Protein 1V9J (pdb70)

Organism: Mus musculus (NCBI:txid10090)

Foldseek 3Di:
DPPDPDDDDDPPDDDDDDDDDDPDDCPPPDDFVVLFVQVCVVLVFDDKDKDWPDDDADATAIEMEGEECSCVVDDVVVSVVVSCVSCVVVVVRHNYYYYDYDYPVVVVVVVDD

Nearest PDB structures (foldseek):
  1v9j-assembly1_A  TM=7.545E-01  e=6.205E-20  Mus musculus
  3o2e-assembly1_A  TM=8.228E-01  e=2.296E-08  Babesia bovis T2Bo
  2kdn-assembly1_A  TM=6.324E-01  e=4.266E-07  Plasmodium falciparum 3D7
  5y4b-assembly1_A  TM=7.169E-01  e=1.791E-05  Saccharomyces cerevisiae S288C
  8pyy-assembly1_A  TM=5.318E-01  e=6.278E-01  Streptoalloteichus hindustanus

Structure (mmCIF, N/CA/C/O backbone):
data_1V9J
#
_entry.id   1V9J
#
loop_
_atom_site.group_PDB
_atom_site.id
_atom_site.type_symbol
_atom_site.label_atom_id
_atom_site.label_alt_id
_atom_site.label_comp_id
_atom_site.label_asym_id
_atom_site.label_entity_id
_atom_site.label_seq_id
_atom_site.pdbx_PDB_ins_code
_atom_site.Cartn_x
_atom_site.Cartn_y
_atom_site.Cartn_z
_atom_site.occupancy
_atom_site.B_iso_or_equiv
_atom_site.auth_seq_id
_atom_site.auth_comp_id
_atom_site.auth_asym_id
_atom_site.auth_atom_id
_atom_site.pdbx_PDB_model_num
ATOM 1 N N . MET A 1 1 ? 17.872 35.112 -10.764 1.00 0.00 1 MET A N 1
ATOM 2 C CA . MET A 1 1 ? 19.216 34.814 -11.323 1.00 0.00 1 MET A CA 1
ATOM 3 C C . MET A 1 1 ? 19.131 33.786 -12.445 1.00 0.00 1 MET A C 1
ATOM 4 O O . MET A 1 1 ? 18.118 33.103 -12.600 1.00 0.00 1 MET A O 1
ATOM 20 N N . LYS A 1 2 ? 20.202 33.678 -13.226 1.00 0.00 2 LYS A N 1
ATOM 21 C CA . LYS A 1 2 ? 20.247 32.733 -14.335 1.00 0.00 2 LYS A CA 1
ATOM 22 C C . LYS A 1 2 ? 21.646 32.142 -14.488 1.00 0.00 2 LYS A C 1
ATOM 23 O O . LYS A 1 2 ? 22.102 31.881 -15.601 1.00 0.00 2 LYS A O 1
ATOM 42 N N . GLY A 1 3 ? 22.320 31.933 -13.362 1.00 0.00 3 GLY A N 1
ATOM 43 C CA . GLY A 1 3 ? 23.659 31.374 -13.394 1.00 0.00 3 GLY A CA 1
ATOM 44 C C . GLY A 1 3 ? 23.668 29.911 -13.790 1.00 0.00 3 GLY A C 1
ATOM 45 O O . GLY A 1 3 ? 24.250 29.540 -14.810 1.00 0.00 3 GLY A O 1
ATOM 49 N N . SER A 1 4 ? 23.021 29.078 -12.982 1.00 0.00 4 SER A N 1
ATOM 50 C CA . SER A 1 4 ? 22.956 27.646 -13.254 1.00 0.00 4 SER A CA 1
ATOM 51 C C . SER A 1 4 ? 21.893 27.338 -14.302 1.00 0.00 4 SER A C 1
ATOM 52 O O . SER A 1 4 ? 20.721 27.673 -14.130 1.00 0.00 4 SER A O 1
ATOM 60 N N . SER A 1 5 ? 22.308 26.699 -15.390 1.00 0.00 5 SER A N 1
ATOM 61 C CA . SER A 1 5 ? 21.391 26.346 -16.467 1.00 0.00 5 SER A CA 1
ATOM 62 C C . SER A 1 5 ? 20.991 24.876 -16.381 1.00 0.00 5 SER A C 1
ATOM 63 O O . SER A 1 5 ? 21.593 24.102 -15.637 1.00 0.00 5 SER A O 1
ATOM 71 N N . HIS A 1 6 ? 19.971 24.501 -17.146 1.00 0.00 6 HIS A N 1
ATOM 72 C CA . HIS A 1 6 ? 19.490 23.123 -17.155 1.00 0.00 6 HIS A CA 1
ATOM 73 C C . HIS A 1 6 ? 18.587 22.871 -18.357 1.00 0.00 6 HIS A C 1
ATOM 74 O O . HIS A 1 6 ? 18.704 21.848 -19.031 1.00 0.00 6 HIS A O 1
ATOM 89 N N . HIS A 1 7 ? 17.684 23.810 -18.621 1.00 0.00 7 HIS A N 1
ATOM 90 C CA . HIS A 1 7 ? 16.760 23.690 -19.741 1.00 0.00 7 HIS A CA 1
ATOM 91 C C . HIS A 1 7 ? 16.763 24.957 -20.589 1.00 0.00 7 HIS A C 1
ATOM 92 O O . HIS A 1 7 ? 16.310 26.013 -20.148 1.00 0.00 7 HIS A O 1
ATOM 107 N N . HIS A 1 8 ? 17.280 24.845 -21.810 1.00 0.00 8 HIS A N 1
ATOM 108 C CA . HIS A 1 8 ? 17.343 25.982 -22.720 1.00 0.00 8 HIS A CA 1
ATOM 109 C C . HIS A 1 8 ? 15.970 26.279 -23.316 1.00 0.00 8 HIS A C 1
ATOM 110 O O . HIS A 1 8 ? 15.539 27.430 -23.364 1.00 0.00 8 HIS A O 1
ATOM 125 N N . HIS A 1 9 ? 15.289 25.232 -23.768 1.00 0.00 9 HIS A N 1
ATOM 126 C CA . HIS A 1 9 ? 13.965 25.380 -24.361 1.00 0.00 9 HIS A CA 1
ATOM 127 C C . HIS A 1 9 ? 12.876 25.238 -23.303 1.00 0.00 9 HIS A C 1
ATOM 128 O O . HIS A 1 9 ? 13.165 25.035 -22.123 1.00 0.00 9 HIS A O 1
ATOM 143 N N . HIS A 1 10 ? 11.623 25.348 -23.732 1.00 0.00 10 HIS A N 1
ATOM 144 C CA . HIS A 1 10 ? 10.490 25.233 -22.821 1.00 0.00 10 HIS A CA 1
ATOM 145 C C . HIS A 1 10 ? 9.962 23.803 -22.789 1.00 0.00 10 HIS A C 1
ATOM 146 O O . HIS A 1 10 ? 10.085 23.062 -23.764 1.00 0.00 10 HIS A O 1
ATOM 161 N N . HIS A 1 11 ? 9.372 23.421 -21.661 1.00 0.00 11 HIS A N 1
ATOM 162 C CA . HIS A 1 11 ? 8.824 22.079 -21.501 1.00 0.00 11 HIS A CA 1
ATOM 163 C C . HIS A 1 11 ? 7.682 21.838 -22.484 1.00 0.00 11 HIS A C 1
ATOM 164 O O . HIS A 1 11 ? 7.064 22.783 -22.977 1.00 0.00 11 HIS A O 1
ATOM 179 N N . SER A 1 12 ? 7.406 20.569 -22.765 1.00 0.00 12 SER A N 1
ATOM 180 C CA . SER A 1 12 ? 6.338 20.206 -23.688 1.00 0.00 12 SER A CA 1
ATOM 181 C C . SER A 1 12 ? 5.561 18.997 -23.175 1.00 0.00 12 SER A C 1
ATOM 182 O O . SER A 1 12 ? 6.021 18.283 -22.285 1.00 0.00 12 SER A O 1
ATOM 190 N N . SER A 1 13 ? 4.380 18.774 -23.743 1.00 0.00 13 SER A N 1
ATOM 191 C CA . SER A 1 13 ? 3.539 17.653 -23.345 1.00 0.00 13 SER A CA 1
ATOM 192 C C . SER A 1 13 ? 2.577 17.268 -24.464 1.00 0.00 13 SER A C 1
ATOM 193 O O . SER A 1 13 ? 2.522 17.929 -25.501 1.00 0.00 13 SER A O 1
ATOM 201 N N . GLY A 1 14 ? 1.821 16.197 -24.247 1.00 0.00 14 GLY A N 1
ATOM 202 C CA . GLY A 1 14 ? 0.873 15.744 -25.247 1.00 0.00 14 GLY A CA 1
ATOM 203 C C . GLY A 1 14 ? -0.427 15.260 -24.635 1.00 0.00 14 GLY A C 1
ATOM 204 O O . GLY A 1 14 ? -0.432 14.339 -23.818 1.00 0.00 14 GLY A O 1
ATOM 208 N N . ALA A 1 15 ? -1.534 15.880 -25.033 1.00 0.00 15 ALA A N 1
ATOM 209 C CA . ALA A 1 15 ? -2.845 15.507 -24.520 1.00 0.00 15 ALA A CA 1
ATOM 210 C C . ALA A 1 15 ? -3.937 15.793 -25.546 1.00 0.00 15 ALA A C 1
ATOM 211 O O . ALA A 1 15 ? -4.277 16.948 -25.800 1.00 0.00 15 ALA A O 1
ATOM 218 N N . SER A 1 16 ? -4.483 14.733 -26.132 1.00 0.00 16 SER A N 1
ATOM 219 C CA . SER A 1 16 ? -5.538 14.870 -27.130 1.00 0.00 16 SER A CA 1
ATOM 220 C C . SER A 1 16 ? -6.829 15.372 -26.493 1.00 0.00 16 SER A C 1
ATOM 221 O O . SER A 1 16 ? -7.132 15.052 -25.344 1.00 0.00 16 SER A O 1
ATOM 229 N N . LEU A 1 17 ? -7.587 16.162 -27.248 1.00 0.00 17 LEU A N 1
ATOM 230 C CA . LEU A 1 17 ? -8.846 16.709 -26.757 1.00 0.00 17 LEU A CA 1
ATOM 231 C C . LEU A 1 17 ? -10.032 15.932 -27.318 1.00 0.00 17 LEU A C 1
ATOM 232 O O . LEU A 1 17 ? -10.255 15.908 -28.529 1.00 0.00 17 LEU A O 1
ATOM 248 N N . VAL A 1 18 ? -10.791 15.297 -26.431 1.00 0.00 18 VAL A N 1
ATOM 249 C CA . VAL A 1 18 ? -11.955 14.519 -26.837 1.00 0.00 18 VAL A CA 1
ATOM 250 C C . VAL A 1 18 ? -13.097 14.672 -25.835 1.00 0.00 18 VAL A C 1
ATOM 251 O O . VAL A 1 18 ? -12.864 14.858 -24.641 1.00 0.00 18 VAL A O 1
ATOM 264 N N . PRO A 1 19 ? -14.351 14.593 -26.310 1.00 0.00 19 PRO A N 1
ATOM 265 C CA . PRO A 1 19 ? -15.531 14.723 -25.450 1.00 0.00 19 PRO A CA 1
ATOM 266 C C . PRO A 1 19 ? -15.717 13.515 -24.537 1.00 0.00 19 PRO A C 1
ATOM 267 O O . PRO A 1 19 ? -15.614 12.370 -24.978 1.00 0.00 19 PRO A O 1
ATOM 278 N N . ARG A 1 20 ? -15.994 13.778 -23.265 1.00 0.00 20 ARG A N 1
ATOM 279 C CA . ARG A 1 20 ? -16.195 12.711 -22.290 1.00 0.00 20 ARG A CA 1
ATOM 280 C C . ARG A 1 20 ? -16.590 13.283 -20.932 1.00 0.00 20 ARG A C 1
ATOM 281 O O . ARG A 1 20 ? -17.717 13.100 -20.475 1.00 0.00 20 ARG A O 1
ATOM 302 N N . GLY A 1 21 ? -15.653 13.976 -20.292 1.00 0.00 21 GLY A N 1
ATOM 303 C CA . GLY A 1 21 ? -15.923 14.563 -18.993 1.00 0.00 21 GLY A CA 1
ATOM 304 C C . GLY A 1 21 ? -14.838 15.528 -18.556 1.00 0.00 21 GLY A C 1
ATOM 305 O O . GLY A 1 21 ? -13.687 15.410 -18.976 1.00 0.00 21 GLY A O 1
ATOM 309 N N . SER A 1 22 ? -15.206 16.486 -17.711 1.00 0.00 22 SER A N 1
ATOM 310 C CA . SER A 1 22 ? -14.256 17.474 -17.216 1.00 0.00 22 SER A CA 1
ATOM 311 C C . SER A 1 22 ? -13.610 17.007 -15.917 1.00 0.00 22 SER A C 1
ATOM 312 O O . SER A 1 22 ? -13.765 15.853 -15.515 1.00 0.00 22 SER A O 1
ATOM 320 N N . GLU A 1 23 ? -12.884 17.908 -15.265 1.00 0.00 23 GLU A N 1
ATOM 321 C CA . GLU A 1 23 ? -12.214 17.588 -14.009 1.00 0.00 23 GLU A CA 1
ATOM 322 C C . GLU A 1 23 ? -13.114 17.897 -12.817 1.00 0.00 23 GLU A C 1
ATOM 323 O O . GLU A 1 23 ? -14.168 18.516 -12.965 1.00 0.00 23 GLU A O 1
ATOM 335 N N . GLY A 1 24 ? -12.690 17.463 -11.635 1.00 0.00 24 GLY A N 1
ATOM 336 C CA . GLY A 1 24 ? -13.469 17.702 -10.434 1.00 0.00 24 GLY A CA 1
ATOM 337 C C . GLY A 1 24 ? -12.617 17.705 -9.181 1.00 0.00 24 GLY A C 1
ATOM 338 O O . GLY A 1 24 ? -11.413 17.957 -9.241 1.00 0.00 24 GLY A O 1
ATOM 342 N N . ALA A 1 25 ? -13.240 17.422 -8.042 1.00 0.00 25 ALA A N 1
ATOM 343 C CA . ALA A 1 25 ? -12.531 17.392 -6.769 1.00 0.00 25 ALA A CA 1
ATOM 344 C C . ALA A 1 25 ? -11.650 16.152 -6.661 1.00 0.00 25 ALA A C 1
ATOM 345 O O . ALA A 1 25 ? -10.432 16.228 -6.824 1.00 0.00 25 ALA A O 1
ATOM 352 N N . ALA A 1 26 ? -12.273 15.011 -6.385 1.00 0.00 26 ALA A N 1
ATOM 353 C CA . ALA A 1 26 ? -11.545 13.755 -6.255 1.00 0.00 26 ALA A CA 1
ATOM 354 C C . ALA A 1 26 ? -12.482 12.559 -6.385 1.00 0.00 26 ALA A C 1
ATOM 355 O O . ALA A 1 26 ? -12.234 11.499 -5.809 1.00 0.00 26 ALA A O 1
ATOM 362 N N . THR A 1 27 ? -13.558 12.733 -7.147 1.00 0.00 27 THR A N 1
ATOM 363 C CA . THR A 1 27 ? -14.526 11.664 -7.354 1.00 0.00 27 THR A CA 1
ATOM 364 C C . THR A 1 27 ? -13.858 10.448 -7.987 1.00 0.00 27 THR A C 1
ATOM 365 O O . THR A 1 27 ? -14.266 9.310 -7.757 1.00 0.00 27 THR A O 1
ATOM 376 N N . MET A 1 28 ? -12.823 10.700 -8.783 1.00 0.00 28 MET A N 1
ATOM 377 C CA . MET A 1 28 ? -12.090 9.630 -9.449 1.00 0.00 28 MET A CA 1
ATOM 378 C C . MET A 1 28 ? -10.690 9.479 -8.860 1.00 0.00 28 MET A C 1
ATOM 379 O O . MET A 1 28 ? -10.099 8.401 -8.910 1.00 0.00 28 MET A O 1
ATOM 393 N N . GLU A 1 29 ? -10.163 10.567 -8.302 1.00 0.00 29 GLU A N 1
ATOM 394 C CA . GLU A 1 29 ? -8.832 10.549 -7.705 1.00 0.00 29 GLU A CA 1
ATOM 395 C C . GLU A 1 29 ? -8.919 10.425 -6.187 1.00 0.00 29 GLU A C 1
ATOM 396 O O . GLU A 1 29 ? -9.664 11.157 -5.536 1.00 0.00 29 GLU A O 1
ATOM 408 N N . LEU A 1 30 ? -8.150 9.494 -5.631 1.00 0.00 30 LEU A N 1
ATOM 409 C CA . LEU A 1 30 ? -8.140 9.274 -4.189 1.00 0.00 30 LEU A CA 1
ATOM 410 C C . LEU A 1 30 ? -9.531 8.904 -3.684 1.00 0.00 30 LEU A C 1
ATOM 411 O O . LEU A 1 30 ? -10.354 9.776 -3.407 1.00 0.00 30 LEU A O 1
ATOM 427 N N . SER A 1 31 ? -9.787 7.605 -3.568 1.00 0.00 31 SER A N 1
ATOM 428 C CA . SER A 1 31 ? -11.079 7.120 -3.098 1.00 0.00 31 SER A CA 1
ATOM 429 C C . SER A 1 31 ? -10.931 5.779 -2.387 1.00 0.00 31 SER A C 1
ATOM 430 O O . SER A 1 31 ? -9.969 5.046 -2.617 1.00 0.00 31 SER A O 1
ATOM 438 N N . ALA A 1 32 ? -11.891 5.463 -1.523 1.00 0.00 32 ALA A N 1
ATOM 439 C CA . ALA A 1 32 ? -11.867 4.210 -0.780 1.00 0.00 32 ALA A CA 1
ATOM 440 C C . ALA A 1 32 ? -11.880 3.011 -1.723 1.00 0.00 32 ALA A C 1
ATOM 441 O O . ALA A 1 32 ? -11.096 2.075 -1.563 1.00 0.00 32 ALA A O 1
ATOM 448 N N . ASP A 1 33 ? -12.774 3.047 -2.705 1.00 0.00 33 ASP A N 1
ATOM 449 C CA . ASP A 1 33 ? -12.888 1.963 -3.674 1.00 0.00 33 ASP A CA 1
ATOM 450 C C . ASP A 1 33 ? -11.626 1.858 -4.524 1.00 0.00 33 ASP A C 1
ATOM 451 O O . ASP A 1 33 ? -11.246 0.770 -4.958 1.00 0.00 33 ASP A O 1
ATOM 460 N N . TYR A 1 34 ? -10.978 2.995 -4.757 1.00 0.00 34 TYR A N 1
ATOM 461 C CA . TYR A 1 34 ? -9.758 3.031 -5.553 1.00 0.00 34 TYR A CA 1
ATOM 462 C C . TYR A 1 34 ? -8.647 2.228 -4.885 1.00 0.00 34 TYR A C 1
ATOM 463 O O . TYR A 1 34 ? -8.038 1.357 -5.505 1.00 0.00 34 TYR A O 1
ATOM 481 N N . LEU A 1 35 ? -8.391 2.526 -3.614 1.00 0.00 35 LEU A N 1
ATOM 482 C CA . LEU A 1 35 ? -7.354 1.830 -2.862 1.00 0.00 35 LEU A CA 1
ATOM 483 C C . LEU A 1 35 ? -7.779 0.402 -2.540 1.00 0.00 35 LEU A C 1
ATOM 484 O O . LEU A 1 35 ? -6.945 -0.500 -2.453 1.00 0.00 35 LEU A O 1
ATOM 500 N N . ARG A 1 36 ? -9.081 0.202 -2.365 1.00 0.00 36 ARG A N 1
ATOM 501 C CA . ARG A 1 36 ? -9.618 -1.119 -2.053 1.00 0.00 36 ARG A CA 1
ATOM 502 C C . ARG A 1 36 ? -9.458 -2.064 -3.239 1.00 0.00 36 ARG A C 1
ATOM 503 O O . ARG A 1 36 ? -8.838 -3.121 -3.123 1.00 0.00 36 ARG A O 1
ATOM 524 N N . GLU A 1 37 ? -10.022 -1.678 -4.378 1.00 0.00 37 GLU A N 1
ATOM 525 C CA . GLU A 1 37 ? -9.943 -2.492 -5.586 1.00 0.00 37 GLU A CA 1
ATOM 526 C C . GLU A 1 37 ? -8.492 -2.706 -6.005 1.00 0.00 37 GLU A C 1
ATOM 527 O O . GLU A 1 37 ? -8.114 -3.796 -6.432 1.00 0.00 37 GLU A O 1
ATOM 539 N N . LYS A 1 38 ? -7.685 -1.657 -5.880 1.00 0.00 38 LYS A N 1
ATOM 540 C CA . LYS A 1 38 ? -6.276 -1.730 -6.246 1.00 0.00 38 LYS A CA 1
ATOM 541 C C . LYS A 1 38 ? -5.551 -2.785 -5.415 1.00 0.00 38 LYS A C 1
ATOM 542 O O . LYS A 1 38 ? -4.849 -3.640 -5.955 1.00 0.00 38 LYS A O 1
ATOM 561 N N . LEU A 1 39 ? -5.725 -2.717 -4.100 1.00 0.00 39 LEU A N 1
ATOM 562 C CA . LEU A 1 39 ? -5.088 -3.665 -3.194 1.00 0.00 39 LEU A CA 1
ATOM 563 C C . LEU A 1 39 ? -5.650 -5.069 -3.390 1.00 0.00 39 LEU A C 1
ATOM 564 O O . LEU A 1 39 ? -4.914 -6.055 -3.351 1.00 0.00 39 LEU A O 1
ATOM 580 N N . ARG A 1 40 ? -6.960 -5.151 -3.600 1.00 0.00 40 ARG A N 1
ATOM 581 C CA . ARG A 1 40 ? -7.623 -6.434 -3.801 1.00 0.00 40 ARG A CA 1
ATOM 582 C C . ARG A 1 40 ? -7.060 -7.157 -5.011 1.00 0.00 40 ARG A C 1
ATOM 583 O O . ARG A 1 40 ? -6.695 -8.331 -4.932 1.00 0.00 40 ARG A O 1
ATOM 604 N N . GLN A 1 41 ? -6.995 -6.457 -6.129 1.00 0.00 41 GLN A N 1
ATOM 605 C CA . GLN A 1 41 ? -6.477 -7.045 -7.351 1.00 0.00 41 GLN A CA 1
ATOM 606 C C . GLN A 1 41 ? -4.956 -7.162 -7.303 1.00 0.00 41 GLN A C 1
ATOM 607 O O . GLN A 1 41 ? -4.385 -8.149 -7.767 1.00 0.00 41 GLN A O 1
ATOM 621 N N . ASP A 1 42 ? -4.306 -6.149 -6.739 1.00 0.00 42 ASP A N 1
ATOM 622 C CA . ASP A 1 42 ? -2.852 -6.140 -6.631 1.00 0.00 42 ASP A CA 1
ATOM 623 C C . ASP A 1 42 ? -2.368 -7.265 -5.721 1.00 0.00 42 ASP A C 1
ATOM 624 O O . ASP A 1 42 ? -1.487 -8.041 -6.089 1.00 0.00 42 ASP A O 1
ATOM 633 N N . LEU A 1 43 ? -2.951 -7.345 -4.530 1.00 0.00 43 LEU A N 1
ATOM 634 C CA . LEU A 1 43 ? -2.581 -8.373 -3.564 1.00 0.00 43 LEU A CA 1
ATOM 635 C C . LEU A 1 43 ? -3.331 -9.676 -3.834 1.00 0.00 43 LEU A C 1
ATOM 636 O O . LEU A 1 43 ? -2.902 -10.748 -3.406 1.00 0.00 43 LEU A O 1
ATOM 652 N N . GLU A 1 44 ? -4.454 -9.578 -4.541 1.00 0.00 44 GLU A N 1
ATOM 653 C CA . GLU A 1 44 ? -5.259 -10.751 -4.863 1.00 0.00 44 GLU A CA 1
ATOM 654 C C . GLU A 1 44 ? -5.804 -11.399 -3.594 1.00 0.00 44 GLU A C 1
ATOM 655 O O . GLU A 1 44 ? -5.284 -12.416 -3.132 1.00 0.00 44 GLU A O 1
ATOM 667 N N . ALA A 1 45 ? -6.851 -10.802 -3.034 1.00 0.00 45 ALA A N 1
ATOM 668 C CA . ALA A 1 45 ? -7.465 -11.320 -1.818 1.00 0.00 45 ALA A CA 1
ATOM 669 C C . ALA A 1 45 ? -8.839 -11.918 -2.107 1.00 0.00 45 ALA A C 1
ATOM 670 O O . ALA A 1 45 ? -9.271 -11.977 -3.257 1.00 0.00 45 ALA A O 1
ATOM 677 N N . GLU A 1 46 ? -9.519 -12.359 -1.053 1.00 0.00 46 GLU A N 1
ATOM 678 C CA . GLU A 1 46 ? -10.844 -12.952 -1.193 1.00 0.00 46 GLU A CA 1
ATOM 679 C C . GLU A 1 46 ? -11.931 -11.946 -0.826 1.00 0.00 46 GLU A C 1
ATOM 680 O O . GLU A 1 46 ? -12.840 -11.685 -1.614 1.00 0.00 46 GLU A O 1
ATOM 692 N N . HIS A 1 47 ? -11.830 -11.386 0.375 1.00 0.00 47 HIS A N 1
ATOM 693 C CA . HIS A 1 47 ? -12.803 -10.408 0.847 1.00 0.00 47 HIS A CA 1
ATOM 694 C C . HIS A 1 47 ? -12.107 -9.160 1.378 1.00 0.00 47 HIS A C 1
ATOM 695 O O . HIS A 1 47 ? -11.173 -9.251 2.176 1.00 0.00 47 HIS A O 1
ATOM 710 N N . VAL A 1 48 ? -12.566 -7.996 0.932 1.00 0.00 48 VAL A N 1
ATOM 711 C CA . VAL A 1 48 ? -11.987 -6.730 1.363 1.00 0.00 48 VAL A CA 1
ATOM 712 C C . VAL A 1 48 ? -13.074 -5.712 1.692 1.00 0.00 48 VAL A C 1
ATOM 713 O O . VAL A 1 48 ? -14.145 -5.714 1.085 1.00 0.00 48 VAL A O 1
ATOM 726 N N . GLU A 1 49 ? -12.790 -4.841 2.655 1.00 0.00 49 GLU A N 1
ATOM 727 C CA . GLU A 1 49 ? -13.743 -3.816 3.064 1.00 0.00 49 GLU A CA 1
ATOM 728 C C . GLU A 1 49 ? -13.034 -2.495 3.342 1.00 0.00 49 GLU A C 1
ATOM 729 O O . GLU A 1 49 ? -12.163 -2.417 4.209 1.00 0.00 49 GLU A O 1
ATOM 741 N N . VAL A 1 50 ? -13.412 -1.458 2.602 1.00 0.00 50 VAL A N 1
ATOM 742 C CA . VAL A 1 50 ? -12.812 -0.140 2.769 1.00 0.00 50 VAL A CA 1
ATOM 743 C C . VAL A 1 50 ? -13.784 0.824 3.444 1.00 0.00 50 VAL A C 1
ATOM 744 O O . VAL A 1 50 ? -15.000 0.705 3.290 1.00 0.00 50 VAL A O 1
ATOM 757 N N . GLU A 1 51 ? -13.239 1.778 4.191 1.00 0.00 51 GLU A N 1
ATOM 758 C CA . GLU A 1 51 ? -14.057 2.763 4.889 1.00 0.00 51 GLU A CA 1
ATOM 759 C C . GLU A 1 51 ? -13.390 4.134 4.874 1.00 0.00 51 GLU A C 1
ATOM 760 O O . GLU A 1 51 ? -12.193 4.250 4.611 1.00 0.00 51 GLU A O 1
ATOM 772 N N . ASP A 1 52 ? -14.174 5.167 5.157 1.00 0.00 52 ASP A N 1
ATOM 773 C CA . ASP A 1 52 ? -13.663 6.531 5.175 1.00 0.00 52 ASP A CA 1
ATOM 774 C C . ASP A 1 52 ? -14.439 7.388 6.172 1.00 0.00 52 ASP A C 1
ATOM 775 O O . ASP A 1 52 ? -15.630 7.173 6.395 1.00 0.00 52 ASP A O 1
ATOM 784 N N . THR A 1 53 ? -13.755 8.359 6.768 1.00 0.00 53 THR A N 1
ATOM 785 C CA . THR A 1 53 ? -14.379 9.247 7.742 1.00 0.00 53 THR A CA 1
ATOM 786 C C . THR A 1 53 ? -14.797 10.560 7.088 1.00 0.00 53 THR A C 1
ATOM 787 O O . THR A 1 53 ? -14.671 11.631 7.684 1.00 0.00 53 THR A O 1
ATOM 798 N N . THR A 1 54 ? -15.294 10.472 5.859 1.00 0.00 54 THR A N 1
ATOM 799 C CA . THR A 1 54 ? -15.731 11.654 5.124 1.00 0.00 54 THR A CA 1
ATOM 800 C C . THR A 1 54 ? -14.571 12.620 4.908 1.00 0.00 54 THR A C 1
ATOM 801 O O . THR A 1 54 ? -14.058 13.211 5.857 1.00 0.00 54 THR A O 1
ATOM 812 N N . LEU A 1 55 ? -14.163 12.775 3.653 1.00 0.00 55 LEU A N 1
ATOM 813 C CA . LEU A 1 55 ? -13.063 13.670 3.312 1.00 0.00 55 LEU A CA 1
ATOM 814 C C . LEU A 1 55 ? -13.384 15.104 3.718 1.00 0.00 55 LEU A C 1
ATOM 815 O O . LEU A 1 55 ? -12.498 15.861 4.115 1.00 0.00 55 LEU A O 1
ATOM 831 N N . ASN A 1 56 ? -14.657 15.472 3.619 1.00 0.00 56 ASN A N 1
ATOM 832 C CA . ASN A 1 56 ? -15.095 16.815 3.977 1.00 0.00 56 ASN A CA 1
ATOM 833 C C . ASN A 1 56 ? -15.017 17.029 5.485 1.00 0.00 56 ASN A C 1
ATOM 834 O O . ASN A 1 56 ? -16.028 16.967 6.185 1.00 0.00 56 ASN A O 1
ATOM 845 N N . ARG A 1 57 ? -13.809 17.279 5.979 1.00 0.00 57 ARG A N 1
ATOM 846 C CA . ARG A 1 57 ? -13.597 17.500 7.405 1.00 0.00 57 ARG A CA 1
ATOM 847 C C . ARG A 1 57 ? -12.138 17.842 7.691 1.00 0.00 57 ARG A C 1
ATOM 848 O O . ARG A 1 57 ? -11.266 17.635 6.847 1.00 0.00 57 ARG A O 1
ATOM 869 N N . CYS A 1 58 ? -11.880 18.366 8.885 1.00 0.00 58 CYS A N 1
ATOM 870 C CA . CYS A 1 58 ? -10.526 18.735 9.280 1.00 0.00 58 CYS A CA 1
ATOM 871 C C . CYS A 1 58 ? -9.605 17.518 9.270 1.00 0.00 58 CYS A C 1
ATOM 872 O O . CYS A 1 58 ? -8.464 17.595 8.815 1.00 0.00 58 CYS A O 1
ATOM 880 N N . ALA A 1 59 ? -10.110 16.397 9.774 1.00 0.00 59 ALA A N 1
ATOM 881 C CA . ALA A 1 59 ? -9.333 15.164 9.823 1.00 0.00 59 ALA A CA 1
ATOM 882 C C . ALA A 1 59 ? -9.795 14.183 8.750 1.00 0.00 59 ALA A C 1
ATOM 883 O O . ALA A 1 59 ? -10.988 14.076 8.465 1.00 0.00 59 ALA A O 1
ATOM 890 N N . THR A 1 60 ? -8.842 13.469 8.160 1.00 0.00 60 THR A N 1
ATOM 891 C CA . THR A 1 60 ? -9.151 12.496 7.118 1.00 0.00 60 THR A CA 1
ATOM 892 C C . THR A 1 60 ? -8.417 11.182 7.364 1.00 0.00 60 THR A C 1
ATOM 893 O O . THR A 1 60 ? -7.199 11.164 7.539 1.00 0.00 60 THR A O 1
ATOM 904 N N . SER A 1 61 ? -9.166 10.084 7.376 1.00 0.00 61 SER A N 1
ATOM 905 C CA . SER A 1 61 ? -8.587 8.766 7.599 1.00 0.00 61 SER A CA 1
ATOM 906 C C . SER A 1 61 ? -9.239 7.725 6.695 1.00 0.00 61 SER A C 1
ATOM 907 O O . SER A 1 61 ? -10.397 7.869 6.301 1.00 0.00 61 SER A O 1
ATOM 915 N N . PHE A 1 62 ? -8.489 6.679 6.367 1.00 0.00 62 PHE A N 1
ATOM 916 C CA . PHE A 1 62 ? -8.995 5.614 5.509 1.00 0.00 62 PHE A CA 1
ATOM 917 C C . PHE A 1 62 ? -8.711 4.244 6.113 1.00 0.00 62 PHE A C 1
ATOM 918 O O . PHE A 1 62 ? -7.581 3.950 6.506 1.00 0.00 62 PHE A O 1
ATOM 935 N N . ARG A 1 63 ? -9.741 3.408 6.183 1.00 0.00 63 ARG A N 1
ATOM 936 C CA . ARG A 1 63 ? -9.603 2.067 6.740 1.00 0.00 63 ARG A CA 1
ATOM 937 C C . ARG A 1 63 ? -9.765 1.009 5.653 1.00 0.00 63 ARG A C 1
ATOM 938 O O . ARG A 1 63 ? -10.721 1.040 4.880 1.00 0.00 63 ARG A O 1
ATOM 959 N N . VAL A 1 64 ? -8.823 0.073 5.600 1.00 0.00 64 VAL A N 1
ATOM 960 C CA . VAL A 1 64 ? -8.861 -0.994 4.608 1.00 0.00 64 VAL A CA 1
ATOM 961 C C . VAL A 1 64 ? -8.728 -2.363 5.267 1.00 0.00 64 VAL A C 1
ATOM 962 O O . VAL A 1 64 ? -7.898 -2.559 6.155 1.00 0.00 64 VAL A O 1
ATOM 975 N N . LEU A 1 65 ? -9.554 -3.309 4.827 1.00 0.00 65 LEU A N 1
ATOM 976 C CA . LEU A 1 65 ? -9.529 -4.660 5.373 1.00 0.00 65 LEU A CA 1
ATOM 977 C C . LEU A 1 65 ? -9.339 -5.690 4.264 1.00 0.00 65 LEU A C 1
ATOM 978 O O . LEU A 1 65 ? -9.880 -5.544 3.168 1.00 0.00 65 LEU A O 1
ATOM 994 N N . VAL A 1 66 ? -8.566 -6.732 4.556 1.00 0.00 66 VAL A N 1
ATOM 995 C CA . VAL A 1 66 ? -8.306 -7.785 3.582 1.00 0.00 66 VAL A CA 1
ATOM 996 C C . VAL A 1 66 ? -8.218 -9.151 4.255 1.00 0.00 66 VAL A C 1
ATOM 997 O O . VAL A 1 66 ? -7.508 -9.322 5.246 1.00 0.00 66 VAL A O 1
ATOM 1010 N N . VAL A 1 67 ? -8.941 -10.121 3.707 1.00 0.00 67 VAL A N 1
ATOM 1011 C CA . VAL A 1 67 ? -8.945 -11.474 4.249 1.00 0.00 67 VAL A CA 1
ATOM 1012 C C . VAL A 1 67 ? -8.604 -12.494 3.168 1.00 0.00 67 VAL A C 1
ATOM 1013 O O . VAL A 1 67 ? -9.305 -12.604 2.163 1.00 0.00 67 VAL A O 1
ATOM 1026 N N . SER A 1 68 ? -7.522 -13.236 3.380 1.00 0.00 68 SER A N 1
ATOM 1027 C CA . SER A 1 68 ? -7.090 -14.244 2.419 1.00 0.00 68 SER A CA 1
ATOM 1028 C C . SER A 1 68 ? -5.898 -15.032 2.953 1.00 0.00 68 SER A C 1
ATOM 1029 O O . SER A 1 68 ? -5.458 -14.823 4.084 1.00 0.00 68 SER A O 1
ATOM 1037 N N . ALA A 1 69 ? -5.379 -15.938 2.130 1.00 0.00 69 ALA A N 1
ATOM 1038 C CA . ALA A 1 69 ? -4.238 -16.759 2.517 1.00 0.00 69 ALA A CA 1
ATOM 1039 C C . ALA A 1 69 ? -2.948 -16.260 1.869 1.00 0.00 69 ALA A C 1
ATOM 1040 O O . ALA A 1 69 ? -1.850 -16.609 2.304 1.00 0.00 69 ALA A O 1
ATOM 1047 N N . LYS A 1 70 ? -3.083 -15.443 0.827 1.00 0.00 70 LYS A N 1
ATOM 1048 C CA . LYS A 1 70 ? -1.924 -14.900 0.126 1.00 0.00 70 LYS A CA 1
ATOM 1049 C C . LYS A 1 70 ? -0.975 -14.200 1.094 1.00 0.00 70 LYS A C 1
ATOM 1050 O O . LYS A 1 70 ? 0.236 -14.167 0.879 1.00 0.00 70 LYS A O 1
ATOM 1069 N N . PHE A 1 71 ? -1.536 -13.642 2.163 1.00 0.00 71 PHE A N 1
ATOM 1070 C CA . PHE A 1 71 ? -0.741 -12.943 3.166 1.00 0.00 71 PHE A CA 1
ATOM 1071 C C . PHE A 1 71 ? 0.018 -13.931 4.046 1.00 0.00 71 PHE A C 1
ATOM 1072 O O . PHE A 1 71 ? 1.113 -13.638 4.524 1.00 0.00 71 PHE A O 1
ATOM 1089 N N . GLU A 1 72 ? -0.573 -15.103 4.256 1.00 0.00 72 GLU A N 1
ATOM 1090 C CA . GLU A 1 72 ? 0.046 -16.135 5.079 1.00 0.00 72 GLU A CA 1
ATOM 1091 C C . GLU A 1 72 ? 1.393 -16.559 4.499 1.00 0.00 72 GLU A C 1
ATOM 1092 O O . GLU A 1 72 ? 2.361 -16.755 5.233 1.00 0.00 72 GLU A O 1
ATOM 1104 N N . GLY A 1 73 ? 1.445 -16.698 3.179 1.00 0.00 73 GLY A N 1
ATOM 1105 C CA . GLY A 1 73 ? 2.677 -17.098 2.524 1.00 0.00 73 GLY A CA 1
ATOM 1106 C C . GLY A 1 73 ? 3.818 -16.138 2.796 1.00 0.00 73 GLY A C 1
ATOM 1107 O O . GLY A 1 73 ? 4.979 -16.543 2.855 1.00 0.00 73 GLY A O 1
ATOM 1111 N N . LYS A 1 74 ? 3.487 -14.860 2.961 1.00 0.00 74 LYS A N 1
ATOM 1112 C CA . LYS A 1 74 ? 4.493 -13.840 3.228 1.00 0.00 74 LYS A CA 1
ATOM 1113 C C . LYS A 1 74 ? 4.533 -13.490 4.713 1.00 0.00 74 LYS A C 1
ATOM 1114 O O . LYS A 1 74 ? 3.526 -13.597 5.413 1.00 0.00 74 LYS A O 1
ATOM 1133 N N . PRO A 1 75 ? 5.705 -13.064 5.217 1.00 0.00 75 PRO A N 1
ATOM 1134 C CA . PRO A 1 75 ? 5.872 -12.698 6.627 1.00 0.00 75 PRO A CA 1
ATOM 1135 C C . PRO A 1 75 ? 4.829 -11.688 7.090 1.00 0.00 75 PRO A C 1
ATOM 1136 O O . PRO A 1 75 ? 4.197 -11.015 6.276 1.00 0.00 75 PRO A O 1
ATOM 1147 N N . LEU A 1 76 ? 4.653 -11.587 8.404 1.00 0.00 76 LEU A N 1
ATOM 1148 C CA . LEU A 1 76 ? 3.685 -10.658 8.977 1.00 0.00 76 LEU A CA 1
ATOM 1149 C C . LEU A 1 76 ? 4.018 -9.220 8.590 1.00 0.00 76 LEU A C 1
ATOM 1150 O O . LEU A 1 76 ? 3.148 -8.468 8.151 1.00 0.00 76 LEU A O 1
ATOM 1166 N N . LEU A 1 77 ? 5.282 -8.845 8.760 1.00 0.00 77 LEU A N 1
ATOM 1167 C CA . LEU A 1 77 ? 5.729 -7.497 8.429 1.00 0.00 77 LEU A CA 1
ATOM 1168 C C . LEU A 1 77 ? 5.655 -7.251 6.925 1.00 0.00 77 LEU A C 1
ATOM 1169 O O . LEU A 1 77 ? 5.431 -6.126 6.481 1.00 0.00 77 LEU A O 1
ATOM 1185 N N . GLN A 1 78 ? 5.843 -8.312 6.146 1.00 0.00 78 GLN A N 1
ATOM 1186 C CA . GLN A 1 78 ? 5.797 -8.211 4.693 1.00 0.00 78 GLN A CA 1
ATOM 1187 C C . GLN A 1 78 ? 4.391 -7.862 4.215 1.00 0.00 78 GLN A C 1
ATOM 1188 O O . GLN A 1 78 ? 4.219 -7.191 3.197 1.00 0.00 78 GLN A O 1
ATOM 1202 N N . ARG A 1 79 ? 3.389 -8.319 4.958 1.00 0.00 79 ARG A N 1
ATOM 1203 C CA . ARG A 1 79 ? 1.998 -8.054 4.611 1.00 0.00 79 ARG A CA 1
ATOM 1204 C C . ARG A 1 79 ? 1.704 -6.558 4.643 1.00 0.00 79 ARG A C 1
ATOM 1205 O O . ARG A 1 79 ? 1.257 -5.981 3.652 1.00 0.00 79 ARG A O 1
ATOM 1226 N N . HIS A 1 80 ? 1.959 -5.934 5.789 1.00 0.00 80 HIS A N 1
ATOM 1227 C CA . HIS A 1 80 ? 1.722 -4.505 5.950 1.00 0.00 80 HIS A CA 1
ATOM 1228 C C . HIS A 1 80 ? 2.580 -3.698 4.981 1.00 0.00 80 HIS A C 1
ATOM 1229 O O . HIS A 1 80 ? 2.106 -2.748 4.360 1.00 0.00 80 HIS A O 1
ATOM 1244 N N . ARG A 1 81 ? 3.846 -4.085 4.857 1.00 0.00 81 ARG A N 1
ATOM 1245 C CA . ARG A 1 81 ? 4.770 -3.399 3.963 1.00 0.00 81 ARG A CA 1
ATOM 1246 C C . ARG A 1 81 ? 4.306 -3.501 2.513 1.00 0.00 81 ARG A C 1
ATOM 1247 O O . ARG A 1 81 ? 4.540 -2.600 1.710 1.00 0.00 81 ARG A O 1
ATOM 1268 N N . LEU A 1 82 ? 3.643 -4.607 2.187 1.00 0.00 82 LEU A N 1
ATOM 1269 C CA . LEU A 1 82 ? 3.145 -4.829 0.835 1.00 0.00 82 LEU A CA 1
ATOM 1270 C C . LEU A 1 82 ? 2.086 -3.794 0.469 1.00 0.00 82 LEU A C 1
ATOM 1271 O O . LEU A 1 82 ? 2.136 -3.193 -0.605 1.00 0.00 82 LEU A O 1
ATOM 1287 N N . VAL A 1 83 ? 1.129 -3.590 1.368 1.00 0.00 83 VAL A N 1
ATOM 1288 C CA . VAL A 1 83 ? 0.058 -2.628 1.140 1.00 0.00 83 VAL A CA 1
ATOM 1289 C C . VAL A 1 83 ? 0.611 -1.210 1.024 1.00 0.00 83 VAL A C 1
ATOM 1290 O O . VAL A 1 83 ? 0.077 -0.384 0.284 1.00 0.00 83 VAL A O 1
ATOM 1303 N N . ASN A 1 84 ? 1.682 -0.937 1.761 1.00 0.00 84 ASN A N 1
ATOM 1304 C CA . ASN A 1 84 ? 2.307 0.381 1.741 1.00 0.00 84 ASN A CA 1
ATOM 1305 C C . ASN A 1 84 ? 3.050 0.611 0.430 1.00 0.00 84 ASN A C 1
ATOM 1306 O O . ASN A 1 84 ? 3.078 1.727 -0.092 1.00 0.00 84 ASN A O 1
ATOM 1317 N N . GLU A 1 85 ? 3.650 -0.451 -0.100 1.00 0.00 85 GLU A N 1
ATOM 1318 C CA . GLU A 1 85 ? 4.392 -0.362 -1.352 1.00 0.00 85 GLU A CA 1
ATOM 1319 C C . GLU A 1 85 ? 3.469 0.005 -2.508 1.00 0.00 85 GLU A C 1
ATOM 1320 O O . GLU A 1 85 ? 3.835 0.793 -3.382 1.00 0.00 85 GLU A O 1
ATOM 1332 N N . CYS A 1 86 ? 2.271 -0.568 -2.508 1.00 0.00 86 CYS A N 1
ATOM 1333 C CA . CYS A 1 86 ? 1.294 -0.300 -3.558 1.00 0.00 86 CYS A CA 1
ATOM 1334 C C . CYS A 1 86 ? 0.935 1.182 -3.600 1.00 0.00 86 CYS A C 1
ATOM 1335 O O . CYS A 1 86 ? 1.128 1.849 -4.617 1.00 0.00 86 CYS A O 1
ATOM 1343 N N . LEU A 1 87 ? 0.414 1.691 -2.489 1.00 0.00 87 LEU A N 1
ATOM 1344 C CA . LEU A 1 87 ? 0.028 3.095 -2.399 1.00 0.00 87 LEU A CA 1
ATOM 1345 C C . LEU A 1 87 ? 1.149 3.927 -1.784 1.00 0.00 87 LEU A C 1
ATOM 1346 O O . LEU A 1 87 ? 0.910 4.764 -0.912 1.00 0.00 87 LEU A O 1
ATOM 1362 N N . ALA A 1 88 ? 2.374 3.691 -2.243 1.00 0.00 88 ALA A N 1
ATOM 1363 C CA . ALA A 1 88 ? 3.533 4.417 -1.738 1.00 0.00 88 ALA A CA 1
ATOM 1364 C C . ALA A 1 88 ? 3.423 5.907 -2.040 1.00 0.00 88 ALA A C 1
ATOM 1365 O O . ALA A 1 88 ? 3.668 6.745 -1.172 1.00 0.00 88 ALA A O 1
ATOM 1372 N N . GLU A 1 89 ? 3.054 6.232 -3.274 1.00 0.00 89 GLU A N 1
ATOM 1373 C CA . GLU A 1 89 ? 2.913 7.622 -3.691 1.00 0.00 89 GLU A CA 1
ATOM 1374 C C . GLU A 1 89 ? 1.638 8.237 -3.122 1.00 0.00 89 GLU A C 1
ATOM 1375 O O . GLU A 1 89 ? 1.605 9.419 -2.779 1.00 0.00 89 GLU A O 1
ATOM 1387 N N . GLU A 1 90 ? 0.587 7.428 -3.030 1.00 0.00 90 GLU A N 1
ATOM 1388 C CA . GLU A 1 90 ? -0.694 7.892 -2.509 1.00 0.00 90 GLU A CA 1
ATOM 1389 C C . GLU A 1 90 ? -0.654 8.040 -0.989 1.00 0.00 90 GLU A C 1
ATOM 1390 O O . GLU A 1 90 ? -1.359 8.874 -0.420 1.00 0.00 90 GLU A O 1
ATOM 1402 N N . LEU A 1 91 ? 0.167 7.222 -0.335 1.00 0.00 91 LEU A N 1
ATOM 1403 C CA . LEU A 1 91 ? 0.289 7.256 1.120 1.00 0.00 91 LEU A CA 1
ATOM 1404 C C . LEU A 1 91 ? 0.507 8.682 1.631 1.00 0.00 91 LEU A C 1
ATOM 1405 O O . LEU A 1 91 ? -0.278 9.185 2.435 1.00 0.00 91 LEU A O 1
ATOM 1421 N N . PRO A 1 92 ? 1.579 9.355 1.174 1.00 0.00 92 PRO A N 1
ATOM 1422 C CA . PRO A 1 92 ? 1.888 10.725 1.593 1.00 0.00 92 PRO A CA 1
ATOM 1423 C C . PRO A 1 92 ? 0.659 11.631 1.591 1.00 0.00 92 PRO A C 1
ATOM 1424 O O . PRO A 1 92 ? 0.549 12.545 2.407 1.00 0.00 92 PRO A O 1
ATOM 1435 N N . HIS A 1 93 ? -0.261 11.369 0.668 1.00 0.00 93 HIS A N 1
ATOM 1436 C CA . HIS A 1 93 ? -1.482 12.159 0.561 1.00 0.00 93 HIS A CA 1
ATOM 1437 C C . HIS A 1 93 ? -2.460 11.808 1.677 1.00 0.00 93 HIS A C 1
ATOM 1438 O O . HIS A 1 93 ? -3.226 12.656 2.135 1.00 0.00 93 HIS A O 1
ATOM 1453 N N . ILE A 1 94 ? -2.428 10.552 2.110 1.00 0.00 94 ILE A N 1
ATOM 1454 C CA . ILE A 1 94 ? -3.311 10.087 3.173 1.00 0.00 94 ILE A CA 1
ATOM 1455 C C . ILE A 1 94 ? -2.862 10.613 4.531 1.00 0.00 94 ILE A C 1
ATOM 1456 O O . ILE A 1 94 ? -1.791 10.257 5.022 1.00 0.00 94 ILE A O 1
ATOM 1472 N N . HIS A 1 95 ? -3.688 11.459 5.137 1.00 0.00 95 HIS A N 1
ATOM 1473 C CA . HIS A 1 95 ? -3.375 12.030 6.442 1.00 0.00 95 HIS A CA 1
ATOM 1474 C C . HIS A 1 95 ? -3.339 10.943 7.512 1.00 0.00 95 HIS A C 1
ATOM 1475 O O . HIS A 1 95 ? -2.579 11.032 8.476 1.00 0.00 95 HIS A O 1
ATOM 1490 N N . ALA A 1 96 ? -4.167 9.919 7.333 1.00 0.00 96 ALA A N 1
ATOM 1491 C CA . ALA A 1 96 ? -4.232 8.812 8.278 1.00 0.00 96 ALA A CA 1
ATOM 1492 C C . ALA A 1 96 ? -4.676 7.529 7.585 1.00 0.00 96 ALA A C 1
ATOM 1493 O O . ALA A 1 96 ? -5.788 7.446 7.064 1.00 0.00 96 ALA A O 1
ATOM 1500 N N . PHE A 1 97 ? -3.799 6.531 7.579 1.00 0.00 97 PHE A N 1
ATOM 1501 C CA . PHE A 1 97 ? -4.100 5.252 6.945 1.00 0.00 97 PHE A CA 1
ATOM 1502 C C . PHE A 1 97 ? -3.960 4.103 7.938 1.00 0.00 97 PHE A C 1
ATOM 1503 O O . PHE A 1 97 ? -3.019 4.063 8.730 1.00 0.00 97 PHE A O 1
ATOM 1520 N N . GLU A 1 98 ? -4.904 3.168 7.888 1.00 0.00 98 GLU A N 1
ATOM 1521 C CA . GLU A 1 98 ? -4.889 2.015 8.779 1.00 0.00 98 GLU A CA 1
ATOM 1522 C C . GLU A 1 98 ? -5.322 0.754 8.039 1.00 0.00 98 GLU A C 1
ATOM 1523 O O . GLU A 1 98 ? -6.436 0.680 7.517 1.00 0.00 98 GLU A O 1
ATOM 1535 N N . GLN A 1 99 ? -4.437 -0.236 7.995 1.00 0.00 99 GLN A N 1
ATOM 1536 C CA . GLN A 1 99 ? -4.728 -1.493 7.314 1.00 0.00 99 GLN A CA 1
ATOM 1537 C C . GLN A 1 99 ? -4.618 -2.673 8.274 1.00 0.00 99 GLN A C 1
ATOM 1538 O O . GLN A 1 99 ? -3.871 -2.624 9.251 1.00 0.00 99 GLN A O 1
ATOM 1552 N N . LYS A 1 100 ? -5.365 -3.733 7.986 1.00 0.00 100 LYS A N 1
ATOM 1553 C CA . LYS A 1 100 ? -5.351 -4.930 8.819 1.00 0.00 100 LYS A CA 1
ATOM 1554 C C . LYS A 1 100 ? -5.503 -6.185 7.966 1.00 0.00 100 LYS A C 1
ATOM 1555 O O . LYS A 1 100 ? -6.501 -6.354 7.264 1.00 0.00 100 LYS A O 1
ATOM 1574 N N . THR A 1 101 ? -4.508 -7.063 8.030 1.00 0.00 101 THR A N 1
ATOM 1575 C CA . THR A 1 101 ? -4.531 -8.302 7.260 1.00 0.00 101 THR A CA 1
ATOM 1576 C C . THR A 1 101 ? -4.690 -9.511 8.176 1.00 0.00 101 THR A C 1
ATOM 1577 O O . THR A 1 101 ? -4.108 -9.563 9.260 1.00 0.00 101 THR A O 1
ATOM 1588 N N . LEU A 1 102 ? -5.482 -10.481 7.732 1.00 0.00 102 LEU A N 1
ATOM 1589 C CA . LEU A 1 102 ? -5.718 -11.693 8.507 1.00 0.00 102 LEU A CA 1
ATOM 1590 C C . LEU A 1 102 ? -5.989 -12.880 7.588 1.00 0.00 102 LEU A C 1
ATOM 1591 O O . LEU A 1 102 ? -5.987 -12.743 6.364 1.00 0.00 102 LEU A O 1
ATOM 1607 N N . THR A 1 103 ? -6.219 -14.044 8.183 1.00 0.00 103 THR A N 1
ATOM 1608 C CA . THR A 1 103 ? -6.490 -15.254 7.416 1.00 0.00 103 THR A CA 1
ATOM 1609 C C . THR A 1 103 ? -7.986 -15.563 7.396 1.00 0.00 103 THR A C 1
ATOM 1610 O O . THR A 1 103 ? -8.736 -15.097 8.254 1.00 0.00 103 THR A O 1
ATOM 1621 N N . PRO A 1 104 ? -8.439 -16.358 6.411 1.00 0.00 104 PRO A N 1
ATOM 1622 C CA . PRO A 1 104 ? -9.853 -16.728 6.285 1.00 0.00 104 PRO A CA 1
ATOM 1623 C C . PRO A 1 104 ? -10.322 -17.615 7.433 1.00 0.00 104 PRO A C 1
ATOM 1624 O O . PRO A 1 104 ? -11.491 -17.584 7.817 1.00 0.00 104 PRO A O 1
ATOM 1635 N N . GLU A 1 105 ? -9.401 -18.404 7.976 1.00 0.00 105 GLU A N 1
ATOM 1636 C CA . GLU A 1 105 ? -9.720 -19.300 9.082 1.00 0.00 105 GLU A CA 1
ATOM 1637 C C . GLU A 1 105 ? -9.941 -18.513 10.370 1.00 0.00 105 GLU A C 1
ATOM 1638 O O . GLU A 1 105 ? -10.875 -18.789 11.124 1.00 0.00 105 GLU A O 1
ATOM 1650 N N . GLN A 1 106 ? -9.079 -17.533 10.614 1.00 0.00 106 GLN A N 1
ATOM 1651 C CA . GLN A 1 106 ? -9.180 -16.704 11.809 1.00 0.00 106 GLN A CA 1
ATOM 1652 C C . GLN A 1 106 ? -10.448 -15.858 11.777 1.00 0.00 106 GLN A C 1
ATOM 1653 O O . GLN A 1 106 ? -11.187 -15.791 12.759 1.00 0.00 106 GLN A O 1
ATOM 1667 N N . TRP A 1 107 ? -10.695 -15.214 10.641 1.00 0.00 107 TRP A N 1
ATOM 1668 C CA . TRP A 1 107 ? -11.874 -14.372 10.481 1.00 0.00 107 TRP A CA 1
ATOM 1669 C C . TRP A 1 107 ? -13.153 -15.181 10.672 1.00 0.00 107 TRP A C 1
ATOM 1670 O O . TRP A 1 107 ? -13.978 -14.864 11.528 1.00 0.00 107 TRP A O 1
ATOM 1691 N N . THR A 1 108 ? -13.309 -16.230 9.871 1.00 0.00 108 THR A N 1
ATOM 1692 C CA . THR A 1 108 ? -14.487 -17.086 9.953 1.00 0.00 108 THR A CA 1
ATOM 1693 C C . THR A 1 108 ? -14.604 -17.721 11.335 1.00 0.00 108 THR A C 1
ATOM 1694 O O . THR A 1 108 ? -15.706 -17.982 11.816 1.00 0.00 108 THR A O 1
ATOM 1705 N N . ARG A 1 109 ? -13.461 -17.965 11.967 1.00 0.00 109 ARG A N 1
ATOM 1706 C CA . ARG A 1 109 ? -13.437 -18.570 13.294 1.00 0.00 109 ARG A CA 1
ATOM 1707 C C . ARG A 1 109 ? -14.182 -17.701 14.302 1.00 0.00 109 ARG A C 1
ATOM 1708 O O . ARG A 1 109 ? -15.051 -18.183 15.028 1.00 0.00 109 ARG A O 1
ATOM 1729 N N . GLN A 1 110 ? -13.837 -16.418 14.340 1.00 0.00 110 GLN A N 1
ATOM 1730 C CA . GLN A 1 110 ? -14.474 -15.482 15.258 1.00 0.00 110 GLN A CA 1
ATOM 1731 C C . GLN A 1 110 ? -14.781 -14.160 14.563 1.00 0.00 110 GLN A C 1
ATOM 1732 O O . GLN A 1 110 ? -13.976 -13.227 14.597 1.00 0.00 110 GLN A O 1
ATOM 1746 N N . ARG A 1 111 ? -15.948 -14.085 13.933 1.00 0.00 111 ARG A N 1
ATOM 1747 C CA . ARG A 1 111 ? -16.362 -12.876 13.230 1.00 0.00 111 ARG A CA 1
ATOM 1748 C C . ARG A 1 111 ? -17.630 -12.295 13.847 1.00 0.00 111 ARG A C 1
ATOM 1749 O O . ARG A 1 111 ? -18.723 -12.437 13.298 1.00 0.00 111 ARG A O 1
ATOM 1770 N N . ARG A 1 112 ? -17.476 -11.639 14.993 1.00 0.00 112 ARG A N 1
ATOM 1771 C CA . ARG A 1 112 ? -18.609 -11.036 15.686 1.00 0.00 112 ARG A CA 1
ATOM 1772 C C . ARG A 1 112 ? -18.809 -9.590 15.244 1.00 0.00 112 ARG A C 1
ATOM 1773 O O . ARG A 1 112 ? -19.937 -9.150 15.018 1.00 0.00 112 ARG A O 1
ATOM 1794 N N . GLU A 1 113 ? -17.708 -8.856 15.122 1.00 0.00 113 GLU A N 1
ATOM 1795 C CA . GLU A 1 113 ? -17.763 -7.459 14.708 1.00 0.00 113 GLU A CA 1
ATOM 1796 C C . GLU A 1 113 ? -17.750 -7.342 13.187 1.00 0.00 113 GLU A C 1
ATOM 1797 O O . GLU A 1 113 ? -18.778 -6.919 12.618 1.00 0.00 113 GLU A O 1
ATOM 1810 N N . MET A 1 1 ? 10.716 -13.804 -16.587 1.00 0.00 1 MET A N 2
ATOM 1811 C CA . MET A 1 1 ? 11.858 -12.898 -16.876 1.00 0.00 1 MET A CA 2
ATOM 1812 C C . MET A 1 1 ? 12.690 -13.417 -18.044 1.00 0.00 1 MET A C 2
ATOM 1813 O O . MET A 1 1 ? 13.475 -14.353 -17.893 1.00 0.00 1 MET A O 2
ATOM 1829 N N . LYS A 1 2 ? 12.512 -12.804 -19.210 1.00 0.00 2 LYS A N 2
ATOM 1830 C CA . LYS A 1 2 ? 13.246 -13.203 -20.405 1.00 0.00 2 LYS A CA 2
ATOM 1831 C C . LYS A 1 2 ? 12.920 -12.285 -21.577 1.00 0.00 2 LYS A C 2
ATOM 1832 O O . LYS A 1 2 ? 11.955 -11.522 -21.531 1.00 0.00 2 LYS A O 2
ATOM 1851 N N . GLY A 1 3 ? 13.731 -12.363 -22.627 1.00 0.00 3 GLY A N 2
ATOM 1852 C CA . GLY A 1 3 ? 13.511 -11.532 -23.797 1.00 0.00 3 GLY A CA 2
ATOM 1853 C C . GLY A 1 3 ? 12.669 -12.226 -24.850 1.00 0.00 3 GLY A C 2
ATOM 1854 O O . GLY A 1 3 ? 13.029 -12.246 -26.027 1.00 0.00 3 GLY A O 2
ATOM 1858 N N . SER A 1 4 ? 11.546 -12.796 -24.426 1.00 0.00 4 SER A N 2
ATOM 1859 C CA . SER A 1 4 ? 10.651 -13.493 -25.342 1.00 0.00 4 SER A CA 2
ATOM 1860 C C . SER A 1 4 ? 9.192 -13.208 -24.999 1.00 0.00 4 SER A C 2
ATOM 1861 O O . SER A 1 4 ? 8.838 -13.048 -23.831 1.00 0.00 4 SER A O 2
ATOM 1869 N N . SER A 1 5 ? 8.350 -13.146 -26.025 1.00 0.00 5 SER A N 2
ATOM 1870 C CA . SER A 1 5 ? 6.929 -12.880 -25.832 1.00 0.00 5 SER A CA 2
ATOM 1871 C C . SER A 1 5 ? 6.119 -13.343 -27.040 1.00 0.00 5 SER A C 2
ATOM 1872 O O . SER A 1 5 ? 6.042 -12.647 -28.052 1.00 0.00 5 SER A O 2
ATOM 1880 N N . HIS A 1 6 ? 5.518 -14.523 -26.924 1.00 0.00 6 HIS A N 2
ATOM 1881 C CA . HIS A 1 6 ? 4.714 -15.079 -28.006 1.00 0.00 6 HIS A CA 2
ATOM 1882 C C . HIS A 1 6 ? 5.556 -15.279 -29.262 1.00 0.00 6 HIS A C 2
ATOM 1883 O O . HIS A 1 6 ? 6.713 -14.864 -29.318 1.00 0.00 6 HIS A O 2
ATOM 1898 N N . HIS A 1 7 ? 4.966 -15.917 -30.268 1.00 0.00 7 HIS A N 2
ATOM 1899 C CA . HIS A 1 7 ? 5.663 -16.172 -31.524 1.00 0.00 7 HIS A CA 2
ATOM 1900 C C . HIS A 1 7 ? 4.821 -15.722 -32.713 1.00 0.00 7 HIS A C 2
ATOM 1901 O O . HIS A 1 7 ? 4.059 -16.505 -33.280 1.00 0.00 7 HIS A O 2
ATOM 1916 N N . HIS A 1 8 ? 4.963 -14.455 -33.087 1.00 0.00 8 HIS A N 2
ATOM 1917 C CA . HIS A 1 8 ? 4.216 -13.899 -34.209 1.00 0.00 8 HIS A CA 2
ATOM 1918 C C . HIS A 1 8 ? 4.916 -12.668 -34.774 1.00 0.00 8 HIS A C 2
ATOM 1919 O O . HIS A 1 8 ? 5.928 -12.216 -34.236 1.00 0.00 8 HIS A O 2
ATOM 1934 N N . HIS A 1 9 ? 4.372 -12.129 -35.860 1.00 0.00 9 HIS A N 2
ATOM 1935 C CA . HIS A 1 9 ? 4.945 -10.948 -36.497 1.00 0.00 9 HIS A CA 2
ATOM 1936 C C . HIS A 1 9 ? 3.886 -9.866 -36.690 1.00 0.00 9 HIS A C 2
ATOM 1937 O O . HIS A 1 9 ? 2.713 -10.071 -36.379 1.00 0.00 9 HIS A O 2
ATOM 1952 N N . HIS A 1 10 ? 4.311 -8.716 -37.204 1.00 0.00 10 HIS A N 2
ATOM 1953 C CA . HIS A 1 10 ? 3.400 -7.600 -37.439 1.00 0.00 10 HIS A CA 2
ATOM 1954 C C . HIS A 1 10 ? 2.812 -7.091 -36.126 1.00 0.00 10 HIS A C 2
ATOM 1955 O O . HIS A 1 10 ? 2.465 -7.876 -35.244 1.00 0.00 10 HIS A O 2
ATOM 1970 N N . HIS A 1 11 ? 2.704 -5.772 -36.005 1.00 0.00 11 HIS A N 2
ATOM 1971 C CA . HIS A 1 11 ? 2.159 -5.157 -34.800 1.00 0.00 11 HIS A CA 2
ATOM 1972 C C . HIS A 1 11 ? 2.992 -5.525 -33.577 1.00 0.00 11 HIS A C 2
ATOM 1973 O O . HIS A 1 11 ? 2.883 -6.633 -33.048 1.00 0.00 11 HIS A O 2
ATOM 1988 N N . SER A 1 12 ? 3.824 -4.591 -33.131 1.00 0.00 12 SER A N 2
ATOM 1989 C CA . SER A 1 12 ? 4.677 -4.817 -31.970 1.00 0.00 12 SER A CA 2
ATOM 1990 C C . SER A 1 12 ? 3.970 -4.395 -30.685 1.00 0.00 12 SER A C 2
ATOM 1991 O O . SER A 1 12 ? 3.850 -3.205 -30.392 1.00 0.00 12 SER A O 2
ATOM 1999 N N . SER A 1 13 ? 3.504 -5.378 -29.922 1.00 0.00 13 SER A N 2
ATOM 2000 C CA . SER A 1 13 ? 2.810 -5.110 -28.668 1.00 0.00 13 SER A CA 2
ATOM 2001 C C . SER A 1 13 ? 3.804 -4.913 -27.528 1.00 0.00 13 SER A C 2
ATOM 2002 O O . SER A 1 13 ? 3.667 -3.990 -26.724 1.00 0.00 13 SER A O 2
ATOM 2010 N N . GLY A 1 14 ? 4.804 -5.786 -27.464 1.00 0.00 14 GLY A N 2
ATOM 2011 C CA . GLY A 1 14 ? 5.806 -5.692 -26.419 1.00 0.00 14 GLY A CA 2
ATOM 2012 C C . GLY A 1 14 ? 7.128 -5.155 -26.931 1.00 0.00 14 GLY A C 2
ATOM 2013 O O . GLY A 1 14 ? 7.702 -5.698 -27.877 1.00 0.00 14 GLY A O 2
ATOM 2017 N N . ALA A 1 15 ? 7.613 -4.087 -26.308 1.00 0.00 15 ALA A N 2
ATOM 2018 C CA . ALA A 1 15 ? 8.876 -3.477 -26.705 1.00 0.00 15 ALA A CA 2
ATOM 2019 C C . ALA A 1 15 ? 9.275 -2.363 -25.742 1.00 0.00 15 ALA A C 2
ATOM 2020 O O . ALA A 1 15 ? 10.427 -2.280 -25.319 1.00 0.00 15 ALA A O 2
ATOM 2027 N N . SER A 1 16 ? 8.315 -1.511 -25.401 1.00 0.00 16 SER A N 2
ATOM 2028 C CA . SER A 1 16 ? 8.565 -0.403 -24.487 1.00 0.00 16 SER A CA 2
ATOM 2029 C C . SER A 1 16 ? 7.297 -0.027 -23.728 1.00 0.00 16 SER A C 2
ATOM 2030 O O . SER A 1 16 ? 6.186 -0.270 -24.197 1.00 0.00 16 SER A O 2
ATOM 2038 N N . LEU A 1 17 ? 7.471 0.566 -22.550 1.00 0.00 17 LEU A N 2
ATOM 2039 C CA . LEU A 1 17 ? 6.340 0.974 -21.726 1.00 0.00 17 LEU A CA 2
ATOM 2040 C C . LEU A 1 17 ? 6.511 2.410 -21.240 1.00 0.00 17 LEU A C 2
ATOM 2041 O O . LEU A 1 17 ? 7.620 2.944 -21.228 1.00 0.00 17 LEU A O 2
ATOM 2057 N N . VAL A 1 18 ? 5.406 3.029 -20.838 1.00 0.00 18 VAL A N 2
ATOM 2058 C CA . VAL A 1 18 ? 5.433 4.402 -20.349 1.00 0.00 18 VAL A CA 2
ATOM 2059 C C . VAL A 1 18 ? 4.348 4.632 -19.300 1.00 0.00 18 VAL A C 2
ATOM 2060 O O . VAL A 1 18 ? 3.378 3.880 -19.222 1.00 0.00 18 VAL A O 2
ATOM 2073 N N . PRO A 1 19 ? 4.500 5.683 -18.474 1.00 0.00 19 PRO A N 2
ATOM 2074 C CA . PRO A 1 19 ? 3.528 6.011 -17.427 1.00 0.00 19 PRO A CA 2
ATOM 2075 C C . PRO A 1 19 ? 2.104 6.105 -17.966 1.00 0.00 19 PRO A C 2
ATOM 2076 O O . PRO A 1 19 ? 1.890 6.485 -19.117 1.00 0.00 19 PRO A O 2
ATOM 2087 N N . ARG A 1 20 ? 1.135 5.756 -17.126 1.00 0.00 20 ARG A N 2
ATOM 2088 C CA . ARG A 1 20 ? -0.269 5.801 -17.519 1.00 0.00 20 ARG A CA 2
ATOM 2089 C C . ARG A 1 20 ? -0.960 7.024 -16.927 1.00 0.00 20 ARG A C 2
ATOM 2090 O O . ARG A 1 20 ? -1.497 7.860 -17.655 1.00 0.00 20 ARG A O 2
ATOM 2111 N N . GLY A 1 21 ? -0.945 7.124 -15.601 1.00 0.00 21 GLY A N 2
ATOM 2112 C CA . GLY A 1 21 ? -1.574 8.248 -14.934 1.00 0.00 21 GLY A CA 2
ATOM 2113 C C . GLY A 1 21 ? -3.083 8.117 -14.875 1.00 0.00 21 GLY A C 2
ATOM 2114 O O . GLY A 1 21 ? -3.772 8.335 -15.871 1.00 0.00 21 GLY A O 2
ATOM 2118 N N . SER A 1 22 ? -3.598 7.759 -13.702 1.00 0.00 22 SER A N 2
ATOM 2119 C CA . SER A 1 22 ? -5.035 7.598 -13.516 1.00 0.00 22 SER A CA 2
ATOM 2120 C C . SER A 1 22 ? -5.643 8.843 -12.877 1.00 0.00 22 SER A C 2
ATOM 2121 O O . SER A 1 22 ? -4.927 9.708 -12.375 1.00 0.00 22 SER A O 2
ATOM 2129 N N . GLU A 1 23 ? -6.969 8.926 -12.902 1.00 0.00 23 GLU A N 2
ATOM 2130 C CA . GLU A 1 23 ? -7.675 10.063 -12.326 1.00 0.00 23 GLU A CA 2
ATOM 2131 C C . GLU A 1 23 ? -7.270 11.361 -13.017 1.00 0.00 23 GLU A C 2
ATOM 2132 O O . GLU A 1 23 ? -6.307 12.016 -12.618 1.00 0.00 23 GLU A O 2
ATOM 2144 N N . GLY A 1 24 ? -8.014 11.728 -14.056 1.00 0.00 24 GLY A N 2
ATOM 2145 C CA . GLY A 1 24 ? -7.717 12.946 -14.787 1.00 0.00 24 GLY A CA 2
ATOM 2146 C C . GLY A 1 24 ? -8.562 14.118 -14.328 1.00 0.00 24 GLY A C 2
ATOM 2147 O O . GLY A 1 24 ? -8.843 15.031 -15.106 1.00 0.00 24 GLY A O 2
ATOM 2151 N N . ALA A 1 25 ? -8.969 14.092 -13.064 1.00 0.00 25 ALA A N 2
ATOM 2152 C CA . ALA A 1 25 ? -9.789 15.159 -12.502 1.00 0.00 25 ALA A CA 2
ATOM 2153 C C . ALA A 1 25 ? -9.435 15.412 -11.042 1.00 0.00 25 ALA A C 2
ATOM 2154 O O . ALA A 1 25 ? -9.261 16.557 -10.624 1.00 0.00 25 ALA A O 2
ATOM 2161 N N . ALA A 1 26 ? -9.329 14.336 -10.268 1.00 0.00 26 ALA A N 2
ATOM 2162 C CA . ALA A 1 26 ? -8.995 14.441 -8.853 1.00 0.00 26 ALA A CA 2
ATOM 2163 C C . ALA A 1 26 ? -10.057 15.230 -8.094 1.00 0.00 26 ALA A C 2
ATOM 2164 O O . ALA A 1 26 ? -9.764 15.868 -7.083 1.00 0.00 26 ALA A O 2
ATOM 2171 N N . THR A 1 27 ? -11.292 15.177 -8.584 1.00 0.00 27 THR A N 2
ATOM 2172 C CA . THR A 1 27 ? -12.396 15.884 -7.945 1.00 0.00 27 THR A CA 2
ATOM 2173 C C . THR A 1 27 ? -12.566 15.424 -6.501 1.00 0.00 27 THR A C 2
ATOM 2174 O O . THR A 1 27 ? -12.999 16.190 -5.640 1.00 0.00 27 THR A O 2
ATOM 2185 N N . MET A 1 28 ? -12.217 14.167 -6.244 1.00 0.00 28 MET A N 2
ATOM 2186 C CA . MET A 1 28 ? -12.325 13.600 -4.905 1.00 0.00 28 MET A CA 2
ATOM 2187 C C . MET A 1 28 ? -10.943 13.365 -4.301 1.00 0.00 28 MET A C 2
ATOM 2188 O O . MET A 1 28 ? -10.780 13.374 -3.081 1.00 0.00 28 MET A O 2
ATOM 2202 N N . GLU A 1 29 ? -9.950 13.156 -5.162 1.00 0.00 29 GLU A N 2
ATOM 2203 C CA . GLU A 1 29 ? -8.584 12.919 -4.709 1.00 0.00 29 GLU A CA 2
ATOM 2204 C C . GLU A 1 29 ? -8.507 11.667 -3.841 1.00 0.00 29 GLU A C 2
ATOM 2205 O O . GLU A 1 29 ? -8.709 11.727 -2.628 1.00 0.00 29 GLU A O 2
ATOM 2217 N N . LEU A 1 30 ? -8.212 10.534 -4.470 1.00 0.00 30 LEU A N 2
ATOM 2218 C CA . LEU A 1 30 ? -8.107 9.267 -3.756 1.00 0.00 30 LEU A CA 2
ATOM 2219 C C . LEU A 1 30 ? -9.425 8.911 -3.076 1.00 0.00 30 LEU A C 2
ATOM 2220 O O . LEU A 1 30 ? -9.844 9.575 -2.127 1.00 0.00 30 LEU A O 2
ATOM 2236 N N . SER A 1 31 ? -10.074 7.862 -3.568 1.00 0.00 31 SER A N 2
ATOM 2237 C CA . SER A 1 31 ? -11.345 7.417 -3.007 1.00 0.00 31 SER A CA 2
ATOM 2238 C C . SER A 1 31 ? -11.168 6.127 -2.215 1.00 0.00 31 SER A C 2
ATOM 2239 O O . SER A 1 31 ? -10.098 5.517 -2.234 1.00 0.00 31 SER A O 2
ATOM 2247 N N . ALA A 1 32 ? -12.223 5.716 -1.518 1.00 0.00 32 ALA A N 2
ATOM 2248 C CA . ALA A 1 32 ? -12.183 4.498 -0.718 1.00 0.00 32 ALA A CA 2
ATOM 2249 C C . ALA A 1 32 ? -12.108 3.260 -1.606 1.00 0.00 32 ALA A C 2
ATOM 2250 O O . ALA A 1 32 ? -11.217 2.425 -1.450 1.00 0.00 32 ALA A O 2
ATOM 2257 N N . ASP A 1 33 ? -13.049 3.149 -2.538 1.00 0.00 33 ASP A N 2
ATOM 2258 C CA . ASP A 1 33 ? -13.091 2.013 -3.452 1.00 0.00 33 ASP A CA 2
ATOM 2259 C C . ASP A 1 33 ? -11.809 1.928 -4.276 1.00 0.00 33 ASP A C 2
ATOM 2260 O O . ASP A 1 33 ? -11.384 0.843 -4.671 1.00 0.00 33 ASP A O 2
ATOM 2269 N N . TYR A 1 34 ? -11.200 3.081 -4.533 1.00 0.00 34 TYR A N 2
ATOM 2270 C CA . TYR A 1 34 ? -9.967 3.137 -5.311 1.00 0.00 34 TYR A CA 2
ATOM 2271 C C . TYR A 1 34 ? -8.866 2.311 -4.652 1.00 0.00 34 TYR A C 2
ATOM 2272 O O . TYR A 1 34 ? -8.313 1.397 -5.261 1.00 0.00 34 TYR A O 2
ATOM 2290 N N . LEU A 1 35 ? -8.554 2.640 -3.403 1.00 0.00 35 LEU A N 2
ATOM 2291 C CA . LEU A 1 35 ? -7.519 1.930 -2.660 1.00 0.00 35 LEU A CA 2
ATOM 2292 C C . LEU A 1 35 ? -7.930 0.484 -2.400 1.00 0.00 35 LEU A C 2
ATOM 2293 O O . LEU A 1 35 ? -7.085 -0.408 -2.327 1.00 0.00 35 LEU A O 2
ATOM 2309 N N . ARG A 1 36 ? -9.232 0.261 -2.260 1.00 0.00 36 ARG A N 2
ATOM 2310 C CA . ARG A 1 36 ? -9.756 -1.077 -2.006 1.00 0.00 36 ARG A CA 2
ATOM 2311 C C . ARG A 1 36 ? -9.561 -1.978 -3.221 1.00 0.00 36 ARG A C 2
ATOM 2312 O O . ARG A 1 36 ? -8.978 -3.058 -3.119 1.00 0.00 36 ARG A O 2
ATOM 2333 N N . GLU A 1 37 ? -10.054 -1.528 -4.371 1.00 0.00 37 GLU A N 2
ATOM 2334 C CA . GLU A 1 37 ? -9.935 -2.294 -5.605 1.00 0.00 37 GLU A CA 2
ATOM 2335 C C . GLU A 1 37 ? -8.472 -2.548 -5.954 1.00 0.00 37 GLU A C 2
ATOM 2336 O O . GLU A 1 37 ? -8.136 -3.565 -6.561 1.00 0.00 37 GLU A O 2
ATOM 2348 N N . LYS A 1 38 ? -7.606 -1.618 -5.567 1.00 0.00 38 LYS A N 2
ATOM 2349 C CA . LYS A 1 38 ? -6.178 -1.742 -5.839 1.00 0.00 38 LYS A CA 2
ATOM 2350 C C . LYS A 1 38 ? -5.560 -2.866 -5.014 1.00 0.00 38 LYS A C 2
ATOM 2351 O O . LYS A 1 38 ? -4.994 -3.812 -5.561 1.00 0.00 38 LYS A O 2
ATOM 2370 N N . LEU A 1 39 ? -5.673 -2.756 -3.693 1.00 0.00 39 LEU A N 2
ATOM 2371 C CA . LEU A 1 39 ? -5.124 -3.763 -2.793 1.00 0.00 39 LEU A CA 2
ATOM 2372 C C . LEU A 1 39 ? -5.724 -5.136 -3.077 1.00 0.00 39 LEU A C 2
ATOM 2373 O O . LEU A 1 39 ? -5.062 -6.161 -2.913 1.00 0.00 39 LEU A O 2
ATOM 2389 N N . ARG A 1 40 ? -6.982 -5.149 -3.504 1.00 0.00 40 ARG A N 2
ATOM 2390 C CA . ARG A 1 40 ? -7.673 -6.395 -3.813 1.00 0.00 40 ARG A CA 2
ATOM 2391 C C . ARG A 1 40 ? -6.955 -7.159 -4.911 1.00 0.00 40 ARG A C 2
ATOM 2392 O O . ARG A 1 40 ? -6.632 -8.337 -4.753 1.00 0.00 40 ARG A O 2
ATOM 2413 N N . GLN A 1 41 ? -6.712 -6.488 -6.022 1.00 0.00 41 GLN A N 2
ATOM 2414 C CA . GLN A 1 41 ? -6.036 -7.113 -7.144 1.00 0.00 41 GLN A CA 2
ATOM 2415 C C . GLN A 1 41 ? -4.541 -7.257 -6.872 1.00 0.00 41 GLN A C 2
ATOM 2416 O O . GLN A 1 41 ? -3.905 -8.205 -7.334 1.00 0.00 41 GLN A O 2
ATOM 2430 N N . ASP A 1 42 ? -3.988 -6.312 -6.120 1.00 0.00 42 ASP A N 2
ATOM 2431 C CA . ASP A 1 42 ? -2.567 -6.334 -5.789 1.00 0.00 42 ASP A CA 2
ATOM 2432 C C . ASP A 1 42 ? -2.199 -7.617 -5.050 1.00 0.00 42 ASP A C 2
ATOM 2433 O O . ASP A 1 42 ? -1.273 -8.326 -5.441 1.00 0.00 42 ASP A O 2
ATOM 2442 N N . LEU A 1 43 ? -2.932 -7.908 -3.980 1.00 0.00 43 LEU A N 2
ATOM 2443 C CA . LEU A 1 43 ? -2.683 -9.105 -3.186 1.00 0.00 43 LEU A CA 2
ATOM 2444 C C . LEU A 1 43 ? -3.637 -10.237 -3.570 1.00 0.00 43 LEU A C 2
ATOM 2445 O O . LEU A 1 43 ? -3.493 -11.364 -3.098 1.00 0.00 43 LEU A O 2
ATOM 2461 N N . GLU A 1 44 ? -4.611 -9.934 -4.426 1.00 0.00 44 GLU A N 2
ATOM 2462 C CA . GLU A 1 44 ? -5.579 -10.933 -4.863 1.00 0.00 44 GLU A CA 2
ATOM 2463 C C . GLU A 1 44 ? -6.334 -11.515 -3.670 1.00 0.00 44 GLU A C 2
ATOM 2464 O O . GLU A 1 44 ? -6.673 -12.698 -3.653 1.00 0.00 44 GLU A O 2
ATOM 2476 N N . ALA A 1 45 ? -6.588 -10.673 -2.674 1.00 0.00 45 ALA A N 2
ATOM 2477 C CA . ALA A 1 45 ? -7.299 -11.101 -1.475 1.00 0.00 45 ALA A CA 2
ATOM 2478 C C . ALA A 1 45 ? -8.682 -11.645 -1.818 1.00 0.00 45 ALA A C 2
ATOM 2479 O O . ALA A 1 45 ? -9.181 -11.450 -2.926 1.00 0.00 45 ALA A O 2
ATOM 2486 N N . GLU A 1 46 ? -9.297 -12.328 -0.857 1.00 0.00 46 GLU A N 2
ATOM 2487 C CA . GLU A 1 46 ? -10.623 -12.902 -1.055 1.00 0.00 46 GLU A CA 2
ATOM 2488 C C . GLU A 1 46 ? -11.708 -11.859 -0.803 1.00 0.00 46 GLU A C 2
ATOM 2489 O O . GLU A 1 46 ? -12.469 -11.511 -1.706 1.00 0.00 46 GLU A O 2
ATOM 2501 N N . HIS A 1 47 ? -11.772 -11.365 0.429 1.00 0.00 47 HIS A N 2
ATOM 2502 C CA . HIS A 1 47 ? -12.763 -10.363 0.800 1.00 0.00 47 HIS A CA 2
ATOM 2503 C C . HIS A 1 47 ? -12.088 -9.116 1.366 1.00 0.00 47 HIS A C 2
ATOM 2504 O O . HIS A 1 47 ? -11.078 -9.207 2.062 1.00 0.00 47 HIS A O 2
ATOM 2519 N N . VAL A 1 48 ? -12.654 -7.952 1.060 1.00 0.00 48 VAL A N 2
ATOM 2520 C CA . VAL A 1 48 ? -12.105 -6.689 1.537 1.00 0.00 48 VAL A CA 2
ATOM 2521 C C . VAL A 1 48 ? -13.212 -5.677 1.813 1.00 0.00 48 VAL A C 2
ATOM 2522 O O . VAL A 1 48 ? -14.317 -5.790 1.279 1.00 0.00 48 VAL A O 2
ATOM 2535 N N . GLU A 1 49 ? -12.909 -4.689 2.648 1.00 0.00 49 GLU A N 2
ATOM 2536 C CA . GLU A 1 49 ? -13.879 -3.657 2.995 1.00 0.00 49 GLU A CA 2
ATOM 2537 C C . GLU A 1 49 ? -13.181 -2.338 3.306 1.00 0.00 49 GLU A C 2
ATOM 2538 O O . GLU A 1 49 ? -12.348 -2.263 4.210 1.00 0.00 49 GLU A O 2
ATOM 2550 N N . VAL A 1 50 ? -13.524 -1.299 2.552 1.00 0.00 50 VAL A N 2
ATOM 2551 C CA . VAL A 1 50 ? -12.929 0.017 2.747 1.00 0.00 50 VAL A CA 2
ATOM 2552 C C . VAL A 1 50 ? -13.909 0.966 3.433 1.00 0.00 50 VAL A C 2
ATOM 2553 O O . VAL A 1 50 ? -15.120 0.756 3.396 1.00 0.00 50 VAL A O 2
ATOM 2566 N N . GLU A 1 51 ? -13.373 2.011 4.057 1.00 0.00 51 GLU A N 2
ATOM 2567 C CA . GLU A 1 51 ? -14.199 2.992 4.750 1.00 0.00 51 GLU A CA 2
ATOM 2568 C C . GLU A 1 51 ? -13.648 4.400 4.558 1.00 0.00 51 GLU A C 2
ATOM 2569 O O . GLU A 1 51 ? -12.528 4.581 4.081 1.00 0.00 51 GLU A O 2
ATOM 2581 N N . ASP A 1 52 ? -14.446 5.394 4.931 1.00 0.00 52 ASP A N 2
ATOM 2582 C CA . ASP A 1 52 ? -14.043 6.788 4.799 1.00 0.00 52 ASP A CA 2
ATOM 2583 C C . ASP A 1 52 ? -14.694 7.645 5.881 1.00 0.00 52 ASP A C 2
ATOM 2584 O O . ASP A 1 52 ? -15.904 7.578 6.096 1.00 0.00 52 ASP A O 2
ATOM 2593 N N . THR A 1 53 ? -13.883 8.451 6.559 1.00 0.00 53 THR A N 2
ATOM 2594 C CA . THR A 1 53 ? -14.380 9.321 7.619 1.00 0.00 53 THR A CA 2
ATOM 2595 C C . THR A 1 53 ? -14.050 10.781 7.323 1.00 0.00 53 THR A C 2
ATOM 2596 O O . THR A 1 53 ? -13.732 11.552 8.229 1.00 0.00 53 THR A O 2
ATOM 2607 N N . THR A 1 54 ? -14.129 11.154 6.050 1.00 0.00 54 THR A N 2
ATOM 2608 C CA . THR A 1 54 ? -13.839 12.521 5.636 1.00 0.00 54 THR A CA 2
ATOM 2609 C C . THR A 1 54 ? -14.860 13.007 4.612 1.00 0.00 54 THR A C 2
ATOM 2610 O O . THR A 1 54 ? -15.001 12.425 3.537 1.00 0.00 54 THR A O 2
ATOM 2621 N N . LEU A 1 55 ? -15.570 14.077 4.954 1.00 0.00 55 LEU A N 2
ATOM 2622 C CA . LEU A 1 55 ? -16.579 14.642 4.063 1.00 0.00 55 LEU A CA 2
ATOM 2623 C C . LEU A 1 55 ? -15.999 15.786 3.240 1.00 0.00 55 LEU A C 2
ATOM 2624 O O . LEU A 1 55 ? -16.289 15.919 2.051 1.00 0.00 55 LEU A O 2
ATOM 2640 N N . ASN A 1 56 ? -15.178 16.613 3.880 1.00 0.00 56 ASN A N 2
ATOM 2641 C CA . ASN A 1 56 ? -14.556 17.747 3.206 1.00 0.00 56 ASN A CA 2
ATOM 2642 C C . ASN A 1 56 ? -13.106 17.439 2.846 1.00 0.00 56 ASN A C 2
ATOM 2643 O O . ASN A 1 56 ? -12.615 16.338 3.096 1.00 0.00 56 ASN A O 2
ATOM 2654 N N . ARG A 1 57 ? -12.427 18.417 2.259 1.00 0.00 57 ARG A N 2
ATOM 2655 C CA . ARG A 1 57 ? -11.032 18.251 1.865 1.00 0.00 57 ARG A CA 2
ATOM 2656 C C . ARG A 1 57 ? -10.098 18.563 3.029 1.00 0.00 57 ARG A C 2
ATOM 2657 O O . ARG A 1 57 ? -9.613 19.687 3.165 1.00 0.00 57 ARG A O 2
ATOM 2678 N N . CYS A 1 58 ? -9.847 17.562 3.865 1.00 0.00 58 CYS A N 2
ATOM 2679 C CA . CYS A 1 58 ? -8.969 17.729 5.018 1.00 0.00 58 CYS A CA 2
ATOM 2680 C C . CYS A 1 58 ? -8.640 16.381 5.649 1.00 0.00 58 CYS A C 2
ATOM 2681 O O . CYS A 1 58 ? -9.535 15.599 5.970 1.00 0.00 58 CYS A O 2
ATOM 2689 N N . ALA A 1 59 ? -7.348 16.114 5.825 1.00 0.00 59 ALA A N 2
ATOM 2690 C CA . ALA A 1 59 ? -6.894 14.859 6.417 1.00 0.00 59 ALA A CA 2
ATOM 2691 C C . ALA A 1 59 ? -7.156 13.684 5.482 1.00 0.00 59 ALA A C 2
ATOM 2692 O O . ALA A 1 59 ? -6.223 13.058 4.979 1.00 0.00 59 ALA A O 2
ATOM 2699 N N . THR A 1 60 ? -8.432 13.389 5.251 1.00 0.00 60 THR A N 2
ATOM 2700 C CA . THR A 1 60 ? -8.818 12.289 4.375 1.00 0.00 60 THR A CA 2
ATOM 2701 C C . THR A 1 60 ? -8.340 10.952 4.933 1.00 0.00 60 THR A C 2
ATOM 2702 O O . THR A 1 60 ? -7.344 10.395 4.470 1.00 0.00 60 THR A O 2
ATOM 2713 N N . SER A 1 61 ? -9.058 10.442 5.929 1.00 0.00 61 SER A N 2
ATOM 2714 C CA . SER A 1 61 ? -8.708 9.169 6.548 1.00 0.00 61 SER A CA 2
ATOM 2715 C C . SER A 1 61 ? -9.448 8.018 5.874 1.00 0.00 61 SER A C 2
ATOM 2716 O O . SER A 1 61 ? -10.602 8.161 5.472 1.00 0.00 61 SER A O 2
ATOM 2724 N N . PHE A 1 62 ? -8.774 6.879 5.751 1.00 0.00 62 PHE A N 2
ATOM 2725 C CA . PHE A 1 62 ? -9.371 5.706 5.122 1.00 0.00 62 PHE A CA 2
ATOM 2726 C C . PHE A 1 62 ? -8.981 4.429 5.861 1.00 0.00 62 PHE A C 2
ATOM 2727 O O . PHE A 1 62 ? -7.909 4.350 6.461 1.00 0.00 62 PHE A O 2
ATOM 2744 N N . ARG A 1 63 ? -9.859 3.433 5.807 1.00 0.00 63 ARG A N 2
ATOM 2745 C CA . ARG A 1 63 ? -9.609 2.156 6.466 1.00 0.00 63 ARG A CA 2
ATOM 2746 C C . ARG A 1 63 ? -10.041 0.997 5.574 1.00 0.00 63 ARG A C 2
ATOM 2747 O O . ARG A 1 63 ? -11.209 0.890 5.201 1.00 0.00 63 ARG A O 2
ATOM 2768 N N . VAL A 1 64 ? -9.092 0.132 5.233 1.00 0.00 64 VAL A N 2
ATOM 2769 C CA . VAL A 1 64 ? -9.378 -1.016 4.380 1.00 0.00 64 VAL A CA 2
ATOM 2770 C C . VAL A 1 64 ? -9.096 -2.329 5.104 1.00 0.00 64 VAL A C 2
ATOM 2771 O O . VAL A 1 64 ? -8.278 -2.382 6.022 1.00 0.00 64 VAL A O 2
ATOM 2784 N N . LEU A 1 65 ? -9.781 -3.386 4.680 1.00 0.00 65 LEU A N 2
ATOM 2785 C CA . LEU A 1 65 ? -9.607 -4.703 5.281 1.00 0.00 65 LEU A CA 2
ATOM 2786 C C . LEU A 1 65 ? -9.215 -5.731 4.225 1.00 0.00 65 LEU A C 2
ATOM 2787 O O . LEU A 1 65 ? -9.761 -5.739 3.121 1.00 0.00 65 LEU A O 2
ATOM 2803 N N . VAL A 1 66 ? -8.265 -6.594 4.568 1.00 0.00 66 VAL A N 2
ATOM 2804 C CA . VAL A 1 66 ? -7.801 -7.623 3.645 1.00 0.00 66 VAL A CA 2
ATOM 2805 C C . VAL A 1 66 ? -7.774 -8.993 4.314 1.00 0.00 66 VAL A C 2
ATOM 2806 O O . VAL A 1 66 ? -7.246 -9.148 5.415 1.00 0.00 66 VAL A O 2
ATOM 2819 N N . VAL A 1 67 ? -8.347 -9.984 3.638 1.00 0.00 67 VAL A N 2
ATOM 2820 C CA . VAL A 1 67 ? -8.390 -11.344 4.162 1.00 0.00 67 VAL A CA 2
ATOM 2821 C C . VAL A 1 67 ? -8.150 -12.364 3.054 1.00 0.00 67 VAL A C 2
ATOM 2822 O O . VAL A 1 67 ? -8.904 -12.427 2.082 1.00 0.00 67 VAL A O 2
ATOM 2835 N N . SER A 1 68 ? -7.097 -13.161 3.204 1.00 0.00 68 SER A N 2
ATOM 2836 C CA . SER A 1 68 ? -6.761 -14.176 2.213 1.00 0.00 68 SER A CA 2
ATOM 2837 C C . SER A 1 68 ? -5.532 -14.973 2.639 1.00 0.00 68 SER A C 2
ATOM 2838 O O . SER A 1 68 ? -4.937 -14.705 3.683 1.00 0.00 68 SER A O 2
ATOM 2846 N N . ALA A 1 69 ? -5.156 -15.951 1.821 1.00 0.00 69 ALA A N 2
ATOM 2847 C CA . ALA A 1 69 ? -3.997 -16.788 2.110 1.00 0.00 69 ALA A CA 2
ATOM 2848 C C . ALA A 1 69 ? -2.695 -16.079 1.747 1.00 0.00 69 ALA A C 2
ATOM 2849 O O . ALA A 1 69 ? -1.622 -16.458 2.217 1.00 0.00 69 ALA A O 2
ATOM 2856 N N . LYS A 1 70 ? -2.793 -15.048 0.910 1.00 0.00 70 LYS A N 2
ATOM 2857 C CA . LYS A 1 70 ? -1.619 -14.289 0.487 1.00 0.00 70 LYS A CA 2
ATOM 2858 C C . LYS A 1 70 ? -0.784 -13.855 1.689 1.00 0.00 70 LYS A C 2
ATOM 2859 O O . LYS A 1 70 ? 0.443 -13.803 1.619 1.00 0.00 70 LYS A O 2
ATOM 2878 N N . PHE A 1 71 ? -1.460 -13.545 2.791 1.00 0.00 71 PHE A N 2
ATOM 2879 C CA . PHE A 1 71 ? -0.781 -13.118 4.009 1.00 0.00 71 PHE A CA 2
ATOM 2880 C C . PHE A 1 71 ? -0.125 -14.303 4.712 1.00 0.00 71 PHE A C 2
ATOM 2881 O O . PHE A 1 71 ? 0.904 -14.154 5.370 1.00 0.00 71 PHE A O 2
ATOM 2898 N N . GLU A 1 72 ? -0.729 -15.478 4.567 1.00 0.00 72 GLU A N 2
ATOM 2899 C CA . GLU A 1 72 ? -0.206 -16.689 5.188 1.00 0.00 72 GLU A CA 2
ATOM 2900 C C . GLU A 1 72 ? 1.188 -17.014 4.659 1.00 0.00 72 GLU A C 2
ATOM 2901 O O . GLU A 1 72 ? 2.104 -17.303 5.429 1.00 0.00 72 GLU A O 2
ATOM 2913 N N . GLY A 1 73 ? 1.340 -16.967 3.339 1.00 0.00 73 GLY A N 2
ATOM 2914 C CA . GLY A 1 73 ? 2.624 -17.261 2.729 1.00 0.00 73 GLY A CA 2
ATOM 2915 C C . GLY A 1 73 ? 3.724 -16.337 3.216 1.00 0.00 73 GLY A C 2
ATOM 2916 O O . GLY A 1 73 ? 4.716 -16.789 3.787 1.00 0.00 73 GLY A O 2
ATOM 2920 N N . LYS A 1 74 ? 3.547 -15.039 2.990 1.00 0.00 74 LYS A N 2
ATOM 2921 C CA . LYS A 1 74 ? 4.531 -14.049 3.407 1.00 0.00 74 LYS A CA 2
ATOM 2922 C C . LYS A 1 74 ? 4.424 -13.772 4.905 1.00 0.00 74 LYS A C 2
ATOM 2923 O O . LYS A 1 74 ? 3.380 -14.005 5.514 1.00 0.00 74 LYS A O 2
ATOM 2942 N N . PRO A 1 75 ? 5.508 -13.268 5.521 1.00 0.00 75 PRO A N 2
ATOM 2943 C CA . PRO A 1 75 ? 5.528 -12.959 6.955 1.00 0.00 75 PRO A CA 2
ATOM 2944 C C . PRO A 1 75 ? 4.624 -11.782 7.306 1.00 0.00 75 PRO A C 2
ATOM 2945 O O . PRO A 1 75 ? 3.813 -11.344 6.490 1.00 0.00 75 PRO A O 2
ATOM 2956 N N . LEU A 1 76 ? 4.770 -11.275 8.525 1.00 0.00 76 LEU A N 2
ATOM 2957 C CA . LEU A 1 76 ? 3.965 -10.148 8.985 1.00 0.00 76 LEU A CA 2
ATOM 2958 C C . LEU A 1 76 ? 4.571 -8.825 8.529 1.00 0.00 76 LEU A C 2
ATOM 2959 O O . LEU A 1 76 ? 3.853 -7.865 8.249 1.00 0.00 76 LEU A O 2
ATOM 2975 N N . LEU A 1 77 ? 5.897 -8.781 8.456 1.00 0.00 77 LEU A N 2
ATOM 2976 C CA . LEU A 1 77 ? 6.600 -7.575 8.034 1.00 0.00 77 LEU A CA 2
ATOM 2977 C C . LEU A 1 77 ? 6.483 -7.373 6.526 1.00 0.00 77 LEU A C 2
ATOM 2978 O O . LEU A 1 77 ? 6.443 -6.243 6.042 1.00 0.00 77 LEU A O 2
ATOM 2994 N N . GLN A 1 78 ? 6.429 -8.478 5.789 1.00 0.00 78 GLN A N 2
ATOM 2995 C CA . GLN A 1 78 ? 6.318 -8.423 4.336 1.00 0.00 78 GLN A CA 2
ATOM 2996 C C . GLN A 1 78 ? 4.917 -7.990 3.913 1.00 0.00 78 GLN A C 2
ATOM 2997 O O . GLN A 1 78 ? 4.757 -7.137 3.040 1.00 0.00 78 GLN A O 2
ATOM 3011 N N . ARG A 1 79 ? 3.905 -8.583 4.539 1.00 0.00 79 ARG A N 2
ATOM 3012 C CA . ARG A 1 79 ? 2.518 -8.259 4.228 1.00 0.00 79 ARG A CA 2
ATOM 3013 C C . ARG A 1 79 ? 2.234 -6.781 4.478 1.00 0.00 79 ARG A C 2
ATOM 3014 O O . ARG A 1 79 ? 1.592 -6.116 3.666 1.00 0.00 79 ARG A O 2
ATOM 3035 N N . HIS A 1 80 ? 2.718 -6.274 5.608 1.00 0.00 80 HIS A N 2
ATOM 3036 C CA . HIS A 1 80 ? 2.516 -4.875 5.965 1.00 0.00 80 HIS A CA 2
ATOM 3037 C C . HIS A 1 80 ? 3.188 -3.953 4.953 1.00 0.00 80 HIS A C 2
ATOM 3038 O O . HIS A 1 80 ? 2.671 -2.881 4.637 1.00 0.00 80 HIS A O 2
ATOM 3053 N N . ARG A 1 81 ? 4.342 -4.376 4.448 1.00 0.00 81 ARG A N 2
ATOM 3054 C CA . ARG A 1 81 ? 5.083 -3.589 3.471 1.00 0.00 81 ARG A CA 2
ATOM 3055 C C . ARG A 1 81 ? 4.414 -3.650 2.102 1.00 0.00 81 ARG A C 2
ATOM 3056 O O . ARG A 1 81 ? 4.462 -2.690 1.333 1.00 0.00 81 ARG A O 2
ATOM 3077 N N . LEU A 1 82 ? 3.788 -4.784 1.805 1.00 0.00 82 LEU A N 2
ATOM 3078 C CA . LEU A 1 82 ? 3.107 -4.972 0.529 1.00 0.00 82 LEU A CA 2
ATOM 3079 C C . LEU A 1 82 ? 2.019 -3.920 0.334 1.00 0.00 82 LEU A C 2
ATOM 3080 O O . LEU A 1 82 ? 1.951 -3.268 -0.708 1.00 0.00 82 LEU A O 2
ATOM 3096 N N . VAL A 1 83 ? 1.170 -3.760 1.344 1.00 0.00 83 VAL A N 2
ATOM 3097 C CA . VAL A 1 83 ? 0.086 -2.787 1.285 1.00 0.00 83 VAL A CA 2
ATOM 3098 C C . VAL A 1 83 ? 0.629 -1.370 1.133 1.00 0.00 83 VAL A C 2
ATOM 3099 O O . VAL A 1 83 ? 0.118 -0.578 0.342 1.00 0.00 83 VAL A O 2
ATOM 3112 N N . ASN A 1 84 ? 1.671 -1.057 1.898 1.00 0.00 84 ASN A N 2
ATOM 3113 C CA . ASN A 1 84 ? 2.286 0.263 1.850 1.00 0.00 84 ASN A CA 2
ATOM 3114 C C . ASN A 1 84 ? 2.981 0.491 0.511 1.00 0.00 84 ASN A C 2
ATOM 3115 O O . ASN A 1 84 ? 2.908 1.579 -0.060 1.00 0.00 84 ASN A O 2
ATOM 3126 N N . GLU A 1 85 ? 3.652 -0.544 0.015 1.00 0.00 85 GLU A N 2
ATOM 3127 C CA . GLU A 1 85 ? 4.360 -0.457 -1.256 1.00 0.00 85 GLU A CA 2
ATOM 3128 C C . GLU A 1 85 ? 3.402 -0.107 -2.390 1.00 0.00 85 GLU A C 2
ATOM 3129 O O . GLU A 1 85 ? 3.751 0.645 -3.301 1.00 0.00 85 GLU A O 2
ATOM 3141 N N . CYS A 1 86 ? 2.193 -0.655 -2.328 1.00 0.00 86 CYS A N 2
ATOM 3142 C CA . CYS A 1 86 ? 1.184 -0.399 -3.350 1.00 0.00 86 CYS A CA 2
ATOM 3143 C C . CYS A 1 86 ? 0.856 1.088 -3.428 1.00 0.00 86 CYS A C 2
ATOM 3144 O O . CYS A 1 86 ? 0.991 1.710 -4.481 1.00 0.00 86 CYS A O 2
ATOM 3152 N N . LEU A 1 87 ? 0.426 1.654 -2.304 1.00 0.00 87 LEU A N 2
ATOM 3153 C CA . LEU A 1 87 ? 0.080 3.069 -2.244 1.00 0.00 87 LEU A CA 2
ATOM 3154 C C . LEU A 1 87 ? 1.242 3.889 -1.692 1.00 0.00 87 LEU A C 2
ATOM 3155 O O . LEU A 1 87 ? 1.060 4.736 -0.817 1.00 0.00 87 LEU A O 2
ATOM 3171 N N . ALA A 1 88 ? 2.439 3.629 -2.209 1.00 0.00 88 ALA A N 2
ATOM 3172 C CA . ALA A 1 88 ? 3.633 4.339 -1.768 1.00 0.00 88 ALA A CA 2
ATOM 3173 C C . ALA A 1 88 ? 3.521 5.833 -2.050 1.00 0.00 88 ALA A C 2
ATOM 3174 O O . ALA A 1 88 ? 3.755 6.660 -1.169 1.00 0.00 88 ALA A O 2
ATOM 3181 N N . GLU A 1 89 ? 3.165 6.174 -3.285 1.00 0.00 89 GLU A N 2
ATOM 3182 C CA . GLU A 1 89 ? 3.025 7.570 -3.683 1.00 0.00 89 GLU A CA 2
ATOM 3183 C C . GLU A 1 89 ? 1.742 8.175 -3.120 1.00 0.00 89 GLU A C 2
ATOM 3184 O O . GLU A 1 89 ? 1.700 9.358 -2.779 1.00 0.00 89 GLU A O 2
ATOM 3196 N N . GLU A 1 90 ? 0.697 7.359 -3.032 1.00 0.00 90 GLU A N 2
ATOM 3197 C CA . GLU A 1 90 ? -0.589 7.814 -2.516 1.00 0.00 90 GLU A CA 2
ATOM 3198 C C . GLU A 1 90 ? -0.557 7.966 -0.996 1.00 0.00 90 GLU A C 2
ATOM 3199 O O . GLU A 1 90 ? -1.272 8.796 -0.433 1.00 0.00 90 GLU A O 2
ATOM 3211 N N . LEU A 1 91 ? 0.266 7.155 -0.337 1.00 0.00 91 LEU A N 2
ATOM 3212 C CA . LEU A 1 91 ? 0.379 7.193 1.120 1.00 0.00 91 LEU A CA 2
ATOM 3213 C C . LEU A 1 91 ? 0.602 8.620 1.627 1.00 0.00 91 LEU A C 2
ATOM 3214 O O . LEU A 1 91 ? -0.181 9.128 2.429 1.00 0.00 91 LEU A O 2
ATOM 3230 N N . PRO A 1 92 ? 1.678 9.286 1.171 1.00 0.00 92 PRO A N 2
ATOM 3231 C CA . PRO A 1 92 ? 1.995 10.655 1.586 1.00 0.00 92 PRO A CA 2
ATOM 3232 C C . PRO A 1 92 ? 0.770 11.566 1.581 1.00 0.00 92 PRO A C 2
ATOM 3233 O O . PRO A 1 92 ? 0.665 12.487 2.391 1.00 0.00 92 PRO A O 2
ATOM 3244 N N . HIS A 1 93 ? -0.153 11.304 0.660 1.00 0.00 93 HIS A N 2
ATOM 3245 C CA . HIS A 1 93 ? -1.370 12.100 0.550 1.00 0.00 93 HIS A CA 2
ATOM 3246 C C . HIS A 1 93 ? -2.348 11.758 1.669 1.00 0.00 93 HIS A C 2
ATOM 3247 O O . HIS A 1 93 ? -3.110 12.612 2.124 1.00 0.00 93 HIS A O 2
ATOM 3262 N N . ILE A 1 94 ? -2.320 10.504 2.109 1.00 0.00 94 ILE A N 2
ATOM 3263 C CA . ILE A 1 94 ? -3.201 10.048 3.177 1.00 0.00 94 ILE A CA 2
ATOM 3264 C C . ILE A 1 94 ? -2.733 10.558 4.534 1.00 0.00 94 ILE A C 2
ATOM 3265 O O . ILE A 1 94 ? -1.661 10.186 5.012 1.00 0.00 94 ILE A O 2
ATOM 3281 N N . HIS A 1 95 ? -3.543 11.410 5.154 1.00 0.00 95 HIS A N 2
ATOM 3282 C CA . HIS A 1 95 ? -3.209 11.968 6.459 1.00 0.00 95 HIS A CA 2
ATOM 3283 C C . HIS A 1 95 ? -3.192 10.876 7.525 1.00 0.00 95 HIS A C 2
ATOM 3284 O O . HIS A 1 95 ? -2.432 10.948 8.490 1.00 0.00 95 HIS A O 2
ATOM 3299 N N . ALA A 1 96 ? -4.036 9.866 7.340 1.00 0.00 96 ALA A N 2
ATOM 3300 C CA . ALA A 1 96 ? -4.120 8.757 8.282 1.00 0.00 96 ALA A CA 2
ATOM 3301 C C . ALA A 1 96 ? -4.630 7.495 7.595 1.00 0.00 96 ALA A C 2
ATOM 3302 O O . ALA A 1 96 ? -5.759 7.455 7.106 1.00 0.00 96 ALA A O 2
ATOM 3309 N N . PHE A 1 97 ? -3.789 6.466 7.560 1.00 0.00 97 PHE A N 2
ATOM 3310 C CA . PHE A 1 97 ? -4.154 5.203 6.931 1.00 0.00 97 PHE A CA 2
ATOM 3311 C C . PHE A 1 97 ? -4.096 4.056 7.935 1.00 0.00 97 PHE A C 2
ATOM 3312 O O . PHE A 1 97 ? -3.183 3.986 8.759 1.00 0.00 97 PHE A O 2
ATOM 3329 N N . GLU A 1 98 ? -5.074 3.160 7.860 1.00 0.00 98 GLU A N 2
ATOM 3330 C CA . GLU A 1 98 ? -5.134 2.016 8.763 1.00 0.00 98 GLU A CA 2
ATOM 3331 C C . GLU A 1 98 ? -5.763 0.811 8.073 1.00 0.00 98 GLU A C 2
ATOM 3332 O O . GLU A 1 98 ? -6.910 0.864 7.631 1.00 0.00 98 GLU A O 2
ATOM 3344 N N . GLN A 1 99 ? -5.003 -0.276 7.984 1.00 0.00 99 GLN A N 2
ATOM 3345 C CA . GLN A 1 99 ? -5.486 -1.496 7.348 1.00 0.00 99 GLN A CA 2
ATOM 3346 C C . GLN A 1 99 ? -5.124 -2.722 8.178 1.00 0.00 99 GLN A C 2
ATOM 3347 O O . GLN A 1 99 ? -4.092 -2.748 8.847 1.00 0.00 99 GLN A O 2
ATOM 3361 N N . LYS A 1 100 ? -5.982 -3.737 8.133 1.00 0.00 100 LYS A N 2
ATOM 3362 C CA . LYS A 1 100 ? -5.752 -4.966 8.883 1.00 0.00 100 LYS A CA 2
ATOM 3363 C C . LYS A 1 100 ? -5.514 -6.142 7.941 1.00 0.00 100 LYS A C 2
ATOM 3364 O O . LYS A 1 100 ? -5.778 -6.053 6.741 1.00 0.00 100 LYS A O 2
ATOM 3383 N N . THR A 1 101 ? -5.015 -7.243 8.491 1.00 0.00 101 THR A N 2
ATOM 3384 C CA . THR A 1 101 ? -4.741 -8.437 7.700 1.00 0.00 101 THR A CA 2
ATOM 3385 C C . THR A 1 101 ? -4.939 -9.700 8.532 1.00 0.00 101 THR A C 2
ATOM 3386 O O . THR A 1 101 ? -4.440 -9.801 9.654 1.00 0.00 101 THR A O 2
ATOM 3397 N N . LEU A 1 102 ? -5.669 -10.661 7.976 1.00 0.00 102 LEU A N 2
ATOM 3398 C CA . LEU A 1 102 ? -5.933 -11.919 8.667 1.00 0.00 102 LEU A CA 2
ATOM 3399 C C . LEU A 1 102 ? -6.086 -13.064 7.671 1.00 0.00 102 LEU A C 2
ATOM 3400 O O . LEU A 1 102 ? -6.320 -12.840 6.483 1.00 0.00 102 LEU A O 2
ATOM 3416 N N . THR A 1 103 ? -5.950 -14.291 8.163 1.00 0.00 103 THR A N 2
ATOM 3417 C CA . THR A 1 103 ? -6.074 -15.472 7.316 1.00 0.00 103 THR A CA 2
ATOM 3418 C C . THR A 1 103 ? -7.537 -15.880 7.161 1.00 0.00 103 THR A C 2
ATOM 3419 O O . THR A 1 103 ? -8.370 -15.571 8.014 1.00 0.00 103 THR A O 2
ATOM 3430 N N . PRO A 1 104 ? -7.870 -16.581 6.064 1.00 0.00 104 PRO A N 2
ATOM 3431 C CA . PRO A 1 104 ? -9.242 -17.031 5.800 1.00 0.00 104 PRO A CA 2
ATOM 3432 C C . PRO A 1 104 ? -9.816 -17.841 6.956 1.00 0.00 104 PRO A C 2
ATOM 3433 O O . PRO A 1 104 ? -10.935 -17.592 7.406 1.00 0.00 104 PRO A O 2
ATOM 3444 N N . GLU A 1 105 ? -9.044 -18.811 7.435 1.00 0.00 105 GLU A N 2
ATOM 3445 C CA . GLU A 1 105 ? -9.475 -19.659 8.541 1.00 0.00 105 GLU A CA 2
ATOM 3446 C C . GLU A 1 105 ? -9.782 -18.822 9.780 1.00 0.00 105 GLU A C 2
ATOM 3447 O O . GLU A 1 105 ? -10.643 -19.179 10.584 1.00 0.00 105 GLU A O 2
ATOM 3459 N N . GLN A 1 106 ? -9.072 -17.708 9.927 1.00 0.00 106 GLN A N 2
ATOM 3460 C CA . GLN A 1 106 ? -9.269 -16.822 11.068 1.00 0.00 106 GLN A CA 2
ATOM 3461 C C . GLN A 1 106 ? -10.573 -16.043 10.933 1.00 0.00 106 GLN A C 2
ATOM 3462 O O . GLN A 1 106 ? -11.413 -16.058 11.832 1.00 0.00 106 GLN A O 2
ATOM 3476 N N . TRP A 1 107 ? -10.734 -15.361 9.803 1.00 0.00 107 TRP A N 2
ATOM 3477 C CA . TRP A 1 107 ? -11.937 -14.576 9.550 1.00 0.00 107 TRP A CA 2
ATOM 3478 C C . TRP A 1 107 ? -13.168 -15.471 9.469 1.00 0.00 107 TRP A C 2
ATOM 3479 O O . TRP A 1 107 ? -14.195 -15.189 10.086 1.00 0.00 107 TRP A O 2
ATOM 3500 N N . THR A 1 108 ? -13.060 -16.551 8.702 1.00 0.00 108 THR A N 2
ATOM 3501 C CA . THR A 1 108 ? -14.165 -17.488 8.537 1.00 0.00 108 THR A CA 2
ATOM 3502 C C . THR A 1 108 ? -14.612 -18.049 9.884 1.00 0.00 108 THR A C 2
ATOM 3503 O O . THR A 1 108 ? -15.784 -18.371 10.076 1.00 0.00 108 THR A O 2
ATOM 3514 N N . ARG A 1 109 ? -13.668 -18.163 10.815 1.00 0.00 109 ARG A N 2
ATOM 3515 C CA . ARG A 1 109 ? -13.967 -18.685 12.143 1.00 0.00 109 ARG A CA 2
ATOM 3516 C C . ARG A 1 109 ? -14.481 -17.580 13.060 1.00 0.00 109 ARG A C 2
ATOM 3517 O O . ARG A 1 109 ? -15.407 -17.790 13.844 1.00 0.00 109 ARG A O 2
ATOM 3538 N N . GLN A 1 110 ? -13.874 -16.402 12.957 1.00 0.00 110 GLN A N 2
ATOM 3539 C CA . GLN A 1 110 ? -14.270 -15.264 13.778 1.00 0.00 110 GLN A CA 2
ATOM 3540 C C . GLN A 1 110 ? -15.100 -14.272 12.968 1.00 0.00 110 GLN A C 2
ATOM 3541 O O . GLN A 1 110 ? -14.814 -13.074 12.951 1.00 0.00 110 GLN A O 2
ATOM 3555 N N . ARG A 1 111 ? -16.132 -14.777 12.299 1.00 0.00 111 ARG A N 2
ATOM 3556 C CA . ARG A 1 111 ? -17.004 -13.935 11.489 1.00 0.00 111 ARG A CA 2
ATOM 3557 C C . ARG A 1 111 ? -18.154 -13.381 12.325 1.00 0.00 111 ARG A C 2
ATOM 3558 O O . ARG A 1 111 ? -19.324 -13.529 11.969 1.00 0.00 111 ARG A O 2
ATOM 3579 N N . ARG A 1 112 ? -17.814 -12.742 13.439 1.00 0.00 112 ARG A N 2
ATOM 3580 C CA . ARG A 1 112 ? -18.817 -12.165 14.327 1.00 0.00 112 ARG A CA 2
ATOM 3581 C C . ARG A 1 112 ? -18.920 -10.657 14.123 1.00 0.00 112 ARG A C 2
ATOM 3582 O O . ARG A 1 112 ? -18.380 -9.876 14.908 1.00 0.00 112 ARG A O 2
ATOM 3603 N N . GLU A 1 113 ? -19.615 -10.253 13.065 1.00 0.00 113 GLU A N 2
ATOM 3604 C CA . GLU A 1 113 ? -19.789 -8.838 12.758 1.00 0.00 113 GLU A CA 2
ATOM 3605 C C . GLU A 1 113 ? -20.880 -8.223 13.629 1.00 0.00 113 GLU A C 2
ATOM 3606 O O . GLU A 1 113 ? -20.548 -7.715 14.720 1.00 0.00 113 GLU A O 2
ATOM 3619 N N . MET A 1 1 ? -29.090 13.088 14.080 1.00 0.00 1 MET A N 3
ATOM 3620 C CA . MET A 1 1 ? -29.041 13.945 15.294 1.00 0.00 1 MET A CA 3
ATOM 3621 C C . MET A 1 1 ? -29.004 15.424 14.923 1.00 0.00 1 MET A C 3
ATOM 3622 O O . MET A 1 1 ? -29.817 16.214 15.401 1.00 0.00 1 MET A O 3
ATOM 3638 N N . LYS A 1 2 ? -28.056 15.791 14.067 1.00 0.00 2 LYS A N 3
ATOM 3639 C CA . LYS A 1 2 ? -27.913 17.175 13.632 1.00 0.00 2 LYS A CA 3
ATOM 3640 C C . LYS A 1 2 ? -28.388 17.344 12.192 1.00 0.00 2 LYS A C 3
ATOM 3641 O O . LYS A 1 2 ? -27.607 17.213 11.250 1.00 0.00 2 LYS A O 3
ATOM 3660 N N . GLY A 1 3 ? -29.675 17.636 12.031 1.00 0.00 3 GLY A N 3
ATOM 3661 C CA . GLY A 1 3 ? -30.232 17.818 10.703 1.00 0.00 3 GLY A CA 3
ATOM 3662 C C . GLY A 1 3 ? -30.287 19.276 10.291 1.00 0.00 3 GLY A C 3
ATOM 3663 O O . GLY A 1 3 ? -30.093 20.168 11.117 1.00 0.00 3 GLY A O 3
ATOM 3667 N N . SER A 1 4 ? -30.551 19.517 9.011 1.00 0.00 4 SER A N 3
ATOM 3668 C CA . SER A 1 4 ? -30.630 20.878 8.491 1.00 0.00 4 SER A CA 3
ATOM 3669 C C . SER A 1 4 ? -31.124 20.880 7.048 1.00 0.00 4 SER A C 3
ATOM 3670 O O . SER A 1 4 ? -31.977 21.685 6.674 1.00 0.00 4 SER A O 3
ATOM 3678 N N . SER A 1 5 ? -30.583 19.971 6.242 1.00 0.00 5 SER A N 3
ATOM 3679 C CA . SER A 1 5 ? -30.970 19.868 4.839 1.00 0.00 5 SER A CA 3
ATOM 3680 C C . SER A 1 5 ? -31.862 18.653 4.608 1.00 0.00 5 SER A C 3
ATOM 3681 O O . SER A 1 5 ? -31.378 17.524 4.513 1.00 0.00 5 SER A O 3
ATOM 3689 N N . HIS A 1 6 ? -33.166 18.891 4.517 1.00 0.00 6 HIS A N 3
ATOM 3690 C CA . HIS A 1 6 ? -34.125 17.815 4.296 1.00 0.00 6 HIS A CA 3
ATOM 3691 C C . HIS A 1 6 ? -34.274 17.516 2.808 1.00 0.00 6 HIS A C 3
ATOM 3692 O O . HIS A 1 6 ? -34.270 16.357 2.393 1.00 0.00 6 HIS A O 3
ATOM 3707 N N . HIS A 1 7 ? -34.403 18.570 2.008 1.00 0.00 7 HIS A N 3
ATOM 3708 C CA . HIS A 1 7 ? -34.553 18.421 0.565 1.00 0.00 7 HIS A CA 3
ATOM 3709 C C . HIS A 1 7 ? -33.343 17.712 -0.036 1.00 0.00 7 HIS A C 3
ATOM 3710 O O . HIS A 1 7 ? -32.292 18.319 -0.238 1.00 0.00 7 HIS A O 3
ATOM 3725 N N . HIS A 1 8 ? -33.500 16.423 -0.320 1.00 0.00 8 HIS A N 3
ATOM 3726 C CA . HIS A 1 8 ? -32.421 15.630 -0.899 1.00 0.00 8 HIS A CA 3
ATOM 3727 C C . HIS A 1 8 ? -32.837 15.045 -2.244 1.00 0.00 8 HIS A C 3
ATOM 3728 O O . HIS A 1 8 ? -33.926 15.325 -2.744 1.00 0.00 8 HIS A O 3
ATOM 3743 N N . HIS A 1 9 ? -31.962 14.231 -2.825 1.00 0.00 9 HIS A N 3
ATOM 3744 C CA . HIS A 1 9 ? -32.238 13.605 -4.113 1.00 0.00 9 HIS A CA 3
ATOM 3745 C C . HIS A 1 9 ? -31.453 12.307 -4.269 1.00 0.00 9 HIS A C 3
ATOM 3746 O O . HIS A 1 9 ? -31.997 11.288 -4.692 1.00 0.00 9 HIS A O 3
ATOM 3761 N N . HIS A 1 10 ? -30.169 12.351 -3.923 1.00 0.00 10 HIS A N 3
ATOM 3762 C CA . HIS A 1 10 ? -29.307 11.179 -4.023 1.00 0.00 10 HIS A CA 3
ATOM 3763 C C . HIS A 1 10 ? -29.172 10.727 -5.474 1.00 0.00 10 HIS A C 3
ATOM 3764 O O . HIS A 1 10 ? -29.737 11.338 -6.381 1.00 0.00 10 HIS A O 3
ATOM 3779 N N . HIS A 1 11 ? -28.418 9.654 -5.685 1.00 0.00 11 HIS A N 3
ATOM 3780 C CA . HIS A 1 11 ? -28.206 9.120 -7.026 1.00 0.00 11 HIS A CA 3
ATOM 3781 C C . HIS A 1 11 ? -27.523 10.150 -7.920 1.00 0.00 11 HIS A C 3
ATOM 3782 O O . HIS A 1 11 ? -28.127 10.674 -8.856 1.00 0.00 11 HIS A O 3
ATOM 3797 N N . SER A 1 12 ? -26.260 10.438 -7.624 1.00 0.00 12 SER A N 3
ATOM 3798 C CA . SER A 1 12 ? -25.493 11.405 -8.401 1.00 0.00 12 SER A CA 3
ATOM 3799 C C . SER A 1 12 ? -24.809 10.733 -9.586 1.00 0.00 12 SER A C 3
ATOM 3800 O O . SER A 1 12 ? -25.091 11.052 -10.741 1.00 0.00 12 SER A O 3
ATOM 3808 N N . SER A 1 13 ? -23.908 9.800 -9.292 1.00 0.00 13 SER A N 3
ATOM 3809 C CA . SER A 1 13 ? -23.183 9.082 -10.333 1.00 0.00 13 SER A CA 3
ATOM 3810 C C . SER A 1 13 ? -23.391 7.576 -10.201 1.00 0.00 13 SER A C 3
ATOM 3811 O O . SER A 1 13 ? -23.606 7.063 -9.103 1.00 0.00 13 SER A O 3
ATOM 3819 N N . GLY A 1 14 ? -23.325 6.875 -11.328 1.00 0.00 14 GLY A N 3
ATOM 3820 C CA . GLY A 1 14 ? -23.508 5.436 -11.316 1.00 0.00 14 GLY A CA 3
ATOM 3821 C C . GLY A 1 14 ? -23.954 4.896 -12.661 1.00 0.00 14 GLY A C 3
ATOM 3822 O O . GLY A 1 14 ? -24.851 4.057 -12.735 1.00 0.00 14 GLY A O 3
ATOM 3826 N N . ALA A 1 15 ? -23.326 5.380 -13.728 1.00 0.00 15 ALA A N 3
ATOM 3827 C CA . ALA A 1 15 ? -23.662 4.943 -15.077 1.00 0.00 15 ALA A CA 3
ATOM 3828 C C . ALA A 1 15 ? -22.529 4.126 -15.688 1.00 0.00 15 ALA A C 3
ATOM 3829 O O . ALA A 1 15 ? -21.610 4.678 -16.295 1.00 0.00 15 ALA A O 3
ATOM 3836 N N . SER A 1 16 ? -22.599 2.809 -15.524 1.00 0.00 16 SER A N 3
ATOM 3837 C CA . SER A 1 16 ? -21.578 1.916 -16.059 1.00 0.00 16 SER A CA 3
ATOM 3838 C C . SER A 1 16 ? -21.755 1.728 -17.563 1.00 0.00 16 SER A C 3
ATOM 3839 O O . SER A 1 16 ? -22.553 0.902 -18.005 1.00 0.00 16 SER A O 3
ATOM 3847 N N . LEU A 1 17 ? -21.004 2.498 -18.343 1.00 0.00 17 LEU A N 3
ATOM 3848 C CA . LEU A 1 17 ? -21.078 2.417 -19.797 1.00 0.00 17 LEU A CA 3
ATOM 3849 C C . LEU A 1 17 ? -19.707 2.116 -20.395 1.00 0.00 17 LEU A C 3
ATOM 3850 O O . LEU A 1 17 ? -18.820 2.971 -20.400 1.00 0.00 17 LEU A O 3
ATOM 3866 N N . VAL A 1 18 ? -19.542 0.899 -20.900 1.00 0.00 18 VAL A N 3
ATOM 3867 C CA . VAL A 1 18 ? -18.279 0.487 -21.502 1.00 0.00 18 VAL A CA 3
ATOM 3868 C C . VAL A 1 18 ? -17.154 0.483 -20.468 1.00 0.00 18 VAL A C 3
ATOM 3869 O O . VAL A 1 18 ? -16.459 1.483 -20.294 1.00 0.00 18 VAL A O 3
ATOM 3882 N N . PRO A 1 19 ? -16.961 -0.649 -19.769 1.00 0.00 19 PRO A N 3
ATOM 3883 C CA . PRO A 1 19 ? -15.914 -0.777 -18.749 1.00 0.00 19 PRO A CA 3
ATOM 3884 C C . PRO A 1 19 ? -14.514 -0.775 -19.355 1.00 0.00 19 PRO A C 3
ATOM 3885 O O . PRO A 1 19 ? -13.550 -0.364 -18.711 1.00 0.00 19 PRO A O 3
ATOM 3896 N N . ARG A 1 20 ? -14.412 -1.236 -20.597 1.00 0.00 20 ARG A N 3
ATOM 3897 C CA . ARG A 1 20 ? -13.131 -1.287 -21.291 1.00 0.00 20 ARG A CA 3
ATOM 3898 C C . ARG A 1 20 ? -12.820 0.049 -21.958 1.00 0.00 20 ARG A C 3
ATOM 3899 O O . ARG A 1 20 ? -13.716 0.725 -22.462 1.00 0.00 20 ARG A O 3
ATOM 3920 N N . GLY A 1 21 ? -11.544 0.422 -21.957 1.00 0.00 21 GLY A N 3
ATOM 3921 C CA . GLY A 1 21 ? -11.139 1.675 -22.566 1.00 0.00 21 GLY A CA 3
ATOM 3922 C C . GLY A 1 21 ? -11.799 2.875 -21.916 1.00 0.00 21 GLY A C 3
ATOM 3923 O O . GLY A 1 21 ? -12.008 3.902 -22.562 1.00 0.00 21 GLY A O 3
ATOM 3927 N N . SER A 1 22 ? -12.129 2.745 -20.636 1.00 0.00 22 SER A N 3
ATOM 3928 C CA . SER A 1 22 ? -12.771 3.827 -19.898 1.00 0.00 22 SER A CA 3
ATOM 3929 C C . SER A 1 22 ? -12.912 3.470 -18.421 1.00 0.00 22 SER A C 3
ATOM 3930 O O . SER A 1 22 ? -13.905 3.815 -17.781 1.00 0.00 22 SER A O 3
ATOM 3938 N N . GLU A 1 23 ? -11.912 2.776 -17.887 1.00 0.00 23 GLU A N 3
ATOM 3939 C CA . GLU A 1 23 ? -11.924 2.372 -16.486 1.00 0.00 23 GLU A CA 3
ATOM 3940 C C . GLU A 1 23 ? -10.992 3.250 -15.658 1.00 0.00 23 GLU A C 3
ATOM 3941 O O . GLU A 1 23 ? -10.352 2.779 -14.718 1.00 0.00 23 GLU A O 3
ATOM 3953 N N . GLY A 1 24 ? -10.919 4.529 -16.014 1.00 0.00 24 GLY A N 3
ATOM 3954 C CA . GLY A 1 24 ? -10.063 5.451 -15.294 1.00 0.00 24 GLY A CA 3
ATOM 3955 C C . GLY A 1 24 ? -10.596 6.871 -15.308 1.00 0.00 24 GLY A C 3
ATOM 3956 O O . GLY A 1 24 ? -10.067 7.731 -16.011 1.00 0.00 24 GLY A O 3
ATOM 3960 N N . ALA A 1 25 ? -11.646 7.114 -14.532 1.00 0.00 25 ALA A N 3
ATOM 3961 C CA . ALA A 1 25 ? -12.251 8.439 -14.459 1.00 0.00 25 ALA A CA 3
ATOM 3962 C C . ALA A 1 25 ? -11.404 9.383 -13.615 1.00 0.00 25 ALA A C 3
ATOM 3963 O O . ALA A 1 25 ? -10.879 10.378 -14.116 1.00 0.00 25 ALA A O 3
ATOM 3970 N N . ALA A 1 26 ? -11.273 9.066 -12.331 1.00 0.00 26 ALA A N 3
ATOM 3971 C CA . ALA A 1 26 ? -10.489 9.887 -11.417 1.00 0.00 26 ALA A CA 3
ATOM 3972 C C . ALA A 1 26 ? -11.037 11.307 -11.342 1.00 0.00 26 ALA A C 3
ATOM 3973 O O . ALA A 1 26 ? -10.297 12.255 -11.078 1.00 0.00 26 ALA A O 3
ATOM 3980 N N . THR A 1 27 ? -12.339 11.450 -11.574 1.00 0.00 27 THR A N 3
ATOM 3981 C CA . THR A 1 27 ? -12.983 12.757 -11.528 1.00 0.00 27 THR A CA 3
ATOM 3982 C C . THR A 1 27 ? -12.795 13.402 -10.158 1.00 0.00 27 THR A C 3
ATOM 3983 O O . THR A 1 27 ? -12.741 14.625 -10.037 1.00 0.00 27 THR A O 3
ATOM 3994 N N . MET A 1 28 ? -12.694 12.566 -9.130 1.00 0.00 28 MET A N 3
ATOM 3995 C CA . MET A 1 28 ? -12.509 13.048 -7.766 1.00 0.00 28 MET A CA 3
ATOM 3996 C C . MET A 1 28 ? -11.105 12.725 -7.260 1.00 0.00 28 MET A C 3
ATOM 3997 O O . MET A 1 28 ? -10.574 13.419 -6.393 1.00 0.00 28 MET A O 3
ATOM 4011 N N . GLU A 1 29 ? -10.509 11.667 -7.806 1.00 0.00 29 GLU A N 3
ATOM 4012 C CA . GLU A 1 29 ? -9.168 11.254 -7.407 1.00 0.00 29 GLU A CA 3
ATOM 4013 C C . GLU A 1 29 ? -9.142 10.832 -5.942 1.00 0.00 29 GLU A C 3
ATOM 4014 O O . GLU A 1 29 ? -9.773 11.459 -5.092 1.00 0.00 29 GLU A O 3
ATOM 4026 N N . LEU A 1 30 ? -8.406 9.763 -5.654 1.00 0.00 30 LEU A N 3
ATOM 4027 C CA . LEU A 1 30 ? -8.296 9.255 -4.291 1.00 0.00 30 LEU A CA 3
ATOM 4028 C C . LEU A 1 30 ? -9.668 8.887 -3.734 1.00 0.00 30 LEU A C 3
ATOM 4029 O O . LEU A 1 30 ? -10.434 9.757 -3.320 1.00 0.00 30 LEU A O 3
ATOM 4045 N N . SER A 1 31 ? -9.971 7.594 -3.726 1.00 0.00 31 SER A N 3
ATOM 4046 C CA . SER A 1 31 ? -11.250 7.112 -3.219 1.00 0.00 31 SER A CA 3
ATOM 4047 C C . SER A 1 31 ? -11.074 5.804 -2.454 1.00 0.00 31 SER A C 3
ATOM 4048 O O . SER A 1 31 ? -10.067 5.112 -2.611 1.00 0.00 31 SER A O 3
ATOM 4056 N N . ALA A 1 32 ? -12.059 5.470 -1.628 1.00 0.00 32 ALA A N 3
ATOM 4057 C CA . ALA A 1 32 ? -12.014 4.246 -0.839 1.00 0.00 32 ALA A CA 3
ATOM 4058 C C . ALA A 1 32 ? -11.913 3.017 -1.736 1.00 0.00 32 ALA A C 3
ATOM 4059 O O . ALA A 1 32 ? -11.067 2.149 -1.525 1.00 0.00 32 ALA A O 3
ATOM 4066 N N . ASP A 1 33 ? -12.781 2.952 -2.740 1.00 0.00 33 ASP A N 3
ATOM 4067 C CA . ASP A 1 33 ? -12.790 1.829 -3.671 1.00 0.00 33 ASP A CA 3
ATOM 4068 C C . ASP A 1 33 ? -11.457 1.721 -4.405 1.00 0.00 33 ASP A C 3
ATOM 4069 O O . ASP A 1 33 ? -11.020 0.627 -4.762 1.00 0.00 33 ASP A O 3
ATOM 4078 N N . TYR A 1 34 ? -10.816 2.863 -4.629 1.00 0.00 34 TYR A N 3
ATOM 4079 C CA . TYR A 1 34 ? -9.534 2.897 -5.321 1.00 0.00 34 TYR A CA 3
ATOM 4080 C C . TYR A 1 34 ? -8.484 2.091 -4.562 1.00 0.00 34 TYR A C 3
ATOM 4081 O O . TYR A 1 34 ? -7.831 1.215 -5.129 1.00 0.00 34 TYR A O 3
ATOM 4099 N N . LEU A 1 35 ? -8.328 2.394 -3.279 1.00 0.00 35 LEU A N 3
ATOM 4100 C CA . LEU A 1 35 ? -7.357 1.698 -2.442 1.00 0.00 35 LEU A CA 3
ATOM 4101 C C . LEU A 1 35 ? -7.786 0.254 -2.196 1.00 0.00 35 LEU A C 3
ATOM 4102 O O . LEU A 1 35 ? -6.949 -0.633 -2.035 1.00 0.00 35 LEU A O 3
ATOM 4118 N N . ARG A 1 36 ? -9.095 0.028 -2.168 1.00 0.00 36 ARG A N 3
ATOM 4119 C CA . ARG A 1 36 ? -9.635 -1.308 -1.941 1.00 0.00 36 ARG A CA 3
ATOM 4120 C C . ARG A 1 36 ? -9.363 -2.216 -3.136 1.00 0.00 36 ARG A C 3
ATOM 4121 O O . ARG A 1 36 ? -8.735 -3.265 -3.000 1.00 0.00 36 ARG A O 3
ATOM 4142 N N . GLU A 1 37 ? -9.842 -1.805 -4.306 1.00 0.00 37 GLU A N 3
ATOM 4143 C CA . GLU A 1 37 ? -9.652 -2.583 -5.525 1.00 0.00 37 GLU A CA 3
ATOM 4144 C C . GLU A 1 37 ? -8.168 -2.775 -5.824 1.00 0.00 37 GLU A C 3
ATOM 4145 O O . GLU A 1 37 ? -7.754 -3.830 -6.305 1.00 0.00 37 GLU A O 3
ATOM 4157 N N . LYS A 1 38 ? -7.374 -1.750 -5.537 1.00 0.00 38 LYS A N 3
ATOM 4158 C CA . LYS A 1 38 ? -5.936 -1.807 -5.776 1.00 0.00 38 LYS A CA 3
ATOM 4159 C C . LYS A 1 38 ? -5.295 -2.938 -4.978 1.00 0.00 38 LYS A C 3
ATOM 4160 O O . LYS A 1 38 ? -4.696 -3.851 -5.547 1.00 0.00 38 LYS A O 3
ATOM 4179 N N . LEU A 1 39 ? -5.425 -2.871 -3.657 1.00 0.00 39 LEU A N 3
ATOM 4180 C CA . LEU A 1 39 ? -4.857 -3.890 -2.780 1.00 0.00 39 LEU A CA 3
ATOM 4181 C C . LEU A 1 39 ? -5.557 -5.231 -2.981 1.00 0.00 39 LEU A C 3
ATOM 4182 O O . LEU A 1 39 ? -4.945 -6.289 -2.834 1.00 0.00 39 LEU A O 3
ATOM 4198 N N . ARG A 1 40 ? -6.841 -5.177 -3.318 1.00 0.00 40 ARG A N 3
ATOM 4199 C CA . ARG A 1 40 ? -7.625 -6.388 -3.539 1.00 0.00 40 ARG A CA 3
ATOM 4200 C C . ARG A 1 40 ? -7.189 -7.096 -4.808 1.00 0.00 40 ARG A C 3
ATOM 4201 O O . ARG A 1 40 ? -7.038 -8.317 -4.828 1.00 0.00 40 ARG A O 3
ATOM 4222 N N . GLN A 1 41 ? -6.990 -6.329 -5.866 1.00 0.00 41 GLN A N 3
ATOM 4223 C CA . GLN A 1 41 ? -6.576 -6.899 -7.134 1.00 0.00 41 GLN A CA 3
ATOM 4224 C C . GLN A 1 41 ? -5.100 -7.285 -7.104 1.00 0.00 41 GLN A C 3
ATOM 4225 O O . GLN A 1 41 ? -4.715 -8.343 -7.604 1.00 0.00 41 GLN A O 3
ATOM 4239 N N . ASP A 1 42 ? -4.279 -6.424 -6.514 1.00 0.00 42 ASP A N 3
ATOM 4240 C CA . ASP A 1 42 ? -2.846 -6.676 -6.420 1.00 0.00 42 ASP A CA 3
ATOM 4241 C C . ASP A 1 42 ? -2.570 -7.968 -5.657 1.00 0.00 42 ASP A C 3
ATOM 4242 O O . ASP A 1 42 ? -1.840 -8.838 -6.132 1.00 0.00 42 ASP A O 3
ATOM 4251 N N . LEU A 1 43 ? -3.160 -8.087 -4.472 1.00 0.00 43 LEU A N 3
ATOM 4252 C CA . LEU A 1 43 ? -2.980 -9.272 -3.642 1.00 0.00 43 LEU A CA 3
ATOM 4253 C C . LEU A 1 43 ? -3.970 -10.369 -4.027 1.00 0.00 43 LEU A C 3
ATOM 4254 O O . LEU A 1 43 ? -3.757 -11.543 -3.723 1.00 0.00 43 LEU A O 3
ATOM 4270 N N . GLU A 1 44 ? -5.053 -9.982 -4.697 1.00 0.00 44 GLU A N 3
ATOM 4271 C CA . GLU A 1 44 ? -6.072 -10.936 -5.120 1.00 0.00 44 GLU A CA 3
ATOM 4272 C C . GLU A 1 44 ? -6.713 -11.615 -3.913 1.00 0.00 44 GLU A C 3
ATOM 4273 O O . GLU A 1 44 ? -6.952 -12.823 -3.920 1.00 0.00 44 GLU A O 3
ATOM 4285 N N . ALA A 1 45 ? -6.989 -10.829 -2.878 1.00 0.00 45 ALA A N 3
ATOM 4286 C CA . ALA A 1 45 ? -7.603 -11.351 -1.663 1.00 0.00 45 ALA A CA 3
ATOM 4287 C C . ALA A 1 45 ? -8.979 -11.942 -1.954 1.00 0.00 45 ALA A C 3
ATOM 4288 O O . ALA A 1 45 ? -9.423 -11.973 -3.101 1.00 0.00 45 ALA A O 3
ATOM 4295 N N . GLU A 1 46 ? -9.650 -12.408 -0.905 1.00 0.00 46 GLU A N 3
ATOM 4296 C CA . GLU A 1 46 ? -10.975 -12.998 -1.046 1.00 0.00 46 GLU A CA 3
ATOM 4297 C C . GLU A 1 46 ? -12.062 -11.968 -0.752 1.00 0.00 46 GLU A C 3
ATOM 4298 O O . GLU A 1 46 ? -12.953 -11.740 -1.571 1.00 0.00 46 GLU A O 3
ATOM 4310 N N . HIS A 1 47 ? -11.983 -11.349 0.420 1.00 0.00 47 HIS A N 3
ATOM 4311 C CA . HIS A 1 47 ? -12.959 -10.344 0.822 1.00 0.00 47 HIS A CA 3
ATOM 4312 C C . HIS A 1 47 ? -12.268 -9.126 1.430 1.00 0.00 47 HIS A C 3
ATOM 4313 O O . HIS A 1 47 ? -11.432 -9.257 2.324 1.00 0.00 47 HIS A O 3
ATOM 4328 N N . VAL A 1 48 ? -12.623 -7.944 0.938 1.00 0.00 48 VAL A N 3
ATOM 4329 C CA . VAL A 1 48 ? -12.037 -6.704 1.432 1.00 0.00 48 VAL A CA 3
ATOM 4330 C C . VAL A 1 48 ? -13.118 -5.702 1.822 1.00 0.00 48 VAL A C 3
ATOM 4331 O O . VAL A 1 48 ? -14.264 -5.809 1.386 1.00 0.00 48 VAL A O 3
ATOM 4344 N N . GLU A 1 49 ? -12.744 -4.728 2.645 1.00 0.00 49 GLU A N 3
ATOM 4345 C CA . GLU A 1 49 ? -13.682 -3.705 3.094 1.00 0.00 49 GLU A CA 3
ATOM 4346 C C . GLU A 1 49 ? -12.969 -2.374 3.314 1.00 0.00 49 GLU A C 3
ATOM 4347 O O . GLU A 1 49 ? -11.969 -2.304 4.028 1.00 0.00 49 GLU A O 3
ATOM 4359 N N . VAL A 1 50 ? -13.492 -1.320 2.696 1.00 0.00 50 VAL A N 3
ATOM 4360 C CA . VAL A 1 50 ? -12.905 0.009 2.825 1.00 0.00 50 VAL A CA 3
ATOM 4361 C C . VAL A 1 50 ? -13.922 1.010 3.364 1.00 0.00 50 VAL A C 3
ATOM 4362 O O . VAL A 1 50 ? -15.108 0.940 3.041 1.00 0.00 50 VAL A O 3
ATOM 4375 N N . GLU A 1 51 ? -13.451 1.939 4.188 1.00 0.00 51 GLU A N 3
ATOM 4376 C CA . GLU A 1 51 ? -14.318 2.955 4.773 1.00 0.00 51 GLU A CA 3
ATOM 4377 C C . GLU A 1 51 ? -13.632 4.315 4.785 1.00 0.00 51 GLU A C 3
ATOM 4378 O O . GLU A 1 51 ? -12.457 4.434 4.436 1.00 0.00 51 GLU A O 3
ATOM 4390 N N . ASP A 1 52 ? -14.375 5.341 5.184 1.00 0.00 52 ASP A N 3
ATOM 4391 C CA . ASP A 1 52 ? -13.843 6.695 5.237 1.00 0.00 52 ASP A CA 3
ATOM 4392 C C . ASP A 1 52 ? -14.525 7.503 6.337 1.00 0.00 52 ASP A C 3
ATOM 4393 O O . ASP A 1 52 ? -15.714 7.326 6.606 1.00 0.00 52 ASP A O 3
ATOM 4402 N N . THR A 1 53 ? -13.765 8.391 6.971 1.00 0.00 53 THR A N 3
ATOM 4403 C CA . THR A 1 53 ? -14.296 9.227 8.041 1.00 0.00 53 THR A CA 3
ATOM 4404 C C . THR A 1 53 ? -14.484 10.664 7.568 1.00 0.00 53 THR A C 3
ATOM 4405 O O . THR A 1 53 ? -14.283 11.610 8.330 1.00 0.00 53 THR A O 3
ATOM 4416 N N . THR A 1 54 ? -14.871 10.820 6.307 1.00 0.00 54 THR A N 3
ATOM 4417 C CA . THR A 1 54 ? -15.086 12.142 5.732 1.00 0.00 54 THR A CA 3
ATOM 4418 C C . THR A 1 54 ? -16.418 12.205 4.991 1.00 0.00 54 THR A C 3
ATOM 4419 O O . THR A 1 54 ? -16.815 11.247 4.327 1.00 0.00 54 THR A O 3
ATOM 4430 N N . LEU A 1 55 ? -17.104 13.337 5.110 1.00 0.00 55 LEU A N 3
ATOM 4431 C CA . LEU A 1 55 ? -18.392 13.524 4.452 1.00 0.00 55 LEU A CA 3
ATOM 4432 C C . LEU A 1 55 ? -18.283 14.539 3.319 1.00 0.00 55 LEU A C 3
ATOM 4433 O O . LEU A 1 55 ? -18.715 14.281 2.197 1.00 0.00 55 LEU A O 3
ATOM 4449 N N . ASN A 1 56 ? -17.699 15.694 3.622 1.00 0.00 56 ASN A N 3
ATOM 4450 C CA . ASN A 1 56 ? -17.533 16.750 2.630 1.00 0.00 56 ASN A CA 3
ATOM 4451 C C . ASN A 1 56 ? -16.547 16.326 1.546 1.00 0.00 56 ASN A C 3
ATOM 4452 O O . ASN A 1 56 ? -15.918 15.273 1.643 1.00 0.00 56 ASN A O 3
ATOM 4463 N N . ARG A 1 57 ? -16.417 17.154 0.514 1.00 0.00 57 ARG A N 3
ATOM 4464 C CA . ARG A 1 57 ? -15.507 16.865 -0.588 1.00 0.00 57 ARG A CA 3
ATOM 4465 C C . ARG A 1 57 ? -14.054 17.010 -0.146 1.00 0.00 57 ARG A C 3
ATOM 4466 O O . ARG A 1 57 ? -13.421 18.038 -0.385 1.00 0.00 57 ARG A O 3
ATOM 4487 N N . CYS A 1 58 ? -13.532 15.972 0.500 1.00 0.00 58 CYS A N 3
ATOM 4488 C CA . CYS A 1 58 ? -12.154 15.984 0.976 1.00 0.00 58 CYS A CA 3
ATOM 4489 C C . CYS A 1 58 ? -11.722 14.592 1.430 1.00 0.00 58 CYS A C 3
ATOM 4490 O O . CYS A 1 58 ? -12.539 13.677 1.518 1.00 0.00 58 CYS A O 3
ATOM 4498 N N . ALA A 1 59 ? -10.433 14.443 1.717 1.00 0.00 59 ALA A N 3
ATOM 4499 C CA . ALA A 1 59 ? -9.893 13.164 2.161 1.00 0.00 59 ALA A CA 3
ATOM 4500 C C . ALA A 1 59 ? -8.985 13.343 3.372 1.00 0.00 59 ALA A C 3
ATOM 4501 O O . ALA A 1 59 ? -7.946 13.997 3.291 1.00 0.00 59 ALA A O 3
ATOM 4508 N N . THR A 1 60 ? -9.384 12.758 4.497 1.00 0.00 60 THR A N 3
ATOM 4509 C CA . THR A 1 60 ? -8.607 12.853 5.727 1.00 0.00 60 THR A CA 3
ATOM 4510 C C . THR A 1 60 ? -8.007 11.501 6.098 1.00 0.00 60 THR A C 3
ATOM 4511 O O . THR A 1 60 ? -6.795 11.304 6.012 1.00 0.00 60 THR A O 3
ATOM 4522 N N . SER A 1 61 ? -8.863 10.572 6.510 1.00 0.00 61 SER A N 3
ATOM 4523 C CA . SER A 1 61 ? -8.417 9.238 6.894 1.00 0.00 61 SER A CA 3
ATOM 4524 C C . SER A 1 61 ? -9.095 8.170 6.041 1.00 0.00 61 SER A C 3
ATOM 4525 O O . SER A 1 61 ? -10.147 8.411 5.448 1.00 0.00 61 SER A O 3
ATOM 4533 N N . PHE A 1 62 ? -8.487 6.990 5.984 1.00 0.00 62 PHE A N 3
ATOM 4534 C CA . PHE A 1 62 ? -9.032 5.885 5.204 1.00 0.00 62 PHE A CA 3
ATOM 4535 C C . PHE A 1 62 ? -8.659 4.543 5.825 1.00 0.00 62 PHE A C 3
ATOM 4536 O O . PHE A 1 62 ? -7.607 4.408 6.450 1.00 0.00 62 PHE A O 3
ATOM 4553 N N . ARG A 1 63 ? -9.527 3.553 5.647 1.00 0.00 63 ARG A N 3
ATOM 4554 C CA . ARG A 1 63 ? -9.289 2.221 6.189 1.00 0.00 63 ARG A CA 3
ATOM 4555 C C . ARG A 1 63 ? -9.503 1.154 5.119 1.00 0.00 63 ARG A C 3
ATOM 4556 O O . ARG A 1 63 ? -10.436 1.241 4.321 1.00 0.00 63 ARG A O 3
ATOM 4577 N N . VAL A 1 64 ? -8.632 0.150 5.108 1.00 0.00 64 VAL A N 3
ATOM 4578 C CA . VAL A 1 64 ? -8.727 -0.930 4.135 1.00 0.00 64 VAL A CA 3
ATOM 4579 C C . VAL A 1 64 ? -8.650 -2.293 4.815 1.00 0.00 64 VAL A C 3
ATOM 4580 O O . VAL A 1 64 ? -7.780 -2.532 5.653 1.00 0.00 64 VAL A O 3
ATOM 4593 N N . LEU A 1 65 ? -9.564 -3.185 4.447 1.00 0.00 65 LEU A N 3
ATOM 4594 C CA . LEU A 1 65 ? -9.600 -4.526 5.019 1.00 0.00 65 LEU A CA 3
ATOM 4595 C C . LEU A 1 65 ? -9.307 -5.578 3.954 1.00 0.00 65 LEU A C 3
ATOM 4596 O O . LEU A 1 65 ? -9.806 -5.494 2.832 1.00 0.00 65 LEU A O 3
ATOM 4612 N N . VAL A 1 66 ? -8.494 -6.566 4.313 1.00 0.00 66 VAL A N 3
ATOM 4613 C CA . VAL A 1 66 ? -8.136 -7.633 3.386 1.00 0.00 66 VAL A CA 3
ATOM 4614 C C . VAL A 1 66 ? -8.034 -8.975 4.104 1.00 0.00 66 VAL A C 3
ATOM 4615 O O . VAL A 1 66 ? -7.465 -9.068 5.192 1.00 0.00 66 VAL A O 3
ATOM 4628 N N . VAL A 1 67 ? -8.588 -10.013 3.486 1.00 0.00 67 VAL A N 3
ATOM 4629 C CA . VAL A 1 67 ? -8.561 -11.352 4.063 1.00 0.00 67 VAL A CA 3
ATOM 4630 C C . VAL A 1 67 ? -8.375 -12.411 2.981 1.00 0.00 67 VAL A C 3
ATOM 4631 O O . VAL A 1 67 ? -9.195 -12.531 2.070 1.00 0.00 67 VAL A O 3
ATOM 4644 N N . SER A 1 68 ? -7.294 -13.178 3.089 1.00 0.00 68 SER A N 3
ATOM 4645 C CA . SER A 1 68 ? -7.004 -14.228 2.118 1.00 0.00 68 SER A CA 3
ATOM 4646 C C . SER A 1 68 ? -5.738 -14.988 2.501 1.00 0.00 68 SER A C 3
ATOM 4647 O O . SER A 1 68 ? -5.122 -14.713 3.531 1.00 0.00 68 SER A O 3
ATOM 4655 N N . ALA A 1 69 ? -5.356 -15.946 1.663 1.00 0.00 69 ALA A N 3
ATOM 4656 C CA . ALA A 1 69 ? -4.163 -16.748 1.910 1.00 0.00 69 ALA A CA 3
ATOM 4657 C C . ALA A 1 69 ? -2.924 -16.113 1.281 1.00 0.00 69 ALA A C 3
ATOM 4658 O O . ALA A 1 69 ? -1.796 -16.477 1.612 1.00 0.00 69 ALA A O 3
ATOM 4665 N N . LYS A 1 70 ? -3.138 -15.165 0.372 1.00 0.00 70 LYS A N 3
ATOM 4666 C CA . LYS A 1 70 ? -2.035 -14.484 -0.301 1.00 0.00 70 LYS A CA 3
ATOM 4667 C C . LYS A 1 70 ? -1.040 -13.920 0.710 1.00 0.00 70 LYS A C 3
ATOM 4668 O O . LYS A 1 70 ? 0.168 -13.915 0.470 1.00 0.00 70 LYS A O 3
ATOM 4687 N N . PHE A 1 71 ? -1.555 -13.448 1.841 1.00 0.00 71 PHE A N 3
ATOM 4688 C CA . PHE A 1 71 ? -0.711 -12.884 2.887 1.00 0.00 71 PHE A CA 3
ATOM 4689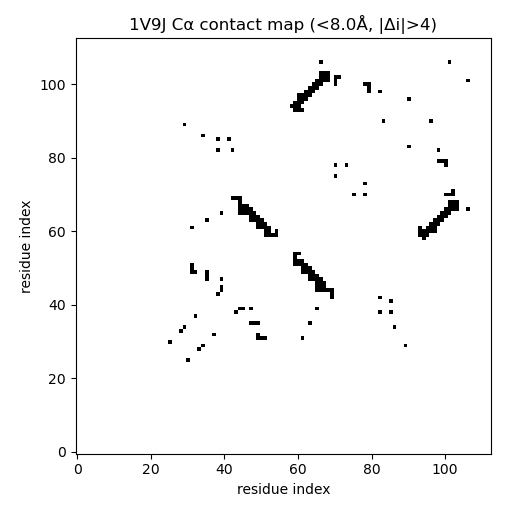 C C . PHE A 1 71 ? 0.022 -13.983 3.650 1.00 0.00 71 PHE A C 3
ATOM 4690 O O . PHE A 1 71 ? 1.129 -13.775 4.147 1.00 0.00 71 PHE A O 3
ATOM 4707 N N . GLU A 1 72 ? -0.602 -15.153 3.740 1.00 0.00 72 GLU A N 3
ATOM 4708 C CA . GLU A 1 72 ? -0.007 -16.284 4.443 1.00 0.00 72 GLU A CA 3
ATOM 4709 C C . GLU A 1 72 ? 1.325 -16.678 3.813 1.00 0.00 72 GLU A C 3
ATOM 4710 O O . GLU A 1 72 ? 2.230 -17.156 4.498 1.00 0.00 72 GLU A O 3
ATOM 4722 N N . GLY A 1 73 ? 1.439 -16.477 2.504 1.00 0.00 73 GLY A N 3
ATOM 4723 C CA . GLY A 1 73 ? 2.664 -16.817 1.806 1.00 0.00 73 GLY A CA 3
ATOM 4724 C C . GLY A 1 73 ? 3.839 -15.966 2.244 1.00 0.00 73 GLY A C 3
ATOM 4725 O O . GLY A 1 73 ? 4.985 -16.413 2.212 1.00 0.00 73 GLY A O 3
ATOM 4729 N N . LYS A 1 74 ? 3.554 -14.734 2.652 1.00 0.00 74 LYS A N 3
ATOM 4730 C CA . LYS A 1 74 ? 4.597 -13.816 3.098 1.00 0.00 74 LYS A CA 3
ATOM 4731 C C . LYS A 1 74 ? 4.474 -13.539 4.595 1.00 0.00 74 LYS A C 3
ATOM 4732 O O . LYS A 1 74 ? 3.392 -13.653 5.169 1.00 0.00 74 LYS A O 3
ATOM 4751 N N . PRO A 1 75 ? 5.589 -13.171 5.251 1.00 0.00 75 PRO A N 3
ATOM 4752 C CA . PRO A 1 75 ? 5.599 -12.878 6.688 1.00 0.00 75 PRO A CA 3
ATOM 4753 C C . PRO A 1 75 ? 4.790 -11.632 7.030 1.00 0.00 75 PRO A C 3
ATOM 4754 O O . PRO A 1 75 ? 4.323 -10.919 6.140 1.00 0.00 75 PRO A O 3
ATOM 4765 N N . LEU A 1 76 ? 4.626 -11.375 8.323 1.00 0.00 76 LEU A N 3
ATOM 4766 C CA . LEU A 1 76 ? 3.872 -10.215 8.784 1.00 0.00 76 LEU A CA 3
ATOM 4767 C C . LEU A 1 76 ? 4.476 -8.921 8.247 1.00 0.00 76 LEU A C 3
ATOM 4768 O O . LEU A 1 76 ? 3.756 -8.026 7.805 1.00 0.00 76 LEU A O 3
ATOM 4784 N N . LEU A 1 77 ? 5.801 -8.830 8.290 1.00 0.00 77 LEU A N 3
ATOM 4785 C CA . LEU A 1 77 ? 6.502 -7.644 7.808 1.00 0.00 77 LEU A CA 3
ATOM 4786 C C . LEU A 1 77 ? 6.199 -7.394 6.334 1.00 0.00 77 LEU A C 3
ATOM 4787 O O . LEU A 1 77 ? 6.149 -6.249 5.887 1.00 0.00 77 LEU A O 3
ATOM 4803 N N . GLN A 1 78 ? 5.998 -8.473 5.585 1.00 0.00 78 GLN A N 3
ATOM 4804 C CA . GLN A 1 78 ? 5.700 -8.371 4.161 1.00 0.00 78 GLN A CA 3
ATOM 4805 C C . GLN A 1 78 ? 4.263 -7.912 3.936 1.00 0.00 78 GLN A C 3
ATOM 4806 O O . GLN A 1 78 ? 3.980 -7.152 3.011 1.00 0.00 78 GLN A O 3
ATOM 4820 N N . ARG A 1 79 ? 3.356 -8.381 4.788 1.00 0.00 79 ARG A N 3
ATOM 4821 C CA . ARG A 1 79 ? 1.948 -8.021 4.683 1.00 0.00 79 ARG A CA 3
ATOM 4822 C C . ARG A 1 79 ? 1.760 -6.511 4.802 1.00 0.00 79 ARG A C 3
ATOM 4823 O O . ARG A 1 79 ? 0.995 -5.910 4.049 1.00 0.00 79 ARG A O 3
ATOM 4844 N N . HIS A 1 80 ? 2.463 -5.906 5.753 1.00 0.00 80 HIS A N 3
ATOM 4845 C CA . HIS A 1 80 ? 2.374 -4.466 5.971 1.00 0.00 80 HIS A CA 3
ATOM 4846 C C . HIS A 1 80 ? 3.126 -3.703 4.886 1.00 0.00 80 HIS A C 3
ATOM 4847 O O . HIS A 1 80 ? 2.596 -2.763 4.292 1.00 0.00 80 HIS A O 3
ATOM 4862 N N . ARG A 1 81 ? 4.365 -4.112 4.632 1.00 0.00 81 ARG A N 3
ATOM 4863 C CA . ARG A 1 81 ? 5.191 -3.465 3.618 1.00 0.00 81 ARG A CA 3
ATOM 4864 C C . ARG A 1 81 ? 4.540 -3.562 2.242 1.00 0.00 81 ARG A C 3
ATOM 4865 O O . ARG A 1 81 ? 4.663 -2.652 1.422 1.00 0.00 81 ARG A O 3
ATOM 4886 N N . LEU A 1 82 ? 3.849 -4.669 1.997 1.00 0.00 82 LEU A N 3
ATOM 4887 C CA . LEU A 1 82 ? 3.179 -4.885 0.719 1.00 0.00 82 LEU A CA 3
ATOM 4888 C C . LEU A 1 82 ? 2.116 -3.819 0.475 1.00 0.00 82 LEU A C 3
ATOM 4889 O O . LEU A 1 82 ? 2.134 -3.133 -0.547 1.00 0.00 82 LEU A O 3
ATOM 4905 N N . VAL A 1 83 ? 1.189 -3.688 1.418 1.00 0.00 83 VAL A N 3
ATOM 4906 C CA . VAL A 1 83 ? 0.117 -2.706 1.305 1.00 0.00 83 VAL A CA 3
ATOM 4907 C C . VAL A 1 83 ? 0.677 -1.290 1.221 1.00 0.00 83 VAL A C 3
ATOM 4908 O O . VAL A 1 83 ? 0.103 -0.422 0.564 1.00 0.00 83 VAL A O 3
ATOM 4921 N N . ASN A 1 84 ? 1.802 -1.063 1.891 1.00 0.00 84 ASN A N 3
ATOM 4922 C CA . ASN A 1 84 ? 2.440 0.249 1.892 1.00 0.00 84 ASN A CA 3
ATOM 4923 C C . ASN A 1 84 ? 3.044 0.561 0.527 1.00 0.00 84 ASN A C 3
ATOM 4924 O O . ASN A 1 84 ? 2.938 1.684 0.033 1.00 0.00 84 ASN A O 3
ATOM 4935 N N . GLU A 1 85 ? 3.677 -0.440 -0.077 1.00 0.00 85 GLU A N 3
ATOM 4936 C CA . GLU A 1 85 ? 4.298 -0.270 -1.386 1.00 0.00 85 GLU A CA 3
ATOM 4937 C C . GLU A 1 85 ? 3.247 0.010 -2.455 1.00 0.00 85 GLU A C 3
ATOM 4938 O O . GLU A 1 85 ? 3.491 0.764 -3.396 1.00 0.00 85 GLU A O 3
ATOM 4950 N N . CYS A 1 86 ? 2.078 -0.603 -2.303 1.00 0.00 86 CYS A N 3
ATOM 4951 C CA . CYS A 1 86 ? 0.989 -0.420 -3.257 1.00 0.00 86 CYS A CA 3
ATOM 4952 C C . CYS A 1 86 ? 0.574 1.046 -3.332 1.00 0.00 86 CYS A C 3
ATOM 4953 O O . CYS A 1 86 ? 0.645 1.668 -4.392 1.00 0.00 86 CYS A O 3
ATOM 4961 N N . LEU A 1 87 ? 0.141 1.591 -2.201 1.00 0.00 87 LEU A N 3
ATOM 4962 C CA . LEU A 1 87 ? -0.286 2.984 -2.137 1.00 0.00 87 LEU A CA 3
ATOM 4963 C C . LEU A 1 87 ? 0.817 3.864 -1.557 1.00 0.00 87 LEU A C 3
ATOM 4964 O O . LEU A 1 87 ? 0.548 4.796 -0.798 1.00 0.00 87 LEU A O 3
ATOM 4980 N N . ALA A 1 88 ? 2.059 3.560 -1.918 1.00 0.00 88 ALA A N 3
ATOM 4981 C CA . ALA A 1 88 ? 3.205 4.321 -1.433 1.00 0.00 88 ALA A CA 3
ATOM 4982 C C . ALA A 1 88 ? 3.147 5.768 -1.913 1.00 0.00 88 ALA A C 3
ATOM 4983 O O . ALA A 1 88 ? 3.495 6.690 -1.177 1.00 0.00 88 ALA A O 3
ATOM 4990 N N . GLU A 1 89 ? 2.709 5.959 -3.152 1.00 0.00 89 GLU A N 3
ATOM 4991 C CA . GLU A 1 89 ? 2.607 7.295 -3.731 1.00 0.00 89 GLU A CA 3
ATOM 4992 C C . GLU A 1 89 ? 1.405 8.048 -3.166 1.00 0.00 89 GLU A C 3
ATOM 4993 O O . GLU A 1 89 ? 1.492 9.237 -2.863 1.00 0.00 89 GLU A O 3
ATOM 5005 N N . GLU A 1 90 ? 0.283 7.347 -3.036 1.00 0.00 90 GLU A N 3
ATOM 5006 C CA . GLU A 1 90 ? -0.941 7.946 -2.516 1.00 0.00 90 GLU A CA 3
ATOM 5007 C C . GLU A 1 90 ? -0.870 8.137 -1.003 1.00 0.00 90 GLU A C 3
ATOM 5008 O O . GLU A 1 90 ? -1.487 9.050 -0.455 1.00 0.00 90 GLU A O 3
ATOM 5020 N N . LEU A 1 91 ? -0.124 7.263 -0.329 1.00 0.00 91 LEU A N 3
ATOM 5021 C CA . LEU A 1 91 ? 0.016 7.330 1.124 1.00 0.00 91 LEU A CA 3
ATOM 5022 C C . LEU A 1 91 ? 0.303 8.757 1.599 1.00 0.00 91 LEU A C 3
ATOM 5023 O O . LEU A 1 91 ? -0.449 9.313 2.397 1.00 0.00 91 LEU A O 3
ATOM 5039 N N . PRO A 1 92 ? 1.399 9.369 1.116 1.00 0.00 92 PRO A N 3
ATOM 5040 C CA . PRO A 1 92 ? 1.776 10.733 1.498 1.00 0.00 92 PRO A CA 3
ATOM 5041 C C . PRO A 1 92 ? 0.589 11.693 1.485 1.00 0.00 92 PRO A C 3
ATOM 5042 O O . PRO A 1 92 ? 0.521 12.621 2.292 1.00 0.00 92 PRO A O 3
ATOM 5053 N N . HIS A 1 93 ? -0.342 11.464 0.565 1.00 0.00 93 HIS A N 3
ATOM 5054 C CA . HIS A 1 93 ? -1.526 12.309 0.449 1.00 0.00 93 HIS A CA 3
ATOM 5055 C C . HIS A 1 93 ? -2.519 12.014 1.569 1.00 0.00 93 HIS A C 3
ATOM 5056 O O . HIS A 1 93 ? -3.260 12.897 2.003 1.00 0.00 93 HIS A O 3
ATOM 5071 N N . ILE A 1 94 ? -2.530 10.768 2.031 1.00 0.00 94 ILE A N 3
ATOM 5072 C CA . ILE A 1 94 ? -3.431 10.356 3.100 1.00 0.00 94 ILE A CA 3
ATOM 5073 C C . ILE A 1 94 ? -2.952 10.870 4.453 1.00 0.00 94 ILE A C 3
ATOM 5074 O O . ILE A 1 94 ? -1.799 10.666 4.833 1.00 0.00 94 ILE A O 3
ATOM 5090 N N . HIS A 1 95 ? -3.844 11.535 5.179 1.00 0.00 95 HIS A N 3
ATOM 5091 C CA . HIS A 1 95 ? -3.511 12.075 6.492 1.00 0.00 95 HIS A CA 3
ATOM 5092 C C . HIS A 1 95 ? -3.444 10.961 7.532 1.00 0.00 95 HIS A C 3
ATOM 5093 O O . HIS A 1 95 ? -2.638 11.012 8.460 1.00 0.00 95 HIS A O 3
ATOM 5108 N N . ALA A 1 96 ? -4.294 9.954 7.365 1.00 0.00 96 ALA A N 3
ATOM 5109 C CA . ALA A 1 96 ? -4.333 8.823 8.283 1.00 0.00 96 ALA A CA 3
ATOM 5110 C C . ALA A 1 96 ? -4.799 7.559 7.571 1.00 0.00 96 ALA A C 3
ATOM 5111 O O . ALA A 1 96 ? -5.927 7.489 7.083 1.00 0.00 96 ALA A O 3
ATOM 5118 N N . PHE A 1 97 ? -3.922 6.561 7.512 1.00 0.00 97 PHE A N 3
ATOM 5119 C CA . PHE A 1 97 ? -4.244 5.299 6.856 1.00 0.00 97 PHE A CA 3
ATOM 5120 C C . PHE A 1 97 ? -4.134 4.132 7.831 1.00 0.00 97 PHE A C 3
ATOM 5121 O O . PHE A 1 97 ? -3.184 4.048 8.610 1.00 0.00 97 PHE A O 3
ATOM 5138 N N . GLU A 1 98 ? -5.112 3.234 7.782 1.00 0.00 98 GLU A N 3
ATOM 5139 C CA . GLU A 1 98 ? -5.126 2.069 8.660 1.00 0.00 98 GLU A CA 3
ATOM 5140 C C . GLU A 1 98 ? -5.568 0.823 7.899 1.00 0.00 98 GLU A C 3
ATOM 5141 O O . GLU A 1 98 ? -6.610 0.821 7.244 1.00 0.00 98 GLU A O 3
ATOM 5153 N N . GLN A 1 99 ? -4.769 -0.234 7.989 1.00 0.00 99 GLN A N 3
ATOM 5154 C CA . GLN A 1 99 ? -5.077 -1.486 7.307 1.00 0.00 99 GLN A CA 3
ATOM 5155 C C . GLN A 1 99 ? -4.960 -2.671 8.260 1.00 0.00 99 GLN A C 3
ATOM 5156 O O . GLN A 1 99 ? -4.283 -2.592 9.285 1.00 0.00 99 GLN A O 3
ATOM 5170 N N . LYS A 1 100 ? -5.625 -3.769 7.914 1.00 0.00 100 LYS A N 3
ATOM 5171 C CA . LYS A 1 100 ? -5.594 -4.973 8.736 1.00 0.00 100 LYS A CA 3
ATOM 5172 C C . LYS A 1 100 ? -5.622 -6.225 7.866 1.00 0.00 100 LYS A C 3
ATOM 5173 O O . LYS A 1 100 ? -6.563 -6.442 7.103 1.00 0.00 100 LYS A O 3
ATOM 5192 N N . THR A 1 101 ? -4.584 -7.046 7.987 1.00 0.00 101 THR A N 3
ATOM 5193 C CA . THR A 1 101 ? -4.489 -8.276 7.209 1.00 0.00 101 THR A CA 3
ATOM 5194 C C . THR A 1 101 ? -4.693 -9.499 8.097 1.00 0.00 101 THR A C 3
ATOM 5195 O O . THR A 1 101 ? -4.114 -9.597 9.179 1.00 0.00 101 THR A O 3
ATOM 5206 N N . LEU A 1 102 ? -5.519 -10.430 7.631 1.00 0.00 102 LEU A N 3
ATOM 5207 C CA . LEU A 1 102 ? -5.800 -11.648 8.383 1.00 0.00 102 LEU A CA 3
ATOM 5208 C C . LEU A 1 102 ? -6.046 -12.823 7.441 1.00 0.00 102 LEU A C 3
ATOM 5209 O O . LEU A 1 102 ? -6.274 -12.636 6.245 1.00 0.00 102 LEU A O 3
ATOM 5225 N N . THR A 1 103 ? -5.996 -14.033 7.988 1.00 0.00 103 THR A N 3
ATOM 5226 C CA . THR A 1 103 ? -6.213 -15.239 7.196 1.00 0.00 103 THR A CA 3
ATOM 5227 C C . THR A 1 103 ? -7.695 -15.604 7.156 1.00 0.00 103 THR A C 3
ATOM 5228 O O . THR A 1 103 ? -8.455 -15.252 8.058 1.00 0.00 103 THR A O 3
ATOM 5239 N N . PRO A 1 104 ? -8.126 -16.321 6.104 1.00 0.00 104 PRO A N 3
ATOM 5240 C CA . PRO A 1 104 ? -9.525 -16.734 5.950 1.00 0.00 104 PRO A CA 3
ATOM 5241 C C . PRO A 1 104 ? -10.048 -17.475 7.177 1.00 0.00 104 PRO A C 3
ATOM 5242 O O . PRO A 1 104 ? -11.122 -17.162 7.692 1.00 0.00 104 PRO A O 3
ATOM 5253 N N . GLU A 1 105 ? -9.283 -18.458 7.639 1.00 0.00 105 GLU A N 3
ATOM 5254 C CA . GLU A 1 105 ? -9.669 -19.243 8.805 1.00 0.00 105 GLU A CA 3
ATOM 5255 C C . GLU A 1 105 ? -9.835 -18.352 10.033 1.00 0.00 105 GLU A C 3
ATOM 5256 O O . GLU A 1 105 ? -10.686 -18.605 10.885 1.00 0.00 105 GLU A O 3
ATOM 5268 N N . GLN A 1 106 ? -9.017 -17.308 10.114 1.00 0.00 106 GLN A N 3
ATOM 5269 C CA . GLN A 1 106 ? -9.073 -16.379 11.237 1.00 0.00 106 GLN A CA 3
ATOM 5270 C C . GLN A 1 106 ? -10.342 -15.534 11.182 1.00 0.00 106 GLN A C 3
ATOM 5271 O O . GLN A 1 106 ? -10.998 -15.313 12.199 1.00 0.00 106 GLN A O 3
ATOM 5285 N N . TRP A 1 107 ? -10.681 -15.064 9.986 1.00 0.00 107 TRP A N 3
ATOM 5286 C CA . TRP A 1 107 ? -11.872 -14.243 9.797 1.00 0.00 107 TRP A CA 3
ATOM 5287 C C . TRP A 1 107 ? -13.138 -15.089 9.887 1.00 0.00 107 TRP A C 3
ATOM 5288 O O . TRP A 1 107 ? -14.101 -14.713 10.557 1.00 0.00 107 TRP A O 3
ATOM 5309 N N . THR A 1 108 ? -13.131 -16.232 9.209 1.00 0.00 108 THR A N 3
ATOM 5310 C CA . THR A 1 108 ? -14.280 -17.131 9.212 1.00 0.00 108 THR A CA 3
ATOM 5311 C C . THR A 1 108 ? -14.623 -17.571 10.632 1.00 0.00 108 THR A C 3
ATOM 5312 O O . THR A 1 108 ? -15.785 -17.823 10.950 1.00 0.00 108 THR A O 3
ATOM 5323 N N . ARG A 1 109 ? -13.605 -17.663 11.481 1.00 0.00 109 ARG A N 3
ATOM 5324 C CA . ARG A 1 109 ? -13.800 -18.074 12.866 1.00 0.00 109 ARG A CA 3
ATOM 5325 C C . ARG A 1 109 ? -14.572 -17.013 13.647 1.00 0.00 109 ARG A C 3
ATOM 5326 O O . ARG A 1 109 ? -15.260 -17.325 14.620 1.00 0.00 109 ARG A O 3
ATOM 5347 N N . GLN A 1 110 ? -14.453 -15.761 13.216 1.00 0.00 110 GLN A N 3
ATOM 5348 C CA . GLN A 1 110 ? -15.141 -14.658 13.878 1.00 0.00 110 GLN A CA 3
ATOM 5349 C C . GLN A 1 110 ? -16.471 -14.355 13.194 1.00 0.00 110 GLN A C 3
ATOM 5350 O O . GLN A 1 110 ? -16.817 -13.193 12.975 1.00 0.00 110 GLN A O 3
ATOM 5364 N N . ARG A 1 111 ? -17.213 -15.405 12.861 1.00 0.00 111 ARG A N 3
ATOM 5365 C CA . ARG A 1 111 ? -18.506 -15.250 12.203 1.00 0.00 111 ARG A CA 3
ATOM 5366 C C . ARG A 1 111 ? -19.510 -16.269 12.731 1.00 0.00 111 ARG A C 3
ATOM 5367 O O . ARG A 1 111 ? -20.336 -16.789 11.980 1.00 0.00 111 ARG A O 3
ATOM 5388 N N . ARG A 1 112 ? -19.433 -16.550 14.028 1.00 0.00 112 ARG A N 3
ATOM 5389 C CA . ARG A 1 112 ? -20.337 -17.506 14.657 1.00 0.00 112 ARG A CA 3
ATOM 5390 C C . ARG A 1 112 ? -21.779 -17.017 14.594 1.00 0.00 112 ARG A C 3
ATOM 5391 O O . ARG A 1 112 ? -22.058 -15.842 14.839 1.00 0.00 112 ARG A O 3
ATOM 5412 N N . GLU A 1 113 ? -22.693 -17.923 14.265 1.00 0.00 113 GLU A N 3
ATOM 5413 C CA . GLU A 1 113 ? -24.108 -17.584 14.169 1.00 0.00 113 GLU A CA 3
ATOM 5414 C C . GLU A 1 113 ? -24.776 -17.650 15.539 1.00 0.00 113 GLU A C 3
ATOM 5415 O O . GLU A 1 113 ? -25.133 -16.580 16.075 1.00 0.00 113 GLU A O 3
ATOM 5428 N N . MET A 1 1 ? -27.920 1.194 22.213 1.00 0.00 1 MET A N 4
ATOM 5429 C CA . MET A 1 1 ? -27.024 0.654 23.270 1.00 0.00 1 MET A CA 4
ATOM 5430 C C . MET A 1 1 ? -26.329 -0.621 22.804 1.00 0.00 1 MET A C 4
ATOM 5431 O O . MET A 1 1 ? -25.101 -0.679 22.734 1.00 0.00 1 MET A O 4
ATOM 5447 N N . LYS A 1 2 ? -27.121 -1.639 22.487 1.00 0.00 2 LYS A N 4
ATOM 5448 C CA . LYS A 1 2 ? -26.581 -2.914 22.028 1.00 0.00 2 LYS A CA 4
ATOM 5449 C C . LYS A 1 2 ? -27.311 -3.396 20.778 1.00 0.00 2 LYS A C 4
ATOM 5450 O O . LYS A 1 2 ? -26.684 -3.791 19.796 1.00 0.00 2 LYS A O 4
ATOM 5469 N N . GLY A 1 3 ? -28.638 -3.360 20.824 1.00 0.00 3 GLY A N 4
ATOM 5470 C CA . GLY A 1 3 ? -29.431 -3.795 19.689 1.00 0.00 3 GLY A CA 4
ATOM 5471 C C . GLY A 1 3 ? -30.002 -2.634 18.899 1.00 0.00 3 GLY A C 4
ATOM 5472 O O . GLY A 1 3 ? -30.057 -1.507 19.392 1.00 0.00 3 GLY A O 4
ATOM 5476 N N . SER A 1 4 ? -30.427 -2.908 17.670 1.00 0.00 4 SER A N 4
ATOM 5477 C CA . SER A 1 4 ? -30.997 -1.878 16.810 1.00 0.00 4 SER A CA 4
ATOM 5478 C C . SER A 1 4 ? -32.512 -2.028 16.711 1.00 0.00 4 SER A C 4
ATOM 5479 O O . SER A 1 4 ? -33.087 -2.975 17.246 1.00 0.00 4 SER A O 4
ATOM 5487 N N . SER A 1 5 ? -33.151 -1.086 16.025 1.00 0.00 5 SER A N 4
ATOM 5488 C CA . SER A 1 5 ? -34.599 -1.114 15.856 1.00 0.00 5 SER A CA 4
ATOM 5489 C C . SER A 1 5 ? -35.000 -0.529 14.506 1.00 0.00 5 SER A C 4
ATOM 5490 O O . SER A 1 5 ? -35.487 0.599 14.426 1.00 0.00 5 SER A O 4
ATOM 5498 N N . HIS A 1 6 ? -34.793 -1.304 13.446 1.00 0.00 6 HIS A N 4
ATOM 5499 C CA . HIS A 1 6 ? -35.134 -0.864 12.098 1.00 0.00 6 HIS A CA 4
ATOM 5500 C C . HIS A 1 6 ? -34.366 0.402 11.729 1.00 0.00 6 HIS A C 4
ATOM 5501 O O . HIS A 1 6 ? -34.669 1.489 12.220 1.00 0.00 6 HIS A O 4
ATOM 5516 N N . HIS A 1 7 ? -33.372 0.252 10.860 1.00 0.00 7 HIS A N 4
ATOM 5517 C CA . HIS A 1 7 ? -32.561 1.382 10.424 1.00 0.00 7 HIS A CA 4
ATOM 5518 C C . HIS A 1 7 ? -32.143 1.224 8.966 1.00 0.00 7 HIS A C 4
ATOM 5519 O O . HIS A 1 7 ? -31.041 1.611 8.580 1.00 0.00 7 HIS A O 4
ATOM 5534 N N . HIS A 1 8 ? -33.032 0.651 8.161 1.00 0.00 8 HIS A N 4
ATOM 5535 C CA . HIS A 1 8 ? -32.757 0.441 6.744 1.00 0.00 8 HIS A CA 4
ATOM 5536 C C . HIS A 1 8 ? -32.727 1.769 5.993 1.00 0.00 8 HIS A C 4
ATOM 5537 O O . HIS A 1 8 ? -33.759 2.415 5.813 1.00 0.00 8 HIS A O 4
ATOM 5552 N N . HIS A 1 9 ? -31.537 2.170 5.556 1.00 0.00 9 HIS A N 4
ATOM 5553 C CA . HIS A 1 9 ? -31.374 3.420 4.823 1.00 0.00 9 HIS A CA 4
ATOM 5554 C C . HIS A 1 9 ? -31.811 4.609 5.673 1.00 0.00 9 HIS A C 4
ATOM 5555 O O . HIS A 1 9 ? -32.998 4.783 5.951 1.00 0.00 9 HIS A O 4
ATOM 5570 N N . HIS A 1 10 ? -30.845 5.425 6.082 1.00 0.00 10 HIS A N 4
ATOM 5571 C CA . HIS A 1 10 ? -31.131 6.597 6.900 1.00 0.00 10 HIS A CA 4
ATOM 5572 C C . HIS A 1 10 ? -30.106 7.698 6.650 1.00 0.00 10 HIS A C 4
ATOM 5573 O O . HIS A 1 10 ? -29.740 8.438 7.564 1.00 0.00 10 HIS A O 4
ATOM 5588 N N . HIS A 1 11 ? -29.646 7.800 5.408 1.00 0.00 11 HIS A N 4
ATOM 5589 C CA . HIS A 1 11 ? -28.662 8.811 5.038 1.00 0.00 11 HIS A CA 4
ATOM 5590 C C . HIS A 1 11 ? -28.626 9.008 3.525 1.00 0.00 11 HIS A C 4
ATOM 5591 O O . HIS A 1 11 ? -28.719 8.047 2.762 1.00 0.00 11 HIS A O 4
ATOM 5606 N N . SER A 1 12 ? -28.492 10.259 3.100 1.00 0.00 12 SER A N 4
ATOM 5607 C CA . SER A 1 12 ? -28.443 10.582 1.678 1.00 0.00 12 SER A CA 4
ATOM 5608 C C . SER A 1 12 ? -27.109 10.164 1.070 1.00 0.00 12 SER A C 4
ATOM 5609 O O . SER A 1 12 ? -26.072 10.208 1.733 1.00 0.00 12 SER A O 4
ATOM 5617 N N . SER A 1 13 ? -27.142 9.759 -0.196 1.00 0.00 13 SER A N 4
ATOM 5618 C CA . SER A 1 13 ? -25.934 9.334 -0.894 1.00 0.00 13 SER A CA 4
ATOM 5619 C C . SER A 1 13 ? -25.510 10.371 -1.928 1.00 0.00 13 SER A C 4
ATOM 5620 O O . SER A 1 13 ? -26.329 10.851 -2.712 1.00 0.00 13 SER A O 4
ATOM 5628 N N . GLY A 1 14 ? -24.226 10.714 -1.924 1.00 0.00 14 GLY A N 4
ATOM 5629 C CA . GLY A 1 14 ? -23.716 11.693 -2.865 1.00 0.00 14 GLY A CA 4
ATOM 5630 C C . GLY A 1 14 ? -22.644 12.577 -2.260 1.00 0.00 14 GLY A C 4
ATOM 5631 O O . GLY A 1 14 ? -21.822 12.114 -1.470 1.00 0.00 14 GLY A O 4
ATOM 5635 N N . ALA A 1 15 ? -22.654 13.853 -2.631 1.00 0.00 15 ALA A N 4
ATOM 5636 C CA . ALA A 1 15 ? -21.674 14.804 -2.120 1.00 0.00 15 ALA A CA 4
ATOM 5637 C C . ALA A 1 15 ? -22.220 16.228 -2.159 1.00 0.00 15 ALA A C 4
ATOM 5638 O O . ALA A 1 15 ? -22.438 16.849 -1.118 1.00 0.00 15 ALA A O 4
ATOM 5645 N N . SER A 1 16 ? -22.439 16.739 -3.365 1.00 0.00 16 SER A N 4
ATOM 5646 C CA . SER A 1 16 ? -22.960 18.091 -3.539 1.00 0.00 16 SER A CA 4
ATOM 5647 C C . SER A 1 16 ? -23.562 18.267 -4.929 1.00 0.00 16 SER A C 4
ATOM 5648 O O . SER A 1 16 ? -24.782 18.300 -5.088 1.00 0.00 16 SER A O 4
ATOM 5656 N N . LEU A 1 17 ? -22.698 18.379 -5.933 1.00 0.00 17 LEU A N 4
ATOM 5657 C CA . LEU A 1 17 ? -23.146 18.552 -7.310 1.00 0.00 17 LEU A CA 4
ATOM 5658 C C . LEU A 1 17 ? -22.072 18.096 -8.293 1.00 0.00 17 LEU A C 4
ATOM 5659 O O . LEU A 1 17 ? -20.925 18.537 -8.221 1.00 0.00 17 LEU A O 4
ATOM 5675 N N . VAL A 1 18 ? -22.451 17.214 -9.211 1.00 0.00 18 VAL A N 4
ATOM 5676 C CA . VAL A 1 18 ? -21.520 16.699 -10.207 1.00 0.00 18 VAL A CA 4
ATOM 5677 C C . VAL A 1 18 ? -22.152 16.693 -11.598 1.00 0.00 18 VAL A C 4
ATOM 5678 O O . VAL A 1 18 ? -22.487 15.635 -12.133 1.00 0.00 18 VAL A O 4
ATOM 5691 N N . PRO A 1 19 ? -22.324 17.881 -12.204 1.00 0.00 19 PRO A N 4
ATOM 5692 C CA . PRO A 1 19 ? -22.920 18.007 -13.538 1.00 0.00 19 PRO A CA 4
ATOM 5693 C C . PRO A 1 19 ? -22.009 17.459 -14.632 1.00 0.00 19 PRO A C 4
ATOM 5694 O O . PRO A 1 19 ? -22.446 16.700 -15.496 1.00 0.00 19 PRO A O 4
ATOM 5705 N N . ARG A 1 20 ? -20.738 17.850 -14.589 1.00 0.00 20 ARG A N 4
ATOM 5706 C CA . ARG A 1 20 ? -19.765 17.399 -15.576 1.00 0.00 20 ARG A CA 4
ATOM 5707 C C . ARG A 1 20 ? -18.382 17.969 -15.277 1.00 0.00 20 ARG A C 4
ATOM 5708 O O . ARG A 1 20 ? -17.463 17.234 -14.915 1.00 0.00 20 ARG A O 4
ATOM 5729 N N . GLY A 1 21 ? -18.242 19.281 -15.431 1.00 0.00 21 GLY A N 4
ATOM 5730 C CA . GLY A 1 21 ? -16.969 19.926 -15.173 1.00 0.00 21 GLY A CA 4
ATOM 5731 C C . GLY A 1 21 ? -16.627 19.966 -13.696 1.00 0.00 21 GLY A C 4
ATOM 5732 O O . GLY A 1 21 ? -17.517 20.025 -12.848 1.00 0.00 21 GLY A O 4
ATOM 5736 N N . SER A 1 22 ? -15.334 19.935 -13.389 1.00 0.00 22 SER A N 4
ATOM 5737 C CA . SER A 1 22 ? -14.877 19.967 -12.004 1.00 0.00 22 SER A CA 4
ATOM 5738 C C . SER A 1 22 ? -13.393 20.309 -11.929 1.00 0.00 22 SER A C 4
ATOM 5739 O O . SER A 1 22 ? -12.733 20.481 -12.954 1.00 0.00 22 SER A O 4
ATOM 5747 N N . GLU A 1 23 ? -12.875 20.407 -10.710 1.00 0.00 23 GLU A N 4
ATOM 5748 C CA . GLU A 1 23 ? -11.467 20.728 -10.500 1.00 0.00 23 GLU A CA 4
ATOM 5749 C C . GLU A 1 23 ? -10.642 19.460 -10.307 1.00 0.00 23 GLU A C 4
ATOM 5750 O O . GLU A 1 23 ? -11.186 18.388 -10.040 1.00 0.00 23 GLU A O 4
ATOM 5762 N N . GLY A 1 24 ? -9.327 19.590 -10.444 1.00 0.00 24 GLY A N 4
ATOM 5763 C CA . GLY A 1 24 ? -8.448 18.446 -10.280 1.00 0.00 24 GLY A CA 4
ATOM 5764 C C . GLY A 1 24 ? -7.979 18.274 -8.849 1.00 0.00 24 GLY A C 4
ATOM 5765 O O . GLY A 1 24 ? -8.603 18.787 -7.920 1.00 0.00 24 GLY A O 4
ATOM 5769 N N . ALA A 1 25 ? -6.877 17.551 -8.672 1.00 0.00 25 ALA A N 4
ATOM 5770 C CA . ALA A 1 25 ? -6.320 17.310 -7.345 1.00 0.00 25 ALA A CA 4
ATOM 5771 C C . ALA A 1 25 ? -7.233 16.410 -6.520 1.00 0.00 25 ALA A C 4
ATOM 5772 O O . ALA A 1 25 ? -6.894 15.262 -6.230 1.00 0.00 25 ALA A O 4
ATOM 5779 N N . ALA A 1 26 ? -8.393 16.937 -6.143 1.00 0.00 26 ALA A N 4
ATOM 5780 C CA . ALA A 1 26 ? -9.356 16.180 -5.351 1.00 0.00 26 ALA A CA 4
ATOM 5781 C C . ALA A 1 26 ? -10.756 16.280 -5.948 1.00 0.00 26 ALA A C 4
ATOM 5782 O O . ALA A 1 26 ? -10.914 16.627 -7.119 1.00 0.00 26 ALA A O 4
ATOM 5789 N N . THR A 1 27 ? -11.769 15.963 -5.146 1.00 0.00 27 THR A N 4
ATOM 5790 C CA . THR A 1 27 ? -13.150 16.009 -5.612 1.00 0.00 27 THR A CA 4
ATOM 5791 C C . THR A 1 27 ? -13.357 15.032 -6.766 1.00 0.00 27 THR A C 4
ATOM 5792 O O . THR A 1 27 ? -14.309 15.156 -7.537 1.00 0.00 27 THR A O 4
ATOM 5803 N N . MET A 1 28 ? -12.454 14.062 -6.877 1.00 0.00 28 MET A N 4
ATOM 5804 C CA . MET A 1 28 ? -12.523 13.061 -7.934 1.00 0.00 28 MET A CA 4
ATOM 5805 C C . MET A 1 28 ? -11.351 12.087 -7.832 1.00 0.00 28 MET A C 4
ATOM 5806 O O . MET A 1 28 ? -11.487 10.904 -8.148 1.00 0.00 28 MET A O 4
ATOM 5820 N N . GLU A 1 29 ? -10.200 12.590 -7.388 1.00 0.00 29 GLU A N 4
ATOM 5821 C CA . GLU A 1 29 ? -9.010 11.758 -7.247 1.00 0.00 29 GLU A CA 4
ATOM 5822 C C . GLU A 1 29 ? -8.908 11.188 -5.836 1.00 0.00 29 GLU A C 4
ATOM 5823 O O . GLU A 1 29 ? -9.414 11.777 -4.880 1.00 0.00 29 GLU A O 4
ATOM 5835 N N . LEU A 1 30 ? -8.250 10.040 -5.712 1.00 0.00 30 LEU A N 4
ATOM 5836 C CA . LEU A 1 30 ? -8.082 9.390 -4.418 1.00 0.00 30 LEU A CA 4
ATOM 5837 C C . LEU A 1 30 ? -9.434 9.052 -3.798 1.00 0.00 30 LEU A C 4
ATOM 5838 O O . LEU A 1 30 ? -10.090 9.910 -3.208 1.00 0.00 30 LEU A O 4
ATOM 5854 N N . SER A 1 31 ? -9.845 7.796 -3.938 1.00 0.00 31 SER A N 4
ATOM 5855 C CA . SER A 1 31 ? -11.120 7.344 -3.392 1.00 0.00 31 SER A CA 4
ATOM 5856 C C . SER A 1 31 ? -10.942 6.060 -2.586 1.00 0.00 31 SER A C 4
ATOM 5857 O O . SER A 1 31 ? -9.921 5.381 -2.700 1.00 0.00 31 SER A O 4
ATOM 5865 N N . ALA A 1 32 ? -11.941 5.735 -1.774 1.00 0.00 32 ALA A N 4
ATOM 5866 C CA . ALA A 1 32 ? -11.896 4.534 -0.950 1.00 0.00 32 ALA A CA 4
ATOM 5867 C C . ALA A 1 32 ? -11.833 3.278 -1.812 1.00 0.00 32 ALA A C 4
ATOM 5868 O O . ALA A 1 32 ? -10.983 2.412 -1.605 1.00 0.00 32 ALA A O 4
ATOM 5875 N N . ASP A 1 33 ? -12.738 3.186 -2.782 1.00 0.00 33 ASP A N 4
ATOM 5876 C CA . ASP A 1 33 ? -12.785 2.035 -3.676 1.00 0.00 33 ASP A CA 4
ATOM 5877 C C . ASP A 1 33 ? -11.475 1.886 -4.443 1.00 0.00 33 ASP A C 4
ATOM 5878 O O . ASP A 1 33 ? -11.065 0.777 -4.783 1.00 0.00 33 ASP A O 4
ATOM 5887 N N . TYR A 1 34 ? -10.821 3.013 -4.710 1.00 0.00 34 TYR A N 4
ATOM 5888 C CA . TYR A 1 34 ? -9.558 3.007 -5.437 1.00 0.00 34 TYR A CA 4
ATOM 5889 C C . TYR A 1 34 ? -8.503 2.197 -4.690 1.00 0.00 34 TYR A C 4
ATOM 5890 O O . TYR A 1 34 ? -7.803 1.375 -5.281 1.00 0.00 34 TYR A O 4
ATOM 5908 N N . LEU A 1 35 ? -8.395 2.435 -3.387 1.00 0.00 35 LEU A N 4
ATOM 5909 C CA . LEU A 1 35 ? -7.426 1.727 -2.558 1.00 0.00 35 LEU A CA 4
ATOM 5910 C C . LEU A 1 35 ? -7.882 0.297 -2.288 1.00 0.00 35 LEU A C 4
ATOM 5911 O O . LEU A 1 35 ? -7.061 -0.609 -2.139 1.00 0.00 35 LEU A O 4
ATOM 5927 N N . ARG A 1 36 ? -9.195 0.102 -2.224 1.00 0.00 36 ARG A N 4
ATOM 5928 C CA . ARG A 1 36 ? -9.760 -1.219 -1.972 1.00 0.00 36 ARG A CA 4
ATOM 5929 C C . ARG A 1 36 ? -9.498 -2.158 -3.144 1.00 0.00 36 ARG A C 4
ATOM 5930 O O . ARG A 1 36 ? -8.896 -3.219 -2.980 1.00 0.00 36 ARG A O 4
ATOM 5951 N N . GLU A 1 37 ? -9.953 -1.761 -4.328 1.00 0.00 37 GLU A N 4
ATOM 5952 C CA . GLU A 1 37 ? -9.768 -2.568 -5.529 1.00 0.00 37 GLU A CA 4
ATOM 5953 C C . GLU A 1 37 ? -8.286 -2.794 -5.810 1.00 0.00 37 GLU A C 4
ATOM 5954 O O . GLU A 1 37 ? -7.884 -3.876 -6.238 1.00 0.00 37 GLU A O 4
ATOM 5966 N N . LYS A 1 38 ? -7.479 -1.768 -5.566 1.00 0.00 38 LYS A N 4
ATOM 5967 C CA . LYS A 1 38 ? -6.041 -1.855 -5.793 1.00 0.00 38 LYS A CA 4
ATOM 5968 C C . LYS A 1 38 ? -5.421 -2.955 -4.936 1.00 0.00 38 LYS A C 4
ATOM 5969 O O . LYS A 1 38 ? -4.789 -3.876 -5.454 1.00 0.00 38 LYS A O 4
ATOM 5988 N N . LEU A 1 39 ? -5.605 -2.850 -3.624 1.00 0.00 39 LEU A N 4
ATOM 5989 C CA . LEU A 1 39 ? -5.062 -3.836 -2.696 1.00 0.00 39 LEU A CA 4
ATOM 5990 C C . LEU A 1 39 ? -5.712 -5.200 -2.909 1.00 0.00 39 LEU A C 4
ATOM 5991 O O . LEU A 1 39 ? -5.028 -6.221 -2.976 1.00 0.00 39 LEU A O 4
ATOM 6007 N N . ARG A 1 40 ? -7.037 -5.208 -3.016 1.00 0.00 40 ARG A N 4
ATOM 6008 C CA . ARG A 1 40 ? -7.781 -6.446 -3.221 1.00 0.00 40 ARG A CA 4
ATOM 6009 C C . ARG A 1 40 ? -7.343 -7.141 -4.496 1.00 0.00 40 ARG A C 4
ATOM 6010 O O . ARG A 1 40 ? -7.126 -8.353 -4.512 1.00 0.00 40 ARG A O 4
ATOM 6031 N N . GLN A 1 41 ? -7.215 -6.374 -5.564 1.00 0.00 41 GLN A N 4
ATOM 6032 C CA . GLN A 1 41 ? -6.803 -6.932 -6.840 1.00 0.00 41 GLN A CA 4
ATOM 6033 C C . GLN A 1 41 ? -5.309 -7.239 -6.847 1.00 0.00 41 GLN A C 4
ATOM 6034 O O . GLN A 1 41 ? -4.891 -8.325 -7.245 1.00 0.00 41 GLN A O 4
ATOM 6048 N N . ASP A 1 42 ? -4.510 -6.274 -6.404 1.00 0.00 42 ASP A N 4
ATOM 6049 C CA . ASP A 1 42 ? -3.061 -6.442 -6.360 1.00 0.00 42 ASP A CA 4
ATOM 6050 C C . ASP A 1 42 ? -2.676 -7.623 -5.475 1.00 0.00 42 ASP A C 4
ATOM 6051 O O . ASP A 1 42 ? -2.051 -8.578 -5.934 1.00 0.00 42 ASP A O 4
ATOM 6060 N N . LEU A 1 43 ? -3.057 -7.551 -4.204 1.00 0.00 43 LEU A N 4
ATOM 6061 C CA . LEU A 1 43 ? -2.752 -8.614 -3.254 1.00 0.00 43 LEU A CA 4
ATOM 6062 C C . LEU A 1 43 ? -3.579 -9.864 -3.545 1.00 0.00 43 LEU A C 4
ATOM 6063 O O . LEU A 1 43 ? -3.193 -10.974 -3.177 1.00 0.00 43 LEU A O 4
ATOM 6079 N N . GLU A 1 44 ? -4.717 -9.678 -4.209 1.00 0.00 44 GLU A N 4
ATOM 6080 C CA . GLU A 1 44 ? -5.596 -10.792 -4.547 1.00 0.00 44 GLU A CA 4
ATOM 6081 C C . GLU A 1 44 ? -6.127 -11.467 -3.288 1.00 0.00 44 GLU A C 4
ATOM 6082 O O . GLU A 1 44 ? -5.596 -12.486 -2.846 1.00 0.00 44 GLU A O 4
ATOM 6094 N N . ALA A 1 45 ? -7.178 -10.892 -2.713 1.00 0.00 45 ALA A N 4
ATOM 6095 C CA . ALA A 1 45 ? -7.783 -11.437 -1.504 1.00 0.00 45 ALA A CA 4
ATOM 6096 C C . ALA A 1 45 ? -9.192 -11.951 -1.779 1.00 0.00 45 ALA A C 4
ATOM 6097 O O . ALA A 1 45 ? -9.707 -11.817 -2.889 1.00 0.00 45 ALA A O 4
ATOM 6104 N N . GLU A 1 46 ? -9.812 -12.539 -0.760 1.00 0.00 46 GLU A N 4
ATOM 6105 C CA . GLU A 1 46 ? -11.162 -13.073 -0.892 1.00 0.00 46 GLU A CA 4
ATOM 6106 C C . GLU A 1 46 ? -12.203 -12.002 -0.578 1.00 0.00 46 GLU A C 4
ATOM 6107 O O . GLU A 1 46 ? -13.064 -11.700 -1.404 1.00 0.00 46 GLU A O 4
ATOM 6119 N N . HIS A 1 47 ? -12.116 -11.433 0.619 1.00 0.00 47 HIS A N 4
ATOM 6120 C CA . HIS A 1 47 ? -13.049 -10.396 1.042 1.00 0.00 47 HIS A CA 4
ATOM 6121 C C . HIS A 1 47 ? -12.302 -9.170 1.559 1.00 0.00 47 HIS A C 4
ATOM 6122 O O . HIS A 1 47 ? -11.304 -9.292 2.268 1.00 0.00 47 HIS A O 4
ATOM 6137 N N . VAL A 1 48 ? -12.792 -7.989 1.197 1.00 0.00 48 VAL A N 4
ATOM 6138 C CA . VAL A 1 48 ? -12.171 -6.742 1.623 1.00 0.00 48 VAL A CA 4
ATOM 6139 C C . VAL A 1 48 ? -13.222 -5.697 1.981 1.00 0.00 48 VAL A C 4
ATOM 6140 O O . VAL A 1 48 ? -14.333 -5.712 1.448 1.00 0.00 48 VAL A O 4
ATOM 6153 N N . GLU A 1 49 ? -12.866 -4.791 2.884 1.00 0.00 49 GLU A N 4
ATOM 6154 C CA . GLU A 1 49 ? -13.779 -3.738 3.314 1.00 0.00 49 GLU A CA 4
ATOM 6155 C C . GLU A 1 49 ? -13.042 -2.412 3.472 1.00 0.00 49 GLU A C 4
ATOM 6156 O O . GLU A 1 49 ? -12.077 -2.312 4.230 1.00 0.00 49 GLU A O 4
ATOM 6168 N N . VAL A 1 50 ? -13.503 -1.394 2.752 1.00 0.00 50 VAL A N 4
ATOM 6169 C CA . VAL A 1 50 ? -12.889 -0.074 2.812 1.00 0.00 50 VAL A CA 4
ATOM 6170 C C . VAL A 1 50 ? -13.854 0.957 3.387 1.00 0.00 50 VAL A C 4
ATOM 6171 O O . VAL A 1 50 ? -15.072 0.774 3.345 1.00 0.00 50 VAL A O 4
ATOM 6184 N N . GLU A 1 51 ? -13.305 2.041 3.924 1.00 0.00 51 GLU A N 4
ATOM 6185 C CA . GLU A 1 51 ? -14.117 3.103 4.507 1.00 0.00 51 GLU A CA 4
ATOM 6186 C C . GLU A 1 51 ? -13.422 4.453 4.374 1.00 0.00 51 GLU A C 4
ATOM 6187 O O . GLU A 1 51 ? -12.204 4.525 4.213 1.00 0.00 51 GLU A O 4
ATOM 6199 N N . ASP A 1 52 ? -14.207 5.522 4.440 1.00 0.00 52 ASP A N 4
ATOM 6200 C CA . ASP A 1 52 ? -13.672 6.872 4.324 1.00 0.00 52 ASP A CA 4
ATOM 6201 C C . ASP A 1 52 ? -14.519 7.862 5.118 1.00 0.00 52 ASP A C 4
ATOM 6202 O O . ASP A 1 52 ? -15.749 7.792 5.106 1.00 0.00 52 ASP A O 4
ATOM 6211 N N . THR A 1 53 ? -13.853 8.781 5.809 1.00 0.00 53 THR A N 4
ATOM 6212 C CA . THR A 1 53 ? -14.545 9.786 6.609 1.00 0.00 53 THR A CA 4
ATOM 6213 C C . THR A 1 53 ? -14.684 11.095 5.839 1.00 0.00 53 THR A C 4
ATOM 6214 O O . THR A 1 53 ? -14.535 12.179 6.403 1.00 0.00 53 THR A O 4
ATOM 6225 N N . THR A 1 54 ? -14.973 10.986 4.546 1.00 0.00 54 THR A N 4
ATOM 6226 C CA . THR A 1 54 ? -15.132 12.162 3.697 1.00 0.00 54 THR A CA 4
ATOM 6227 C C . THR A 1 54 ? -16.347 12.980 4.124 1.00 0.00 54 THR A C 4
ATOM 6228 O O . THR A 1 54 ? -17.482 12.516 4.035 1.00 0.00 54 THR A O 4
ATOM 6239 N N . LEU A 1 55 ? -16.098 14.201 4.588 1.00 0.00 55 LEU A N 4
ATOM 6240 C CA . LEU A 1 55 ? -17.171 15.084 5.029 1.00 0.00 55 LEU A CA 4
ATOM 6241 C C . LEU A 1 55 ? -17.968 14.450 6.166 1.00 0.00 55 LEU A C 4
ATOM 6242 O O . LEU A 1 55 ? -19.159 14.719 6.327 1.00 0.00 55 LEU A O 4
ATOM 6258 N N . ASN A 1 56 ? -17.304 13.608 6.951 1.00 0.00 56 ASN A N 4
ATOM 6259 C CA . ASN A 1 56 ? -17.952 12.937 8.072 1.00 0.00 56 ASN A CA 4
ATOM 6260 C C . ASN A 1 56 ? -17.576 13.599 9.394 1.00 0.00 56 ASN A C 4
ATOM 6261 O O . ASN A 1 56 ? -18.401 14.255 10.028 1.00 0.00 56 ASN A O 4
ATOM 6272 N N . ARG A 1 57 ? -16.323 13.422 9.803 1.00 0.00 57 ARG A N 4
ATOM 6273 C CA . ARG A 1 57 ? -15.837 14.002 11.049 1.00 0.00 57 ARG A CA 4
ATOM 6274 C C . ARG A 1 57 ? -14.350 13.718 11.237 1.00 0.00 57 ARG A C 4
ATOM 6275 O O . ARG A 1 57 ? -13.815 12.763 10.676 1.00 0.00 57 ARG A O 4
ATOM 6296 N N . CYS A 1 58 ? -13.689 14.554 12.032 1.00 0.00 58 CYS A N 4
ATOM 6297 C CA . CYS A 1 58 ? -12.264 14.392 12.295 1.00 0.00 58 CYS A CA 4
ATOM 6298 C C . CYS A 1 58 ? -11.459 14.490 11.003 1.00 0.00 58 CYS A C 4
ATOM 6299 O O . CYS A 1 58 ? -11.988 14.863 9.956 1.00 0.00 58 CYS A O 4
ATOM 6307 N N . ALA A 1 59 ? -10.176 14.154 11.085 1.00 0.00 59 ALA A N 4
ATOM 6308 C CA . ALA A 1 59 ? -9.297 14.204 9.924 1.00 0.00 59 ALA A CA 4
ATOM 6309 C C . ALA A 1 59 ? -9.605 13.069 8.953 1.00 0.00 59 ALA A C 4
ATOM 6310 O O . ALA A 1 59 ? -10.114 12.020 9.350 1.00 0.00 59 ALA A O 4
ATOM 6317 N N . THR A 1 60 ? -9.294 13.286 7.679 1.00 0.00 60 THR A N 4
ATOM 6318 C CA . THR A 1 60 ? -9.536 12.280 6.650 1.00 0.00 60 THR A CA 4
ATOM 6319 C C . THR A 1 60 ? -8.769 10.998 6.952 1.00 0.00 60 THR A C 4
ATOM 6320 O O . THR A 1 60 ? -7.561 10.919 6.732 1.00 0.00 60 THR A O 4
ATOM 6331 N N . SER A 1 61 ? -9.479 9.994 7.455 1.00 0.00 61 SER A N 4
ATOM 6332 C CA . SER A 1 61 ? -8.865 8.713 7.788 1.00 0.00 61 SER A CA 4
ATOM 6333 C C . SER A 1 61 ? -9.500 7.582 6.986 1.00 0.00 61 SER A C 4
ATOM 6334 O O . SER A 1 61 ? -10.723 7.437 6.957 1.00 0.00 61 SER A O 4
ATOM 6342 N N . PHE A 1 62 ? -8.662 6.781 6.336 1.00 0.00 62 PHE A N 4
ATOM 6343 C CA . PHE A 1 62 ? -9.142 5.662 5.533 1.00 0.00 62 PHE A CA 4
ATOM 6344 C C . PHE A 1 62 ? -8.850 4.332 6.222 1.00 0.00 62 PHE A C 4
ATOM 6345 O O . PHE A 1 62 ? -7.788 4.152 6.818 1.00 0.00 62 PHE A O 4
ATOM 6362 N N . ARG A 1 63 ? -9.798 3.405 6.135 1.00 0.00 63 ARG A N 4
ATOM 6363 C CA . ARG A 1 63 ? -9.642 2.091 6.749 1.00 0.00 63 ARG A CA 4
ATOM 6364 C C . ARG A 1 63 ? -9.878 0.983 5.729 1.00 0.00 63 ARG A C 4
ATOM 6365 O O . ARG A 1 63 ? -10.958 0.881 5.147 1.00 0.00 63 ARG A O 4
ATOM 6386 N N . VAL A 1 64 ? -8.862 0.153 5.516 1.00 0.00 64 VAL A N 4
ATOM 6387 C CA . VAL A 1 64 ? -8.959 -0.948 4.564 1.00 0.00 64 VAL A CA 4
ATOM 6388 C C . VAL A 1 64 ? -8.770 -2.292 5.258 1.00 0.00 64 VAL A C 4
ATOM 6389 O O . VAL A 1 64 ? -7.945 -2.426 6.162 1.00 0.00 64 VAL A O 4
ATOM 6402 N N . LEU A 1 65 ? -9.538 -3.287 4.827 1.00 0.00 65 LEU A N 4
ATOM 6403 C CA . LEU A 1 65 ? -9.456 -4.624 5.405 1.00 0.00 65 LEU A CA 4
ATOM 6404 C C . LEU A 1 65 ? -9.281 -5.677 4.316 1.00 0.00 65 LEU A C 4
ATOM 6405 O O . LEU A 1 65 ? -9.886 -5.584 3.247 1.00 0.00 65 LEU A O 4
ATOM 6421 N N . VAL A 1 66 ? -8.450 -6.676 4.592 1.00 0.00 66 VAL A N 4
ATOM 6422 C CA . VAL A 1 66 ? -8.196 -7.745 3.635 1.00 0.00 66 VAL A CA 4
ATOM 6423 C C . VAL A 1 66 ? -8.135 -9.102 4.327 1.00 0.00 66 VAL A C 4
ATOM 6424 O O . VAL A 1 66 ? -7.632 -9.219 5.446 1.00 0.00 66 VAL A O 4
ATOM 6437 N N . VAL A 1 67 ? -8.649 -10.128 3.655 1.00 0.00 67 VAL A N 4
ATOM 6438 C CA . VAL A 1 67 ? -8.652 -11.478 4.204 1.00 0.00 67 VAL A CA 4
ATOM 6439 C C . VAL A 1 67 ? -8.458 -12.517 3.104 1.00 0.00 67 VAL A C 4
ATOM 6440 O O . VAL A 1 67 ? -9.230 -12.574 2.147 1.00 0.00 67 VAL A O 4
ATOM 6453 N N . SER A 1 68 ? -7.421 -13.336 3.247 1.00 0.00 68 SER A N 4
ATOM 6454 C CA . SER A 1 68 ? -7.127 -14.372 2.263 1.00 0.00 68 SER A CA 4
ATOM 6455 C C . SER A 1 68 ? -5.940 -15.223 2.705 1.00 0.00 68 SER A C 4
ATOM 6456 O O . SER A 1 68 ? -5.279 -14.917 3.698 1.00 0.00 68 SER A O 4
ATOM 6464 N N . ALA A 1 69 ? -5.679 -16.293 1.962 1.00 0.00 69 ALA A N 4
ATOM 6465 C CA . ALA A 1 69 ? -4.573 -17.190 2.274 1.00 0.00 69 ALA A CA 4
ATOM 6466 C C . ALA A 1 69 ? -3.268 -16.703 1.647 1.00 0.00 69 ALA A C 4
ATOM 6467 O O . ALA A 1 69 ? -2.182 -17.076 2.088 1.00 0.00 69 ALA A O 4
ATOM 6474 N N . LYS A 1 70 ? -3.382 -15.870 0.616 1.00 0.00 70 LYS A N 4
ATOM 6475 C CA . LYS A 1 70 ? -2.209 -15.336 -0.068 1.00 0.00 70 LYS A CA 4
ATOM 6476 C C . LYS A 1 70 ? -1.269 -14.644 0.916 1.00 0.00 70 LYS A C 4
ATOM 6477 O O . LYS A 1 70 ? -0.054 -14.627 0.722 1.00 0.00 70 LYS A O 4
ATOM 6496 N N . PHE A 1 71 ? -1.841 -14.077 1.973 1.00 0.00 71 PHE A N 4
ATOM 6497 C CA . PHE A 1 71 ? -1.055 -13.385 2.989 1.00 0.00 71 PHE A CA 4
ATOM 6498 C C . PHE A 1 71 ? -0.323 -14.381 3.883 1.00 0.00 71 PHE A C 4
ATOM 6499 O O . PHE A 1 71 ? 0.764 -14.097 4.385 1.00 0.00 71 PHE A O 4
ATOM 6516 N N . GLU A 1 72 ? -0.927 -15.548 4.079 1.00 0.00 72 GLU A N 4
ATOM 6517 C CA . GLU A 1 72 ? -0.334 -16.585 4.913 1.00 0.00 72 GLU A CA 4
ATOM 6518 C C . GLU A 1 72 ? 1.020 -17.020 4.361 1.00 0.00 72 GLU A C 4
ATOM 6519 O O . GLU A 1 72 ? 1.914 -17.404 5.115 1.00 0.00 72 GLU A O 4
ATOM 6531 N N . GLY A 1 73 ? 1.164 -16.955 3.042 1.00 0.00 73 GLY A N 4
ATOM 6532 C CA . GLY A 1 73 ? 2.412 -17.343 2.412 1.00 0.00 73 GLY A CA 4
ATOM 6533 C C . GLY A 1 73 ? 3.562 -16.428 2.790 1.00 0.00 73 GLY A C 4
ATOM 6534 O O . GLY A 1 73 ? 4.710 -16.865 2.872 1.00 0.00 73 GLY A O 4
ATOM 6538 N N . LYS A 1 74 ? 3.252 -15.156 3.018 1.00 0.00 74 LYS A N 4
ATOM 6539 C CA . LYS A 1 74 ? 4.267 -14.177 3.388 1.00 0.00 74 LYS A CA 4
ATOM 6540 C C . LYS A 1 74 ? 4.152 -13.803 4.864 1.00 0.00 74 LYS A C 4
ATOM 6541 O O . LYS A 1 74 ? 3.092 -13.960 5.471 1.00 0.00 74 LYS A O 4
ATOM 6560 N N . PRO A 1 75 ? 5.245 -13.302 5.463 1.00 0.00 75 PRO A N 4
ATOM 6561 C CA . PRO A 1 75 ? 5.262 -12.906 6.875 1.00 0.00 75 PRO A CA 4
ATOM 6562 C C . PRO A 1 75 ? 4.417 -11.663 7.136 1.00 0.00 75 PRO A C 4
ATOM 6563 O O . PRO A 1 75 ? 3.655 -11.225 6.275 1.00 0.00 75 PRO A O 4
ATOM 6574 N N . LEU A 1 76 ? 4.558 -11.100 8.332 1.00 0.00 76 LEU A N 4
ATOM 6575 C CA . LEU A 1 76 ? 3.807 -9.907 8.708 1.00 0.00 76 LEU A CA 4
ATOM 6576 C C . LEU A 1 76 ? 4.516 -8.644 8.227 1.00 0.00 76 LEU A C 4
ATOM 6577 O O . LEU A 1 76 ? 3.873 -7.642 7.912 1.00 0.00 76 LEU A O 4
ATOM 6593 N N . LEU A 1 77 ? 5.842 -8.701 8.173 1.00 0.00 77 LEU A N 4
ATOM 6594 C CA . LEU A 1 77 ? 6.638 -7.560 7.730 1.00 0.00 77 LEU A CA 4
ATOM 6595 C C . LEU A 1 77 ? 6.555 -7.394 6.217 1.00 0.00 77 LEU A C 4
ATOM 6596 O O . LEU A 1 77 ? 6.588 -6.276 5.702 1.00 0.00 77 LEU A O 4
ATOM 6612 N N . GLN A 1 78 ? 6.447 -8.513 5.507 1.00 0.00 78 GLN A N 4
ATOM 6613 C CA . GLN A 1 78 ? 6.360 -8.490 4.052 1.00 0.00 78 GLN A CA 4
ATOM 6614 C C . GLN A 1 78 ? 4.977 -8.035 3.597 1.00 0.00 78 GLN A C 4
ATOM 6615 O O . GLN A 1 78 ? 4.852 -7.134 2.767 1.00 0.00 78 GLN A O 4
ATOM 6629 N N . ARG A 1 79 ? 3.943 -8.663 4.145 1.00 0.00 79 ARG A N 4
ATOM 6630 C CA . ARG A 1 79 ? 2.569 -8.322 3.795 1.00 0.00 79 ARG A CA 4
ATOM 6631 C C . ARG A 1 79 ? 2.268 -6.864 4.128 1.00 0.00 79 ARG A C 4
ATOM 6632 O O . ARG A 1 79 ? 1.653 -6.150 3.336 1.00 0.00 79 ARG A O 4
ATOM 6653 N N . HIS A 1 80 ? 2.704 -6.429 5.306 1.00 0.00 80 HIS A N 4
ATOM 6654 C CA . HIS A 1 80 ? 2.481 -5.056 5.743 1.00 0.00 80 HIS A CA 4
ATOM 6655 C C . HIS A 1 80 ? 3.150 -4.067 4.794 1.00 0.00 80 HIS A C 4
ATOM 6656 O O . HIS A 1 80 ? 2.609 -2.997 4.514 1.00 0.00 80 HIS A O 4
ATOM 6671 N N . ARG A 1 81 ? 4.330 -4.430 4.304 1.00 0.00 81 ARG A N 4
ATOM 6672 C CA . ARG A 1 81 ? 5.074 -3.574 3.387 1.00 0.00 81 ARG A CA 4
ATOM 6673 C C . ARG A 1 81 ? 4.417 -3.553 2.010 1.00 0.00 81 ARG A C 4
ATOM 6674 O O . ARG A 1 81 ? 4.472 -2.549 1.301 1.00 0.00 81 ARG A O 4
ATOM 6695 N N . LEU A 1 82 ? 3.795 -4.667 1.639 1.00 0.00 82 LEU A N 4
ATOM 6696 C CA . LEU A 1 82 ? 3.127 -4.777 0.348 1.00 0.00 82 LEU A CA 4
ATOM 6697 C C . LEU A 1 82 ? 2.019 -3.737 0.219 1.00 0.00 82 LEU A C 4
ATOM 6698 O O . LEU A 1 82 ? 1.818 -3.158 -0.849 1.00 0.00 82 LEU A O 4
ATOM 6714 N N . VAL A 1 83 ? 1.301 -3.505 1.314 1.00 0.00 83 VAL A N 4
ATOM 6715 C CA . VAL A 1 83 ? 0.213 -2.536 1.322 1.00 0.00 83 VAL A CA 4
ATOM 6716 C C . VAL A 1 83 ? 0.745 -1.109 1.228 1.00 0.00 83 VAL A C 4
ATOM 6717 O O . VAL A 1 83 ? 0.201 -0.281 0.500 1.00 0.00 83 VAL A O 4
ATOM 6730 N N . ASN A 1 84 ? 1.812 -0.832 1.972 1.00 0.00 84 ASN A N 4
ATOM 6731 C CA . ASN A 1 84 ? 2.417 0.495 1.971 1.00 0.00 84 ASN A CA 4
ATOM 6732 C C . ASN A 1 84 ? 3.090 0.786 0.634 1.00 0.00 84 ASN A C 4
ATOM 6733 O O . ASN A 1 84 ? 2.998 1.897 0.111 1.00 0.00 84 ASN A O 4
ATOM 6744 N N . GLU A 1 85 ? 3.765 -0.218 0.086 1.00 0.00 85 GLU A N 4
ATOM 6745 C CA . GLU A 1 85 ? 4.453 -0.069 -1.191 1.00 0.00 85 GLU A CA 4
ATOM 6746 C C . GLU A 1 85 ? 3.461 0.216 -2.314 1.00 0.00 85 GLU A C 4
ATOM 6747 O O . GLU A 1 85 ? 3.766 0.948 -3.255 1.00 0.00 85 GLU A O 4
ATOM 6759 N N . CYS A 1 86 ? 2.271 -0.367 -2.208 1.00 0.00 86 CYS A N 4
ATOM 6760 C CA . CYS A 1 86 ? 1.233 -0.175 -3.214 1.00 0.00 86 CYS A CA 4
ATOM 6761 C C . CYS A 1 86 ? 0.851 1.297 -3.328 1.00 0.00 86 CYS A C 4
ATOM 6762 O O . CYS A 1 86 ? 0.985 1.903 -4.392 1.00 0.00 86 CYS A O 4
ATOM 6770 N N . LEU A 1 87 ? 0.376 1.867 -2.225 1.00 0.00 87 LEU A N 4
ATOM 6771 C CA . LEU A 1 87 ? -0.025 3.269 -2.201 1.00 0.00 87 LEU A CA 4
ATOM 6772 C C . LEU A 1 87 ? 1.020 4.119 -1.486 1.00 0.00 87 LEU A C 4
ATOM 6773 O O . LEU A 1 87 ? 0.700 4.873 -0.565 1.00 0.00 87 LEU A O 4
ATOM 6789 N N . ALA A 1 88 ? 2.271 3.993 -1.914 1.00 0.00 88 ALA A N 4
ATOM 6790 C CA . ALA A 1 88 ? 3.365 4.747 -1.315 1.00 0.00 88 ALA A CA 4
ATOM 6791 C C . ALA A 1 88 ? 3.226 6.239 -1.599 1.00 0.00 88 ALA A C 4
ATOM 6792 O O . ALA A 1 88 ? 3.418 7.070 -0.713 1.00 0.00 88 ALA A O 4
ATOM 6799 N N . GLU A 1 89 ? 2.892 6.572 -2.841 1.00 0.00 89 GLU A N 4
ATOM 6800 C CA . GLU A 1 89 ? 2.729 7.965 -3.243 1.00 0.00 89 GLU A CA 4
ATOM 6801 C C . GLU A 1 89 ? 1.418 8.538 -2.711 1.00 0.00 89 GLU A C 4
ATOM 6802 O O . GLU A 1 89 ? 1.345 9.712 -2.348 1.00 0.00 89 GLU A O 4
ATOM 6814 N N . GLU A 1 90 ? 0.386 7.704 -2.673 1.00 0.00 90 GLU A N 4
ATOM 6815 C CA . GLU A 1 90 ? -0.925 8.126 -2.190 1.00 0.00 90 GLU A CA 4
ATOM 6816 C C . GLU A 1 90 ? -0.945 8.245 -0.668 1.00 0.00 90 GLU A C 4
ATOM 6817 O O . GLU A 1 90 ? -1.689 9.051 -0.110 1.00 0.00 90 GLU A O 4
ATOM 6829 N N . LEU A 1 91 ? -0.129 7.433 -0.001 1.00 0.00 91 LEU A N 4
ATOM 6830 C CA . LEU A 1 91 ? -0.060 7.442 1.460 1.00 0.00 91 LEU A CA 4
ATOM 6831 C C . LEU A 1 91 ? 0.097 8.862 2.006 1.00 0.00 91 LEU A C 4
ATOM 6832 O O . LEU A 1 91 ? -0.730 9.327 2.789 1.00 0.00 91 LEU A O 4
ATOM 6848 N N . PRO A 1 92 ? 1.167 9.573 1.602 1.00 0.00 92 PRO A N 4
ATOM 6849 C CA . PRO A 1 92 ? 1.421 10.943 2.059 1.00 0.00 92 PRO A CA 4
ATOM 6850 C C . PRO A 1 92 ? 0.168 11.814 2.027 1.00 0.00 92 PRO A C 4
ATOM 6851 O O . PRO A 1 92 ? 0.001 12.707 2.857 1.00 0.00 92 PRO A O 4
ATOM 6862 N N . HIS A 1 93 ? -0.708 11.548 1.064 1.00 0.00 93 HIS A N 4
ATOM 6863 C CA . HIS A 1 93 ? -1.945 12.307 0.926 1.00 0.00 93 HIS A CA 4
ATOM 6864 C C . HIS A 1 93 ? -2.954 11.903 1.995 1.00 0.00 93 HIS A C 4
ATOM 6865 O O . HIS A 1 93 ? -3.760 12.719 2.444 1.00 0.00 93 HIS A O 4
ATOM 6880 N N . ILE A 1 94 ? -2.905 10.639 2.401 1.00 0.00 94 ILE A N 4
ATOM 6881 C CA . ILE A 1 94 ? -3.813 10.124 3.418 1.00 0.00 94 ILE A CA 4
ATOM 6882 C C . ILE A 1 94 ? -3.434 10.637 4.804 1.00 0.00 94 ILE A C 4
ATOM 6883 O O . ILE A 1 94 ? -2.348 10.348 5.307 1.00 0.00 94 ILE A O 4
ATOM 6899 N N . HIS A 1 95 ? -4.335 11.397 5.417 1.00 0.00 95 HIS A N 4
ATOM 6900 C CA . HIS A 1 95 ? -4.094 11.945 6.746 1.00 0.00 95 HIS A CA 4
ATOM 6901 C C . HIS A 1 95 ? -3.974 10.829 7.778 1.00 0.00 95 HIS A C 4
ATOM 6902 O O . HIS A 1 95 ? -3.246 10.954 8.763 1.00 0.00 95 HIS A O 4
ATOM 6917 N N . ALA A 1 96 ? -4.694 9.736 7.543 1.00 0.00 96 ALA A N 4
ATOM 6918 C CA . ALA A 1 96 ? -4.670 8.594 8.448 1.00 0.00 96 ALA A CA 4
ATOM 6919 C C . ALA A 1 96 ? -5.057 7.313 7.720 1.00 0.00 96 ALA A C 4
ATOM 6920 O O . ALA A 1 96 ? -6.177 7.183 7.225 1.00 0.00 96 ALA A O 4
ATOM 6927 N N . PHE A 1 97 ? -4.124 6.369 7.656 1.00 0.00 97 PHE A N 4
ATOM 6928 C CA . PHE A 1 97 ? -4.368 5.097 6.985 1.00 0.00 97 PHE A CA 4
ATOM 6929 C C . PHE A 1 97 ? -4.131 3.926 7.932 1.00 0.00 97 PHE A C 4
ATOM 6930 O O . PHE A 1 97 ? -3.184 3.932 8.719 1.00 0.00 97 PHE A O 4
ATOM 6947 N N . GLU A 1 98 ? -4.996 2.920 7.849 1.00 0.00 98 GLU A N 4
ATOM 6948 C CA . GLU A 1 98 ? -4.881 1.740 8.696 1.00 0.00 98 GLU A CA 4
ATOM 6949 C C . GLU A 1 98 ? -5.279 0.482 7.930 1.00 0.00 98 GLU A C 4
ATOM 6950 O O . GLU A 1 98 ? -6.408 0.365 7.453 1.00 0.00 98 GLU A O 4
ATOM 6962 N N . GLN A 1 99 ? -4.344 -0.456 7.815 1.00 0.00 99 GLN A N 4
ATOM 6963 C CA . GLN A 1 99 ? -4.598 -1.704 7.106 1.00 0.00 99 GLN A CA 4
ATOM 6964 C C . GLN A 1 99 ? -4.550 -2.894 8.058 1.00 0.00 99 GLN A C 4
ATOM 6965 O O . GLN A 1 99 ? -3.736 -2.932 8.980 1.00 0.00 99 GLN A O 4
ATOM 6979 N N . LYS A 1 100 ? -5.427 -3.865 7.826 1.00 0.00 100 LYS A N 4
ATOM 6980 C CA . LYS A 1 100 ? -5.485 -5.060 8.661 1.00 0.00 100 LYS A CA 4
ATOM 6981 C C . LYS A 1 100 ? -5.600 -6.316 7.804 1.00 0.00 100 LYS A C 4
ATOM 6982 O O . LYS A 1 100 ? -6.483 -6.420 6.953 1.00 0.00 100 LYS A O 4
ATOM 7001 N N . THR A 1 101 ? -4.701 -7.268 8.034 1.00 0.00 101 THR A N 4
ATOM 7002 C CA . THR A 1 101 ? -4.700 -8.517 7.281 1.00 0.00 101 THR A CA 4
ATOM 7003 C C . THR A 1 101 ? -4.887 -9.712 8.210 1.00 0.00 101 THR A C 4
ATOM 7004 O O . THR A 1 101 ? -4.314 -9.760 9.299 1.00 0.00 101 THR A O 4
ATOM 7015 N N . LEU A 1 102 ? -5.690 -10.676 7.771 1.00 0.00 102 LEU A N 4
ATOM 7016 C CA . LEU A 1 102 ? -5.952 -11.872 8.562 1.00 0.00 102 LEU A CA 4
ATOM 7017 C C . LEU A 1 102 ? -6.199 -13.077 7.658 1.00 0.00 102 LEU A C 4
ATOM 7018 O O . LEU A 1 102 ? -6.585 -12.928 6.499 1.00 0.00 102 LEU A O 4
ATOM 7034 N N . THR A 1 103 ? -5.972 -14.271 8.197 1.00 0.00 103 THR A N 4
ATOM 7035 C CA . THR A 1 103 ? -6.170 -15.501 7.441 1.00 0.00 103 THR A CA 4
ATOM 7036 C C . THR A 1 103 ? -7.649 -15.875 7.386 1.00 0.00 103 THR A C 4
ATOM 7037 O O . THR A 1 103 ? -8.427 -15.493 8.261 1.00 0.00 103 THR A O 4
ATOM 7048 N N . PRO A 1 104 ? -8.059 -16.631 6.354 1.00 0.00 104 PRO A N 4
ATOM 7049 C CA . PRO A 1 104 ? -9.453 -17.056 6.191 1.00 0.00 104 PRO A CA 4
ATOM 7050 C C . PRO A 1 104 ? -10.001 -17.734 7.442 1.00 0.00 104 PRO A C 4
ATOM 7051 O O . PRO A 1 104 ? -11.087 -17.401 7.915 1.00 0.00 104 PRO A O 4
ATOM 7062 N N . GLU A 1 105 ? -9.244 -18.689 7.971 1.00 0.00 105 GLU A N 4
ATOM 7063 C CA . GLU A 1 105 ? -9.654 -19.416 9.168 1.00 0.00 105 GLU A CA 4
ATOM 7064 C C . GLU A 1 105 ? -9.863 -18.462 10.340 1.00 0.00 105 GLU A C 4
ATOM 7065 O O . GLU A 1 105 ? -10.766 -18.652 11.153 1.00 0.00 105 GLU A O 4
ATOM 7077 N N . GLN A 1 106 ? -9.021 -17.437 10.420 1.00 0.00 106 GLN A N 4
ATOM 7078 C CA . GLN A 1 106 ? -9.114 -16.454 11.492 1.00 0.00 106 GLN A CA 4
ATOM 7079 C C . GLN A 1 106 ? -10.424 -15.679 11.409 1.00 0.00 106 GLN A C 4
ATOM 7080 O O . GLN A 1 106 ? -11.133 -15.528 12.405 1.00 0.00 106 GLN A O 4
ATOM 7094 N N . TRP A 1 107 ? -10.742 -15.190 10.215 1.00 0.00 107 TRP A N 4
ATOM 7095 C CA . TRP A 1 107 ? -11.968 -14.430 10.002 1.00 0.00 107 TRP A CA 4
ATOM 7096 C C . TRP A 1 107 ? -13.192 -15.338 10.065 1.00 0.00 107 TRP A C 4
ATOM 7097 O O . TRP A 1 107 ? -14.249 -14.939 10.553 1.00 0.00 107 TRP A O 4
ATOM 7118 N N . THR A 1 108 ? -13.041 -16.562 9.569 1.00 0.00 108 THR A N 4
ATOM 7119 C CA . THR A 1 108 ? -14.133 -17.527 9.568 1.00 0.00 108 THR A CA 4
ATOM 7120 C C . THR A 1 108 ? -14.602 -17.818 10.991 1.00 0.00 108 THR A C 4
ATOM 7121 O O . THR A 1 108 ? -15.778 -18.100 11.221 1.00 0.00 108 THR A O 4
ATOM 7132 N N . ARG A 1 109 ? -13.676 -17.747 11.940 1.00 0.00 109 ARG A N 4
ATOM 7133 C CA . ARG A 1 109 ? -13.995 -18.003 13.340 1.00 0.00 109 ARG A CA 4
ATOM 7134 C C . ARG A 1 109 ? -14.805 -16.854 13.933 1.00 0.00 109 ARG A C 4
ATOM 7135 O O . ARG A 1 109 ? -15.630 -17.059 14.823 1.00 0.00 109 ARG A O 4
ATOM 7156 N N . GLN A 1 110 ? -14.563 -15.647 13.434 1.00 0.00 110 GLN A N 4
ATOM 7157 C CA . GLN A 1 110 ? -15.270 -14.466 13.914 1.00 0.00 110 GLN A CA 4
ATOM 7158 C C . GLN A 1 110 ? -16.430 -14.111 12.988 1.00 0.00 110 GLN A C 4
ATOM 7159 O O . GLN A 1 110 ? -16.730 -12.937 12.775 1.00 0.00 110 GLN A O 4
ATOM 7173 N N . ARG A 1 111 ? -17.077 -15.134 12.441 1.00 0.00 111 ARG A N 4
ATOM 7174 C CA . ARG A 1 111 ? -18.203 -14.931 11.536 1.00 0.00 111 ARG A CA 4
ATOM 7175 C C . ARG A 1 111 ? -19.469 -15.579 12.090 1.00 0.00 111 ARG A C 4
ATOM 7176 O O . ARG A 1 111 ? -19.847 -16.676 11.678 1.00 0.00 111 ARG A O 4
ATOM 7197 N N . ARG A 1 112 ? -20.119 -14.892 13.024 1.00 0.00 112 ARG A N 4
ATOM 7198 C CA . ARG A 1 112 ? -21.342 -15.401 13.634 1.00 0.00 112 ARG A CA 4
ATOM 7199 C C . ARG A 1 112 ? -22.562 -14.646 13.117 1.00 0.00 112 ARG A C 4
ATOM 7200 O O . ARG A 1 112 ? -23.475 -14.323 13.878 1.00 0.00 112 ARG A O 4
ATOM 7221 N N . GLU A 1 113 ? -22.573 -14.367 11.817 1.00 0.00 113 GLU A N 4
ATOM 7222 C CA . GLU A 1 113 ? -23.681 -13.650 11.198 1.00 0.00 113 GLU A CA 4
ATOM 7223 C C . GLU A 1 113 ? -23.869 -14.088 9.749 1.00 0.00 113 GLU A C 4
ATOM 7224 O O . GLU A 1 113 ? -23.429 -15.206 9.408 1.00 0.00 113 GLU A O 4
ATOM 7237 N N . MET A 1 1 ? -32.441 21.224 -11.549 1.00 0.00 1 MET A N 5
ATOM 7238 C CA . MET A 1 1 ? -32.188 21.661 -10.151 1.00 0.00 1 MET A CA 5
ATOM 7239 C C . MET A 1 1 ? -31.624 20.520 -9.310 1.00 0.00 1 MET A C 5
ATOM 7240 O O . MET A 1 1 ? -31.908 20.415 -8.117 1.00 0.00 1 MET A O 5
ATOM 7256 N N . LYS A 1 2 ? -30.822 19.668 -9.940 1.00 0.00 2 LYS A N 5
ATOM 7257 C CA . LYS A 1 2 ? -30.217 18.535 -9.250 1.00 0.00 2 LYS A CA 5
ATOM 7258 C C . LYS A 1 2 ? -28.774 18.841 -8.864 1.00 0.00 2 LYS A C 5
ATOM 7259 O O . LYS A 1 2 ? -28.309 18.439 -7.797 1.00 0.00 2 LYS A O 5
ATOM 7278 N N . GLY A 1 3 ? -28.071 19.553 -9.738 1.00 0.00 3 GLY A N 5
ATOM 7279 C CA . GLY A 1 3 ? -26.688 19.901 -9.469 1.00 0.00 3 GLY A CA 5
ATOM 7280 C C . GLY A 1 3 ? -26.503 21.382 -9.204 1.00 0.00 3 GLY A C 5
ATOM 7281 O O . GLY A 1 3 ? -27.391 22.186 -9.487 1.00 0.00 3 GLY A O 5
ATOM 7285 N N . SER A 1 4 ? -25.346 21.743 -8.659 1.00 0.00 4 SER A N 5
ATOM 7286 C CA . SER A 1 4 ? -25.046 23.138 -8.354 1.00 0.00 4 SER A CA 5
ATOM 7287 C C . SER A 1 4 ? -23.540 23.365 -8.278 1.00 0.00 4 SER A C 5
ATOM 7288 O O . SER A 1 4 ? -22.985 24.171 -9.024 1.00 0.00 4 SER A O 5
ATOM 7296 N N . SER A 1 5 ? -22.885 22.649 -7.370 1.00 0.00 5 SER A N 5
ATOM 7297 C CA . SER A 1 5 ? -21.442 22.772 -7.196 1.00 0.00 5 SER A CA 5
ATOM 7298 C C . SER A 1 5 ? -21.060 24.194 -6.797 1.00 0.00 5 SER A C 5
ATOM 7299 O O . SER A 1 5 ? -21.918 25.070 -6.687 1.00 0.00 5 SER A O 5
ATOM 7307 N N . HIS A 1 6 ? -19.768 24.415 -6.581 1.00 0.00 6 HIS A N 5
ATOM 7308 C CA . HIS A 1 6 ? -19.271 25.730 -6.194 1.00 0.00 6 HIS A CA 5
ATOM 7309 C C . HIS A 1 6 ? -17.866 25.964 -6.741 1.00 0.00 6 HIS A C 5
ATOM 7310 O O . HIS A 1 6 ? -17.574 27.021 -7.301 1.00 0.00 6 HIS A O 5
ATOM 7325 N N . HIS A 1 7 ? -16.999 24.970 -6.576 1.00 0.00 7 HIS A N 5
ATOM 7326 C CA . HIS A 1 7 ? -15.624 25.066 -7.052 1.00 0.00 7 HIS A CA 5
ATOM 7327 C C . HIS A 1 7 ? -14.877 26.188 -6.337 1.00 0.00 7 HIS A C 5
ATOM 7328 O O . HIS A 1 7 ? -15.044 27.364 -6.661 1.00 0.00 7 HIS A O 5
ATOM 7343 N N . HIS A 1 8 ? -14.054 25.815 -5.363 1.00 0.00 8 HIS A N 5
ATOM 7344 C CA . HIS A 1 8 ? -13.280 26.789 -4.601 1.00 0.00 8 HIS A CA 5
ATOM 7345 C C . HIS A 1 8 ? -11.916 27.029 -5.243 1.00 0.00 8 HIS A C 5
ATOM 7346 O O . HIS A 1 8 ? -11.309 28.083 -5.055 1.00 0.00 8 HIS A O 5
ATOM 7361 N N . HIS A 1 9 ? -11.439 26.045 -6.001 1.00 0.00 9 HIS A N 5
ATOM 7362 C CA . HIS A 1 9 ? -10.147 26.149 -6.669 1.00 0.00 9 HIS A CA 5
ATOM 7363 C C . HIS A 1 9 ? -9.011 26.197 -5.652 1.00 0.00 9 HIS A C 5
ATOM 7364 O O . HIS A 1 9 ? -9.028 27.005 -4.723 1.00 0.00 9 HIS A O 5
ATOM 7379 N N . HIS A 1 10 ? -8.024 25.325 -5.835 1.00 0.00 10 HIS A N 5
ATOM 7380 C CA . HIS A 1 10 ? -6.879 25.266 -4.934 1.00 0.00 10 HIS A CA 5
ATOM 7381 C C . HIS A 1 10 ? -6.136 26.597 -4.908 1.00 0.00 10 HIS A C 5
ATOM 7382 O O . HIS A 1 10 ? -6.183 27.365 -5.870 1.00 0.00 10 HIS A O 5
ATOM 7397 N N . HIS A 1 11 ? -5.449 26.865 -3.802 1.00 0.00 11 HIS A N 5
ATOM 7398 C CA . HIS A 1 11 ? -4.695 28.104 -3.651 1.00 0.00 11 HIS A CA 5
ATOM 7399 C C . HIS A 1 11 ? -3.195 27.841 -3.733 1.00 0.00 11 HIS A C 5
ATOM 7400 O O . HIS A 1 11 ? -2.750 26.696 -3.655 1.00 0.00 11 HIS A O 5
ATOM 7415 N N . SER A 1 12 ? -2.420 28.910 -3.887 1.00 0.00 12 SER A N 5
ATOM 7416 C CA . SER A 1 12 ? -0.969 28.794 -3.978 1.00 0.00 12 SER A CA 5
ATOM 7417 C C . SER A 1 12 ? -0.302 29.300 -2.704 1.00 0.00 12 SER A C 5
ATOM 7418 O O . SER A 1 12 ? 0.703 28.747 -2.255 1.00 0.00 12 SER A O 5
ATOM 7426 N N . SER A 1 13 ? -0.867 30.355 -2.125 1.00 0.00 13 SER A N 5
ATOM 7427 C CA . SER A 1 13 ? -0.327 30.936 -0.901 1.00 0.00 13 SER A CA 5
ATOM 7428 C C . SER A 1 13 ? 1.101 31.425 -1.116 1.00 0.00 13 SER A C 5
ATOM 7429 O O . SER A 1 13 ? 1.787 30.982 -2.036 1.00 0.00 13 SER A O 5
ATOM 7437 N N . GLY A 1 14 ? 1.543 32.340 -0.259 1.00 0.00 14 GLY A N 5
ATOM 7438 C CA . GLY A 1 14 ? 2.887 32.875 -0.373 1.00 0.00 14 GLY A CA 5
ATOM 7439 C C . GLY A 1 14 ? 2.976 34.013 -1.370 1.00 0.00 14 GLY A C 5
ATOM 7440 O O . GLY A 1 14 ? 3.217 35.160 -0.993 1.00 0.00 14 GLY A O 5
ATOM 7444 N N . ALA A 1 15 ? 2.783 33.696 -2.646 1.00 0.00 15 ALA A N 5
ATOM 7445 C CA . ALA A 1 15 ? 2.843 34.700 -3.700 1.00 0.00 15 ALA A CA 5
ATOM 7446 C C . ALA A 1 15 ? 1.843 34.393 -4.810 1.00 0.00 15 ALA A C 5
ATOM 7447 O O . ALA A 1 15 ? 2.044 33.475 -5.604 1.00 0.00 15 ALA A O 5
ATOM 7454 N N . SER A 1 16 ? 0.763 35.168 -4.857 1.00 0.00 16 SER A N 5
ATOM 7455 C CA . SER A 1 16 ? -0.268 34.979 -5.869 1.00 0.00 16 SER A CA 5
ATOM 7456 C C . SER A 1 16 ? -0.628 36.303 -6.536 1.00 0.00 16 SER A C 5
ATOM 7457 O O . SER A 1 16 ? -1.354 37.118 -5.967 1.00 0.00 16 SER A O 5
ATOM 7465 N N . LEU A 1 17 ? -0.113 36.511 -7.743 1.00 0.00 17 LEU A N 5
ATOM 7466 C CA . LEU A 1 17 ? -0.379 37.737 -8.487 1.00 0.00 17 LEU A CA 5
ATOM 7467 C C . LEU A 1 17 ? -1.638 37.595 -9.337 1.00 0.00 17 LEU A C 5
ATOM 7468 O O . LEU A 1 17 ? -2.638 38.272 -9.100 1.00 0.00 17 LEU A O 5
ATOM 7484 N N . VAL A 1 18 ? -1.580 36.711 -10.327 1.00 0.00 18 VAL A N 5
ATOM 7485 C CA . VAL A 1 18 ? -2.715 36.481 -11.213 1.00 0.00 18 VAL A CA 5
ATOM 7486 C C . VAL A 1 18 ? -2.514 35.214 -12.045 1.00 0.00 18 VAL A C 5
ATOM 7487 O O . VAL A 1 18 ? -2.448 35.269 -13.274 1.00 0.00 18 VAL A O 5
ATOM 7500 N N . PRO A 1 19 ? -2.412 34.049 -11.382 1.00 0.00 19 PRO A N 5
ATOM 7501 C CA . PRO A 1 19 ? -2.219 32.766 -12.065 1.00 0.00 19 PRO A CA 5
ATOM 7502 C C . PRO A 1 19 ? -3.456 32.332 -12.842 1.00 0.00 19 PRO A C 5
ATOM 7503 O O . PRO A 1 19 ? -4.512 32.958 -12.749 1.00 0.00 19 PRO A O 5
ATOM 7514 N N . ARG A 1 20 ? -3.319 31.255 -13.609 1.00 0.00 20 ARG A N 5
ATOM 7515 C CA . ARG A 1 20 ? -4.426 30.736 -14.404 1.00 0.00 20 ARG A CA 5
ATOM 7516 C C . ARG A 1 20 ? -4.166 29.293 -14.823 1.00 0.00 20 ARG A C 5
ATOM 7517 O O . ARG A 1 20 ? -3.737 29.030 -15.947 1.00 0.00 20 ARG A O 5
ATOM 7538 N N . GLY A 1 21 ? -4.429 28.361 -13.912 1.00 0.00 21 GLY A N 5
ATOM 7539 C CA . GLY A 1 21 ? -4.217 26.956 -14.206 1.00 0.00 21 GLY A CA 5
ATOM 7540 C C . GLY A 1 21 ? -4.339 26.080 -12.975 1.00 0.00 21 GLY A C 5
ATOM 7541 O O . GLY A 1 21 ? -5.104 26.387 -12.060 1.00 0.00 21 GLY A O 5
ATOM 7545 N N . SER A 1 22 ? -3.584 24.987 -12.952 1.00 0.00 22 SER A N 5
ATOM 7546 C CA . SER A 1 22 ? -3.612 24.063 -11.824 1.00 0.00 22 SER A CA 5
ATOM 7547 C C . SER A 1 22 ? -5.009 23.485 -11.628 1.00 0.00 22 SER A C 5
ATOM 7548 O O . SER A 1 22 ? -5.903 24.155 -11.112 1.00 0.00 22 SER A O 5
ATOM 7556 N N . GLU A 1 23 ? -5.190 22.235 -12.044 1.00 0.00 23 GLU A N 5
ATOM 7557 C CA . GLU A 1 23 ? -6.479 21.565 -11.914 1.00 0.00 23 GLU A CA 5
ATOM 7558 C C . GLU A 1 23 ? -6.900 21.476 -10.451 1.00 0.00 23 GLU A C 5
ATOM 7559 O O . GLU A 1 23 ? -7.859 22.123 -10.030 1.00 0.00 23 GLU A O 5
ATOM 7571 N N . GLY A 1 24 ? -6.178 20.669 -9.680 1.00 0.00 24 GLY A N 5
ATOM 7572 C CA . GLY A 1 24 ? -6.492 20.511 -8.273 1.00 0.00 24 GLY A CA 5
ATOM 7573 C C . GLY A 1 24 ? -7.854 19.880 -8.050 1.00 0.00 24 GLY A C 5
ATOM 7574 O O . GLY A 1 24 ? -8.854 20.582 -7.909 1.00 0.00 24 GLY A O 5
ATOM 7578 N N . ALA A 1 25 ? -7.890 18.552 -8.019 1.00 0.00 25 ALA A N 5
ATOM 7579 C CA . ALA A 1 25 ? -9.137 17.827 -7.812 1.00 0.00 25 ALA A CA 5
ATOM 7580 C C . ALA A 1 25 ? -8.872 16.373 -7.440 1.00 0.00 25 ALA A C 5
ATOM 7581 O O . ALA A 1 25 ? -7.831 15.813 -7.784 1.00 0.00 25 ALA A O 5
ATOM 7588 N N . ALA A 1 26 ? -9.822 15.765 -6.735 1.00 0.00 26 ALA A N 5
ATOM 7589 C CA . ALA A 1 26 ? -9.690 14.375 -6.315 1.00 0.00 26 ALA A CA 5
ATOM 7590 C C . ALA A 1 26 ? -11.054 13.705 -6.194 1.00 0.00 26 ALA A C 5
ATOM 7591 O O . ALA A 1 26 ? -11.230 12.775 -5.406 1.00 0.00 26 ALA A O 5
ATOM 7598 N N . THR A 1 27 ? -12.016 14.178 -6.980 1.00 0.00 27 THR A N 5
ATOM 7599 C CA . THR A 1 27 ? -13.361 13.619 -6.961 1.00 0.00 27 THR A CA 5
ATOM 7600 C C . THR A 1 27 ? -13.330 12.129 -7.291 1.00 0.00 27 THR A C 5
ATOM 7601 O O . THR A 1 27 ? -14.167 11.360 -6.820 1.00 0.00 27 THR A O 5
ATOM 7612 N N . MET A 1 28 ? -12.354 11.732 -8.101 1.00 0.00 28 MET A N 5
ATOM 7613 C CA . MET A 1 28 ? -12.206 10.337 -8.495 1.00 0.00 28 MET A CA 5
ATOM 7614 C C . MET A 1 28 ? -10.963 9.720 -7.857 1.00 0.00 28 MET A C 5
ATOM 7615 O O . MET A 1 28 ? -10.903 8.511 -7.637 1.00 0.00 28 MET A O 5
ATOM 7629 N N . GLU A 1 29 ? -9.973 10.559 -7.561 1.00 0.00 29 GLU A N 5
ATOM 7630 C CA . GLU A 1 29 ? -8.735 10.092 -6.949 1.00 0.00 29 GLU A CA 5
ATOM 7631 C C . GLU A 1 29 ? -8.839 10.110 -5.428 1.00 0.00 29 GLU A C 5
ATOM 7632 O O . GLU A 1 29 ? -9.692 10.795 -4.862 1.00 0.00 29 GLU A O 5
ATOM 7644 N N . LEU A 1 30 ? -7.966 9.354 -4.770 1.00 0.00 30 LEU A N 5
ATOM 7645 C CA . LEU A 1 30 ? -7.961 9.283 -3.314 1.00 0.00 30 LEU A CA 5
ATOM 7646 C C . LEU A 1 30 ? -9.294 8.763 -2.788 1.00 0.00 30 LEU A C 5
ATOM 7647 O O . LEU A 1 30 ? -9.746 9.156 -1.713 1.00 0.00 30 LEU A O 5
ATOM 7663 N N . SER A 1 31 ? -9.921 7.875 -3.554 1.00 0.00 31 SER A N 5
ATOM 7664 C CA . SER A 1 31 ? -11.203 7.300 -3.165 1.00 0.00 31 SER A CA 5
ATOM 7665 C C . SER A 1 31 ? -11.006 5.980 -2.426 1.00 0.00 31 SER A C 5
ATOM 7666 O O . SER A 1 31 ? -9.962 5.340 -2.546 1.00 0.00 31 SER A O 5
ATOM 7674 N N . ALA A 1 32 ? -12.016 5.581 -1.661 1.00 0.00 32 ALA A N 5
ATOM 7675 C CA . ALA A 1 32 ? -11.955 4.337 -0.902 1.00 0.00 32 ALA A CA 5
ATOM 7676 C C . ALA A 1 32 ? -11.813 3.136 -1.829 1.00 0.00 32 ALA A C 5
ATOM 7677 O O . ALA A 1 32 ? -10.940 2.289 -1.635 1.00 0.00 32 ALA A O 5
ATOM 7684 N N . ASP A 1 33 ? -12.677 3.067 -2.837 1.00 0.00 33 ASP A N 5
ATOM 7685 C CA . ASP A 1 33 ? -12.649 1.968 -3.794 1.00 0.00 33 ASP A CA 5
ATOM 7686 C C . ASP A 1 33 ? -11.310 1.917 -4.526 1.00 0.00 33 ASP A C 5
ATOM 7687 O O . ASP A 1 33 ? -10.854 0.848 -4.931 1.00 0.00 33 ASP A O 5
ATOM 7696 N N . TYR A 1 34 ? -10.688 3.080 -4.693 1.00 0.00 34 TYR A N 5
ATOM 7697 C CA . TYR A 1 34 ? -9.403 3.168 -5.377 1.00 0.00 34 TYR A CA 5
ATOM 7698 C C . TYR A 1 34 ? -8.347 2.332 -4.662 1.00 0.00 34 TYR A C 5
ATOM 7699 O O . TYR A 1 34 ? -7.631 1.550 -5.287 1.00 0.00 34 TYR A O 5
ATOM 7717 N N . LEU A 1 35 ? -8.254 2.504 -3.348 1.00 0.00 35 LEU A N 5
ATOM 7718 C CA . LEU A 1 35 ? -7.284 1.765 -2.547 1.00 0.00 35 LEU A CA 5
ATOM 7719 C C . LEU A 1 35 ? -7.724 0.317 -2.356 1.00 0.00 35 LEU A C 5
ATOM 7720 O O . LEU A 1 35 ? -6.894 -0.590 -2.287 1.00 0.00 35 LEU A O 5
ATOM 7736 N N . ARG A 1 36 ? -9.033 0.107 -2.269 1.00 0.00 36 ARG A N 5
ATOM 7737 C CA . ARG A 1 36 ? -9.582 -1.232 -2.085 1.00 0.00 36 ARG A CA 5
ATOM 7738 C C . ARG A 1 36 ? -9.396 -2.075 -3.342 1.00 0.00 36 ARG A C 5
ATOM 7739 O O . ARG A 1 36 ? -8.938 -3.216 -3.274 1.00 0.00 36 ARG A O 5
ATOM 7760 N N . GLU A 1 37 ? -9.754 -1.507 -4.488 1.00 0.00 37 GLU A N 5
ATOM 7761 C CA . GLU A 1 37 ? -9.627 -2.207 -5.761 1.00 0.00 37 GLU A CA 5
ATOM 7762 C C . GLU A 1 37 ? -8.175 -2.586 -6.033 1.00 0.00 37 GLU A C 5
ATOM 7763 O O . GLU A 1 37 ? -7.878 -3.721 -6.404 1.00 0.00 37 GLU A O 5
ATOM 7775 N N . LYS A 1 38 ? -7.274 -1.627 -5.847 1.00 0.00 38 LYS A N 5
ATOM 7776 C CA . LYS A 1 38 ? -5.852 -1.860 -6.072 1.00 0.00 38 LYS A CA 5
ATOM 7777 C C . LYS A 1 38 ? -5.331 -2.971 -5.166 1.00 0.00 38 LYS A C 5
ATOM 7778 O O . LYS A 1 38 ? -4.688 -3.913 -5.630 1.00 0.00 38 LYS A O 5
ATOM 7797 N N . LEU A 1 39 ? -5.613 -2.855 -3.872 1.00 0.00 39 LEU A N 5
ATOM 7798 C CA . LEU A 1 39 ? -5.172 -3.850 -2.902 1.00 0.00 39 LEU A CA 5
ATOM 7799 C C . LEU A 1 39 ? -5.845 -5.196 -3.157 1.00 0.00 39 LEU A C 5
ATOM 7800 O O . LEU A 1 39 ? -5.177 -6.224 -3.262 1.00 0.00 39 LEU A O 5
ATOM 7816 N N . ARG A 1 40 ? -7.170 -5.180 -3.254 1.00 0.00 40 ARG A N 5
ATOM 7817 C CA . ARG A 1 40 ? -7.935 -6.399 -3.495 1.00 0.00 40 ARG A CA 5
ATOM 7818 C C . ARG A 1 40 ? -7.520 -7.054 -4.799 1.00 0.00 40 ARG A C 5
ATOM 7819 O O . ARG A 1 40 ? -7.396 -8.277 -4.878 1.00 0.00 40 ARG A O 5
ATOM 7840 N N . GLN A 1 41 ? -7.309 -6.244 -5.821 1.00 0.00 41 GLN A N 5
ATOM 7841 C CA . GLN A 1 41 ? -6.911 -6.764 -7.116 1.00 0.00 41 GLN A CA 5
ATOM 7842 C C . GLN A 1 41 ? -5.446 -7.183 -7.111 1.00 0.00 41 GLN A C 5
ATOM 7843 O O . GLN A 1 41 ? -5.093 -8.245 -7.626 1.00 0.00 41 GLN A O 5
ATOM 7857 N N . ASP A 1 42 ? -4.596 -6.345 -6.528 1.00 0.00 42 ASP A N 5
ATOM 7858 C CA . ASP A 1 42 ? -3.167 -6.631 -6.458 1.00 0.00 42 ASP A CA 5
ATOM 7859 C C . ASP A 1 42 ? -2.895 -7.822 -5.544 1.00 0.00 42 ASP A C 5
ATOM 7860 O O . ASP A 1 42 ? -2.341 -8.833 -5.974 1.00 0.00 42 ASP A O 5
ATOM 7869 N N . LEU A 1 43 ? -3.288 -7.693 -4.280 1.00 0.00 43 LEU A N 5
ATOM 7870 C CA . LEU A 1 43 ? -3.085 -8.759 -3.305 1.00 0.00 43 LEU A CA 5
ATOM 7871 C C . LEU A 1 43 ? -3.949 -9.973 -3.633 1.00 0.00 43 LEU A C 5
ATOM 7872 O O . LEU A 1 43 ? -3.622 -11.098 -3.256 1.00 0.00 43 LEU A O 5
ATOM 7888 N N . GLU A 1 44 ? -5.054 -9.740 -4.335 1.00 0.00 44 GLU A N 5
ATOM 7889 C CA . GLU A 1 44 ? -5.963 -10.818 -4.709 1.00 0.00 44 GLU A CA 5
ATOM 7890 C C . GLU A 1 44 ? -6.548 -11.490 -3.471 1.00 0.00 44 GLU A C 5
ATOM 7891 O O . GLU A 1 44 ? -6.498 -12.713 -3.331 1.00 0.00 44 GLU A O 5
ATOM 7903 N N . ALA A 1 45 ? -7.100 -10.681 -2.573 1.00 0.00 45 ALA A N 5
ATOM 7904 C CA . ALA A 1 45 ? -7.694 -11.195 -1.345 1.00 0.00 45 ALA A CA 5
ATOM 7905 C C . ALA A 1 45 ? -9.053 -11.833 -1.616 1.00 0.00 45 ALA A C 5
ATOM 7906 O O . ALA A 1 45 ? -9.522 -11.857 -2.754 1.00 0.00 45 ALA A O 5
ATOM 7913 N N . GLU A 1 46 ? -9.680 -12.346 -0.563 1.00 0.00 46 GLU A N 5
ATOM 7914 C CA . GLU A 1 46 ? -10.986 -12.984 -0.687 1.00 0.00 46 GLU A CA 5
ATOM 7915 C C . GLU A 1 46 ? -12.105 -11.992 -0.388 1.00 0.00 46 GLU A C 5
ATOM 7916 O O . GLU A 1 46 ? -13.041 -11.841 -1.173 1.00 0.00 46 GLU A O 5
ATOM 7928 N N . HIS A 1 47 ? -12.002 -11.319 0.754 1.00 0.00 47 HIS A N 5
ATOM 7929 C CA . HIS A 1 47 ? -13.006 -10.342 1.158 1.00 0.00 47 HIS A CA 5
ATOM 7930 C C . HIS A 1 47 ? -12.348 -9.095 1.740 1.00 0.00 47 HIS A C 5
ATOM 7931 O O . HIS A 1 47 ? -11.606 -9.172 2.720 1.00 0.00 47 HIS A O 5
ATOM 7946 N N . VAL A 1 48 ? -12.626 -7.947 1.133 1.00 0.00 48 VAL A N 5
ATOM 7947 C CA . VAL A 1 48 ? -12.062 -6.683 1.591 1.00 0.00 48 VAL A CA 5
ATOM 7948 C C . VAL A 1 48 ? -13.161 -5.678 1.918 1.00 0.00 48 VAL A C 5
ATOM 7949 O O . VAL A 1 48 ? -14.301 -5.824 1.477 1.00 0.00 48 VAL A O 5
ATOM 7962 N N . GLU A 1 49 ? -12.811 -4.657 2.694 1.00 0.00 49 GLU A N 5
ATOM 7963 C CA . GLU A 1 49 ? -13.768 -3.627 3.079 1.00 0.00 49 GLU A CA 5
ATOM 7964 C C . GLU A 1 49 ? -13.073 -2.284 3.280 1.00 0.00 49 GLU A C 5
ATOM 7965 O O . GLU A 1 49 ? -12.085 -2.188 4.008 1.00 0.00 49 GLU A O 5
ATOM 7977 N N . VAL A 1 50 ? -13.594 -1.250 2.628 1.00 0.00 50 VAL A N 5
ATOM 7978 C CA . VAL A 1 50 ? -13.024 0.087 2.734 1.00 0.00 50 VAL A CA 5
ATOM 7979 C C . VAL A 1 50 ? -14.050 1.081 3.270 1.00 0.00 50 VAL A C 5
ATOM 7980 O O . VAL A 1 50 ? -15.242 0.973 2.983 1.00 0.00 50 VAL A O 5
ATOM 7993 N N . GLU A 1 51 ? -13.578 2.048 4.051 1.00 0.00 51 GLU A N 5
ATOM 7994 C CA . GLU A 1 51 ? -14.455 3.060 4.628 1.00 0.00 51 GLU A CA 5
ATOM 7995 C C . GLU A 1 51 ? -13.827 4.445 4.527 1.00 0.00 51 GLU A C 5
ATOM 7996 O O . GLU A 1 51 ? -12.636 4.580 4.249 1.00 0.00 51 GLU A O 5
ATOM 8008 N N . ASP A 1 52 ? -14.639 5.472 4.752 1.00 0.00 52 ASP A N 5
ATOM 8009 C CA . ASP A 1 52 ? -14.167 6.849 4.685 1.00 0.00 52 ASP A CA 5
ATOM 8010 C C . ASP A 1 52 ? -14.961 7.741 5.634 1.00 0.00 52 ASP A C 5
ATOM 8011 O O . ASP A 1 52 ? -16.180 7.867 5.511 1.00 0.00 52 ASP A O 5
ATOM 8020 N N . THR A 1 53 ? -14.262 8.358 6.582 1.00 0.00 53 THR A N 5
ATOM 8021 C CA . THR A 1 53 ? -14.902 9.239 7.552 1.00 0.00 53 THR A CA 5
ATOM 8022 C C . THR A 1 53 ? -14.746 10.700 7.147 1.00 0.00 53 THR A C 5
ATOM 8023 O O . THR A 1 53 ? -13.899 11.416 7.679 1.00 0.00 53 THR A O 5
ATOM 8034 N N . THR A 1 54 ? -15.570 11.137 6.200 1.00 0.00 54 THR A N 5
ATOM 8035 C CA . THR A 1 54 ? -15.524 12.514 5.722 1.00 0.00 54 THR A CA 5
ATOM 8036 C C . THR A 1 54 ? -16.819 12.886 5.008 1.00 0.00 54 THR A C 5
ATOM 8037 O O . THR A 1 54 ? -17.594 12.015 4.611 1.00 0.00 54 THR A O 5
ATOM 8048 N N . LEU A 1 55 ? -17.048 14.185 4.847 1.00 0.00 55 LEU A N 5
ATOM 8049 C CA . LEU A 1 55 ? -18.251 14.672 4.180 1.00 0.00 55 LEU A CA 5
ATOM 8050 C C . LEU A 1 55 ? -17.900 15.702 3.111 1.00 0.00 55 LEU A C 5
ATOM 8051 O O . LEU A 1 55 ? -18.404 15.643 1.989 1.00 0.00 55 LEU A O 5
ATOM 8067 N N . ASN A 1 56 ? -17.032 16.644 3.465 1.00 0.00 56 ASN A N 5
ATOM 8068 C CA . ASN A 1 56 ? -16.613 17.687 2.536 1.00 0.00 56 ASN A CA 5
ATOM 8069 C C . ASN A 1 56 ? -15.092 17.797 2.490 1.00 0.00 56 ASN A C 5
ATOM 8070 O O . ASN A 1 56 ? -14.468 17.490 1.476 1.00 0.00 56 ASN A O 5
ATOM 8081 N N . ARG A 1 57 ? -14.504 18.237 3.597 1.00 0.00 57 ARG A N 5
ATOM 8082 C CA . ARG A 1 57 ? -13.055 18.389 3.684 1.00 0.00 57 ARG A CA 5
ATOM 8083 C C . ARG A 1 57 ? -12.624 18.681 5.117 1.00 0.00 57 ARG A C 5
ATOM 8084 O O . ARG A 1 57 ? -12.564 19.837 5.535 1.00 0.00 57 ARG A O 5
ATOM 8105 N N . CYS A 1 58 ? -12.323 17.624 5.866 1.00 0.00 58 CYS A N 5
ATOM 8106 C CA . CYS A 1 58 ? -11.896 17.768 7.253 1.00 0.00 58 CYS A CA 5
ATOM 8107 C C . CYS A 1 58 ? -11.539 16.413 7.855 1.00 0.00 58 CYS A C 5
ATOM 8108 O O . CYS A 1 58 ? -12.417 15.652 8.259 1.00 0.00 58 CYS A O 5
ATOM 8116 N N . ALA A 1 59 ? -10.244 16.119 7.911 1.00 0.00 59 ALA A N 5
ATOM 8117 C CA . ALA A 1 59 ? -9.771 14.856 8.464 1.00 0.00 59 ALA A CA 5
ATOM 8118 C C . ALA A 1 59 ? -10.333 13.672 7.685 1.00 0.00 59 ALA A C 5
ATOM 8119 O O . ALA A 1 59 ? -11.351 13.093 8.064 1.00 0.00 59 ALA A O 5
ATOM 8126 N N . THR A 1 60 ? -9.662 13.315 6.594 1.00 0.00 60 THR A N 5
ATOM 8127 C CA . THR A 1 60 ? -10.094 12.199 5.761 1.00 0.00 60 THR A CA 5
ATOM 8128 C C . THR A 1 60 ? -10.115 10.900 6.561 1.00 0.00 60 THR A C 5
ATOM 8129 O O . THR A 1 60 ? -11.179 10.423 6.960 1.00 0.00 60 THR A O 5
ATOM 8140 N N . SER A 1 61 ? -8.936 10.333 6.793 1.00 0.00 61 SER A N 5
ATOM 8141 C CA . SER A 1 61 ? -8.821 9.089 7.546 1.00 0.00 61 SER A CA 5
ATOM 8142 C C . SER A 1 61 ? -9.590 7.964 6.861 1.00 0.00 61 SER A C 5
ATOM 8143 O O . SER A 1 61 ? -10.821 7.962 6.844 1.00 0.00 61 SER A O 5
ATOM 8151 N N . PHE A 1 62 ? -8.857 7.011 6.295 1.00 0.00 62 PHE A N 5
ATOM 8152 C CA . PHE A 1 62 ? -9.470 5.881 5.607 1.00 0.00 62 PHE A CA 5
ATOM 8153 C C . PHE A 1 62 ? -9.134 4.568 6.307 1.00 0.00 62 PHE A C 5
ATOM 8154 O O . PHE A 1 62 ? -8.181 4.493 7.084 1.00 0.00 62 PHE A O 5
ATOM 8171 N N . ARG A 1 63 ? -9.921 3.535 6.026 1.00 0.00 63 ARG A N 5
ATOM 8172 C CA . ARG A 1 63 ? -9.706 2.224 6.628 1.00 0.00 63 ARG A CA 5
ATOM 8173 C C . ARG A 1 63 ? -10.057 1.112 5.645 1.00 0.00 63 ARG A C 5
ATOM 8174 O O . ARG A 1 63 ? -11.194 1.016 5.180 1.00 0.00 63 ARG A O 5
ATOM 8195 N N . VAL A 1 64 ? -9.075 0.274 5.331 1.00 0.00 64 VAL A N 5
ATOM 8196 C CA . VAL A 1 64 ? -9.280 -0.831 4.401 1.00 0.00 64 VAL A CA 5
ATOM 8197 C C . VAL A 1 64 ? -8.993 -2.172 5.066 1.00 0.00 64 VAL A C 5
ATOM 8198 O O . VAL A 1 64 ? -8.063 -2.294 5.864 1.00 0.00 64 VAL A O 5
ATOM 8211 N N . LEU A 1 65 ? -9.797 -3.176 4.731 1.00 0.00 65 LEU A N 5
ATOM 8212 C CA . LEU A 1 65 ? -9.629 -4.511 5.295 1.00 0.00 65 LEU A CA 5
ATOM 8213 C C . LEU A 1 65 ? -9.192 -5.501 4.220 1.00 0.00 65 LEU A C 5
ATOM 8214 O O . LEU A 1 65 ? -9.495 -5.327 3.040 1.00 0.00 65 LEU A O 5
ATOM 8230 N N . VAL A 1 66 ? -8.477 -6.541 4.637 1.00 0.00 66 VAL A N 5
ATOM 8231 C CA . VAL A 1 66 ? -7.998 -7.559 3.711 1.00 0.00 66 VAL A CA 5
ATOM 8232 C C . VAL A 1 66 ? -7.886 -8.918 4.393 1.00 0.00 66 VAL A C 5
ATOM 8233 O O . VAL A 1 66 ? -7.146 -9.077 5.364 1.00 0.00 66 VAL A O 5
ATOM 8246 N N . VAL A 1 67 ? -8.625 -9.896 3.878 1.00 0.00 67 VAL A N 5
ATOM 8247 C CA . VAL A 1 67 ? -8.607 -11.241 4.437 1.00 0.00 67 VAL A CA 5
ATOM 8248 C C . VAL A 1 67 ? -8.384 -12.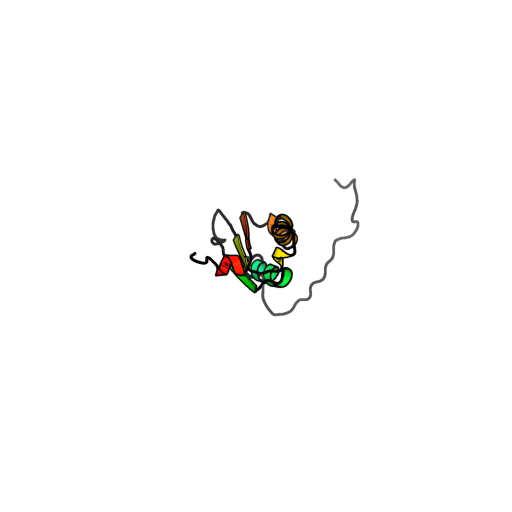284 3.346 1.00 0.00 67 VAL A C 5
ATOM 8249 O O . VAL A 1 67 ? -9.175 -12.395 2.410 1.00 0.00 67 VAL A O 5
ATOM 8262 N N . SER A 1 68 ? -7.303 -13.045 3.475 1.00 0.00 68 SER A N 5
ATOM 8263 C CA . SER A 1 68 ? -6.973 -14.079 2.500 1.00 0.00 68 SER A CA 5
ATOM 8264 C C . SER A 1 68 ? -5.687 -14.803 2.886 1.00 0.00 68 SER A C 5
ATOM 8265 O O . SER A 1 68 ? -5.141 -14.584 3.968 1.00 0.00 68 SER A O 5
ATOM 8273 N N . ALA A 1 69 ? -5.207 -15.663 1.995 1.00 0.00 69 ALA A N 5
ATOM 8274 C CA . ALA A 1 69 ? -3.984 -16.418 2.242 1.00 0.00 69 ALA A CA 5
ATOM 8275 C C . ALA A 1 69 ? -2.777 -15.769 1.564 1.00 0.00 69 ALA A C 5
ATOM 8276 O O . ALA A 1 69 ? -1.657 -16.271 1.665 1.00 0.00 69 ALA A O 5
ATOM 8283 N N . LYS A 1 70 ? -3.007 -14.654 0.873 1.00 0.00 70 LYS A N 5
ATOM 8284 C CA . LYS A 1 70 ? -1.934 -13.948 0.185 1.00 0.00 70 LYS A CA 5
ATOM 8285 C C . LYS A 1 70 ? -0.855 -13.508 1.170 1.00 0.00 70 LYS A C 5
ATOM 8286 O O . LYS A 1 70 ? 0.338 -13.581 0.873 1.00 0.00 70 LYS A O 5
ATOM 8305 N N . PHE A 1 71 ? -1.282 -13.053 2.343 1.00 0.00 71 PHE A N 5
ATOM 8306 C CA . PHE A 1 71 ? -0.353 -12.602 3.373 1.00 0.00 71 PHE A CA 5
ATOM 8307 C C . PHE A 1 71 ? 0.328 -13.788 4.048 1.00 0.00 71 PHE A C 5
ATOM 8308 O O . PHE A 1 71 ? 1.468 -13.688 4.501 1.00 0.00 71 PHE A O 5
ATOM 8325 N N . GLU A 1 72 ? -0.379 -14.912 4.113 1.00 0.00 72 GLU A N 5
ATOM 8326 C CA . GLU A 1 72 ? 0.157 -16.118 4.733 1.00 0.00 72 GLU A CA 5
ATOM 8327 C C . GLU A 1 72 ? 1.412 -16.591 4.007 1.00 0.00 72 GLU A C 5
ATOM 8328 O O . GLU A 1 72 ? 2.303 -17.189 4.613 1.00 0.00 72 GLU A O 5
ATOM 8340 N N . GLY A 1 73 ? 1.477 -16.321 2.708 1.00 0.00 73 GLY A N 5
ATOM 8341 C CA . GLY A 1 73 ? 2.628 -16.726 1.922 1.00 0.00 73 GLY A CA 5
ATOM 8342 C C . GLY A 1 73 ? 3.924 -16.134 2.440 1.00 0.00 73 GLY A C 5
ATOM 8343 O O . GLY A 1 73 ? 4.907 -16.850 2.635 1.00 0.00 73 GLY A O 5
ATOM 8347 N N . LYS A 1 74 ? 3.927 -14.824 2.662 1.00 0.00 74 LYS A N 5
ATOM 8348 C CA . LYS A 1 74 ? 5.113 -14.136 3.159 1.00 0.00 74 LYS A CA 5
ATOM 8349 C C . LYS A 1 74 ? 4.966 -13.795 4.641 1.00 0.00 74 LYS A C 5
ATOM 8350 O O . LYS A 1 74 ? 3.860 -13.806 5.181 1.00 0.00 74 LYS A O 5
ATOM 8369 N N . PRO A 1 75 ? 6.085 -13.484 5.318 1.00 0.00 75 PRO A N 5
ATOM 8370 C CA . PRO A 1 75 ? 6.074 -13.139 6.743 1.00 0.00 75 PRO A CA 5
ATOM 8371 C C . PRO A 1 75 ? 5.077 -12.031 7.064 1.00 0.00 75 PRO A C 5
ATOM 8372 O O . PRO A 1 75 ? 4.334 -11.580 6.193 1.00 0.00 75 PRO A O 5
ATOM 8383 N N . LEU A 1 76 ? 5.067 -11.597 8.320 1.00 0.00 76 LEU A N 5
ATOM 8384 C CA . LEU A 1 76 ? 4.161 -10.540 8.755 1.00 0.00 76 LEU A CA 5
ATOM 8385 C C . LEU A 1 76 ? 4.681 -9.169 8.337 1.00 0.00 76 LEU A C 5
ATOM 8386 O O . LEU A 1 76 ? 3.903 -8.267 8.028 1.00 0.00 76 LEU A O 5
ATOM 8402 N N . LEU A 1 77 ? 6.001 -9.020 8.329 1.00 0.00 77 LEU A N 5
ATOM 8403 C CA . LEU A 1 77 ? 6.626 -7.758 7.949 1.00 0.00 77 LEU A CA 5
ATOM 8404 C C . LEU A 1 77 ? 6.566 -7.554 6.438 1.00 0.00 77 LEU A C 5
ATOM 8405 O O . LEU A 1 77 ? 6.476 -6.425 5.957 1.00 0.00 77 LEU A O 5
ATOM 8421 N N . GLN A 1 78 ? 6.616 -8.655 5.695 1.00 0.00 78 GLN A N 5
ATOM 8422 C CA . GLN A 1 78 ? 6.567 -8.597 4.239 1.00 0.00 78 GLN A CA 5
ATOM 8423 C C . GLN A 1 78 ? 5.181 -8.178 3.757 1.00 0.00 78 GLN A C 5
ATOM 8424 O O . GLN A 1 78 ? 5.050 -7.324 2.880 1.00 0.00 78 GLN A O 5
ATOM 8438 N N . ARG A 1 79 ? 4.151 -8.786 4.335 1.00 0.00 79 ARG A N 5
ATOM 8439 C CA . ARG A 1 79 ? 2.775 -8.477 3.964 1.00 0.00 79 ARG A CA 5
ATOM 8440 C C . ARG A 1 79 ? 2.461 -7.006 4.216 1.00 0.00 79 ARG A C 5
ATOM 8441 O O . ARG A 1 79 ? 1.752 -6.370 3.435 1.00 0.00 79 ARG A O 5
ATOM 8462 N N . HIS A 1 80 ? 2.993 -6.470 5.309 1.00 0.00 80 HIS A N 5
ATOM 8463 C CA . HIS A 1 80 ? 2.768 -5.073 5.662 1.00 0.00 80 HIS A CA 5
ATOM 8464 C C . HIS A 1 80 ? 3.435 -4.142 4.654 1.00 0.00 80 HIS A C 5
ATOM 8465 O O . HIS A 1 80 ? 2.903 -3.082 4.326 1.00 0.00 80 HIS A O 5
ATOM 8480 N N . ARG A 1 81 ? 4.603 -4.547 4.166 1.00 0.00 81 ARG A N 5
ATOM 8481 C CA . ARG A 1 81 ? 5.342 -3.749 3.194 1.00 0.00 81 ARG A CA 5
ATOM 8482 C C . ARG A 1 81 ? 4.646 -3.763 1.836 1.00 0.00 81 ARG A C 5
ATOM 8483 O O . ARG A 1 81 ? 4.686 -2.780 1.097 1.00 0.00 81 ARG A O 5
ATOM 8504 N N . LEU A 1 82 ? 4.009 -4.884 1.516 1.00 0.00 82 LEU A N 5
ATOM 8505 C CA . LEU A 1 82 ? 3.305 -5.027 0.247 1.00 0.00 82 LEU A CA 5
ATOM 8506 C C . LEU A 1 82 ? 2.199 -3.983 0.118 1.00 0.00 82 LEU A C 5
ATOM 8507 O O . LEU A 1 82 ? 2.054 -3.345 -0.924 1.00 0.00 82 LEU A O 5
ATOM 8523 N N . VAL A 1 83 ? 1.423 -3.817 1.184 1.00 0.00 83 VAL A N 5
ATOM 8524 C CA . VAL A 1 83 ? 0.331 -2.851 1.190 1.00 0.00 83 VAL A CA 5
ATOM 8525 C C . VAL A 1 83 ? 0.857 -1.426 1.040 1.00 0.00 83 VAL A C 5
ATOM 8526 O O . VAL A 1 83 ? 0.287 -0.618 0.307 1.00 0.00 83 VAL A O 5
ATOM 8539 N N . ASN A 1 84 ? 1.946 -1.127 1.739 1.00 0.00 84 ASN A N 5
ATOM 8540 C CA . ASN A 1 84 ? 2.548 0.200 1.684 1.00 0.00 84 ASN A CA 5
ATOM 8541 C C . ASN A 1 84 ? 3.162 0.463 0.313 1.00 0.00 84 ASN A C 5
ATOM 8542 O O . ASN A 1 84 ? 3.048 1.563 -0.228 1.00 0.00 84 ASN A O 5
ATOM 8553 N N . GLU A 1 85 ? 3.811 -0.554 -0.244 1.00 0.00 85 GLU A N 5
ATOM 8554 C CA . GLU A 1 85 ? 4.442 -0.434 -1.554 1.00 0.00 85 GLU A CA 5
ATOM 8555 C C . GLU A 1 85 ? 3.411 -0.093 -2.625 1.00 0.00 85 GLU A C 5
ATOM 8556 O O . GLU A 1 85 ? 3.717 0.599 -3.596 1.00 0.00 85 GLU A O 5
ATOM 8568 N N . CYS A 1 86 ? 2.190 -0.584 -2.442 1.00 0.00 86 CYS A N 5
ATOM 8569 C CA . CYS A 1 86 ? 1.114 -0.332 -3.394 1.00 0.00 86 CYS A CA 5
ATOM 8570 C C . CYS A 1 86 ? 0.759 1.150 -3.433 1.00 0.00 86 CYS A C 5
ATOM 8571 O O . CYS A 1 86 ? 0.859 1.795 -4.477 1.00 0.00 86 CYS A O 5
ATOM 8579 N N . LEU A 1 87 ? 0.343 1.685 -2.289 1.00 0.00 87 LEU A N 5
ATOM 8580 C CA . LEU A 1 87 ? -0.026 3.092 -2.193 1.00 0.00 87 LEU A CA 5
ATOM 8581 C C . LEU A 1 87 ? 1.022 3.877 -1.411 1.00 0.00 87 LEU A C 5
ATOM 8582 O O . LEU A 1 87 ? 0.690 4.688 -0.546 1.00 0.00 87 LEU A O 5
ATOM 8598 N N . ALA A 1 88 ? 2.290 3.630 -1.720 1.00 0.00 88 ALA A N 5
ATOM 8599 C CA . ALA A 1 88 ? 3.388 4.313 -1.047 1.00 0.00 88 ALA A CA 5
ATOM 8600 C C . ALA A 1 88 ? 3.368 5.809 -1.341 1.00 0.00 88 ALA A C 5
ATOM 8601 O O . ALA A 1 88 ? 3.551 6.630 -0.442 1.00 0.00 88 ALA A O 5
ATOM 8608 N N . GLU A 1 89 ? 3.144 6.158 -2.603 1.00 0.00 89 GLU A N 5
ATOM 8609 C CA . GLU A 1 89 ? 3.100 7.557 -3.014 1.00 0.00 89 GLU A CA 5
ATOM 8610 C C . GLU A 1 89 ? 1.796 8.215 -2.573 1.00 0.00 89 GLU A C 5
ATOM 8611 O O . GLU A 1 89 ? 1.774 9.391 -2.212 1.00 0.00 89 GLU A O 5
ATOM 8623 N N . GLU A 1 90 ? 0.710 7.449 -2.612 1.00 0.00 90 GLU A N 5
ATOM 8624 C CA . GLU A 1 90 ? -0.601 7.956 -2.220 1.00 0.00 90 GLU A CA 5
ATOM 8625 C C . GLU A 1 90 ? -0.721 8.074 -0.701 1.00 0.00 90 GLU A C 5
ATOM 8626 O O . GLU A 1 90 ? -1.451 8.925 -0.191 1.00 0.00 90 GLU A O 5
ATOM 8638 N N . LEU A 1 91 ? -0.008 7.209 0.017 1.00 0.00 91 LEU A N 5
ATOM 8639 C CA . LEU A 1 91 ? -0.043 7.207 1.478 1.00 0.00 91 LEU A CA 5
ATOM 8640 C C . LEU A 1 91 ? 0.153 8.614 2.048 1.00 0.00 91 LEU A C 5
ATOM 8641 O O . LEU A 1 91 ? -0.696 9.114 2.784 1.00 0.00 91 LEU A O 5
ATOM 8657 N N . PRO A 1 92 ? 1.278 9.273 1.717 1.00 0.00 92 PRO A N 5
ATOM 8658 C CA . PRO A 1 92 ? 1.576 10.623 2.203 1.00 0.00 92 PRO A CA 5
ATOM 8659 C C . PRO A 1 92 ? 0.373 11.559 2.109 1.00 0.00 92 PRO A C 5
ATOM 8660 O O . PRO A 1 92 ? 0.219 12.470 2.923 1.00 0.00 92 PRO A O 5
ATOM 8671 N N . HIS A 1 93 ? -0.476 11.329 1.113 1.00 0.00 93 HIS A N 5
ATOM 8672 C CA . HIS A 1 93 ? -1.664 12.153 0.915 1.00 0.00 93 HIS A CA 5
ATOM 8673 C C . HIS A 1 93 ? -2.737 11.817 1.946 1.00 0.00 93 HIS A C 5
ATOM 8674 O O . HIS A 1 93 ? -3.508 12.682 2.359 1.00 0.00 93 HIS A O 5
ATOM 8689 N N . ILE A 1 94 ? -2.779 10.554 2.355 1.00 0.00 94 ILE A N 5
ATOM 8690 C CA . ILE A 1 94 ? -3.757 10.100 3.337 1.00 0.00 94 ILE A CA 5
ATOM 8691 C C . ILE A 1 94 ? -3.395 10.583 4.737 1.00 0.00 94 ILE A C 5
ATOM 8692 O O . ILE A 1 94 ? -2.385 10.168 5.305 1.00 0.00 94 ILE A O 5
ATOM 8708 N N . HIS A 1 95 ? -4.227 11.460 5.291 1.00 0.00 95 HIS A N 5
ATOM 8709 C CA . HIS A 1 95 ? -3.993 11.995 6.627 1.00 0.00 95 HIS A CA 5
ATOM 8710 C C . HIS A 1 95 ? -3.981 10.876 7.662 1.00 0.00 95 HIS A C 5
ATOM 8711 O O . HIS A 1 95 ? -3.249 10.936 8.649 1.00 0.00 95 HIS A O 5
ATOM 8726 N N . ALA A 1 96 ? -4.797 9.853 7.426 1.00 0.00 96 ALA A N 5
ATOM 8727 C CA . ALA A 1 96 ? -4.883 8.716 8.333 1.00 0.00 96 ALA A CA 5
ATOM 8728 C C . ALA A 1 96 ? -5.199 7.433 7.572 1.00 0.00 96 ALA A C 5
ATOM 8729 O O . ALA A 1 96 ? -6.245 7.322 6.932 1.00 0.00 96 ALA A O 5
ATOM 8736 N N . PHE A 1 97 ? -4.289 6.468 7.644 1.00 0.00 97 PHE A N 5
ATOM 8737 C CA . PHE A 1 97 ? -4.472 5.194 6.958 1.00 0.00 97 PHE A CA 5
ATOM 8738 C C . PHE A 1 97 ? -4.398 4.030 7.941 1.00 0.00 97 PHE A C 5
ATOM 8739 O O . PHE A 1 97 ? -3.499 3.968 8.780 1.00 0.00 97 PHE A O 5
ATOM 8756 N N . GLU A 1 98 ? -5.347 3.108 7.828 1.00 0.00 98 GLU A N 5
ATOM 8757 C CA . GLU A 1 98 ? -5.390 1.943 8.703 1.00 0.00 98 GLU A CA 5
ATOM 8758 C C . GLU A 1 98 ? -5.798 0.696 7.925 1.00 0.00 98 GLU A C 5
ATOM 8759 O O . GLU A 1 98 ? -6.883 0.641 7.346 1.00 0.00 98 GLU A O 5
ATOM 8771 N N . GLN A 1 99 ? -4.921 -0.303 7.914 1.00 0.00 99 GLN A N 5
ATOM 8772 C CA . GLN A 1 99 ? -5.190 -1.548 7.204 1.00 0.00 99 GLN A CA 5
ATOM 8773 C C . GLN A 1 99 ? -5.010 -2.750 8.125 1.00 0.00 99 GLN A C 5
ATOM 8774 O O . GLN A 1 99 ? -4.149 -2.750 9.004 1.00 0.00 99 GLN A O 5
ATOM 8788 N N . LYS A 1 100 ? -5.828 -3.778 7.913 1.00 0.00 100 LYS A N 5
ATOM 8789 C CA . LYS A 1 100 ? -5.758 -4.989 8.722 1.00 0.00 100 LYS A CA 5
ATOM 8790 C C . LYS A 1 100 ? -5.574 -6.220 7.840 1.00 0.00 100 LYS A C 5
ATOM 8791 O O . LYS A 1 100 ? -6.294 -6.408 6.860 1.00 0.00 100 LYS A O 5
ATOM 8810 N N . THR A 1 101 ? -4.602 -7.056 8.195 1.00 0.00 101 THR A N 5
ATOM 8811 C CA . THR A 1 101 ? -4.323 -8.268 7.434 1.00 0.00 101 THR A CA 5
ATOM 8812 C C . THR A 1 101 ? -4.459 -9.507 8.315 1.00 0.00 101 THR A C 5
ATOM 8813 O O . THR A 1 101 ? -3.840 -9.599 9.375 1.00 0.00 101 THR A O 5
ATOM 8824 N N . LEU A 1 102 ? -5.273 -10.458 7.867 1.00 0.00 102 LEU A N 5
ATOM 8825 C CA . LEU A 1 102 ? -5.489 -11.692 8.613 1.00 0.00 102 LEU A CA 5
ATOM 8826 C C . LEU A 1 102 ? -5.779 -12.855 7.669 1.00 0.00 102 LEU A C 5
ATOM 8827 O O . LEU A 1 102 ? -5.942 -12.663 6.464 1.00 0.00 102 LEU A O 5
ATOM 8843 N N . THR A 1 103 ? -5.843 -14.061 8.225 1.00 0.00 103 THR A N 5
ATOM 8844 C CA . THR A 1 103 ? -6.113 -15.254 7.433 1.00 0.00 103 THR A CA 5
ATOM 8845 C C . THR A 1 103 ? -7.607 -15.566 7.411 1.00 0.00 103 THR A C 5
ATOM 8846 O O . THR A 1 103 ? -8.345 -15.174 8.315 1.00 0.00 103 THR A O 5
ATOM 8857 N N . PRO A 1 104 ? -8.074 -16.281 6.372 1.00 0.00 104 PRO A N 5
ATOM 8858 C CA . PRO A 1 104 ? -9.489 -16.645 6.236 1.00 0.00 104 PRO A CA 5
ATOM 8859 C C . PRO A 1 104 ? -10.017 -17.383 7.461 1.00 0.00 104 PRO A C 5
ATOM 8860 O O . PRO A 1 104 ? -11.057 -17.026 8.014 1.00 0.00 104 PRO A O 5
ATOM 8871 N N . GLU A 1 105 ? -9.291 -18.414 7.882 1.00 0.00 105 GLU A N 5
ATOM 8872 C CA . GLU A 1 105 ? -9.686 -19.205 9.043 1.00 0.00 105 GLU A CA 5
ATOM 8873 C C . GLU A 1 105 ? -9.781 -18.331 10.289 1.00 0.00 105 GLU A C 5
ATOM 8874 O O . GLU A 1 105 ? -10.705 -18.474 11.090 1.00 0.00 105 GLU A O 5
ATOM 8886 N N . GLN A 1 106 ? -8.820 -17.428 10.448 1.00 0.00 106 GLN A N 5
ATOM 8887 C CA . GLN A 1 106 ? -8.796 -16.531 11.598 1.00 0.00 106 GLN A CA 5
ATOM 8888 C C . GLN A 1 106 ? -10.058 -15.676 11.649 1.00 0.00 106 GLN A C 5
ATOM 8889 O O . GLN A 1 106 ? -10.704 -15.566 12.690 1.00 0.00 106 GLN A O 5
ATOM 8903 N N . TRP A 1 107 ? -10.404 -15.074 10.516 1.00 0.00 107 TRP A N 5
ATOM 8904 C CA . TRP A 1 107 ? -11.589 -14.230 10.430 1.00 0.00 107 TRP A CA 5
ATOM 8905 C C . TRP A 1 107 ? -12.862 -15.058 10.583 1.00 0.00 107 TRP A C 5
ATOM 8906 O O . TRP A 1 107 ? -13.780 -14.675 11.308 1.00 0.00 107 TRP A O 5
ATOM 8927 N N . THR A 1 108 ? -12.910 -16.194 9.895 1.00 0.00 108 THR A N 5
ATOM 8928 C CA . THR A 1 108 ? -14.069 -17.075 9.955 1.00 0.00 108 THR A CA 5
ATOM 8929 C C . THR A 1 108 ? -14.230 -17.666 11.351 1.00 0.00 108 THR A C 5
ATOM 8930 O O . THR A 1 108 ? -15.346 -17.930 11.800 1.00 0.00 108 THR A O 5
ATOM 8941 N N . ARG A 1 109 ? -13.110 -17.873 12.034 1.00 0.00 109 ARG A N 5
ATOM 8942 C CA . ARG A 1 109 ? -13.125 -18.433 13.381 1.00 0.00 109 ARG A CA 5
ATOM 8943 C C . ARG A 1 109 ? -13.433 -17.356 14.417 1.00 0.00 109 ARG A C 5
ATOM 8944 O O . ARG A 1 109 ? -13.976 -17.645 15.483 1.00 0.00 109 ARG A O 5
ATOM 8965 N N . GLN A 1 110 ? -13.083 -16.114 14.098 1.00 0.00 110 GLN A N 5
ATOM 8966 C CA . GLN A 1 110 ? -13.323 -14.996 15.003 1.00 0.00 110 GLN A CA 5
ATOM 8967 C C . GLN A 1 110 ? -14.623 -14.277 14.653 1.00 0.00 110 GLN A C 5
ATOM 8968 O O . GLN A 1 110 ? -14.697 -13.049 14.702 1.00 0.00 110 GLN A O 5
ATOM 8982 N N . ARG A 1 111 ? -15.645 -15.049 14.301 1.00 0.00 111 ARG A N 5
ATOM 8983 C CA . ARG A 1 111 ? -16.942 -14.486 13.944 1.00 0.00 111 ARG A CA 5
ATOM 8984 C C . ARG A 1 111 ? -17.978 -14.782 15.023 1.00 0.00 111 ARG A C 5
ATOM 8985 O O . ARG A 1 111 ? -19.157 -14.976 14.729 1.00 0.00 111 ARG A O 5
ATOM 9006 N N . ARG A 1 112 ? -17.529 -14.816 16.273 1.00 0.00 112 ARG A N 5
ATOM 9007 C CA . ARG A 1 112 ? -18.417 -15.088 17.398 1.00 0.00 112 ARG A CA 5
ATOM 9008 C C . ARG A 1 112 ? -18.358 -13.960 18.424 1.00 0.00 112 ARG A C 5
ATOM 9009 O O . ARG A 1 112 ? -17.674 -14.069 19.442 1.00 0.00 112 ARG A O 5
ATOM 9030 N N . GLU A 1 113 ? -19.076 -12.877 18.147 1.00 0.00 113 GLU A N 5
ATOM 9031 C CA . GLU A 1 113 ? -19.105 -11.729 19.045 1.00 0.00 113 GLU A CA 5
ATOM 9032 C C . GLU A 1 113 ? -19.737 -12.100 20.383 1.00 0.00 113 GLU A C 5
ATOM 9033 O O . GLU A 1 113 ? -19.583 -11.320 21.346 1.00 0.00 113 GLU A O 5
ATOM 9046 N N . MET A 1 1 ? -37.694 37.318 -47.658 1.00 0.00 1 MET A N 6
ATOM 9047 C CA . MET A 1 1 ? -38.374 37.151 -46.347 1.00 0.00 1 MET A CA 6
ATOM 9048 C C . MET A 1 1 ? -38.916 35.734 -46.183 1.00 0.00 1 MET A C 6
ATOM 9049 O O . MET A 1 1 ? -39.679 35.251 -47.019 1.00 0.00 1 MET A O 6
ATOM 9065 N N . LYS A 1 2 ? -38.517 35.075 -45.101 1.00 0.00 2 LYS A N 6
ATOM 9066 C CA . LYS A 1 2 ? -38.963 33.714 -44.827 1.00 0.00 2 LYS A CA 6
ATOM 9067 C C . LYS A 1 2 ? -38.547 32.769 -45.950 1.00 0.00 2 LYS A C 6
ATOM 9068 O O . LYS A 1 2 ? -39.326 32.494 -46.863 1.00 0.00 2 LYS A O 6
ATOM 9087 N N . GLY A 1 3 ? -37.316 32.276 -45.878 1.00 0.00 3 GLY A N 6
ATOM 9088 C CA . GLY A 1 3 ? -36.819 31.367 -46.894 1.00 0.00 3 GLY A CA 6
ATOM 9089 C C . GLY A 1 3 ? -35.567 30.632 -46.454 1.00 0.00 3 GLY A C 6
ATOM 9090 O O . GLY A 1 3 ? -35.648 29.567 -45.844 1.00 0.00 3 GLY A O 6
ATOM 9094 N N . SER A 1 4 ? -34.408 31.203 -46.766 1.00 0.00 4 SER A N 6
ATOM 9095 C CA . SER A 1 4 ? -33.134 30.596 -46.399 1.00 0.00 4 SER A CA 6
ATOM 9096 C C . SER A 1 4 ? -33.017 30.449 -44.885 1.00 0.00 4 SER A C 6
ATOM 9097 O O . SER A 1 4 ? -32.939 31.441 -44.160 1.00 0.00 4 SER A O 6
ATOM 9105 N N . SER A 1 5 ? -33.005 29.206 -44.416 1.00 0.00 5 SER A N 6
ATOM 9106 C CA . SER A 1 5 ? -32.898 28.929 -42.988 1.00 0.00 5 SER A CA 6
ATOM 9107 C C . SER A 1 5 ? -31.440 28.744 -42.578 1.00 0.00 5 SER A C 6
ATOM 9108 O O . SER A 1 5 ? -30.966 27.618 -42.427 1.00 0.00 5 SER A O 6
ATOM 9116 N N . HIS A 1 6 ? -30.735 29.856 -42.400 1.00 0.00 6 HIS A N 6
ATOM 9117 C CA . HIS A 1 6 ? -29.331 29.816 -42.007 1.00 0.00 6 HIS A CA 6
ATOM 9118 C C . HIS A 1 6 ? -29.156 30.277 -40.564 1.00 0.00 6 HIS A C 6
ATOM 9119 O O . HIS A 1 6 ? -28.278 29.793 -39.850 1.00 0.00 6 HIS A O 6
ATOM 9134 N N . HIS A 1 7 ? -29.997 31.216 -40.142 1.00 0.00 7 HIS A N 6
ATOM 9135 C CA . HIS A 1 7 ? -29.935 31.742 -38.784 1.00 0.00 7 HIS A CA 6
ATOM 9136 C C . HIS A 1 7 ? -31.332 31.844 -38.176 1.00 0.00 7 HIS A C 6
ATOM 9137 O O . HIS A 1 7 ? -32.179 32.590 -38.666 1.00 0.00 7 HIS A O 6
ATOM 9152 N N . HIS A 1 8 ? -31.562 31.088 -37.107 1.00 0.00 8 HIS A N 6
ATOM 9153 C CA . HIS A 1 8 ? -32.855 31.095 -36.433 1.00 0.00 8 HIS A CA 6
ATOM 9154 C C . HIS A 1 8 ? -32.772 31.838 -35.103 1.00 0.00 8 HIS A C 6
ATOM 9155 O O . HIS A 1 8 ? -31.812 31.677 -34.349 1.00 0.00 8 HIS A O 6
ATOM 9170 N N . HIS A 1 9 ? -33.785 32.651 -34.822 1.00 0.00 9 HIS A N 6
ATOM 9171 C CA . HIS A 1 9 ? -33.827 33.419 -33.583 1.00 0.00 9 HIS A CA 6
ATOM 9172 C C . HIS A 1 9 ? -35.267 33.650 -33.135 1.00 0.00 9 HIS A C 6
ATOM 9173 O O . HIS A 1 9 ? -36.114 34.066 -33.924 1.00 0.00 9 HIS A O 6
ATOM 9188 N N . HIS A 1 10 ? -35.535 33.375 -31.863 1.00 0.00 10 HIS A N 6
ATOM 9189 C CA . HIS A 1 10 ? -36.873 33.552 -31.309 1.00 0.00 10 HIS A CA 6
ATOM 9190 C C . HIS A 1 10 ? -36.803 34.024 -29.859 1.00 0.00 10 HIS A C 6
ATOM 9191 O O . HIS A 1 10 ? -37.487 34.971 -29.472 1.00 0.00 10 HIS A O 6
ATOM 9206 N N . HIS A 1 11 ? -35.973 33.357 -29.065 1.00 0.00 11 HIS A N 6
ATOM 9207 C CA . HIS A 1 11 ? -35.815 33.708 -27.658 1.00 0.00 11 HIS A CA 6
ATOM 9208 C C . HIS A 1 11 ? -34.411 33.368 -27.167 1.00 0.00 11 HIS A C 6
ATOM 9209 O O . HIS A 1 11 ? -33.702 32.574 -27.785 1.00 0.00 11 HIS A O 6
ATOM 9224 N N . SER A 1 12 ? -34.017 33.974 -26.053 1.00 0.00 12 SER A N 6
ATOM 9225 C CA . SER A 1 12 ? -32.698 33.736 -25.478 1.00 0.00 12 SER A CA 6
ATOM 9226 C C . SER A 1 12 ? -32.795 33.497 -23.974 1.00 0.00 12 SER A C 6
ATOM 9227 O O . SER A 1 12 ? -33.257 34.359 -23.228 1.00 0.00 12 SER A O 6
ATOM 9235 N N . SER A 1 13 ? -32.354 32.321 -23.538 1.00 0.00 13 SER A N 6
ATOM 9236 C CA . SER A 1 13 ? -32.391 31.969 -22.124 1.00 0.00 13 SER A CA 6
ATOM 9237 C C . SER A 1 13 ? -31.115 31.242 -21.711 1.00 0.00 13 SER A C 6
ATOM 9238 O O . SER A 1 13 ? -30.503 31.570 -20.694 1.00 0.00 13 SER A O 6
ATOM 9246 N N . GLY A 1 14 ? -30.719 30.254 -22.507 1.00 0.00 14 GLY A N 6
ATOM 9247 C CA . GLY A 1 14 ? -29.518 29.497 -22.207 1.00 0.00 14 GLY A CA 6
ATOM 9248 C C . GLY A 1 14 ? -28.658 29.265 -23.434 1.00 0.00 14 GLY A C 6
ATOM 9249 O O . GLY A 1 14 ? -29.171 29.162 -24.549 1.00 0.00 14 GLY A O 6
ATOM 9253 N N . ALA A 1 15 ? -27.347 29.182 -23.229 1.00 0.00 15 ALA A N 6
ATOM 9254 C CA . ALA A 1 15 ? -26.416 28.960 -24.328 1.00 0.00 15 ALA A CA 6
ATOM 9255 C C . ALA A 1 15 ? -25.228 28.116 -23.878 1.00 0.00 15 ALA A C 6
ATOM 9256 O O . ALA A 1 15 ? -25.001 27.021 -24.393 1.00 0.00 15 ALA A O 6
ATOM 9263 N N . SER A 1 16 ? -24.472 28.633 -22.915 1.00 0.00 16 SER A N 6
ATOM 9264 C CA . SER A 1 16 ? -23.307 27.927 -22.395 1.00 0.00 16 SER A CA 6
ATOM 9265 C C . SER A 1 16 ? -22.968 28.399 -20.985 1.00 0.00 16 SER A C 6
ATOM 9266 O O . SER A 1 16 ? -22.579 29.548 -20.782 1.00 0.00 16 SER A O 6
ATOM 9274 N N . LEU A 1 17 ? -23.119 27.504 -20.014 1.00 0.00 17 LEU A N 6
ATOM 9275 C CA . LEU A 1 17 ? -22.829 27.828 -18.622 1.00 0.00 17 LEU A CA 6
ATOM 9276 C C . LEU A 1 17 ? -21.799 26.864 -18.043 1.00 0.00 17 LEU A C 6
ATOM 9277 O O . LEU A 1 17 ? -21.860 25.657 -18.281 1.00 0.00 17 LEU A O 6
ATOM 9293 N N . VAL A 1 18 ? -20.854 27.403 -17.280 1.00 0.00 18 VAL A N 6
ATOM 9294 C CA . VAL A 1 18 ? -19.811 26.590 -16.666 1.00 0.00 18 VAL A CA 6
ATOM 9295 C C . VAL A 1 18 ? -19.723 26.852 -15.165 1.00 0.00 18 VAL A C 6
ATOM 9296 O O . VAL A 1 18 ? -18.964 27.714 -14.720 1.00 0.00 18 VAL A O 6
ATOM 9309 N N . PRO A 1 19 ? -20.502 26.110 -14.359 1.00 0.00 19 PRO A N 6
ATOM 9310 C CA . PRO A 1 19 ? -20.508 26.266 -12.901 1.00 0.00 19 PRO A CA 6
ATOM 9311 C C . PRO A 1 19 ? -19.104 26.215 -12.307 1.00 0.00 19 PRO A C 6
ATOM 9312 O O . PRO A 1 19 ? -18.140 25.880 -12.996 1.00 0.00 19 PRO A O 6
ATOM 9323 N N . ARG A 1 20 ? -18.997 26.549 -11.026 1.00 0.00 20 ARG A N 6
ATOM 9324 C CA . ARG A 1 20 ? -17.711 26.541 -10.339 1.00 0.00 20 ARG A CA 6
ATOM 9325 C C . ARG A 1 20 ? -17.254 25.114 -10.052 1.00 0.00 20 ARG A C 6
ATOM 9326 O O . ARG A 1 20 ? -16.227 24.666 -10.561 1.00 0.00 20 ARG A O 6
ATOM 9347 N N . GLY A 1 21 ? -18.025 24.406 -9.234 1.00 0.00 21 GLY A N 6
ATOM 9348 C CA . GLY A 1 21 ? -17.684 23.036 -8.895 1.00 0.00 21 GLY A CA 6
ATOM 9349 C C . GLY A 1 21 ? -17.832 22.091 -10.070 1.00 0.00 21 GLY A C 6
ATOM 9350 O O . GLY A 1 21 ? -18.459 22.432 -11.074 1.00 0.00 21 GLY A O 6
ATOM 9354 N N . SER A 1 22 ? -17.254 20.901 -9.947 1.00 0.00 22 SER A N 6
ATOM 9355 C CA . SER A 1 22 ? -17.325 19.904 -11.009 1.00 0.00 22 SER A CA 6
ATOM 9356 C C . SER A 1 22 ? -17.297 18.493 -10.431 1.00 0.00 22 SER A C 6
ATOM 9357 O O . SER A 1 22 ? -16.810 18.274 -9.321 1.00 0.00 22 SER A O 6
ATOM 9365 N N . GLU A 1 23 ? -17.825 17.537 -11.190 1.00 0.00 23 GLU A N 6
ATOM 9366 C CA . GLU A 1 23 ? -17.861 16.147 -10.752 1.00 0.00 23 GLU A CA 6
ATOM 9367 C C . GLU A 1 23 ? -17.789 15.199 -11.945 1.00 0.00 23 GLU A C 6
ATOM 9368 O O . GLU A 1 23 ? -18.813 14.737 -12.447 1.00 0.00 23 GLU A O 6
ATOM 9380 N N . GLY A 1 24 ? -16.571 14.915 -12.396 1.00 0.00 24 GLY A N 6
ATOM 9381 C CA . GLY A 1 24 ? -16.388 14.024 -13.526 1.00 0.00 24 GLY A CA 6
ATOM 9382 C C . GLY A 1 24 ? -14.948 13.577 -13.686 1.00 0.00 24 GLY A C 6
ATOM 9383 O O . GLY A 1 24 ? -14.487 13.330 -14.800 1.00 0.00 24 GLY A O 6
ATOM 9387 N N . ALA A 1 25 ? -14.235 13.473 -12.568 1.00 0.00 25 ALA A N 6
ATOM 9388 C CA . ALA A 1 25 ? -12.840 13.054 -12.588 1.00 0.00 25 ALA A CA 6
ATOM 9389 C C . ALA A 1 25 ? -12.291 12.907 -11.174 1.00 0.00 25 ALA A C 6
ATOM 9390 O O . ALA A 1 25 ? -12.510 13.766 -10.320 1.00 0.00 25 ALA A O 6
ATOM 9397 N N . ALA A 1 26 ? -11.575 11.813 -10.933 1.00 0.00 26 ALA A N 6
ATOM 9398 C CA . ALA A 1 26 ? -10.994 11.555 -9.621 1.00 0.00 26 ALA A CA 6
ATOM 9399 C C . ALA A 1 26 ? -9.606 10.935 -9.745 1.00 0.00 26 ALA A C 6
ATOM 9400 O O . ALA A 1 26 ? -9.165 10.196 -8.865 1.00 0.00 26 ALA A O 6
ATOM 9407 N N . THR A 1 27 ? -8.919 11.244 -10.841 1.00 0.00 27 THR A N 6
ATOM 9408 C CA . THR A 1 27 ? -7.579 10.720 -11.073 1.00 0.00 27 THR A CA 6
ATOM 9409 C C . THR A 1 27 ? -6.639 11.124 -9.942 1.00 0.00 27 THR A C 6
ATOM 9410 O O . THR A 1 27 ? -5.695 10.404 -9.617 1.00 0.00 27 THR A O 6
ATOM 9421 N N . MET A 1 28 ? -6.909 12.280 -9.344 1.00 0.00 28 MET A N 6
ATOM 9422 C CA . MET A 1 28 ? -6.094 12.784 -8.246 1.00 0.00 28 MET A CA 6
ATOM 9423 C C . MET A 1 28 ? -6.864 12.735 -6.929 1.00 0.00 28 MET A C 6
ATOM 9424 O O . MET A 1 28 ? -6.268 12.634 -5.856 1.00 0.00 28 MET A O 6
ATOM 9438 N N . GLU A 1 29 ? -8.189 12.807 -7.017 1.00 0.00 29 GLU A N 6
ATOM 9439 C CA . GLU A 1 29 ? -9.036 12.771 -5.830 1.00 0.00 29 GLU A CA 6
ATOM 9440 C C . GLU A 1 29 ? -9.119 11.357 -5.265 1.00 0.00 29 GLU A C 6
ATOM 9441 O O . GLU A 1 29 ? -9.872 10.522 -5.766 1.00 0.00 29 GLU A O 6
ATOM 9453 N N . LEU A 1 30 ? -8.335 11.096 -4.220 1.00 0.00 30 LEU A N 6
ATOM 9454 C CA . LEU A 1 30 ? -8.307 9.787 -3.580 1.00 0.00 30 LEU A CA 6
ATOM 9455 C C . LEU A 1 30 ? -9.715 9.226 -3.388 1.00 0.00 30 LEU A C 6
ATOM 9456 O O . LEU A 1 30 ? -10.676 9.977 -3.227 1.00 0.00 30 LEU A O 6
ATOM 9472 N N . SER A 1 31 ? -9.826 7.902 -3.409 1.00 0.00 31 SER A N 6
ATOM 9473 C CA . SER A 1 31 ? -11.115 7.240 -3.238 1.00 0.00 31 SER A CA 6
ATOM 9474 C C . SER A 1 31 ? -10.958 5.936 -2.464 1.00 0.00 31 SER A C 6
ATOM 9475 O O . SER A 1 31 ? -9.952 5.239 -2.599 1.00 0.00 31 SER A O 6
ATOM 9483 N N . ALA A 1 32 ? -11.959 5.612 -1.652 1.00 0.00 32 ALA A N 6
ATOM 9484 C CA . ALA A 1 32 ? -11.932 4.391 -0.855 1.00 0.00 32 ALA A CA 6
ATOM 9485 C C . ALA A 1 32 ? -11.976 3.154 -1.746 1.00 0.00 32 ALA A C 6
ATOM 9486 O O . ALA A 1 32 ? -11.208 2.210 -1.554 1.00 0.00 32 ALA A O 6
ATOM 9493 N N . ASP A 1 33 ? -12.879 3.164 -2.721 1.00 0.00 33 ASP A N 6
ATOM 9494 C CA . ASP A 1 33 ? -13.022 2.043 -3.642 1.00 0.00 33 ASP A CA 6
ATOM 9495 C C . ASP A 1 33 ? -11.748 1.843 -4.457 1.00 0.00 33 ASP A C 6
ATOM 9496 O O . ASP A 1 33 ? -11.410 0.719 -4.831 1.00 0.00 33 ASP A O 6
ATOM 9505 N N . TYR A 1 34 ? -11.045 2.937 -4.727 1.00 0.00 34 TYR A N 6
ATOM 9506 C CA . TYR A 1 34 ? -9.808 2.881 -5.497 1.00 0.00 34 TYR A CA 6
ATOM 9507 C C . TYR A 1 34 ? -8.767 2.018 -4.792 1.00 0.00 34 TYR A C 6
ATOM 9508 O O . TYR A 1 34 ? -8.119 1.176 -5.415 1.00 0.00 34 TYR A O 6
ATOM 9526 N N . LEU A 1 35 ? -8.611 2.232 -3.491 1.00 0.00 35 LEU A N 6
ATOM 9527 C CA . LEU A 1 35 ? -7.649 1.473 -2.701 1.00 0.00 35 LEU A CA 6
ATOM 9528 C C . LEU A 1 35 ? -8.134 0.045 -2.475 1.00 0.00 35 LEU A C 6
ATOM 9529 O O . LEU A 1 35 ? -7.333 -0.884 -2.365 1.00 0.00 35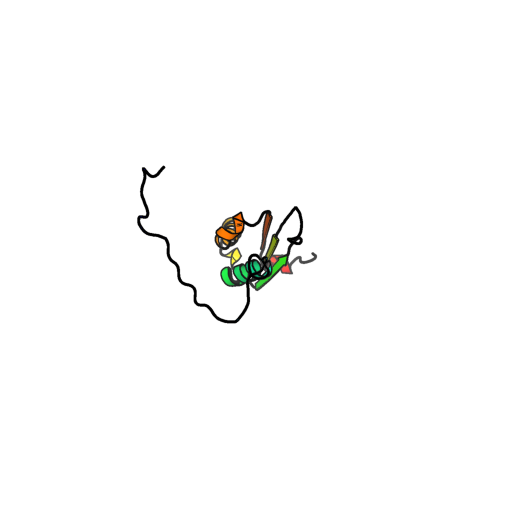 LEU A O 6
ATOM 9545 N N . ARG A 1 36 ? -9.451 -0.123 -2.405 1.00 0.00 36 ARG A N 6
ATOM 9546 C CA . ARG A 1 36 ? -10.043 -1.439 -2.192 1.00 0.00 36 ARG A CA 6
ATOM 9547 C C . ARG A 1 36 ? -9.805 -2.345 -3.395 1.00 0.00 36 ARG A C 6
ATOM 9548 O O . ARG A 1 36 ? -9.185 -3.403 -3.276 1.00 0.00 36 ARG A O 6
ATOM 9569 N N . GLU A 1 37 ? -10.301 -1.925 -4.555 1.00 0.00 37 GLU A N 6
ATOM 9570 C CA . GLU A 1 37 ? -10.144 -2.699 -5.780 1.00 0.00 37 GLU A CA 6
ATOM 9571 C C . GLU A 1 37 ? -8.668 -2.886 -6.120 1.00 0.00 37 GLU A C 6
ATOM 9572 O O . GLU A 1 37 ? -8.274 -3.910 -6.678 1.00 0.00 37 GLU A O 6
ATOM 9584 N N . LYS A 1 38 ? -7.858 -1.888 -5.782 1.00 0.00 38 LYS A N 6
ATOM 9585 C CA . LYS A 1 38 ? -6.426 -1.944 -6.052 1.00 0.00 38 LYS A CA 6
ATOM 9586 C C . LYS A 1 38 ? -5.762 -3.056 -5.247 1.00 0.00 38 LYS A C 6
ATOM 9587 O O . LYS A 1 38 ? -5.171 -3.977 -5.812 1.00 0.00 38 LYS A O 6
ATOM 9606 N N . LEU A 1 39 ? -5.862 -2.965 -3.925 1.00 0.00 39 LEU A N 6
ATOM 9607 C CA . LEU A 1 39 ? -5.271 -3.964 -3.042 1.00 0.00 39 LEU A CA 6
ATOM 9608 C C . LEU A 1 39 ? -5.846 -5.349 -3.323 1.00 0.00 39 LEU A C 6
ATOM 9609 O O . LEU A 1 39 ? -5.164 -6.360 -3.160 1.00 0.00 39 LEU A O 6
ATOM 9625 N N . ARG A 1 40 ? -7.105 -5.386 -3.747 1.00 0.00 40 ARG A N 6
ATOM 9626 C CA . ARG A 1 40 ? -7.773 -6.647 -4.051 1.00 0.00 40 ARG A CA 6
ATOM 9627 C C . ARG A 1 40 ? -7.040 -7.405 -5.143 1.00 0.00 40 ARG A C 6
ATOM 9628 O O . ARG A 1 40 ? -6.602 -8.538 -4.941 1.00 0.00 40 ARG A O 6
ATOM 9649 N N . GLN A 1 41 ? -6.914 -6.779 -6.300 1.00 0.00 41 GLN A N 6
ATOM 9650 C CA . GLN A 1 41 ? -6.238 -7.405 -7.423 1.00 0.00 41 GLN A CA 6
ATOM 9651 C C . GLN A 1 41 ? -4.725 -7.401 -7.225 1.00 0.00 41 GLN A C 6
ATOM 9652 O O . GLN A 1 41 ? -4.044 -8.371 -7.555 1.00 0.00 41 GLN A O 6
ATOM 9666 N N . ASP A 1 42 ? -4.205 -6.303 -6.684 1.00 0.00 42 ASP A N 6
ATOM 9667 C CA . ASP A 1 42 ? -2.772 -6.176 -6.444 1.00 0.00 42 ASP A CA 6
ATOM 9668 C C . ASP A 1 42 ? -2.275 -7.279 -5.515 1.00 0.00 42 ASP A C 6
ATOM 9669 O O . ASP A 1 42 ? -1.411 -8.075 -5.885 1.00 0.00 42 ASP A O 6
ATOM 9678 N N . LEU A 1 43 ? -2.828 -7.322 -4.307 1.00 0.00 43 LEU A N 6
ATOM 9679 C CA . LEU A 1 43 ? -2.442 -8.330 -3.325 1.00 0.00 43 LEU A CA 6
ATOM 9680 C C . LEU A 1 43 ? -3.132 -9.664 -3.603 1.00 0.00 43 LEU A C 6
ATOM 9681 O O . LEU A 1 43 ? -2.699 -10.708 -3.113 1.00 0.00 43 LEU A O 6
ATOM 9697 N N . GLU A 1 44 ? -4.204 -9.625 -4.390 1.00 0.00 44 GLU A N 6
ATOM 9698 C CA . GLU A 1 44 ? -4.948 -10.834 -4.728 1.00 0.00 44 GLU A CA 6
ATOM 9699 C C . GLU A 1 44 ? -5.570 -11.455 -3.480 1.00 0.00 44 GLU A C 6
ATOM 9700 O O . GLU A 1 44 ? -5.068 -12.448 -2.953 1.00 0.00 44 GLU A O 6
ATOM 9712 N N . ALA A 1 45 ? -6.663 -10.862 -3.014 1.00 0.00 45 ALA A N 6
ATOM 9713 C CA . ALA A 1 45 ? -7.354 -11.355 -1.829 1.00 0.00 45 ALA A CA 6
ATOM 9714 C C . ALA A 1 45 ? -8.732 -11.903 -2.183 1.00 0.00 45 ALA A C 6
ATOM 9715 O O . ALA A 1 45 ? -9.175 -11.803 -3.328 1.00 0.00 45 ALA A O 6
ATOM 9722 N N . GLU A 1 46 ? -9.405 -12.482 -1.195 1.00 0.00 46 GLU A N 6
ATOM 9723 C CA . GLU A 1 46 ? -10.734 -13.046 -1.401 1.00 0.00 46 GLU A CA 6
ATOM 9724 C C . GLU A 1 46 ? -11.814 -12.000 -1.146 1.00 0.00 46 GLU A C 6
ATOM 9725 O O . GLU A 1 46 ? -12.694 -11.786 -1.979 1.00 0.00 46 GLU A O 6
ATOM 9737 N N . HIS A 1 47 ? -11.740 -11.350 0.011 1.00 0.00 47 HIS A N 6
ATOM 9738 C CA . HIS A 1 47 ? -12.711 -10.325 0.375 1.00 0.00 47 HIS A CA 6
ATOM 9739 C C . HIS A 1 47 ? -12.014 -9.098 0.957 1.00 0.00 47 HIS A C 6
ATOM 9740 O O . HIS A 1 47 ? -11.320 -9.188 1.970 1.00 0.00 47 HIS A O 6
ATOM 9755 N N . VAL A 1 48 ? -12.203 -7.954 0.308 1.00 0.00 48 VAL A N 6
ATOM 9756 C CA . VAL A 1 48 ? -11.592 -6.710 0.760 1.00 0.00 48 VAL A CA 6
ATOM 9757 C C . VAL A 1 48 ? -12.653 -5.695 1.170 1.00 0.00 48 VAL A C 6
ATOM 9758 O O . VAL A 1 48 ? -13.780 -5.723 0.676 1.00 0.00 48 VAL A O 6
ATOM 9771 N N . GLU A 1 49 ? -12.284 -4.796 2.079 1.00 0.00 49 GLU A N 6
ATOM 9772 C CA . GLU A 1 49 ? -13.204 -3.770 2.557 1.00 0.00 49 GLU A CA 6
ATOM 9773 C C . GLU A 1 49 ? -12.469 -2.458 2.810 1.00 0.00 49 GLU A C 6
ATOM 9774 O O . GLU A 1 49 ? -11.318 -2.454 3.248 1.00 0.00 49 GLU A O 6
ATOM 9786 N N . VAL A 1 50 ? -13.140 -1.345 2.529 1.00 0.00 50 VAL A N 6
ATOM 9787 C CA . VAL A 1 50 ? -12.550 -0.027 2.727 1.00 0.00 50 VAL A CA 6
ATOM 9788 C C . VAL A 1 50 ? -13.450 0.855 3.588 1.00 0.00 50 VAL A C 6
ATOM 9789 O O . VAL A 1 50 ? -14.653 0.616 3.694 1.00 0.00 50 VAL A O 6
ATOM 9802 N N . GLU A 1 51 ? -12.858 1.875 4.201 1.00 0.00 51 GLU A N 6
ATOM 9803 C CA . GLU A 1 51 ? -13.605 2.793 5.052 1.00 0.00 51 GLU A CA 6
ATOM 9804 C C . GLU A 1 51 ? -13.111 4.224 4.874 1.00 0.00 51 GLU A C 6
ATOM 9805 O O . GLU A 1 51 ? -12.057 4.460 4.285 1.00 0.00 51 GLU A O 6
ATOM 9817 N N . ASP A 1 52 ? -13.883 5.175 5.386 1.00 0.00 52 ASP A N 6
ATOM 9818 C CA . ASP A 1 52 ? -13.529 6.585 5.283 1.00 0.00 52 ASP A CA 6
ATOM 9819 C C . ASP A 1 52 ? -14.072 7.369 6.474 1.00 0.00 52 ASP A C 6
ATOM 9820 O O . ASP A 1 52 ? -15.206 7.158 6.904 1.00 0.00 52 ASP A O 6
ATOM 9829 N N . THR A 1 53 ? -13.255 8.274 7.002 1.00 0.00 53 THR A N 6
ATOM 9830 C CA . THR A 1 53 ? -13.653 9.090 8.144 1.00 0.00 53 THR A CA 6
ATOM 9831 C C . THR A 1 53 ? -13.027 10.479 8.064 1.00 0.00 53 THR A C 6
ATOM 9832 O O . THR A 1 53 ? -11.996 10.743 8.684 1.00 0.00 53 THR A O 6
ATOM 9843 N N . THR A 1 54 ? -13.656 11.364 7.298 1.00 0.00 54 THR A N 6
ATOM 9844 C CA . THR A 1 54 ? -13.161 12.725 7.138 1.00 0.00 54 THR A CA 6
ATOM 9845 C C . THR A 1 54 ? -13.659 13.622 8.267 1.00 0.00 54 THR A C 6
ATOM 9846 O O . THR A 1 54 ? -14.821 13.544 8.668 1.00 0.00 54 THR A O 6
ATOM 9857 N N . LEU A 1 55 ? -12.774 14.472 8.775 1.00 0.00 55 LEU A N 6
ATOM 9858 C CA . LEU A 1 55 ? -13.124 15.384 9.858 1.00 0.00 55 LEU A CA 6
ATOM 9859 C C . LEU A 1 55 ? -12.667 16.804 9.542 1.00 0.00 55 LEU A C 6
ATOM 9860 O O . LEU A 1 55 ? -12.331 17.574 10.443 1.00 0.00 55 LEU A O 6
ATOM 9876 N N . ASN A 1 56 ? -12.657 17.146 8.258 1.00 0.00 56 ASN A N 6
ATOM 9877 C CA . ASN A 1 56 ? -12.242 18.475 7.824 1.00 0.00 56 ASN A CA 6
ATOM 9878 C C . ASN A 1 56 ? -12.398 18.627 6.314 1.00 0.00 56 ASN A C 6
ATOM 9879 O O . ASN A 1 56 ? -12.832 17.701 5.629 1.00 0.00 56 ASN A O 6
ATOM 9890 N N . ARG A 1 57 ? -12.040 19.801 5.802 1.00 0.00 57 ARG A N 6
ATOM 9891 C CA . ARG A 1 57 ? -12.141 20.074 4.373 1.00 0.00 57 ARG A CA 6
ATOM 9892 C C . ARG A 1 57 ? -10.767 20.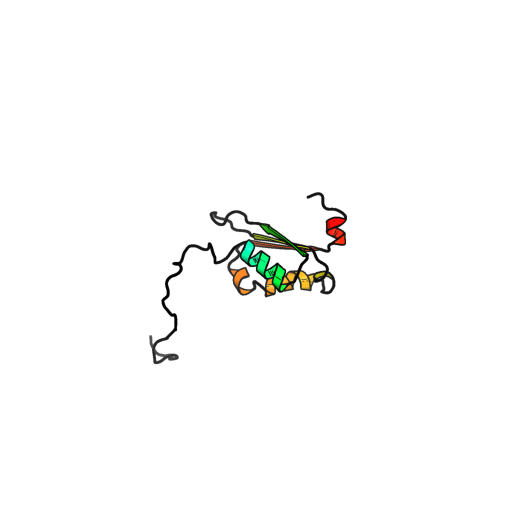028 3.713 1.00 0.00 57 ARG A C 6
ATOM 9893 O O . ARG A 1 57 ? -10.507 20.743 2.746 1.00 0.00 57 ARG A O 6
ATOM 9914 N N . CYS A 1 58 ? -9.890 19.180 4.242 1.00 0.00 58 CYS A N 6
ATOM 9915 C CA . CYS A 1 58 ? -8.542 19.041 3.704 1.00 0.00 58 CYS A CA 6
ATOM 9916 C C . CYS A 1 58 ? -8.033 17.613 3.874 1.00 0.00 58 CYS A C 6
ATOM 9917 O O . CYS A 1 58 ? -7.633 16.967 2.906 1.00 0.00 58 CYS A O 6
ATOM 9925 N N . ALA A 1 59 ? -8.053 17.126 5.112 1.00 0.00 59 ALA A N 6
ATOM 9926 C CA . ALA A 1 59 ? -7.595 15.776 5.408 1.00 0.00 59 ALA A CA 6
ATOM 9927 C C . ALA A 1 59 ? -8.642 14.740 5.010 1.00 0.00 59 ALA A C 6
ATOM 9928 O O . ALA A 1 59 ? -9.811 15.072 4.809 1.00 0.00 59 ALA A O 6
ATOM 9935 N N . THR A 1 60 ? -8.215 13.487 4.897 1.00 0.00 60 THR A N 6
ATOM 9936 C CA . THR A 1 60 ? -9.117 12.404 4.523 1.00 0.00 60 THR A CA 6
ATOM 9937 C C . THR A 1 60 ? -8.576 11.057 4.991 1.00 0.00 60 THR A C 6
ATOM 9938 O O . THR A 1 60 ? -7.636 10.518 4.405 1.00 0.00 60 THR A O 6
ATOM 9949 N N . SER A 1 61 ? -9.172 10.520 6.050 1.00 0.00 61 SER A N 6
ATOM 9950 C CA . SER A 1 61 ? -8.749 9.235 6.595 1.00 0.00 61 SER A CA 6
ATOM 9951 C C . SER A 1 61 ? -9.466 8.085 5.896 1.00 0.00 61 SER A C 6
ATOM 9952 O O . SER A 1 61 ? -10.582 8.245 5.402 1.00 0.00 61 SER A O 6
ATOM 9960 N N . PHE A 1 62 ? -8.818 6.926 5.859 1.00 0.00 62 PHE A N 6
ATOM 9961 C CA . PHE A 1 62 ? -9.395 5.748 5.220 1.00 0.00 62 PHE A CA 6
ATOM 9962 C C . PHE A 1 62 ? -8.904 4.469 5.890 1.00 0.00 62 PHE A C 6
ATOM 9963 O O . PHE A 1 62 ? -7.758 4.387 6.333 1.00 0.00 62 PHE A O 6
ATOM 9980 N N . ARG A 1 63 ? -9.779 3.471 5.959 1.00 0.00 63 ARG A N 6
ATOM 9981 C CA . ARG A 1 63 ? -9.437 2.193 6.574 1.00 0.00 63 ARG A CA 6
ATOM 9982 C C . ARG A 1 63 ? -9.479 1.068 5.545 1.00 0.00 63 ARG A C 6
ATOM 9983 O O . ARG A 1 63 ? -10.518 0.809 4.936 1.00 0.00 63 ARG A O 6
ATOM 10004 N N . VAL A 1 64 ? -8.344 0.404 5.355 1.00 0.00 64 VAL A N 6
ATOM 10005 C CA . VAL A 1 64 ? -8.252 -0.693 4.398 1.00 0.00 64 VAL A CA 6
ATOM 10006 C C . VAL A 1 64 ? -8.303 -2.044 5.103 1.00 0.00 64 VAL A C 6
ATOM 10007 O O . VAL A 1 64 ? -7.644 -2.250 6.121 1.00 0.00 64 VAL A O 6
ATOM 10020 N N . LEU A 1 65 ? -9.090 -2.962 4.552 1.00 0.00 65 LEU A N 6
ATOM 10021 C CA . LEU A 1 65 ? -9.228 -4.296 5.126 1.00 0.00 65 LEU A CA 6
ATOM 10022 C C . LEU A 1 65 ? -9.106 -5.367 4.045 1.00 0.00 65 LEU A C 6
ATOM 10023 O O . LEU A 1 65 ? -9.631 -5.211 2.943 1.00 0.00 65 LEU A O 6
ATOM 10039 N N . VAL A 1 66 ? -8.410 -6.451 4.369 1.00 0.00 66 VAL A N 6
ATOM 10040 C CA . VAL A 1 66 ? -8.220 -7.545 3.426 1.00 0.00 66 VAL A CA 6
ATOM 10041 C C . VAL A 1 66 ? -8.225 -8.894 4.137 1.00 0.00 66 VAL A C 6
ATOM 10042 O O . VAL A 1 66 ? -7.691 -9.028 5.239 1.00 0.00 66 VAL A O 6
ATOM 10055 N N . VAL A 1 67 ? -8.828 -9.892 3.499 1.00 0.00 67 VAL A N 6
ATOM 10056 C CA . VAL A 1 67 ? -8.900 -11.232 4.068 1.00 0.00 67 VAL A CA 6
ATOM 10057 C C . VAL A 1 67 ? -8.532 -12.289 3.031 1.00 0.00 67 VAL A C 6
ATOM 10058 O O . VAL A 1 67 ? -9.181 -12.404 1.992 1.00 0.00 67 VAL A O 6
ATOM 10071 N N . SER A 1 68 ? -7.486 -13.056 3.322 1.00 0.00 68 SER A N 6
ATOM 10072 C CA . SER A 1 68 ? -7.033 -14.102 2.412 1.00 0.00 68 SER A CA 6
ATOM 10073 C C . SER A 1 68 ? -5.878 -14.892 3.020 1.00 0.00 68 SER A C 6
ATOM 10074 O O . SER A 1 68 ? -5.392 -14.565 4.103 1.00 0.00 68 SER A O 6
ATOM 10082 N N . ALA A 1 69 ? -5.445 -15.932 2.316 1.00 0.00 69 ALA A N 6
ATOM 10083 C CA . ALA A 1 69 ? -4.348 -16.770 2.784 1.00 0.00 69 ALA A CA 6
ATOM 10084 C C . ALA A 1 69 ? -3.003 -16.257 2.278 1.00 0.00 69 ALA A C 6
ATOM 10085 O O . ALA A 1 69 ? -1.958 -16.551 2.860 1.00 0.00 69 ALA A O 6
ATOM 10092 N N . LYS A 1 70 ? -3.033 -15.489 1.191 1.00 0.00 70 LYS A N 6
ATOM 10093 C CA . LYS A 1 70 ? -1.813 -14.937 0.609 1.00 0.00 70 LYS A CA 6
ATOM 10094 C C . LYS A 1 70 ? -1.000 -14.180 1.656 1.00 0.00 70 LYS A C 6
ATOM 10095 O O . LYS A 1 70 ? 0.230 -14.166 1.611 1.00 0.00 70 LYS A O 6
ATOM 10114 N N . PHE A 1 71 ? -1.696 -13.554 2.599 1.00 0.00 71 PHE A N 6
ATOM 10115 C CA . PHE A 1 71 ? -1.040 -12.797 3.658 1.00 0.00 71 PHE A CA 6
ATOM 10116 C C . PHE A 1 71 ? -0.425 -13.732 4.694 1.00 0.00 71 PHE A C 6
ATOM 10117 O O . PHE A 1 71 ? 0.583 -13.404 5.321 1.00 0.00 71 PHE A O 6
ATOM 10134 N N . GLU A 1 72 ? -1.037 -14.899 4.868 1.00 0.00 72 GLU A N 6
ATOM 10135 C CA . GLU A 1 72 ? -0.550 -15.883 5.828 1.00 0.00 72 GLU A CA 6
ATOM 10136 C C . GLU A 1 72 ? 0.843 -16.373 5.446 1.00 0.00 72 GLU A C 6
ATOM 10137 O O . GLU A 1 72 ? 1.689 -16.604 6.310 1.00 0.00 72 GLU A O 6
ATOM 10149 N N . GLY A 1 73 ? 1.076 -16.528 4.146 1.00 0.00 73 GLY A N 6
ATOM 10150 C CA . GLY A 1 73 ? 2.368 -16.990 3.675 1.00 0.00 73 GLY A CA 6
ATOM 10151 C C . GLY A 1 73 ? 3.502 -16.078 4.101 1.00 0.00 73 GLY A C 6
ATOM 10152 O O . GLY A 1 73 ? 4.469 -16.526 4.716 1.00 0.00 73 GLY A O 6
ATOM 10156 N N . LYS A 1 74 ? 3.382 -14.795 3.774 1.00 0.00 74 LYS A N 6
ATOM 10157 C CA . LYS A 1 74 ? 4.405 -13.818 4.127 1.00 0.00 74 LYS A CA 6
ATOM 10158 C C . LYS A 1 74 ? 4.296 -13.423 5.599 1.00 0.00 74 LYS A C 6
ATOM 10159 O O . LYS A 1 74 ? 3.237 -13.562 6.209 1.00 0.00 74 LYS A O 6
ATOM 10178 N N . PRO A 1 75 ? 5.396 -12.925 6.189 1.00 0.00 75 PRO A N 6
ATOM 10179 C CA . PRO A 1 75 ? 5.418 -12.509 7.595 1.00 0.00 75 PRO A CA 6
ATOM 10180 C C . PRO A 1 75 ? 4.525 -11.301 7.856 1.00 0.00 75 PRO A C 6
ATOM 10181 O O . PRO A 1 75 ? 3.763 -10.881 6.985 1.00 0.00 75 PRO A O 6
ATOM 10192 N N . LEU A 1 76 ? 4.625 -10.747 9.060 1.00 0.00 76 LEU A N 6
ATOM 10193 C CA . LEU A 1 76 ? 3.825 -9.586 9.435 1.00 0.00 76 LEU A CA 6
ATOM 10194 C C . LEU A 1 76 ? 4.409 -8.307 8.844 1.00 0.00 76 LEU A C 6
ATOM 10195 O O . LEU A 1 76 ? 3.678 -7.365 8.535 1.00 0.00 76 LEU A O 6
ATOM 10211 N N . LEU A 1 77 ? 5.728 -8.279 8.690 1.00 0.00 77 LEU A N 6
ATOM 10212 C CA . LEU A 1 77 ? 6.410 -7.115 8.137 1.00 0.00 77 LEU A CA 6
ATOM 10213 C C . LEU A 1 77 ? 6.203 -7.029 6.628 1.00 0.00 77 LEU A C 6
ATOM 10214 O O . LEU A 1 77 ? 6.170 -5.939 6.057 1.00 0.00 77 LEU A O 6
ATOM 10230 N N . GLN A 1 78 ? 6.067 -8.186 5.987 1.00 0.00 78 GLN A N 6
ATOM 10231 C CA . GLN A 1 78 ? 5.865 -8.240 4.544 1.00 0.00 78 GLN A CA 6
ATOM 10232 C C . GLN A 1 78 ? 4.449 -7.809 4.175 1.00 0.00 78 GLN A C 6
ATOM 10233 O O . GLN A 1 78 ? 4.249 -7.035 3.238 1.00 0.00 78 GLN A O 6
ATOM 10247 N N . ARG A 1 79 ? 3.469 -8.314 4.916 1.00 0.00 79 ARG A N 6
ATOM 10248 C CA . ARG A 1 79 ? 2.071 -7.981 4.666 1.00 0.00 79 ARG A CA 6
ATOM 10249 C C . ARG A 1 79 ? 1.841 -6.477 4.779 1.00 0.00 79 ARG A C 6
ATOM 10250 O O . ARG A 1 79 ? 1.102 -5.892 3.987 1.00 0.00 79 ARG A O 6
ATOM 10271 N N . HIS A 1 80 ? 2.477 -5.859 5.768 1.00 0.00 80 HIS A N 6
ATOM 10272 C CA . HIS A 1 80 ? 2.342 -4.423 5.983 1.00 0.00 80 HIS A CA 6
ATOM 10273 C C . HIS A 1 80 ? 3.129 -3.639 4.938 1.00 0.00 80 HIS A C 6
ATOM 10274 O O . HIS A 1 80 ? 2.744 -2.534 4.556 1.00 0.00 80 HIS A O 6
ATOM 10289 N N . ARG A 1 81 ? 4.234 -4.219 4.479 1.00 0.00 81 ARG A N 6
ATOM 10290 C CA . ARG A 1 81 ? 5.075 -3.574 3.477 1.00 0.00 81 ARG A CA 6
ATOM 10291 C C . ARG A 1 81 ? 4.416 -3.623 2.102 1.00 0.00 81 ARG A C 6
ATOM 10292 O O . ARG A 1 81 ? 4.467 -2.654 1.344 1.00 0.00 81 ARG A O 6
ATOM 10313 N N . LEU A 1 82 ? 3.798 -4.756 1.788 1.00 0.00 82 LEU A N 6
ATOM 10314 C CA . LEU A 1 82 ? 3.130 -4.932 0.504 1.00 0.00 82 LEU A CA 6
ATOM 10315 C C . LEU A 1 82 ? 1.974 -3.948 0.356 1.00 0.00 82 LEU A C 6
ATOM 10316 O O . LEU A 1 82 ? 1.799 -3.334 -0.697 1.00 0.00 82 LEU A O 6
ATOM 10332 N N . VAL A 1 83 ? 1.185 -3.803 1.416 1.00 0.00 83 VAL A N 6
ATOM 10333 C CA . VAL A 1 83 ? 0.047 -2.892 1.403 1.00 0.00 83 VAL A CA 6
ATOM 10334 C C . VAL A 1 83 ? 0.506 -1.440 1.332 1.00 0.00 83 VAL A C 6
ATOM 10335 O O . VAL A 1 83 ? -0.038 -0.643 0.570 1.00 0.00 83 VAL A O 6
ATOM 10348 N N . ASN A 1 84 ? 1.513 -1.104 2.133 1.00 0.00 84 ASN A N 6
ATOM 10349 C CA . ASN A 1 84 ? 2.047 0.253 2.161 1.00 0.00 84 ASN A CA 6
ATOM 10350 C C . ASN A 1 84 ? 2.703 0.605 0.830 1.00 0.00 84 ASN A C 6
ATOM 10351 O O . ASN A 1 84 ? 2.457 1.674 0.270 1.00 0.00 84 ASN A O 6
ATOM 10362 N N . GLU A 1 85 ? 3.539 -0.299 0.331 1.00 0.00 85 GLU A N 6
ATOM 10363 C CA . GLU A 1 85 ? 4.231 -0.083 -0.935 1.00 0.00 85 GLU A CA 6
ATOM 10364 C C . GLU A 1 85 ? 3.236 0.090 -2.077 1.00 0.00 85 GLU A C 6
ATOM 10365 O O . GLU A 1 85 ? 3.503 0.805 -3.043 1.00 0.00 85 GLU A O 6
ATOM 10377 N N . CYS A 1 86 ? 2.087 -0.567 -1.959 1.00 0.00 86 CYS A N 6
ATOM 10378 C CA . CYS A 1 86 ? 1.050 -0.485 -2.982 1.00 0.00 86 CYS A CA 6
ATOM 10379 C C . CYS A 1 86 ? 0.587 0.956 -3.174 1.00 0.00 86 CYS A C 6
ATOM 10380 O O . CYS A 1 86 ? 0.675 1.505 -4.271 1.00 0.00 86 CYS A O 6
ATOM 10388 N N . LEU A 1 87 ? 0.096 1.561 -2.097 1.00 0.00 87 LEU A N 6
ATOM 10389 C CA . LEU A 1 87 ? -0.380 2.939 -2.146 1.00 0.00 87 LEU A CA 6
ATOM 10390 C C . LEU A 1 87 ? 0.642 3.888 -1.528 1.00 0.00 87 LEU A C 6
ATOM 10391 O O . LEU A 1 87 ? 0.283 4.832 -0.825 1.00 0.00 87 LEU A O 6
ATOM 10407 N N . ALA A 1 88 ? 1.917 3.629 -1.797 1.00 0.00 88 ALA A N 6
ATOM 10408 C CA . ALA A 1 88 ? 2.994 4.458 -1.268 1.00 0.00 88 ALA A CA 6
ATOM 10409 C C . ALA A 1 88 ? 2.872 5.897 -1.757 1.00 0.00 88 ALA A C 6
ATOM 10410 O O . ALA A 1 88 ? 3.165 6.839 -1.022 1.00 0.00 88 ALA A O 6
ATOM 10417 N N . GLU A 1 89 ? 2.441 6.059 -3.004 1.00 0.00 89 GLU A N 6
ATOM 10418 C CA . GLU A 1 89 ? 2.282 7.385 -3.592 1.00 0.00 89 GLU A CA 6
ATOM 10419 C C . GLU A 1 89 ? 1.038 8.081 -3.047 1.00 0.00 89 GLU A C 6
ATOM 10420 O O . GLU A 1 89 ? 1.063 9.275 -2.748 1.00 0.00 89 GLU A O 6
ATOM 10432 N N . GLU A 1 90 ? -0.050 7.327 -2.928 1.00 0.00 90 GLU A N 6
ATOM 10433 C CA . GLU A 1 90 ? -1.309 7.869 -2.426 1.00 0.00 90 GLU A CA 6
ATOM 10434 C C . GLU A 1 90 ? -1.266 8.070 -0.913 1.00 0.00 90 GLU A C 6
ATOM 10435 O O . GLU A 1 90 ? -1.934 8.955 -0.377 1.00 0.00 90 GLU A O 6
ATOM 10447 N N . LEU A 1 91 ? -0.487 7.237 -0.226 1.00 0.00 91 LEU A N 6
ATOM 10448 C CA . LEU A 1 91 ? -0.368 7.316 1.229 1.00 0.00 91 LEU A CA 6
ATOM 10449 C C . LEU A 1 91 ? -0.159 8.757 1.699 1.00 0.00 91 LEU A C 6
ATOM 10450 O O . LEU A 1 91 ? -0.950 9.278 2.485 1.00 0.00 91 LEU A O 6
ATOM 10466 N N . PRO A 1 92 ? 0.910 9.422 1.227 1.00 0.00 92 PRO A N 6
ATOM 10467 C CA . PRO A 1 92 ? 1.211 10.805 1.608 1.00 0.00 92 PRO A CA 6
ATOM 10468 C C . PRO A 1 92 ? -0.023 11.703 1.575 1.00 0.00 92 PRO A C 6
ATOM 10469 O O . PRO A 1 92 ? -0.151 12.627 2.379 1.00 0.00 92 PRO A O 6
ATOM 10480 N N . HIS A 1 93 ? -0.928 11.424 0.643 1.00 0.00 93 HIS A N 6
ATOM 10481 C CA . HIS A 1 93 ? -2.152 12.206 0.506 1.00 0.00 93 HIS A CA 6
ATOM 10482 C C . HIS A 1 93 ? -3.145 11.862 1.613 1.00 0.00 93 HIS A C 6
ATOM 10483 O O . HIS A 1 93 ? -3.929 12.708 2.041 1.00 0.00 93 HIS A O 6
ATOM 10498 N N . ILE A 1 94 ? -3.103 10.615 2.070 1.00 0.00 94 ILE A N 6
ATOM 10499 C CA . ILE A 1 94 ? -3.997 10.156 3.126 1.00 0.00 94 ILE A CA 6
ATOM 10500 C C . ILE A 1 94 ? -3.572 10.707 4.484 1.00 0.00 94 ILE A C 6
ATOM 10501 O O . ILE A 1 94 ? -2.444 10.493 4.925 1.00 0.00 94 ILE A O 6
ATOM 10517 N N . HIS A 1 95 ? -4.484 11.415 5.141 1.00 0.00 95 HIS A N 6
ATOM 10518 C CA . HIS A 1 95 ? -4.202 11.993 6.451 1.00 0.00 95 HIS A CA 6
ATOM 10519 C C . HIS A 1 95 ? -4.047 10.898 7.501 1.00 0.00 95 HIS A C 6
ATOM 10520 O O . HIS A 1 95 ? -3.242 11.019 8.425 1.00 0.00 95 HIS A O 6
ATOM 10535 N N . ALA A 1 96 ? -4.821 9.830 7.350 1.00 0.00 96 ALA A N 6
ATOM 10536 C CA . ALA A 1 96 ? -4.771 8.709 8.282 1.00 0.00 96 ALA A CA 6
ATOM 10537 C C . ALA A 1 96 ? -5.100 7.398 7.577 1.00 0.00 96 ALA A C 6
ATOM 10538 O O . ALA A 1 96 ? -6.206 7.217 7.067 1.00 0.00 96 ALA A O 6
ATOM 10545 N N . PHE A 1 97 ? -4.133 6.489 7.549 1.00 0.00 97 PHE A N 6
ATOM 10546 C CA . PHE A 1 97 ? -4.319 5.194 6.903 1.00 0.00 97 PHE A CA 6
ATOM 10547 C C . PHE A 1 97 ? -4.090 4.054 7.891 1.00 0.00 97 PHE A C 6
ATOM 10548 O O . PHE A 1 97 ? -3.086 4.027 8.602 1.00 0.00 97 PHE A O 6
ATOM 10565 N N . GLU A 1 98 ? -5.029 3.115 7.928 1.00 0.00 98 GLU A N 6
ATOM 10566 C CA . GLU A 1 98 ? -4.932 1.970 8.827 1.00 0.00 98 GLU A CA 6
ATOM 10567 C C . GLU A 1 98 ? -4.960 0.661 8.045 1.00 0.00 98 GLU A C 6
ATOM 10568 O O . GLU A 1 98 ? -5.924 0.369 7.339 1.00 0.00 98 GLU A O 6
ATOM 10580 N N . GLN A 1 99 ? -3.894 -0.123 8.175 1.00 0.00 99 GLN A N 6
ATOM 10581 C CA . GLN A 1 99 ? -3.797 -1.400 7.478 1.00 0.00 99 GLN A CA 6
ATOM 10582 C C . GLN A 1 99 ? -4.140 -2.558 8.410 1.00 0.00 99 GLN A C 6
ATOM 10583 O O . GLN A 1 99 ? -3.530 -2.718 9.468 1.00 0.00 99 GLN A O 6
ATOM 10597 N N . LYS A 1 100 ? -5.118 -3.363 8.009 1.00 0.00 100 LYS A N 6
ATOM 10598 C CA . LYS A 1 100 ? -5.543 -4.507 8.808 1.00 0.00 100 LYS A CA 6
ATOM 10599 C C . LYS A 1 100 ? -5.665 -5.756 7.943 1.00 0.00 100 LYS A C 6
ATOM 10600 O O . LYS A 1 100 ? -6.385 -5.765 6.945 1.00 0.00 100 LYS A O 6
ATOM 10619 N N . THR A 1 101 ? -4.956 -6.812 8.332 1.00 0.00 101 THR A N 6
ATOM 10620 C CA . THR A 1 101 ? -4.986 -8.068 7.591 1.00 0.00 101 THR A CA 6
ATOM 10621 C C . THR A 1 101 ? -5.347 -9.233 8.507 1.00 0.00 101 THR A C 6
ATOM 10622 O O . THR A 1 101 ? -4.958 -9.261 9.675 1.00 0.00 101 THR A O 6
ATOM 10633 N N . LEU A 1 102 ? -6.092 -10.193 7.970 1.00 0.00 102 LEU A N 6
ATOM 10634 C CA . LEU A 1 102 ? -6.505 -11.362 8.738 1.00 0.00 102 LEU A CA 6
ATOM 10635 C C . LEU A 1 102 ? -6.667 -12.578 7.832 1.00 0.00 102 LEU A C 6
ATOM 10636 O O . LEU A 1 102 ? -6.758 -12.448 6.611 1.00 0.00 102 LEU A O 6
ATOM 10652 N N . THR A 1 103 ? -6.701 -13.761 8.438 1.00 0.00 103 THR A N 6
ATOM 10653 C CA . THR A 1 103 ? -6.851 -15.001 7.687 1.00 0.00 103 THR A CA 6
ATOM 10654 C C . THR A 1 103 ? -8.327 -15.347 7.496 1.00 0.00 103 THR A C 6
ATOM 10655 O O . THR A 1 103 ? -9.169 -14.987 8.319 1.00 0.00 103 THR A O 6
ATOM 10666 N N . PRO A 1 104 ? -8.659 -16.053 6.401 1.00 0.00 104 PRO A N 6
ATOM 10667 C CA . PRO A 1 104 ? -10.042 -16.447 6.106 1.00 0.00 104 PRO A CA 6
ATOM 10668 C C . PRO A 1 104 ? -10.690 -17.194 7.265 1.00 0.00 104 PRO A C 6
ATOM 10669 O O . PRO A 1 104 ? -11.838 -16.930 7.624 1.00 0.00 104 PRO A O 6
ATOM 10680 N N . GLU A 1 105 ? -9.948 -18.129 7.850 1.00 0.00 105 GLU A N 6
ATOM 10681 C CA . GLU A 1 105 ? -10.451 -18.916 8.970 1.00 0.00 105 GLU A CA 6
ATOM 10682 C C . GLU A 1 105 ? -10.821 -18.016 10.144 1.00 0.00 105 GLU A C 6
ATOM 10683 O O . GLU A 1 105 ? -11.885 -18.168 10.744 1.00 0.00 105 GLU A O 6
ATOM 10695 N N . GLN A 1 106 ? -9.936 -17.078 10.466 1.00 0.00 106 GLN A N 6
ATOM 10696 C CA . GLN A 1 106 ? -10.171 -16.152 11.568 1.00 0.00 106 GLN A CA 6
ATOM 10697 C C . GLN A 1 106 ? -11.435 -15.332 11.330 1.00 0.00 106 GLN A C 6
ATOM 10698 O O . GLN A 1 106 ? -12.293 -15.227 12.206 1.00 0.00 106 GLN A O 6
ATOM 10712 N N . TRP A 1 107 ? -11.541 -14.751 10.139 1.00 0.00 107 TRP A N 6
ATOM 10713 C CA . TRP A 1 107 ? -12.700 -13.941 9.785 1.00 0.00 107 TRP A CA 6
ATOM 10714 C C . TRP A 1 107 ? -13.980 -14.770 9.821 1.00 0.00 107 TRP A C 6
ATOM 10715 O O . TRP A 1 107 ? -14.965 -14.381 10.448 1.00 0.00 107 TRP A O 6
ATOM 10736 N N . THR A 1 108 ? -13.957 -15.914 9.146 1.00 0.00 108 THR A N 6
ATOM 10737 C CA . THR A 1 108 ? -15.117 -16.798 9.101 1.00 0.00 108 THR A CA 6
ATOM 10738 C C . THR A 1 108 ? -15.536 -17.221 10.506 1.00 0.00 108 THR A C 6
ATOM 10739 O O . THR A 1 108 ? -16.688 -17.038 10.901 1.00 0.00 108 THR A O 6
ATOM 10750 N N . ARG A 1 109 ? -14.595 -17.786 11.254 1.00 0.00 109 ARG A N 6
ATOM 10751 C CA . ARG A 1 109 ? -14.868 -18.233 12.615 1.00 0.00 109 ARG A CA 6
ATOM 10752 C C . ARG A 1 109 ? -15.317 -17.068 13.491 1.00 0.00 109 ARG A C 6
ATOM 10753 O O . ARG A 1 109 ? -16.111 -17.243 14.416 1.00 0.00 109 ARG A O 6
ATOM 10774 N N . GLN A 1 110 ? -14.803 -15.880 13.193 1.00 0.00 110 GLN A N 6
ATOM 10775 C CA . GLN A 1 110 ? -15.149 -14.685 13.955 1.00 0.00 110 GLN A CA 6
ATOM 10776 C C . GLN A 1 110 ? -15.253 -13.468 13.040 1.00 0.00 110 GLN A C 6
ATOM 10777 O O . GLN A 1 110 ? -14.318 -12.674 12.939 1.00 0.00 110 GLN A O 6
ATOM 10791 N N . ARG A 1 111 ? -16.396 -13.329 12.377 1.00 0.00 111 ARG A N 6
ATOM 10792 C CA . ARG A 1 111 ? -16.623 -12.208 11.472 1.00 0.00 111 ARG A CA 6
ATOM 10793 C C . ARG A 1 111 ? -17.408 -11.099 12.163 1.00 0.00 111 ARG A C 6
ATOM 10794 O O . ARG A 1 111 ? -18.250 -10.443 11.548 1.00 0.00 111 ARG A O 6
ATOM 10815 N N . ARG A 1 112 ? -17.129 -10.895 13.447 1.00 0.00 112 ARG A N 6
ATOM 10816 C CA . ARG A 1 112 ? -17.810 -9.865 14.222 1.00 0.00 112 ARG A CA 6
ATOM 10817 C C . ARG A 1 112 ? -17.547 -8.480 13.638 1.00 0.00 112 ARG A C 6
ATOM 10818 O O . ARG A 1 112 ? -18.461 -7.814 13.155 1.00 0.00 112 ARG A O 6
ATOM 10839 N N . GLU A 1 113 ? -16.288 -8.054 13.686 1.00 0.00 113 GLU A N 6
ATOM 10840 C CA . GLU A 1 113 ? -15.903 -6.748 13.162 1.00 0.00 113 GLU A CA 6
ATOM 10841 C C . GLU A 1 113 ? -16.154 -6.670 11.659 1.00 0.00 113 GLU A C 6
ATOM 10842 O O . GLU A 1 113 ? -16.740 -7.625 11.108 1.00 0.00 113 GLU A O 6
ATOM 10855 N N . MET A 1 1 ? -10.772 -27.246 -17.331 1.00 0.00 1 MET A N 7
ATOM 10856 C CA . MET A 1 1 ? -10.416 -27.436 -18.761 1.00 0.00 1 MET A CA 7
ATOM 10857 C C . MET A 1 1 ? -10.556 -28.898 -19.176 1.00 0.00 1 MET A C 7
ATOM 10858 O O . MET A 1 1 ? -10.472 -29.800 -18.342 1.00 0.00 1 MET A O 7
ATOM 10874 N N . LYS A 1 2 ? -10.768 -29.123 -20.468 1.00 0.00 2 LYS A N 7
ATOM 10875 C CA . LYS A 1 2 ? -10.919 -30.476 -20.992 1.00 0.00 2 LYS A CA 7
ATOM 10876 C C . LYS A 1 2 ? -9.746 -30.843 -21.896 1.00 0.00 2 LYS A C 7
ATOM 10877 O O . LYS A 1 2 ? -9.104 -31.876 -21.705 1.00 0.00 2 LYS A O 7
ATOM 10896 N N . GLY A 1 3 ? -9.474 -29.991 -22.879 1.00 0.00 3 GLY A N 7
ATOM 10897 C CA . GLY A 1 3 ? -8.379 -30.245 -23.797 1.00 0.00 3 GLY A CA 7
ATOM 10898 C C . GLY A 1 3 ? -8.559 -31.535 -24.573 1.00 0.00 3 GLY A C 7
ATOM 10899 O O . GLY A 1 3 ? -7.582 -32.194 -24.930 1.00 0.00 3 GLY A O 7
ATOM 10903 N N . SER A 1 4 ? -9.811 -31.895 -24.836 1.00 0.00 4 SER A N 7
ATOM 10904 C CA . SER A 1 4 ? -10.116 -33.114 -25.575 1.00 0.00 4 SER A CA 7
ATOM 10905 C C . SER A 1 4 ? -9.907 -32.910 -27.072 1.00 0.00 4 SER A C 7
ATOM 10906 O O . SER A 1 4 ? -10.128 -31.819 -27.596 1.00 0.00 4 SER A O 7
ATOM 10914 N N . SER A 1 5 ? -9.479 -33.967 -27.754 1.00 0.00 5 SER A N 7
ATOM 10915 C CA . SER A 1 5 ? -9.240 -33.904 -29.191 1.00 0.00 5 SER A CA 7
ATOM 10916 C C . SER A 1 5 ? -8.172 -32.865 -29.520 1.00 0.00 5 SER A C 7
ATOM 10917 O O . SER A 1 5 ? -8.486 -31.721 -29.852 1.00 0.00 5 SER A O 7
ATOM 10925 N N . HIS A 1 6 ? -6.910 -33.269 -29.424 1.00 0.00 6 HIS A N 7
ATOM 10926 C CA . HIS A 1 6 ? -5.796 -32.373 -29.711 1.00 0.00 6 HIS A CA 7
ATOM 10927 C C . HIS A 1 6 ? -5.813 -31.167 -28.777 1.00 0.00 6 HIS A C 7
ATOM 10928 O O . HIS A 1 6 ? -6.846 -30.835 -28.194 1.00 0.00 6 HIS A O 7
ATOM 10943 N N . HIS A 1 7 ? -4.663 -30.517 -28.637 1.00 0.00 7 HIS A N 7
ATOM 10944 C CA . HIS A 1 7 ? -4.545 -29.348 -27.773 1.00 0.00 7 HIS A CA 7
ATOM 10945 C C . HIS A 1 7 ? -3.736 -28.247 -28.452 1.00 0.00 7 HIS A C 7
ATOM 10946 O O . HIS A 1 7 ? -2.537 -28.108 -28.213 1.00 0.00 7 HIS A O 7
ATOM 10961 N N . HIS A 1 8 ? -4.401 -27.469 -29.300 1.00 0.00 8 HIS A N 7
ATOM 10962 C CA . HIS A 1 8 ? -3.745 -26.381 -30.013 1.00 0.00 8 HIS A CA 7
ATOM 10963 C C . HIS A 1 8 ? -4.769 -25.484 -30.700 1.00 0.00 8 HIS A C 7
ATOM 10964 O O . HIS A 1 8 ? -4.515 -24.949 -31.780 1.00 0.00 8 HIS A O 7
ATOM 10979 N N . HIS A 1 9 ? -5.927 -25.325 -30.070 1.00 0.00 9 HIS A N 7
ATOM 10980 C CA . HIS A 1 9 ? -6.991 -24.492 -30.620 1.00 0.00 9 HIS A CA 7
ATOM 10981 C C . HIS A 1 9 ? -7.206 -23.249 -29.765 1.00 0.00 9 HIS A C 7
ATOM 10982 O O . HIS A 1 9 ? -7.467 -23.346 -28.566 1.00 0.00 9 HIS A O 7
ATOM 10997 N N . HIS A 1 10 ? -7.097 -22.081 -30.389 1.00 0.00 10 HIS A N 7
ATOM 10998 C CA . HIS A 1 10 ? -7.280 -20.818 -29.684 1.00 0.00 10 HIS A CA 7
ATOM 10999 C C . HIS A 1 10 ? -7.927 -19.777 -30.592 1.00 0.00 10 HIS A C 7
ATOM 11000 O O . HIS A 1 10 ? -8.158 -20.028 -31.775 1.00 0.00 10 HIS A O 7
ATOM 11015 N N . HIS A 1 11 ? -8.217 -18.608 -30.030 1.00 0.00 11 HIS A N 7
ATOM 11016 C CA . HIS A 1 11 ? -8.837 -17.527 -30.790 1.00 0.00 11 HIS A CA 7
ATOM 11017 C C . HIS A 1 11 ? -8.019 -16.244 -30.678 1.00 0.00 11 HIS A C 7
ATOM 11018 O O . HIS A 1 11 ? -7.738 -15.770 -29.578 1.00 0.00 11 HIS A O 7
ATOM 11033 N N . SER A 1 12 ? -7.641 -15.689 -31.825 1.00 0.00 12 SER A N 7
ATOM 11034 C CA . SER A 1 12 ? -6.855 -14.461 -31.855 1.00 0.00 12 SER A CA 7
ATOM 11035 C C . SER A 1 12 ? -7.429 -13.473 -32.866 1.00 0.00 12 SER A C 7
ATOM 11036 O O . SER A 1 12 ? -8.527 -13.670 -33.387 1.00 0.00 12 SER A O 7
ATOM 11044 N N . SER A 1 13 ? -6.678 -12.412 -33.142 1.00 0.00 13 SER A N 7
ATOM 11045 C CA . SER A 1 13 ? -7.112 -11.394 -34.092 1.00 0.00 13 SER A CA 7
ATOM 11046 C C . SER A 1 13 ? -5.927 -10.574 -34.589 1.00 0.00 13 SER A C 7
ATOM 11047 O O . SER A 1 13 ? -5.494 -10.720 -35.732 1.00 0.00 13 SER A O 7
ATOM 11055 N N . GLY A 1 14 ? -5.406 -9.710 -33.724 1.00 0.00 14 GLY A N 7
ATOM 11056 C CA . GLY A 1 14 ? -4.275 -8.879 -34.095 1.00 0.00 14 GLY A CA 7
ATOM 11057 C C . GLY A 1 14 ? -4.199 -7.605 -33.278 1.00 0.00 14 GLY A C 7
ATOM 11058 O O . GLY A 1 14 ? -4.727 -7.539 -32.167 1.00 0.00 14 GLY A O 7
ATOM 11062 N N . ALA A 1 15 ? -3.541 -6.590 -33.828 1.00 0.00 15 ALA A N 7
ATOM 11063 C CA . ALA A 1 15 ? -3.397 -5.311 -33.142 1.00 0.00 15 ALA A CA 7
ATOM 11064 C C . ALA A 1 15 ? -2.651 -5.476 -31.823 1.00 0.00 15 ALA A C 7
ATOM 11065 O O . ALA A 1 15 ? -2.630 -6.562 -31.242 1.00 0.00 15 ALA A O 7
ATOM 11072 N N . SER A 1 16 ? -2.040 -4.393 -31.355 1.00 0.00 16 SER A N 7
ATOM 11073 C CA . SER A 1 16 ? -1.292 -4.418 -30.103 1.00 0.00 16 SER A CA 7
ATOM 11074 C C . SER A 1 16 ? -1.987 -3.577 -29.037 1.00 0.00 16 SER A C 7
ATOM 11075 O O . SER A 1 16 ? -1.336 -2.982 -28.179 1.00 0.00 16 SER A O 7
ATOM 11083 N N . LEU A 1 17 ? -3.314 -3.532 -29.100 1.00 0.00 17 LEU A N 7
ATOM 11084 C CA . LEU A 1 17 ? -4.099 -2.764 -28.140 1.00 0.00 17 LEU A CA 7
ATOM 11085 C C . LEU A 1 17 ? -5.153 -3.642 -27.473 1.00 0.00 17 LEU A C 7
ATOM 11086 O O . LEU A 1 17 ? -5.228 -4.843 -27.729 1.00 0.00 17 LEU A O 7
ATOM 11102 N N . VAL A 1 18 ? -5.965 -3.033 -26.615 1.00 0.00 18 VAL A N 7
ATOM 11103 C CA . VAL A 1 18 ? -7.015 -3.759 -25.910 1.00 0.00 18 VAL A CA 7
ATOM 11104 C C . VAL A 1 18 ? -8.229 -2.864 -25.661 1.00 0.00 18 VAL A C 7
ATOM 11105 O O . VAL A 1 18 ? -8.097 -1.769 -25.115 1.00 0.00 18 VAL A O 7
ATOM 11118 N N . PRO A 1 19 ? -9.434 -3.317 -26.056 1.00 0.00 19 PRO A N 7
ATOM 11119 C CA . PRO A 1 19 ? -10.665 -2.544 -25.867 1.00 0.00 19 PRO A CA 7
ATOM 11120 C C . PRO A 1 19 ? -11.076 -2.457 -24.401 1.00 0.00 19 PRO A C 7
ATOM 11121 O O . PRO A 1 19 ? -11.707 -1.487 -23.980 1.00 0.00 19 PRO A O 7
ATOM 11132 N N . ARG A 1 20 ? -10.715 -3.477 -23.629 1.00 0.00 20 ARG A N 7
ATOM 11133 C CA . ARG A 1 20 ? -11.046 -3.516 -22.210 1.00 0.00 20 ARG A CA 7
ATOM 11134 C C . ARG A 1 20 ? -10.464 -2.310 -21.481 1.00 0.00 20 ARG A C 7
ATOM 11135 O O . ARG A 1 20 ? -9.247 -2.132 -21.428 1.00 0.00 20 ARG A O 7
ATOM 11156 N N . GLY A 1 21 ? -11.341 -1.483 -20.921 1.00 0.00 21 GLY A N 7
ATOM 11157 C CA . GLY A 1 21 ? -10.894 -0.304 -20.202 1.00 0.00 21 GLY A CA 7
ATOM 11158 C C . GLY A 1 21 ? -11.995 0.725 -20.034 1.00 0.00 21 GLY A C 7
ATOM 11159 O O . GLY A 1 21 ? -12.272 1.503 -20.947 1.00 0.00 21 GLY A O 7
ATOM 11163 N N . SER A 1 22 ? -12.626 0.727 -18.864 1.00 0.00 22 SER A N 7
ATOM 11164 C CA . SER A 1 22 ? -13.703 1.668 -18.579 1.00 0.00 22 SER A CA 7
ATOM 11165 C C . SER A 1 22 ? -13.200 3.107 -18.644 1.00 0.00 22 SER A C 7
ATOM 11166 O O . SER A 1 22 ? -12.078 3.364 -19.081 1.00 0.00 22 SER A O 7
ATOM 11174 N N . GLU A 1 23 ? -14.038 4.041 -18.206 1.00 0.00 23 GLU A N 7
ATOM 11175 C CA . GLU A 1 23 ? -13.679 5.455 -18.215 1.00 0.00 23 GLU A CA 7
ATOM 11176 C C . GLU A 1 23 ? -13.828 6.062 -16.823 1.00 0.00 23 GLU A C 7
ATOM 11177 O O . GLU A 1 23 ? -14.500 5.500 -15.958 1.00 0.00 23 GLU A O 7
ATOM 11189 N N . GLY A 1 24 ? -13.196 7.213 -16.615 1.00 0.00 24 GLY A N 7
ATOM 11190 C CA . GLY A 1 24 ? -13.271 7.876 -15.327 1.00 0.00 24 GLY A CA 7
ATOM 11191 C C . GLY A 1 24 ? -12.638 7.061 -14.217 1.00 0.00 24 GLY A C 7
ATOM 11192 O O . GLY A 1 24 ? -11.428 6.838 -14.216 1.00 0.00 24 GLY A O 7
ATOM 11196 N N . ALA A 1 25 ? -13.459 6.616 -13.270 1.00 0.00 25 ALA A N 7
ATOM 11197 C CA . ALA A 1 25 ? -12.976 5.820 -12.146 1.00 0.00 25 ALA A CA 7
ATOM 11198 C C . ALA A 1 25 ? -12.054 6.637 -11.247 1.00 0.00 25 ALA A C 7
ATOM 11199 O O . ALA A 1 25 ? -12.442 7.046 -10.153 1.00 0.00 25 ALA A O 7
ATOM 11206 N N . ALA A 1 26 ? -10.832 6.870 -11.713 1.00 0.00 26 ALA A N 7
ATOM 11207 C CA . ALA A 1 26 ? -9.855 7.636 -10.950 1.00 0.00 26 ALA A CA 7
ATOM 11208 C C . ALA A 1 26 ? -9.821 9.091 -11.402 1.00 0.00 26 ALA A C 7
ATOM 11209 O O . ALA A 1 26 ? -8.782 9.748 -11.335 1.00 0.00 26 ALA A O 7
ATOM 11216 N N . THR A 1 27 ? -10.965 9.594 -11.858 1.00 0.00 27 THR A N 7
ATOM 11217 C CA . THR A 1 27 ? -11.064 10.975 -12.315 1.00 0.00 27 THR A CA 7
ATOM 11218 C C . THR A 1 27 ? -10.662 11.939 -11.203 1.00 0.00 27 THR A C 7
ATOM 11219 O O . THR A 1 27 ? -10.142 13.024 -11.465 1.00 0.00 27 THR A O 7
ATOM 11230 N N . MET A 1 28 ? -10.905 11.532 -9.962 1.00 0.00 28 MET A N 7
ATOM 11231 C CA . MET A 1 28 ? -10.568 12.354 -8.805 1.00 0.00 28 MET A CA 7
ATOM 11232 C C . MET A 1 28 ? -9.401 11.752 -8.029 1.00 0.00 28 MET A C 7
ATOM 11233 O O . MET A 1 28 ? -8.682 12.460 -7.323 1.00 0.00 28 MET A O 7
ATOM 11247 N N . GLU A 1 29 ? -9.215 10.440 -8.163 1.00 0.00 29 GLU A N 7
ATOM 11248 C CA . GLU A 1 29 ? -8.133 9.747 -7.473 1.00 0.00 29 GLU A CA 7
ATOM 11249 C C . GLU A 1 29 ? -8.289 9.866 -5.960 1.00 0.00 29 GLU A C 7
ATOM 11250 O O . GLU A 1 29 ? -8.991 10.747 -5.466 1.00 0.00 29 GLU A O 7
ATOM 11262 N N . LEU A 1 30 ? -7.629 8.973 -5.230 1.00 0.00 30 LEU A N 7
ATOM 11263 C CA . LEU A 1 30 ? -7.695 8.976 -3.773 1.00 0.00 30 LEU A CA 7
ATOM 11264 C C . LEU A 1 30 ? -9.132 8.802 -3.292 1.00 0.00 30 LEU A C 7
ATOM 11265 O O . LEU A 1 30 ? -9.784 9.764 -2.886 1.00 0.00 30 LEU A O 7
ATOM 11281 N N . SER A 1 31 ? -9.620 7.567 -3.343 1.00 0.00 31 SER A N 7
ATOM 11282 C CA . SER A 1 31 ? -10.981 7.264 -2.912 1.00 0.00 31 SER A CA 7
ATOM 11283 C C . SER A 1 31 ? -11.020 5.974 -2.099 1.00 0.00 31 SER A C 7
ATOM 11284 O O . SER A 1 31 ? -9.990 5.339 -1.873 1.00 0.00 31 SER A O 7
ATOM 11292 N N . ALA A 1 32 ? -12.215 5.592 -1.663 1.00 0.00 32 ALA A N 7
ATOM 11293 C CA . ALA A 1 32 ? -12.389 4.378 -0.876 1.00 0.00 32 ALA A CA 7
ATOM 11294 C C . ALA A 1 32 ? -12.283 3.135 -1.753 1.00 0.00 32 ALA A C 7
ATOM 11295 O O . ALA A 1 32 ? -11.506 2.224 -1.464 1.00 0.00 32 ALA A O 7
ATOM 11302 N N . ASP A 1 33 ? -13.069 3.103 -2.823 1.00 0.00 33 ASP A N 7
ATOM 11303 C CA . ASP A 1 33 ? -13.064 1.972 -3.743 1.00 0.00 33 ASP A CA 7
ATOM 11304 C C . ASP A 1 33 ? -11.719 1.850 -4.449 1.00 0.00 33 ASP A C 7
ATOM 11305 O O . ASP A 1 33 ? -11.280 0.750 -4.787 1.00 0.00 33 ASP A O 7
ATOM 11314 N N . TYR A 1 34 ? -11.068 2.987 -4.672 1.00 0.00 34 TYR A N 7
ATOM 11315 C CA . TYR A 1 34 ? -9.771 3.007 -5.340 1.00 0.00 34 TYR A CA 7
ATOM 11316 C C . TYR A 1 34 ? -8.741 2.202 -4.554 1.00 0.00 34 TYR A C 7
ATOM 11317 O O . TYR A 1 34 ? -8.172 1.237 -5.065 1.00 0.00 34 TYR A O 7
ATOM 11335 N N . LEU A 1 35 ? -8.507 2.604 -3.310 1.00 0.00 35 LEU A N 7
ATOM 11336 C CA . LEU A 1 35 ? -7.545 1.920 -2.453 1.00 0.00 35 LEU A CA 7
ATOM 11337 C C . LEU A 1 35 ? -7.960 0.471 -2.216 1.00 0.00 35 LEU A C 7
ATOM 11338 O O . LEU A 1 35 ? -7.115 -0.404 -2.034 1.00 0.00 35 LEU A O 7
ATOM 11354 N N . ARG A 1 36 ? -9.267 0.227 -2.219 1.00 0.00 36 ARG A N 7
ATOM 11355 C CA . ARG A 1 36 ? -9.794 -1.116 -2.004 1.00 0.00 36 ARG A CA 7
ATOM 11356 C C . ARG A 1 36 ? -9.486 -2.020 -3.193 1.00 0.00 36 ARG A C 7
ATOM 11357 O O . ARG A 1 36 ? -8.814 -3.043 -3.052 1.00 0.00 36 ARG A O 7
ATOM 11378 N N . GLU A 1 37 ? -9.982 -1.637 -4.366 1.00 0.00 37 GLU A N 7
ATOM 11379 C CA . GLU A 1 37 ? -9.761 -2.414 -5.579 1.00 0.00 37 GLU A CA 7
ATOM 11380 C C . GLU A 1 37 ? -8.271 -2.534 -5.886 1.00 0.00 37 GLU A C 7
ATOM 11381 O O . GLU A 1 37 ? -7.806 -3.572 -6.357 1.00 0.00 37 GLU A O 7
ATOM 11393 N N . LYS A 1 38 ? -7.528 -1.466 -5.616 1.00 0.00 38 LYS A N 7
ATOM 11394 C CA . LYS A 1 38 ? -6.091 -1.452 -5.863 1.00 0.00 38 LYS A CA 7
ATOM 11395 C C . LYS A 1 38 ? -5.389 -2.541 -5.058 1.00 0.00 38 LYS A C 7
ATOM 11396 O O . LYS A 1 38 ? -4.498 -3.223 -5.563 1.00 0.00 38 LYS A O 7
ATOM 11415 N N . LEU A 1 39 ? -5.797 -2.698 -3.803 1.00 0.00 39 LEU A N 7
ATOM 11416 C CA . LEU A 1 39 ? -5.206 -3.704 -2.928 1.00 0.00 39 LEU A CA 7
ATOM 11417 C C . LEU A 1 39 ? -5.699 -5.101 -3.292 1.00 0.00 39 LEU A C 7
ATOM 11418 O O . LEU A 1 39 ? -4.905 -6.028 -3.450 1.00 0.00 39 LEU A O 7
ATOM 11434 N N . ARG A 1 40 ? -7.014 -5.243 -3.425 1.00 0.00 40 ARG A N 7
ATOM 11435 C CA . ARG A 1 40 ? -7.615 -6.527 -3.770 1.00 0.00 40 ARG A CA 7
ATOM 11436 C C . ARG A 1 40 ? -7.079 -7.043 -5.093 1.00 0.00 40 ARG A C 7
ATOM 11437 O O . ARG A 1 40 ? -6.864 -8.244 -5.259 1.00 0.00 40 ARG A O 7
ATOM 11458 N N . GLN A 1 41 ? -6.867 -6.139 -6.034 1.00 0.00 41 GLN A N 7
ATOM 11459 C CA . GLN A 1 41 ? -6.360 -6.523 -7.337 1.00 0.00 41 GLN A CA 7
ATOM 11460 C C . GLN A 1 41 ? -4.870 -6.845 -7.273 1.00 0.00 41 GLN A C 7
ATOM 11461 O O . GLN A 1 41 ? -4.418 -7.853 -7.816 1.00 0.00 41 GLN A O 7
ATOM 11475 N N . ASP A 1 42 ? -4.110 -5.981 -6.606 1.00 0.00 42 ASP A N 7
ATOM 11476 C CA . ASP A 1 42 ? -2.671 -6.174 -6.472 1.00 0.00 42 ASP A CA 7
ATOM 11477 C C . ASP A 1 42 ? -2.361 -7.366 -5.571 1.00 0.00 42 ASP A C 7
ATOM 11478 O O . ASP A 1 42 ? -1.721 -8.328 -5.995 1.00 0.00 42 ASP A O 7
ATOM 11487 N N . LEU A 1 43 ? -2.819 -7.293 -4.325 1.00 0.00 43 LEU A N 7
ATOM 11488 C CA . LEU A 1 43 ? -2.589 -8.366 -3.363 1.00 0.00 43 LEU A CA 7
ATOM 11489 C C . LEU A 1 43 ? -3.315 -9.642 -3.780 1.00 0.00 43 LEU A C 7
ATOM 11490 O O . LEU A 1 43 ? -2.916 -10.744 -3.402 1.00 0.00 43 LEU A O 7
ATOM 11506 N N . GLU A 1 44 ? -4.382 -9.488 -4.560 1.00 0.00 44 GLU A N 7
ATOM 11507 C CA . GLU A 1 44 ? -5.160 -10.630 -5.025 1.00 0.00 44 GLU A CA 7
ATOM 11508 C C . GLU A 1 44 ? -5.774 -11.382 -3.847 1.00 0.00 44 GLU A C 7
ATOM 11509 O O . GLU A 1 44 ? -5.714 -12.610 -3.779 1.00 0.00 44 GLU A O 7
ATOM 11521 N N . ALA A 1 45 ? -6.366 -10.635 -2.921 1.00 0.00 45 ALA A N 7
ATOM 11522 C CA . ALA A 1 45 ? -6.991 -11.226 -1.745 1.00 0.00 45 ALA A CA 7
ATOM 11523 C C . ALA A 1 45 ? -8.368 -11.789 -2.079 1.00 0.00 45 ALA A C 7
ATOM 11524 O O . ALA A 1 45 ? -8.791 -11.778 -3.236 1.00 0.00 45 ALA A O 7
ATOM 11531 N N . GLU A 1 46 ? -9.063 -12.282 -1.059 1.00 0.00 46 GLU A N 7
ATOM 11532 C CA . GLU A 1 46 ? -10.394 -12.849 -1.243 1.00 0.00 46 GLU A CA 7
ATOM 11533 C C . GLU A 1 46 ? -11.474 -11.823 -0.917 1.00 0.00 46 GLU A C 7
ATOM 11534 O O . GLU A 1 46 ? -12.361 -11.560 -1.728 1.00 0.00 46 GLU A O 7
ATOM 11546 N N . HIS A 1 47 ? -11.392 -11.246 0.278 1.00 0.00 47 HIS A N 7
ATOM 11547 C CA . HIS A 1 47 ? -12.362 -10.249 0.714 1.00 0.00 47 HIS A CA 7
ATOM 11548 C C . HIS A 1 47 ? -11.669 -8.938 1.072 1.00 0.00 47 HIS A C 7
ATOM 11549 O O . HIS A 1 47 ? -10.544 -8.935 1.572 1.00 0.00 47 HIS A O 7
ATOM 11564 N N . VAL A 1 48 ? -12.348 -7.824 0.812 1.00 0.00 48 VAL A N 7
ATOM 11565 C CA . VAL A 1 48 ? -11.796 -6.508 1.107 1.00 0.00 48 VAL A CA 7
ATOM 11566 C C . VAL A 1 48 ? -12.879 -5.558 1.607 1.00 0.00 48 VAL A C 7
ATOM 11567 O O . VAL A 1 48 ? -14.059 -5.730 1.302 1.00 0.00 48 VAL A O 7
ATOM 11580 N N . GLU A 1 49 ? -12.469 -4.554 2.375 1.00 0.00 49 GLU A N 7
ATOM 11581 C CA . GLU A 1 49 ? -13.404 -3.574 2.917 1.00 0.00 49 GLU A CA 7
ATOM 11582 C C . GLU A 1 49 ? -12.728 -2.219 3.096 1.00 0.00 49 GLU A C 7
ATOM 11583 O O . GLU A 1 49 ? -11.646 -2.125 3.675 1.00 0.00 49 GLU A O 7
ATOM 11595 N N . VAL A 1 50 ? -13.374 -1.171 2.596 1.00 0.00 50 VAL A N 7
ATOM 11596 C CA . VAL A 1 50 ? -12.836 0.180 2.701 1.00 0.00 50 VAL A CA 7
ATOM 11597 C C . VAL A 1 50 ? -13.865 1.136 3.298 1.00 0.00 50 VAL A C 7
ATOM 11598 O O . VAL A 1 50 ? -15.071 0.951 3.130 1.00 0.00 50 VAL A O 7
ATOM 11611 N N . GLU A 1 51 ? -13.381 2.158 3.996 1.00 0.00 51 GLU A N 7
ATOM 11612 C CA . GLU A 1 51 ? -14.257 3.143 4.618 1.00 0.00 51 GLU A CA 7
ATOM 11613 C C . GLU A 1 51 ? -13.578 4.505 4.695 1.00 0.00 51 GLU A C 7
ATOM 11614 O O . GLU A 1 51 ? -12.406 4.647 4.346 1.00 0.00 51 GLU A O 7
ATOM 11626 N N . ASP A 1 52 ? -14.325 5.504 5.149 1.00 0.00 52 ASP A N 7
ATOM 11627 C CA . ASP A 1 52 ? -13.801 6.858 5.268 1.00 0.00 52 ASP A CA 7
ATOM 11628 C C . ASP A 1 52 ? -14.482 7.603 6.413 1.00 0.00 52 ASP A C 7
ATOM 11629 O O . ASP A 1 52 ? -15.668 7.405 6.677 1.00 0.00 52 ASP A O 7
ATOM 11638 N N . THR A 1 53 ? -13.724 8.460 7.089 1.00 0.00 53 THR A N 7
ATOM 11639 C CA . THR A 1 53 ? -14.255 9.234 8.206 1.00 0.00 53 THR A CA 7
ATOM 11640 C C . THR A 1 53 ? -13.857 10.702 8.090 1.00 0.00 53 THR A C 7
ATOM 11641 O O . THR A 1 53 ? -13.571 11.358 9.091 1.00 0.00 53 THR A O 7
ATOM 11652 N N . THR A 1 54 ? -13.840 11.211 6.863 1.00 0.00 54 THR A N 7
ATOM 11653 C CA . THR A 1 54 ? -13.476 12.601 6.617 1.00 0.00 54 THR A CA 7
ATOM 11654 C C . THR A 1 54 ? -14.707 13.432 6.268 1.00 0.00 54 THR A C 7
ATOM 11655 O O . THR A 1 54 ? -15.226 14.171 7.105 1.00 0.00 54 THR A O 7
ATOM 11666 N N . LEU A 1 55 ? -15.170 13.307 5.028 1.00 0.00 55 LEU A N 7
ATOM 11667 C CA . LEU A 1 55 ? -16.340 14.045 4.568 1.00 0.00 55 LEU A CA 7
ATOM 11668 C C . LEU A 1 55 ? -16.130 15.549 4.721 1.00 0.00 55 LEU A C 7
ATOM 11669 O O . LEU A 1 55 ? -17.081 16.299 4.946 1.00 0.00 55 LEU A O 7
ATOM 11685 N N . ASN A 1 56 ? -14.881 15.984 4.595 1.00 0.00 56 ASN A N 7
ATOM 11686 C CA . ASN A 1 56 ? -14.547 17.398 4.719 1.00 0.00 56 ASN A CA 7
ATOM 11687 C C . ASN A 1 56 ? -13.565 17.823 3.632 1.00 0.00 56 ASN A C 7
ATOM 11688 O O . ASN A 1 56 ? -13.050 16.991 2.887 1.00 0.00 56 ASN A O 7
ATOM 11699 N N . ARG A 1 57 ? -13.311 19.125 3.549 1.00 0.00 57 ARG A N 7
ATOM 11700 C CA . ARG A 1 57 ? -12.390 19.661 2.553 1.00 0.00 57 ARG A CA 7
ATOM 11701 C C . ARG A 1 57 ? -11.048 20.014 3.188 1.00 0.00 57 ARG A C 7
ATOM 11702 O O . ARG A 1 57 ? -10.369 20.944 2.752 1.00 0.00 57 ARG A O 7
ATOM 11723 N N . CYS A 1 58 ? -10.672 19.264 4.219 1.00 0.00 58 CYS A N 7
ATOM 11724 C CA . CYS A 1 58 ? -9.411 19.497 4.913 1.00 0.00 58 CYS A CA 7
ATOM 11725 C C . CYS A 1 58 ? -8.991 18.265 5.707 1.00 0.00 58 CYS A C 7
ATOM 11726 O O . CYS A 1 58 ? -8.355 18.376 6.755 1.00 0.00 58 CYS A O 7
ATOM 11734 N N . ALA A 1 59 ? -9.350 17.090 5.200 1.00 0.00 59 ALA A N 7
ATOM 11735 C CA . ALA A 1 59 ? -9.010 15.837 5.861 1.00 0.00 59 ALA A CA 7
ATOM 11736 C C . ALA A 1 59 ? -8.885 14.701 4.853 1.00 0.00 59 ALA A C 7
ATOM 11737 O O . ALA A 1 59 ? -9.473 14.749 3.773 1.00 0.00 59 ALA A O 7
ATOM 11744 N N . THR A 1 60 ? -8.115 13.679 5.212 1.00 0.00 60 THR A N 7
ATOM 11745 C CA . THR A 1 60 ? -7.913 12.529 4.337 1.00 0.00 60 THR A CA 7
ATOM 11746 C C . THR A 1 60 ? -7.461 11.310 5.137 1.00 0.00 60 THR A C 7
ATOM 11747 O O . THR A 1 60 ? -6.287 11.185 5.485 1.00 0.00 60 THR A O 7
ATOM 11758 N N . SER A 1 61 ? -8.400 10.415 5.421 1.00 0.00 61 SER A N 7
ATOM 11759 C CA . SER A 1 61 ? -8.100 9.206 6.179 1.00 0.00 61 SER A CA 7
ATOM 11760 C C . SER A 1 61 ? -9.075 8.087 5.826 1.00 0.00 61 SER A C 7
ATOM 11761 O O . SER A 1 61 ? -10.289 8.291 5.813 1.00 0.00 61 SER A O 7
ATOM 11769 N N . PHE A 1 62 ? -8.536 6.907 5.537 1.00 0.00 62 PHE A N 7
ATOM 11770 C CA . PHE A 1 62 ? -9.360 5.757 5.183 1.00 0.00 62 PHE A CA 7
ATOM 11771 C C . PHE A 1 62 ? -8.827 4.482 5.830 1.00 0.00 62 PHE A C 7
ATOM 11772 O O . PHE A 1 62 ? -7.678 4.430 6.268 1.00 0.00 62 PHE A O 7
ATOM 11789 N N . ARG A 1 63 ? -9.670 3.456 5.883 1.00 0.00 63 ARG A N 7
ATOM 11790 C CA . ARG A 1 63 ? -9.286 2.179 6.473 1.00 0.00 63 ARG A CA 7
ATOM 11791 C C . ARG A 1 63 ? -9.538 1.034 5.497 1.00 0.00 63 ARG A C 7
ATOM 11792 O O . ARG A 1 63 ? -10.670 0.808 5.070 1.00 0.00 63 ARG A O 7
ATOM 11813 N N . VAL A 1 64 ? -8.476 0.317 5.147 1.00 0.00 64 VAL A N 7
ATOM 11814 C CA . VAL A 1 64 ? -8.582 -0.802 4.219 1.00 0.00 64 VAL A CA 7
ATOM 11815 C C . VAL A 1 64 ? -8.469 -2.137 4.947 1.00 0.00 64 VAL A C 7
ATOM 11816 O O . VAL A 1 64 ? -7.752 -2.255 5.940 1.00 0.00 64 VAL A O 7
ATOM 11829 N N . LEU A 1 65 ? -9.182 -3.139 4.444 1.00 0.00 65 LEU A N 7
ATOM 11830 C CA . LEU A 1 65 ? -9.162 -4.469 5.041 1.00 0.00 65 LEU A CA 7
ATOM 11831 C C . LEU A 1 65 ? -8.891 -5.534 3.983 1.00 0.00 65 LEU A C 7
ATOM 11832 O O . LEU A 1 65 ? -9.409 -5.461 2.869 1.00 0.00 65 LEU A O 7
ATOM 11848 N N . VAL A 1 66 ? -8.074 -6.521 4.336 1.00 0.00 66 VAL A N 7
ATOM 11849 C CA . VAL A 1 66 ? -7.735 -7.597 3.413 1.00 0.00 66 VAL A CA 7
ATOM 11850 C C . VAL A 1 66 ? -7.697 -8.945 4.126 1.00 0.00 66 VAL A C 7
ATOM 11851 O O . VAL A 1 66 ? -7.301 -9.033 5.288 1.00 0.00 66 VAL A O 7
ATOM 11864 N N . VAL A 1 67 ? -8.109 -9.992 3.420 1.00 0.00 67 VAL A N 7
ATOM 11865 C CA . VAL A 1 67 ? -8.123 -11.337 3.982 1.00 0.00 67 VAL A CA 7
ATOM 11866 C C . VAL A 1 67 ? -7.906 -12.385 2.896 1.00 0.00 67 VAL A C 7
ATOM 11867 O O . VAL A 1 67 ? -8.688 -12.483 1.949 1.00 0.00 67 VAL A O 7
ATOM 11880 N N . SER A 1 68 ? -6.840 -13.168 3.037 1.00 0.00 68 SER A N 7
ATOM 11881 C CA . SER A 1 68 ? -6.524 -14.208 2.065 1.00 0.00 68 SER A CA 7
ATOM 11882 C C . SER A 1 68 ? -5.292 -15.000 2.495 1.00 0.00 68 SER A C 7
ATOM 11883 O O . SER A 1 68 ? -4.580 -14.606 3.418 1.00 0.00 68 SER A O 7
ATOM 11891 N N . ALA A 1 69 ? -5.049 -16.118 1.818 1.00 0.00 69 ALA A N 7
ATOM 11892 C CA . ALA A 1 69 ? -3.905 -16.967 2.127 1.00 0.00 69 ALA A CA 7
ATOM 11893 C C . ALA A 1 69 ? -2.617 -16.403 1.532 1.00 0.00 69 ALA A C 7
ATOM 11894 O O . ALA A 1 69 ? -1.519 -16.763 1.955 1.00 0.00 69 ALA A O 7
ATOM 11901 N N . LYS A 1 70 ? -2.755 -15.517 0.548 1.00 0.00 70 LYS A N 7
ATOM 11902 C CA . LYS A 1 70 ? -1.598 -14.909 -0.100 1.00 0.00 70 LYS A CA 7
ATOM 11903 C C . LYS A 1 70 ? -0.687 -14.237 0.925 1.00 0.00 70 LYS A C 7
ATOM 11904 O O . LYS A 1 70 ? 0.532 -14.207 0.760 1.00 0.00 70 LYS A O 7
ATOM 11923 N N . PHE A 1 71 ? -1.288 -13.701 1.982 1.00 0.00 71 PHE A N 7
ATOM 11924 C CA . PHE A 1 71 ? -0.531 -13.033 3.034 1.00 0.00 71 PHE A CA 7
ATOM 11925 C C . PHE A 1 71 ? 0.185 -14.046 3.921 1.00 0.00 71 PHE A C 7
ATOM 11926 O O . PHE A 1 71 ? 1.251 -13.763 4.467 1.00 0.00 71 PHE A O 7
ATOM 11943 N N . GLU A 1 72 ? -0.408 -15.228 4.063 1.00 0.00 72 GLU A N 7
ATOM 11944 C CA . GLU A 1 72 ? 0.173 -16.282 4.885 1.00 0.00 72 GLU A CA 7
ATOM 11945 C C . GLU A 1 72 ? 1.568 -16.653 4.388 1.00 0.00 72 GLU A C 7
ATOM 11946 O O . GLU A 1 72 ? 2.451 -16.986 5.180 1.00 0.00 72 GLU A O 7
ATOM 11958 N N . GLY A 1 73 ? 1.759 -16.594 3.075 1.00 0.00 73 GLY A N 7
ATOM 11959 C CA . GLY A 1 73 ? 3.049 -16.926 2.499 1.00 0.00 73 GLY A CA 7
ATOM 11960 C C . GLY A 1 73 ? 4.162 -16.037 3.017 1.00 0.00 73 GLY A C 7
ATOM 11961 O O . GLY A 1 73 ? 5.314 -16.459 3.103 1.00 0.00 73 GLY A O 7
ATOM 11965 N N . LYS A 1 74 ? 3.814 -14.801 3.365 1.00 0.00 74 LYS A N 7
ATOM 11966 C CA . LYS A 1 74 ? 4.791 -13.848 3.879 1.00 0.00 74 LYS A CA 7
ATOM 11967 C C . LYS A 1 74 ? 4.542 -13.559 5.357 1.00 0.00 74 LYS A C 7
ATOM 11968 O O . LYS A 1 74 ? 3.417 -13.692 5.842 1.00 0.00 74 LYS A O 7
ATOM 11987 N N . PRO A 1 75 ? 5.590 -13.157 6.097 1.00 0.00 75 PRO A N 7
ATOM 11988 C CA . PRO A 1 75 ? 5.477 -12.849 7.526 1.00 0.00 75 PRO A CA 7
ATOM 11989 C C . PRO A 1 75 ? 4.591 -11.637 7.788 1.00 0.00 75 PRO A C 7
ATOM 11990 O O . PRO A 1 75 ? 4.146 -10.967 6.855 1.00 0.00 75 PRO A O 7
ATOM 12001 N N . LEU A 1 76 ? 4.337 -11.360 9.063 1.00 0.00 76 LEU A N 7
ATOM 12002 C CA . LEU A 1 76 ? 3.503 -10.227 9.449 1.00 0.00 76 LEU A CA 7
ATOM 12003 C C . LEU A 1 76 ? 4.096 -8.915 8.946 1.00 0.00 76 LEU A C 7
ATOM 12004 O O . LEU A 1 76 ? 3.388 -8.075 8.392 1.00 0.00 76 LEU A O 7
ATOM 12020 N N . LEU A 1 77 ? 5.399 -8.744 9.144 1.00 0.00 77 LEU A N 7
ATOM 12021 C CA . LEU A 1 77 ? 6.086 -7.533 8.712 1.00 0.00 77 LEU A CA 7
ATOM 12022 C C . LEU A 1 77 ? 5.958 -7.341 7.204 1.00 0.00 77 LEU A C 7
ATOM 12023 O O . LEU A 1 77 ? 5.902 -6.213 6.714 1.00 0.00 77 LEU A O 7
ATOM 12039 N N . GLN A 1 78 ? 5.911 -8.450 6.472 1.00 0.00 78 GLN A N 7
ATOM 12040 C CA . GLN A 1 78 ? 5.789 -8.402 5.020 1.00 0.00 78 GLN A CA 7
ATOM 12041 C C . GLN A 1 78 ? 4.368 -8.034 4.604 1.00 0.00 78 GLN A C 7
ATOM 12042 O O . GLN A 1 78 ? 4.158 -7.392 3.576 1.00 0.00 78 GLN A O 7
ATOM 12056 N N . ARG A 1 79 ? 3.395 -8.447 5.411 1.00 0.00 79 ARG A N 7
ATOM 12057 C CA . ARG A 1 79 ? 1.993 -8.161 5.126 1.00 0.00 79 ARG A CA 7
ATOM 12058 C C . ARG A 1 79 ? 1.746 -6.658 5.061 1.00 0.00 79 ARG A C 7
ATOM 12059 O O . ARG A 1 79 ? 1.306 -6.135 4.036 1.00 0.00 79 ARG A O 7
ATOM 12080 N N . HIS A 1 80 ? 2.033 -5.967 6.159 1.00 0.00 80 HIS A N 7
ATOM 12081 C CA . HIS A 1 80 ? 1.841 -4.522 6.226 1.00 0.00 80 HIS A CA 7
ATOM 12082 C C . HIS A 1 80 ? 2.687 -3.812 5.174 1.00 0.00 80 HIS A C 7
ATOM 12083 O O . HIS A 1 80 ? 2.304 -2.760 4.663 1.00 0.00 80 HIS A O 7
ATOM 12098 N N . ARG A 1 81 ? 3.839 -4.393 4.856 1.00 0.00 81 ARG A N 7
ATOM 12099 C CA . ARG A 1 81 ? 4.740 -3.815 3.866 1.00 0.00 81 ARG A CA 7
ATOM 12100 C C . ARG A 1 81 ? 4.130 -3.888 2.469 1.00 0.00 81 ARG A C 7
ATOM 12101 O O . ARG A 1 81 ? 4.309 -2.983 1.655 1.00 0.00 81 ARG A O 7
ATOM 12122 N N . LEU A 1 82 ? 3.410 -4.972 2.199 1.00 0.00 82 LEU A N 7
ATOM 12123 C CA . LEU A 1 82 ? 2.775 -5.164 0.901 1.00 0.00 82 LEU A CA 7
ATOM 12124 C C . LEU A 1 82 ? 1.700 -4.107 0.660 1.00 0.00 82 LEU A C 7
ATOM 12125 O O . LEU A 1 82 ? 1.667 -3.471 -0.393 1.00 0.00 82 LEU A O 7
ATOM 12141 N N . VAL A 1 83 ? 0.824 -3.928 1.643 1.00 0.00 83 VAL A N 7
ATOM 12142 C CA . VAL A 1 83 ? -0.252 -2.949 1.537 1.00 0.00 83 VAL A CA 7
ATOM 12143 C C . VAL A 1 83 ? 0.302 -1.542 1.337 1.00 0.00 83 VAL A C 7
ATOM 12144 O O . VAL A 1 83 ? -0.215 -0.769 0.531 1.00 0.00 83 VAL A O 7
ATOM 12157 N N . ASN A 1 84 ? 1.358 -1.217 2.077 1.00 0.00 84 ASN A N 7
ATOM 12158 C CA . ASN A 1 84 ? 1.982 0.097 1.980 1.00 0.00 84 ASN A CA 7
ATOM 12159 C C . ASN A 1 84 ? 2.582 0.313 0.595 1.00 0.00 84 ASN A C 7
ATOM 12160 O O . ASN A 1 84 ? 2.437 1.384 0.006 1.00 0.00 84 ASN A O 7
ATOM 12171 N N . GLU A 1 85 ? 3.258 -0.710 0.082 1.00 0.00 85 GLU A N 7
ATOM 12172 C CA . GLU A 1 85 ? 3.880 -0.631 -1.235 1.00 0.00 85 GLU A CA 7
ATOM 12173 C C . GLU A 1 85 ? 2.833 -0.392 -2.317 1.00 0.00 85 GLU A C 7
ATOM 12174 O O . GLU A 1 85 ? 3.093 0.293 -3.306 1.00 0.00 85 GLU A O 7
ATOM 12186 N N . CYS A 1 86 ? 1.648 -0.963 -2.124 1.00 0.00 86 CYS A N 7
ATOM 12187 C CA . CYS A 1 86 ? 0.561 -0.812 -3.085 1.00 0.00 86 CYS A CA 7
ATOM 12188 C C . CYS A 1 86 ? 0.184 0.657 -3.254 1.00 0.00 86 CYS A C 7
ATOM 12189 O O . CYS A 1 86 ? 0.268 1.206 -4.352 1.00 0.00 86 CYS A O 7
ATOM 12197 N N . LEU A 1 87 ? -0.228 1.285 -2.159 1.00 0.00 87 LEU A N 7
ATOM 12198 C CA . LEU A 1 87 ? -0.618 2.691 -2.185 1.00 0.00 87 LEU A CA 7
ATOM 12199 C C . LEU A 1 87 ? 0.506 3.575 -1.653 1.00 0.00 87 LEU A C 7
ATOM 12200 O O . LEU A 1 87 ? 0.257 4.573 -0.976 1.00 0.00 87 LEU A O 7
ATOM 12216 N N . ALA A 1 88 ? 1.743 3.200 -1.961 1.00 0.00 88 ALA A N 7
ATOM 12217 C CA . ALA A 1 88 ? 2.906 3.956 -1.513 1.00 0.00 88 ALA A CA 7
ATOM 12218 C C . ALA A 1 88 ? 2.904 5.365 -2.095 1.00 0.00 88 ALA A C 7
ATOM 12219 O O . ALA A 1 88 ? 3.392 6.305 -1.471 1.00 0.00 88 ALA A O 7
ATOM 12226 N N . GLU A 1 89 ? 2.356 5.504 -3.298 1.00 0.00 89 GLU A N 7
ATOM 12227 C CA . GLU A 1 89 ? 2.293 6.800 -3.965 1.00 0.00 89 GLU A CA 7
ATOM 12228 C C . GLU A 1 89 ? 1.210 7.684 -3.351 1.00 0.00 89 GLU A C 7
ATOM 12229 O O . GLU A 1 89 ? 1.450 8.850 -3.040 1.00 0.00 89 GLU A O 7
ATOM 12241 N N . GLU A 1 90 ? 0.017 7.122 -3.189 1.00 0.00 90 GLU A N 7
ATOM 12242 C CA . GLU A 1 90 ? -1.110 7.856 -2.621 1.00 0.00 90 GLU A CA 7
ATOM 12243 C C . GLU A 1 90 ? -0.972 8.017 -1.109 1.00 0.00 90 GLU A C 7
ATOM 12244 O O . GLU A 1 90 ? -1.462 8.989 -0.534 1.00 0.00 90 GLU A O 7
ATOM 12256 N N . LEU A 1 91 ? -0.316 7.053 -0.467 1.00 0.00 91 LEU A N 7
ATOM 12257 C CA . LEU A 1 91 ? -0.128 7.080 0.984 1.00 0.00 91 LEU A CA 7
ATOM 12258 C C . LEU A 1 91 ? 0.304 8.466 1.472 1.00 0.00 91 LEU A C 7
ATOM 12259 O O . LEU A 1 91 ? -0.368 9.072 2.307 1.00 0.00 91 LEU A O 7
ATOM 12275 N N . PRO A 1 92 ? 1.432 8.987 0.959 1.00 0.00 92 PRO A N 7
ATOM 12276 C CA . PRO A 1 92 ? 1.944 10.304 1.350 1.00 0.00 92 PRO A CA 7
ATOM 12277 C C . PRO A 1 92 ? 0.849 11.366 1.398 1.00 0.00 92 PRO A C 7
ATOM 12278 O O . PRO A 1 92 ? 0.883 12.268 2.235 1.00 0.00 92 PRO A O 7
ATOM 12289 N N . HIS A 1 93 ? -0.119 11.252 0.496 1.00 0.00 93 HIS A N 7
ATOM 12290 C CA . HIS A 1 93 ? -1.225 12.202 0.435 1.00 0.00 93 HIS A CA 7
ATOM 12291 C C . HIS A 1 93 ? -2.215 11.960 1.571 1.00 0.00 93 HIS A C 7
ATOM 12292 O O . HIS A 1 93 ? -2.863 12.889 2.051 1.00 0.00 93 HIS A O 7
ATOM 12307 N N . ILE A 1 94 ? -2.324 10.705 1.995 1.00 0.00 94 ILE A N 7
ATOM 12308 C CA . ILE A 1 94 ? -3.235 10.340 3.074 1.00 0.00 94 ILE A CA 7
ATOM 12309 C C . ILE A 1 94 ? -2.681 10.771 4.428 1.00 0.00 94 ILE A C 7
ATOM 12310 O O . ILE A 1 94 ? -1.534 10.476 4.763 1.00 0.00 94 ILE A O 7
ATOM 12326 N N . HIS A 1 95 ? -3.505 11.468 5.204 1.00 0.00 95 HIS A N 7
ATOM 12327 C CA . HIS A 1 95 ? -3.096 11.937 6.523 1.00 0.00 95 HIS A CA 7
ATOM 12328 C C . HIS A 1 95 ? -3.060 10.783 7.519 1.00 0.00 95 HIS A C 7
ATOM 12329 O O . HIS A 1 95 ? -2.225 10.754 8.424 1.00 0.00 95 HIS A O 7
ATOM 12344 N N . ALA A 1 96 ? -3.972 9.832 7.345 1.00 0.00 96 ALA A N 7
ATOM 12345 C CA . ALA A 1 96 ? -4.047 8.672 8.225 1.00 0.00 96 ALA A CA 7
ATOM 12346 C C . ALA A 1 96 ? -4.617 7.464 7.489 1.00 0.00 96 ALA A C 7
ATOM 12347 O O . ALA A 1 96 ? -5.765 7.480 7.046 1.00 0.00 96 ALA A O 7
ATOM 12354 N N . PHE A 1 97 ? -3.806 6.419 7.361 1.00 0.00 97 PHE A N 7
ATOM 12355 C CA . PHE A 1 97 ? -4.229 5.203 6.676 1.00 0.00 97 PHE A CA 7
ATOM 12356 C C . PHE A 1 97 ? -4.089 3.988 7.588 1.00 0.00 97 PHE A C 7
ATOM 12357 O O . PHE A 1 97 ? -3.004 3.704 8.098 1.00 0.00 97 PHE A O 7
ATOM 12374 N N . GLU A 1 98 ? -5.192 3.274 7.788 1.00 0.00 98 GLU A N 7
ATOM 12375 C CA . GLU A 1 98 ? -5.193 2.089 8.638 1.00 0.00 98 GLU A CA 7
ATOM 12376 C C . GLU A 1 98 ? -5.483 0.835 7.820 1.00 0.00 98 GLU A C 7
ATOM 12377 O O . GLU A 1 98 ? -6.526 0.731 7.175 1.00 0.00 98 GLU A O 7
ATOM 12389 N N . GLN A 1 99 ? -4.556 -0.116 7.854 1.00 0.00 99 GLN A N 7
ATOM 12390 C CA . GLN A 1 99 ? -4.713 -1.364 7.115 1.00 0.00 99 GLN A CA 7
ATOM 12391 C C . GLN A 1 99 ? -4.513 -2.567 8.030 1.00 0.00 99 GLN A C 7
ATOM 12392 O O . GLN A 1 99 ? -3.667 -2.546 8.924 1.00 0.00 99 GLN A O 7
ATOM 12406 N N . LYS A 1 100 ? -5.296 -3.616 7.800 1.00 0.00 100 LYS A N 7
ATOM 12407 C CA . LYS A 1 100 ? -5.204 -4.829 8.602 1.00 0.00 100 LYS A CA 7
ATOM 12408 C C . LYS A 1 100 ? -5.287 -6.072 7.723 1.00 0.00 100 LYS A C 7
ATOM 12409 O O . LYS A 1 100 ? -6.207 -6.213 6.916 1.00 0.00 100 LYS A O 7
ATOM 12428 N N . THR A 1 101 ? -4.321 -6.971 7.882 1.00 0.00 101 THR A N 7
ATOM 12429 C CA . THR A 1 101 ? -4.284 -8.202 7.100 1.00 0.00 101 THR A CA 7
ATOM 12430 C C . THR A 1 101 ? -4.402 -9.424 8.005 1.00 0.00 101 THR A C 7
ATOM 12431 O O . THR A 1 101 ? -3.774 -9.491 9.061 1.00 0.00 101 THR A O 7
ATOM 12442 N N . LEU A 1 102 ? -5.212 -10.390 7.583 1.00 0.00 102 LEU A N 7
ATOM 12443 C CA . LEU A 1 102 ? -5.413 -11.611 8.354 1.00 0.00 102 LEU A CA 7
ATOM 12444 C C . LEU A 1 102 ? -5.621 -12.809 7.431 1.00 0.00 102 LEU A C 7
ATOM 12445 O O . LEU A 1 102 ? -5.639 -12.667 6.209 1.00 0.00 102 LEU A O 7
ATOM 12461 N N . THR A 1 103 ? -5.779 -13.986 8.026 1.00 0.00 103 THR A N 7
ATOM 12462 C CA . THR A 1 103 ? -5.988 -15.209 7.260 1.00 0.00 103 THR A CA 7
ATOM 12463 C C . THR A 1 103 ? -7.478 -15.487 7.079 1.00 0.00 103 THR A C 7
ATOM 12464 O O . THR A 1 103 ? -8.303 -15.034 7.872 1.00 0.00 103 THR A O 7
ATOM 12475 N N . PRO A 1 104 ? -7.844 -16.241 6.028 1.00 0.00 104 PRO A N 7
ATOM 12476 C CA . PRO A 1 104 ? -9.243 -16.580 5.748 1.00 0.00 104 PRO A CA 7
ATOM 12477 C C . PRO A 1 104 ? -9.840 -17.494 6.812 1.00 0.00 104 PRO A C 7
ATOM 12478 O O . PRO A 1 104 ? -11.015 -17.374 7.160 1.00 0.00 104 PRO A O 7
ATOM 12489 N N . GLU A 1 105 ? -9.022 -18.408 7.326 1.00 0.00 105 GLU A N 7
ATOM 12490 C CA . GLU A 1 105 ? -9.470 -19.342 8.352 1.00 0.00 105 GLU A CA 7
ATOM 12491 C C . GLU A 1 105 ? -9.717 -18.621 9.673 1.00 0.00 105 GLU A C 7
ATOM 12492 O O . GLU A 1 105 ? -10.606 -18.996 10.439 1.00 0.00 105 GLU A O 7
ATOM 12504 N N . GLN A 1 106 ? -8.924 -17.587 9.934 1.00 0.00 106 GLN A N 7
ATOM 12505 C CA . GLN A 1 106 ? -9.058 -16.813 11.163 1.00 0.00 106 GLN A CA 7
ATOM 12506 C C . GLN A 1 106 ? -10.278 -15.901 11.101 1.00 0.00 106 GLN A C 7
ATOM 12507 O O . GLN A 1 106 ? -11.079 -15.854 12.035 1.00 0.00 106 GLN A O 7
ATOM 12521 N N . TRP A 1 107 ? -10.413 -15.177 9.995 1.00 0.00 107 TRP A N 7
ATOM 12522 C CA . TRP A 1 107 ? -11.536 -14.264 9.810 1.00 0.00 107 TRP A CA 7
ATOM 12523 C C . TRP A 1 107 ? -12.864 -15.012 9.877 1.00 0.00 107 TRP A C 7
ATOM 12524 O O . TRP A 1 107 ? -13.878 -14.459 10.303 1.00 0.00 107 TRP A O 7
ATOM 12545 N N . THR A 1 108 ? -12.851 -16.272 9.454 1.00 0.00 108 THR A N 7
ATOM 12546 C CA . THR A 1 108 ? -14.054 -17.095 9.468 1.00 0.00 108 THR A CA 7
ATOM 12547 C C . THR A 1 108 ? -14.602 -17.239 10.885 1.00 0.00 108 THR A C 7
ATOM 12548 O O . THR A 1 108 ? -15.803 -17.426 11.078 1.00 0.00 108 THR A O 7
ATOM 12559 N N . ARG A 1 109 ? -13.716 -17.151 11.871 1.00 0.00 109 ARG A N 7
ATOM 12560 C CA . ARG A 1 109 ? -14.114 -17.273 13.269 1.00 0.00 109 ARG A CA 7
ATOM 12561 C C . ARG A 1 109 ? -14.315 -15.899 13.905 1.00 0.00 109 ARG A C 7
ATOM 12562 O O . ARG A 1 109 ? -14.183 -15.744 15.119 1.00 0.00 109 ARG A O 7
ATOM 12583 N N . GLN A 1 110 ? -14.634 -14.907 13.080 1.00 0.00 110 GLN A N 7
ATOM 12584 C CA . GLN A 1 110 ? -14.853 -13.550 13.566 1.00 0.00 110 GLN A CA 7
ATOM 12585 C C . GLN A 1 110 ? -15.829 -12.800 12.663 1.00 0.00 110 GLN A C 7
ATOM 12586 O O . GLN A 1 110 ? -15.784 -11.572 12.570 1.00 0.00 110 GLN A O 7
ATOM 12600 N N . ARG A 1 111 ? -16.711 -13.543 12.002 1.00 0.00 111 ARG A N 7
ATOM 12601 C CA . ARG A 1 111 ? -17.696 -12.946 11.109 1.00 0.00 111 ARG A CA 7
ATOM 12602 C C . ARG A 1 111 ? -19.048 -13.639 11.248 1.00 0.00 111 ARG A C 7
ATOM 12603 O O . ARG A 1 111 ? -19.795 -13.765 10.278 1.00 0.00 111 ARG A O 7
ATOM 12624 N N . ARG A 1 112 ? -19.356 -14.086 12.460 1.00 0.00 112 ARG A N 7
ATOM 12625 C CA . ARG A 1 112 ? -20.617 -14.768 12.727 1.00 0.00 112 ARG A CA 7
ATOM 12626 C C . ARG A 1 112 ? -21.771 -13.772 12.794 1.00 0.00 112 ARG A C 7
ATOM 12627 O O . ARG A 1 112 ? -22.903 -14.093 12.433 1.00 0.00 112 ARG A O 7
ATOM 12648 N N . GLU A 1 113 ? -21.475 -12.562 13.257 1.00 0.00 113 GLU A N 7
ATOM 12649 C CA . GLU A 1 113 ? -22.488 -11.519 13.370 1.00 0.00 113 GLU A CA 7
ATOM 12650 C C . GLU A 1 113 ? -23.605 -11.946 14.318 1.00 0.00 113 GLU A C 7
ATOM 12651 O O . GLU A 1 113 ? -24.710 -11.371 14.225 1.00 0.00 113 GLU A O 7
ATOM 12664 N N . MET A 1 1 ? 0.743 10.463 -24.790 1.00 0.00 1 MET A N 8
ATOM 12665 C CA . MET A 1 1 ? 0.670 11.943 -24.897 1.00 0.00 1 MET A CA 8
ATOM 12666 C C . MET A 1 1 ? -0.776 12.426 -24.895 1.00 0.00 1 MET A C 8
ATOM 12667 O O . MET A 1 1 ? -1.683 11.705 -25.312 1.00 0.00 1 MET A O 8
ATOM 12683 N N . LYS A 1 2 ? -0.986 13.651 -24.422 1.00 0.00 2 LYS A N 8
ATOM 12684 C CA . LYS A 1 2 ? -2.323 14.230 -24.366 1.00 0.00 2 LYS A CA 8
ATOM 12685 C C . LYS A 1 2 ? -2.262 15.750 -24.466 1.00 0.00 2 LYS A C 8
ATOM 12686 O O . LYS A 1 2 ? -2.700 16.335 -25.457 1.00 0.00 2 LYS A O 8
ATOM 12705 N N . GLY A 1 3 ? -1.716 16.386 -23.434 1.00 0.00 3 GLY A N 8
ATOM 12706 C CA . GLY A 1 3 ? -1.608 17.833 -23.427 1.00 0.00 3 GLY A CA 8
ATOM 12707 C C . GLY A 1 3 ? -2.778 18.498 -22.728 1.00 0.00 3 GLY A C 8
ATOM 12708 O O . GLY A 1 3 ? -3.256 19.545 -23.164 1.00 0.00 3 GLY A O 8
ATOM 12712 N N . SER A 1 4 ? -3.239 17.889 -21.640 1.00 0.00 4 SER A N 8
ATOM 12713 C CA . SER A 1 4 ? -4.360 18.430 -20.880 1.00 0.00 4 SER A CA 8
ATOM 12714 C C . SER A 1 4 ? -3.875 19.109 -19.603 1.00 0.00 4 SER A C 8
ATOM 12715 O O . SER A 1 4 ? -4.082 20.306 -19.408 1.00 0.00 4 SER A O 8
ATOM 12723 N N . SER A 1 5 ? -3.228 18.335 -18.737 1.00 0.00 5 SER A N 8
ATOM 12724 C CA . SER A 1 5 ? -2.713 18.863 -17.479 1.00 0.00 5 SER A CA 8
ATOM 12725 C C . SER A 1 5 ? -1.697 19.973 -17.729 1.00 0.00 5 SER A C 8
ATOM 12726 O O . SER A 1 5 ? -0.942 19.929 -18.700 1.00 0.00 5 SER A O 8
ATOM 12734 N N . HIS A 1 6 ? -1.685 20.967 -16.847 1.00 0.00 6 HIS A N 8
ATOM 12735 C CA . HIS A 1 6 ? -0.761 22.089 -16.971 1.00 0.00 6 HIS A CA 8
ATOM 12736 C C . HIS A 1 6 ? 0.044 22.275 -15.690 1.00 0.00 6 HIS A C 8
ATOM 12737 O O . HIS A 1 6 ? 1.258 22.474 -15.732 1.00 0.00 6 HIS A O 8
ATOM 12752 N N . HIS A 1 7 ? -0.641 22.211 -14.551 1.00 0.00 7 HIS A N 8
ATOM 12753 C CA . HIS A 1 7 ? 0.007 22.372 -13.253 1.00 0.00 7 HIS A CA 8
ATOM 12754 C C . HIS A 1 7 ? 0.488 23.806 -13.056 1.00 0.00 7 HIS A C 8
ATOM 12755 O O . HIS A 1 7 ? -0.032 24.536 -12.211 1.00 0.00 7 HIS A O 8
ATOM 12770 N N . HIS A 1 8 ? 1.483 24.206 -13.842 1.00 0.00 8 HIS A N 8
ATOM 12771 C CA . HIS A 1 8 ? 2.033 25.554 -13.753 1.00 0.00 8 HIS A CA 8
ATOM 12772 C C . HIS A 1 8 ? 2.619 25.812 -12.369 1.00 0.00 8 HIS A C 8
ATOM 12773 O O . HIS A 1 8 ? 2.257 25.148 -11.397 1.00 0.00 8 HIS A O 8
ATOM 12788 N N . HIS A 1 9 ? 3.525 26.780 -12.287 1.00 0.00 9 HIS A N 8
ATOM 12789 C CA . HIS A 1 9 ? 4.161 27.125 -11.020 1.00 0.00 9 HIS A CA 8
ATOM 12790 C C . HIS A 1 9 ? 3.490 28.340 -10.386 1.00 0.00 9 HIS A C 8
ATOM 12791 O O . HIS A 1 9 ? 4.126 29.103 -9.659 1.00 0.00 9 HIS A O 8
ATOM 12806 N N . HIS A 1 10 ? 2.202 28.514 -10.666 1.00 0.00 10 HIS A N 8
ATOM 12807 C CA . HIS A 1 10 ? 1.445 29.635 -10.122 1.00 0.00 10 HIS A CA 8
ATOM 12808 C C . HIS A 1 10 ? -0.009 29.584 -10.580 1.00 0.00 10 HIS A C 8
ATOM 12809 O O . HIS A 1 10 ? -0.455 28.589 -11.154 1.00 0.00 10 HIS A O 8
ATOM 12824 N N . HIS A 1 11 ? -0.744 30.661 -10.323 1.00 0.00 11 HIS A N 8
ATOM 12825 C CA . HIS A 1 11 ? -2.147 30.739 -10.709 1.00 0.00 11 HIS A CA 8
ATOM 12826 C C . HIS A 1 11 ? -2.505 32.144 -11.183 1.00 0.00 11 HIS A C 8
ATOM 12827 O O . HIS A 1 11 ? -1.627 32.983 -11.388 1.00 0.00 11 HIS A O 8
ATOM 12842 N N . SER A 1 12 ? -3.799 32.395 -11.353 1.00 0.00 12 SER A N 8
ATOM 12843 C CA . SER A 1 12 ? -4.272 33.700 -11.803 1.00 0.00 12 SER A CA 8
ATOM 12844 C C . SER A 1 12 ? -5.353 34.237 -10.871 1.00 0.00 12 SER A C 8
ATOM 12845 O O . SER A 1 12 ? -5.107 35.146 -10.078 1.00 0.00 12 SER A O 8
ATOM 12853 N N . SER A 1 13 ? -6.550 33.670 -10.972 1.00 0.00 13 SER A N 8
ATOM 12854 C CA . SER A 1 13 ? -7.669 34.092 -10.137 1.00 0.00 13 SER A CA 8
ATOM 12855 C C . SER A 1 13 ? -8.287 32.900 -9.412 1.00 0.00 13 SER A C 8
ATOM 12856 O O . SER A 1 13 ? -8.580 32.971 -8.218 1.00 0.00 13 SER A O 8
ATOM 12864 N N . GLY A 1 14 ? -8.484 31.807 -10.142 1.00 0.00 14 GLY A N 8
ATOM 12865 C CA . GLY A 1 14 ? -9.067 30.616 -9.552 1.00 0.00 14 GLY A CA 8
ATOM 12866 C C . GLY A 1 14 ? -10.491 30.378 -10.013 1.00 0.00 14 GLY A C 8
ATOM 12867 O O . GLY A 1 14 ? -11.153 31.292 -10.503 1.00 0.00 14 GLY A O 8
ATOM 12871 N N . ALA A 1 15 ? -10.964 29.146 -9.855 1.00 0.00 15 ALA A N 8
ATOM 12872 C CA . ALA A 1 15 ? -12.318 28.789 -10.258 1.00 0.00 15 ALA A CA 8
ATOM 12873 C C . ALA A 1 15 ? -13.056 28.073 -9.133 1.00 0.00 15 ALA A C 8
ATOM 12874 O O . ALA A 1 15 ? -12.649 26.997 -8.697 1.00 0.00 15 ALA A O 8
ATOM 12881 N N . SER A 1 16 ? -14.144 28.678 -8.668 1.00 0.00 16 SER A N 8
ATOM 12882 C CA . SER A 1 16 ? -14.941 28.098 -7.592 1.00 0.00 16 SER A CA 8
ATOM 12883 C C . SER A 1 16 ? -16.320 27.687 -8.097 1.00 0.00 16 SER A C 8
ATOM 12884 O O . SER A 1 16 ? -16.831 26.625 -7.740 1.00 0.00 16 SER A O 8
ATOM 12892 N N . LEU A 1 17 ? -16.916 28.533 -8.930 1.00 0.00 17 LEU A N 8
ATOM 12893 C CA . LEU A 1 17 ? -18.237 28.257 -9.484 1.00 0.00 17 LEU A CA 8
ATOM 12894 C C . LEU A 1 17 ? -18.123 27.592 -10.852 1.00 0.00 17 LEU A C 8
ATOM 12895 O O . LEU A 1 17 ? -18.073 28.268 -11.880 1.00 0.00 17 LEU A O 8
ATOM 12911 N N . VAL A 1 18 ? -18.086 26.264 -10.856 1.00 0.00 18 VAL A N 8
ATOM 12912 C CA . VAL A 1 18 ? -17.980 25.507 -12.098 1.00 0.00 18 VAL A CA 8
ATOM 12913 C C . VAL A 1 18 ? -19.192 24.600 -12.295 1.00 0.00 18 VAL A C 8
ATOM 12914 O O . VAL A 1 18 ? -19.792 24.133 -11.327 1.00 0.00 18 VAL A O 8
ATOM 12927 N N . PRO A 1 19 ? -19.568 24.338 -13.559 1.00 0.00 19 PRO A N 8
ATOM 12928 C CA . PRO A 1 19 ? -20.716 23.482 -13.879 1.00 0.00 19 PRO A CA 8
ATOM 12929 C C . PRO A 1 19 ? -20.640 22.128 -13.182 1.00 0.00 19 PRO A C 8
ATOM 12930 O O . PRO A 1 19 ? -19.736 21.878 -12.385 1.00 0.00 19 PRO A O 8
ATOM 12941 N N . ARG A 1 20 ? -21.597 21.257 -13.486 1.00 0.00 20 ARG A N 8
ATOM 12942 C CA . ARG A 1 20 ? -21.639 19.927 -12.888 1.00 0.00 20 ARG A CA 8
ATOM 12943 C C . ARG A 1 20 ? -21.655 18.847 -13.966 1.00 0.00 20 ARG A C 8
ATOM 12944 O O . ARG A 1 20 ? -20.669 18.138 -14.164 1.00 0.00 20 ARG A O 8
ATOM 12965 N N . GLY A 1 21 ? -22.783 18.729 -14.660 1.00 0.00 21 GLY A N 8
ATOM 12966 C CA . GLY A 1 21 ? -22.907 17.733 -15.708 1.00 0.00 21 GLY A CA 8
ATOM 12967 C C . GLY A 1 21 ? -22.708 16.321 -15.195 1.00 0.00 21 GLY A C 8
ATOM 12968 O O . GLY A 1 21 ? -23.248 15.951 -14.152 1.00 0.00 21 GLY A O 8
ATOM 12972 N N . SER A 1 22 ? -21.932 15.530 -15.929 1.00 0.00 22 SER A N 8
ATOM 12973 C CA . SER A 1 22 ? -21.664 14.150 -15.541 1.00 0.00 22 SER A CA 8
ATOM 12974 C C . SER A 1 22 ? -20.171 13.844 -15.618 1.00 0.00 22 SER A C 8
ATOM 12975 O O . SER A 1 22 ? -19.700 13.246 -16.585 1.00 0.00 22 SER A O 8
ATOM 12983 N N . GLU A 1 23 ? -19.434 14.258 -14.593 1.00 0.00 23 GLU A N 8
ATOM 12984 C CA . GLU A 1 23 ? -17.996 14.028 -14.545 1.00 0.00 23 GLU A CA 8
ATOM 12985 C C . GLU A 1 23 ? -17.548 13.672 -13.131 1.00 0.00 23 GLU A C 8
ATOM 12986 O O . GLU A 1 23 ? -18.040 14.236 -12.154 1.00 0.00 23 GLU A O 8
ATOM 12998 N N . GLY A 1 24 ? -16.612 12.734 -13.030 1.00 0.00 24 GLY A N 8
ATOM 12999 C CA . GLY A 1 24 ? -16.113 12.320 -11.732 1.00 0.00 24 GLY A CA 8
ATOM 13000 C C . GLY A 1 24 ? -14.894 11.424 -11.837 1.00 0.00 24 GLY A C 8
ATOM 13001 O O . GLY A 1 24 ? -14.926 10.270 -11.411 1.00 0.00 24 GLY A O 8
ATOM 13005 N N . ALA A 1 25 ? -13.819 11.956 -12.408 1.00 0.00 25 ALA A N 8
ATOM 13006 C CA . ALA A 1 25 ? -12.585 11.197 -12.568 1.00 0.00 25 ALA A CA 8
ATOM 13007 C C . ALA A 1 25 ? -11.671 11.373 -11.361 1.00 0.00 25 ALA A C 8
ATOM 13008 O O . ALA A 1 25 ? -11.119 12.451 -11.139 1.00 0.00 25 ALA A O 8
ATOM 13015 N N . ALA A 1 26 ? -11.515 10.307 -10.583 1.00 0.00 26 ALA A N 8
ATOM 13016 C CA . ALA A 1 26 ? -10.668 10.344 -9.397 1.00 0.00 26 ALA A CA 8
ATOM 13017 C C . ALA A 1 26 ? -9.289 9.762 -9.688 1.00 0.00 26 ALA A C 8
ATOM 13018 O O . ALA A 1 26 ? -8.626 9.235 -8.793 1.00 0.00 26 ALA A O 8
ATOM 13025 N N . THR A 1 27 ? -8.858 9.864 -10.941 1.00 0.00 27 THR A N 8
ATOM 13026 C CA . THR A 1 27 ? -7.554 9.351 -11.344 1.00 0.00 27 THR A CA 8
ATOM 13027 C C . THR A 1 27 ? -6.443 10.009 -10.532 1.00 0.00 27 THR A C 8
ATOM 13028 O O . THR A 1 27 ? -5.401 9.404 -10.280 1.00 0.00 27 THR A O 8
ATOM 13039 N N . MET A 1 28 ? -6.679 11.251 -10.121 1.00 0.00 28 MET A N 8
ATOM 13040 C CA . MET A 1 28 ? -5.703 11.995 -9.334 1.00 0.00 28 MET A CA 8
ATOM 13041 C C . MET A 1 28 ? -6.195 12.189 -7.901 1.00 0.00 28 MET A C 8
ATOM 13042 O O . MET A 1 28 ? -5.394 12.316 -6.974 1.00 0.00 28 MET A O 8
ATOM 13056 N N . GLU A 1 29 ? -7.513 12.210 -7.727 1.00 0.00 29 GLU A N 8
ATOM 13057 C CA . GLU A 1 29 ? -8.105 12.387 -6.407 1.00 0.00 29 GLU A CA 8
ATOM 13058 C C . GLU A 1 29 ? -8.285 11.044 -5.706 1.00 0.00 29 GLU A C 8
ATOM 13059 O O . GLU A 1 29 ? -8.977 10.159 -6.208 1.00 0.00 29 GLU A O 8
ATOM 13071 N N . LEU A 1 30 ? -7.651 10.898 -4.545 1.00 0.00 30 LEU A N 8
ATOM 13072 C CA . LEU A 1 30 ? -7.727 9.668 -3.768 1.00 0.00 30 LEU A CA 8
ATOM 13073 C C . LEU A 1 30 ? -9.157 9.136 -3.701 1.00 0.00 30 LEU A C 8
ATOM 13074 O O . LEU A 1 30 ? -10.117 9.877 -3.912 1.00 0.00 30 LEU A O 8
ATOM 13090 N N . SER A 1 31 ? -9.289 7.846 -3.408 1.00 0.00 31 SER A N 8
ATOM 13091 C CA . SER A 1 31 ? -10.600 7.215 -3.313 1.00 0.00 31 SER A CA 8
ATOM 13092 C C . SER A 1 31 ? -10.515 5.897 -2.549 1.00 0.00 31 SER A C 8
ATOM 13093 O O . SER A 1 31 ? -9.599 5.103 -2.761 1.00 0.00 31 SER A O 8
ATOM 13101 N N . ALA A 1 32 ? -11.476 5.671 -1.660 1.00 0.00 32 ALA A N 8
ATOM 13102 C CA . ALA A 1 32 ? -11.510 4.450 -0.864 1.00 0.00 32 ALA A CA 8
ATOM 13103 C C . ALA A 1 32 ? -11.632 3.218 -1.753 1.00 0.00 32 ALA A C 8
ATOM 13104 O O . ALA A 1 32 ? -10.902 2.242 -1.582 1.00 0.00 32 ALA A O 8
ATOM 13111 N N . ASP A 1 33 ? -12.560 3.270 -2.704 1.00 0.00 33 ASP A N 8
ATOM 13112 C CA . ASP A 1 33 ? -12.777 2.157 -3.621 1.00 0.00 33 ASP A CA 8
ATOM 13113 C C . ASP A 1 33 ? -11.514 1.855 -4.421 1.00 0.00 33 ASP A C 8
ATOM 13114 O O . ASP A 1 33 ? -11.258 0.708 -4.787 1.00 0.00 33 ASP A O 8
ATOM 13123 N N . TYR A 1 34 ? -10.726 2.892 -4.688 1.00 0.00 34 TYR A N 8
ATOM 13124 C CA . TYR A 1 34 ? -9.490 2.737 -5.445 1.00 0.00 34 TYR A CA 8
ATOM 13125 C C . TYR A 1 34 ? -8.459 1.945 -4.648 1.00 0.00 34 TYR A C 8
ATOM 13126 O O . TYR A 1 34 ? -7.840 1.015 -5.165 1.00 0.00 34 TYR A O 8
ATOM 13144 N N . LEU A 1 35 ? -8.279 2.320 -3.385 1.00 0.00 35 LEU A N 8
ATOM 13145 C CA . LEU A 1 35 ? -7.324 1.643 -2.516 1.00 0.00 35 LEU A CA 8
ATOM 13146 C C . LEU A 1 35 ? -7.772 0.218 -2.216 1.00 0.00 35 LEU A C 8
ATOM 13147 O O . LEU A 1 35 ? -6.952 -0.694 -2.117 1.00 0.00 35 LEU A O 8
ATOM 13163 N N . ARG A 1 36 ? -9.080 0.032 -2.070 1.00 0.00 36 ARG A N 8
ATOM 13164 C CA . ARG A 1 36 ? -9.639 -1.283 -1.780 1.00 0.00 36 ARG A CA 8
ATOM 13165 C C . ARG A 1 36 ? -9.527 -2.203 -2.991 1.00 0.00 36 ARG A C 8
ATOM 13166 O O . ARG A 1 36 ? -9.100 -3.351 -2.875 1.00 0.00 36 ARG A O 8
ATOM 13187 N N . GLU A 1 37 ? -9.916 -1.691 -4.154 1.00 0.00 37 GLU A N 8
ATOM 13188 C CA . GLU A 1 37 ? -9.860 -2.465 -5.388 1.00 0.00 37 GLU A CA 8
ATOM 13189 C C . GLU A 1 37 ? -8.419 -2.806 -5.755 1.00 0.00 37 GLU A C 8
ATOM 13190 O O . GLU A 1 37 ? -8.140 -3.883 -6.283 1.00 0.00 37 GLU A O 8
ATOM 13202 N N . LYS A 1 38 ? -7.507 -1.881 -5.474 1.00 0.00 38 LYS A N 8
ATOM 13203 C CA . LYS A 1 38 ? -6.095 -2.084 -5.775 1.00 0.00 38 LYS A CA 8
ATOM 13204 C C . LYS A 1 38 ? -5.550 -3.304 -5.041 1.00 0.00 38 LYS A C 8
ATOM 13205 O O . LYS A 1 38 ? -5.076 -4.255 -5.662 1.00 0.00 38 LYS A O 8
ATOM 13224 N N . LEU A 1 39 ? -5.620 -3.270 -3.713 1.00 0.00 39 LEU A N 8
ATOM 13225 C CA . LEU A 1 39 ? -5.133 -4.375 -2.894 1.00 0.00 39 LEU A CA 8
ATOM 13226 C C . LEU A 1 39 ? -5.900 -5.658 -3.196 1.00 0.00 39 LEU A C 8
ATOM 13227 O O . LEU A 1 39 ? -5.357 -6.757 -3.087 1.00 0.00 39 LEU A O 8
ATOM 13243 N N . ARG A 1 40 ? -7.166 -5.512 -3.574 1.00 0.00 40 ARG A N 8
ATOM 13244 C CA . ARG A 1 40 ? -8.008 -6.659 -3.890 1.00 0.00 40 ARG A CA 8
ATOM 13245 C C . ARG A 1 40 ? -7.425 -7.464 -5.038 1.00 0.00 40 ARG A C 8
ATOM 13246 O O . ARG A 1 40 ? -7.120 -8.648 -4.889 1.00 0.00 40 ARG A O 8
ATOM 13267 N N . GLN A 1 41 ? -7.279 -6.821 -6.183 1.00 0.00 41 GLN A N 8
ATOM 13268 C CA . GLN A 1 41 ? -6.736 -7.487 -7.355 1.00 0.00 41 GLN A CA 8
ATOM 13269 C C . GLN A 1 41 ? -5.226 -7.670 -7.234 1.00 0.00 41 GLN A C 8
ATOM 13270 O O . GLN A 1 41 ? -4.675 -8.673 -7.686 1.00 0.00 41 GLN A O 8
ATOM 13284 N N . ASP A 1 42 ? -4.564 -6.693 -6.624 1.00 0.00 42 ASP A N 8
ATOM 13285 C CA . ASP A 1 42 ? -3.117 -6.746 -6.445 1.00 0.00 42 ASP A CA 8
ATOM 13286 C C . ASP A 1 42 ? -2.706 -7.993 -5.666 1.00 0.00 42 ASP A C 8
ATOM 13287 O O . ASP A 1 42 ? -1.850 -8.759 -6.108 1.00 0.00 42 ASP A O 8
ATOM 13296 N N . LEU A 1 43 ? -3.323 -8.188 -4.506 1.00 0.00 43 LEU A N 8
ATOM 13297 C CA . LEU A 1 43 ? -3.022 -9.342 -3.664 1.00 0.00 43 LEU A CA 8
ATOM 13298 C C . LEU A 1 43 ? -3.971 -10.503 -3.955 1.00 0.00 43 LEU A C 8
ATOM 13299 O O . LEU A 1 43 ? -3.709 -11.640 -3.562 1.00 0.00 43 LEU A O 8
ATOM 13315 N N . GLU A 1 44 ? -5.073 -10.214 -4.642 1.00 0.00 44 GLU A N 8
ATOM 13316 C CA . GLU A 1 44 ? -6.055 -11.240 -4.978 1.00 0.00 44 GLU A CA 8
ATOM 13317 C C . GLU A 1 44 ? -6.662 -11.843 -3.714 1.00 0.00 44 GLU A C 8
ATOM 13318 O O . GLU A 1 44 ? -6.555 -13.046 -3.474 1.00 0.00 44 GLU A O 8
ATOM 13330 N N . ALA A 1 45 ? -7.300 -10.999 -2.911 1.00 0.00 45 ALA A N 8
ATOM 13331 C CA . ALA A 1 45 ? -7.923 -11.446 -1.672 1.00 0.00 45 ALA A CA 8
ATOM 13332 C C . ALA A 1 45 ? -9.334 -11.967 -1.924 1.00 0.00 45 ALA A C 8
ATOM 13333 O O . ALA A 1 45 ? -9.874 -11.822 -3.020 1.00 0.00 45 ALA A O 8
ATOM 13340 N N . GLU A 1 46 ? -9.926 -12.574 -0.901 1.00 0.00 46 GLU A N 8
ATOM 13341 C CA . GLU A 1 46 ? -11.274 -13.118 -1.010 1.00 0.00 46 GLU A CA 8
ATOM 13342 C C . GLU A 1 46 ? -12.317 -12.052 -0.688 1.00 0.00 46 GLU A C 8
ATOM 13343 O O . GLU A 1 46 ? -13.227 -11.800 -1.479 1.00 0.00 46 GLU A O 8
ATOM 13355 N N . HIS A 1 47 ? -12.178 -11.427 0.477 1.00 0.00 47 HIS A N 8
ATOM 13356 C CA . HIS A 1 47 ? -13.108 -10.388 0.904 1.00 0.00 47 HIS A CA 8
ATOM 13357 C C . HIS A 1 47 ? -12.356 -9.144 1.365 1.00 0.00 47 HIS A C 8
ATOM 13358 O O . HIS A 1 47 ? -11.355 -9.238 2.073 1.00 0.00 47 HIS A O 8
ATOM 13373 N N . VAL A 1 48 ? -12.848 -7.978 0.958 1.00 0.00 48 VAL A N 8
ATOM 13374 C CA . VAL A 1 48 ? -12.222 -6.714 1.329 1.00 0.00 48 VAL A CA 8
ATOM 13375 C C . VAL A 1 48 ? -13.271 -5.649 1.631 1.00 0.00 48 VAL A C 8
ATOM 13376 O O . VAL A 1 48 ? -14.347 -5.636 1.033 1.00 0.00 48 VAL A O 8
ATOM 13389 N N . GLU A 1 49 ? -12.950 -4.757 2.563 1.00 0.00 49 GLU A N 8
ATOM 13390 C CA . GLU A 1 49 ? -13.865 -3.688 2.944 1.00 0.00 49 GLU A CA 8
ATOM 13391 C C . GLU A 1 49 ? -13.101 -2.407 3.266 1.00 0.00 49 GLU A C 8
ATOM 13392 O O . GLU A 1 49 ? -12.113 -2.430 4.000 1.00 0.00 49 GLU A O 8
ATOM 13404 N N . VAL A 1 50 ? -13.565 -1.293 2.711 1.00 0.00 50 VAL A N 8
ATOM 13405 C CA . VAL A 1 50 ? -12.926 -0.002 2.939 1.00 0.00 50 VAL A CA 8
ATOM 13406 C C . VAL A 1 50 ? -13.929 1.022 3.463 1.00 0.00 50 VAL A C 8
ATOM 13407 O O . VAL A 1 50 ? -15.131 0.903 3.231 1.00 0.00 50 VAL A O 8
ATOM 13420 N N . GLU A 1 51 ? -13.423 2.027 4.171 1.00 0.00 51 GLU A N 8
ATOM 13421 C CA . GLU A 1 51 ? -14.274 3.072 4.729 1.00 0.00 51 GLU A CA 8
ATOM 13422 C C . GLU A 1 51 ? -13.550 4.412 4.748 1.00 0.00 51 GLU A C 8
ATOM 13423 O O . GLU A 1 51 ? -12.337 4.478 4.540 1.00 0.00 51 GLU A O 8
ATOM 13435 N N . ASP A 1 52 ? -14.300 5.478 4.995 1.00 0.00 52 ASP A N 8
ATOM 13436 C CA . ASP A 1 52 ? -13.734 6.820 5.038 1.00 0.00 52 ASP A CA 8
ATOM 13437 C C . ASP A 1 52 ? -14.517 7.708 6.000 1.00 0.00 52 ASP A C 8
ATOM 13438 O O . ASP A 1 52 ? -15.748 7.671 6.033 1.00 0.00 52 ASP A O 8
ATOM 13447 N N . THR A 1 53 ? -13.797 8.508 6.780 1.00 0.00 53 THR A N 8
ATOM 13448 C CA . THR A 1 53 ? -14.424 9.405 7.742 1.00 0.00 53 THR A CA 8
ATOM 13449 C C . THR A 1 53 ? -14.625 10.793 7.140 1.00 0.00 53 THR A C 8
ATOM 13450 O O . THR A 1 53 ? -14.042 11.774 7.602 1.00 0.00 53 THR A O 8
ATOM 13461 N N . THR A 1 54 ? -15.455 10.869 6.105 1.00 0.00 54 THR A N 8
ATOM 13462 C CA . THR A 1 54 ? -15.733 12.136 5.439 1.00 0.00 54 THR A CA 8
ATOM 13463 C C . THR A 1 54 ? -16.985 12.033 4.574 1.00 0.00 54 THR A C 8
ATOM 13464 O O . THR A 1 54 ? -17.441 10.937 4.251 1.00 0.00 54 THR A O 8
ATOM 13475 N N . LEU A 1 55 ? -17.537 13.184 4.203 1.00 0.00 55 LEU A N 8
ATOM 13476 C CA . LEU A 1 55 ? -18.738 13.225 3.375 1.00 0.00 55 LEU A CA 8
ATOM 13477 C C . LEU A 1 55 ? -18.676 14.381 2.382 1.00 0.00 55 LEU A C 8
ATOM 13478 O O . LEU A 1 55 ? -18.952 14.208 1.195 1.00 0.00 55 LEU A O 8
ATOM 13494 N N . ASN A 1 56 ? -18.311 15.560 2.876 1.00 0.00 56 ASN A N 8
ATOM 13495 C CA . ASN A 1 56 ? -18.213 16.745 2.033 1.00 0.00 56 ASN A CA 8
ATOM 13496 C C . ASN A 1 56 ? -16.900 17.481 2.277 1.00 0.00 56 ASN A C 8
ATOM 13497 O O . ASN A 1 56 ? -16.873 18.708 2.383 1.00 0.00 56 ASN A O 8
ATOM 13508 N N . ARG A 1 57 ? -15.811 16.724 2.363 1.00 0.00 57 ARG A N 8
ATOM 13509 C CA . ARG A 1 57 ? -14.494 17.304 2.594 1.00 0.00 57 ARG A CA 8
ATOM 13510 C C . ARG A 1 57 ? -13.447 16.655 1.693 1.00 0.00 57 ARG A C 8
ATOM 13511 O O . ARG A 1 57 ? -13.784 15.925 0.760 1.00 0.00 57 ARG A O 8
ATOM 13532 N N . CYS A 1 58 ? -12.177 16.925 1.978 1.00 0.00 58 CYS A N 8
ATOM 13533 C CA . CYS A 1 58 ? -11.081 16.367 1.194 1.00 0.00 58 CYS A CA 8
ATOM 13534 C C . CYS A 1 58 ? -10.519 15.114 1.858 1.00 0.00 58 CYS A C 8
ATOM 13535 O O . CYS A 1 58 ? -9.306 14.899 1.873 1.00 0.00 58 CYS A O 8
ATOM 13543 N N . ALA A 1 59 ? -11.406 14.291 2.408 1.00 0.00 59 ALA A N 8
ATOM 13544 C CA . ALA A 1 59 ? -10.998 13.061 3.074 1.00 0.00 59 ALA A CA 8
ATOM 13545 C C . ALA A 1 59 ? -10.059 13.353 4.239 1.00 0.00 59 ALA A C 8
ATOM 13546 O O . ALA A 1 59 ? -9.462 14.427 4.315 1.00 0.00 59 ALA A O 8
ATOM 13553 N N . THR A 1 60 ? -9.932 12.390 5.146 1.00 0.00 60 THR A N 8
ATOM 13554 C CA . THR A 1 60 ? -9.065 12.544 6.308 1.00 0.00 60 THR A CA 8
ATOM 13555 C C . THR A 1 60 ? -8.379 11.226 6.653 1.00 0.00 60 THR A C 8
ATOM 13556 O O . THR A 1 60 ? -7.162 11.093 6.518 1.00 0.00 60 THR A O 8
ATOM 13567 N N . SER A 1 61 ? -9.167 10.253 7.099 1.00 0.00 61 SER A N 8
ATOM 13568 C CA . SER A 1 61 ? -8.637 8.944 7.464 1.00 0.00 61 SER A CA 8
ATOM 13569 C C . SER A 1 61 ? -9.290 7.842 6.637 1.00 0.00 61 SER A C 8
ATOM 13570 O O . SER A 1 61 ? -10.450 7.957 6.238 1.00 0.00 61 SER A O 8
ATOM 13578 N N . PHE A 1 62 ? -8.539 6.776 6.381 1.00 0.00 62 PHE A N 8
ATOM 13579 C CA . PHE A 1 62 ? -9.046 5.653 5.601 1.00 0.00 62 PHE A CA 8
ATOM 13580 C C . PHE A 1 62 ? -8.675 4.325 6.252 1.00 0.00 62 PHE A C 8
ATOM 13581 O O . PHE A 1 62 ? -7.697 4.238 6.992 1.00 0.00 62 PHE A O 8
ATOM 13598 N N . ARG A 1 63 ? -9.463 3.293 5.968 1.00 0.00 63 ARG A N 8
ATOM 13599 C CA . ARG A 1 63 ? -9.218 1.968 6.525 1.00 0.00 63 ARG A CA 8
ATOM 13600 C C . ARG A 1 63 ? -9.425 0.889 5.467 1.00 0.00 63 ARG A C 8
ATOM 13601 O O . ARG A 1 63 ? -10.487 0.806 4.850 1.00 0.00 63 ARG A O 8
ATOM 13622 N N . VAL A 1 64 ? -8.402 0.065 5.261 1.00 0.00 64 VAL A N 8
ATOM 13623 C CA . VAL A 1 64 ? -8.472 -1.008 4.276 1.00 0.00 64 VAL A CA 8
ATOM 13624 C C . VAL A 1 64 ? -8.499 -2.375 4.951 1.00 0.00 64 VAL A C 8
ATOM 13625 O O . VAL A 1 64 ? -7.688 -2.659 5.832 1.00 0.00 64 VAL A O 8
ATOM 13638 N N . LEU A 1 65 ? -9.435 -3.219 4.528 1.00 0.00 65 LEU A N 8
ATOM 13639 C CA . LEU A 1 65 ? -9.568 -4.558 5.089 1.00 0.00 65 LEU A CA 8
ATOM 13640 C C . LEU A 1 65 ? -9.334 -5.619 4.019 1.00 0.00 65 LEU A C 8
ATOM 13641 O O . LEU A 1 65 ? -9.845 -5.513 2.903 1.00 0.00 65 LEU A O 8
ATOM 13657 N N . VAL A 1 66 ? -8.559 -6.642 4.365 1.00 0.00 66 VAL A N 8
ATOM 13658 C CA . VAL A 1 66 ? -8.258 -7.721 3.431 1.00 0.00 66 VAL A CA 8
ATOM 13659 C C . VAL A 1 66 ? -8.169 -9.064 4.149 1.00 0.00 66 VAL A C 8
ATOM 13660 O O . VAL A 1 66 ? -7.680 -9.146 5.275 1.00 0.00 66 VAL A O 8
ATOM 13673 N N . VAL A 1 67 ? -8.647 -10.113 3.488 1.00 0.00 67 VAL A N 8
ATOM 13674 C CA . VAL A 1 67 ? -8.622 -11.454 4.060 1.00 0.00 67 VAL A CA 8
ATOM 13675 C C . VAL A 1 67 ? -8.444 -12.510 2.975 1.00 0.00 67 VAL A C 8
ATOM 13676 O O . VAL A 1 67 ? -9.266 -12.624 2.065 1.00 0.00 67 VAL A O 8
ATOM 13689 N N . SER A 1 68 ? -7.366 -13.281 3.075 1.00 0.00 68 SER A N 8
ATOM 13690 C CA . SER A 1 68 ? -7.082 -14.328 2.101 1.00 0.00 68 SER A CA 8
ATOM 13691 C C . SER A 1 68 ? -5.829 -15.108 2.487 1.00 0.00 68 SER A C 8
ATOM 13692 O O . SER A 1 68 ? -5.297 -14.945 3.585 1.00 0.00 68 SER A O 8
ATOM 13700 N N . ALA A 1 69 ? -5.363 -15.956 1.576 1.00 0.00 69 ALA A N 8
ATOM 13701 C CA . ALA A 1 69 ? -4.174 -16.764 1.818 1.00 0.00 69 ALA A CA 8
ATOM 13702 C C . ALA A 1 69 ? -2.925 -16.107 1.236 1.00 0.00 69 ALA A C 8
ATOM 13703 O O . ALA A 1 69 ? -1.803 -16.457 1.599 1.00 0.00 69 ALA A O 8
ATOM 13710 N N . LYS A 1 70 ? -3.124 -15.152 0.329 1.00 0.00 70 LYS A N 8
ATOM 13711 C CA . LYS A 1 70 ? -2.009 -14.449 -0.299 1.00 0.00 70 LYS A CA 8
ATOM 13712 C C . LYS A 1 70 ? -1.059 -13.879 0.749 1.00 0.00 70 LYS A C 8
ATOM 13713 O O . LYS A 1 70 ? 0.146 -13.776 0.520 1.00 0.00 70 LYS A O 8
ATOM 13732 N N . PHE A 1 71 ? -1.610 -13.509 1.900 1.00 0.00 71 PHE A N 8
ATOM 13733 C CA . PHE A 1 71 ? -0.813 -12.949 2.985 1.00 0.00 71 PHE A CA 8
ATOM 13734 C C . PHE A 1 71 ? -0.008 -14.039 3.688 1.00 0.00 71 PHE A C 8
ATOM 13735 O O . PHE A 1 71 ? 1.087 -13.789 4.190 1.00 0.00 71 PHE A O 8
ATOM 13752 N N . GLU A 1 72 ? -0.562 -15.246 3.722 1.00 0.00 72 GLU A N 8
ATOM 13753 C CA . GLU A 1 72 ? 0.102 -16.374 4.362 1.00 0.00 72 GLU A CA 8
ATOM 13754 C C . GLU A 1 72 ? 1.432 -16.683 3.680 1.00 0.00 72 GLU A C 8
ATOM 13755 O O . GLU A 1 72 ? 2.376 -17.145 4.320 1.00 0.00 72 GLU A O 8
ATOM 13767 N N . GLY A 1 73 ? 1.497 -16.426 2.378 1.00 0.00 73 GLY A N 8
ATOM 13768 C CA . GLY A 1 73 ? 2.714 -16.683 1.631 1.00 0.00 73 GLY A CA 8
ATOM 13769 C C . GLY A 1 73 ? 3.880 -15.845 2.116 1.00 0.00 73 GLY A C 8
ATOM 13770 O O . GLY A 1 73 ? 5.006 -16.333 2.210 1.00 0.00 73 GLY A O 8
ATOM 13774 N N . LYS A 1 74 ? 3.611 -14.581 2.424 1.00 0.00 74 LYS A N 8
ATOM 13775 C CA . LYS A 1 74 ? 4.647 -13.673 2.901 1.00 0.00 74 LYS A CA 8
ATOM 13776 C C . LYS A 1 74 ? 4.530 -13.455 4.408 1.00 0.00 74 LYS A C 8
ATOM 13777 O O . LYS A 1 74 ? 3.444 -13.571 4.977 1.00 0.00 74 LYS A O 8
ATOM 13796 N N . PRO A 1 75 ? 5.651 -13.134 5.076 1.00 0.00 75 PRO A N 8
ATOM 13797 C CA . PRO A 1 75 ? 5.668 -12.901 6.523 1.00 0.00 75 PRO A CA 8
ATOM 13798 C C . PRO A 1 75 ? 4.628 -11.873 6.955 1.00 0.00 75 PRO A C 8
ATOM 13799 O O . PRO A 1 75 ? 4.051 -11.172 6.124 1.00 0.00 75 PRO A O 8
ATOM 13810 N N . LEU A 1 76 ? 4.395 -11.786 8.261 1.00 0.00 76 LEU A N 8
ATOM 13811 C CA . LEU A 1 76 ? 3.424 -10.843 8.803 1.00 0.00 76 LEU A CA 8
ATOM 13812 C C . LEU A 1 76 ? 3.862 -9.405 8.546 1.00 0.00 76 LEU A C 8
ATOM 13813 O O . LEU A 1 76 ? 3.054 -8.557 8.167 1.00 0.00 76 LEU A O 8
ATOM 13829 N N . LEU A 1 77 ? 5.147 -9.137 8.757 1.00 0.00 77 LEU A N 8
ATOM 13830 C CA . LEU A 1 77 ? 5.694 -7.801 8.547 1.00 0.00 77 LEU A CA 8
ATOM 13831 C C . LEU A 1 77 ? 5.641 -7.417 7.072 1.00 0.00 77 LEU A C 8
ATOM 13832 O O . LEU A 1 77 ? 5.452 -6.250 6.730 1.00 0.00 77 LEU A O 8
ATOM 13848 N N . GLN A 1 78 ? 5.809 -8.408 6.202 1.00 0.00 78 GLN A N 8
ATOM 13849 C CA . GLN A 1 78 ? 5.781 -8.174 4.763 1.00 0.00 78 GLN A CA 8
ATOM 13850 C C . GLN A 1 78 ? 4.399 -7.707 4.314 1.00 0.00 78 GLN A C 8
ATOM 13851 O O . GLN A 1 78 ? 4.271 -6.958 3.346 1.00 0.00 78 GLN A O 8
ATOM 13865 N N . ARG A 1 79 ? 3.369 -8.153 5.025 1.00 0.00 79 ARG A N 8
ATOM 13866 C CA . ARG A 1 79 ? 1.996 -7.782 4.700 1.00 0.00 79 ARG A CA 8
ATOM 13867 C C . ARG A 1 79 ? 1.814 -6.268 4.756 1.00 0.00 79 ARG A C 8
ATOM 13868 O O . ARG A 1 79 ? 1.393 -5.647 3.779 1.00 0.00 79 ARG A O 8
ATOM 13889 N N . HIS A 1 80 ? 2.132 -5.681 5.905 1.00 0.00 80 HIS A N 8
ATOM 13890 C CA . HIS A 1 80 ? 2.004 -4.240 6.089 1.00 0.00 80 HIS A CA 8
ATOM 13891 C C . HIS A 1 80 ? 2.877 -3.484 5.092 1.00 0.00 80 HIS A C 8
ATOM 13892 O O . HIS A 1 80 ? 2.513 -2.404 4.626 1.00 0.00 80 HIS A O 8
ATOM 13907 N N . ARG A 1 81 ? 4.032 -4.057 4.770 1.00 0.00 81 ARG A N 8
ATOM 13908 C CA . ARG A 1 81 ? 4.957 -3.437 3.829 1.00 0.00 81 ARG A CA 8
ATOM 13909 C C . ARG A 1 81 ? 4.399 -3.477 2.410 1.00 0.00 81 ARG A C 8
ATOM 13910 O O . ARG A 1 81 ? 4.667 -2.588 1.601 1.00 0.00 81 ARG A O 8
ATOM 13931 N N . LEU A 1 82 ? 3.622 -4.513 2.113 1.00 0.00 82 LEU A N 8
ATOM 13932 C CA . LEU A 1 82 ? 3.026 -4.669 0.793 1.00 0.00 82 LEU A CA 8
ATOM 13933 C C . LEU A 1 82 ? 2.010 -3.565 0.520 1.00 0.00 82 LEU A C 8
ATOM 13934 O O . LEU A 1 82 ? 2.050 -2.914 -0.525 1.00 0.00 82 LEU A O 8
ATOM 13950 N N . VAL A 1 83 ? 1.100 -3.358 1.466 1.00 0.00 83 VAL A N 8
ATOM 13951 C CA . VAL A 1 83 ? 0.073 -2.333 1.329 1.00 0.00 83 VAL A CA 8
ATOM 13952 C C . VAL A 1 83 ? 0.696 -0.949 1.172 1.00 0.00 83 VAL A C 8
ATOM 13953 O O . VAL A 1 83 ? 0.179 -0.104 0.441 1.00 0.00 83 VAL A O 8
ATOM 13966 N N . ASN A 1 84 ? 1.808 -0.724 1.864 1.00 0.00 84 ASN A N 8
ATOM 13967 C CA . ASN A 1 84 ? 2.501 0.557 1.801 1.00 0.00 84 ASN A CA 8
ATOM 13968 C C . ASN A 1 84 ? 3.133 0.768 0.429 1.00 0.00 84 ASN A C 8
ATOM 13969 O O . ASN A 1 84 ? 3.128 1.877 -0.104 1.00 0.00 84 ASN A O 8
ATOM 13980 N N . GLU A 1 85 ? 3.678 -0.305 -0.137 1.00 0.00 85 GLU A N 8
ATOM 13981 C CA . GLU A 1 85 ? 4.314 -0.238 -1.448 1.00 0.00 85 GLU A CA 8
ATOM 13982 C C . GLU A 1 85 ? 3.302 0.134 -2.526 1.00 0.00 85 GLU A C 8
ATOM 13983 O O . GLU A 1 85 ? 3.584 0.950 -3.403 1.00 0.00 85 GLU A O 8
ATOM 13995 N N . CYS A 1 86 ? 2.120 -0.471 -2.455 1.00 0.00 86 CYS A N 8
ATOM 13996 C CA . CYS A 1 86 ? 1.065 -0.205 -3.426 1.00 0.00 86 CYS A CA 8
ATOM 13997 C C . CYS A 1 86 ? 0.674 1.270 -3.414 1.00 0.00 86 CYS A C 8
ATOM 13998 O O . CYS A 1 86 ? 0.732 1.946 -4.440 1.00 0.00 86 CYS A O 8
ATOM 14006 N N . LEU A 1 87 ? 0.277 1.761 -2.244 1.00 0.00 87 LEU A N 8
ATOM 14007 C CA . LEU A 1 87 ? -0.123 3.155 -2.097 1.00 0.00 87 LEU A CA 8
ATOM 14008 C C . LEU A 1 87 ? 1.016 3.990 -1.521 1.00 0.00 87 LEU A C 8
ATOM 14009 O O . LEU A 1 87 ? 0.799 4.854 -0.671 1.00 0.00 87 LEU A O 8
ATOM 14025 N N . ALA A 1 88 ? 2.231 3.727 -1.991 1.00 0.00 88 ALA A N 8
ATOM 14026 C CA . ALA A 1 88 ? 3.405 4.452 -1.523 1.00 0.00 88 ALA A CA 8
ATOM 14027 C C . ALA A 1 88 ? 3.309 5.935 -1.866 1.00 0.00 88 ALA A C 8
ATOM 14028 O O . ALA A 1 88 ? 3.563 6.795 -1.023 1.00 0.00 88 ALA A O 8
ATOM 14035 N N . GLU A 1 89 ? 2.944 6.228 -3.110 1.00 0.00 89 GLU A N 8
ATOM 14036 C CA . GLU A 1 89 ? 2.816 7.608 -3.565 1.00 0.00 89 GLU A CA 8
ATOM 14037 C C . GLU A 1 89 ? 1.546 8.251 -3.014 1.00 0.00 89 GLU A C 8
ATOM 14038 O O . GLU A 1 89 ? 1.533 9.437 -2.683 1.00 0.00 89 GLU A O 8
ATOM 14050 N N . GLU A 1 90 ? 0.480 7.463 -2.923 1.00 0.00 90 GLU A N 8
ATOM 14051 C CA . GLU A 1 90 ? -0.797 7.954 -2.416 1.00 0.00 90 GLU A CA 8
ATOM 14052 C C . GLU A 1 90 ? -0.772 8.114 -0.897 1.00 0.00 90 GLU A C 8
ATOM 14053 O O . GLU A 1 90 ? -1.468 8.965 -0.344 1.00 0.00 90 GLU A O 8
ATOM 14065 N N . LEU A 1 91 ? 0.025 7.286 -0.228 1.00 0.00 91 LEU A N 8
ATOM 14066 C CA . LEU A 1 91 ? 0.132 7.329 1.229 1.00 0.00 91 LEU A CA 8
ATOM 14067 C C . LEU A 1 91 ? 0.345 8.757 1.738 1.00 0.00 91 LEU A C 8
ATOM 14068 O O . LEU A 1 91 ? -0.441 9.258 2.541 1.00 0.00 91 LEU A O 8
ATOM 14084 N N . PRO A 1 92 ? 1.415 9.430 1.280 1.00 0.00 92 PRO A N 8
ATOM 14085 C CA . PRO A 1 92 ? 1.723 10.801 1.697 1.00 0.00 92 PRO A CA 8
ATOM 14086 C C . PRO A 1 92 ? 0.494 11.706 1.696 1.00 0.00 92 PRO A C 8
ATOM 14087 O O . PRO A 1 92 ? 0.378 12.612 2.520 1.00 0.00 92 PRO A O 8
ATOM 14098 N N . HIS A 1 93 ? -0.422 11.454 0.766 1.00 0.00 93 HIS A N 8
ATOM 14099 C CA . HIS A 1 93 ? -1.642 12.247 0.660 1.00 0.00 93 HIS A CA 8
ATOM 14100 C C . HIS A 1 93 ? -2.626 11.883 1.768 1.00 0.00 93 HIS A C 8
ATOM 14101 O O . HIS A 1 93 ? -3.403 12.722 2.222 1.00 0.00 93 HIS A O 8
ATOM 14116 N N . ILE A 1 94 ? -2.586 10.626 2.198 1.00 0.00 94 ILE A N 8
ATOM 14117 C CA . ILE A 1 94 ? -3.474 10.149 3.252 1.00 0.00 94 ILE A CA 8
ATOM 14118 C C . ILE A 1 94 ? -3.021 10.646 4.620 1.00 0.00 94 ILE A C 8
ATOM 14119 O O . ILE A 1 94 ? -1.894 10.387 5.043 1.00 0.00 94 ILE A O 8
ATOM 14135 N N . HIS A 1 95 ? -3.906 11.357 5.310 1.00 0.00 95 HIS A N 8
ATOM 14136 C CA . HIS A 1 95 ? -3.596 11.886 6.633 1.00 0.00 95 HIS A CA 8
ATOM 14137 C C . HIS A 1 95 ? -3.614 10.774 7.676 1.00 0.00 95 HIS A C 8
ATOM 14138 O O . HIS A 1 95 ? -2.870 10.814 8.655 1.00 0.00 95 HIS A O 8
ATOM 14153 N N . ALA A 1 96 ? -4.468 9.778 7.455 1.00 0.00 96 ALA A N 8
ATOM 14154 C CA . ALA A 1 96 ? -4.584 8.651 8.371 1.00 0.00 96 ALA A CA 8
ATOM 14155 C C . ALA A 1 96 ? -4.987 7.384 7.625 1.00 0.00 96 ALA A C 8
ATOM 14156 O O . ALA A 1 96 ? -6.042 7.332 6.992 1.00 0.00 96 ALA A O 8
ATOM 14163 N N . PHE A 1 97 ? -4.139 6.363 7.700 1.00 0.00 97 PHE A N 8
ATOM 14164 C CA . PHE A 1 97 ? -4.408 5.097 7.029 1.00 0.00 97 PHE A CA 8
ATOM 14165 C C . PHE A 1 97 ? -4.208 3.920 7.979 1.00 0.00 97 PHE A C 8
ATOM 14166 O O . PHE A 1 97 ? -3.321 3.942 8.833 1.00 0.00 97 PHE A O 8
ATOM 14183 N N . GLU A 1 98 ? -5.038 2.894 7.823 1.00 0.00 98 GLU A N 8
ATOM 14184 C CA . GLU A 1 98 ? -4.954 1.707 8.664 1.00 0.00 98 GLU A CA 8
ATOM 14185 C C . GLU A 1 98 ? -4.957 0.440 7.814 1.00 0.00 98 GLU A C 8
ATOM 14186 O O . GLU A 1 98 ? -5.905 0.180 7.073 1.00 0.00 98 GLU A O 8
ATOM 14198 N N . GLN A 1 99 ? -3.890 -0.345 7.925 1.00 0.00 99 GLN A N 8
ATOM 14199 C CA . GLN A 1 99 ? -3.771 -1.583 7.166 1.00 0.00 99 GLN A CA 8
ATOM 14200 C C . GLN A 1 99 ? -4.121 -2.790 8.029 1.00 0.00 99 GLN A C 8
ATOM 14201 O O . GLN A 1 99 ? -3.564 -2.975 9.111 1.00 0.00 99 GLN A O 8
ATOM 14215 N N . LYS A 1 100 ? -5.049 -3.610 7.543 1.00 0.00 100 LYS A N 8
ATOM 14216 C CA . LYS A 1 100 ? -5.474 -4.800 8.270 1.00 0.00 100 LYS A CA 8
ATOM 14217 C C . LYS A 1 100 ? -5.392 -6.036 7.380 1.00 0.00 100 LYS A C 8
ATOM 14218 O O . LYS A 1 100 ? -6.044 -6.107 6.338 1.00 0.00 100 LYS A O 8
ATOM 14237 N N . THR A 1 101 ? -4.587 -7.007 7.797 1.00 0.00 101 THR A N 8
ATOM 14238 C CA . THR A 1 101 ? -4.419 -8.240 7.036 1.00 0.00 101 THR A CA 8
ATOM 14239 C C . THR A 1 101 ? -4.602 -9.462 7.931 1.00 0.00 101 THR A C 8
ATOM 14240 O O . THR A 1 101 ? -3.994 -9.560 8.998 1.00 0.00 101 THR A O 8
ATOM 14251 N N . LEU A 1 102 ? -5.441 -10.392 7.488 1.00 0.00 102 LEU A N 8
ATOM 14252 C CA . LEU A 1 102 ? -5.704 -11.610 8.247 1.00 0.00 102 LEU A CA 8
ATOM 14253 C C . LEU A 1 102 ? -6.044 -12.767 7.315 1.00 0.00 102 LEU A C 8
ATOM 14254 O O . LEU A 1 102 ? -6.390 -12.560 6.152 1.00 0.00 102 LEU A O 8
ATOM 14270 N N . THR A 1 103 ? -5.943 -13.987 7.834 1.00 0.00 103 THR A N 8
ATOM 14271 C CA . THR A 1 103 ? -6.241 -15.178 7.048 1.00 0.00 103 THR A CA 8
ATOM 14272 C C . THR A 1 103 ? -7.739 -15.473 7.053 1.00 0.00 103 THR A C 8
ATOM 14273 O O . THR A 1 103 ? -8.476 -14.965 7.899 1.00 0.00 103 THR A O 8
ATOM 14284 N N . PRO A 1 104 ? -8.210 -16.301 6.106 1.00 0.00 104 PRO A N 8
ATOM 14285 C CA . PRO A 1 104 ? -9.629 -16.660 6.008 1.00 0.00 104 PRO A CA 8
ATOM 14286 C C . PRO A 1 104 ? -10.092 -17.510 7.187 1.00 0.00 104 PRO A C 8
ATOM 14287 O O . PRO A 1 104 ? -11.173 -17.292 7.734 1.00 0.00 104 PRO A O 8
ATOM 14298 N N . GLU A 1 105 ? -9.267 -18.477 7.572 1.00 0.00 105 GLU A N 8
ATOM 14299 C CA . GLU A 1 105 ? -9.592 -19.359 8.687 1.00 0.00 105 GLU A CA 8
ATOM 14300 C C . GLU A 1 105 ? -9.772 -18.561 9.976 1.00 0.00 105 GLU A C 8
ATOM 14301 O O . GLU A 1 105 ? -10.666 -18.845 10.773 1.00 0.00 105 GLU A O 8
ATOM 14313 N N . GLN A 1 106 ? -8.917 -17.563 10.173 1.00 0.00 106 GLN A N 8
ATOM 14314 C CA . GLN A 1 106 ? -8.983 -16.724 11.364 1.00 0.00 106 GLN A CA 8
ATOM 14315 C C . GLN A 1 106 ? -10.244 -15.866 11.355 1.00 0.00 106 GLN A C 8
ATOM 14316 O O . GLN A 1 106 ? -10.989 -15.829 12.334 1.00 0.00 106 GLN A O 8
ATOM 14330 N N . TRP A 1 107 ? -10.476 -15.176 10.242 1.00 0.00 107 TRP A N 8
ATOM 14331 C CA . TRP A 1 107 ? -11.648 -14.319 10.105 1.00 0.00 107 TRP A CA 8
ATOM 14332 C C . TRP A 1 107 ? -12.935 -15.122 10.262 1.00 0.00 107 TRP A C 8
ATOM 14333 O O . TRP A 1 107 ? -13.947 -14.604 10.734 1.00 0.00 107 TRP A O 8
ATOM 14354 N N . THR A 1 108 ? -12.889 -16.390 9.865 1.00 0.00 108 THR A N 8
ATOM 14355 C CA . THR A 1 108 ? -14.051 -17.264 9.963 1.00 0.00 108 THR A CA 8
ATOM 14356 C C . THR A 1 108 ? -14.510 -17.399 11.411 1.00 0.00 108 THR A C 8
ATOM 14357 O O . THR A 1 108 ? -15.702 -17.535 11.686 1.00 0.00 108 THR A O 8
ATOM 14368 N N . ARG A 1 109 ? -13.555 -17.362 12.336 1.00 0.00 109 ARG A N 8
ATOM 14369 C CA . ARG A 1 109 ? -13.863 -17.482 13.756 1.00 0.00 109 ARG A CA 8
ATOM 14370 C C . ARG A 1 109 ? -14.627 -16.257 14.252 1.00 0.00 109 ARG A C 8
ATOM 14371 O O . ARG A 1 109 ? -15.470 -16.359 15.143 1.00 0.00 109 ARG A O 8
ATOM 14392 N N . GLN A 1 110 ? -14.326 -15.102 13.668 1.00 0.00 110 GLN A N 8
ATOM 14393 C CA . GLN A 1 110 ? -14.985 -13.858 14.049 1.00 0.00 110 GLN A CA 8
ATOM 14394 C C . GLN A 1 110 ? -15.772 -13.277 12.878 1.00 0.00 110 GLN A C 8
ATOM 14395 O O . GLN A 1 110 ? -15.434 -12.215 12.354 1.00 0.00 110 GLN A O 8
ATOM 14409 N N . ARG A 1 111 ? -16.822 -13.983 12.470 1.00 0.00 111 ARG A N 8
ATOM 14410 C CA . ARG A 1 111 ? -17.657 -13.538 11.361 1.00 0.00 111 ARG A CA 8
ATOM 14411 C C . ARG A 1 111 ? -18.939 -12.887 11.871 1.00 0.00 111 ARG A C 8
ATOM 14412 O O . ARG A 1 111 ? -20.002 -13.028 11.267 1.00 0.00 111 ARG A O 8
ATOM 14433 N N . ARG A 1 112 ? -18.830 -12.175 12.988 1.00 0.00 112 ARG A N 8
ATOM 14434 C CA . ARG A 1 112 ? -19.980 -11.503 13.581 1.00 0.00 112 ARG A CA 8
ATOM 14435 C C . ARG A 1 112 ? -19.656 -10.045 13.896 1.00 0.00 112 ARG A C 8
ATOM 14436 O O . ARG A 1 112 ? -20.183 -9.474 14.849 1.00 0.00 112 ARG A O 8
ATOM 14457 N N . GLU A 1 113 ? -18.785 -9.451 13.086 1.00 0.00 113 GLU A N 8
ATOM 14458 C CA . GLU A 1 113 ? -18.391 -8.060 13.278 1.00 0.00 113 GLU A CA 8
ATOM 14459 C C . GLU A 1 113 ? -19.365 -7.117 12.579 1.00 0.00 113 GLU A C 8
ATOM 14460 O O . GLU A 1 113 ? -20.239 -6.553 13.270 1.00 0.00 113 GLU A O 8
ATOM 14473 N N . MET A 1 1 ? -37.927 -2.619 -15.478 1.00 0.00 1 MET A N 9
ATOM 14474 C CA . MET A 1 1 ? -37.295 -1.831 -14.387 1.00 0.00 1 MET A CA 9
ATOM 14475 C C . MET A 1 1 ? -37.169 -0.360 -14.772 1.00 0.00 1 MET A C 9
ATOM 14476 O O . MET A 1 1 ? -37.902 0.489 -14.263 1.00 0.00 1 MET A O 9
ATOM 14492 N N . LYS A 1 2 ? -36.237 -0.067 -15.671 1.00 0.00 2 LYS A N 9
ATOM 14493 C CA . LYS A 1 2 ? -36.015 1.301 -16.124 1.00 0.00 2 LYS A CA 9
ATOM 14494 C C . LYS A 1 2 ? -36.734 1.561 -17.445 1.00 0.00 2 LYS A C 9
ATOM 14495 O O . LYS A 1 2 ? -37.762 2.236 -17.481 1.00 0.00 2 LYS A O 9
ATOM 14514 N N . GLY A 1 3 ? -36.184 1.020 -18.528 1.00 0.00 3 GLY A N 9
ATOM 14515 C CA . GLY A 1 3 ? -36.786 1.204 -19.836 1.00 0.00 3 GLY A CA 9
ATOM 14516 C C . GLY A 1 3 ? -35.791 1.700 -20.867 1.00 0.00 3 GLY A C 9
ATOM 14517 O O . GLY A 1 3 ? -34.588 1.479 -20.735 1.00 0.00 3 GLY A O 9
ATOM 14521 N N . SER A 1 4 ? -36.295 2.374 -21.895 1.00 0.00 4 SER A N 9
ATOM 14522 C CA . SER A 1 4 ? -35.443 2.904 -22.953 1.00 0.00 4 SER A CA 9
ATOM 14523 C C . SER A 1 4 ? -35.937 4.269 -23.418 1.00 0.00 4 SER A C 9
ATOM 14524 O O . SER A 1 4 ? -37.100 4.427 -23.788 1.00 0.00 4 SER A O 9
ATOM 14532 N N . SER A 1 5 ? -35.044 5.255 -23.396 1.00 0.00 5 SER A N 9
ATOM 14533 C CA . SER A 1 5 ? -35.390 6.608 -23.816 1.00 0.00 5 SER A CA 9
ATOM 14534 C C . SER A 1 5 ? -34.381 7.137 -24.829 1.00 0.00 5 SER A C 9
ATOM 14535 O O . SER A 1 5 ? -33.173 7.116 -24.587 1.00 0.00 5 SER A O 9
ATOM 14543 N N . HIS A 1 6 ? -34.882 7.612 -25.965 1.00 0.00 6 HIS A N 9
ATOM 14544 C CA . HIS A 1 6 ? -34.023 8.147 -27.015 1.00 0.00 6 HIS A CA 9
ATOM 14545 C C . HIS A 1 6 ? -34.447 9.562 -27.396 1.00 0.00 6 HIS A C 9
ATOM 14546 O O . HIS A 1 6 ? -35.144 9.765 -28.390 1.00 0.00 6 HIS A O 9
ATOM 14561 N N . HIS A 1 7 ? -34.020 10.536 -26.600 1.00 0.00 7 HIS A N 9
ATOM 14562 C CA . HIS A 1 7 ? -34.355 11.932 -26.854 1.00 0.00 7 HIS A CA 9
ATOM 14563 C C . HIS A 1 7 ? -33.212 12.641 -27.573 1.00 0.00 7 HIS A C 9
ATOM 14564 O O . HIS A 1 7 ? -32.039 12.339 -27.348 1.00 0.00 7 HIS A O 9
ATOM 14579 N N . HIS A 1 8 ? -33.561 13.586 -28.441 1.00 0.00 8 HIS A N 9
ATOM 14580 C CA . HIS A 1 8 ? -32.564 14.339 -29.193 1.00 0.00 8 HIS A CA 9
ATOM 14581 C C . HIS A 1 8 ? -32.434 15.760 -28.656 1.00 0.00 8 HIS A C 9
ATOM 14582 O O . HIS A 1 8 ? -33.136 16.668 -29.100 1.00 0.00 8 HIS A O 9
ATOM 14597 N N . HIS A 1 9 ? -31.532 15.945 -27.698 1.00 0.00 9 HIS A N 9
ATOM 14598 C CA . HIS A 1 9 ? -31.310 17.255 -27.099 1.00 0.00 9 HIS A CA 9
ATOM 14599 C C . HIS A 1 9 ? -30.110 17.229 -26.159 1.00 0.00 9 HIS A C 9
ATOM 14600 O O . HIS A 1 9 ? -30.264 17.153 -24.940 1.00 0.00 9 HIS A O 9
ATOM 14615 N N . HIS A 1 10 ? -28.913 17.291 -26.734 1.00 0.00 10 HIS A N 9
ATOM 14616 C CA . HIS A 1 10 ? -27.686 17.275 -25.948 1.00 0.00 10 HIS A CA 9
ATOM 14617 C C . HIS A 1 10 ? -27.582 15.991 -25.127 1.00 0.00 10 HIS A C 9
ATOM 14618 O O . HIS A 1 10 ? -27.000 15.982 -24.042 1.00 0.00 10 HIS A O 9
ATOM 14633 N N . HIS A 1 11 ? -28.150 14.911 -25.654 1.00 0.00 11 HIS A N 9
ATOM 14634 C CA . HIS A 1 11 ? -28.120 13.622 -24.970 1.00 0.00 11 HIS A CA 9
ATOM 14635 C C . HIS A 1 11 ? -27.624 12.524 -25.905 1.00 0.00 11 HIS A C 9
ATOM 14636 O O . HIS A 1 11 ? -26.760 11.728 -25.538 1.00 0.00 11 HIS A O 9
ATOM 14651 N N . SER A 1 12 ? -28.177 12.486 -27.112 1.00 0.00 12 SER A N 9
ATOM 14652 C CA . SER A 1 12 ? -27.792 11.484 -28.098 1.00 0.00 12 SER A CA 9
ATOM 14653 C C . SER A 1 12 ? -26.878 12.090 -29.159 1.00 0.00 12 SER A C 9
ATOM 14654 O O . SER A 1 12 ? -26.961 11.741 -30.337 1.00 0.00 12 SER A O 9
ATOM 14662 N N . SER A 1 13 ? -26.007 12.999 -28.733 1.00 0.00 13 SER A N 9
ATOM 14663 C CA . SER A 1 13 ? -25.076 13.654 -29.646 1.00 0.00 13 SER A CA 9
ATOM 14664 C C . SER A 1 13 ? -25.827 14.425 -30.726 1.00 0.00 13 SER A C 9
ATOM 14665 O O . SER A 1 13 ? -26.184 13.870 -31.766 1.00 0.00 13 SER A O 9
ATOM 14673 N N . GLY A 1 14 ? -26.063 15.709 -30.474 1.00 0.00 14 GLY A N 9
ATOM 14674 C CA . GLY A 1 14 ? -26.769 16.535 -31.434 1.00 0.00 14 GLY A CA 9
ATOM 14675 C C . GLY A 1 14 ? -25.830 17.264 -32.376 1.00 0.00 14 GLY A C 9
ATOM 14676 O O . GLY A 1 14 ? -26.132 17.433 -33.558 1.00 0.00 14 GLY A O 9
ATOM 14680 N N . ALA A 1 15 ? -24.688 17.696 -31.852 1.00 0.00 15 ALA A N 9
ATOM 14681 C CA . ALA A 1 15 ? -23.702 18.410 -32.653 1.00 0.00 15 ALA A CA 9
ATOM 14682 C C . ALA A 1 15 ? -22.292 17.905 -32.365 1.00 0.00 15 ALA A C 9
ATOM 14683 O O . ALA A 1 15 ? -21.322 18.659 -32.451 1.00 0.00 15 ALA A O 9
ATOM 14690 N N . SER A 1 16 ? -22.186 16.625 -32.023 1.00 0.00 16 SER A N 9
ATOM 14691 C CA . SER A 1 16 ? -20.892 16.020 -31.723 1.00 0.00 16 SER A CA 9
ATOM 14692 C C . SER A 1 16 ? -20.230 16.713 -30.537 1.00 0.00 16 SER A C 9
ATOM 14693 O O . SER A 1 16 ? -19.816 17.868 -30.631 1.00 0.00 16 SER A O 9
ATOM 14701 N N . LEU A 1 17 ? -20.134 16.000 -29.419 1.00 0.00 17 LEU A N 9
ATOM 14702 C CA . LEU A 1 17 ? -19.521 16.546 -28.215 1.00 0.00 17 LEU A CA 9
ATOM 14703 C C . LEU A 1 17 ? -18.602 15.521 -27.558 1.00 0.00 17 LEU A C 9
ATOM 14704 O O . LEU A 1 17 ? -18.988 14.371 -27.348 1.00 0.00 17 LEU A O 9
ATOM 14720 N N . VAL A 1 18 ? -17.385 15.946 -27.236 1.00 0.00 18 VAL A N 9
ATOM 14721 C CA . VAL A 1 18 ? -16.411 15.065 -26.604 1.00 0.00 18 VAL A CA 9
ATOM 14722 C C . VAL A 1 18 ? -16.282 15.367 -25.112 1.00 0.00 18 VAL A C 9
ATOM 14723 O O . VAL A 1 18 ? -15.483 16.212 -24.710 1.00 0.00 18 VAL A O 9
ATOM 14736 N N . PRO A 1 19 ? -17.072 14.679 -24.269 1.00 0.00 19 PRO A N 9
ATOM 14737 C CA . PRO A 1 19 ? -17.042 14.880 -22.818 1.00 0.00 19 PRO A CA 9
ATOM 14738 C C . PRO A 1 19 ? -15.739 14.393 -22.193 1.00 0.00 19 PRO A C 9
ATOM 14739 O O . PRO A 1 19 ? -15.467 13.193 -22.154 1.00 0.00 19 PRO A O 9
ATOM 14750 N N . ARG A 1 20 ? -14.935 15.334 -21.706 1.00 0.00 20 ARG A N 9
ATOM 14751 C CA . ARG A 1 20 ? -13.659 15.001 -21.083 1.00 0.00 20 ARG A CA 9
ATOM 14752 C C . ARG A 1 20 ? -13.209 16.112 -20.140 1.00 0.00 20 ARG A C 9
ATOM 14753 O O . ARG A 1 20 ? -13.232 17.291 -20.497 1.00 0.00 20 ARG A O 9
ATOM 14774 N N . GLY A 1 21 ? -12.800 15.729 -18.935 1.00 0.00 21 GLY A N 9
ATOM 14775 C CA . GLY A 1 21 ? -12.350 16.705 -17.958 1.00 0.00 21 GLY A CA 9
ATOM 14776 C C . GLY A 1 21 ? -10.903 16.500 -17.559 1.00 0.00 21 GLY A C 9
ATOM 14777 O O . GLY A 1 21 ? -10.194 15.690 -18.157 1.00 0.00 21 GLY A O 9
ATOM 14781 N N . SER A 1 22 ? -10.462 17.234 -16.542 1.00 0.00 22 SER A N 9
ATOM 14782 C CA . SER A 1 22 ? -9.089 17.128 -16.062 1.00 0.00 22 SER A CA 9
ATOM 14783 C C . SER A 1 22 ? -8.790 15.714 -15.574 1.00 0.00 22 SER A C 9
ATOM 14784 O O . SER A 1 22 ? -8.931 15.415 -14.388 1.00 0.00 22 SER A O 9
ATOM 14792 N N . GLU A 1 23 ? -8.378 14.850 -16.497 1.00 0.00 23 GLU A N 9
ATOM 14793 C CA . GLU A 1 23 ? -8.058 13.465 -16.165 1.00 0.00 23 GLU A CA 9
ATOM 14794 C C . GLU A 1 23 ? -9.314 12.693 -15.772 1.00 0.00 23 GLU A C 9
ATOM 14795 O O . GLU A 1 23 ? -9.765 11.809 -16.501 1.00 0.00 23 GLU A O 9
ATOM 14807 N N . GLY A 1 24 ? -9.875 13.031 -14.616 1.00 0.00 24 GLY A N 9
ATOM 14808 C CA . GLY A 1 24 ? -11.073 12.359 -14.149 1.00 0.00 24 GLY A CA 9
ATOM 14809 C C . GLY A 1 24 ? -10.767 11.063 -13.426 1.00 0.00 24 GLY A C 9
ATOM 14810 O O . GLY A 1 24 ? -11.024 9.978 -13.947 1.00 0.00 24 GLY A O 9
ATOM 14814 N N . ALA A 1 25 ? -10.214 11.175 -12.222 1.00 0.00 25 ALA A N 9
ATOM 14815 C CA . ALA A 1 25 ? -9.871 10.003 -11.426 1.00 0.00 25 ALA A CA 9
ATOM 14816 C C . ALA A 1 25 ? -9.498 10.397 -10.001 1.00 0.00 25 ALA A C 9
ATOM 14817 O O . ALA A 1 25 ? -9.699 11.540 -9.590 1.00 0.00 25 ALA A O 9
ATOM 14824 N N . ALA A 1 26 ? -8.955 9.444 -9.252 1.00 0.00 26 ALA A N 9
ATOM 14825 C CA . ALA A 1 26 ? -8.553 9.692 -7.873 1.00 0.00 26 ALA A CA 9
ATOM 14826 C C . ALA A 1 26 ? -7.067 10.024 -7.779 1.00 0.00 26 ALA A C 9
ATOM 14827 O O . ALA A 1 26 ? -6.456 9.877 -6.720 1.00 0.00 26 ALA A O 9
ATOM 14834 N N . THR A 1 27 ? -6.490 10.477 -8.888 1.00 0.00 27 THR A N 9
ATOM 14835 C CA . THR A 1 27 ? -5.078 10.835 -8.919 1.00 0.00 27 THR A CA 9
ATOM 14836 C C . THR A 1 27 ? -4.799 12.004 -7.982 1.00 0.00 27 THR A C 9
ATOM 14837 O O . THR A 1 27 ? -3.705 12.127 -7.431 1.00 0.00 27 THR A O 9
ATOM 14848 N N . MET A 1 28 ? -5.800 12.861 -7.806 1.00 0.00 28 MET A N 9
ATOM 14849 C CA . MET A 1 28 ? -5.669 14.023 -6.935 1.00 0.00 28 MET A CA 9
ATOM 14850 C C . MET A 1 28 ? -6.554 13.884 -5.698 1.00 0.00 28 MET A C 9
ATOM 14851 O O . MET A 1 28 ? -6.275 14.479 -4.657 1.00 0.00 28 MET A O 9
ATOM 14865 N N . GLU A 1 29 ? -7.620 13.096 -5.817 1.00 0.00 29 GLU A N 9
ATOM 14866 C CA . GLU A 1 29 ? -8.540 12.886 -4.704 1.00 0.00 29 GLU A CA 9
ATOM 14867 C C . GLU A 1 29 ? -8.725 11.398 -4.424 1.00 0.00 29 GLU A C 9
ATOM 14868 O O . GLU A 1 29 ? -9.610 10.757 -4.990 1.00 0.00 29 GLU A O 9
ATOM 14880 N N . LEU A 1 30 ? -7.879 10.856 -3.549 1.00 0.00 30 LEU A N 9
ATOM 14881 C CA . LEU A 1 30 ? -7.935 9.446 -3.189 1.00 0.00 30 LEU A CA 9
ATOM 14882 C C . LEU A 1 30 ? -9.371 8.980 -2.962 1.00 0.00 30 LEU A C 9
ATOM 14883 O O . LEU A 1 30 ? -10.229 9.758 -2.548 1.00 0.00 30 LEU A O 9
ATOM 14899 N N . SER A 1 31 ? -9.623 7.704 -3.236 1.00 0.00 31 SER A N 9
ATOM 14900 C CA . SER A 1 31 ? -10.955 7.133 -3.063 1.00 0.00 31 SER A CA 9
ATOM 14901 C C . SER A 1 31 ? -10.889 5.837 -2.261 1.00 0.00 31 SER A C 9
ATOM 14902 O O . SER A 1 31 ? -9.869 5.149 -2.256 1.00 0.00 31 SER A O 9
ATOM 14910 N N . ALA A 1 32 ? -11.986 5.511 -1.584 1.00 0.00 32 ALA A N 9
ATOM 14911 C CA . ALA A 1 32 ? -12.054 4.298 -0.779 1.00 0.00 32 ALA A CA 9
ATOM 14912 C C . ALA A 1 32 ? -12.067 3.053 -1.660 1.00 0.00 32 ALA A C 9
ATOM 14913 O O . ALA A 1 32 ? -11.266 2.138 -1.471 1.00 0.00 32 ALA A O 9
ATOM 14920 N N . ASP A 1 33 ? -12.982 3.026 -2.623 1.00 0.00 33 ASP A N 9
ATOM 14921 C CA . ASP A 1 33 ? -13.100 1.893 -3.533 1.00 0.00 33 ASP A CA 9
ATOM 14922 C C . ASP A 1 33 ? -11.815 1.700 -4.332 1.00 0.00 33 ASP A C 9
ATOM 14923 O O . ASP A 1 33 ? -11.454 0.576 -4.682 1.00 0.00 33 ASP A O 9
ATOM 14932 N N . TYR A 1 34 ? -11.129 2.801 -4.617 1.00 0.00 34 TYR A N 9
ATOM 14933 C CA . TYR A 1 34 ? -9.884 2.752 -5.375 1.00 0.00 34 TYR A CA 9
ATOM 14934 C C . TYR A 1 34 ? -8.836 1.917 -4.647 1.00 0.00 34 TYR A C 9
ATOM 14935 O O . TYR A 1 34 ? -8.279 0.974 -5.211 1.00 0.00 34 TYR A O 9
ATOM 14953 N N . LEU A 1 35 ? -8.571 2.269 -3.394 1.00 0.00 35 LEU A N 9
ATOM 14954 C CA . LEU A 1 35 ? -7.589 1.551 -2.589 1.00 0.00 35 LEU A CA 9
ATOM 14955 C C . LEU A 1 35 ? -8.008 0.098 -2.387 1.00 0.00 35 LEU A C 9
ATOM 14956 O O . LEU A 1 35 ? -7.181 -0.811 -2.451 1.00 0.00 35 LEU A O 9
ATOM 14972 N N . ARG A 1 36 ? -9.298 -0.112 -2.141 1.00 0.00 36 ARG A N 9
ATOM 14973 C CA . ARG A 1 36 ? -9.827 -1.454 -1.929 1.00 0.00 36 ARG A CA 9
ATOM 14974 C C . ARG A 1 36 ? -9.603 -2.329 -3.158 1.00 0.00 36 ARG A C 9
ATOM 14975 O O . ARG A 1 36 ? -8.936 -3.361 -3.085 1.00 0.00 36 ARG A O 9
ATOM 14996 N N . GLU A 1 37 ? -10.166 -1.910 -4.287 1.00 0.00 37 GLU A N 9
ATOM 14997 C CA . GLU A 1 37 ? -10.027 -2.654 -5.533 1.00 0.00 37 GLU A CA 9
ATOM 14998 C C . GLU A 1 37 ? -8.562 -2.776 -5.936 1.00 0.00 37 GLU A C 9
ATOM 14999 O O . GLU A 1 37 ? -8.143 -3.792 -6.492 1.00 0.00 37 GLU A O 9
ATOM 15011 N N . LYS A 1 38 ? -7.787 -1.736 -5.651 1.00 0.00 38 LYS A N 9
ATOM 15012 C CA . LYS A 1 38 ? -6.367 -1.726 -5.984 1.00 0.00 38 LYS A CA 9
ATOM 15013 C C . LYS A 1 38 ? -5.623 -2.822 -5.228 1.00 0.00 38 LYS A C 9
ATOM 15014 O O . LYS A 1 38 ? -5.021 -3.709 -5.833 1.00 0.00 38 LYS A O 9
ATOM 15033 N N . LEU A 1 39 ? -5.669 -2.755 -3.902 1.00 0.00 39 LEU A N 9
ATOM 15034 C CA . LEU A 1 39 ? -4.998 -3.741 -3.062 1.00 0.00 39 LEU A CA 9
ATOM 15035 C C . LEU A 1 39 ? -5.609 -5.126 -3.259 1.00 0.00 39 LEU A C 9
ATOM 15036 O O . LEU A 1 39 ? -4.905 -6.135 -3.224 1.00 0.00 39 LEU A O 9
ATOM 15052 N N . ARG A 1 40 ? -6.920 -5.164 -3.466 1.00 0.00 40 ARG A N 9
ATOM 15053 C CA . ARG A 1 40 ? -7.627 -6.424 -3.669 1.00 0.00 40 ARG A CA 9
ATOM 15054 C C . ARG A 1 40 ? -7.081 -7.168 -4.873 1.00 0.00 40 ARG A C 9
ATOM 15055 O O . ARG A 1 40 ? -6.729 -8.345 -4.780 1.00 0.00 40 ARG A O 9
ATOM 15076 N N . GLN A 1 41 ? -7.013 -6.484 -6.000 1.00 0.00 41 GLN A N 9
ATOM 15077 C CA . GLN A 1 41 ? -6.511 -7.093 -7.218 1.00 0.00 41 GLN A CA 9
ATOM 15078 C C . GLN A 1 41 ? -4.992 -7.226 -7.178 1.00 0.00 41 GLN A C 9
ATOM 15079 O O . GLN A 1 41 ? -4.437 -8.248 -7.581 1.00 0.00 41 GLN A O 9
ATOM 15093 N N . ASP A 1 42 ? -4.323 -6.186 -6.688 1.00 0.00 42 ASP A N 9
ATOM 15094 C CA . ASP A 1 42 ? -2.867 -6.188 -6.596 1.00 0.00 42 ASP A CA 9
ATOM 15095 C C . ASP A 1 42 ? -2.379 -7.338 -5.719 1.00 0.00 42 ASP A C 9
ATOM 15096 O O . ASP A 1 42 ? -1.513 -8.113 -6.123 1.00 0.00 42 ASP A O 9
ATOM 15105 N N . LEU A 1 43 ? -2.942 -7.441 -4.520 1.00 0.00 43 LEU A N 9
ATOM 15106 C CA . LEU A 1 43 ? -2.566 -8.495 -3.586 1.00 0.00 43 LEU A CA 9
ATOM 15107 C C . LEU A 1 43 ? -3.357 -9.774 -3.851 1.00 0.00 43 LEU A C 9
ATOM 15108 O O . LEU A 1 43 ? -2.944 -10.863 -3.453 1.00 0.00 43 LEU A O 9
ATOM 15124 N N . GLU A 1 44 ? -4.497 -9.636 -4.524 1.00 0.00 44 GLU A N 9
ATOM 15125 C CA . GLU A 1 44 ? -5.343 -10.783 -4.839 1.00 0.00 44 GLU A CA 9
ATOM 15126 C C . GLU A 1 44 ? -5.865 -11.439 -3.565 1.00 0.00 44 GLU A C 9
ATOM 15127 O O . GLU A 1 44 ? -5.355 -12.472 -3.131 1.00 0.00 44 GLU A O 9
ATOM 15139 N N . ALA A 1 45 ? -6.885 -10.830 -2.969 1.00 0.00 45 ALA A N 9
ATOM 15140 C CA . ALA A 1 45 ? -7.478 -11.353 -1.744 1.00 0.00 45 ALA A CA 9
ATOM 15141 C C . ALA A 1 45 ? -8.852 -11.956 -2.013 1.00 0.00 45 ALA A C 9
ATOM 15142 O O . ALA A 1 45 ? -9.291 -12.036 -3.160 1.00 0.00 45 ALA A O 9
ATOM 15149 N N . GLU A 1 46 ? -9.526 -12.379 -0.949 1.00 0.00 46 GLU A N 9
ATOM 15150 C CA . GLU A 1 46 ? -10.851 -12.975 -1.070 1.00 0.00 46 GLU A CA 9
ATOM 15151 C C . GLU A 1 46 ? -11.937 -11.964 -0.716 1.00 0.00 46 GLU A C 9
ATOM 15152 O O . GLU A 1 46 ? -12.859 -11.729 -1.496 1.00 0.00 46 GLU A O 9
ATOM 15164 N N . HIS A 1 47 ? -11.820 -11.369 0.467 1.00 0.00 47 HIS A N 9
ATOM 15165 C CA . HIS A 1 47 ? -12.791 -10.384 0.925 1.00 0.00 47 HIS A CA 9
ATOM 15166 C C . HIS A 1 47 ? -12.092 -9.133 1.448 1.00 0.00 47 HIS A C 9
ATOM 15167 O O . HIS A 1 47 ? -11.229 -9.211 2.323 1.00 0.00 47 HIS A O 9
ATOM 15182 N N . VAL A 1 48 ? -12.471 -7.980 0.906 1.00 0.00 48 VAL A N 9
ATOM 15183 C CA . VAL A 1 48 ? -11.880 -6.712 1.318 1.00 0.00 48 VAL A CA 9
ATOM 15184 C C . VAL A 1 48 ? -12.953 -5.724 1.762 1.00 0.00 48 VAL A C 9
ATOM 15185 O O . VAL A 1 48 ? -14.084 -5.762 1.277 1.00 0.00 48 VAL A O 9
ATOM 15198 N N . GLU A 1 49 ? -12.591 -4.842 2.687 1.00 0.00 49 GLU A N 9
ATOM 15199 C CA . GLU A 1 49 ? -13.523 -3.843 3.198 1.00 0.00 49 GLU A CA 9
ATOM 15200 C C . GLU A 1 49 ? -12.818 -2.512 3.435 1.00 0.00 49 GLU A C 9
ATOM 15201 O O . GLU A 1 49 ? -11.803 -2.452 4.129 1.00 0.00 49 GLU A O 9
ATOM 15213 N N . VAL A 1 50 ? -13.362 -1.448 2.853 1.00 0.00 50 VAL A N 9
ATOM 15214 C CA . VAL A 1 50 ? -12.785 -0.117 3.002 1.00 0.00 50 VAL A CA 9
ATOM 15215 C C . VAL A 1 50 ? -13.778 0.843 3.647 1.00 0.00 50 VAL A C 9
ATOM 15216 O O . VAL A 1 50 ? -14.992 0.682 3.511 1.00 0.00 50 VAL A O 9
ATOM 15229 N N . GLU A 1 51 ? -13.257 1.843 4.351 1.00 0.00 51 GLU A N 9
ATOM 15230 C CA . GLU A 1 51 ? -14.098 2.830 5.016 1.00 0.00 51 GLU A CA 9
ATOM 15231 C C . GLU A 1 51 ? -13.620 4.245 4.716 1.00 0.00 51 GLU A C 9
ATOM 15232 O O . GLU A 1 51 ? -12.470 4.455 4.332 1.00 0.00 51 GLU A O 9
ATOM 15244 N N . ASP A 1 52 ? -14.514 5.212 4.889 1.00 0.00 52 ASP A N 9
ATOM 15245 C CA . ASP A 1 52 ? -14.188 6.609 4.633 1.00 0.00 52 ASP A CA 9
ATOM 15246 C C . ASP A 1 52 ? -15.004 7.529 5.536 1.00 0.00 52 ASP A C 9
ATOM 15247 O O . ASP A 1 52 ? -16.234 7.497 5.524 1.00 0.00 52 ASP A O 9
ATOM 15256 N N . THR A 1 53 ? -14.309 8.350 6.318 1.00 0.00 53 THR A N 9
ATOM 15257 C CA . THR A 1 53 ? -14.969 9.279 7.228 1.00 0.00 53 THR A CA 9
ATOM 15258 C C . THR A 1 53 ? -15.179 10.634 6.561 1.00 0.00 53 THR A C 9
ATOM 15259 O O . THR A 1 53 ? -16.297 11.148 6.515 1.00 0.00 53 THR A O 9
ATOM 15270 N N . THR A 1 54 ? -14.097 11.209 6.045 1.00 0.00 54 THR A N 9
ATOM 15271 C CA . THR A 1 54 ? -14.163 12.505 5.380 1.00 0.00 54 THR A CA 9
ATOM 15272 C C . THR A 1 54 ? -14.641 13.588 6.342 1.00 0.00 54 THR A C 9
ATOM 15273 O O . THR A 1 54 ? -15.342 13.304 7.313 1.00 0.00 54 THR A O 9
ATOM 15284 N N . LEU A 1 55 ? -14.258 14.829 6.065 1.00 0.00 55 LEU A N 9
ATOM 15285 C CA . LEU A 1 55 ? -14.647 15.956 6.905 1.00 0.00 55 LEU A CA 9
ATOM 15286 C C . LEU A 1 55 ? -15.345 17.034 6.082 1.00 0.00 55 LEU A C 9
ATOM 15287 O O . LEU A 1 55 ? -16.366 17.584 6.496 1.00 0.00 55 LEU A O 9
ATOM 15303 N N . ASN A 1 56 ? -14.788 17.331 4.912 1.00 0.00 56 ASN A N 9
ATOM 15304 C CA . ASN A 1 56 ? -15.357 18.343 4.029 1.00 0.00 56 ASN A CA 9
ATOM 15305 C C . ASN A 1 56 ? -14.676 18.318 2.665 1.00 0.00 56 ASN A C 9
ATOM 15306 O O . ASN A 1 56 ? -13.521 18.722 2.530 1.00 0.00 56 ASN A O 9
ATOM 15317 N N . ARG A 1 57 ? -15.400 17.842 1.656 1.00 0.00 57 ARG A N 9
ATOM 15318 C CA . ARG A 1 57 ? -14.868 17.763 0.299 1.00 0.00 57 ARG A CA 9
ATOM 15319 C C . ARG A 1 57 ? -13.694 16.790 0.230 1.00 0.00 57 ARG A C 9
ATOM 15320 O O . ARG A 1 57 ? -13.845 15.651 -0.210 1.00 0.00 57 ARG A O 9
ATOM 15341 N N . CYS A 1 58 ? -12.524 17.247 0.668 1.00 0.00 58 CYS A N 9
ATOM 15342 C CA . CYS A 1 58 ? -11.326 16.416 0.654 1.00 0.00 58 CYS A CA 9
ATOM 15343 C C . CYS A 1 58 ? -11.453 15.263 1.645 1.00 0.00 58 CYS A C 9
ATOM 15344 O O . CYS A 1 58 ? -11.321 15.453 2.855 1.00 0.00 58 CYS A O 9
ATOM 15352 N N . ALA A 1 59 ? -11.710 14.068 1.125 1.00 0.00 59 ALA A N 9
ATOM 15353 C CA . ALA A 1 59 ? -11.856 12.885 1.964 1.00 0.00 59 ALA A CA 9
ATOM 15354 C C . ALA A 1 59 ? -10.535 12.521 2.633 1.00 0.00 59 ALA A C 9
ATOM 15355 O O . ALA A 1 59 ? -9.581 12.117 1.967 1.00 0.00 59 ALA A O 9
ATOM 15362 N N . THR A 1 60 ? -10.487 12.665 3.953 1.00 0.00 60 THR A N 9
ATOM 15363 C CA . THR A 1 60 ? -9.283 12.350 4.714 1.00 0.00 60 THR A CA 9
ATOM 15364 C C . THR A 1 60 ? -9.506 11.136 5.610 1.00 0.00 60 THR A C 9
ATOM 15365 O O . THR A 1 60 ? -10.644 10.784 5.921 1.00 0.00 60 THR A O 9
ATOM 15376 N N . SER A 1 61 ? -8.413 10.503 6.022 1.00 0.00 61 SER A N 9
ATOM 15377 C CA . SER A 1 61 ? -8.489 9.328 6.883 1.00 0.00 61 SER A CA 9
ATOM 15378 C C . SER A 1 61 ? -9.236 8.192 6.190 1.00 0.00 61 SER A C 9
ATOM 15379 O O . SER A 1 61 ? -10.426 8.304 5.901 1.00 0.00 61 SER A O 9
ATOM 15387 N N . PHE A 1 62 ? -8.527 7.098 5.928 1.00 0.00 62 PHE A N 9
ATOM 15388 C CA . PHE A 1 62 ? -9.122 5.942 5.269 1.00 0.00 62 PHE A CA 9
ATOM 15389 C C . PHE A 1 62 ? -8.719 4.648 5.968 1.00 0.00 62 PHE A C 9
ATOM 15390 O O . PHE A 1 62 ? -7.708 4.598 6.668 1.00 0.00 62 PHE A O 9
ATOM 15407 N N . ARG A 1 63 ? -9.517 3.602 5.772 1.00 0.00 63 ARG A N 9
ATOM 15408 C CA . ARG A 1 63 ? -9.243 2.307 6.382 1.00 0.00 63 ARG A CA 9
ATOM 15409 C C . ARG A 1 63 ? -9.317 1.191 5.344 1.00 0.00 63 ARG A C 9
ATOM 15410 O O . ARG A 1 63 ? -10.306 1.067 4.622 1.00 0.00 63 ARG A O 9
ATOM 15431 N N . VAL A 1 64 ? -8.264 0.384 5.275 1.00 0.00 64 VAL A N 9
ATOM 15432 C CA . VAL A 1 64 ? -8.210 -0.721 4.324 1.00 0.00 64 VAL A CA 9
ATOM 15433 C C . VAL A 1 64 ? -8.240 -2.067 5.040 1.00 0.00 64 VAL A C 9
ATOM 15434 O O . VAL A 1 64 ? -7.465 -2.307 5.966 1.00 0.00 64 VAL A O 9
ATOM 15447 N N . LEU A 1 65 ? -9.141 -2.942 4.605 1.00 0.00 65 LEU A N 9
ATOM 15448 C CA . LEU A 1 65 ? -9.274 -4.265 5.203 1.00 0.00 65 LEU A CA 9
ATOM 15449 C C . LEU A 1 65 ? -9.175 -5.354 4.140 1.00 0.00 65 LEU A C 9
ATOM 15450 O O . LEU A 1 65 ? -9.661 -5.188 3.021 1.00 0.00 65 LEU A O 9
ATOM 15466 N N . VAL A 1 66 ? -8.541 -6.467 4.495 1.00 0.00 66 VAL A N 9
ATOM 15467 C CA . VAL A 1 66 ? -8.377 -7.580 3.568 1.00 0.00 66 VAL A CA 9
ATOM 15468 C C . VAL A 1 66 ? -8.388 -8.917 4.302 1.00 0.00 66 VAL A C 9
ATOM 15469 O O . VAL A 1 66 ? -7.789 -9.056 5.369 1.00 0.00 66 VAL A O 9
ATOM 15482 N N . VAL A 1 67 ? -9.070 -9.898 3.721 1.00 0.00 67 VAL A N 9
ATOM 15483 C CA . VAL A 1 67 ? -9.158 -11.226 4.314 1.00 0.00 67 VAL A CA 9
ATOM 15484 C C . VAL A 1 67 ? -8.867 -12.306 3.277 1.00 0.00 67 VAL A C 9
ATOM 15485 O O . VAL A 1 67 ? -9.565 -12.415 2.268 1.00 0.00 67 VAL A O 9
ATOM 15498 N N . SER A 1 68 ? -7.834 -13.102 3.530 1.00 0.00 68 SER A N 9
ATOM 15499 C CA . SER A 1 68 ? -7.452 -14.171 2.614 1.00 0.00 68 SER A CA 9
ATOM 15500 C C . SER A 1 68 ? -6.280 -14.973 3.171 1.00 0.00 68 SER A C 9
ATOM 15501 O O . SER A 1 68 ? -5.816 -14.726 4.283 1.00 0.00 68 SER A O 9
ATOM 15509 N N . ALA A 1 69 ? -5.805 -15.937 2.387 1.00 0.00 69 ALA A N 9
ATOM 15510 C CA . ALA A 1 69 ? -4.687 -16.778 2.798 1.00 0.00 69 ALA A CA 9
ATOM 15511 C C . ALA A 1 69 ? -3.388 -16.354 2.117 1.00 0.00 69 ALA A C 9
ATOM 15512 O O . ALA A 1 69 ? -2.301 -16.763 2.528 1.00 0.00 69 ALA A O 9
ATOM 15519 N N . LYS A 1 70 ? -3.501 -15.535 1.075 1.00 0.00 70 LYS A N 9
ATOM 15520 C CA . LYS A 1 70 ? -2.331 -15.062 0.344 1.00 0.00 70 LYS A CA 9
ATOM 15521 C C . LYS A 1 70 ? -1.335 -14.386 1.282 1.00 0.00 70 LYS A C 9
ATOM 15522 O O . LYS A 1 70 ? -0.126 -14.422 1.051 1.00 0.00 70 LYS A O 9
ATOM 15541 N N . PHE A 1 71 ? -1.851 -13.770 2.340 1.00 0.00 71 PHE A N 9
ATOM 15542 C CA . PHE A 1 71 ? -1.008 -13.087 3.314 1.00 0.00 71 PHE A CA 9
ATOM 15543 C C . PHE A 1 71 ? -0.290 -14.088 4.214 1.00 0.00 71 PHE A C 9
ATOM 15544 O O . PHE A 1 71 ? 0.820 -13.832 4.681 1.00 0.00 71 PHE A O 9
ATOM 15561 N N . GLU A 1 72 ? -0.931 -15.226 4.456 1.00 0.00 72 GLU A N 9
ATOM 15562 C CA . GLU A 1 72 ? -0.354 -16.265 5.301 1.00 0.00 72 GLU A CA 9
ATOM 15563 C C . GLU A 1 72 ? 0.982 -16.745 4.741 1.00 0.00 72 GLU A C 9
ATOM 15564 O O . GLU A 1 72 ? 1.872 -17.145 5.490 1.00 0.00 72 GLU A O 9
ATOM 15576 N N . GLY A 1 73 ? 1.115 -16.700 3.419 1.00 0.00 73 GLY A N 9
ATOM 15577 C CA . GLY A 1 73 ? 2.345 -17.133 2.783 1.00 0.00 73 GLY A CA 9
ATOM 15578 C C . GLY A 1 73 ? 3.545 -16.323 3.233 1.00 0.00 73 GLY A C 9
ATOM 15579 O O . GLY A 1 73 ? 4.578 -16.882 3.600 1.00 0.00 73 GLY A O 9
ATOM 15583 N N . LYS A 1 74 ? 3.409 -15.001 3.204 1.00 0.00 74 LYS A N 9
ATOM 15584 C CA . LYS A 1 74 ? 4.491 -14.112 3.613 1.00 0.00 74 LYS A CA 9
ATOM 15585 C C . LYS A 1 74 ? 4.279 -13.621 5.043 1.00 0.00 74 LYS A C 9
ATOM 15586 O O . LYS A 1 74 ? 3.149 -13.563 5.527 1.00 0.00 74 LYS A O 9
ATOM 15605 N N . PRO A 1 75 ? 5.369 -13.258 5.741 1.00 0.00 75 PRO A N 9
ATOM 15606 C CA . PRO A 1 75 ? 5.296 -12.769 7.122 1.00 0.00 75 PRO A CA 9
ATOM 15607 C C . PRO A 1 75 ? 4.584 -11.424 7.222 1.00 0.00 75 PRO A C 9
ATOM 15608 O O . PRO A 1 75 ? 4.241 -10.815 6.209 1.00 0.00 75 PRO A O 9
ATOM 15619 N N . LEU A 1 76 ? 4.363 -10.967 8.451 1.00 0.00 76 LEU A N 9
ATOM 15620 C CA . LEU A 1 76 ? 3.690 -9.694 8.684 1.00 0.00 76 LEU A CA 9
ATOM 15621 C C . LEU A 1 76 ? 4.457 -8.545 8.037 1.00 0.00 76 LEU A C 9
ATOM 15622 O O . LEU A 1 76 ? 3.864 -7.668 7.407 1.00 0.00 76 LEU A O 9
ATOM 15638 N N . LEU A 1 77 ? 5.776 -8.554 8.198 1.00 0.00 77 LEU A N 9
ATOM 15639 C CA . LEU A 1 77 ? 6.623 -7.511 7.630 1.00 0.00 77 LEU A CA 9
ATOM 15640 C C . LEU A 1 77 ? 6.471 -7.451 6.113 1.00 0.00 77 LEU A C 9
ATOM 15641 O O . LEU A 1 77 ? 6.598 -6.386 5.508 1.00 0.00 77 LEU A O 9
ATOM 15657 N N . GLN A 1 78 ? 6.202 -8.601 5.503 1.00 0.00 78 GLN A N 9
ATOM 15658 C CA . GLN A 1 78 ? 6.035 -8.677 4.056 1.00 0.00 78 GLN A CA 9
ATOM 15659 C C . GLN A 1 78 ? 4.688 -8.103 3.631 1.00 0.00 78 GLN A C 9
ATOM 15660 O O . GLN A 1 78 ? 4.624 -7.174 2.826 1.00 0.00 78 GLN A O 9
ATOM 15674 N N . ARG A 1 79 ? 3.612 -8.664 4.175 1.00 0.00 79 ARG A N 9
ATOM 15675 C CA . ARG A 1 79 ? 2.265 -8.208 3.852 1.00 0.00 79 ARG A CA 9
ATOM 15676 C C . ARG A 1 79 ? 2.086 -6.736 4.207 1.00 0.00 79 ARG A C 9
ATOM 15677 O O . ARG A 1 79 ? 1.364 -6.006 3.529 1.00 0.00 79 ARG A O 9
ATOM 15698 N N . HIS A 1 80 ? 2.748 -6.305 5.276 1.00 0.00 80 HIS A N 9
ATOM 15699 C CA . HIS A 1 80 ? 2.662 -4.919 5.722 1.00 0.00 80 HIS A CA 9
ATOM 15700 C C . HIS A 1 80 ? 3.374 -3.988 4.746 1.00 0.00 80 HIS A C 9
ATOM 15701 O O . HIS A 1 80 ? 2.908 -2.880 4.479 1.00 0.00 80 HIS A O 9
ATOM 15716 N N . ARG A 1 81 ? 4.505 -4.444 4.218 1.00 0.00 81 ARG A N 9
ATOM 15717 C CA . ARG A 1 81 ? 5.280 -3.651 3.272 1.00 0.00 81 ARG A CA 9
ATOM 15718 C C . ARG A 1 81 ? 4.613 -3.634 1.901 1.00 0.00 81 ARG A C 9
ATOM 15719 O O . ARG A 1 81 ? 4.720 -2.657 1.160 1.00 0.00 81 ARG A O 9
ATOM 15740 N N . LEU A 1 82 ? 3.925 -4.721 1.569 1.00 0.00 82 LEU A N 9
ATOM 15741 C CA . LEU A 1 82 ? 3.240 -4.832 0.286 1.00 0.00 82 LEU A CA 9
ATOM 15742 C C . LEU A 1 82 ? 2.194 -3.732 0.131 1.00 0.00 82 LEU A C 9
ATOM 15743 O O . LEU A 1 82 ? 2.218 -2.971 -0.836 1.00 0.00 82 LEU A O 9
ATOM 15759 N N . VAL A 1 83 ? 1.278 -3.654 1.091 1.00 0.00 83 VAL A N 9
ATOM 15760 C CA . VAL A 1 83 ? 0.224 -2.647 1.061 1.00 0.00 83 VAL A CA 9
ATOM 15761 C C . VAL A 1 83 ? 0.807 -1.239 1.107 1.00 0.00 83 VAL A C 9
ATOM 15762 O O . VAL A 1 83 ? 0.265 -0.313 0.504 1.00 0.00 83 VAL A O 9
ATOM 15775 N N . ASN A 1 84 ? 1.914 -1.085 1.825 1.00 0.00 84 ASN A N 9
ATOM 15776 C CA . ASN A 1 84 ? 2.570 0.211 1.949 1.00 0.00 84 ASN A CA 9
ATOM 15777 C C . ASN A 1 84 ? 3.256 0.601 0.644 1.00 0.00 84 ASN A C 9
ATOM 15778 O O . ASN A 1 84 ? 3.148 1.740 0.191 1.00 0.00 84 ASN A O 9
ATOM 15789 N N . GLU A 1 85 ? 3.962 -0.353 0.044 1.00 0.00 85 GLU A N 9
ATOM 15790 C CA . GLU A 1 85 ? 4.664 -0.109 -1.210 1.00 0.00 85 GLU A CA 9
ATOM 15791 C C . GLU A 1 85 ? 3.686 0.255 -2.322 1.00 0.00 85 GLU A C 9
ATOM 15792 O O . GLU A 1 85 ? 3.997 1.062 -3.197 1.00 0.00 85 GLU A O 9
ATOM 15804 N N . CYS A 1 86 ? 2.502 -0.347 -2.281 1.00 0.00 86 CYS A N 9
ATOM 15805 C CA . CYS A 1 86 ? 1.476 -0.087 -3.285 1.00 0.00 86 CYS A CA 9
ATOM 15806 C C . CYS A 1 86 ? 1.083 1.387 -3.291 1.00 0.00 86 CYS A C 9
ATOM 15807 O O . CYS A 1 86 ? 1.186 2.063 -4.314 1.00 0.00 86 CYS A O 9
ATOM 15815 N N . LEU A 1 87 ? 0.632 1.878 -2.141 1.00 0.00 87 LEU A N 9
ATOM 15816 C CA . LEU A 1 87 ? 0.223 3.272 -2.013 1.00 0.00 87 LEU A CA 9
ATOM 15817 C C . LEU A 1 87 ? 1.341 4.111 -1.401 1.00 0.00 87 LEU A C 9
ATOM 15818 O O . LEU A 1 87 ? 1.106 4.912 -0.494 1.00 0.00 87 LEU A O 9
ATOM 15834 N N . ALA A 1 88 ? 2.556 3.922 -1.901 1.00 0.00 88 ALA A N 9
ATOM 15835 C CA . ALA A 1 88 ? 3.711 4.660 -1.404 1.00 0.00 88 ALA A CA 9
ATOM 15836 C C . ALA A 1 88 ? 3.538 6.161 -1.614 1.00 0.00 88 ALA A C 9
ATOM 15837 O O . ALA A 1 88 ? 3.658 6.946 -0.674 1.00 0.00 88 ALA A O 9
ATOM 15844 N N . GLU A 1 89 ? 3.258 6.553 -2.852 1.00 0.00 89 GLU A N 9
ATOM 15845 C CA . GLU A 1 89 ? 3.071 7.960 -3.184 1.00 0.00 89 GLU A CA 9
ATOM 15846 C C . GLU A 1 89 ? 1.717 8.464 -2.691 1.00 0.00 89 GLU A C 9
ATOM 15847 O O . GLU A 1 89 ? 1.572 9.632 -2.331 1.00 0.00 89 GLU A O 9
ATOM 15859 N N . GLU A 1 90 ? 0.729 7.575 -2.681 1.00 0.00 90 GLU A N 9
ATOM 15860 C CA . GLU A 1 90 ? -0.614 7.929 -2.236 1.00 0.00 90 GLU A CA 9
ATOM 15861 C C . GLU A 1 90 ? -0.681 8.048 -0.715 1.00 0.00 90 GLU A C 9
ATOM 15862 O O . GLU A 1 90 ? -1.481 8.815 -0.178 1.00 0.00 90 GLU A O 9
ATOM 15874 N N . LEU A 1 91 ? 0.158 7.280 -0.024 1.00 0.00 91 LEU A N 9
ATOM 15875 C CA . LEU A 1 91 ? 0.187 7.294 1.437 1.00 0.00 91 LEU A CA 9
ATOM 15876 C C . LEU A 1 91 ? 0.307 8.718 1.981 1.00 0.00 91 LEU A C 9
ATOM 15877 O O . LEU A 1 91 ? -0.548 9.171 2.741 1.00 0.00 91 LEU A O 9
ATOM 15893 N N . PRO A 1 92 ? 1.373 9.446 1.602 1.00 0.00 92 PRO A N 9
ATOM 15894 C CA . PRO A 1 92 ? 1.594 10.821 2.060 1.00 0.00 92 PRO A CA 9
ATOM 15895 C C . PRO A 1 92 ? 0.328 11.671 1.992 1.00 0.00 92 PRO A C 9
ATOM 15896 O O . PRO A 1 92 ? 0.130 12.574 2.805 1.00 0.00 92 PRO A O 9
ATOM 15907 N N . HIS A 1 93 ? -0.527 11.376 1.017 1.00 0.00 93 HIS A N 9
ATOM 15908 C CA . HIS A 1 93 ? -1.774 12.113 0.844 1.00 0.00 93 HIS A CA 9
ATOM 15909 C C . HIS A 1 93 ? -2.797 11.710 1.902 1.00 0.00 93 HIS A C 9
ATOM 15910 O O . HIS A 1 93 ? -3.620 12.521 2.326 1.00 0.00 93 HIS A O 9
ATOM 15925 N N . ILE A 1 94 ? -2.738 10.451 2.324 1.00 0.00 94 ILE A N 9
ATOM 15926 C CA . ILE A 1 94 ? -3.657 9.938 3.332 1.00 0.00 94 ILE A CA 9
ATOM 15927 C C . ILE A 1 94 ? -3.310 10.471 4.717 1.00 0.00 94 ILE A C 9
ATOM 15928 O O . ILE A 1 94 ? -2.292 10.096 5.300 1.00 0.00 94 ILE A O 9
ATOM 15944 N N . HIS A 1 95 ? -4.161 11.346 5.243 1.00 0.00 95 HIS A N 9
ATOM 15945 C CA . HIS A 1 95 ? -3.943 11.926 6.562 1.00 0.00 95 HIS A CA 9
ATOM 15946 C C . HIS A 1 95 ? -3.916 10.840 7.632 1.00 0.00 95 HIS A C 9
ATOM 15947 O O . HIS A 1 95 ? -3.211 10.958 8.633 1.00 0.00 95 HIS A O 9
ATOM 15962 N N . ALA A 1 96 ? -4.688 9.782 7.409 1.00 0.00 96 ALA A N 9
ATOM 15963 C CA . ALA A 1 96 ? -4.754 8.670 8.349 1.00 0.00 96 ALA A CA 9
ATOM 15964 C C . ALA A 1 96 ? -5.067 7.364 7.628 1.00 0.00 96 ALA A C 9
ATOM 15965 O O . ALA A 1 96 ? -6.132 7.214 7.028 1.00 0.00 96 ALA A O 9
ATOM 15972 N N . PHE A 1 97 ? -4.131 6.423 7.686 1.00 0.00 97 PHE A N 9
ATOM 15973 C CA . PHE A 1 97 ? -4.306 5.130 7.033 1.00 0.00 97 PHE A CA 9
ATOM 15974 C C . PHE A 1 97 ? -4.214 3.991 8.043 1.00 0.00 97 PHE A C 9
ATOM 15975 O O . PHE A 1 97 ? -3.341 3.986 8.910 1.00 0.00 97 PHE A O 9
ATOM 15992 N N . GLU A 1 98 ? -5.119 3.026 7.921 1.00 0.00 98 GLU A N 9
ATOM 15993 C CA . GLU A 1 98 ? -5.142 1.879 8.820 1.00 0.00 98 GLU A CA 9
ATOM 15994 C C . GLU A 1 98 ? -5.418 0.592 8.050 1.00 0.00 98 GLU A C 9
ATOM 15995 O O . GLU A 1 98 ? -6.458 0.453 7.407 1.00 0.00 98 GLU A O 9
ATOM 16007 N N . GLN A 1 99 ? -4.478 -0.347 8.117 1.00 0.00 99 GLN A N 9
ATOM 16008 C CA . GLN A 1 99 ? -4.620 -1.621 7.423 1.00 0.00 99 GLN A CA 9
ATOM 16009 C C . GLN A 1 99 ? -4.716 -2.776 8.416 1.00 0.00 99 GLN A C 9
ATOM 16010 O O . GLN A 1 99 ? -4.154 -2.716 9.509 1.00 0.00 99 GLN A O 9
ATOM 16024 N N . LYS A 1 100 ? -5.431 -3.826 8.025 1.00 0.00 100 LYS A N 9
ATOM 16025 C CA . LYS A 1 100 ? -5.601 -4.996 8.878 1.00 0.00 100 LYS A CA 9
ATOM 16026 C C . LYS A 1 100 ? -5.704 -6.267 8.041 1.00 0.00 100 LYS A C 9
ATOM 16027 O O . LYS A 1 100 ? -6.601 -6.404 7.210 1.00 0.00 100 LYS A O 9
ATOM 16046 N N . THR A 1 101 ? -4.776 -7.193 8.263 1.00 0.00 101 THR A N 9
ATOM 16047 C CA . THR A 1 101 ? -4.762 -8.453 7.528 1.00 0.00 101 THR A CA 9
ATOM 16048 C C . THR A 1 101 ? -5.104 -9.623 8.444 1.00 0.00 101 THR A C 9
ATOM 16049 O O . THR A 1 101 ? -4.500 -9.793 9.503 1.00 0.00 101 THR A O 9
ATOM 16060 N N . LEU A 1 102 ? -6.078 -10.428 8.029 1.00 0.00 102 LEU A N 9
ATOM 16061 C CA . LEU A 1 102 ? -6.499 -11.583 8.812 1.00 0.00 102 LEU A CA 9
ATOM 16062 C C . LEU A 1 102 ? -6.819 -12.768 7.906 1.00 0.00 102 LEU A C 9
ATOM 16063 O O . LEU A 1 102 ? -7.213 -12.591 6.753 1.00 0.00 102 LEU A O 9
ATOM 16079 N N . THR A 1 103 ? -6.646 -13.975 8.435 1.00 0.00 103 THR A N 9
ATOM 16080 C CA . THR A 1 103 ? -6.915 -15.190 7.674 1.00 0.00 103 THR A CA 9
ATOM 16081 C C . THR A 1 103 ? -8.407 -15.513 7.673 1.00 0.00 103 THR A C 9
ATOM 16082 O O . THR A 1 103 ? -9.140 -15.103 8.572 1.00 0.00 103 THR A O 9
ATOM 16093 N N . PRO A 1 104 ? -8.876 -16.259 6.658 1.00 0.00 104 PRO A N 9
ATOM 16094 C CA . PRO A 1 104 ? -10.288 -16.639 6.544 1.00 0.00 104 PRO A CA 9
ATOM 16095 C C . PRO A 1 104 ? -10.807 -17.324 7.804 1.00 0.00 104 PRO A C 9
ATOM 16096 O O . PRO A 1 104 ? -11.883 -16.997 8.303 1.00 0.00 104 PRO A O 9
ATOM 16107 N N . GLU A 1 105 ? -10.033 -18.278 8.314 1.00 0.00 105 GLU A N 9
ATOM 16108 C CA . GLU A 1 105 ? -10.413 -19.010 9.515 1.00 0.00 105 GLU A CA 9
ATOM 16109 C C . GLU A 1 105 ? -10.596 -18.061 10.697 1.00 0.00 105 GLU A C 9
ATOM 16110 O O . GLU A 1 105 ? -11.410 -18.310 11.585 1.00 0.00 105 GLU A O 9
ATOM 16122 N N . GLN A 1 106 ? -9.832 -16.974 10.698 1.00 0.00 106 GLN A N 9
ATOM 16123 C CA . GLN A 1 106 ? -9.910 -15.988 11.770 1.00 0.00 106 GLN A CA 9
ATOM 16124 C C . GLN A 1 106 ? -11.187 -15.161 11.657 1.00 0.00 106 GLN A C 9
ATOM 16125 O O . GLN A 1 106 ? -11.950 -15.045 12.615 1.00 0.00 106 GLN A O 9
ATOM 16139 N N . TRP A 1 107 ? -11.412 -14.588 10.478 1.00 0.00 107 TRP A N 9
ATOM 16140 C CA . TRP A 1 107 ? -12.597 -13.773 10.240 1.00 0.00 107 TRP A CA 9
ATOM 16141 C C . TRP A 1 107 ? -13.870 -14.594 10.413 1.00 0.00 107 TRP A C 9
ATOM 16142 O O . TRP A 1 107 ? -14.830 -14.145 11.040 1.00 0.00 107 TRP A O 9
ATOM 16163 N N . THR A 1 108 ? -13.873 -15.800 9.853 1.00 0.00 108 THR A N 9
ATOM 16164 C CA . THR A 1 108 ? -15.028 -16.683 9.948 1.00 0.00 108 THR A CA 9
ATOM 16165 C C . THR A 1 108 ? -15.348 -17.009 11.403 1.00 0.00 108 THR A C 9
ATOM 16166 O O . THR A 1 108 ? -16.505 -17.226 11.762 1.00 0.00 108 THR A O 9
ATOM 16177 N N . ARG A 1 109 ? -14.313 -17.042 12.238 1.00 0.00 109 ARG A N 9
ATOM 16178 C CA . ARG A 1 109 ? -14.484 -17.341 13.655 1.00 0.00 109 ARG A CA 9
ATOM 16179 C C . ARG A 1 109 ? -14.696 -16.064 14.463 1.00 0.00 109 ARG A C 9
ATOM 16180 O O . ARG A 1 109 ? -15.300 -16.091 15.535 1.00 0.00 109 ARG A O 9
ATOM 16201 N N . GLN A 1 110 ? -14.196 -14.946 13.943 1.00 0.00 110 GLN A N 9
ATOM 16202 C CA . GLN A 1 110 ? -14.333 -13.662 14.619 1.00 0.00 110 GLN A CA 9
ATOM 16203 C C . GLN A 1 110 ? -15.518 -12.876 14.065 1.00 0.00 110 GLN A C 9
ATOM 16204 O O . GLN A 1 110 ? -15.475 -11.649 13.976 1.00 0.00 110 GLN A O 9
ATOM 16218 N N . ARG A 1 111 ? -16.576 -13.591 13.696 1.00 0.00 111 ARG A N 9
ATOM 16219 C CA . ARG A 1 111 ? -17.774 -12.959 13.153 1.00 0.00 111 ARG A CA 9
ATOM 16220 C C . ARG A 1 111 ? -18.930 -13.045 14.144 1.00 0.00 111 ARG A C 9
ATOM 16221 O O . ARG A 1 111 ? -20.090 -13.165 13.750 1.00 0.00 111 ARG A O 9
ATOM 16242 N N . ARG A 1 112 ? -18.605 -12.985 15.431 1.00 0.00 112 ARG A N 9
ATOM 16243 C CA . ARG A 1 112 ? -19.616 -13.055 16.479 1.00 0.00 112 ARG A CA 9
ATOM 16244 C C . ARG A 1 112 ? -20.150 -11.667 16.815 1.00 0.00 112 ARG A C 9
ATOM 16245 O O . ARG A 1 112 ? -19.606 -10.656 16.371 1.00 0.00 112 ARG A O 9
ATOM 16266 N N . GLU A 1 113 ? -21.220 -11.625 17.602 1.00 0.00 113 GLU A N 9
ATOM 16267 C CA . GLU A 1 113 ? -21.829 -10.361 17.999 1.00 0.00 113 GLU A CA 9
ATOM 16268 C C . GLU A 1 113 ? -22.303 -9.578 16.777 1.00 0.00 113 GLU A C 9
ATOM 16269 O O . GLU A 1 113 ? -22.821 -8.457 16.959 1.00 0.00 113 GLU A O 9
ATOM 16282 N N . MET A 1 1 ? 11.557 62.593 6.470 1.00 0.00 1 MET A N 10
ATOM 16283 C CA . MET A 1 1 ? 12.314 63.523 5.591 1.00 0.00 1 MET A CA 10
ATOM 16284 C C . MET A 1 1 ? 12.356 63.011 4.155 1.00 0.00 1 MET A C 10
ATOM 16285 O O . MET A 1 1 ? 11.802 63.630 3.247 1.00 0.00 1 MET A O 10
ATOM 16301 N N . LYS A 1 2 ? 13.019 61.875 3.957 1.00 0.00 2 LYS A N 10
ATOM 16302 C CA . LYS A 1 2 ? 13.134 61.279 2.630 1.00 0.00 2 LYS A CA 10
ATOM 16303 C C . LYS A 1 2 ? 12.243 60.048 2.508 1.00 0.00 2 LYS A C 10
ATOM 16304 O O . LYS A 1 2 ? 12.047 59.312 3.475 1.00 0.00 2 LYS A O 10
ATOM 16323 N N . GLY A 1 3 ? 11.704 59.829 1.313 1.00 0.00 3 GLY A N 10
ATOM 16324 C CA . GLY A 1 3 ? 10.840 58.686 1.086 1.00 0.00 3 GLY A CA 10
ATOM 16325 C C . GLY A 1 3 ? 9.591 59.048 0.307 1.00 0.00 3 GLY A C 10
ATOM 16326 O O . GLY A 1 3 ? 9.672 59.469 -0.848 1.00 0.00 3 GLY A O 10
ATOM 16330 N N . SER A 1 4 ? 8.434 58.883 0.938 1.00 0.00 4 SER A N 10
ATOM 16331 C CA . SER A 1 4 ? 7.162 59.196 0.296 1.00 0.00 4 SER A CA 10
ATOM 16332 C C . SER A 1 4 ? 6.960 58.344 -0.952 1.00 0.00 4 SER A C 10
ATOM 16333 O O . SER A 1 4 ? 7.872 57.649 -1.397 1.00 0.00 4 SER A O 10
ATOM 16341 N N . SER A 1 5 ? 5.756 58.403 -1.514 1.00 0.00 5 SER A N 10
ATOM 16342 C CA . SER A 1 5 ? 5.433 57.637 -2.712 1.00 0.00 5 SER A CA 10
ATOM 16343 C C . SER A 1 5 ? 4.405 58.371 -3.567 1.00 0.00 5 SER A C 10
ATOM 16344 O O . SER A 1 5 ? 3.200 58.200 -3.389 1.00 0.00 5 SER A O 10
ATOM 16352 N N . HIS A 1 6 ? 4.891 59.190 -4.495 1.00 0.00 6 HIS A N 10
ATOM 16353 C CA . HIS A 1 6 ? 4.014 59.950 -5.378 1.00 0.00 6 HIS A CA 10
ATOM 16354 C C . HIS A 1 6 ? 4.026 59.370 -6.789 1.00 0.00 6 HIS A C 10
ATOM 16355 O O . HIS A 1 6 ? 3.024 59.427 -7.502 1.00 0.00 6 HIS A O 10
ATOM 16370 N N . HIS A 1 7 ? 5.166 58.813 -7.184 1.00 0.00 7 HIS A N 10
ATOM 16371 C CA . HIS A 1 7 ? 5.308 58.223 -8.510 1.00 0.00 7 HIS A CA 10
ATOM 16372 C C . HIS A 1 7 ? 4.774 56.795 -8.529 1.00 0.00 7 HIS A C 10
ATOM 16373 O O . HIS A 1 7 ? 3.798 56.496 -9.218 1.00 0.00 7 HIS A O 10
ATOM 16388 N N . HIS A 1 8 ? 5.418 55.916 -7.768 1.00 0.00 8 HIS A N 10
ATOM 16389 C CA . HIS A 1 8 ? 5.007 54.518 -7.698 1.00 0.00 8 HIS A CA 10
ATOM 16390 C C . HIS A 1 8 ? 4.687 54.118 -6.261 1.00 0.00 8 HIS A C 10
ATOM 16391 O O . HIS A 1 8 ? 4.922 54.883 -5.326 1.00 0.00 8 HIS A O 10
ATOM 16406 N N . HIS A 1 9 ? 4.149 52.914 -6.094 1.00 0.00 9 HIS A N 10
ATOM 16407 C CA . HIS A 1 9 ? 3.796 52.412 -4.772 1.00 0.00 9 HIS A CA 10
ATOM 16408 C C . HIS A 1 9 ? 5.013 51.803 -4.079 1.00 0.00 9 HIS A C 10
ATOM 16409 O O . HIS A 1 9 ? 5.406 50.674 -4.372 1.00 0.00 9 HIS A O 10
ATOM 16424 N N . HIS A 1 10 ? 5.604 52.560 -3.160 1.00 0.00 10 HIS A N 10
ATOM 16425 C CA . HIS A 1 10 ? 6.776 52.094 -2.427 1.00 0.00 10 HIS A CA 10
ATOM 16426 C C . HIS A 1 10 ? 6.423 50.913 -1.528 1.00 0.00 10 HIS A C 10
ATOM 16427 O O . HIS A 1 10 ? 5.288 50.439 -1.528 1.00 0.00 10 HIS A O 10
ATOM 16442 N N . HIS A 1 11 ? 7.406 50.445 -0.763 1.00 0.00 11 HIS A N 10
ATOM 16443 C CA . HIS A 1 11 ? 7.205 49.319 0.144 1.00 0.00 11 HIS A CA 10
ATOM 16444 C C . HIS A 1 11 ? 6.993 48.023 -0.632 1.00 0.00 11 HIS A C 10
ATOM 16445 O O . HIS A 1 11 ? 7.829 47.120 -0.591 1.00 0.00 11 HIS A O 10
ATOM 16460 N N . SER A 1 12 ? 5.870 47.937 -1.339 1.00 0.00 12 SER A N 10
ATOM 16461 C CA . SER A 1 12 ? 5.551 46.750 -2.124 1.00 0.00 12 SER A CA 10
ATOM 16462 C C . SER A 1 12 ? 4.329 46.990 -3.003 1.00 0.00 12 SER A C 10
ATOM 16463 O O . SER A 1 12 ? 3.402 47.701 -2.614 1.00 0.00 12 SER A O 10
ATOM 16471 N N . SER A 1 13 ? 4.333 46.392 -4.191 1.00 0.00 13 SER A N 10
ATOM 16472 C CA . SER A 1 13 ? 3.223 46.541 -5.125 1.00 0.00 13 SER A CA 10
ATOM 16473 C C . SER A 1 13 ? 3.435 45.674 -6.363 1.00 0.00 13 SER A C 10
ATOM 16474 O O . SER A 1 13 ? 4.244 46.002 -7.231 1.00 0.00 13 SER A O 10
ATOM 16482 N N . GLY A 1 14 ? 2.703 44.568 -6.436 1.00 0.00 14 GLY A N 10
ATOM 16483 C CA . GLY A 1 14 ? 2.825 43.672 -7.570 1.00 0.00 14 GLY A CA 10
ATOM 16484 C C . GLY A 1 14 ? 2.287 42.286 -7.277 1.00 0.00 14 GLY A C 10
ATOM 16485 O O . GLY A 1 14 ? 2.634 41.680 -6.263 1.00 0.00 14 GLY A O 10
ATOM 16489 N N . ALA A 1 15 ? 1.436 41.782 -8.165 1.00 0.00 15 ALA A N 10
ATOM 16490 C CA . ALA A 1 15 ? 0.849 40.459 -7.996 1.00 0.00 15 ALA A CA 10
ATOM 16491 C C . ALA A 1 15 ? 0.038 40.380 -6.707 1.00 0.00 15 ALA A C 10
ATOM 16492 O O . ALA A 1 15 ? 0.597 40.348 -5.611 1.00 0.00 15 ALA A O 10
ATOM 16499 N N . SER A 1 16 ? -1.284 40.349 -6.846 1.00 0.00 16 SER A N 10
ATOM 16500 C CA . SER A 1 16 ? -2.173 40.274 -5.692 1.00 0.00 16 SER A CA 10
ATOM 16501 C C . SER A 1 16 ? -3.131 39.094 -5.818 1.00 0.00 16 SER A C 10
ATOM 16502 O O . SER A 1 16 ? -3.100 38.167 -5.010 1.00 0.00 16 SER A O 10
ATOM 16510 N N . LEU A 1 17 ? -3.982 39.136 -6.839 1.00 0.00 17 LEU A N 10
ATOM 16511 C CA . LEU A 1 17 ? -4.949 38.071 -7.072 1.00 0.00 17 LEU A CA 10
ATOM 16512 C C . LEU A 1 17 ? -4.536 37.210 -8.262 1.00 0.00 17 LEU A C 10
ATOM 16513 O O . LEU A 1 17 ? -3.872 37.685 -9.183 1.00 0.00 17 LEU A O 10
ATOM 16529 N N . VAL A 1 18 ? -4.933 35.942 -8.234 1.00 0.00 18 VAL A N 10
ATOM 16530 C CA . VAL A 1 18 ? -4.604 35.014 -9.310 1.00 0.00 18 VAL A CA 10
ATOM 16531 C C . VAL A 1 18 ? -5.857 34.318 -9.836 1.00 0.00 18 VAL A C 10
ATOM 16532 O O . VAL A 1 18 ? -6.234 33.251 -9.351 1.00 0.00 18 VAL A O 10
ATOM 16545 N N . PRO A 1 19 ? -6.522 34.915 -10.841 1.00 0.00 19 PRO A N 10
ATOM 16546 C CA . PRO A 1 19 ? -7.738 34.346 -11.430 1.00 0.00 19 PRO A CA 10
ATOM 16547 C C . PRO A 1 19 ? -7.459 33.067 -12.213 1.00 0.00 19 PRO A C 10
ATOM 16548 O O . PRO A 1 19 ? -8.330 32.207 -12.345 1.00 0.00 19 PRO A O 10
ATOM 16559 N N . ARG A 1 20 ? -6.240 32.948 -12.729 1.00 0.00 20 ARG A N 10
ATOM 16560 C CA . ARG A 1 20 ? -5.848 31.772 -13.498 1.00 0.00 20 ARG A CA 10
ATOM 16561 C C . ARG A 1 20 ? -5.982 30.504 -12.661 1.00 0.00 20 ARG A C 10
ATOM 16562 O O . ARG A 1 20 ? -5.391 30.391 -11.587 1.00 0.00 20 ARG A O 10
ATOM 16583 N N . GLY A 1 21 ? -6.764 29.552 -13.159 1.00 0.00 21 GLY A N 10
ATOM 16584 C CA . GLY A 1 21 ? -6.963 28.305 -12.444 1.00 0.00 21 GLY A CA 10
ATOM 16585 C C . GLY A 1 21 ? -5.674 27.526 -12.264 1.00 0.00 21 GLY A C 10
ATOM 16586 O O . GLY A 1 21 ? -4.906 27.356 -13.211 1.00 0.00 21 GLY A O 10
ATOM 16590 N N . SER A 1 22 ? -5.438 27.053 -11.046 1.00 0.00 22 SER A N 10
ATOM 16591 C CA . SER A 1 22 ? -4.234 26.287 -10.744 1.00 0.00 22 SER A CA 10
ATOM 16592 C C . SER A 1 22 ? -4.525 24.789 -10.753 1.00 0.00 22 SER A C 10
ATOM 16593 O O . SER A 1 22 ? -3.661 23.981 -11.091 1.00 0.00 22 SER A O 10
ATOM 16601 N N . GLU A 1 23 ? -5.748 24.428 -10.380 1.00 0.00 23 GLU A N 10
ATOM 16602 C CA . GLU A 1 23 ? -6.154 23.028 -10.345 1.00 0.00 23 GLU A CA 10
ATOM 16603 C C . GLU A 1 23 ? -5.299 22.236 -9.362 1.00 0.00 23 GLU A C 10
ATOM 16604 O O . GLU A 1 23 ? -4.161 22.607 -9.074 1.00 0.00 23 GLU A O 10
ATOM 16616 N N . GLY A 1 24 ? -5.853 21.143 -8.850 1.00 0.00 24 GLY A N 10
ATOM 16617 C CA . GLY A 1 24 ? -5.128 20.315 -7.905 1.00 0.00 24 GLY A CA 10
ATOM 16618 C C . GLY A 1 24 ? -4.687 18.995 -8.508 1.00 0.00 24 GLY A C 10
ATOM 16619 O O . GLY A 1 24 ? -4.946 18.724 -9.680 1.00 0.00 24 GLY A O 10
ATOM 16623 N N . ALA A 1 25 ? -4.018 18.175 -7.705 1.00 0.00 25 ALA A N 10
ATOM 16624 C CA . ALA A 1 25 ? -3.539 16.877 -8.166 1.00 0.00 25 ALA A CA 10
ATOM 16625 C C . ALA A 1 25 ? -4.602 15.801 -7.979 1.00 0.00 25 ALA A C 10
ATOM 16626 O O . ALA A 1 25 ? -4.849 15.346 -6.862 1.00 0.00 25 ALA A O 10
ATOM 16633 N N . ALA A 1 26 ? -5.230 15.399 -9.079 1.00 0.00 26 ALA A N 10
ATOM 16634 C CA . ALA A 1 26 ? -6.268 14.376 -9.035 1.00 0.00 26 ALA A CA 10
ATOM 16635 C C . ALA A 1 26 ? -6.044 13.318 -10.110 1.00 0.00 26 ALA A C 10
ATOM 16636 O O . ALA A 1 26 ? -6.992 12.700 -10.594 1.00 0.00 26 ALA A O 10
ATOM 16643 N N . THR A 1 27 ? -4.783 13.1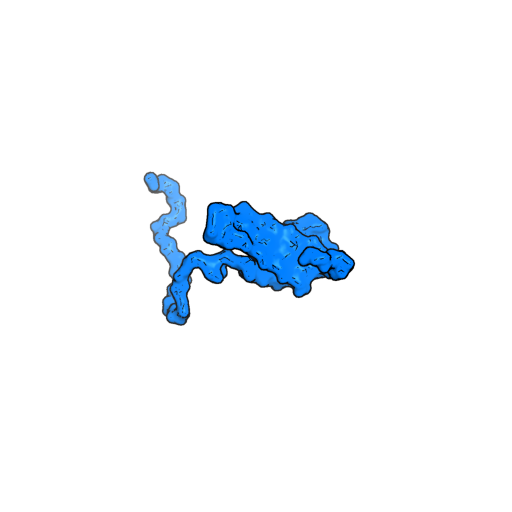10 -10.477 1.00 0.00 27 THR A N 10
ATOM 16644 C CA . THR A 1 27 ? -4.438 12.122 -11.491 1.00 0.00 27 THR A CA 10
ATOM 16645 C C . THR A 1 27 ? -4.933 10.737 -11.085 1.00 0.00 27 THR A C 10
ATOM 16646 O O . THR A 1 27 ? -5.259 9.908 -11.935 1.00 0.00 27 THR A O 10
ATOM 16657 N N . MET A 1 28 ? -4.989 10.498 -9.779 1.00 0.00 28 MET A N 10
ATOM 16658 C CA . MET A 1 28 ? -5.448 9.218 -9.253 1.00 0.00 28 MET A CA 10
ATOM 16659 C C . MET A 1 28 ? -6.802 9.367 -8.565 1.00 0.00 28 MET A C 10
ATOM 16660 O O . MET A 1 28 ? -7.584 8.418 -8.503 1.00 0.00 28 MET A O 10
ATOM 16674 N N . GLU A 1 29 ? -7.074 10.563 -8.049 1.00 0.00 29 GLU A N 10
ATOM 16675 C CA . GLU A 1 29 ? -8.334 10.832 -7.366 1.00 0.00 29 GLU A CA 10
ATOM 16676 C C . GLU A 1 29 ? -8.526 9.888 -6.183 1.00 0.00 29 GLU A C 10
ATOM 16677 O O . GLU A 1 29 ? -9.294 8.930 -6.258 1.00 0.00 29 GLU A O 10
ATOM 16689 N N . LEU A 1 30 ? -7.814 10.166 -5.093 1.00 0.00 30 LEU A N 10
ATOM 16690 C CA . LEU A 1 30 ? -7.891 9.351 -3.889 1.00 0.00 30 LEU A CA 10
ATOM 16691 C C . LEU A 1 30 ? -9.335 8.994 -3.544 1.00 0.00 30 LEU A C 10
ATOM 16692 O O . LEU A 1 30 ? -10.196 9.870 -3.451 1.00 0.00 30 LEU A O 10
ATOM 16708 N N . SER A 1 31 ? -9.591 7.704 -3.355 1.00 0.00 31 SER A N 10
ATOM 16709 C CA . SER A 1 31 ? -10.931 7.232 -3.021 1.00 0.00 31 SER A CA 10
ATOM 16710 C C . SER A 1 31 ? -10.869 5.887 -2.303 1.00 0.00 31 SER A C 10
ATOM 16711 O O . SER A 1 31 ? -9.926 5.117 -2.486 1.00 0.00 31 SER A O 10
ATOM 16719 N N . ALA A 1 32 ? -11.882 5.612 -1.487 1.00 0.00 32 ALA A N 10
ATOM 16720 C CA . ALA A 1 32 ? -11.943 4.359 -0.743 1.00 0.00 32 ALA A CA 10
ATOM 16721 C C . ALA A 1 32 ? -12.042 3.164 -1.685 1.00 0.00 32 ALA A C 10
ATOM 16722 O O . ALA A 1 32 ? -11.315 2.183 -1.537 1.00 0.00 32 ALA A O 10
ATOM 16729 N N . ASP A 1 33 ? -12.947 3.256 -2.655 1.00 0.00 33 ASP A N 10
ATOM 16730 C CA . ASP A 1 33 ? -13.142 2.182 -3.621 1.00 0.00 33 ASP A CA 10
ATOM 16731 C C . ASP A 1 33 ? -11.861 1.919 -4.407 1.00 0.00 33 ASP A C 10
ATOM 16732 O O . ASP A 1 33 ? -11.563 0.779 -4.763 1.00 0.00 33 ASP A O 10
ATOM 16741 N N . TYR A 1 34 ? -11.107 2.981 -4.673 1.00 0.00 34 TYR A N 10
ATOM 16742 C CA . TYR A 1 34 ? -9.858 2.864 -5.416 1.00 0.00 34 TYR A CA 10
ATOM 16743 C C . TYR A 1 34 ? -8.861 1.984 -4.670 1.00 0.00 34 TYR A C 10
ATOM 16744 O O . TYR A 1 34 ? -8.396 0.972 -5.194 1.00 0.00 34 TYR A O 10
ATOM 16762 N N . LEU A 1 35 ? -8.537 2.376 -3.441 1.00 0.00 35 LEU A N 10
ATOM 16763 C CA . LEU A 1 35 ? -7.594 1.623 -2.622 1.00 0.00 35 LEU A CA 10
ATOM 16764 C C . LEU A 1 35 ? -8.106 0.210 -2.364 1.00 0.00 35 LEU A C 10
ATOM 16765 O O . LEU A 1 35 ? -7.324 -0.736 -2.267 1.00 0.00 35 LEU A O 10
ATOM 16781 N N . ARG A 1 36 ? -9.423 0.073 -2.255 1.00 0.00 36 ARG A N 10
ATOM 16782 C CA . ARG A 1 36 ? -10.039 -1.226 -2.009 1.00 0.00 36 ARG A CA 10
ATOM 16783 C C . ARG A 1 36 ? -9.793 -2.176 -3.178 1.00 0.00 36 ARG A C 10
ATOM 16784 O O . ARG A 1 36 ? -9.192 -3.236 -3.013 1.00 0.00 36 ARG A O 10
ATOM 16805 N N . GLU A 1 37 ? -10.263 -1.787 -4.358 1.00 0.00 37 GLU A N 10
ATOM 16806 C CA . GLU A 1 37 ? -10.093 -2.603 -5.556 1.00 0.00 37 GLU A CA 10
ATOM 16807 C C . GLU A 1 37 ? -8.616 -2.779 -5.891 1.00 0.00 37 GLU A C 10
ATOM 16808 O O . GLU A 1 37 ? -8.208 -3.813 -6.417 1.00 0.00 37 GLU A O 10
ATOM 16820 N N . LYS A 1 38 ? -7.819 -1.761 -5.583 1.00 0.00 38 LYS A N 10
ATOM 16821 C CA . LYS A 1 38 ? -6.387 -1.804 -5.852 1.00 0.00 38 LYS A CA 10
ATOM 16822 C C . LYS A 1 38 ? -5.711 -2.899 -5.034 1.00 0.00 38 LYS A C 10
ATOM 16823 O O . LYS A 1 38 ? -5.111 -3.820 -5.588 1.00 0.00 38 LYS A O 10
ATOM 16842 N N . LEU A 1 39 ? -5.812 -2.793 -3.713 1.00 0.00 39 LEU A N 10
ATOM 16843 C CA . LEU A 1 39 ? -5.211 -3.775 -2.819 1.00 0.00 39 LEU A CA 10
ATOM 16844 C C . LEU A 1 39 ? -5.783 -5.166 -3.074 1.00 0.00 39 LEU A C 10
ATOM 16845 O O . LEU A 1 39 ? -5.093 -6.171 -2.910 1.00 0.00 39 LEU A O 10
ATOM 16861 N N . ARG A 1 40 ? -7.049 -5.215 -3.473 1.00 0.00 40 ARG A N 10
ATOM 16862 C CA . ARG A 1 40 ? -7.716 -6.482 -3.750 1.00 0.00 40 ARG A CA 10
ATOM 16863 C C . ARG A 1 40 ? -6.996 -7.249 -4.845 1.00 0.00 40 ARG A C 10
ATOM 16864 O O . ARG A 1 40 ? -6.533 -8.370 -4.632 1.00 0.00 40 ARG A O 10
ATOM 16885 N N . GLN A 1 41 ? -6.909 -6.644 -6.017 1.00 0.00 41 GLN A N 10
ATOM 16886 C CA . GLN A 1 41 ? -6.247 -7.278 -7.144 1.00 0.00 41 GLN A CA 10
ATOM 16887 C C . GLN A 1 41 ? -4.731 -7.242 -6.979 1.00 0.00 41 GLN A C 10
ATOM 16888 O O . GLN A 1 41 ? -4.025 -8.140 -7.435 1.00 0.00 41 GLN A O 10
ATOM 16902 N N . ASP A 1 42 ? -4.237 -6.195 -6.323 1.00 0.00 42 ASP A N 10
ATOM 16903 C CA . ASP A 1 42 ? -2.804 -6.043 -6.098 1.00 0.00 42 ASP A CA 10
ATOM 16904 C C . ASP A 1 42 ? -2.275 -7.152 -5.195 1.00 0.00 42 ASP A C 10
ATOM 16905 O O . ASP A 1 42 ? -1.341 -7.868 -5.555 1.00 0.00 42 ASP A O 10
ATOM 16914 N N . LEU A 1 43 ? -2.880 -7.288 -4.019 1.00 0.00 43 LEU A N 10
ATOM 16915 C CA . LEU A 1 43 ? -2.471 -8.311 -3.063 1.00 0.00 43 LEU A CA 10
ATOM 16916 C C . LEU A 1 43 ? -3.197 -9.629 -3.321 1.00 0.00 43 LEU A C 10
ATOM 16917 O O . LEU A 1 43 ? -2.766 -10.685 -2.857 1.00 0.00 43 LEU A O 10
ATOM 16933 N N . GLU A 1 44 ? -4.302 -9.564 -4.062 1.00 0.00 44 GLU A N 10
ATOM 16934 C CA . GLU A 1 44 ? -5.084 -10.756 -4.377 1.00 0.00 44 GLU A CA 10
ATOM 16935 C C . GLU A 1 44 ? -5.731 -11.328 -3.120 1.00 0.00 44 GLU A C 10
ATOM 16936 O O . GLU A 1 44 ? -5.169 -12.206 -2.465 1.00 0.00 44 GLU A O 10
ATOM 16948 N N . ALA A 1 45 ? -6.915 -10.823 -2.789 1.00 0.00 45 ALA A N 10
ATOM 16949 C CA . ALA A 1 45 ? -7.639 -11.284 -1.610 1.00 0.00 45 ALA A CA 10
ATOM 16950 C C . ALA A 1 45 ? -9.033 -11.780 -1.980 1.00 0.00 45 ALA A C 10
ATOM 16951 O O . ALA A 1 45 ? -9.438 -11.718 -3.141 1.00 0.00 45 ALA A O 10
ATOM 16958 N N . GLU A 1 46 ? -9.763 -12.271 -0.984 1.00 0.00 46 GLU A N 10
ATOM 16959 C CA . GLU A 1 46 ? -11.113 -12.778 -1.204 1.00 0.00 46 GLU A CA 10
ATOM 16960 C C . GLU A 1 46 ? -12.151 -11.693 -0.936 1.00 0.00 46 GLU A C 10
ATOM 16961 O O . GLU A 1 46 ? -12.956 -11.362 -1.808 1.00 0.00 46 GLU A O 10
ATOM 16973 N N . HIS A 1 47 ? -12.128 -11.144 0.273 1.00 0.00 47 HIS A N 10
ATOM 16974 C CA . HIS A 1 47 ? -13.066 -10.096 0.656 1.00 0.00 47 HIS A CA 10
ATOM 16975 C C . HIS A 1 47 ? -12.329 -8.889 1.226 1.00 0.00 47 HIS A C 10
ATOM 16976 O O . HIS A 1 47 ? -11.471 -9.027 2.098 1.00 0.00 47 HIS A O 10
ATOM 16991 N N . VAL A 1 48 ? -12.670 -7.705 0.727 1.00 0.00 48 VAL A N 10
ATOM 16992 C CA . VAL A 1 48 ? -12.040 -6.472 1.186 1.00 0.00 48 VAL A CA 10
ATOM 16993 C C . VAL A 1 48 ? -13.086 -5.442 1.600 1.00 0.00 48 VAL A C 10
ATOM 16994 O O . VAL A 1 48 ? -14.150 -5.342 0.990 1.00 0.00 48 VAL A O 10
ATOM 17007 N N . GLU A 1 49 ? -12.775 -4.678 2.642 1.00 0.00 49 GLU A N 10
ATOM 17008 C CA . GLU A 1 49 ? -13.688 -3.655 3.139 1.00 0.00 49 GLU A CA 10
ATOM 17009 C C . GLU A 1 49 ? -12.958 -2.332 3.349 1.00 0.00 49 GLU A C 10
ATOM 17010 O O . GLU A 1 49 ? -11.927 -2.280 4.021 1.00 0.00 49 GLU A O 10
ATOM 17022 N N . VAL A 1 50 ? -13.499 -1.264 2.772 1.00 0.00 50 VAL A N 10
ATOM 17023 C CA . VAL A 1 50 ? -12.900 0.059 2.896 1.00 0.00 50 VAL A CA 10
ATOM 17024 C C . VAL A 1 50 ? -13.883 1.052 3.509 1.00 0.00 50 VAL A C 10
ATOM 17025 O O . VAL A 1 50 ? -15.078 1.016 3.218 1.00 0.00 50 VAL A O 10
ATOM 17038 N N . GLU A 1 51 ? -13.371 1.937 4.358 1.00 0.00 51 GLU A N 10
ATOM 17039 C CA . GLU A 1 51 ? -14.203 2.941 5.012 1.00 0.00 51 GLU A CA 10
ATOM 17040 C C . GLU A 1 51 ? -13.607 4.333 4.846 1.00 0.00 51 GLU A C 10
ATOM 17041 O O . GLU A 1 51 ? -12.422 4.482 4.546 1.00 0.00 51 GLU A O 10
ATOM 17053 N N . ASP A 1 52 ? -14.438 5.351 5.041 1.00 0.00 52 ASP A N 10
ATOM 17054 C CA . ASP A 1 52 ? -13.997 6.733 4.910 1.00 0.00 52 ASP A CA 10
ATOM 17055 C C . ASP A 1 52 ? -14.798 7.647 5.833 1.00 0.00 52 ASP A C 10
ATOM 17056 O O . ASP A 1 52 ? -16.018 7.524 5.939 1.00 0.00 52 ASP A O 10
ATOM 17065 N N . THR A 1 53 ? -14.102 8.564 6.497 1.00 0.00 53 THR A N 10
ATOM 17066 C CA . THR A 1 53 ? -14.748 9.499 7.411 1.00 0.00 53 THR A CA 10
ATOM 17067 C C . THR A 1 53 ? -15.359 10.671 6.650 1.00 0.00 53 THR A C 10
ATOM 17068 O O . THR A 1 53 ? -16.517 11.028 6.862 1.00 0.00 53 THR A O 10
ATOM 17079 N N . THR A 1 54 ? -14.571 11.265 5.758 1.00 0.00 54 THR A N 10
ATOM 17080 C CA . THR A 1 54 ? -15.033 12.397 4.964 1.00 0.00 54 THR A CA 10
ATOM 17081 C C . THR A 1 54 ? -14.146 12.600 3.740 1.00 0.00 54 THR A C 10
ATOM 17082 O O . THR A 1 54 ? -13.230 11.817 3.488 1.00 0.00 54 THR A O 10
ATOM 17093 N N . LEU A 1 55 ? -14.425 13.656 2.982 1.00 0.00 55 LEU A N 10
ATOM 17094 C CA . LEU A 1 55 ? -13.652 13.962 1.784 1.00 0.00 55 LEU A CA 10
ATOM 17095 C C . LEU A 1 55 ? -13.128 15.394 1.826 1.00 0.00 55 LEU A C 10
ATOM 17096 O O . LEU A 1 55 ? -11.950 15.643 1.565 1.00 0.00 55 LEU A O 10
ATOM 17112 N N . ASN A 1 56 ? -14.010 16.332 2.155 1.00 0.00 56 ASN A N 10
ATOM 17113 C CA . ASN A 1 56 ? -13.637 17.740 2.232 1.00 0.00 56 ASN A CA 10
ATOM 17114 C C . ASN A 1 56 ? -13.565 18.205 3.682 1.00 0.00 56 ASN A C 10
ATOM 17115 O O . ASN A 1 56 ? -13.918 19.342 3.998 1.00 0.00 56 ASN A O 10
ATOM 17126 N N . ARG A 1 57 ? -13.106 17.320 4.561 1.00 0.00 57 ARG A N 10
ATOM 17127 C CA . ARG A 1 57 ? -12.988 17.641 5.979 1.00 0.00 57 ARG A CA 10
ATOM 17128 C C . ARG A 1 57 ? -11.558 17.431 6.466 1.00 0.00 57 ARG A C 10
ATOM 17129 O O . ARG A 1 57 ? -10.785 16.691 5.857 1.00 0.00 57 ARG A O 10
ATOM 17150 N N . CYS A 1 58 ? -11.212 18.085 7.570 1.00 0.00 58 CYS A N 10
ATOM 17151 C CA . CYS A 1 58 ? -9.875 17.970 8.141 1.00 0.00 58 CYS A CA 10
ATOM 17152 C C . CYS A 1 58 ? -9.602 16.542 8.602 1.00 0.00 58 CYS A C 10
ATOM 17153 O O . CYS A 1 58 ? -10.504 15.848 9.071 1.00 0.00 58 CYS A O 10
ATOM 17161 N N . ALA A 1 59 ? -8.352 16.111 8.467 1.00 0.00 59 ALA A N 10
ATOM 17162 C CA . ALA A 1 59 ? -7.961 14.765 8.871 1.00 0.00 59 ALA A CA 10
ATOM 17163 C C . ALA A 1 59 ? -8.740 13.710 8.093 1.00 0.00 59 ALA A C 10
ATOM 17164 O O . ALA A 1 59 ? -9.689 13.120 8.608 1.00 0.00 59 ALA A O 10
ATOM 17171 N N . THR A 1 60 ? -8.331 13.478 6.850 1.00 0.00 60 THR A N 10
ATOM 17172 C CA . THR A 1 60 ? -8.991 12.492 5.999 1.00 0.00 60 THR A CA 10
ATOM 17173 C C . THR A 1 60 ? -8.447 11.092 6.266 1.00 0.00 60 THR A C 10
ATOM 17174 O O . THR A 1 60 ? -7.480 10.663 5.638 1.00 0.00 60 THR A O 10
ATOM 17185 N N . SER A 1 61 ? -9.075 10.387 7.200 1.00 0.00 61 SER A N 10
ATOM 17186 C CA . SER A 1 61 ? -8.653 9.035 7.550 1.00 0.00 61 SER A CA 10
ATOM 17187 C C . SER A 1 61 ? -9.320 8.006 6.642 1.00 0.00 61 SER A C 10
ATOM 17188 O O . SER A 1 61 ? -10.442 8.206 6.178 1.00 0.00 61 SER A O 10
ATOM 17196 N N . PHE A 1 62 ? -8.621 6.904 6.393 1.00 0.00 62 PHE A N 10
ATOM 17197 C CA . PHE A 1 62 ? -9.144 5.842 5.541 1.00 0.00 62 PHE A CA 10
ATOM 17198 C C . PHE A 1 62 ? -8.820 4.469 6.120 1.00 0.00 62 PHE A C 10
ATOM 17199 O O . PHE A 1 62 ? -7.766 4.272 6.725 1.00 0.00 62 PHE A O 10
ATOM 17216 N N . ARG A 1 63 ? -9.733 3.521 5.931 1.00 0.00 63 ARG A N 10
ATOM 17217 C CA . ARG A 1 63 ? -9.544 2.165 6.433 1.00 0.00 63 ARG A CA 10
ATOM 17218 C C . ARG A 1 63 ? -9.655 1.147 5.303 1.00 0.00 63 ARG A C 10
ATOM 17219 O O . ARG A 1 63 ? -10.441 1.322 4.372 1.00 0.00 63 ARG A O 10
ATOM 17240 N N . VAL A 1 64 ? -8.865 0.082 5.392 1.00 0.00 64 VAL A N 10
ATOM 17241 C CA . VAL A 1 64 ? -8.876 -0.963 4.375 1.00 0.00 64 VAL A CA 10
ATOM 17242 C C . VAL A 1 64 ? -8.623 -2.334 4.994 1.00 0.00 64 VAL A C 10
ATOM 17243 O O . VAL A 1 64 ? -7.621 -2.542 5.678 1.00 0.00 64 VAL A O 10
ATOM 17256 N N . LEU A 1 65 ? -9.536 -3.267 4.746 1.00 0.00 65 LEU A N 10
ATOM 17257 C CA . LEU A 1 65 ? -9.413 -4.620 5.277 1.00 0.00 65 LEU A CA 10
ATOM 17258 C C . LEU A 1 65 ? -9.173 -5.624 4.154 1.00 0.00 65 LEU A C 10
ATOM 17259 O O . LEU A 1 65 ? -9.776 -5.530 3.086 1.00 0.00 65 LEU A O 10
ATOM 17275 N N . VAL A 1 66 ? -8.288 -6.584 4.404 1.00 0.00 66 VAL A N 10
ATOM 17276 C CA . VAL A 1 66 ? -7.968 -7.604 3.413 1.00 0.00 66 VAL A CA 10
ATOM 17277 C C . VAL A 1 66 ? -7.866 -8.982 4.058 1.00 0.00 66 VAL A C 10
ATOM 17278 O O . VAL A 1 66 ? -7.122 -9.175 5.020 1.00 0.00 66 VAL A O 10
ATOM 17291 N N . VAL A 1 67 ? -8.617 -9.938 3.520 1.00 0.00 67 VAL A N 10
ATOM 17292 C CA . VAL A 1 67 ? -8.611 -11.300 4.041 1.00 0.00 67 VAL A CA 10
ATOM 17293 C C . VAL A 1 67 ? -8.250 -12.303 2.951 1.00 0.00 67 VAL A C 10
ATOM 17294 O O . VAL A 1 67 ? -8.941 -12.408 1.937 1.00 0.00 67 VAL A O 10
ATOM 17307 N N . SER A 1 68 ? -7.164 -13.040 3.165 1.00 0.00 68 SER A N 10
ATOM 17308 C CA . SER A 1 68 ? -6.713 -14.035 2.199 1.00 0.00 68 SER A CA 10
ATOM 17309 C C . SER A 1 68 ? -5.491 -14.785 2.717 1.00 0.00 68 SER A C 10
ATOM 17310 O O . SER A 1 68 ? -4.818 -14.332 3.644 1.00 0.00 68 SER A O 10
ATOM 17318 N N . ALA A 1 69 ? -5.210 -15.935 2.113 1.00 0.00 69 ALA A N 10
ATOM 17319 C CA . ALA A 1 69 ? -4.068 -16.750 2.511 1.00 0.00 69 ALA A CA 10
ATOM 17320 C C . ALA A 1 69 ? -2.767 -16.220 1.911 1.00 0.00 69 ALA A C 10
ATOM 17321 O O . ALA A 1 69 ? -1.678 -16.586 2.351 1.00 0.00 69 ALA A O 10
ATOM 17328 N N . LYS A 1 70 ? -2.885 -15.357 0.905 1.00 0.00 70 LYS A N 10
ATOM 17329 C CA . LYS A 1 70 ? -1.715 -14.780 0.250 1.00 0.00 70 LYS A CA 10
ATOM 17330 C C . LYS A 1 70 ? -0.779 -14.133 1.268 1.00 0.00 70 LYS A C 10
ATOM 17331 O O . LYS A 1 70 ? 0.434 -14.087 1.069 1.00 0.00 70 LYS A O 10
ATOM 17350 N N . PHE A 1 71 ? -1.353 -13.636 2.359 1.00 0.00 71 PHE A N 10
ATOM 17351 C CA . PHE A 1 71 ? -0.570 -12.992 3.408 1.00 0.00 71 PHE A CA 10
ATOM 17352 C C . PHE A 1 71 ? 0.180 -14.027 4.241 1.00 0.00 71 PHE A C 10
ATOM 17353 O O . PHE A 1 71 ? 1.268 -13.757 4.750 1.00 0.00 71 PHE A O 10
ATOM 17370 N N . GLU A 1 72 ? -0.409 -15.211 4.376 1.00 0.00 72 GLU A N 10
ATOM 17371 C CA . GLU A 1 72 ? 0.203 -16.285 5.147 1.00 0.00 72 GLU A CA 10
ATOM 17372 C C . GLU A 1 72 ? 1.545 -16.691 4.548 1.00 0.00 72 GLU A C 10
ATOM 17373 O O . GLU A 1 72 ? 2.481 -17.035 5.269 1.00 0.00 72 GLU A O 10
ATOM 17385 N N . GLY A 1 73 ? 1.632 -16.648 3.222 1.00 0.00 73 GLY A N 10
ATOM 17386 C CA . GLY A 1 73 ? 2.864 -17.014 2.547 1.00 0.00 73 GLY A CA 10
ATOM 17387 C C . GLY A 1 73 ? 4.024 -16.115 2.931 1.00 0.00 73 GLY A C 10
ATOM 17388 O O . GLY A 1 73 ? 5.177 -16.544 2.931 1.00 0.00 73 GLY A O 10
ATOM 17392 N N . LYS A 1 74 ? 3.717 -14.864 3.257 1.00 0.00 74 LYS A N 10
ATOM 17393 C CA . LYS A 1 74 ? 4.742 -13.900 3.644 1.00 0.00 74 LYS A CA 10
ATOM 17394 C C . LYS A 1 74 ? 4.633 -13.555 5.127 1.00 0.00 74 LYS A C 10
ATOM 17395 O O . LYS A 1 74 ? 3.558 -13.659 5.719 1.00 0.00 74 LYS A O 10
ATOM 17414 N N . PRO A 1 75 ? 5.747 -13.133 5.749 1.00 0.00 75 PRO A N 10
ATOM 17415 C CA . PRO A 1 75 ? 5.770 -12.770 7.170 1.00 0.00 75 PRO A CA 10
ATOM 17416 C C . PRO A 1 75 ? 4.910 -11.546 7.466 1.00 0.00 75 PRO A C 10
ATOM 17417 O O . PRO A 1 75 ? 4.211 -11.038 6.589 1.00 0.00 75 PRO A O 10
ATOM 17428 N N . LEU A 1 76 ? 4.964 -11.078 8.709 1.00 0.00 76 LEU A N 10
ATOM 17429 C CA . LEU A 1 76 ? 4.189 -9.914 9.123 1.00 0.00 76 LEU A CA 10
ATOM 17430 C C . LEU A 1 76 ? 4.795 -8.629 8.568 1.00 0.00 76 LEU A C 10
ATOM 17431 O O . LEU A 1 76 ? 4.076 -7.692 8.219 1.00 0.00 76 LEU A O 10
ATOM 17447 N N . LEU A 1 77 ? 6.121 -8.592 8.488 1.00 0.00 77 LEU A N 10
ATOM 17448 C CA . LEU A 1 77 ? 6.823 -7.421 7.976 1.00 0.00 77 LEU A CA 10
ATOM 17449 C C . LEU A 1 77 ? 6.672 -7.314 6.461 1.00 0.00 77 LEU A C 10
ATOM 17450 O O . LEU A 1 77 ? 6.664 -6.216 5.905 1.00 0.00 77 LEU A O 10
ATOM 17466 N N . GLN A 1 78 ? 6.553 -8.461 5.801 1.00 0.00 78 GLN A N 10
ATOM 17467 C CA . GLN A 1 78 ? 6.402 -8.495 4.351 1.00 0.00 78 GLN A CA 10
ATOM 17468 C C . GLN A 1 78 ? 4.995 -8.076 3.938 1.00 0.00 78 GLN A C 10
ATOM 17469 O O . GLN A 1 78 ? 4.820 -7.175 3.119 1.00 0.00 78 GLN A O 10
ATOM 17483 N N . ARG A 1 79 ? 3.994 -8.738 4.511 1.00 0.00 79 ARG A N 10
ATOM 17484 C CA . ARG A 1 79 ? 2.601 -8.434 4.202 1.00 0.00 79 ARG A CA 10
ATOM 17485 C C . ARG A 1 79 ? 2.276 -6.980 4.527 1.00 0.00 79 ARG A C 10
ATOM 17486 O O . ARG A 1 79 ? 1.507 -6.331 3.816 1.00 0.00 79 ARG A O 10
ATOM 17507 N N . HIS A 1 80 ? 2.865 -6.473 5.605 1.00 0.00 80 HIS A N 10
ATOM 17508 C CA . HIS A 1 80 ? 2.636 -5.095 6.023 1.00 0.00 80 HIS A CA 10
ATOM 17509 C C . HIS A 1 80 ? 3.266 -4.117 5.037 1.00 0.00 80 HIS A C 10
ATOM 17510 O O . HIS A 1 80 ? 2.715 -3.049 4.769 1.00 0.00 80 HIS A O 10
ATOM 17525 N N . ARG A 1 81 ? 4.424 -4.489 4.501 1.00 0.00 81 ARG A N 10
ATOM 17526 C CA . ARG A 1 81 ? 5.129 -3.644 3.543 1.00 0.00 81 ARG A CA 10
ATOM 17527 C C . ARG A 1 81 ? 4.449 -3.684 2.178 1.00 0.00 81 ARG A C 10
ATOM 17528 O O . ARG A 1 81 ? 4.460 -2.701 1.438 1.00 0.00 81 ARG A O 10
ATOM 17549 N N . LEU A 1 82 ? 3.859 -4.830 1.850 1.00 0.00 82 LEU A N 10
ATOM 17550 C CA . LEU A 1 82 ? 3.175 -5.000 0.573 1.00 0.00 82 LEU A CA 10
ATOM 17551 C C . LEU A 1 82 ? 2.049 -3.982 0.419 1.00 0.00 82 LEU A C 10
ATOM 17552 O O . LEU A 1 82 ? 1.912 -3.347 -0.626 1.00 0.00 82 LEU A O 10
ATOM 17568 N N . VAL A 1 83 ? 1.245 -3.833 1.468 1.00 0.00 83 VAL A N 10
ATOM 17569 C CA . VAL A 1 83 ? 0.132 -2.892 1.449 1.00 0.00 83 VAL A CA 10
ATOM 17570 C C . VAL A 1 83 ? 0.631 -1.454 1.344 1.00 0.00 83 VAL A C 10
ATOM 17571 O O . VAL A 1 83 ? 0.127 -0.668 0.542 1.00 0.00 83 VAL A O 10
ATOM 17584 N N . ASN A 1 84 ? 1.625 -1.117 2.160 1.00 0.00 84 ASN A N 10
ATOM 17585 C CA . ASN A 1 84 ? 2.193 0.225 2.159 1.00 0.00 84 ASN A CA 10
ATOM 17586 C C . ASN A 1 84 ? 2.898 0.517 0.839 1.00 0.00 84 ASN A C 10
ATOM 17587 O O . ASN A 1 84 ? 2.753 1.600 0.273 1.00 0.00 84 ASN A O 10
ATOM 17598 N N . GLU A 1 85 ? 3.663 -0.456 0.354 1.00 0.00 85 GLU A N 10
ATOM 17599 C CA . GLU A 1 85 ? 4.391 -0.304 -0.901 1.00 0.00 85 GLU A CA 10
ATOM 17600 C C . GLU A 1 85 ? 3.435 -0.023 -2.056 1.00 0.00 85 GLU A C 10
ATOM 17601 O O . GLU A 1 85 ? 3.765 0.718 -2.982 1.00 0.00 85 GLU A O 10
ATOM 17613 N N . CYS A 1 86 ? 2.248 -0.618 -1.994 1.00 0.00 86 CYS A N 10
ATOM 17614 C CA . CYS A 1 86 ? 1.244 -0.431 -3.035 1.00 0.00 86 CYS A CA 10
ATOM 17615 C C . CYS A 1 86 ? 0.857 1.039 -3.158 1.00 0.00 86 CYS A C 10
ATOM 17616 O O . CYS A 1 86 ? 1.023 1.649 -4.215 1.00 0.00 86 CYS A O 10
ATOM 17624 N N . LEU A 1 87 ? 0.341 1.603 -2.071 1.00 0.00 87 LEU A N 10
ATOM 17625 C CA . LEU A 1 87 ? -0.068 3.002 -2.058 1.00 0.00 87 LEU A CA 10
ATOM 17626 C C . LEU A 1 87 ? 1.027 3.883 -1.463 1.00 0.00 87 LEU A C 10
ATOM 17627 O O . LEU A 1 87 ? 0.753 4.786 -0.673 1.00 0.00 87 LEU A O 10
ATOM 17643 N N . ALA A 1 88 ? 2.270 3.611 -1.850 1.00 0.00 88 ALA A N 10
ATOM 17644 C CA . ALA A 1 88 ? 3.408 4.376 -1.356 1.00 0.00 88 ALA A CA 10
ATOM 17645 C C . ALA A 1 88 ? 3.311 5.840 -1.772 1.00 0.00 88 ALA A C 10
ATOM 17646 O O . ALA A 1 88 ? 3.555 6.741 -0.970 1.00 0.00 88 ALA A O 10
ATOM 17653 N N . GLU A 1 89 ? 2.958 6.070 -3.032 1.00 0.00 89 GLU A N 10
ATOM 17654 C CA . GLU A 1 89 ? 2.832 7.426 -3.555 1.00 0.00 89 GLU A CA 10
ATOM 17655 C C . GLU A 1 89 ? 1.555 8.092 -3.050 1.00 0.00 89 GLU A C 10
ATOM 17656 O O . GLU A 1 89 ? 1.542 9.288 -2.756 1.00 0.00 89 GLU A O 10
ATOM 17668 N N . GLU A 1 90 ? 0.483 7.313 -2.960 1.00 0.00 90 GLU A N 10
ATOM 17669 C CA . GLU A 1 90 ? -0.802 7.827 -2.496 1.00 0.00 90 GLU A CA 10
ATOM 17670 C C . GLU A 1 90 ? -0.807 8.034 -0.984 1.00 0.00 90 GLU A C 10
ATOM 17671 O O . GLU A 1 90 ? -1.509 8.905 -0.471 1.00 0.00 90 GLU A O 10
ATOM 17683 N N . LEU A 1 91 ? -0.028 7.223 -0.272 1.00 0.00 91 LEU A N 10
ATOM 17684 C CA . LEU A 1 91 ? 0.048 7.310 1.186 1.00 0.00 91 LEU A CA 10
ATOM 17685 C C . LEU A 1 91 ? 0.252 8.754 1.651 1.00 0.00 91 LEU A C 10
ATOM 17686 O O . LEU A 1 91 ? -0.555 9.285 2.411 1.00 0.00 91 LEU A O 10
ATOM 17702 N N . PRO A 1 92 ? 1.339 9.409 1.203 1.00 0.00 92 PRO A N 10
ATOM 17703 C CA . PRO A 1 92 ? 1.638 10.793 1.582 1.00 0.00 92 PRO A CA 10
ATOM 17704 C C . PRO A 1 92 ? 0.410 11.697 1.511 1.00 0.00 92 PRO A C 10
ATOM 17705 O O . PRO A 1 92 ? 0.269 12.632 2.301 1.00 0.00 92 PRO A O 10
ATOM 17716 N N . HIS A 1 93 ? -0.475 11.412 0.562 1.00 0.00 93 HIS A N 10
ATOM 17717 C CA . HIS A 1 93 ? -1.691 12.200 0.389 1.00 0.00 93 HIS A CA 10
ATOM 17718 C C . HIS A 1 93 ? -2.711 11.874 1.477 1.00 0.00 93 HIS A C 10
ATOM 17719 O O . HIS A 1 93 ? -3.494 12.731 1.885 1.00 0.00 93 HIS A O 10
ATOM 17734 N N . ILE A 1 94 ? -2.693 10.629 1.942 1.00 0.00 94 ILE A N 10
ATOM 17735 C CA . ILE A 1 94 ? -3.614 10.188 2.983 1.00 0.00 94 ILE A CA 10
ATOM 17736 C C . ILE A 1 94 ? -3.216 10.748 4.344 1.00 0.00 94 ILE A C 10
ATOM 17737 O O . ILE A 1 94 ? -2.132 10.462 4.851 1.00 0.00 94 ILE A O 10
ATOM 17753 N N . HIS A 1 95 ? -4.103 11.545 4.934 1.00 0.00 95 HIS A N 10
ATOM 17754 C CA . HIS A 1 95 ? -3.843 12.139 6.239 1.00 0.00 95 HIS A CA 10
ATOM 17755 C C . HIS A 1 95 ? -3.784 11.064 7.319 1.00 0.00 95 HIS A C 10
ATOM 17756 O O . HIS A 1 95 ? -3.053 11.193 8.300 1.00 0.00 95 HIS A O 10
ATOM 17771 N N . ALA A 1 96 ? -4.560 10.002 7.128 1.00 0.00 96 ALA A N 10
ATOM 17772 C CA . ALA A 1 96 ? -4.600 8.900 8.080 1.00 0.00 96 ALA A CA 10
ATOM 17773 C C . ALA A 1 96 ? -4.961 7.593 7.385 1.00 0.00 96 ALA A C 10
ATOM 17774 O O . ALA A 1 96 ? -6.044 7.461 6.814 1.00 0.00 96 ALA A O 10
ATOM 17781 N N . PHE A 1 97 ? -4.048 6.630 7.431 1.00 0.00 97 PHE A N 10
ATOM 17782 C CA . PHE A 1 97 ? -4.270 5.333 6.802 1.00 0.00 97 PHE A CA 10
ATOM 17783 C C . PHE A 1 97 ? -4.087 4.199 7.805 1.00 0.00 97 PHE A C 10
ATOM 17784 O O . PHE A 1 97 ? -3.240 4.274 8.695 1.00 0.00 97 PHE A O 10
ATOM 17801 N N . GLU A 1 98 ? -4.887 3.149 7.653 1.00 0.00 98 GLU A N 10
ATOM 17802 C CA . GLU A 1 98 ? -4.815 1.996 8.543 1.00 0.00 98 GLU A CA 10
ATOM 17803 C C . GLU A 1 98 ? -5.145 0.710 7.792 1.00 0.00 98 GLU A C 10
ATOM 17804 O O . GLU A 1 98 ? -6.239 0.563 7.246 1.00 0.00 98 GLU A O 10
ATOM 17816 N N . GLN A 1 99 ? -4.195 -0.218 7.769 1.00 0.00 99 GLN A N 10
ATOM 17817 C CA . GLN A 1 99 ? -4.386 -1.491 7.083 1.00 0.00 99 GLN A CA 10
ATOM 17818 C C . GLN A 1 99 ? -4.531 -2.633 8.083 1.00 0.00 99 GLN A C 10
ATOM 17819 O O . GLN A 1 99 ? -3.986 -2.581 9.185 1.00 0.00 99 GLN A O 10
ATOM 17833 N N . LYS A 1 100 ? -5.269 -3.666 7.688 1.00 0.00 100 LYS A N 10
ATOM 17834 C CA . LYS A 1 100 ? -5.487 -4.823 8.549 1.00 0.00 100 LYS A CA 10
ATOM 17835 C C . LYS A 1 100 ? -5.466 -6.114 7.735 1.00 0.00 100 LYS A C 10
ATOM 17836 O O . LYS A 1 100 ? -6.272 -6.298 6.824 1.00 0.00 100 LYS A O 10
ATOM 17855 N N . THR A 1 101 ? -4.538 -7.004 8.070 1.00 0.00 101 THR A N 10
ATOM 17856 C CA . THR A 1 101 ? -4.411 -8.277 7.371 1.00 0.00 101 THR A CA 10
ATOM 17857 C C . THR A 1 101 ? -4.759 -9.443 8.291 1.00 0.00 101 THR A C 10
ATOM 17858 O O . THR A 1 101 ? -4.338 -9.482 9.446 1.00 0.00 101 THR A O 10
ATOM 17869 N N . LEU A 1 102 ? -5.531 -10.391 7.769 1.00 0.00 102 LEU A N 10
ATOM 17870 C CA . LEU A 1 102 ? -5.935 -11.559 8.543 1.00 0.00 102 LEU A CA 10
ATOM 17871 C C . LEU A 1 102 ? -6.136 -12.768 7.635 1.00 0.00 102 LEU A C 10
ATOM 17872 O O . LEU A 1 102 ? -6.526 -12.629 6.475 1.00 0.00 102 LEU A O 10
ATOM 17888 N N . THR A 1 103 ? -5.867 -13.955 8.170 1.00 0.00 103 THR A N 10
ATOM 17889 C CA . THR A 1 103 ? -6.019 -15.189 7.408 1.00 0.00 103 THR A CA 10
ATOM 17890 C C . THR A 1 103 ? -7.482 -15.623 7.361 1.00 0.00 103 THR A C 10
ATOM 17891 O O . THR A 1 103 ? -8.247 -15.356 8.287 1.00 0.00 103 THR A O 10
ATOM 17902 N N . PRO A 1 104 ? -7.891 -16.303 6.275 1.00 0.00 104 PRO A N 10
ATOM 17903 C CA . PRO A 1 104 ? -9.270 -16.774 6.112 1.00 0.00 104 PRO A CA 10
ATOM 17904 C C . PRO A 1 104 ? -9.750 -17.584 7.311 1.00 0.00 104 PRO A C 10
ATOM 17905 O O . PRO A 1 104 ? -10.884 -17.426 7.765 1.00 0.00 104 PRO A O 10
ATOM 17916 N N . GLU A 1 105 ? -8.881 -18.451 7.821 1.00 0.00 105 GLU A N 10
ATOM 17917 C CA . GLU A 1 105 ? -9.216 -19.285 8.968 1.00 0.00 105 GLU A CA 10
ATOM 17918 C C . GLU A 1 105 ? -9.565 -18.429 10.181 1.00 0.00 105 GLU A C 10
ATOM 17919 O O . GLU A 1 105 ? -10.382 -18.818 11.015 1.00 0.00 105 GLU A O 10
ATOM 17931 N N . GLN A 1 106 ? -8.939 -17.259 10.274 1.00 0.00 106 GLN A N 10
ATOM 17932 C CA . GLN A 1 106 ? -9.183 -16.348 11.384 1.00 0.00 106 GLN A CA 10
ATOM 17933 C C . GLN A 1 106 ? -10.529 -15.648 11.228 1.00 0.00 106 GLN A C 10
ATOM 17934 O O . GLN A 1 106 ? -11.359 -15.666 12.138 1.00 0.00 106 GLN A O 10
ATOM 17948 N N . TRP A 1 107 ? -10.740 -15.032 10.070 1.00 0.00 107 TRP A N 10
ATOM 17949 C CA . TRP A 1 107 ? -11.985 -14.326 9.794 1.00 0.00 107 TRP A CA 10
ATOM 17950 C C . TRP A 1 107 ? -13.180 -15.271 9.879 1.00 0.00 107 TRP A C 10
ATOM 17951 O O . TRP A 1 107 ? -14.261 -14.882 10.319 1.00 0.00 107 TRP A O 10
ATOM 17972 N N . THR A 1 108 ? -12.976 -16.514 9.453 1.00 0.00 108 THR A N 10
ATOM 17973 C CA . THR A 1 108 ? -14.035 -17.514 9.480 1.00 0.00 108 THR A CA 10
ATOM 17974 C C . THR A 1 108 ? -14.533 -17.742 10.904 1.00 0.00 108 THR A C 10
ATOM 17975 O O . THR A 1 108 ? -15.709 -18.034 11.122 1.00 0.00 108 THR A O 10
ATOM 17986 N N . ARG A 1 109 ? -13.630 -17.607 11.870 1.00 0.00 109 ARG A N 10
ATOM 17987 C CA . ARG A 1 109 ? -13.978 -17.797 13.273 1.00 0.00 109 ARG A CA 10
ATOM 17988 C C . ARG A 1 109 ? -14.421 -16.484 13.910 1.00 0.00 109 ARG A C 10
ATOM 17989 O O . ARG A 1 109 ? -15.226 -16.474 14.840 1.00 0.00 109 ARG A O 10
ATOM 18010 N N . GLN A 1 110 ? -13.887 -15.377 13.404 1.00 0.00 110 GLN A N 10
ATOM 18011 C CA . GLN A 1 110 ? -14.228 -14.057 13.924 1.00 0.00 110 GLN A CA 10
ATOM 18012 C C . GLN A 1 110 ? -15.662 -13.670 13.564 1.00 0.00 110 GLN A C 10
ATOM 18013 O O . GLN A 1 110 ? -16.200 -12.696 14.091 1.00 0.00 110 GLN A O 10
ATOM 18027 N N . ARG A 1 111 ? -16.275 -14.435 12.667 1.00 0.00 111 ARG A N 10
ATOM 18028 C CA . ARG A 1 111 ? -17.644 -14.166 12.243 1.00 0.00 111 ARG A CA 10
ATOM 18029 C C . ARG A 1 111 ? -18.572 -15.308 12.644 1.00 0.00 111 ARG A C 10
ATOM 18030 O O . ARG A 1 111 ? -19.496 -15.658 11.909 1.00 0.00 111 ARG A O 10
ATOM 18051 N N . ARG A 1 112 ? -18.321 -15.884 13.815 1.00 0.00 112 ARG A N 10
ATOM 18052 C CA . ARG A 1 112 ? -19.135 -16.986 14.315 1.00 0.00 112 ARG A CA 10
ATOM 18053 C C . ARG A 1 112 ? -20.590 -16.560 14.474 1.00 0.00 112 ARG A C 10
ATOM 18054 O O . ARG A 1 112 ? -20.905 -15.370 14.453 1.00 0.00 112 ARG A O 10
ATOM 18075 N N . GLU A 1 113 ? -21.474 -17.539 14.635 1.00 0.00 113 GLU A N 10
ATOM 18076 C CA . GLU A 1 113 ? -22.896 -17.264 14.800 1.00 0.00 113 GLU A CA 10
ATOM 18077 C C . GLU A 1 113 ? -23.236 -17.003 16.263 1.00 0.00 113 GLU A C 10
ATOM 18078 O O . GLU A 1 113 ? -24.044 -16.088 16.529 1.00 0.00 113 GLU A O 10
ATOM 18091 N N . MET A 1 1 ? 8.355 25.803 35.210 1.00 0.00 1 MET A N 11
ATOM 18092 C CA . MET A 1 1 ? 8.199 24.508 34.497 1.00 0.00 1 MET A CA 11
ATOM 18093 C C . MET A 1 1 ? 6.804 23.927 34.708 1.00 0.00 1 MET A C 11
ATOM 18094 O O . MET A 1 1 ? 6.574 23.168 35.649 1.00 0.00 1 MET A O 11
ATOM 18110 N N . LYS A 1 2 ? 5.877 24.291 33.828 1.00 0.00 2 LYS A N 11
ATOM 18111 C CA . LYS A 1 2 ? 4.505 23.806 33.917 1.00 0.00 2 LYS A CA 11
ATOM 18112 C C . LYS A 1 2 ? 4.107 23.063 32.647 1.00 0.00 2 LYS A C 11
ATOM 18113 O O . LYS A 1 2 ? 4.631 23.335 31.567 1.00 0.00 2 LYS A O 11
ATOM 18132 N N . GLY A 1 3 ? 3.176 22.123 32.784 1.00 0.00 3 GLY A N 11
ATOM 18133 C CA . GLY A 1 3 ? 2.724 21.355 31.640 1.00 0.00 3 GLY A CA 11
ATOM 18134 C C . GLY A 1 3 ? 1.240 21.053 31.694 1.00 0.00 3 GLY A C 11
ATOM 18135 O O . GLY A 1 3 ? 0.765 20.403 32.625 1.00 0.00 3 GLY A O 11
ATOM 18139 N N . SER A 1 4 ? 0.505 21.525 30.692 1.00 0.00 4 SER A N 11
ATOM 18140 C CA . SER A 1 4 ? -0.935 21.301 30.630 1.00 0.00 4 SER A CA 11
ATOM 18141 C C . SER A 1 4 ? -1.278 20.245 29.583 1.00 0.00 4 SER A C 11
ATOM 18142 O O . SER A 1 4 ? -1.870 19.214 29.899 1.00 0.00 4 SER A O 11
ATOM 18150 N N . SER A 1 5 ? -0.900 20.511 28.337 1.00 0.00 5 SER A N 11
ATOM 18151 C CA . SER A 1 5 ? -1.167 19.584 27.244 1.00 0.00 5 SER A CA 11
ATOM 18152 C C . SER A 1 5 ? -0.390 19.979 25.993 1.00 0.00 5 SER A C 11
ATOM 18153 O O . SER A 1 5 ? -0.552 21.083 25.472 1.00 0.00 5 SER A O 11
ATOM 18161 N N . HIS A 1 6 ? 0.455 19.071 25.515 1.00 0.00 6 HIS A N 11
ATOM 18162 C CA . HIS A 1 6 ? 1.258 19.325 24.324 1.00 0.00 6 HIS A CA 11
ATOM 18163 C C . HIS A 1 6 ? 0.811 18.438 23.167 1.00 0.00 6 HIS A C 11
ATOM 18164 O O . HIS A 1 6 ? 1.433 17.414 22.881 1.00 0.00 6 HIS A O 11
ATOM 18179 N N . HIS A 1 7 ? -0.269 18.837 22.504 1.00 0.00 7 HIS A N 11
ATOM 18180 C CA . HIS A 1 7 ? -0.799 18.079 21.378 1.00 0.00 7 HIS A CA 11
ATOM 18181 C C . HIS A 1 7 ? -0.057 18.426 20.092 1.00 0.00 7 HIS A C 11
ATOM 18182 O O . HIS A 1 7 ? 0.126 17.575 19.221 1.00 0.00 7 HIS A O 11
ATOM 18197 N N . HIS A 1 8 ? 0.368 19.680 19.980 1.00 0.00 8 HIS A N 11
ATOM 18198 C CA . HIS A 1 8 ? 1.091 20.139 18.799 1.00 0.00 8 HIS A CA 11
ATOM 18199 C C . HIS A 1 8 ? 0.240 19.980 17.544 1.00 0.00 8 HIS A C 11
ATOM 18200 O O . HIS A 1 8 ? 0.163 18.896 16.967 1.00 0.00 8 HIS A O 11
ATOM 18215 N N . HIS A 1 9 ? -0.397 21.068 17.125 1.00 0.00 9 HIS A N 11
ATOM 18216 C CA . HIS A 1 9 ? -1.243 21.050 15.937 1.00 0.00 9 HIS A CA 11
ATOM 18217 C C . HIS A 1 9 ? -1.465 22.462 15.405 1.00 0.00 9 HIS A C 11
ATOM 18218 O O . HIS A 1 9 ? -2.331 23.190 15.891 1.00 0.00 9 HIS A O 11
ATOM 18233 N N . HIS A 1 10 ? -0.678 22.842 14.404 1.00 0.00 10 HIS A N 11
ATOM 18234 C CA . HIS A 1 10 ? -0.789 24.168 13.806 1.00 0.00 10 HIS A CA 11
ATOM 18235 C C . HIS A 1 10 ? -0.808 24.077 12.284 1.00 0.00 10 HIS A C 11
ATOM 18236 O O . HIS A 1 10 ? -0.885 22.987 11.717 1.00 0.00 10 HIS A O 11
ATOM 18251 N N . HIS A 1 11 ? -0.735 25.230 11.626 1.00 0.00 11 HIS A N 11
ATOM 18252 C CA . HIS A 1 11 ? -0.743 25.281 10.169 1.00 0.00 11 HIS A CA 11
ATOM 18253 C C . HIS A 1 11 ? -0.246 26.633 9.669 1.00 0.00 11 HIS A C 11
ATOM 18254 O O . HIS A 1 11 ? 0.619 26.705 8.796 1.00 0.00 11 HIS A O 11
ATOM 18269 N N . SER A 1 12 ? -0.801 27.705 10.227 1.00 0.00 12 SER A N 11
ATOM 18270 C CA . SER A 1 12 ? -0.414 29.056 9.837 1.00 0.00 12 SER A CA 11
ATOM 18271 C C . SER A 1 12 ? -0.696 29.297 8.358 1.00 0.00 12 SER A C 11
ATOM 18272 O O . SER A 1 12 ? 0.062 29.988 7.676 1.00 0.00 12 SER A O 11
ATOM 18280 N N . SER A 1 13 ? -1.790 28.723 7.868 1.00 0.00 13 SER A N 11
ATOM 18281 C CA . SER A 1 13 ? -2.172 28.876 6.469 1.00 0.00 13 SER A CA 11
ATOM 18282 C C . SER A 1 13 ? -3.641 29.266 6.345 1.00 0.00 13 SER A C 11
ATOM 18283 O O . SER A 1 13 ? -4.499 28.723 7.042 1.00 0.00 13 SER A O 11
ATOM 18291 N N . GLY A 1 14 ? -3.925 30.211 5.455 1.00 0.00 14 GLY A N 11
ATOM 18292 C CA . GLY A 1 14 ? -5.291 30.657 5.257 1.00 0.00 14 GLY A CA 11
ATOM 18293 C C . GLY A 1 14 ? -5.458 31.468 3.986 1.00 0.00 14 GLY A C 11
ATOM 18294 O O . GLY A 1 14 ? -5.436 30.919 2.884 1.00 0.00 14 GLY A O 11
ATOM 18298 N N . ALA A 1 15 ? -5.626 32.777 4.140 1.00 0.00 15 ALA A N 11
ATOM 18299 C CA . ALA A 1 15 ? -5.798 33.665 2.997 1.00 0.00 15 ALA A CA 11
ATOM 18300 C C . ALA A 1 15 ? -4.484 34.346 2.629 1.00 0.00 15 ALA A C 11
ATOM 18301 O O . ALA A 1 15 ? -4.471 35.495 2.191 1.00 0.00 15 ALA A O 11
ATOM 18308 N N . SER A 1 16 ? -3.381 33.627 2.808 1.00 0.00 16 SER A N 11
ATOM 18309 C CA . SER A 1 16 ? -2.060 34.162 2.494 1.00 0.00 16 SER A CA 11
ATOM 18310 C C . SER A 1 16 ? -1.079 33.038 2.180 1.00 0.00 16 SER A C 11
ATOM 18311 O O . SER A 1 16 ? -0.339 33.103 1.198 1.00 0.00 16 SER A O 11
ATOM 18319 N N . LEU A 1 17 ? -1.077 32.008 3.020 1.00 0.00 17 LEU A N 11
ATOM 18320 C CA . LEU A 1 17 ? -0.186 30.869 2.832 1.00 0.00 17 LEU A CA 11
ATOM 18321 C C . LEU A 1 17 ? -0.982 29.582 2.635 1.00 0.00 17 LEU A C 11
ATOM 18322 O O . LEU A 1 17 ? -2.023 29.383 3.260 1.00 0.00 17 LEU A O 11
ATOM 18338 N N . VAL A 1 18 ? -0.483 28.712 1.762 1.00 0.00 18 VAL A N 11
ATOM 18339 C CA . VAL A 1 18 ? -1.148 27.444 1.483 1.00 0.00 18 VAL A CA 11
ATOM 18340 C C . VAL A 1 18 ? -0.168 26.278 1.578 1.00 0.00 18 VAL A C 11
ATOM 18341 O O . VAL A 1 18 ? 1.023 26.434 1.311 1.00 0.00 18 VAL A O 11
ATOM 18354 N N . PRO A 1 19 ? -0.660 25.086 1.959 1.00 0.00 19 PRO A N 11
ATOM 18355 C CA . PRO A 1 19 ? 0.178 23.890 2.086 1.00 0.00 19 PRO A CA 11
ATOM 18356 C C . PRO A 1 19 ? 0.653 23.369 0.734 1.00 0.00 19 PRO A C 11
ATOM 18357 O O . PRO A 1 19 ? 0.520 24.047 -0.284 1.00 0.00 19 PRO A O 11
ATOM 18368 N N . ARG A 1 20 ? 1.207 22.161 0.732 1.00 0.00 20 ARG A N 11
ATOM 18369 C CA . ARG A 1 20 ? 1.702 21.549 -0.495 1.00 0.00 20 ARG A CA 11
ATOM 18370 C C . ARG A 1 20 ? 0.546 21.120 -1.393 1.00 0.00 20 ARG A C 11
ATOM 18371 O O . ARG A 1 20 ? 0.102 19.973 -1.344 1.00 0.00 20 ARG A O 11
ATOM 18392 N N . GLY A 1 21 ? 0.063 22.047 -2.213 1.00 0.00 21 GLY A N 11
ATOM 18393 C CA . GLY A 1 21 ? -1.037 21.745 -3.109 1.00 0.00 21 GLY A CA 11
ATOM 18394 C C . GLY A 1 21 ? -1.677 22.993 -3.685 1.00 0.00 21 GLY A C 11
ATOM 18395 O O . GLY A 1 21 ? -1.230 24.108 -3.417 1.00 0.00 21 GLY A O 11
ATOM 18399 N N . SER A 1 22 ? -2.726 22.805 -4.478 1.00 0.00 22 SER A N 11
ATOM 18400 C CA . SER A 1 22 ? -3.429 23.925 -5.093 1.00 0.00 22 SER A CA 11
ATOM 18401 C C . SER A 1 22 ? -4.735 24.218 -4.360 1.00 0.00 22 SER A C 11
ATOM 18402 O O . SER A 1 22 ? -4.879 25.258 -3.718 1.00 0.00 22 SER A O 11
ATOM 18410 N N . GLU A 1 23 ? -5.682 23.292 -4.460 1.00 0.00 23 GLU A N 11
ATOM 18411 C CA . GLU A 1 23 ? -6.977 23.449 -3.807 1.00 0.00 23 GLU A CA 11
ATOM 18412 C C . GLU A 1 23 ? -7.396 22.160 -3.110 1.00 0.00 23 GLU A C 11
ATOM 18413 O O . GLU A 1 23 ? -8.584 21.856 -3.004 1.00 0.00 23 GLU A O 11
ATOM 18425 N N . GLY A 1 24 ? -6.412 21.402 -2.637 1.00 0.00 24 GLY A N 11
ATOM 18426 C CA . GLY A 1 24 ? -6.698 20.153 -1.955 1.00 0.00 24 GLY A CA 11
ATOM 18427 C C . GLY A 1 24 ? -6.518 18.948 -2.856 1.00 0.00 24 GLY A C 11
ATOM 18428 O O . GLY A 1 24 ? -7.017 18.925 -3.981 1.00 0.00 24 GLY A O 11
ATOM 18432 N N . ALA A 1 25 ? -5.804 17.943 -2.360 1.00 0.00 25 ALA A N 11
ATOM 18433 C CA . ALA A 1 25 ? -5.559 16.727 -3.127 1.00 0.00 25 ALA A CA 11
ATOM 18434 C C . ALA A 1 25 ? -6.829 15.893 -3.254 1.00 0.00 25 ALA A C 11
ATOM 18435 O O . ALA A 1 25 ? -7.274 15.586 -4.360 1.00 0.00 25 ALA A O 11
ATOM 18442 N N . ALA A 1 26 ? -7.408 15.529 -2.114 1.00 0.00 26 ALA A N 11
ATOM 18443 C CA . ALA A 1 26 ? -8.627 14.730 -2.097 1.00 0.00 26 ALA A CA 11
ATOM 18444 C C . ALA A 1 26 ? -9.763 15.449 -2.818 1.00 0.00 26 ALA A C 11
ATOM 18445 O O . ALA A 1 26 ? -9.527 16.375 -3.594 1.00 0.00 26 ALA A O 11
ATOM 18452 N N . THR A 1 27 ? -10.995 15.011 -2.569 1.00 0.00 27 THR A N 11
ATOM 18453 C CA . THR A 1 27 ? -12.158 15.614 -3.210 1.00 0.00 27 THR A CA 11
ATOM 18454 C C . THR A 1 27 ? -12.076 15.454 -4.726 1.00 0.00 27 THR A C 11
ATOM 18455 O O . THR A 1 27 ? -12.734 16.177 -5.474 1.00 0.00 27 THR A O 11
ATOM 18466 N N . MET A 1 28 ? -11.257 14.504 -5.167 1.00 0.00 28 MET A N 11
ATOM 18467 C CA . MET A 1 28 ? -11.076 14.241 -6.591 1.00 0.00 28 MET A CA 11
ATOM 18468 C C . MET A 1 28 ? -10.034 13.145 -6.809 1.00 0.00 28 MET A C 11
ATOM 18469 O O . MET A 1 28 ? -10.132 12.364 -7.755 1.00 0.00 28 MET A O 11
ATOM 18483 N N . GLU A 1 29 ? -9.037 13.092 -5.927 1.00 0.00 29 GLU A N 11
ATOM 18484 C CA . GLU A 1 29 ? -7.983 12.090 -6.029 1.00 0.00 29 GLU A CA 11
ATOM 18485 C C . GLU A 1 29 ? -7.989 11.167 -4.814 1.00 0.00 29 GLU A C 11
ATOM 18486 O O . GLU A 1 29 ? -8.394 11.566 -3.721 1.00 0.00 29 GLU A O 11
ATOM 18498 N N . LEU A 1 30 ? -7.540 9.932 -5.012 1.00 0.00 30 LEU A N 11
ATOM 18499 C CA . LEU A 1 30 ? -7.494 8.952 -3.933 1.00 0.00 30 LEU A CA 11
ATOM 18500 C C . LEU A 1 30 ? -8.888 8.698 -3.369 1.00 0.00 30 LEU A C 11
ATOM 18501 O O . LEU A 1 30 ? -9.469 9.561 -2.711 1.00 0.00 30 LEU A O 11
ATOM 18517 N N . SER A 1 31 ? -9.420 7.508 -3.631 1.00 0.00 31 SER A N 11
ATOM 18518 C CA . SER A 1 31 ? -10.746 7.140 -3.150 1.00 0.00 31 SER A CA 11
ATOM 18519 C C . SER A 1 31 ? -10.689 5.855 -2.329 1.00 0.00 31 SER A C 11
ATOM 18520 O O . SER A 1 31 ? -9.701 5.123 -2.370 1.00 0.00 31 SER A O 11
ATOM 18528 N N . ALA A 1 32 ? -11.757 5.589 -1.584 1.00 0.00 32 ALA A N 11
ATOM 18529 C CA . ALA A 1 32 ? -11.829 4.392 -0.753 1.00 0.00 32 ALA A CA 11
ATOM 18530 C C . ALA A 1 32 ? -11.770 3.129 -1.604 1.00 0.00 32 ALA A C 11
ATOM 18531 O O . ALA A 1 32 ? -10.893 2.286 -1.422 1.00 0.00 32 ALA A O 11
ATOM 18538 N N . ASP A 1 33 ? -12.712 3.004 -2.535 1.00 0.00 33 ASP A N 11
ATOM 18539 C CA . ASP A 1 33 ? -12.767 1.843 -3.415 1.00 0.00 33 ASP A CA 11
ATOM 18540 C C . ASP A 1 33 ? -11.494 1.730 -4.248 1.00 0.00 33 ASP A C 11
ATOM 18541 O O . ASP A 1 33 ? -11.071 0.631 -4.605 1.00 0.00 33 ASP A O 11
ATOM 18550 N N . TYR A 1 34 ? -10.888 2.872 -4.553 1.00 0.00 34 TYR A N 11
ATOM 18551 C CA . TYR A 1 34 ? -9.663 2.901 -5.343 1.00 0.00 34 TYR A CA 11
ATOM 18552 C C . TYR A 1 34 ? -8.551 2.115 -4.655 1.00 0.00 34 TYR A C 11
ATOM 18553 O O . TYR A 1 34 ? -7.955 1.216 -5.246 1.00 0.00 34 TYR A O 11
ATOM 18571 N N . LEU A 1 35 ? -8.278 2.462 -3.401 1.00 0.00 35 LEU A N 11
ATOM 18572 C CA . LEU A 1 35 ? -7.237 1.790 -2.632 1.00 0.00 35 LEU A CA 11
ATOM 18573 C C . LEU A 1 35 ? -7.644 0.358 -2.300 1.00 0.00 35 LEU A C 11
ATOM 18574 O O . LEU A 1 35 ? -6.798 -0.530 -2.194 1.00 0.00 35 LEU A O 11
ATOM 18590 N N . ARG A 1 36 ? -8.945 0.141 -2.136 1.00 0.00 36 ARG A N 11
ATOM 18591 C CA . ARG A 1 36 ? -9.465 -1.184 -1.815 1.00 0.00 36 ARG A CA 11
ATOM 18592 C C . ARG A 1 36 ? -9.342 -2.123 -3.012 1.00 0.00 36 ARG A C 11
ATOM 18593 O O . ARG A 1 36 ? -8.810 -3.225 -2.896 1.00 0.00 36 ARG A O 11
ATOM 18614 N N . GLU A 1 37 ? -9.840 -1.676 -4.161 1.00 0.00 37 GLU A N 11
ATOM 18615 C CA . GLU A 1 37 ? -9.786 -2.476 -5.379 1.00 0.00 37 GLU A CA 11
ATOM 18616 C C . GLU A 1 37 ? -8.343 -2.729 -5.803 1.00 0.00 37 GLU A C 11
ATOM 18617 O O . GLU A 1 37 ? -8.016 -3.799 -6.316 1.00 0.00 37 GLU A O 11
ATOM 18629 N N . LYS A 1 38 ? -7.485 -1.738 -5.587 1.00 0.00 38 LYS A N 11
ATOM 18630 C CA . LYS A 1 38 ? -6.077 -1.854 -5.949 1.00 0.00 38 LYS A CA 11
ATOM 18631 C C . LYS A 1 38 ? -5.418 -3.015 -5.210 1.00 0.00 38 LYS A C 11
ATOM 18632 O O . LYS A 1 38 ? -4.909 -3.949 -5.831 1.00 0.00 38 LYS A O 11
ATOM 18651 N N . LEU A 1 39 ? -5.431 -2.950 -3.883 1.00 0.00 39 LEU A N 11
ATOM 18652 C CA . LEU A 1 39 ? -4.834 -3.995 -3.060 1.00 0.00 39 LEU A CA 11
ATOM 18653 C C . LEU A 1 39 ? -5.560 -5.323 -3.256 1.00 0.00 39 LEU A C 11
ATOM 18654 O O . LEU A 1 39 ? -4.960 -6.392 -3.148 1.00 0.00 39 LEU A O 11
ATOM 18670 N N . ARG A 1 40 ? -6.855 -5.246 -3.545 1.00 0.00 40 ARG A N 11
ATOM 18671 C CA . ARG A 1 40 ? -7.663 -6.441 -3.757 1.00 0.00 40 ARG A CA 11
ATOM 18672 C C . ARG A 1 40 ? -7.127 -7.268 -4.910 1.00 0.00 40 ARG A C 11
ATOM 18673 O O . ARG A 1 40 ? -6.850 -8.457 -4.761 1.00 0.00 40 ARG A O 11
ATOM 18694 N N . GLN A 1 41 ? -6.985 -6.635 -6.062 1.00 0.00 41 GLN A N 11
ATOM 18695 C CA . GLN A 1 41 ? -6.485 -7.322 -7.239 1.00 0.00 41 GLN A CA 11
ATOM 18696 C C . GLN A 1 41 ? -4.978 -7.545 -7.147 1.00 0.00 41 GLN A C 11
ATOM 18697 O O . GLN A 1 41 ? -4.451 -8.516 -7.691 1.00 0.00 41 GLN A O 11
ATOM 18711 N N . ASP A 1 42 ? -4.290 -6.642 -6.456 1.00 0.00 42 ASP A N 11
ATOM 18712 C CA . ASP A 1 42 ? -2.843 -6.742 -6.295 1.00 0.00 42 ASP A CA 11
ATOM 18713 C C . ASP A 1 42 ? -2.459 -8.059 -5.628 1.00 0.00 42 ASP A C 11
ATOM 18714 O O . ASP A 1 42 ? -1.624 -8.805 -6.141 1.00 0.00 42 ASP A O 11
ATOM 18723 N N . LEU A 1 43 ? -3.071 -8.338 -4.483 1.00 0.00 43 LEU A N 11
ATOM 18724 C CA . LEU A 1 43 ? -2.793 -9.565 -3.745 1.00 0.00 43 LEU A CA 11
ATOM 18725 C C . LEU A 1 43 ? -3.860 -10.627 -4.009 1.00 0.00 43 LEU A C 11
ATOM 18726 O O . LEU A 1 43 ? -3.689 -11.791 -3.648 1.00 0.00 43 LEU A O 11
ATOM 18742 N N . GLU A 1 44 ? -4.962 -10.222 -4.636 1.00 0.00 44 GLU A N 11
ATOM 18743 C CA . GLU A 1 44 ? -6.049 -11.144 -4.941 1.00 0.00 44 GLU A CA 11
ATOM 18744 C C . GLU A 1 44 ? -6.641 -11.727 -3.661 1.00 0.00 44 GLU A C 11
ATOM 18745 O O . GLU A 1 44 ? -6.547 -12.929 -3.411 1.00 0.00 44 GLU A O 11
ATOM 18757 N N . ALA A 1 45 ? -7.250 -10.865 -2.852 1.00 0.00 45 ALA A N 11
ATOM 18758 C CA . ALA A 1 45 ? -7.856 -11.291 -1.597 1.00 0.00 45 ALA A CA 11
ATOM 18759 C C . ALA A 1 45 ? -9.264 -11.831 -1.822 1.00 0.00 45 ALA A C 11
ATOM 18760 O O . ALA A 1 45 ? -9.831 -11.682 -2.904 1.00 0.00 45 ALA A O 11
ATOM 18767 N N . GLU A 1 46 ? -9.824 -12.456 -0.792 1.00 0.00 46 GLU A N 11
ATOM 18768 C CA . GLU A 1 46 ? -11.168 -13.018 -0.876 1.00 0.00 46 GLU A CA 11
ATOM 18769 C C . GLU A 1 46 ? -12.219 -11.962 -0.549 1.00 0.00 46 GLU A C 11
ATOM 18770 O O . GLU A 1 46 ? -13.074 -11.646 -1.376 1.00 0.00 46 GLU A O 11
ATOM 18782 N N . HIS A 1 47 ? -12.150 -11.422 0.663 1.00 0.00 47 HIS A N 11
ATOM 18783 C CA . HIS A 1 47 ? -13.095 -10.402 1.101 1.00 0.00 47 HIS A CA 11
ATOM 18784 C C . HIS A 1 47 ? -12.363 -9.151 1.575 1.00 0.00 47 HIS A C 11
ATOM 18785 O O . HIS A 1 47 ? -11.425 -9.231 2.368 1.00 0.00 47 HIS A O 11
ATOM 18800 N N . VAL A 1 48 ? -12.799 -7.994 1.085 1.00 0.00 48 VAL A N 11
ATOM 18801 C CA . VAL A 1 48 ? -12.185 -6.726 1.458 1.00 0.00 48 VAL A CA 11
ATOM 18802 C C . VAL A 1 48 ? -13.242 -5.660 1.723 1.00 0.00 48 VAL A C 11
ATOM 18803 O O . VAL A 1 48 ? -14.273 -5.614 1.051 1.00 0.00 48 VAL A O 11
ATOM 18816 N N . GLU A 1 49 ? -12.979 -4.803 2.704 1.00 0.00 49 GLU A N 11
ATOM 18817 C CA . GLU A 1 49 ? -13.908 -3.737 3.057 1.00 0.00 49 GLU A CA 11
ATOM 18818 C C . GLU A 1 49 ? -13.163 -2.433 3.326 1.00 0.00 49 GLU A C 11
ATOM 18819 O O . GLU A 1 49 ? -12.213 -2.400 4.108 1.00 0.00 49 GLU A O 11
ATOM 18831 N N . VAL A 1 50 ? -13.599 -1.361 2.672 1.00 0.00 50 VAL A N 11
ATOM 18832 C CA . VAL A 1 50 ? -12.972 -0.056 2.841 1.00 0.00 50 VAL A CA 11
ATOM 18833 C C . VAL A 1 50 ? -13.946 0.945 3.455 1.00 0.00 50 VAL A C 11
ATOM 18834 O O . VAL A 1 50 ? -15.152 0.881 3.215 1.00 0.00 50 VAL A O 11
ATOM 18847 N N . GLU A 1 51 ? -13.415 1.870 4.247 1.00 0.00 51 GLU A N 11
ATOM 18848 C CA . GLU A 1 51 ? -14.236 2.886 4.895 1.00 0.00 51 GLU A CA 11
ATOM 18849 C C . GLU A 1 51 ? -13.552 4.247 4.855 1.00 0.00 51 GLU A C 11
ATOM 18850 O O . GLU A 1 51 ? -12.344 4.340 4.634 1.00 0.00 51 GLU A O 11
ATOM 18862 N N . ASP A 1 52 ? -14.332 5.300 5.065 1.00 0.00 52 ASP A N 11
ATOM 18863 C CA . ASP A 1 52 ? -13.806 6.658 5.050 1.00 0.00 52 ASP A CA 11
ATOM 18864 C C . ASP A 1 52 ? -14.609 7.561 5.982 1.00 0.00 52 ASP A C 11
ATOM 18865 O O . ASP A 1 52 ? -15.818 7.389 6.139 1.00 0.00 52 ASP A O 11
ATOM 18874 N N . THR A 1 53 ? -13.929 8.522 6.597 1.00 0.00 53 THR A N 11
ATOM 18875 C CA . THR A 1 53 ? -14.579 9.452 7.513 1.00 0.00 53 THR A CA 11
ATOM 18876 C C . THR A 1 53 ? -15.058 10.698 6.775 1.00 0.00 53 THR A C 11
ATOM 18877 O O . THR A 1 53 ? -16.248 11.011 6.773 1.00 0.00 53 THR A O 11
ATOM 18888 N N . THR A 1 54 ? -14.123 11.405 6.150 1.00 0.00 54 THR A N 11
ATOM 18889 C CA . THR A 1 54 ? -14.451 12.618 5.408 1.00 0.00 54 THR A CA 11
ATOM 18890 C C . THR A 1 54 ? -13.574 12.751 4.166 1.00 0.00 54 THR A C 11
ATOM 18891 O O . THR A 1 54 ? -12.563 12.060 4.031 1.00 0.00 54 THR A O 11
ATOM 18902 N N . LEU A 1 55 ? -13.968 13.643 3.264 1.00 0.00 55 LEU A N 11
ATOM 18903 C CA . LEU A 1 55 ? -13.219 13.867 2.032 1.00 0.00 55 LEU A CA 11
ATOM 18904 C C . LEU A 1 55 ? -12.938 15.352 1.830 1.00 0.00 55 LEU A C 11
ATOM 18905 O O . LEU A 1 55 ? -11.819 15.743 1.497 1.00 0.00 55 LEU A O 11
ATOM 18921 N N . ASN A 1 56 ? -13.961 16.176 2.033 1.00 0.00 56 ASN A N 11
ATOM 18922 C CA . ASN A 1 56 ? -13.824 17.619 1.872 1.00 0.00 56 ASN A CA 11
ATOM 18923 C C . ASN A 1 56 ? -13.359 18.269 3.173 1.00 0.00 56 ASN A C 11
ATOM 18924 O O . ASN A 1 56 ? -13.998 19.190 3.683 1.00 0.00 56 ASN A O 11
ATOM 18935 N N . ARG A 1 57 ? -12.242 17.783 3.704 1.00 0.00 57 ARG A N 11
ATOM 18936 C CA . ARG A 1 57 ? -11.689 18.315 4.944 1.00 0.00 57 ARG A CA 11
ATOM 18937 C C . ARG A 1 57 ? -10.169 18.196 4.958 1.00 0.00 57 ARG A C 11
ATOM 18938 O O . ARG A 1 57 ? -9.585 17.480 4.144 1.00 0.00 57 ARG A O 11
ATOM 18959 N N . CYS A 1 58 ? -9.534 18.901 5.888 1.00 0.00 58 CYS A N 11
ATOM 18960 C CA . CYS A 1 58 ? -8.081 18.874 6.008 1.00 0.00 58 CYS A CA 11
ATOM 18961 C C . CYS A 1 58 ? -7.595 17.483 6.404 1.00 0.00 58 CYS A C 11
ATOM 18962 O O . CYS A 1 58 ? -6.651 16.955 5.815 1.00 0.00 58 CYS A O 11
ATOM 18970 N N . ALA A 1 59 ? -8.245 16.896 7.403 1.00 0.00 59 ALA A N 11
ATOM 18971 C CA . ALA A 1 59 ? -7.879 15.567 7.876 1.00 0.00 59 ALA A CA 11
ATOM 18972 C C . ALA A 1 59 ? -8.725 14.492 7.200 1.00 0.00 59 ALA A C 11
ATOM 18973 O O . ALA A 1 59 ? -9.910 14.343 7.499 1.00 0.00 59 ALA A O 11
ATOM 18980 N N . THR A 1 60 ? -8.109 13.747 6.289 1.00 0.00 60 THR A N 11
ATOM 18981 C CA . THR A 1 60 ? -8.805 12.685 5.571 1.00 0.00 60 THR A CA 11
ATOM 18982 C C . THR A 1 60 ? -8.317 11.313 6.021 1.00 0.00 60 THR A C 11
ATOM 18983 O O . THR A 1 60 ? -7.187 10.918 5.730 1.00 0.00 60 THR A O 11
ATOM 18994 N N . SER A 1 61 ? -9.176 10.588 6.730 1.00 0.00 61 SER A N 11
ATOM 18995 C CA . SER A 1 61 ? -8.832 9.258 7.219 1.00 0.00 61 SER A CA 11
ATOM 18996 C C . SER A 1 61 ? -9.392 8.179 6.298 1.00 0.00 61 SER A C 11
ATOM 18997 O O . SER A 1 61 ? -10.396 8.390 5.618 1.00 0.00 61 SER A O 11
ATOM 19005 N N . PHE A 1 62 ? -8.735 7.023 6.280 1.00 0.00 62 PHE A N 11
ATOM 19006 C CA . PHE A 1 62 ? -9.168 5.912 5.441 1.00 0.00 62 PHE A CA 11
ATOM 19007 C C . PHE A 1 62 ? -8.948 4.578 6.148 1.00 0.00 62 PHE A C 11
ATOM 19008 O O . PHE A 1 62 ? -8.073 4.455 7.005 1.00 0.00 62 PHE A O 11
ATOM 19025 N N . ARG A 1 63 ? -9.746 3.582 5.781 1.00 0.00 63 ARG A N 11
ATOM 19026 C CA . ARG A 1 63 ? -9.639 2.255 6.378 1.00 0.00 63 ARG A CA 11
ATOM 19027 C C . ARG A 1 63 ? -9.748 1.170 5.312 1.00 0.00 63 ARG A C 11
ATOM 19028 O O . ARG A 1 63 ? -10.639 1.208 4.464 1.00 0.00 63 ARG A O 11
ATOM 19049 N N . VAL A 1 64 ? -8.835 0.205 5.360 1.00 0.00 64 VAL A N 11
ATOM 19050 C CA . VAL A 1 64 ? -8.829 -0.889 4.397 1.00 0.00 64 VAL A CA 11
ATOM 19051 C C . VAL A 1 64 ? -8.743 -2.240 5.097 1.00 0.00 64 VAL A C 11
ATOM 19052 O O . VAL A 1 64 ? -7.895 -2.449 5.965 1.00 0.00 64 VAL A O 11
ATOM 19065 N N . LEU A 1 65 ? -9.625 -3.157 4.710 1.00 0.00 65 LEU A N 11
ATOM 19066 C CA . LEU A 1 65 ? -9.650 -4.491 5.298 1.00 0.00 65 LEU A CA 11
ATOM 19067 C C . LEU A 1 65 ? -9.432 -5.557 4.228 1.00 0.00 65 LEU A C 11
ATOM 19068 O O . LEU A 1 65 ? -10.029 -5.503 3.154 1.00 0.00 65 LEU A O 11
ATOM 19084 N N . VAL A 1 66 ? -8.571 -6.524 4.529 1.00 0.00 66 VAL A N 11
ATOM 19085 C CA . VAL A 1 66 ? -8.274 -7.599 3.590 1.00 0.00 66 VAL A CA 11
ATOM 19086 C C . VAL A 1 66 ? -8.157 -8.941 4.304 1.00 0.00 66 VAL A C 11
ATOM 19087 O O . VAL A 1 66 ? -7.641 -9.021 5.419 1.00 0.00 66 VAL A O 11
ATOM 19100 N N . VAL A 1 67 ? -8.641 -9.994 3.653 1.00 0.00 67 VAL A N 11
ATOM 19101 C CA . VAL A 1 67 ? -8.591 -11.336 4.222 1.00 0.00 67 VAL A CA 11
ATOM 19102 C C . VAL A 1 67 ? -8.413 -12.386 3.130 1.00 0.00 67 VAL A C 11
ATOM 19103 O O . VAL A 1 67 ? -9.243 -12.506 2.230 1.00 0.00 67 VAL A O 11
ATOM 19116 N N . SER A 1 68 ? -7.323 -13.144 3.215 1.00 0.00 68 SER A N 11
ATOM 19117 C CA . SER A 1 68 ? -7.039 -14.182 2.231 1.00 0.00 68 SER A CA 11
ATOM 19118 C C . SER A 1 68 ? -5.793 -14.975 2.617 1.00 0.00 68 SER A C 11
ATOM 19119 O O . SER A 1 68 ? -5.144 -14.681 3.622 1.00 0.00 68 SER A O 11
ATOM 19127 N N . ALA A 1 69 ? -5.466 -15.979 1.811 1.00 0.00 69 ALA A N 11
ATOM 19128 C CA . ALA A 1 69 ? -4.300 -16.817 2.065 1.00 0.00 69 ALA A CA 11
ATOM 19129 C C . ALA A 1 69 ? -3.037 -16.213 1.454 1.00 0.00 69 ALA A C 11
ATOM 19130 O O . ALA A 1 69 ? -1.922 -16.575 1.828 1.00 0.00 69 ALA A O 11
ATOM 19137 N N . LYS A 1 70 ? -3.216 -15.289 0.512 1.00 0.00 70 LYS A N 11
ATOM 19138 C CA . LYS A 1 70 ? -2.088 -14.638 -0.148 1.00 0.00 70 LYS A CA 11
ATOM 19139 C C . LYS A 1 70 ? -1.122 -14.047 0.876 1.00 0.00 70 LYS A C 11
ATOM 19140 O O . LYS A 1 70 ? 0.085 -13.989 0.645 1.00 0.00 70 LYS A O 11
ATOM 19159 N N . PHE A 1 71 ? -1.664 -13.610 2.009 1.00 0.00 71 PHE A N 11
ATOM 19160 C CA . PHE A 1 71 ? -0.852 -13.024 3.069 1.00 0.00 71 PHE A CA 11
ATOM 19161 C C . PHE A 1 71 ? -0.079 -14.102 3.822 1.00 0.00 71 PHE A C 11
ATOM 19162 O O . PHE A 1 71 ? 1.025 -13.862 4.310 1.00 0.00 71 PHE A O 11
ATOM 19179 N N . GLU A 1 72 ? -0.667 -15.291 3.915 1.00 0.00 72 GLU A N 11
ATOM 19180 C CA . GLU A 1 72 ? -0.034 -16.404 4.608 1.00 0.00 72 GLU A CA 11
ATOM 19181 C C . GLU A 1 72 ? 1.299 -16.764 3.960 1.00 0.00 72 GLU A C 11
ATOM 19182 O O . GLU A 1 72 ? 2.225 -17.220 4.632 1.00 0.00 72 GLU A O 11
ATOM 19194 N N . GLY A 1 73 ? 1.391 -16.555 2.651 1.00 0.00 73 GLY A N 11
ATOM 19195 C CA . GLY A 1 73 ? 2.614 -16.862 1.934 1.00 0.00 73 GLY A CA 11
ATOM 19196 C C . GLY A 1 73 ? 3.800 -16.065 2.442 1.00 0.00 73 GLY A C 11
ATOM 19197 O O . GLY A 1 73 ? 4.925 -16.564 2.470 1.00 0.00 73 GLY A O 11
ATOM 19201 N N . LYS A 1 74 ? 3.548 -14.823 2.843 1.00 0.00 74 LYS A N 11
ATOM 19202 C CA . LYS A 1 74 ? 4.604 -13.954 3.351 1.00 0.00 74 LYS A CA 11
ATOM 19203 C C . LYS A 1 74 ? 4.395 -13.654 4.833 1.00 0.00 74 LYS A C 11
ATOM 19204 O O . LYS A 1 74 ? 3.286 -13.782 5.350 1.00 0.00 74 LYS A O 11
ATOM 19223 N N . PRO A 1 75 ? 5.464 -13.247 5.539 1.00 0.00 75 PRO A N 11
ATOM 19224 C CA . PRO A 1 75 ? 5.391 -12.927 6.969 1.00 0.00 75 PRO A CA 11
ATOM 19225 C C . PRO A 1 75 ? 4.511 -11.713 7.246 1.00 0.00 75 PRO A C 11
ATOM 19226 O O . PRO A 1 75 ? 3.775 -11.255 6.372 1.00 0.00 75 PRO A O 11
ATOM 19237 N N . LEU A 1 76 ? 4.591 -11.197 8.468 1.00 0.00 76 LEU A N 11
ATOM 19238 C CA . LEU A 1 76 ? 3.800 -10.036 8.861 1.00 0.00 76 LEU A CA 11
ATOM 19239 C C . LEU A 1 76 ? 4.446 -8.742 8.375 1.00 0.00 76 LEU A C 11
ATOM 19240 O O . LEU A 1 76 ? 3.757 -7.763 8.087 1.00 0.00 76 LEU A O 11
ATOM 19256 N N . LEU A 1 77 ? 5.772 -8.744 8.287 1.00 0.00 77 LEU A N 11
ATOM 19257 C CA . LEU A 1 77 ? 6.509 -7.569 7.837 1.00 0.00 77 LEU A CA 11
ATOM 19258 C C . LEU A 1 77 ? 6.381 -7.389 6.327 1.00 0.00 77 LEU A C 11
ATOM 19259 O O . LEU A 1 77 ? 6.370 -6.264 5.826 1.00 0.00 77 LEU A O 11
ATOM 19275 N N . GLN A 1 78 ? 6.286 -8.502 5.607 1.00 0.00 78 GLN A N 11
ATOM 19276 C CA . GLN A 1 78 ? 6.161 -8.465 4.155 1.00 0.00 78 GLN A CA 11
ATOM 19277 C C . GLN A 1 78 ? 4.754 -8.043 3.740 1.00 0.00 78 GLN A C 11
ATOM 19278 O O . GLN A 1 78 ? 4.583 -7.177 2.881 1.00 0.00 78 GLN A O 11
ATOM 19292 N N . ARG A 1 79 ? 3.750 -8.662 4.353 1.00 0.00 79 ARG A N 11
ATOM 19293 C CA . ARG A 1 79 ? 2.358 -8.352 4.043 1.00 0.00 79 ARG A CA 11
ATOM 19294 C C . ARG A 1 79 ? 2.060 -6.876 4.290 1.00 0.00 79 ARG A C 11
ATOM 19295 O O . ARG A 1 79 ? 1.437 -6.213 3.462 1.00 0.00 79 ARG A O 11
ATOM 19316 N N . HIS A 1 80 ? 2.510 -6.368 5.433 1.00 0.00 80 HIS A N 11
ATOM 19317 C CA . HIS A 1 80 ? 2.290 -4.970 5.786 1.00 0.00 80 HIS A CA 11
ATOM 19318 C C . HIS A 1 80 ? 3.025 -4.044 4.822 1.00 0.00 80 HIS A C 11
ATOM 19319 O O . HIS A 1 80 ? 2.537 -2.963 4.490 1.00 0.00 80 HIS A O 11
ATOM 19334 N N . ARG A 1 81 ? 4.200 -4.475 4.375 1.00 0.00 81 ARG A N 11
ATOM 19335 C CA . ARG A 1 81 ? 5.001 -3.685 3.448 1.00 0.00 81 ARG A CA 11
ATOM 19336 C C . ARG A 1 81 ? 4.350 -3.637 2.070 1.00 0.00 81 ARG A C 11
ATOM 19337 O O . ARG A 1 81 ? 4.315 -2.589 1.424 1.00 0.00 81 ARG A O 11
ATOM 19358 N N . LEU A 1 82 ? 3.832 -4.778 1.625 1.00 0.00 82 LEU A N 11
ATOM 19359 C CA . LEU A 1 82 ? 3.181 -4.867 0.324 1.00 0.00 82 LEU A CA 11
ATOM 19360 C C . LEU A 1 82 ? 2.016 -3.888 0.229 1.00 0.00 82 LEU A C 11
ATOM 19361 O O . LEU A 1 82 ? 1.709 -3.374 -0.847 1.00 0.00 82 LEU A O 11
ATOM 19377 N N . VAL A 1 83 ? 1.368 -3.633 1.362 1.00 0.00 83 VAL A N 11
ATOM 19378 C CA . VAL A 1 83 ? 0.238 -2.714 1.405 1.00 0.00 83 VAL A CA 11
ATOM 19379 C C . VAL A 1 83 ? 0.683 -1.282 1.129 1.00 0.00 83 VAL A C 11
ATOM 19380 O O . VAL A 1 83 ? 0.207 -0.643 0.190 1.00 0.00 83 VAL A O 11
ATOM 19393 N N . ASN A 1 84 ? 1.597 -0.782 1.954 1.00 0.00 84 ASN A N 11
ATOM 19394 C CA . ASN A 1 84 ? 2.106 0.575 1.798 1.00 0.00 84 ASN A CA 11
ATOM 19395 C C . ASN A 1 84 ? 2.901 0.714 0.503 1.00 0.00 84 ASN A C 11
ATOM 19396 O O . ASN A 1 84 ? 2.891 1.768 -0.133 1.00 0.00 84 ASN A O 11
ATOM 19407 N N . GLU A 1 85 ? 3.588 -0.357 0.117 1.00 0.00 85 GLU A N 11
ATOM 19408 C CA . GLU A 1 85 ? 4.387 -0.355 -1.103 1.00 0.00 85 GLU A CA 11
ATOM 19409 C C . GLU A 1 85 ? 3.532 -0.006 -2.317 1.00 0.00 85 GLU A C 11
ATOM 19410 O O . GLU A 1 85 ? 3.980 0.697 -3.222 1.00 0.00 85 GLU A O 11
ATOM 19422 N N . CYS A 1 86 ? 2.299 -0.501 -2.328 1.00 0.00 86 CYS A N 11
ATOM 19423 C CA . CYS A 1 86 ? 1.380 -0.241 -3.430 1.00 0.00 86 CYS A CA 11
ATOM 19424 C C . CYS A 1 86 ? 0.975 1.230 -3.463 1.00 0.00 86 CYS A C 11
ATOM 19425 O O . CYS A 1 86 ? 1.156 1.913 -4.472 1.00 0.00 86 CYS A O 11
ATOM 19433 N N . LEU A 1 87 ? 0.425 1.711 -2.353 1.00 0.00 87 LEU A N 11
ATOM 19434 C CA . LEU A 1 87 ? -0.007 3.101 -2.254 1.00 0.00 87 LEU A CA 11
ATOM 19435 C C . LEU A 1 87 ? 1.016 3.932 -1.485 1.00 0.00 87 LEU A C 11
ATOM 19436 O O . LEU A 1 87 ? 0.655 4.770 -0.658 1.00 0.00 87 LEU A O 11
ATOM 19452 N N . ALA A 1 88 ? 2.293 3.696 -1.765 1.00 0.00 88 ALA A N 11
ATOM 19453 C CA . ALA A 1 88 ? 3.369 4.421 -1.100 1.00 0.00 88 ALA A CA 11
ATOM 19454 C C . ALA A 1 88 ? 3.346 5.899 -1.471 1.00 0.00 88 ALA A C 11
ATOM 19455 O O . ALA A 1 88 ? 3.600 6.763 -0.632 1.00 0.00 88 ALA A O 11
ATOM 19462 N N . GLU A 1 89 ? 3.043 6.184 -2.733 1.00 0.00 89 GLU A N 11
ATOM 19463 C CA . GLU A 1 89 ? 2.990 7.559 -3.215 1.00 0.00 89 GLU A CA 11
ATOM 19464 C C . GLU A 1 89 ? 1.725 8.260 -2.726 1.00 0.00 89 GLU A C 11
ATOM 19465 O O . GLU A 1 89 ? 1.754 9.439 -2.373 1.00 0.00 89 GLU A O 11
ATOM 19477 N N . GLU A 1 90 ? 0.617 7.528 -2.715 1.00 0.00 90 GLU A N 11
ATOM 19478 C CA . GLU A 1 90 ? -0.662 8.077 -2.274 1.00 0.00 90 GLU A CA 11
ATOM 19479 C C . GLU A 1 90 ? -0.717 8.209 -0.754 1.00 0.00 90 GLU A C 11
ATOM 19480 O O . GLU A 1 90 ? -1.400 9.085 -0.223 1.00 0.00 90 GLU A O 11
ATOM 19492 N N . LEU A 1 91 ? -0.004 7.328 -0.058 1.00 0.00 91 LEU A N 11
ATOM 19493 C CA . LEU A 1 91 ? 0.019 7.339 1.405 1.00 0.00 91 LEU A CA 11
ATOM 19494 C C . LEU A 1 91 ? 0.246 8.748 1.953 1.00 0.00 91 LEU A C 11
ATOM 19495 O O . LEU A 1 91 ? -0.575 9.264 2.712 1.00 0.00 91 LEU A O 11
ATOM 19511 N N . PRO A 1 92 ? 1.366 9.393 1.580 1.00 0.00 92 PRO A N 11
ATOM 19512 C CA . PRO A 1 92 ? 1.691 10.745 2.043 1.00 0.00 92 PRO A CA 11
ATOM 19513 C C . PRO A 1 92 ? 0.494 11.692 1.976 1.00 0.00 92 PRO A C 11
ATOM 19514 O O . PRO A 1 92 ? 0.358 12.593 2.802 1.00 0.00 92 PRO A O 11
ATOM 19525 N N . HIS A 1 93 ? -0.369 11.479 0.987 1.00 0.00 93 HIS A N 11
ATOM 19526 C CA . HIS A 1 93 ? -1.553 12.314 0.815 1.00 0.00 93 HIS A CA 11
ATOM 19527 C C . HIS A 1 93 ? -2.616 11.974 1.854 1.00 0.00 93 HIS A C 11
ATOM 19528 O O . HIS A 1 93 ? -3.387 12.838 2.275 1.00 0.00 93 HIS A O 11
ATOM 19543 N N . ILE A 1 94 ? -2.652 10.711 2.265 1.00 0.00 94 ILE A N 11
ATOM 19544 C CA . ILE A 1 94 ? -3.620 10.256 3.255 1.00 0.00 94 ILE A CA 11
ATOM 19545 C C . ILE A 1 94 ? -3.247 10.741 4.651 1.00 0.00 94 ILE A C 11
ATOM 19546 O O . ILE A 1 94 ? -2.189 10.397 5.178 1.00 0.00 94 ILE A O 11
ATOM 19562 N N . HIS A 1 95 ? -4.125 11.542 5.248 1.00 0.00 95 HIS A N 11
ATOM 19563 C CA . HIS A 1 95 ? -3.888 12.072 6.586 1.00 0.00 95 HIS A CA 11
ATOM 19564 C C . HIS A 1 95 ? -3.888 10.953 7.621 1.00 0.00 95 HIS A C 11
ATOM 19565 O O . HIS A 1 95 ? -3.183 11.024 8.629 1.00 0.00 95 HIS A O 11
ATOM 19580 N N . ALA A 1 96 ? -4.682 9.918 7.364 1.00 0.00 96 ALA A N 11
ATOM 19581 C CA . ALA A 1 96 ? -4.775 8.781 8.271 1.00 0.00 96 ALA A CA 11
ATOM 19582 C C . ALA A 1 96 ? -5.177 7.516 7.520 1.00 0.00 96 ALA A C 11
ATOM 19583 O O . ALA A 1 96 ? -6.264 7.441 6.950 1.00 0.00 96 ALA A O 11
ATOM 19590 N N . PHE A 1 97 ? -4.291 6.525 7.525 1.00 0.00 97 PHE A N 11
ATOM 19591 C CA . PHE A 1 97 ? -4.554 5.264 6.842 1.00 0.00 97 PHE A CA 11
ATOM 19592 C C . PHE A 1 97 ? -4.401 4.084 7.796 1.00 0.00 97 PHE A C 11
ATOM 19593 O O . PHE A 1 97 ? -3.501 4.063 8.635 1.00 0.00 97 PHE A O 11
ATOM 19610 N N . GLU A 1 98 ? -5.287 3.103 7.661 1.00 0.00 98 GLU A N 11
ATOM 19611 C CA . GLU A 1 98 ? -5.252 1.917 8.510 1.00 0.00 98 GLU A CA 11
ATOM 19612 C C . GLU A 1 98 ? -5.247 0.647 7.665 1.00 0.00 98 GLU A C 11
ATOM 19613 O O . GLU A 1 98 ? -6.120 0.447 6.820 1.00 0.00 98 GLU A O 11
ATOM 19625 N N . GLN A 1 99 ? -4.258 -0.211 7.899 1.00 0.00 99 GLN A N 11
ATOM 19626 C CA . GLN A 1 99 ? -4.140 -1.462 7.159 1.00 0.00 99 GLN A CA 11
ATOM 19627 C C . GLN A 1 99 ? -4.256 -2.662 8.093 1.00 0.00 99 GLN A C 11
ATOM 19628 O O . GLN A 1 99 ? -3.469 -2.813 9.027 1.00 0.00 99 GLN A O 11
ATOM 19642 N N . LYS A 1 100 ? -5.243 -3.513 7.832 1.00 0.00 100 LYS A N 11
ATOM 19643 C CA . LYS A 1 100 ? -5.463 -4.702 8.649 1.00 0.00 100 LYS A CA 11
ATOM 19644 C C . LYS A 1 100 ? -5.584 -5.946 7.774 1.00 0.00 100 LYS A C 11
ATOM 19645 O O . LYS A 1 100 ? -6.469 -6.034 6.923 1.00 0.00 100 LYS A O 11
ATOM 19664 N N . THR A 1 101 ? -4.687 -6.904 7.989 1.00 0.00 101 THR A N 11
ATOM 19665 C CA . THR A 1 101 ? -4.693 -8.142 7.219 1.00 0.00 101 THR A CA 11
ATOM 19666 C C . THR A 1 101 ? -4.798 -9.355 8.137 1.00 0.00 101 THR A C 11
ATOM 19667 O O . THR A 1 101 ? -4.205 -9.383 9.216 1.00 0.00 101 THR A O 11
ATOM 19678 N N . LEU A 1 102 ? -5.556 -10.357 7.703 1.00 0.00 102 LEU A N 11
ATOM 19679 C CA . LEU A 1 102 ? -5.738 -11.573 8.486 1.00 0.00 102 LEU A CA 11
ATOM 19680 C C . LEU A 1 102 ? -5.969 -12.776 7.577 1.00 0.00 102 LEU A C 11
ATOM 19681 O O . LEU A 1 102 ? -6.140 -12.629 6.366 1.00 0.00 102 LEU A O 11
ATOM 19697 N N . THR A 1 103 ? -5.974 -13.967 8.168 1.00 0.00 103 THR A N 11
ATOM 19698 C CA . THR A 1 103 ? -6.184 -15.197 7.412 1.00 0.00 103 THR A CA 11
ATOM 19699 C C . THR A 1 103 ? -7.666 -15.562 7.367 1.00 0.00 103 THR A C 11
ATOM 19700 O O . THR A 1 103 ? -8.420 -15.240 8.283 1.00 0.00 103 THR A O 11
ATOM 19711 N N . PRO A 1 104 ? -8.102 -16.242 6.292 1.00 0.00 104 PRO A N 11
ATOM 19712 C CA . PRO A 1 104 ? -9.502 -16.651 6.131 1.00 0.00 104 PRO A CA 11
ATOM 19713 C C . PRO A 1 104 ? -10.013 -17.445 7.327 1.00 0.00 104 PRO A C 11
ATOM 19714 O O . PRO A 1 104 ? -11.113 -17.199 7.824 1.00 0.00 104 PRO A O 11
ATOM 19725 N N . GLU A 1 105 ? -9.210 -18.400 7.785 1.00 0.00 105 GLU A N 11
ATOM 19726 C CA . GLU A 1 105 ? -9.582 -19.232 8.923 1.00 0.00 105 GLU A CA 11
ATOM 19727 C C . GLU A 1 105 ? -9.861 -18.379 10.157 1.00 0.00 105 GLU A C 11
ATOM 19728 O O . GLU A 1 105 ? -10.860 -18.577 10.847 1.00 0.00 105 GLU A O 11
ATOM 19740 N N . GLN A 1 106 ? -8.971 -17.430 10.427 1.00 0.00 106 GLN A N 11
ATOM 19741 C CA . GLN A 1 106 ? -9.122 -16.547 11.577 1.00 0.00 106 GLN A CA 11
ATOM 19742 C C . GLN A 1 106 ? -10.421 -15.751 11.484 1.00 0.00 106 GLN A C 11
ATOM 19743 O O . GLN A 1 106 ? -11.221 -15.740 12.420 1.00 0.00 106 GLN A O 11
ATOM 19757 N N . TRP A 1 107 ? -10.623 -15.088 10.351 1.00 0.00 107 TRP A N 11
ATOM 19758 C CA . TRP A 1 107 ? -11.825 -14.290 10.137 1.00 0.00 107 TRP A CA 11
ATOM 19759 C C . TRP A 1 107 ? -13.077 -15.159 10.207 1.00 0.00 107 TRP A C 11
ATOM 19760 O O . TRP A 1 107 ? -14.052 -14.808 10.872 1.00 0.00 107 TRP A O 11
ATOM 19781 N N . THR A 1 108 ? -13.043 -16.294 9.518 1.00 0.00 108 THR A N 11
ATOM 19782 C CA . THR A 1 108 ? -14.174 -17.213 9.503 1.00 0.00 108 THR A CA 11
ATOM 19783 C C . THR A 1 108 ? -14.430 -17.787 10.894 1.00 0.00 108 THR A C 11
ATOM 19784 O O . THR A 1 108 ? -15.578 -17.966 11.300 1.00 0.00 108 THR A O 11
ATOM 19795 N N . ARG A 1 109 ? -13.352 -18.073 11.617 1.00 0.00 109 ARG A N 11
ATOM 19796 C CA . ARG A 1 109 ? -13.460 -18.626 12.962 1.00 0.00 109 ARG A CA 11
ATOM 19797 C C . ARG A 1 109 ? -13.821 -17.542 13.973 1.00 0.00 109 ARG A C 11
ATOM 19798 O O . ARG A 1 109 ? -14.450 -17.818 14.994 1.00 0.00 109 ARG A O 11
ATOM 19819 N N . GLN A 1 110 ? -13.419 -16.309 13.681 1.00 0.00 110 GLN A N 11
ATOM 19820 C CA . GLN A 1 110 ? -13.702 -15.184 14.567 1.00 0.00 110 GLN A CA 11
ATOM 19821 C C . GLN A 1 110 ? -15.193 -14.853 14.589 1.00 0.00 110 GLN A C 11
ATOM 19822 O O . GLN A 1 110 ? -15.657 -14.101 15.446 1.00 0.00 110 GLN A O 11
ATOM 19836 N N . ARG A 1 111 ? -15.939 -15.418 13.646 1.00 0.00 111 ARG A N 11
ATOM 19837 C CA . ARG A 1 111 ? -17.375 -15.181 13.563 1.00 0.00 111 ARG A CA 11
ATOM 19838 C C . ARG A 1 111 ? -18.146 -16.497 13.576 1.00 0.00 111 ARG A C 11
ATOM 19839 O O . ARG A 1 111 ? -18.810 -16.852 12.600 1.00 0.00 111 ARG A O 11
ATOM 19860 N N . ARG A 1 112 ? -18.053 -17.220 14.687 1.00 0.00 112 ARG A N 11
ATOM 19861 C CA . ARG A 1 112 ? -18.741 -18.497 14.830 1.00 0.00 112 ARG A CA 11
ATOM 19862 C C . ARG A 1 112 ? -18.324 -19.469 13.729 1.00 0.00 112 ARG A C 11
ATOM 19863 O O . ARG A 1 112 ? -17.686 -19.078 12.752 1.00 0.00 112 ARG A O 11
ATOM 19884 N N . GLU A 1 113 ? -18.691 -20.735 13.894 1.00 0.00 113 GLU A N 11
ATOM 19885 C CA . GLU A 1 113 ? -18.356 -21.762 12.914 1.00 0.00 113 GLU A CA 11
ATOM 19886 C C . GLU A 1 113 ? -19.226 -21.629 11.668 1.00 0.00 113 GLU A C 11
ATOM 19887 O O . GLU A 1 113 ? -19.234 -22.572 10.850 1.00 0.00 113 GLU A O 11
ATOM 19900 N N . MET A 1 1 ? -41.135 21.381 -3.494 1.00 0.00 1 MET A N 12
ATOM 19901 C CA . MET A 1 1 ? -40.242 22.474 -3.960 1.00 0.00 1 MET A CA 12
ATOM 19902 C C . MET A 1 1 ? -40.161 22.510 -5.482 1.00 0.00 1 MET A C 12
ATOM 19903 O O . MET A 1 1 ? -39.223 21.981 -6.077 1.00 0.00 1 MET A O 12
ATOM 19919 N N . LYS A 1 2 ? -41.153 23.138 -6.106 1.00 0.00 2 LYS A N 12
ATOM 19920 C CA . LYS A 1 2 ? -41.195 23.243 -7.560 1.00 0.00 2 LYS A CA 12
ATOM 19921 C C . LYS A 1 2 ? -39.970 23.984 -8.087 1.00 0.00 2 LYS A C 12
ATOM 19922 O O . LYS A 1 2 ? -39.063 23.378 -8.656 1.00 0.00 2 LYS A O 12
ATOM 19941 N N . GLY A 1 3 ? -39.953 25.300 -7.894 1.00 0.00 3 GLY A N 12
ATOM 19942 C CA . GLY A 1 3 ? -38.835 26.101 -8.357 1.00 0.00 3 GLY A CA 12
ATOM 19943 C C . GLY A 1 3 ? -39.056 27.585 -8.140 1.00 0.00 3 GLY A C 12
ATOM 19944 O O . GLY A 1 3 ? -39.710 28.246 -8.947 1.00 0.00 3 GLY A O 12
ATOM 19948 N N . SER A 1 4 ? -38.509 28.109 -7.049 1.00 0.00 4 SER A N 12
ATOM 19949 C CA . SER A 1 4 ? -38.649 29.525 -6.727 1.00 0.00 4 SER A CA 12
ATOM 19950 C C . SER A 1 4 ? -37.453 30.021 -5.922 1.00 0.00 4 SER A C 12
ATOM 19951 O O . SER A 1 4 ? -36.879 31.068 -6.223 1.00 0.00 4 SER A O 12
ATOM 19959 N N . SER A 1 5 ? -37.081 29.262 -4.896 1.00 0.00 5 SER A N 12
ATOM 19960 C CA . SER A 1 5 ? -35.952 29.624 -4.047 1.00 0.00 5 SER A CA 12
ATOM 19961 C C . SER A 1 5 ? -34.631 29.244 -4.709 1.00 0.00 5 SER A C 12
ATOM 19962 O O . SER A 1 5 ? -34.552 28.255 -5.438 1.00 0.00 5 SER A O 12
ATOM 19970 N N . HIS A 1 6 ? -33.597 30.038 -4.453 1.00 0.00 6 HIS A N 12
ATOM 19971 C CA . HIS A 1 6 ? -32.279 29.785 -5.024 1.00 0.00 6 HIS A CA 12
ATOM 19972 C C . HIS A 1 6 ? -31.190 29.923 -3.965 1.00 0.00 6 HIS A C 12
ATOM 19973 O O . HIS A 1 6 ? -31.451 30.358 -2.845 1.00 0.00 6 HIS A O 12
ATOM 19988 N N . HIS A 1 7 ? -29.967 29.548 -4.331 1.00 0.00 7 HIS A N 12
ATOM 19989 C CA . HIS A 1 7 ? -28.837 29.629 -3.414 1.00 0.00 7 HIS A CA 12
ATOM 19990 C C . HIS A 1 7 ? -28.379 31.073 -3.241 1.00 0.00 7 HIS A C 12
ATOM 19991 O O . HIS A 1 7 ? -27.473 31.535 -3.935 1.00 0.00 7 HIS A O 12
ATOM 20006 N N . HIS A 1 8 ? -29.011 31.781 -2.311 1.00 0.00 8 HIS A N 12
ATOM 20007 C CA . HIS A 1 8 ? -28.668 33.174 -2.046 1.00 0.00 8 HIS A CA 12
ATOM 20008 C C . HIS A 1 8 ? -28.446 33.407 -0.555 1.00 0.00 8 HIS A C 12
ATOM 20009 O O . HIS A 1 8 ? -28.709 34.494 -0.039 1.00 0.00 8 HIS A O 12
ATOM 20024 N N . HIS A 1 9 ? -27.960 32.378 0.134 1.00 0.00 9 HIS A N 12
ATOM 20025 C CA . HIS A 1 9 ? -27.703 32.472 1.566 1.00 0.00 9 HIS A CA 12
ATOM 20026 C C . HIS A 1 9 ? -27.076 31.185 2.091 1.00 0.00 9 HIS A C 12
ATOM 20027 O O . HIS A 1 9 ? -27.459 30.086 1.687 1.00 0.00 9 HIS A O 12
ATOM 20042 N N . HIS A 1 10 ? -26.110 31.328 2.993 1.00 0.00 10 HIS A N 12
ATOM 20043 C CA . HIS A 1 10 ? -25.429 30.175 3.574 1.00 0.00 10 HIS A CA 12
ATOM 20044 C C . HIS A 1 10 ? -25.315 30.317 5.088 1.00 0.00 10 HIS A C 12
ATOM 20045 O O . HIS A 1 10 ? -24.662 31.234 5.587 1.00 0.00 10 HIS A O 12
ATOM 20060 N N . HIS A 1 11 ? -25.954 29.406 5.813 1.00 0.00 11 HIS A N 12
ATOM 20061 C CA . HIS A 1 11 ? -25.924 29.430 7.270 1.00 0.00 11 HIS A CA 12
ATOM 20062 C C . HIS A 1 11 ? -24.893 28.443 7.810 1.00 0.00 11 HIS A C 12
ATOM 20063 O O . HIS A 1 11 ? -25.064 27.880 8.891 1.00 0.00 11 HIS A O 12
ATOM 20078 N N . SER A 1 12 ? -23.822 28.240 7.049 1.00 0.00 12 SER A N 12
ATOM 20079 C CA . SER A 1 12 ? -22.763 27.322 7.450 1.00 0.00 12 SER A CA 12
ATOM 20080 C C . SER A 1 12 ? -21.495 28.084 7.824 1.00 0.00 12 SER A C 12
ATOM 20081 O O . SER A 1 12 ? -21.076 28.081 8.980 1.00 0.00 12 SER A O 12
ATOM 20089 N N . SER A 1 13 ? -20.891 28.735 6.836 1.00 0.00 13 SER A N 12
ATOM 20090 C CA . SER A 1 13 ? -19.671 29.501 7.060 1.00 0.00 13 SER A CA 12
ATOM 20091 C C . SER A 1 13 ? -19.235 30.216 5.785 1.00 0.00 13 SER A C 12
ATOM 20092 O O . SER A 1 13 ? -18.852 31.386 5.818 1.00 0.00 13 SER A O 12
ATOM 20100 N N . GLY A 1 14 ? -19.296 29.506 4.664 1.00 0.00 14 GLY A N 12
ATOM 20101 C CA . GLY A 1 14 ? -18.904 30.090 3.394 1.00 0.00 14 GLY A CA 12
ATOM 20102 C C . GLY A 1 14 ? -17.499 29.695 2.983 1.00 0.00 14 GLY A C 12
ATOM 20103 O O . GLY A 1 14 ? -17.147 28.516 3.007 1.00 0.00 14 GLY A O 12
ATOM 20107 N N . ALA A 1 15 ? -16.696 30.685 2.604 1.00 0.00 15 ALA A N 12
ATOM 20108 C CA . ALA A 1 15 ? -15.323 30.436 2.185 1.00 0.00 15 ALA A CA 12
ATOM 20109 C C . ALA A 1 15 ? -14.373 30.449 3.379 1.00 0.00 15 ALA A C 12
ATOM 20110 O O . ALA A 1 15 ? -13.423 29.670 3.438 1.00 0.00 15 ALA A O 12
ATOM 20117 N N . SER A 1 16 ? -14.639 31.341 4.328 1.00 0.00 16 SER A N 12
ATOM 20118 C CA . SER A 1 16 ? -13.807 31.457 5.521 1.00 0.00 16 SER A CA 12
ATOM 20119 C C . SER A 1 16 ? -12.371 31.809 5.151 1.00 0.00 16 SER A C 12
ATOM 20120 O O . SER A 1 16 ? -11.953 31.633 4.007 1.00 0.00 16 SER A O 12
ATOM 20128 N N . LEU A 1 17 ? -11.619 32.308 6.128 1.00 0.00 17 LEU A N 12
ATOM 20129 C CA . LEU A 1 17 ? -10.228 32.685 5.906 1.00 0.00 17 LEU A CA 12
ATOM 20130 C C . LEU A 1 17 ? -9.307 31.479 6.054 1.00 0.00 17 LEU A C 12
ATOM 20131 O O . LEU A 1 17 ? -9.447 30.689 6.987 1.00 0.00 17 LEU A O 12
ATOM 20147 N N . VAL A 1 18 ? -8.365 31.342 5.127 1.00 0.00 18 VAL A N 12
ATOM 20148 C CA . VAL A 1 18 ? -7.420 30.233 5.154 1.00 0.00 18 VAL A CA 12
ATOM 20149 C C . VAL A 1 18 ? -8.145 28.891 5.078 1.00 0.00 18 VAL A C 12
ATOM 20150 O O . VAL A 1 18 ? -8.351 28.228 6.094 1.00 0.00 18 VAL A O 12
ATOM 20163 N N . PRO A 1 19 ? -8.545 28.472 3.864 1.00 0.00 19 PRO A N 12
ATOM 20164 C CA . PRO A 1 19 ? -9.250 27.204 3.660 1.00 0.00 19 PRO A CA 12
ATOM 20165 C C . PRO A 1 19 ? -8.344 25.996 3.875 1.00 0.00 19 PRO A C 12
ATOM 20166 O O . PRO A 1 19 ? -8.724 25.034 4.543 1.00 0.00 19 PRO A O 12
ATOM 20177 N N . ARG A 1 20 ? -7.146 26.052 3.305 1.00 0.00 20 ARG A N 12
ATOM 20178 C CA . ARG A 1 20 ? -6.185 24.963 3.434 1.00 0.00 20 ARG A CA 12
ATOM 20179 C C . ARG A 1 20 ? -6.751 23.668 2.859 1.00 0.00 20 ARG A C 12
ATOM 20180 O O . ARG A 1 20 ? -7.904 23.618 2.433 1.00 0.00 20 ARG A O 12
ATOM 20201 N N . GLY A 1 21 ? -5.930 22.622 2.850 1.00 0.00 21 GLY A N 12
ATOM 20202 C CA . GLY A 1 21 ? -6.367 21.342 2.324 1.00 0.00 21 GLY A CA 12
ATOM 20203 C C . GLY A 1 21 ? -5.207 20.472 1.879 1.00 0.00 21 GLY A C 12
ATOM 20204 O O . GLY A 1 21 ? -4.145 20.476 2.501 1.00 0.00 21 GLY A O 12
ATOM 20208 N N . SER A 1 22 ? -5.412 19.725 0.800 1.00 0.00 22 SER A N 12
ATOM 20209 C CA . SER A 1 22 ? -4.376 18.845 0.271 1.00 0.00 22 SER A CA 12
ATOM 20210 C C . SER A 1 22 ? -3.138 19.642 -0.127 1.00 0.00 22 SER A C 12
ATOM 20211 O O . SER A 1 22 ? -3.073 20.853 0.080 1.00 0.00 22 SER A O 12
ATOM 20219 N N . GLU A 1 23 ? -2.156 18.954 -0.702 1.00 0.00 23 GLU A N 12
ATOM 20220 C CA . GLU A 1 23 ? -0.920 19.597 -1.130 1.00 0.00 23 GLU A CA 12
ATOM 20221 C C . GLU A 1 23 ? -1.082 20.222 -2.512 1.00 0.00 23 GLU A C 12
ATOM 20222 O O . GLU A 1 23 ? -1.036 21.443 -2.661 1.00 0.00 23 GLU A O 12
ATOM 20234 N N . GLY A 1 24 ? -1.272 19.377 -3.519 1.00 0.00 24 GLY A N 12
ATOM 20235 C CA . GLY A 1 24 ? -1.437 19.865 -4.875 1.00 0.00 24 GLY A CA 12
ATOM 20236 C C . GLY A 1 24 ? -2.312 18.956 -5.717 1.00 0.00 24 GLY A C 12
ATOM 20237 O O . GLY A 1 24 ? -3.351 19.379 -6.224 1.00 0.00 24 GLY A O 12
ATOM 20241 N N . ALA A 1 25 ? -1.891 17.704 -5.865 1.00 0.00 25 ALA A N 12
ATOM 20242 C CA . ALA A 1 25 ? -2.642 16.733 -6.651 1.00 0.00 25 ALA A CA 12
ATOM 20243 C C . ALA A 1 25 ? -3.809 16.165 -5.851 1.00 0.00 25 ALA A C 12
ATOM 20244 O O . ALA A 1 25 ? -3.661 15.173 -5.137 1.00 0.00 25 ALA A O 12
ATOM 20251 N N . ALA A 1 26 ? -4.970 16.800 -5.974 1.00 0.00 26 ALA A N 12
ATOM 20252 C CA . ALA A 1 26 ? -6.163 16.357 -5.263 1.00 0.00 26 ALA A CA 12
ATOM 20253 C C . ALA A 1 26 ? -7.431 16.809 -5.978 1.00 0.00 26 ALA A C 12
ATOM 20254 O O . ALA A 1 26 ? -8.473 17.001 -5.351 1.00 0.00 26 ALA A O 12
ATOM 20261 N N . THR A 1 27 ? -7.338 16.974 -7.294 1.00 0.00 27 THR A N 12
ATOM 20262 C CA . THR A 1 27 ? -8.483 17.399 -8.091 1.00 0.00 27 THR A CA 12
ATOM 20263 C C . THR A 1 27 ? -9.630 16.403 -7.961 1.00 0.00 27 THR A C 12
ATOM 20264 O O . THR A 1 27 ? -10.801 16.774 -8.035 1.00 0.00 27 THR A O 12
ATOM 20275 N N . MET A 1 28 ? -9.282 15.135 -7.764 1.00 0.00 28 MET A N 12
ATOM 20276 C CA . MET A 1 28 ? -10.278 14.081 -7.619 1.00 0.00 28 MET A CA 12
ATOM 20277 C C . MET A 1 28 ? -10.314 13.557 -6.185 1.00 0.00 28 MET A C 12
ATOM 20278 O O . MET A 1 28 ? -11.325 13.015 -5.739 1.00 0.00 28 MET A O 12
ATOM 20292 N N . GLU A 1 29 ? -9.205 13.721 -5.467 1.00 0.00 29 GLU A N 12
ATOM 20293 C CA . GLU A 1 29 ? -9.113 13.262 -4.085 1.00 0.00 29 GLU A CA 12
ATOM 20294 C C . GLU A 1 29 ? -9.230 11.743 -4.007 1.00 0.00 29 GLU A C 12
ATOM 20295 O O . GLU A 1 29 ? -10.114 11.147 -4.621 1.00 0.00 29 GLU A O 12
ATOM 20307 N N . LEU A 1 30 ? -8.325 11.125 -3.250 1.00 0.00 30 LEU A N 12
ATOM 20308 C CA . LEU A 1 30 ? -8.310 9.678 -3.088 1.00 0.00 30 LEU A CA 12
ATOM 20309 C C . LEU A 1 30 ? -9.714 9.122 -2.863 1.00 0.00 30 LEU A C 12
ATOM 20310 O O . LEU A 1 30 ? -10.604 9.829 -2.388 1.00 0.00 30 LEU A O 12
ATOM 20326 N N . SER A 1 31 ? -9.905 7.853 -3.206 1.00 0.00 31 SER A N 12
ATOM 20327 C CA . SER A 1 31 ? -11.199 7.202 -3.042 1.00 0.00 31 SER A CA 12
ATOM 20328 C C . SER A 1 31 ? -11.058 5.898 -2.264 1.00 0.00 31 SER A C 12
ATOM 20329 O O . SER A 1 31 ? -10.026 5.230 -2.336 1.00 0.00 31 SER A O 12
ATOM 20337 N N . ALA A 1 32 ? -12.100 5.542 -1.520 1.00 0.00 32 ALA A N 12
ATOM 20338 C CA . ALA A 1 32 ? -12.090 4.318 -0.728 1.00 0.00 32 ALA A CA 12
ATOM 20339 C C . ALA A 1 32 ? -12.097 3.084 -1.624 1.00 0.00 32 ALA A C 12
ATOM 20340 O O . ALA A 1 32 ? -11.481 2.067 -1.303 1.00 0.00 32 ALA A O 12
ATOM 20347 N N . ASP A 1 33 ? -12.799 3.178 -2.748 1.00 0.00 33 ASP A N 12
ATOM 20348 C CA . ASP A 1 33 ? -12.887 2.069 -3.690 1.00 0.00 33 ASP A CA 12
ATOM 20349 C C . ASP A 1 33 ? -11.590 1.920 -4.479 1.00 0.00 33 ASP A C 12
ATOM 20350 O O . ASP A 1 33 ? -11.212 0.816 -4.869 1.00 0.00 33 ASP A O 12
ATOM 20359 N N . TYR A 1 34 ? -10.913 3.040 -4.712 1.00 0.00 34 TYR A N 12
ATOM 20360 C CA . TYR A 1 34 ? -9.658 3.034 -5.455 1.00 0.00 34 TYR A CA 12
ATOM 20361 C C . TYR A 1 34 ? -8.615 2.169 -4.754 1.00 0.00 34 TYR A C 12
ATOM 20362 O O . TYR A 1 34 ? -7.995 1.303 -5.373 1.00 0.00 34 TYR A O 12
ATOM 20380 N N . LEU A 1 35 ? -8.425 2.410 -3.461 1.00 0.00 35 LEU A N 12
ATOM 20381 C CA . LEU A 1 35 ? -7.455 1.653 -2.677 1.00 0.00 35 LEU A CA 12
ATOM 20382 C C . LEU A 1 35 ? -7.938 0.225 -2.445 1.00 0.00 35 LEU A C 12
ATOM 20383 O O . LEU A 1 35 ? -7.135 -0.702 -2.338 1.00 0.00 35 LEU A O 12
ATOM 20399 N N . ARG A 1 36 ? -9.254 0.055 -2.368 1.00 0.00 36 ARG A N 12
ATOM 20400 C CA . ARG A 1 36 ? -9.842 -1.261 -2.148 1.00 0.00 36 ARG A CA 12
ATOM 20401 C C . ARG A 1 36 ? -9.658 -2.152 -3.371 1.00 0.00 36 ARG A C 12
ATOM 20402 O O . ARG A 1 36 ? -9.158 -3.272 -3.267 1.00 0.00 36 ARG A O 12
ATOM 20423 N N . GLU A 1 37 ? -10.066 -1.648 -4.532 1.00 0.00 37 GLU A N 12
ATOM 20424 C CA . GLU A 1 37 ? -9.946 -2.399 -5.776 1.00 0.00 37 GLU A CA 12
ATOM 20425 C C . GLU A 1 37 ? -8.482 -2.599 -6.154 1.00 0.00 37 GLU A C 12
ATOM 20426 O O . GLU A 1 37 ? -8.120 -3.603 -6.767 1.00 0.00 37 GLU A O 12
ATOM 20438 N N . LYS A 1 38 ? -7.643 -1.636 -5.785 1.00 0.00 38 LYS A N 12
ATOM 20439 C CA . LYS A 1 38 ? -6.219 -1.706 -6.087 1.00 0.00 38 LYS A CA 12
ATOM 20440 C C . LYS A 1 38 ? -5.547 -2.820 -5.290 1.00 0.00 38 LYS A C 12
ATOM 20441 O O . LYS A 1 38 ? -4.977 -3.749 -5.862 1.00 0.00 38 LYS A O 12
ATOM 20460 N N . LEU A 1 39 ? -5.617 -2.718 -3.967 1.00 0.00 39 LEU A N 12
ATOM 20461 C CA . LEU A 1 39 ? -5.014 -3.717 -3.091 1.00 0.00 39 LEU A CA 12
ATOM 20462 C C . LEU A 1 39 ? -5.640 -5.089 -3.318 1.00 0.00 39 LEU A C 12
ATOM 20463 O O . LEU A 1 39 ? -4.937 -6.098 -3.400 1.00 0.00 39 LEU A O 12
ATOM 20479 N N . ARG A 1 40 ? -6.965 -5.121 -3.418 1.00 0.00 40 ARG A N 12
ATOM 20480 C CA . ARG A 1 40 ? -7.687 -6.370 -3.636 1.00 0.00 40 ARG A CA 12
ATOM 20481 C C . ARG A 1 40 ? -7.225 -7.056 -4.909 1.00 0.00 40 ARG A C 12
ATOM 20482 O O . ARG A 1 40 ? -6.980 -8.262 -4.922 1.00 0.00 40 ARG A O 12
ATOM 20503 N N . GLN A 1 41 ? -7.109 -6.287 -5.977 1.00 0.00 41 GLN A N 12
ATOM 20504 C CA . GLN A 1 41 ? -6.678 -6.835 -7.250 1.00 0.00 41 GLN A CA 12
ATOM 20505 C C . GLN A 1 41 ? -5.177 -7.107 -7.249 1.00 0.00 41 GLN A C 12
ATOM 20506 O O . GLN A 1 41 ? -4.721 -8.123 -7.771 1.00 0.00 41 GLN A O 12
ATOM 20520 N N . ASP A 1 42 ? -4.415 -6.192 -6.660 1.00 0.00 42 ASP A N 12
ATOM 20521 C CA . ASP A 1 42 ? -2.965 -6.333 -6.593 1.00 0.00 42 ASP A CA 12
ATOM 20522 C C . ASP A 1 42 ? -2.573 -7.524 -5.724 1.00 0.00 42 ASP A C 12
ATOM 20523 O O . ASP A 1 42 ? -1.920 -8.458 -6.189 1.00 0.00 42 ASP A O 12
ATOM 20532 N N . LEU A 1 43 ? -2.978 -7.484 -4.458 1.00 0.00 43 LEU A N 12
ATOM 20533 C CA . LEU A 1 43 ? -2.670 -8.560 -3.523 1.00 0.00 43 LEU A CA 12
ATOM 20534 C C . LEU A 1 43 ? -3.494 -9.808 -3.830 1.00 0.00 43 LEU A C 12
ATOM 20535 O O . LEU A 1 43 ? -3.113 -10.919 -3.459 1.00 0.00 43 LEU A O 12
ATOM 20551 N N . GLU A 1 44 ? -4.623 -9.621 -4.505 1.00 0.00 44 GLU A N 12
ATOM 20552 C CA . GLU A 1 44 ? -5.498 -10.734 -4.858 1.00 0.00 44 GLU A CA 12
ATOM 20553 C C . GLU A 1 44 ? -6.049 -11.407 -3.604 1.00 0.00 44 GLU A C 12
ATOM 20554 O O . GLU A 1 44 ? -5.645 -12.516 -3.253 1.00 0.00 44 GLU A O 12
ATOM 20566 N N . ALA A 1 45 ? -6.972 -10.727 -2.932 1.00 0.00 45 ALA A N 12
ATOM 20567 C CA . ALA A 1 45 ? -7.579 -11.257 -1.718 1.00 0.00 45 ALA A CA 12
ATOM 20568 C C . ALA A 1 45 ? -8.980 -11.793 -1.990 1.00 0.00 45 ALA A C 12
ATOM 20569 O O . ALA A 1 45 ? -9.538 -11.579 -3.067 1.00 0.00 45 ALA A O 12
ATOM 20576 N N . GLU A 1 46 ? -9.543 -12.489 -1.009 1.00 0.00 46 GLU A N 12
ATOM 20577 C CA . GLU A 1 46 ? -10.881 -13.055 -1.144 1.00 0.00 46 GLU A CA 12
ATOM 20578 C C . GLU A 1 46 ? -11.948 -11.983 -0.947 1.00 0.00 46 GLU A C 12
ATOM 20579 O O . GLU A 1 46 ? -12.752 -11.723 -1.842 1.00 0.00 46 GLU A O 12
ATOM 20591 N N . HIS A 1 47 ? -11.948 -11.365 0.229 1.00 0.00 47 HIS A N 12
ATOM 20592 C CA . HIS A 1 47 ? -12.916 -10.319 0.542 1.00 0.00 47 HIS A CA 12
ATOM 20593 C C . HIS A 1 47 ? -12.233 -9.130 1.210 1.00 0.00 47 HIS A C 12
ATOM 20594 O O . HIS A 1 47 ? -11.479 -9.292 2.169 1.00 0.00 47 HIS A O 12
ATOM 20609 N N . VAL A 1 48 ? -12.503 -7.934 0.695 1.00 0.00 48 VAL A N 12
ATOM 20610 C CA . VAL A 1 48 ? -11.915 -6.718 1.241 1.00 0.00 48 VAL A CA 12
ATOM 20611 C C . VAL A 1 48 ? -12.991 -5.698 1.596 1.00 0.00 48 VAL A C 12
ATOM 20612 O O . VAL A 1 48 ? -14.034 -5.629 0.946 1.00 0.00 48 VAL A O 12
ATOM 20625 N N . GLU A 1 49 ? -12.730 -4.906 2.631 1.00 0.00 49 GLU A N 12
ATOM 20626 C CA . GLU A 1 49 ? -13.676 -3.888 3.073 1.00 0.00 49 GLU A CA 12
ATOM 20627 C C . GLU A 1 49 ? -12.956 -2.584 3.400 1.00 0.00 49 GLU A C 12
ATOM 20628 O O . GLU A 1 49 ? -12.088 -2.545 4.273 1.00 0.00 49 GLU A O 12
ATOM 20640 N N . VAL A 1 50 ? -13.320 -1.520 2.694 1.00 0.00 50 VAL A N 12
ATOM 20641 C CA . VAL A 1 50 ? -12.707 -0.214 2.909 1.00 0.00 50 VAL A CA 12
ATOM 20642 C C . VAL A 1 50 ? -13.674 0.740 3.601 1.00 0.00 50 VAL A C 12
ATOM 20643 O O . VAL A 1 50 ? -14.892 0.574 3.519 1.00 0.00 50 VAL A O 12
ATOM 20656 N N . GLU A 1 51 ? -13.124 1.740 4.283 1.00 0.00 51 GLU A N 12
ATOM 20657 C CA . GLU A 1 51 ? -13.938 2.723 4.989 1.00 0.00 51 GLU A CA 12
ATOM 20658 C C . GLU A 1 51 ? -13.419 4.135 4.743 1.00 0.00 51 GLU A C 12
ATOM 20659 O O . GLU A 1 51 ? -12.285 4.322 4.302 1.00 0.00 51 GLU A O 12
ATOM 20671 N N . ASP A 1 52 ? -14.257 5.123 5.027 1.00 0.00 52 ASP A N 12
ATOM 20672 C CA . ASP A 1 52 ? -13.887 6.519 4.835 1.00 0.00 52 ASP A CA 12
ATOM 20673 C C . ASP A 1 52 ? -14.605 7.415 5.840 1.00 0.00 52 ASP A C 12
ATOM 20674 O O . ASP A 1 52 ? -15.798 7.249 6.093 1.00 0.00 52 ASP A O 12
ATOM 20683 N N . THR A 1 53 ? -13.869 8.364 6.409 1.00 0.00 53 THR A N 12
ATOM 20684 C CA . THR A 1 53 ? -14.434 9.287 7.387 1.00 0.00 53 THR A CA 12
ATOM 20685 C C . THR A 1 53 ? -14.285 10.731 6.922 1.00 0.00 53 THR A C 12
ATOM 20686 O O . THR A 1 53 ? -13.368 11.437 7.341 1.00 0.00 53 THR A O 12
ATOM 20697 N N . THR A 1 54 ? -15.192 11.164 6.053 1.00 0.00 54 THR A N 12
ATOM 20698 C CA . THR A 1 54 ? -15.162 12.524 5.530 1.00 0.00 54 THR A CA 12
ATOM 20699 C C . THR A 1 54 ? -15.537 13.532 6.611 1.00 0.00 54 THR A C 12
ATOM 20700 O O . THR A 1 54 ? -16.691 13.945 6.715 1.00 0.00 54 THR A O 12
ATOM 20711 N N . LEU A 1 55 ? -14.554 13.922 7.416 1.00 0.00 55 LEU A N 12
ATOM 20712 C CA . LEU A 1 55 ? -14.781 14.882 8.490 1.00 0.00 55 LEU A CA 12
ATOM 20713 C C . LEU A 1 55 ? -15.802 14.349 9.489 1.00 0.00 55 LEU A C 12
ATOM 20714 O O . LEU A 1 55 ? -16.548 15.116 10.098 1.00 0.00 55 LEU A O 12
ATOM 20730 N N . ASN A 1 56 ? -15.829 13.031 9.655 1.00 0.00 56 ASN A N 12
ATOM 20731 C CA . ASN A 1 56 ? -16.759 12.396 10.581 1.00 0.00 56 ASN A CA 12
ATOM 20732 C C . ASN A 1 56 ? -16.107 12.181 11.944 1.00 0.00 56 ASN A C 12
ATOM 20733 O O . ASN A 1 56 ? -16.714 12.441 12.982 1.00 0.00 56 ASN A O 12
ATOM 20744 N N . ARG A 1 57 ? -14.867 11.703 11.931 1.00 0.00 57 ARG A N 12
ATOM 20745 C CA . ARG A 1 57 ? -14.131 11.452 13.165 1.00 0.00 57 ARG A CA 12
ATOM 20746 C C . ARG A 1 57 ? -12.648 11.237 12.879 1.00 0.00 57 ARG A C 12
ATOM 20747 O O . ARG A 1 57 ? -12.283 10.529 11.940 1.00 0.00 57 ARG A O 12
ATOM 20768 N N . CYS A 1 58 ? -11.798 11.852 13.695 1.00 0.00 58 CYS A N 12
ATOM 20769 C CA . CYS A 1 58 ? -10.355 11.728 13.530 1.00 0.00 58 CYS A CA 12
ATOM 20770 C C . CYS A 1 58 ? -9.916 12.245 12.162 1.00 0.00 58 CYS A C 12
ATOM 20771 O O . CYS A 1 58 ? -9.008 11.695 11.541 1.00 0.00 58 CYS A O 12
ATOM 20779 N N . ALA A 1 59 ? -10.569 13.307 11.701 1.00 0.00 59 ALA A N 12
ATOM 20780 C CA . ALA A 1 59 ? -10.247 13.900 10.408 1.00 0.00 59 ALA A CA 12
ATOM 20781 C C . ALA A 1 59 ? -10.451 12.896 9.279 1.00 0.00 59 ALA A C 12
ATOM 20782 O O . ALA A 1 59 ? -11.009 11.819 9.485 1.00 0.00 59 ALA A O 12
ATOM 20789 N N . THR A 1 60 ? -9.995 13.257 8.084 1.00 0.00 60 THR A N 12
ATOM 20790 C CA . THR A 1 60 ? -10.128 12.387 6.921 1.00 0.00 60 THR A CA 12
ATOM 20791 C C . THR A 1 60 ? -9.209 11.176 7.040 1.00 0.00 60 THR A C 12
ATOM 20792 O O . THR A 1 60 ? -7.989 11.295 6.928 1.00 0.00 60 THR A O 12
ATOM 20803 N N . SER A 1 61 ? -9.804 10.009 7.268 1.00 0.00 61 SER A N 12
ATOM 20804 C CA . SER A 1 61 ? -9.041 8.775 7.402 1.00 0.00 61 SER A CA 12
ATOM 20805 C C . SER A 1 61 ? -9.617 7.679 6.511 1.00 0.00 61 SER A C 12
ATOM 20806 O O . SER A 1 61 ? -10.752 7.777 6.044 1.00 0.00 61 SER A O 12
ATOM 20814 N N . PHE A 1 62 ? -8.827 6.636 6.278 1.00 0.00 62 PHE A N 12
ATOM 20815 C CA . PHE A 1 62 ? -9.257 5.522 5.442 1.00 0.00 62 PHE A CA 12
ATOM 20816 C C . PHE A 1 62 ? -8.823 4.189 6.045 1.00 0.00 62 PHE A C 12
ATOM 20817 O O . PHE A 1 62 ? -7.643 3.982 6.331 1.00 0.00 62 PHE A O 12
ATOM 20834 N N . ARG A 1 63 ? -9.783 3.289 6.234 1.00 0.00 63 ARG A N 12
ATOM 20835 C CA . ARG A 1 63 ? -9.500 1.976 6.801 1.00 0.00 63 ARG A CA 12
ATOM 20836 C C . ARG A 1 63 ? -9.647 0.885 5.745 1.00 0.00 63 ARG A C 12
ATOM 20837 O O . ARG A 1 63 ? -10.721 0.705 5.170 1.00 0.00 63 ARG A O 12
ATOM 20858 N N . VAL A 1 64 ? -8.562 0.160 5.495 1.00 0.00 64 VAL A N 12
ATOM 20859 C CA . VAL A 1 64 ? -8.572 -0.913 4.508 1.00 0.00 64 VAL A CA 12
ATOM 20860 C C . VAL A 1 64 ? -8.458 -2.279 5.177 1.00 0.00 64 VAL A C 12
ATOM 20861 O O . VAL A 1 64 ? -7.579 -2.504 6.009 1.00 0.00 64 VAL A O 12
ATOM 20874 N N . LEU A 1 65 ? -9.354 -3.188 4.806 1.00 0.00 65 LEU A N 12
ATOM 20875 C CA . LEU A 1 65 ? -9.356 -4.534 5.368 1.00 0.00 65 LEU A CA 12
ATOM 20876 C C . LEU A 1 65 ? -9.172 -5.580 4.273 1.00 0.00 65 LEU A C 12
ATOM 20877 O O . LEU A 1 65 ? -9.750 -5.467 3.191 1.00 0.00 65 LEU A O 12
ATOM 20893 N N . VAL A 1 66 ? -8.366 -6.596 4.560 1.00 0.00 66 VAL A N 12
ATOM 20894 C CA . VAL A 1 66 ? -8.108 -7.660 3.597 1.00 0.00 66 VAL A CA 12
ATOM 20895 C C . VAL A 1 66 ? -8.045 -9.020 4.283 1.00 0.00 66 VAL A C 12
ATOM 20896 O O . VAL A 1 66 ? -7.320 -9.201 5.262 1.00 0.00 66 VAL A O 12
ATOM 20909 N N . VAL A 1 67 ? -8.808 -9.975 3.761 1.00 0.00 67 VAL A N 12
ATOM 20910 C CA . VAL A 1 67 ? -8.838 -11.321 4.321 1.00 0.00 67 VAL A CA 12
ATOM 20911 C C . VAL A 1 67 ? -8.591 -12.368 3.240 1.00 0.00 67 VAL A C 12
ATOM 20912 O O . VAL A 1 67 ? -9.344 -12.464 2.271 1.00 0.00 67 VAL A O 12
ATOM 20925 N N . SER A 1 68 ? -7.530 -13.151 3.412 1.00 0.00 68 SER A N 12
ATOM 20926 C CA . SER A 1 68 ? -7.185 -14.190 2.448 1.00 0.00 68 SER A CA 12
ATOM 20927 C C . SER A 1 68 ? -6.010 -15.026 2.945 1.00 0.00 68 SER A C 12
ATOM 20928 O O . SER A 1 68 ? -5.516 -14.825 4.055 1.00 0.00 68 SER A O 12
ATOM 20936 N N . ALA A 1 69 ? -5.567 -15.965 2.115 1.00 0.00 69 ALA A N 12
ATOM 20937 C CA . ALA A 1 69 ? -4.449 -16.833 2.467 1.00 0.00 69 ALA A CA 12
ATOM 20938 C C . ALA A 1 69 ? -3.151 -16.359 1.819 1.00 0.00 69 ALA A C 12
ATOM 20939 O O . ALA A 1 69 ? -2.060 -16.711 2.266 1.00 0.00 69 ALA A O 12
ATOM 20946 N N . LYS A 1 70 ? -3.275 -15.558 0.762 1.00 0.00 70 LYS A N 12
ATOM 20947 C CA . LYS A 1 70 ? -2.107 -15.040 0.055 1.00 0.00 70 LYS A CA 12
ATOM 20948 C C . LYS A 1 70 ? -1.162 -14.321 1.014 1.00 0.00 70 LYS A C 12
ATOM 20949 O O . LYS A 1 70 ? 0.053 -14.310 0.813 1.00 0.00 70 LYS A O 12
ATOM 20968 N N . PHE A 1 71 ? -1.728 -13.721 2.057 1.00 0.00 71 PHE A N 12
ATOM 20969 C CA . PHE A 1 71 ? -0.935 -13.001 3.046 1.00 0.00 71 PHE A CA 12
ATOM 20970 C C . PHE A 1 71 ? -0.201 -13.970 3.967 1.00 0.00 71 PHE A C 12
ATOM 20971 O O . PHE A 1 71 ? 0.886 -13.671 4.459 1.00 0.00 71 PHE A O 12
ATOM 20988 N N . GLU A 1 72 ? -0.802 -15.133 4.195 1.00 0.00 72 GLU A N 12
ATOM 20989 C CA . GLU A 1 72 ? -0.207 -16.146 5.057 1.00 0.00 72 GLU A CA 12
ATOM 20990 C C . GLU A 1 72 ? 1.135 -16.613 4.501 1.00 0.00 72 GLU A C 12
ATOM 20991 O O . GLU A 1 72 ? 2.054 -16.930 5.254 1.00 0.00 72 GLU A O 12
ATOM 21003 N N . GLY A 1 73 ? 1.240 -16.652 3.176 1.00 0.00 73 GLY A N 12
ATOM 21004 C CA . GLY A 1 73 ? 2.473 -17.080 2.541 1.00 0.00 73 GLY A CA 12
ATOM 21005 C C . GLY A 1 73 ? 3.631 -16.147 2.835 1.00 0.00 73 GLY A C 12
ATOM 21006 O O . GLY A 1 73 ? 4.785 -16.574 2.877 1.00 0.00 73 GLY A O 12
ATOM 21010 N N . LYS A 1 74 ? 3.323 -14.870 3.038 1.00 0.00 74 LYS A N 12
ATOM 21011 C CA . LYS A 1 74 ? 4.347 -13.874 3.328 1.00 0.00 74 LYS A CA 12
ATOM 21012 C C . LYS A 1 74 ? 4.404 -13.571 4.824 1.00 0.00 74 LYS A C 12
ATOM 21013 O O . LYS A 1 74 ? 3.420 -13.756 5.541 1.00 0.00 74 LYS A O 12
ATOM 21032 N N . PRO A 1 75 ? 5.562 -13.099 5.317 1.00 0.00 75 PRO A N 12
ATOM 21033 C CA . PRO A 1 75 ? 5.742 -12.770 6.735 1.00 0.00 75 PRO A CA 12
ATOM 21034 C C . PRO A 1 75 ? 4.884 -11.585 7.166 1.00 0.00 75 PRO A C 12
ATOM 21035 O O . PRO A 1 75 ? 4.378 -10.836 6.331 1.00 0.00 75 PRO A O 12
ATOM 21046 N N . LEU A 1 76 ? 4.725 -11.423 8.476 1.00 0.00 76 LEU A N 12
ATOM 21047 C CA . LEU A 1 76 ? 3.927 -10.329 9.020 1.00 0.00 76 LEU A CA 12
ATOM 21048 C C . LEU A 1 76 ? 4.463 -8.978 8.557 1.00 0.00 76 LEU A C 12
ATOM 21049 O O . LEU A 1 76 ? 3.705 -8.020 8.400 1.00 0.00 76 LEU A O 12
ATOM 21065 N N . LEU A 1 77 ? 5.772 -8.908 8.340 1.00 0.00 77 LEU A N 12
ATOM 21066 C CA . LEU A 1 77 ? 6.408 -7.672 7.894 1.00 0.00 77 LEU A CA 12
ATOM 21067 C C . LEU A 1 77 ? 6.120 -7.412 6.419 1.00 0.00 77 LEU A C 12
ATOM 21068 O O . LEU A 1 77 ? 6.035 -6.263 5.987 1.00 0.00 77 LEU A O 12
ATOM 21084 N N . GLN A 1 78 ? 5.972 -8.486 5.651 1.00 0.00 78 GLN A N 12
ATOM 21085 C CA . GLN A 1 78 ? 5.696 -8.373 4.224 1.00 0.00 78 GLN A CA 12
ATOM 21086 C C . GLN A 1 78 ? 4.246 -7.964 3.980 1.00 0.00 78 GLN A C 12
ATOM 21087 O O . GLN A 1 78 ? 3.938 -7.287 2.999 1.00 0.00 78 GLN A O 12
ATOM 21101 N N . ARG A 1 79 ? 3.360 -8.379 4.880 1.00 0.00 79 ARG A N 12
ATOM 21102 C CA . ARG A 1 79 ? 1.942 -8.056 4.761 1.00 0.00 79 ARG A CA 12
ATOM 21103 C C . ARG A 1 79 ? 1.726 -6.546 4.763 1.00 0.00 79 ARG A C 12
ATOM 21104 O O . ARG A 1 79 ? 1.163 -5.988 3.821 1.00 0.00 79 ARG A O 12
ATOM 21125 N N . HIS A 1 80 ? 2.177 -5.891 5.828 1.00 0.00 80 HIS A N 12
ATOM 21126 C CA . HIS A 1 80 ? 2.031 -4.445 5.953 1.00 0.00 80 HIS A CA 12
ATOM 21127 C C . HIS A 1 80 ? 2.783 -3.725 4.838 1.00 0.00 80 HIS A C 12
ATOM 21128 O O . HIS A 1 80 ? 2.255 -2.805 4.214 1.00 0.00 80 HIS A O 12
ATOM 21143 N N . ARG A 1 81 ? 4.018 -4.149 4.594 1.00 0.00 81 ARG A N 12
ATOM 21144 C CA . ARG A 1 81 ? 4.843 -3.545 3.555 1.00 0.00 81 ARG A CA 12
ATOM 21145 C C . ARG A 1 81 ? 4.188 -3.691 2.186 1.00 0.00 81 ARG A C 12
ATOM 21146 O O . ARG A 1 81 ? 4.320 -2.819 1.327 1.00 0.00 81 ARG A O 12
ATOM 21167 N N . LEU A 1 82 ? 3.480 -4.799 1.989 1.00 0.00 82 LEU A N 12
ATOM 21168 C CA . LEU A 1 82 ? 2.804 -5.060 0.724 1.00 0.00 82 LEU A CA 12
ATOM 21169 C C . LEU A 1 82 ? 1.771 -3.977 0.425 1.00 0.00 82 LEU A C 12
ATOM 21170 O O . LEU A 1 82 ? 1.652 -3.517 -0.711 1.00 0.00 82 LEU A O 12
ATOM 21186 N N . VAL A 1 83 ? 1.029 -3.576 1.451 1.00 0.00 83 VAL A N 12
ATOM 21187 C CA . VAL A 1 83 ? 0.006 -2.547 1.298 1.00 0.00 83 VAL A CA 12
ATOM 21188 C C . VAL A 1 83 ? 0.634 -1.162 1.178 1.00 0.00 83 VAL A C 12
ATOM 21189 O O . VAL A 1 83 ? 0.112 -0.292 0.481 1.00 0.00 83 VAL A O 12
ATOM 21202 N N . ASN A 1 84 ? 1.756 -0.966 1.861 1.00 0.00 84 ASN A N 12
ATOM 21203 C CA . ASN A 1 84 ? 2.456 0.313 1.831 1.00 0.00 84 ASN A CA 12
ATOM 21204 C C . ASN A 1 84 ? 3.120 0.537 0.476 1.00 0.00 84 ASN A C 12
ATOM 21205 O O . ASN A 1 84 ? 3.138 1.654 -0.040 1.00 0.00 84 ASN A O 12
ATOM 21216 N N . GLU A 1 85 ? 3.665 -0.533 -0.094 1.00 0.00 85 GLU A N 12
ATOM 21217 C CA . GLU A 1 85 ? 4.329 -0.453 -1.390 1.00 0.00 85 GLU A CA 12
ATOM 21218 C C . GLU A 1 85 ? 3.351 -0.025 -2.479 1.00 0.00 85 GLU A C 12
ATOM 21219 O O . GLU A 1 85 ? 3.671 0.814 -3.320 1.00 0.00 85 GLU A O 12
ATOM 21231 N N . CYS A 1 86 ? 2.157 -0.608 -2.456 1.00 0.00 86 CYS A N 12
ATOM 21232 C CA . CYS A 1 86 ? 1.131 -0.288 -3.441 1.00 0.00 86 CYS A CA 12
ATOM 21233 C C . CYS A 1 86 ? 0.761 1.190 -3.380 1.00 0.00 86 CYS A C 12
ATOM 21234 O O . CYS A 1 86 ? 0.899 1.917 -4.364 1.00 0.00 86 CYS A O 12
ATOM 21242 N N . LEU A 1 87 ? 0.291 1.630 -2.217 1.00 0.00 87 LEU A N 12
ATOM 21243 C CA . LEU A 1 87 ? -0.098 3.022 -2.027 1.00 0.00 87 LEU A CA 12
ATOM 21244 C C . LEU A 1 87 ? 1.022 3.814 -1.360 1.00 0.00 87 LEU A C 12
ATOM 21245 O O . LEU A 1 87 ? 0.771 4.676 -0.517 1.00 0.00 87 LEU A O 12
ATOM 21261 N N . ALA A 1 88 ? 2.259 3.516 -1.743 1.00 0.00 88 ALA A N 12
ATOM 21262 C CA . ALA A 1 88 ? 3.419 4.199 -1.184 1.00 0.00 88 ALA A CA 12
ATOM 21263 C C . ALA A 1 88 ? 3.384 5.691 -1.499 1.00 0.00 88 ALA A C 12
ATOM 21264 O O . ALA A 1 88 ? 3.560 6.526 -0.613 1.00 0.00 88 ALA A O 12
ATOM 21271 N N . GLU A 1 89 ? 3.157 6.018 -2.767 1.00 0.00 89 GLU A N 12
ATOM 21272 C CA . GLU A 1 89 ? 3.101 7.409 -3.199 1.00 0.00 89 GLU A CA 12
ATOM 21273 C C . GLU A 1 89 ? 1.790 8.061 -2.769 1.00 0.00 89 GLU A C 12
ATOM 21274 O O . GLU A 1 89 ? 1.751 9.251 -2.454 1.00 0.00 89 GLU A O 12
ATOM 21286 N N . GLU A 1 90 ? 0.719 7.274 -2.760 1.00 0.00 90 GLU A N 12
ATOM 21287 C CA . GLU A 1 90 ? -0.596 7.773 -2.371 1.00 0.00 90 GLU A CA 12
ATOM 21288 C C . GLU A 1 90 ? -0.696 7.953 -0.857 1.00 0.00 90 GLU A C 12
ATOM 21289 O O . GLU A 1 90 ? -1.434 8.811 -0.374 1.00 0.00 90 GLU A O 12
ATOM 21301 N N . LEU A 1 91 ? 0.043 7.132 -0.115 1.00 0.00 91 LEU A N 12
ATOM 21302 C CA . LEU A 1 91 ? 0.029 7.194 1.345 1.00 0.00 91 LEU A CA 12
ATOM 21303 C C . LEU A 1 91 ? 0.234 8.624 1.849 1.00 0.00 91 LEU A C 12
ATOM 21304 O O . LEU A 1 91 ? -0.607 9.159 2.571 1.00 0.00 91 LEU A O 12
ATOM 21320 N N . PRO A 1 92 ? 1.358 9.264 1.476 1.00 0.00 92 PRO A N 12
ATOM 21321 C CA . PRO A 1 92 ? 1.662 10.635 1.897 1.00 0.00 92 PRO A CA 12
ATOM 21322 C C . PRO A 1 92 ? 0.462 11.568 1.771 1.00 0.00 92 PRO A C 12
ATOM 21323 O O . PRO A 1 92 ? 0.313 12.511 2.549 1.00 0.00 92 PRO A O 12
ATOM 21334 N N . HIS A 1 93 ? -0.392 11.300 0.788 1.00 0.00 93 HIS A N 12
ATOM 21335 C CA . HIS A 1 93 ? -1.579 12.118 0.562 1.00 0.00 93 HIS A CA 12
ATOM 21336 C C . HIS A 1 93 ? -2.649 11.827 1.609 1.00 0.00 93 HIS A C 12
ATOM 21337 O O . HIS A 1 93 ? -3.423 12.707 1.983 1.00 0.00 93 HIS A O 12
ATOM 21352 N N . ILE A 1 94 ? -2.685 10.583 2.079 1.00 0.00 94 ILE A N 12
ATOM 21353 C CA . ILE A 1 94 ? -3.659 10.174 3.084 1.00 0.00 94 ILE A CA 12
ATOM 21354 C C . ILE A 1 94 ? -3.291 10.717 4.459 1.00 0.00 94 ILE A C 12
ATOM 21355 O O . ILE A 1 94 ? -2.252 10.367 5.019 1.00 0.00 94 ILE A O 12
ATOM 21371 N N . HIS A 1 95 ? -4.150 11.575 5.002 1.00 0.00 95 HIS A N 12
ATOM 21372 C CA . HIS A 1 95 ? -3.914 12.164 6.315 1.00 0.00 95 HIS A CA 12
ATOM 21373 C C . HIS A 1 95 ? -3.822 11.081 7.385 1.00 0.00 95 HIS A C 12
ATOM 21374 O O . HIS A 1 95 ? -3.062 11.205 8.346 1.00 0.00 95 HIS A O 12
ATOM 21389 N N . ALA A 1 96 ? -4.599 10.018 7.209 1.00 0.00 96 ALA A N 12
ATOM 21390 C CA . ALA A 1 96 ? -4.607 8.909 8.154 1.00 0.00 96 ALA A CA 12
ATOM 21391 C C . ALA A 1 96 ? -4.990 7.606 7.462 1.00 0.00 96 ALA A C 12
ATOM 21392 O O . ALA A 1 96 ? -6.102 7.467 6.950 1.00 0.00 96 ALA A O 12
ATOM 21399 N N . PHE A 1 97 ? -4.065 6.653 7.451 1.00 0.00 97 PHE A N 12
ATOM 21400 C CA . PHE A 1 97 ? -4.307 5.360 6.819 1.00 0.00 97 PHE A CA 12
ATOM 21401 C C . PHE A 1 97 ? -4.160 4.224 7.826 1.00 0.00 97 PHE A C 12
ATOM 21402 O O . PHE A 1 97 ? -3.301 4.267 8.705 1.00 0.00 97 PHE A O 12
ATOM 21419 N N . GLU A 1 98 ? -5.006 3.208 7.688 1.00 0.00 98 GLU A N 12
ATOM 21420 C CA . GLU A 1 98 ? -4.972 2.058 8.583 1.00 0.00 98 GLU A CA 12
ATOM 21421 C C . GLU A 1 98 ? -5.211 0.764 7.812 1.00 0.00 98 GLU A C 12
ATOM 21422 O O . GLU A 1 98 ? -6.255 0.588 7.184 1.00 0.00 98 GLU A O 12
ATOM 21434 N N . GLN A 1 99 ? -4.236 -0.138 7.862 1.00 0.00 99 GLN A N 12
ATOM 21435 C CA . GLN A 1 99 ? -4.341 -1.416 7.166 1.00 0.00 99 GLN A CA 12
ATOM 21436 C C . GLN A 1 99 ? -4.294 -2.579 8.151 1.00 0.00 99 GLN A C 12
ATOM 21437 O O . GLN A 1 99 ? -3.590 -2.525 9.159 1.00 0.00 99 GLN A O 12
ATOM 21451 N N . LYS A 1 100 ? -5.047 -3.631 7.850 1.00 0.00 100 LYS A N 12
ATOM 21452 C CA . LYS A 1 100 ? -5.092 -4.810 8.707 1.00 0.00 100 LYS A CA 12
ATOM 21453 C C . LYS A 1 100 ? -5.249 -6.079 7.876 1.00 0.00 100 LYS A C 12
ATOM 21454 O O . LYS A 1 100 ? -6.228 -6.239 7.148 1.00 0.00 100 LYS A O 12
ATOM 21473 N N . THR A 1 101 ? -4.278 -6.980 7.990 1.00 0.00 101 THR A N 12
ATOM 21474 C CA . THR A 1 101 ? -4.309 -8.235 7.249 1.00 0.00 101 THR A CA 12
ATOM 21475 C C . THR A 1 101 ? -4.482 -9.422 8.192 1.00 0.00 101 THR A C 12
ATOM 21476 O O . THR A 1 101 ? -3.855 -9.482 9.250 1.00 0.00 101 THR A O 12
ATOM 21487 N N . LEU A 1 102 ? -5.336 -10.361 7.802 1.00 0.00 102 LEU A N 12
ATOM 21488 C CA . LEU A 1 102 ? -5.592 -11.546 8.612 1.00 0.00 102 LEU A CA 12
ATOM 21489 C C . LEU A 1 102 ? -5.956 -12.739 7.732 1.00 0.00 102 LEU A C 12
ATOM 21490 O O . LEU A 1 102 ? -6.125 -12.600 6.520 1.00 0.00 102 LEU A O 12
ATOM 21506 N N . THR A 1 103 ? -6.077 -13.908 8.350 1.00 0.00 103 THR A N 12
ATOM 21507 C CA . THR A 1 103 ? -6.423 -15.125 7.625 1.00 0.00 103 THR A CA 12
ATOM 21508 C C . THR A 1 103 ? -7.931 -15.357 7.641 1.00 0.00 103 THR A C 12
ATOM 21509 O O . THR A 1 103 ? -8.628 -14.899 8.546 1.00 0.00 103 THR A O 12
ATOM 21520 N N . PRO A 1 104 ? -8.459 -16.077 6.634 1.00 0.00 104 PRO A N 12
ATOM 21521 C CA . PRO A 1 104 ? -9.893 -16.368 6.539 1.00 0.00 104 PRO A CA 12
ATOM 21522 C C . PRO A 1 104 ? -10.376 -17.262 7.675 1.00 0.00 104 PRO A C 12
ATOM 21523 O O . PRO A 1 104 ? -11.531 -17.181 8.095 1.00 0.00 104 PRO A O 12
ATOM 21534 N N . GLU A 1 105 ? -9.485 -18.115 8.171 1.00 0.00 105 GLU A N 12
ATOM 21535 C CA . GLU A 1 105 ? -9.820 -19.023 9.260 1.00 0.00 105 GLU A CA 12
ATOM 21536 C C . GLU A 1 105 ? -9.998 -18.258 10.569 1.00 0.00 105 GLU A C 12
ATOM 21537 O O . GLU A 1 105 ? -10.852 -18.598 11.386 1.00 0.00 105 GLU A O 12
ATOM 21549 N N . GLN A 1 106 ? -9.186 -17.222 10.757 1.00 0.00 106 GLN A N 12
ATOM 21550 C CA . GLN A 1 106 ? -9.255 -16.408 11.966 1.00 0.00 106 GLN A CA 12
ATOM 21551 C C . GLN A 1 106 ? -10.470 -15.485 11.931 1.00 0.00 106 GLN A C 12
ATOM 21552 O O . GLN A 1 106 ? -11.205 -15.374 12.912 1.00 0.00 106 GLN A O 12
ATOM 21566 N N . TRP A 1 107 ? -10.675 -14.828 10.795 1.00 0.00 107 TRP A N 12
ATOM 21567 C CA . TRP A 1 107 ? -11.801 -13.915 10.633 1.00 0.00 107 TRP A CA 12
ATOM 21568 C C . TRP A 1 107 ? -13.128 -14.651 10.799 1.00 0.00 107 TRP A C 12
ATOM 21569 O O . TRP A 1 107 ? -13.981 -14.241 11.586 1.00 0.00 107 TRP A O 12
ATOM 21590 N N . THR A 1 108 ? -13.294 -15.738 10.053 1.00 0.00 108 THR A N 12
ATOM 21591 C CA . THR A 1 108 ? -14.517 -16.530 10.118 1.00 0.00 108 THR A CA 12
ATOM 21592 C C . THR A 1 108 ? -14.743 -17.071 11.526 1.00 0.00 108 THR A C 12
ATOM 21593 O O . THR A 1 108 ? -15.880 -17.280 11.946 1.00 0.00 108 THR A O 12
ATOM 21604 N N . ARG A 1 109 ? -13.652 -17.296 12.252 1.00 0.00 109 ARG A N 12
ATOM 21605 C CA . ARG A 1 109 ? -13.732 -17.812 13.614 1.00 0.00 109 ARG A CA 12
ATOM 21606 C C . ARG A 1 109 ? -13.889 -16.678 14.622 1.00 0.00 109 ARG A C 12
ATOM 21607 O O . ARG A 1 109 ? -14.425 -16.876 15.713 1.00 0.00 109 ARG A O 12
ATOM 21628 N N . GLN A 1 110 ? -13.419 -15.490 14.253 1.00 0.00 110 GLN A N 12
ATOM 21629 C CA . GLN A 1 110 ? -13.509 -14.327 15.130 1.00 0.00 110 GLN A CA 12
ATOM 21630 C C . GLN A 1 110 ? -14.959 -13.899 15.341 1.00 0.00 110 GLN A C 12
ATOM 21631 O O . GLN A 1 110 ? -15.258 -13.119 16.245 1.00 0.00 110 GLN A O 12
ATOM 21645 N N . ARG A 1 111 ? -15.855 -14.414 14.506 1.00 0.00 111 ARG A N 12
ATOM 21646 C CA . ARG A 1 111 ? -17.271 -14.083 14.605 1.00 0.00 111 ARG A CA 12
ATOM 21647 C C . ARG A 1 111 ? -18.078 -15.286 15.083 1.00 0.00 111 ARG A C 12
ATOM 21648 O O . ARG A 1 111 ? -19.228 -15.472 14.685 1.00 0.00 111 ARG A O 12
ATOM 21669 N N . ARG A 1 112 ? -17.466 -16.100 15.938 1.00 0.00 112 ARG A N 12
ATOM 21670 C CA . ARG A 1 112 ? -18.126 -17.285 16.470 1.00 0.00 112 ARG A CA 12
ATOM 21671 C C . ARG A 1 112 ? -18.594 -17.051 17.903 1.00 0.00 112 ARG A C 12
ATOM 21672 O O . ARG A 1 112 ? -17.788 -16.778 18.793 1.00 0.00 112 ARG A O 12
ATOM 21693 N N . GLU A 1 113 ? -19.901 -17.158 18.119 1.00 0.00 113 GLU A N 12
ATOM 21694 C CA . GLU A 1 113 ? -20.475 -16.957 19.444 1.00 0.00 113 GLU A CA 12
ATOM 21695 C C . GLU A 1 113 ? -21.955 -17.327 19.457 1.00 0.00 113 GLU A C 12
ATOM 21696 O O . GLU A 1 113 ? -22.719 -16.736 18.666 1.00 0.00 113 GLU A O 12
ATOM 21709 N N . MET A 1 1 ? -7.972 -31.397 -12.627 1.00 0.00 1 MET A N 13
ATOM 21710 C CA . MET A 1 1 ? -7.008 -30.637 -13.465 1.00 0.00 1 MET A CA 13
ATOM 21711 C C . MET A 1 1 ? -5.607 -30.676 -12.866 1.00 0.00 1 MET A C 13
ATOM 21712 O O . MET A 1 1 ? -5.424 -31.072 -11.715 1.00 0.00 1 MET A O 13
ATOM 21728 N N . LYS A 1 2 ? -4.620 -30.263 -13.654 1.00 0.00 2 LYS A N 13
ATOM 21729 C CA . LYS A 1 2 ? -3.234 -30.249 -13.201 1.00 0.00 2 LYS A CA 13
ATOM 21730 C C . LYS A 1 2 ? -2.825 -28.855 -12.738 1.00 0.00 2 LYS A C 13
ATOM 21731 O O . LYS A 1 2 ? -2.115 -28.702 -11.745 1.00 0.00 2 LYS A O 13
ATOM 21750 N N . GLY A 1 3 ? -3.279 -27.839 -13.466 1.00 0.00 3 GLY A N 13
ATOM 21751 C CA . GLY A 1 3 ? -2.950 -26.470 -13.115 1.00 0.00 3 GLY A CA 13
ATOM 21752 C C . GLY A 1 3 ? -4.117 -25.738 -12.482 1.00 0.00 3 GLY A C 13
ATOM 21753 O O . GLY A 1 3 ? -5.261 -26.180 -12.577 1.00 0.00 3 GLY A O 13
ATOM 21757 N N . SER A 1 4 ? -3.826 -24.615 -11.832 1.00 0.00 4 SER A N 13
ATOM 21758 C CA . SER A 1 4 ? -4.859 -23.820 -11.181 1.00 0.00 4 SER A CA 13
ATOM 21759 C C . SER A 1 4 ? -4.669 -22.335 -11.474 1.00 0.00 4 SER A C 13
ATOM 21760 O O . SER A 1 4 ? -5.607 -21.648 -11.880 1.00 0.00 4 SER A O 13
ATOM 21768 N N . SER A 1 5 ? -3.451 -21.847 -11.265 1.00 0.00 5 SER A N 13
ATOM 21769 C CA . SER A 1 5 ? -3.138 -20.444 -11.508 1.00 0.00 5 SER A CA 13
ATOM 21770 C C . SER A 1 5 ? -2.428 -20.268 -12.846 1.00 0.00 5 SER A C 13
ATOM 21771 O O . SER A 1 5 ? -1.201 -20.177 -12.901 1.00 0.00 5 SER A O 13
ATOM 21779 N N . HIS A 1 6 ? -3.205 -20.220 -13.922 1.00 0.00 6 HIS A N 13
ATOM 21780 C CA . HIS A 1 6 ? -2.649 -20.054 -15.260 1.00 0.00 6 HIS A CA 13
ATOM 21781 C C . HIS A 1 6 ? -3.599 -19.259 -16.149 1.00 0.00 6 HIS A C 13
ATOM 21782 O O . HIS A 1 6 ? -4.790 -19.149 -15.859 1.00 0.00 6 HIS A O 13
ATOM 21797 N N . HIS A 1 7 ? -3.064 -18.705 -17.232 1.00 0.00 7 HIS A N 13
ATOM 21798 C CA . HIS A 1 7 ? -3.864 -17.919 -18.164 1.00 0.00 7 HIS A CA 13
ATOM 21799 C C . HIS A 1 7 ? -3.149 -17.769 -19.503 1.00 0.00 7 HIS A C 13
ATOM 21800 O O . HIS A 1 7 ? -2.053 -17.213 -19.575 1.00 0.00 7 HIS A O 13
ATOM 21815 N N . HIS A 1 8 ? -3.777 -18.270 -20.563 1.00 0.00 8 HIS A N 13
ATOM 21816 C CA . HIS A 1 8 ? -3.201 -18.191 -21.899 1.00 0.00 8 HIS A CA 13
ATOM 21817 C C . HIS A 1 8 ? -3.782 -17.013 -22.674 1.00 0.00 8 HIS A C 13
ATOM 21818 O O . HIS A 1 8 ? -4.650 -16.297 -22.176 1.00 0.00 8 HIS A O 13
ATOM 21833 N N . HIS A 1 9 ? -3.298 -16.818 -23.897 1.00 0.00 9 HIS A N 13
ATOM 21834 C CA . HIS A 1 9 ? -3.770 -15.727 -24.741 1.00 0.00 9 HIS A CA 13
ATOM 21835 C C . HIS A 1 9 ? -3.512 -14.377 -24.081 1.00 0.00 9 HIS A C 13
ATOM 21836 O O . HIS A 1 9 ? -4.308 -13.909 -23.266 1.00 0.00 9 HIS A O 13
ATOM 21851 N N . HIS A 1 10 ? -2.393 -13.754 -24.438 1.00 0.00 10 HIS A N 13
ATOM 21852 C CA . HIS A 1 10 ? -2.028 -12.457 -23.880 1.00 0.00 10 HIS A CA 13
ATOM 21853 C C . HIS A 1 10 ? -2.400 -11.330 -24.837 1.00 0.00 10 HIS A C 13
ATOM 21854 O O . HIS A 1 10 ? -1.688 -10.332 -24.943 1.00 0.00 10 HIS A O 13
ATOM 21869 N N . HIS A 1 11 ? -3.521 -11.497 -25.533 1.00 0.00 11 HIS A N 13
ATOM 21870 C CA . HIS A 1 11 ? -3.988 -10.493 -26.483 1.00 0.00 11 HIS A CA 13
ATOM 21871 C C . HIS A 1 11 ? -5.429 -10.092 -26.186 1.00 0.00 11 HIS A C 13
ATOM 21872 O O . HIS A 1 11 ? -6.208 -9.819 -27.098 1.00 0.00 11 HIS A O 13
ATOM 21887 N N . SER A 1 12 ? -5.776 -10.058 -24.904 1.00 0.00 12 SER A N 13
ATOM 21888 C CA . SER A 1 12 ? -7.124 -9.690 -24.486 1.00 0.00 12 SER A CA 13
ATOM 21889 C C . SER A 1 12 ? -7.199 -8.208 -24.134 1.00 0.00 12 SER A C 13
ATOM 21890 O O . SER A 1 12 ? -8.231 -7.565 -24.325 1.00 0.00 12 SER A O 13
ATOM 21898 N N . SER A 1 13 ? -6.098 -7.671 -23.618 1.00 0.00 13 SER A N 13
ATOM 21899 C CA . SER A 1 13 ? -6.038 -6.264 -23.239 1.00 0.00 13 SER A CA 13
ATOM 21900 C C . SER A 1 13 ? -6.186 -5.365 -24.462 1.00 0.00 13 SER A C 13
ATOM 21901 O O . SER A 1 13 ? -6.009 -5.809 -25.596 1.00 0.00 13 SER A O 13
ATOM 21909 N N . GLY A 1 14 ? -6.513 -4.098 -24.223 1.00 0.00 14 GLY A N 13
ATOM 21910 C CA . GLY A 1 14 ? -6.680 -3.157 -25.314 1.00 0.00 14 GLY A CA 13
ATOM 21911 C C . GLY A 1 14 ? -8.135 -2.828 -25.581 1.00 0.00 14 GLY A C 13
ATOM 21912 O O . GLY A 1 14 ? -8.550 -2.707 -26.733 1.00 0.00 14 GLY A O 13
ATOM 21916 N N . ALA A 1 15 ? -8.912 -2.685 -24.512 1.00 0.00 15 ALA A N 13
ATOM 21917 C CA . ALA A 1 15 ? -10.330 -2.369 -24.636 1.00 0.00 15 ALA A CA 13
ATOM 21918 C C . ALA A 1 15 ? -11.071 -3.459 -25.403 1.00 0.00 15 ALA A C 13
ATOM 21919 O O . ALA A 1 15 ? -10.851 -3.649 -26.599 1.00 0.00 15 ALA A O 13
ATOM 21926 N N . SER A 1 16 ? -11.950 -4.173 -24.707 1.00 0.00 16 SER A N 13
ATOM 21927 C CA . SER A 1 16 ? -12.723 -5.244 -25.322 1.00 0.00 16 SER A CA 13
ATOM 21928 C C . SER A 1 16 ? -14.213 -5.065 -25.052 1.00 0.00 16 SER A C 13
ATOM 21929 O O . SER A 1 16 ? -14.942 -6.039 -24.859 1.00 0.00 16 SER A O 13
ATOM 21937 N N . LEU A 1 17 ? -14.660 -3.813 -25.039 1.00 0.00 17 LEU A N 13
ATOM 21938 C CA . LEU A 1 17 ? -16.064 -3.506 -24.792 1.00 0.00 17 LEU A CA 13
ATOM 21939 C C . LEU A 1 17 ? -16.496 -4.000 -23.415 1.00 0.00 17 LEU A C 13
ATOM 21940 O O . LEU A 1 17 ? -17.630 -4.444 -23.232 1.00 0.00 17 LEU A O 13
ATOM 21956 N N . VAL A 1 18 ? -15.584 -3.922 -22.452 1.00 0.00 18 VAL A N 13
ATOM 21957 C CA . VAL A 1 18 ? -15.872 -4.362 -21.092 1.00 0.00 18 VAL A CA 13
ATOM 21958 C C . VAL A 1 18 ? -14.690 -4.080 -20.163 1.00 0.00 18 VAL A C 13
ATOM 21959 O O . VAL A 1 18 ? -13.538 -4.320 -20.525 1.00 0.00 18 VAL A O 13
ATOM 21972 N N . PRO A 1 19 ? -14.959 -3.565 -18.949 1.00 0.00 19 PRO A N 13
ATOM 21973 C CA . PRO A 1 19 ? -13.907 -3.254 -17.976 1.00 0.00 19 PRO A CA 13
ATOM 21974 C C . PRO A 1 19 ? -13.260 -4.510 -17.400 1.00 0.00 19 PRO A C 13
ATOM 21975 O O . PRO A 1 19 ? -13.928 -5.521 -17.186 1.00 0.00 19 PRO A O 13
ATOM 21986 N N . ARG A 1 20 ? -11.956 -4.438 -17.152 1.00 0.00 20 ARG A N 13
ATOM 21987 C CA . ARG A 1 20 ? -11.220 -5.569 -16.600 1.00 0.00 20 ARG A CA 13
ATOM 21988 C C . ARG A 1 20 ? -10.260 -5.112 -15.506 1.00 0.00 20 ARG A C 13
ATOM 21989 O O . ARG A 1 20 ? -10.437 -5.442 -14.333 1.00 0.00 20 ARG A O 13
ATOM 22010 N N . GLY A 1 21 ? -9.243 -4.351 -15.899 1.00 0.00 21 GLY A N 13
ATOM 22011 C CA . GLY A 1 21 ? -8.269 -3.861 -14.940 1.00 0.00 21 GLY A CA 13
ATOM 22012 C C . GLY A 1 21 ? -8.274 -2.348 -14.829 1.00 0.00 21 GLY A C 13
ATOM 22013 O O . GLY A 1 21 ? -7.253 -1.740 -14.508 1.00 0.00 21 GLY A O 13
ATOM 22017 N N . SER A 1 22 ? -9.425 -1.741 -15.097 1.00 0.00 22 SER A N 13
ATOM 22018 C CA . SER A 1 22 ? -9.560 -0.290 -15.027 1.00 0.00 22 SER A CA 13
ATOM 22019 C C . SER A 1 22 ? -8.635 0.392 -16.029 1.00 0.00 22 SER A C 13
ATOM 22020 O O . SER A 1 22 ? -7.587 -0.146 -16.388 1.00 0.00 22 SER A O 13
ATOM 22028 N N . GLU A 1 23 ? -9.031 1.578 -16.479 1.00 0.00 23 GLU A N 13
ATOM 22029 C CA . GLU A 1 23 ? -8.238 2.335 -17.442 1.00 0.00 23 GLU A CA 13
ATOM 22030 C C . GLU A 1 23 ? -7.627 3.571 -16.789 1.00 0.00 23 GLU A C 13
ATOM 22031 O O . GLU A 1 23 ? -6.541 4.012 -17.168 1.00 0.00 23 GLU A O 13
ATOM 22043 N N . GLY A 1 24 ? -8.331 4.126 -15.809 1.00 0.00 24 GLY A N 13
ATOM 22044 C CA . GLY A 1 24 ? -7.842 5.305 -15.120 1.00 0.00 24 GLY A CA 13
ATOM 22045 C C . GLY A 1 24 ? -8.963 6.156 -14.557 1.00 0.00 24 GLY A C 13
ATOM 22046 O O . GLY A 1 24 ? -9.335 7.173 -15.143 1.00 0.00 24 GLY A O 13
ATOM 22050 N N . ALA A 1 25 ? -9.504 5.739 -13.416 1.00 0.00 25 ALA A N 13
ATOM 22051 C CA . ALA A 1 25 ? -10.590 6.468 -12.774 1.00 0.00 25 ALA A CA 13
ATOM 22052 C C . ALA A 1 25 ? -10.207 6.888 -11.359 1.00 0.00 25 ALA A C 13
ATOM 22053 O O . ALA A 1 25 ? -9.570 6.131 -10.627 1.00 0.00 25 ALA A O 13
ATOM 22060 N N . ALA A 1 26 ? -10.601 8.099 -10.979 1.00 0.00 26 ALA A N 13
ATOM 22061 C CA . ALA A 1 26 ? -10.299 8.620 -9.651 1.00 0.00 26 ALA A CA 13
ATOM 22062 C C . ALA A 1 26 ? -8.795 8.670 -9.407 1.00 0.00 26 ALA A C 13
ATOM 22063 O O . ALA A 1 26 ? -8.338 8.582 -8.268 1.00 0.00 26 ALA A O 13
ATOM 22070 N N . THR A 1 27 ? -8.028 8.817 -10.484 1.00 0.00 27 THR A N 13
ATOM 22071 C CA . THR A 1 27 ? -6.576 8.885 -10.382 1.00 0.00 27 THR A CA 13
ATOM 22072 C C . THR A 1 27 ? -6.151 10.047 -9.491 1.00 0.00 27 THR A C 13
ATOM 22073 O O . THR A 1 27 ? -5.122 9.987 -8.820 1.00 0.00 27 THR A O 13
ATOM 22084 N N . MET A 1 28 ? -6.957 11.105 -9.491 1.00 0.00 28 MET A N 13
ATOM 22085 C CA . MET A 1 28 ? -6.672 12.284 -8.683 1.00 0.00 28 MET A CA 13
ATOM 22086 C C . MET A 1 28 ? -7.670 12.412 -7.535 1.00 0.00 28 MET A C 13
ATOM 22087 O O . MET A 1 28 ? -7.363 13.001 -6.498 1.00 0.00 28 MET A O 13
ATOM 22101 N N . GLU A 1 29 ? -8.865 11.859 -7.726 1.00 0.00 29 GLU A N 13
ATOM 22102 C CA . GLU A 1 29 ? -9.903 11.914 -6.703 1.00 0.00 29 GLU A CA 13
ATOM 22103 C C . GLU A 1 29 ? -9.894 10.650 -5.849 1.00 0.00 29 GLU A C 13
ATOM 22104 O O . GLU A 1 29 ? -10.717 9.754 -6.041 1.00 0.00 29 GLU A O 13
ATOM 22116 N N . LEU A 1 30 ? -8.952 10.583 -4.910 1.00 0.00 30 LEU A N 13
ATOM 22117 C CA . LEU A 1 30 ? -8.821 9.435 -4.024 1.00 0.00 30 LEU A CA 13
ATOM 22118 C C . LEU A 1 30 ? -10.180 8.966 -3.507 1.00 0.00 30 LEU A C 13
ATOM 22119 O O . LEU A 1 30 ? -10.945 9.749 -2.945 1.00 0.00 30 LEU A O 13
ATOM 22135 N N . SER A 1 31 ? -10.472 7.684 -3.701 1.00 0.00 31 SER A N 13
ATOM 22136 C CA . SER A 1 31 ? -11.737 7.112 -3.255 1.00 0.00 31 SER A CA 13
ATOM 22137 C C . SER A 1 31 ? -11.505 5.830 -2.461 1.00 0.00 31 SER A C 13
ATOM 22138 O O . SER A 1 31 ? -10.474 5.175 -2.610 1.00 0.00 31 SER A O 13
ATOM 22146 N N . ALA A 1 32 ? -12.469 5.481 -1.617 1.00 0.00 32 ALA A N 13
ATOM 22147 C CA . ALA A 1 32 ? -12.369 4.278 -0.799 1.00 0.00 32 ALA A CA 13
ATOM 22148 C C . ALA A 1 32 ? -12.271 3.029 -1.669 1.00 0.00 32 ALA A C 13
ATOM 22149 O O . ALA A 1 32 ? -11.460 2.141 -1.407 1.00 0.00 32 ALA A O 13
ATOM 22156 N N . ASP A 1 33 ? -13.102 2.969 -2.705 1.00 0.00 33 ASP A N 13
ATOM 22157 C CA . ASP A 1 33 ? -13.109 1.830 -3.614 1.00 0.00 33 ASP A CA 13
ATOM 22158 C C . ASP A 1 33 ? -11.800 1.747 -4.392 1.00 0.00 33 ASP A C 13
ATOM 22159 O O . ASP A 1 33 ? -11.343 0.659 -4.746 1.00 0.00 33 ASP A O 13
ATOM 22168 N N . TYR A 1 34 ? -11.200 2.903 -4.654 1.00 0.00 34 TYR A N 13
ATOM 22169 C CA . TYR A 1 34 ? -9.942 2.962 -5.391 1.00 0.00 34 TYR A CA 13
ATOM 22170 C C . TYR A 1 34 ? -8.835 2.233 -4.636 1.00 0.00 34 TYR A C 13
ATOM 22171 O O . TYR A 1 34 ? -8.144 1.383 -5.196 1.00 0.00 34 TYR A O 13
ATOM 22189 N N . LEU A 1 35 ? -8.673 2.573 -3.361 1.00 0.00 35 LEU A N 13
ATOM 22190 C CA . LEU A 1 35 ? -7.651 1.951 -2.528 1.00 0.00 35 LEU A CA 13
ATOM 22191 C C . LEU A 1 35 ? -7.985 0.488 -2.256 1.00 0.00 35 LEU A C 13
ATOM 22192 O O . LEU A 1 35 ? -7.093 -0.346 -2.104 1.00 0.00 35 LEU A O 13
ATOM 22208 N N . ARG A 1 36 ? -9.277 0.183 -2.197 1.00 0.00 36 ARG A N 13
ATOM 22209 C CA . ARG A 1 36 ? -9.730 -1.180 -1.944 1.00 0.00 36 ARG A CA 13
ATOM 22210 C C . ARG A 1 36 ? -9.528 -2.059 -3.174 1.00 0.00 36 ARG A C 13
ATOM 22211 O O . ARG A 1 36 ? -8.947 -3.141 -3.089 1.00 0.00 36 ARG A O 13
ATOM 22232 N N . GLU A 1 37 ? -10.012 -1.586 -4.319 1.00 0.00 37 GLU A N 13
ATOM 22233 C CA . GLU A 1 37 ? -9.884 -2.329 -5.568 1.00 0.00 37 GLU A CA 13
ATOM 22234 C C . GLU A 1 37 ? -8.418 -2.563 -5.914 1.00 0.00 37 GLU A C 13
ATOM 22235 O O . GLU A 1 37 ? -8.041 -3.645 -6.364 1.00 0.00 37 GLU A O 13
ATOM 22247 N N . LYS A 1 38 ? -7.594 -1.542 -5.701 1.00 0.00 38 LYS A N 13
ATOM 22248 C CA . LYS A 1 38 ? -6.167 -1.638 -5.991 1.00 0.00 38 LYS A CA 13
ATOM 22249 C C . LYS A 1 38 ? -5.518 -2.745 -5.168 1.00 0.00 38 LYS A C 13
ATOM 22250 O O . LYS A 1 38 ? -4.852 -3.626 -5.712 1.00 0.00 38 LYS A O 13
ATOM 22269 N N . LEU A 1 39 ? -5.715 -2.694 -3.855 1.00 0.00 39 LEU A N 13
ATOM 22270 C CA . LEU A 1 39 ? -5.148 -3.693 -2.957 1.00 0.00 39 LEU A CA 13
ATOM 22271 C C . LEU A 1 39 ? -5.703 -5.080 -3.267 1.00 0.00 39 LEU A C 13
ATOM 22272 O O . LEU A 1 39 ? -4.964 -6.065 -3.285 1.00 0.00 39 LEU A O 13
ATOM 22288 N N . ARG A 1 40 ? -7.007 -5.150 -3.510 1.00 0.00 40 ARG A N 13
ATOM 22289 C CA . ARG A 1 40 ? -7.661 -6.416 -3.820 1.00 0.00 40 ARG A CA 13
ATOM 22290 C C . ARG A 1 40 ? -7.072 -7.045 -5.068 1.00 0.00 40 ARG A C 13
ATOM 22291 O O . ARG A 1 40 ? -6.777 -8.239 -5.094 1.00 0.00 40 ARG A O 13
ATOM 22312 N N . GLN A 1 41 ? -6.907 -6.241 -6.104 1.00 0.00 41 GLN A N 13
ATOM 22313 C CA . GLN A 1 41 ? -6.355 -6.734 -7.353 1.00 0.00 41 GLN A CA 13
ATOM 22314 C C . GLN A 1 41 ? -4.848 -6.945 -7.241 1.00 0.00 41 GLN A C 13
ATOM 22315 O O . GLN A 1 41 ? -4.325 -7.982 -7.650 1.00 0.00 41 GLN A O 13
ATOM 22329 N N . ASP A 1 42 ? -4.157 -5.956 -6.684 1.00 0.00 42 ASP A N 13
ATOM 22330 C CA . ASP A 1 42 ? -2.709 -6.034 -6.519 1.00 0.00 42 ASP A CA 13
ATOM 22331 C C . ASP A 1 42 ? -2.322 -7.234 -5.660 1.00 0.00 42 ASP A C 13
ATOM 22332 O O . ASP A 1 42 ? -1.441 -8.013 -6.025 1.00 0.00 42 ASP A O 13
ATOM 22341 N N . LEU A 1 43 ? -2.987 -7.377 -4.518 1.00 0.00 43 LEU A N 13
ATOM 22342 C CA . LEU A 1 43 ? -2.712 -8.482 -3.607 1.00 0.00 43 LEU A CA 13
ATOM 22343 C C . LEU A 1 43 ? -3.467 -9.740 -4.028 1.00 0.00 43 LEU A C 13
ATOM 22344 O O . LEU A 1 43 ? -3.058 -10.855 -3.706 1.00 0.00 43 LEU A O 13
ATOM 22360 N N . GLU A 1 44 ? -4.571 -9.554 -4.747 1.00 0.00 44 GLU A N 13
ATOM 22361 C CA . GLU A 1 44 ? -5.381 -10.676 -5.209 1.00 0.00 44 GLU A CA 13
ATOM 22362 C C . GLU A 1 44 ? -5.996 -11.424 -4.030 1.00 0.00 44 GLU A C 13
ATOM 22363 O O . GLU A 1 44 ? -5.944 -12.653 -3.964 1.00 0.00 44 GLU A O 13
ATOM 22375 N N . ALA A 1 45 ? -6.578 -10.674 -3.101 1.00 0.00 45 ALA A N 13
ATOM 22376 C CA . ALA A 1 45 ? -7.202 -11.264 -1.923 1.00 0.00 45 ALA A CA 13
ATOM 22377 C C . ALA A 1 45 ? -8.573 -11.840 -2.260 1.00 0.00 45 ALA A C 13
ATOM 22378 O O . ALA A 1 45 ? -8.991 -11.842 -3.418 1.00 0.00 45 ALA A O 13
ATOM 22385 N N . GLU A 1 46 ? -9.272 -12.328 -1.239 1.00 0.00 46 GLU A N 13
ATOM 22386 C CA . GLU A 1 46 ? -10.597 -12.907 -1.425 1.00 0.00 46 GLU A CA 13
ATOM 22387 C C . GLU A 1 46 ? -11.685 -11.880 -1.133 1.00 0.00 46 GLU A C 13
ATOM 22388 O O . GLU A 1 46 ? -12.567 -11.644 -1.958 1.00 0.00 46 GLU A O 13
ATOM 22400 N N . HIS A 1 47 ? -11.617 -11.272 0.047 1.00 0.00 47 HIS A N 13
ATOM 22401 C CA . HIS A 1 47 ? -12.597 -10.269 0.448 1.00 0.00 47 HIS A CA 13
ATOM 22402 C C . HIS A 1 47 ? -11.914 -9.064 1.083 1.00 0.00 47 HIS A C 13
ATOM 22403 O O . HIS A 1 47 ? -11.051 -9.211 1.949 1.00 0.00 47 HIS A O 13
ATOM 22418 N N . VAL A 1 48 ? -12.305 -7.871 0.647 1.00 0.00 48 VAL A N 13
ATOM 22419 C CA . VAL A 1 48 ? -11.731 -6.638 1.173 1.00 0.00 48 VAL A CA 13
ATOM 22420 C C . VAL A 1 48 ? -12.821 -5.663 1.601 1.00 0.00 48 VAL A C 13
ATOM 22421 O O . VAL A 1 48 ? -13.930 -5.681 1.066 1.00 0.00 48 VAL A O 13
ATOM 22434 N N . GLU A 1 49 ? -12.499 -4.810 2.568 1.00 0.00 49 GLU A N 13
ATOM 22435 C CA . GLU A 1 49 ? -13.451 -3.825 3.068 1.00 0.00 49 GLU A CA 13
ATOM 22436 C C . GLU A 1 49 ? -12.764 -2.492 3.341 1.00 0.00 49 GLU A C 13
ATOM 22437 O O . GLU A 1 49 ? -11.779 -2.428 4.078 1.00 0.00 49 GLU A O 13
ATOM 22449 N N . VAL A 1 50 ? -13.289 -1.428 2.742 1.00 0.00 50 VAL A N 13
ATOM 22450 C CA . VAL A 1 50 ? -12.725 -0.094 2.920 1.00 0.00 50 VAL A CA 13
ATOM 22451 C C . VAL A 1 50 ? -13.698 0.818 3.661 1.00 0.00 50 VAL A C 13
ATOM 22452 O O . VAL A 1 50 ? -14.906 0.580 3.668 1.00 0.00 50 VAL A O 13
ATOM 22465 N N . GLU A 1 51 ? -13.164 1.863 4.284 1.00 0.00 51 GLU A N 13
ATOM 22466 C CA . GLU A 1 51 ? -13.984 2.813 5.027 1.00 0.00 51 GLU A CA 13
ATOM 22467 C C . GLU A 1 51 ? -13.527 4.243 4.772 1.00 0.00 51 GLU A C 13
ATOM 22468 O O . GLU A 1 51 ? -12.433 4.475 4.257 1.00 0.00 51 GLU A O 13
ATOM 22480 N N . ASP A 1 52 ? -14.374 5.200 5.134 1.00 0.00 52 ASP A N 13
ATOM 22481 C CA . ASP A 1 52 ? -14.062 6.610 4.942 1.00 0.00 52 ASP A CA 13
ATOM 22482 C C . ASP A 1 52 ? -14.734 7.465 6.013 1.00 0.00 52 ASP A C 13
ATOM 22483 O O . ASP A 1 52 ? -15.927 7.317 6.281 1.00 0.00 52 ASP A O 13
ATOM 22492 N N . THR A 1 53 ? -13.961 8.359 6.620 1.00 0.00 53 THR A N 13
ATOM 22493 C CA . THR A 1 53 ? -14.481 9.238 7.661 1.00 0.00 53 THR A CA 13
ATOM 22494 C C . THR A 1 53 ? -14.854 10.601 7.086 1.00 0.00 53 THR A C 13
ATOM 22495 O O . THR A 1 53 ? -16.033 10.924 6.941 1.00 0.00 53 THR A O 13
ATOM 22506 N N . THR A 1 54 ? -13.840 11.396 6.758 1.00 0.00 54 THR A N 13
ATOM 22507 C CA . THR A 1 54 ? -14.060 12.724 6.198 1.00 0.00 54 THR A CA 13
ATOM 22508 C C . THR A 1 54 ? -14.815 13.613 7.181 1.00 0.00 54 THR A C 13
ATOM 22509 O O . THR A 1 54 ? -15.968 13.343 7.518 1.00 0.00 54 THR A O 13
ATOM 22520 N N . LEU A 1 55 ? -14.157 14.674 7.639 1.00 0.00 55 LEU A N 13
ATOM 22521 C CA . LEU A 1 55 ? -14.767 15.602 8.584 1.00 0.00 55 LEU A CA 13
ATOM 22522 C C . LEU A 1 55 ? -16.026 16.230 7.994 1.00 0.00 55 LEU A C 13
ATOM 22523 O O . LEU A 1 55 ? -17.073 16.269 8.641 1.00 0.00 55 LEU A O 13
ATOM 22539 N N . ASN A 1 56 ? -15.916 16.719 6.763 1.00 0.00 56 ASN A N 13
ATOM 22540 C CA . ASN A 1 56 ? -17.046 17.345 6.087 1.00 0.00 56 ASN A CA 13
ATOM 22541 C C . ASN A 1 56 ? -17.115 16.910 4.626 1.00 0.00 56 ASN A C 13
ATOM 22542 O O . ASN A 1 56 ? -17.962 16.099 4.250 1.00 0.00 56 ASN A O 13
ATOM 22553 N N . ARG A 1 57 ? -16.219 17.454 3.810 1.00 0.00 57 ARG A N 13
ATOM 22554 C CA . ARG A 1 57 ? -16.178 17.122 2.390 1.00 0.00 57 ARG A CA 13
ATOM 22555 C C . ARG A 1 57 ? -14.825 16.529 2.009 1.00 0.00 57 ARG A C 13
ATOM 22556 O O . ARG A 1 57 ? -14.744 15.393 1.540 1.00 0.00 57 ARG A O 13
ATOM 22577 N N . CYS A 1 58 ? -13.766 17.305 2.213 1.00 0.00 58 CYS A N 13
ATOM 22578 C CA . CYS A 1 58 ? -12.416 16.856 1.891 1.00 0.00 58 CYS A CA 13
ATOM 22579 C C . CYS A 1 58 ? -12.051 15.610 2.691 1.00 0.00 58 CYS A C 13
ATOM 22580 O O . CYS A 1 58 ? -12.306 15.535 3.893 1.00 0.00 58 CYS A O 13
ATOM 22588 N N . ALA A 1 59 ? -11.453 14.634 2.015 1.00 0.00 59 ALA A N 13
ATOM 22589 C CA . ALA A 1 59 ? -11.053 13.391 2.663 1.00 0.00 59 ALA A CA 13
ATOM 22590 C C . ALA A 1 59 ? -10.015 13.647 3.751 1.00 0.00 59 ALA A C 13
ATOM 22591 O O . ALA A 1 59 ? -9.372 14.695 3.772 1.00 0.00 59 ALA A O 13
ATOM 22598 N N . THR A 1 60 ? -9.858 12.682 4.650 1.00 0.00 60 THR A N 13
ATOM 22599 C CA . THR A 1 60 ? -8.897 12.803 5.740 1.00 0.00 60 THR A CA 13
ATOM 22600 C C . THR A 1 60 ? -8.236 11.461 6.036 1.00 0.00 60 THR A C 13
ATOM 22601 O O . THR A 1 60 ? -7.029 11.300 5.856 1.00 0.00 60 THR A O 13
ATOM 22612 N N . SER A 1 61 ? -9.034 10.501 6.490 1.00 0.00 61 SER A N 13
ATOM 22613 C CA . SER A 1 61 ? -8.527 9.172 6.811 1.00 0.00 61 SER A CA 13
ATOM 22614 C C . SER A 1 61 ? -9.256 8.101 6.006 1.00 0.00 61 SER A C 13
ATOM 22615 O O . SER A 1 61 ? -10.352 8.334 5.496 1.00 0.00 61 SER A O 13
ATOM 22623 N N . PHE A 1 62 ? -8.641 6.929 5.896 1.00 0.00 62 PHE A N 13
ATOM 22624 C CA . PHE A 1 62 ? -9.231 5.822 5.152 1.00 0.00 62 PHE A CA 13
ATOM 22625 C C . PHE A 1 62 ? -8.797 4.481 5.735 1.00 0.00 62 PHE A C 13
ATOM 22626 O O . PHE A 1 62 ? -7.611 4.252 5.976 1.00 0.00 62 PHE A O 13
ATOM 22643 N N . ARG A 1 63 ? -9.764 3.598 5.961 1.00 0.00 63 ARG A N 13
ATOM 22644 C CA . ARG A 1 63 ? -9.481 2.280 6.516 1.00 0.00 63 ARG A CA 13
ATOM 22645 C C . ARG A 1 63 ? -9.531 1.211 5.429 1.00 0.00 63 ARG A C 13
ATOM 22646 O O . ARG A 1 63 ? -10.437 1.202 4.595 1.00 0.00 63 ARG A O 13
ATOM 22667 N N . VAL A 1 64 ? -8.553 0.311 5.444 1.00 0.00 64 VAL A N 13
ATOM 22668 C CA . VAL A 1 64 ? -8.488 -0.762 4.459 1.00 0.00 64 VAL A CA 13
ATOM 22669 C C . VAL A 1 64 ? -8.262 -2.113 5.130 1.00 0.00 64 VAL A C 13
ATOM 22670 O O . VAL A 1 64 ? -7.400 -2.250 5.998 1.00 0.00 64 VAL A O 13
ATOM 22683 N N . LEU A 1 65 ? -9.044 -3.107 4.722 1.00 0.00 65 LEU A N 13
ATOM 22684 C CA . LEU A 1 65 ? -8.930 -4.448 5.284 1.00 0.00 65 LEU A CA 13
ATOM 22685 C C . LEU A 1 65 ? -8.863 -5.495 4.177 1.00 0.00 65 LEU A C 13
ATOM 22686 O O . LEU A 1 65 ? -9.596 -5.421 3.192 1.00 0.00 65 LEU A O 13
ATOM 22702 N N . VAL A 1 66 ? -7.978 -6.473 4.348 1.00 0.00 66 VAL A N 13
ATOM 22703 C CA . VAL A 1 66 ? -7.815 -7.536 3.364 1.00 0.00 66 VAL A CA 13
ATOM 22704 C C . VAL A 1 66 ? -7.817 -8.907 4.031 1.00 0.00 66 VAL A C 13
ATOM 22705 O O . VAL A 1 66 ? -7.166 -9.110 5.056 1.00 0.00 66 VAL A O 13
ATOM 22718 N N . VAL A 1 67 ? -8.551 -9.845 3.443 1.00 0.00 67 VAL A N 13
ATOM 22719 C CA . VAL A 1 67 ? -8.637 -11.197 3.980 1.00 0.00 67 VAL A CA 13
ATOM 22720 C C . VAL A 1 67 ? -8.385 -12.237 2.893 1.00 0.00 67 VAL A C 13
ATOM 22721 O O . VAL A 1 67 ? -9.079 -12.269 1.878 1.00 0.00 67 VAL A O 13
ATOM 22734 N N . SER A 1 68 ? -7.384 -13.085 3.113 1.00 0.00 68 SER A N 13
ATOM 22735 C CA . SER A 1 68 ? -7.040 -14.124 2.151 1.00 0.00 68 SER A CA 13
ATOM 22736 C C . SER A 1 68 ? -5.940 -15.031 2.695 1.00 0.00 68 SER A C 13
ATOM 22737 O O . SER A 1 68 ? -5.463 -14.842 3.814 1.00 0.00 68 SER A O 13
ATOM 22745 N N . ALA A 1 69 ? -5.543 -16.014 1.895 1.00 0.00 69 ALA A N 13
ATOM 22746 C CA . ALA A 1 69 ? -4.498 -16.952 2.293 1.00 0.00 69 ALA A CA 13
ATOM 22747 C C . ALA A 1 69 ? -3.149 -16.570 1.690 1.00 0.00 69 ALA A C 13
ATOM 22748 O O . ALA A 1 69 ? -2.102 -17.011 2.162 1.00 0.00 69 ALA A O 13
ATOM 22755 N N . LYS A 1 70 ? -3.177 -15.747 0.643 1.00 0.00 70 LYS A N 13
ATOM 22756 C CA . LYS A 1 70 ? -1.953 -15.310 -0.019 1.00 0.00 70 LYS A CA 13
ATOM 22757 C C . LYS A 1 70 ? -0.991 -14.666 0.977 1.00 0.00 70 LYS A C 13
ATOM 22758 O O . LYS A 1 70 ? 0.226 -14.726 0.807 1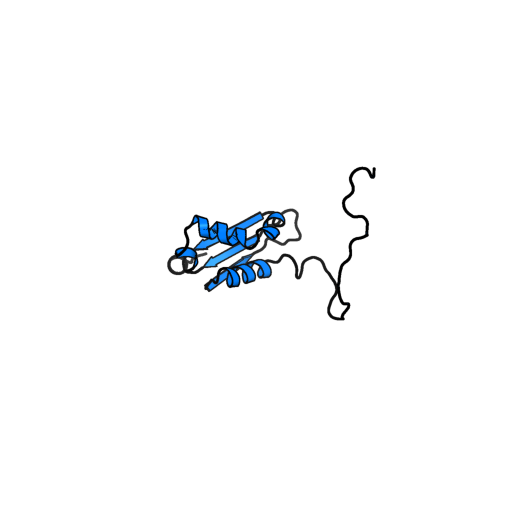.00 0.00 70 LYS A O 13
ATOM 22777 N N . PHE A 1 71 ? -1.549 -14.051 2.016 1.00 0.00 71 PHE A N 13
ATOM 22778 C CA . PHE A 1 71 ? -0.741 -13.395 3.039 1.00 0.00 71 PHE A CA 13
ATOM 22779 C C . PHE A 1 71 ? -0.091 -14.421 3.962 1.00 0.00 71 PHE A C 13
ATOM 22780 O O . PHE A 1 71 ? 0.999 -14.193 4.487 1.00 0.00 71 PHE A O 13
ATOM 22797 N N . GLU A 1 72 ? -0.766 -15.550 4.157 1.00 0.00 72 GLU A N 13
ATOM 22798 C CA . GLU A 1 72 ? -0.253 -16.609 5.018 1.00 0.00 72 GLU A CA 13
ATOM 22799 C C . GLU A 1 72 ? 1.098 -17.113 4.517 1.00 0.00 72 GLU A C 13
ATOM 22800 O O . GLU A 1 72 ? 1.944 -17.534 5.303 1.00 0.00 72 GLU A O 13
ATOM 22812 N N . GLY A 1 73 ? 1.291 -17.065 3.202 1.00 0.00 73 GLY A N 13
ATOM 22813 C CA . GLY A 1 73 ? 2.540 -17.518 2.621 1.00 0.00 73 GLY A CA 13
ATOM 22814 C C . GLY A 1 73 ? 3.707 -16.618 2.976 1.00 0.00 73 GLY A C 13
ATOM 22815 O O . GLY A 1 73 ? 4.847 -17.073 3.068 1.00 0.00 73 GLY A O 13
ATOM 22819 N N . LYS A 1 74 ? 3.420 -15.335 3.178 1.00 0.00 74 LYS A N 13
ATOM 22820 C CA . LYS A 1 74 ? 4.453 -14.367 3.526 1.00 0.00 74 LYS A CA 13
ATOM 22821 C C . LYS A 1 74 ? 4.380 -14.003 5.007 1.00 0.00 74 LYS A C 13
ATOM 22822 O O . LYS A 1 74 ? 3.321 -14.101 5.626 1.00 0.00 74 LYS A O 13
ATOM 22841 N N . PRO A 1 75 ? 5.510 -13.576 5.597 1.00 0.00 75 PRO A N 13
ATOM 22842 C CA . PRO A 1 75 ? 5.567 -13.197 7.013 1.00 0.00 75 PRO A CA 13
ATOM 22843 C C . PRO A 1 75 ? 4.676 -12.000 7.326 1.00 0.00 75 PRO A C 13
ATOM 22844 O O . PRO A 1 75 ? 4.295 -11.246 6.430 1.00 0.00 75 PRO A O 13
ATOM 22855 N N . LEU A 1 76 ? 4.345 -11.832 8.603 1.00 0.00 76 LEU A N 13
ATOM 22856 C CA . LEU A 1 76 ? 3.496 -10.727 9.036 1.00 0.00 76 LEU A CA 13
ATOM 22857 C C . LEU A 1 76 ? 4.103 -9.383 8.645 1.00 0.00 76 LEU A C 13
ATOM 22858 O O . LEU A 1 76 ? 3.386 -8.448 8.288 1.00 0.00 76 LEU A O 13
ATOM 22874 N N . LEU A 1 77 ? 5.427 -9.293 8.716 1.00 0.00 77 LEU A N 13
ATOM 22875 C CA . LEU A 1 77 ? 6.128 -8.062 8.370 1.00 0.00 77 LEU A CA 13
ATOM 22876 C C . LEU A 1 77 ? 5.939 -7.723 6.895 1.00 0.00 77 LEU A C 13
ATOM 22877 O O . LEU A 1 77 ? 5.876 -6.553 6.520 1.00 0.00 77 LEU A O 13
ATOM 22893 N N . GLN A 1 78 ? 5.848 -8.755 6.062 1.00 0.00 78 GLN A N 13
ATOM 22894 C CA . GLN A 1 78 ? 5.666 -8.566 4.627 1.00 0.00 78 GLN A CA 13
ATOM 22895 C C . GLN A 1 78 ? 4.233 -8.147 4.309 1.00 0.00 78 GLN A C 13
ATOM 22896 O O . GLN A 1 78 ? 3.987 -7.435 3.335 1.00 0.00 78 GLN A O 13
ATOM 22910 N N . ARG A 1 79 ? 3.292 -8.594 5.134 1.00 0.00 79 ARG A N 13
ATOM 22911 C CA . ARG A 1 79 ? 1.884 -8.265 4.938 1.00 0.00 79 ARG A CA 13
ATOM 22912 C C . ARG A 1 79 ? 1.667 -6.756 4.962 1.00 0.00 79 ARG A C 13
ATOM 22913 O O . ARG A 1 79 ? 1.143 -6.179 4.009 1.00 0.00 79 ARG A O 13
ATOM 22934 N N . HIS A 1 80 ? 2.074 -6.121 6.056 1.00 0.00 80 HIS A N 13
ATOM 22935 C CA . HIS A 1 80 ? 1.923 -4.678 6.204 1.00 0.00 80 HIS A CA 13
ATOM 22936 C C . HIS A 1 80 ? 2.754 -3.934 5.164 1.00 0.00 80 HIS A C 13
ATOM 22937 O O . HIS A 1 80 ? 2.280 -2.981 4.543 1.00 0.00 80 HIS A O 13
ATOM 22952 N N . ARG A 1 81 ? 3.995 -4.373 4.979 1.00 0.00 81 ARG A N 13
ATOM 22953 C CA . ARG A 1 81 ? 4.891 -3.747 4.014 1.00 0.00 81 ARG A CA 13
ATOM 22954 C C . ARG A 1 81 ? 4.309 -3.812 2.605 1.00 0.00 81 ARG A C 13
ATOM 22955 O O . ARG A 1 81 ? 4.425 -2.862 1.832 1.00 0.00 81 ARG A O 13
ATOM 22976 N N . LEU A 1 82 ? 3.684 -4.938 2.280 1.00 0.00 82 LEU A N 13
ATOM 22977 C CA . LEU A 1 82 ? 3.084 -5.127 0.965 1.00 0.00 82 LEU A CA 13
ATOM 22978 C C . LEU A 1 82 ? 2.001 -4.083 0.705 1.00 0.00 82 LEU A C 13
ATOM 22979 O O . LEU A 1 82 ? 1.955 -3.475 -0.364 1.00 0.00 82 LEU A O 13
ATOM 22995 N N . VAL A 1 83 ? 1.131 -3.884 1.690 1.00 0.00 83 VAL A N 13
ATOM 22996 C CA . VAL A 1 83 ? 0.049 -2.915 1.568 1.00 0.00 83 VAL A CA 13
ATOM 22997 C C . VAL A 1 83 ? 0.592 -1.511 1.322 1.00 0.00 83 VAL A C 13
ATOM 22998 O O . VAL A 1 83 ? 0.042 -0.751 0.525 1.00 0.00 83 VAL A O 13
ATOM 23011 N N . ASN A 1 84 ? 1.678 -1.174 2.012 1.00 0.00 84 ASN A N 13
ATOM 23012 C CA . ASN A 1 84 ? 2.295 0.139 1.869 1.00 0.00 84 ASN A CA 13
ATOM 23013 C C . ASN A 1 84 ? 2.862 0.324 0.465 1.00 0.00 84 ASN A C 13
ATOM 23014 O O . ASN A 1 84 ? 2.898 1.438 -0.059 1.00 0.00 84 ASN A O 13
ATOM 23025 N N . GLU A 1 85 ? 3.303 -0.775 -0.139 1.00 0.00 85 GLU A N 13
ATOM 23026 C CA . GLU A 1 85 ? 3.868 -0.733 -1.483 1.00 0.00 85 GLU A CA 13
ATOM 23027 C C . GLU A 1 85 ? 2.803 -0.361 -2.511 1.00 0.00 85 GLU A C 13
ATOM 23028 O O . GLU A 1 85 ? 3.076 0.361 -3.469 1.00 0.00 85 GLU A O 13
ATOM 23040 N N . CYS A 1 86 ? 1.589 -0.859 -2.304 1.00 0.00 86 CYS A N 13
ATOM 23041 C CA . CYS A 1 86 ? 0.483 -0.580 -3.211 1.00 0.00 86 CYS A CA 13
ATOM 23042 C C . CYS A 1 86 ? 0.186 0.915 -3.265 1.00 0.00 86 CYS A C 13
ATOM 23043 O O . CYS A 1 86 ? 0.265 1.536 -4.325 1.00 0.00 86 CYS A O 13
ATOM 23051 N N . LEU A 1 87 ? -0.157 1.486 -2.115 1.00 0.00 87 LEU A N 13
ATOM 23052 C CA . LEU A 1 87 ? -0.466 2.910 -2.030 1.00 0.00 87 LEU A CA 13
ATOM 23053 C C . LEU A 1 87 ? 0.701 3.685 -1.425 1.00 0.00 87 LEU A C 13
ATOM 23054 O O . LEU A 1 87 ? 0.509 4.542 -0.562 1.00 0.00 87 LEU A O 13
ATOM 23070 N N . ALA A 1 88 ? 1.910 3.376 -1.882 1.00 0.00 88 ALA A N 13
ATOM 23071 C CA . ALA A 1 88 ? 3.108 4.042 -1.386 1.00 0.00 88 ALA A CA 13
ATOM 23072 C C . ALA A 1 88 ? 3.091 5.529 -1.720 1.00 0.00 88 ALA A C 13
ATOM 23073 O O . ALA A 1 88 ? 3.336 6.372 -0.858 1.00 0.00 88 ALA A O 13
ATOM 23080 N N . GLU A 1 89 ? 2.804 5.846 -2.978 1.00 0.00 89 GLU A N 13
ATOM 23081 C CA . GLU A 1 89 ? 2.758 7.233 -3.427 1.00 0.00 89 GLU A CA 13
ATOM 23082 C C . GLU A 1 89 ? 1.491 7.928 -2.938 1.00 0.00 89 GLU A C 13
ATOM 23083 O O . GLU A 1 89 ? 1.501 9.122 -2.640 1.00 0.00 89 GLU A O 13
ATOM 23095 N N . GLU A 1 90 ? 0.400 7.173 -2.862 1.00 0.00 90 GLU A N 13
ATOM 23096 C CA . GLU A 1 90 ? -0.878 7.716 -2.414 1.00 0.00 90 GLU A CA 13
ATOM 23097 C C . GLU A 1 90 ? -0.895 7.923 -0.901 1.00 0.00 90 GLU A C 13
ATOM 23098 O O . GLU A 1 90 ? -1.582 8.810 -0.396 1.00 0.00 90 GLU A O 13
ATOM 23110 N N . LEU A 1 91 ? -0.145 7.093 -0.182 1.00 0.00 91 LEU A N 13
ATOM 23111 C CA . LEU A 1 91 ? -0.084 7.179 1.277 1.00 0.00 91 LEU A CA 13
ATOM 23112 C C . LEU A 1 91 ? 0.200 8.608 1.743 1.00 0.00 91 LEU A C 13
ATOM 23113 O O . LEU A 1 91 ? -0.582 9.187 2.496 1.00 0.00 91 LEU A O 13
ATOM 23129 N N . PRO A 1 92 ? 1.326 9.199 1.303 1.00 0.00 92 PRO A N 13
ATOM 23130 C CA . PRO A 1 92 ? 1.701 10.564 1.685 1.00 0.00 92 PRO A CA 13
ATOM 23131 C C . PRO A 1 92 ? 0.529 11.538 1.601 1.00 0.00 92 PRO A C 13
ATOM 23132 O O . PRO A 1 92 ? 0.444 12.490 2.377 1.00 0.00 92 PRO A O 13
ATOM 23143 N N . HIS A 1 93 ? -0.374 11.292 0.656 1.00 0.00 93 HIS A N 13
ATOM 23144 C CA . HIS A 1 93 ? -1.541 12.146 0.474 1.00 0.00 93 HIS A CA 13
ATOM 23145 C C . HIS A 1 93 ? -2.575 11.895 1.566 1.00 0.00 93 HIS A C 13
ATOM 23146 O O . HIS A 1 93 ? -3.302 12.804 1.968 1.00 0.00 93 HIS A O 13
ATOM 23161 N N . ILE A 1 94 ? -2.636 10.656 2.041 1.00 0.00 94 ILE A N 13
ATOM 23162 C CA . ILE A 1 94 ? -3.580 10.281 3.088 1.00 0.00 94 ILE A CA 13
ATOM 23163 C C . ILE A 1 94 ? -3.136 10.814 4.446 1.00 0.00 94 ILE A C 13
ATOM 23164 O O . ILE A 1 94 ? -2.084 10.430 4.960 1.00 0.00 94 ILE A O 13
ATOM 23180 N N . HIS A 1 95 ? -3.943 11.695 5.026 1.00 0.00 95 HIS A N 13
ATOM 23181 C CA . HIS A 1 95 ? -3.631 12.274 6.327 1.00 0.00 95 HIS A CA 13
ATOM 23182 C C . HIS A 1 95 ? -3.534 11.185 7.391 1.00 0.00 95 HIS A C 13
ATOM 23183 O O . HIS A 1 95 ? -2.738 11.281 8.325 1.00 0.00 95 HIS A O 13
ATOM 23198 N N . ALA A 1 96 ? -4.350 10.148 7.237 1.00 0.00 96 ALA A N 13
ATOM 23199 C CA . ALA A 1 96 ? -4.360 9.033 8.176 1.00 0.00 96 ALA A CA 13
ATOM 23200 C C . ALA A 1 96 ? -4.771 7.741 7.480 1.00 0.00 96 ALA A C 13
ATOM 23201 O O . ALA A 1 96 ? -5.891 7.621 6.985 1.00 0.00 96 ALA A O 13
ATOM 23208 N N . PHE A 1 97 ? -3.857 6.778 7.442 1.00 0.00 97 PHE A N 13
ATOM 23209 C CA . PHE A 1 97 ? -4.125 5.495 6.801 1.00 0.00 97 PHE A CA 13
ATOM 23210 C C . PHE A 1 97 ? -3.941 4.343 7.783 1.00 0.00 97 PHE A C 13
ATOM 23211 O O . PHE A 1 97 ? -3.040 4.365 8.621 1.00 0.00 97 PHE A O 13
ATOM 23228 N N . GLU A 1 98 ? -4.800 3.335 7.669 1.00 0.00 98 GLU A N 13
ATOM 23229 C CA . GLU A 1 98 ? -4.734 2.170 8.543 1.00 0.00 98 GLU A CA 13
ATOM 23230 C C . GLU A 1 98 ? -5.087 0.900 7.777 1.00 0.00 98 GLU A C 13
ATOM 23231 O O . GLU A 1 98 ? -6.185 0.774 7.237 1.00 0.00 98 GLU A O 13
ATOM 23243 N N . GLN A 1 99 ? -4.146 -0.039 7.730 1.00 0.00 99 GLN A N 13
ATOM 23244 C CA . GLN A 1 99 ? -4.359 -1.299 7.027 1.00 0.00 99 GLN A CA 13
ATOM 23245 C C . GLN A 1 99 ? -4.151 -2.487 7.959 1.00 0.00 99 GLN A C 13
ATOM 23246 O O . GLN A 1 99 ? -3.359 -2.421 8.899 1.00 0.00 99 GLN A O 13
ATOM 23260 N N . LYS A 1 100 ? -4.869 -3.573 7.691 1.00 0.00 100 LYS A N 13
ATOM 23261 C CA . LYS A 1 100 ? -4.763 -4.779 8.504 1.00 0.00 100 LYS A CA 13
ATOM 23262 C C . LYS A 1 100 ? -4.863 -6.029 7.636 1.00 0.00 100 LYS A C 13
ATOM 23263 O O . LYS A 1 100 ? -5.589 -6.050 6.642 1.00 0.00 100 LYS A O 13
ATOM 23282 N N . THR A 1 101 ? -4.127 -7.069 8.016 1.00 0.00 101 THR A N 13
ATOM 23283 C CA . THR A 1 101 ? -4.133 -8.323 7.270 1.00 0.00 101 THR A CA 13
ATOM 23284 C C . THR A 1 101 ? -4.503 -9.494 8.174 1.00 0.00 101 THR A C 13
ATOM 23285 O O . THR A 1 101 ? -3.976 -9.630 9.278 1.00 0.00 101 THR A O 13
ATOM 23296 N N . LEU A 1 102 ? -5.411 -10.339 7.696 1.00 0.00 102 LEU A N 13
ATOM 23297 C CA . LEU A 1 102 ? -5.852 -11.500 8.461 1.00 0.00 102 LEU A CA 13
ATOM 23298 C C . LEU A 1 102 ?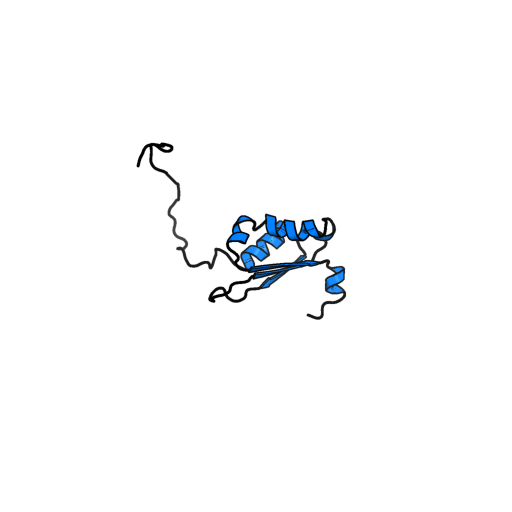 -6.254 -12.640 7.530 1.00 0.00 102 LEU A C 13
ATOM 23299 O O . LEU A 1 102 ? -6.542 -12.422 6.352 1.00 0.00 102 LEU A O 13
ATOM 23315 N N . THR A 1 103 ? -6.274 -13.856 8.065 1.00 0.00 103 THR A N 13
ATOM 23316 C CA . THR A 1 103 ? -6.641 -15.031 7.284 1.00 0.00 103 THR A CA 13
ATOM 23317 C C . THR A 1 103 ? -8.159 -15.152 7.165 1.00 0.00 103 THR A C 13
ATOM 23318 O O . THR A 1 103 ? -8.901 -14.554 7.946 1.00 0.00 103 THR A O 13
ATOM 23329 N N . PRO A 1 104 ? -8.642 -15.931 6.182 1.00 0.00 104 PRO A N 13
ATOM 23330 C CA . PRO A 1 104 ? -10.079 -16.128 5.966 1.00 0.00 104 PRO A CA 13
ATOM 23331 C C . PRO A 1 104 ? -10.725 -16.947 7.079 1.00 0.00 104 PRO A C 13
ATOM 23332 O O . PRO A 1 104 ? -11.832 -16.644 7.524 1.00 0.00 104 PRO A O 13
ATOM 23343 N N . GLU A 1 105 ? -10.025 -17.985 7.524 1.00 0.00 105 GLU A N 13
ATOM 23344 C CA . GLU A 1 105 ? -10.530 -18.848 8.586 1.00 0.00 105 GLU A CA 13
ATOM 23345 C C . GLU A 1 105 ? -10.767 -18.053 9.866 1.00 0.00 105 GLU A C 13
ATOM 23346 O O . GLU A 1 105 ? -11.700 -18.332 10.618 1.00 0.00 105 GLU A O 13
ATOM 23358 N N . GLN A 1 106 ? -9.915 -17.062 10.107 1.00 0.00 106 GLN A N 13
ATOM 23359 C CA . GLN A 1 106 ? -10.032 -16.226 11.297 1.00 0.00 106 GLN A CA 13
ATOM 23360 C C . GLN A 1 106 ? -11.191 -15.243 11.159 1.00 0.00 106 GLN A C 13
ATOM 23361 O O . GLN A 1 106 ? -12.043 -15.144 12.043 1.00 0.00 106 GLN A O 13
ATOM 23375 N N . TRP A 1 107 ? -11.217 -14.519 10.045 1.00 0.00 107 TRP A N 13
ATOM 23376 C CA . TRP A 1 107 ? -12.271 -13.545 9.792 1.00 0.00 107 TRP A CA 13
ATOM 23377 C C . TRP A 1 107 ? -13.640 -14.216 9.761 1.00 0.00 107 TRP A C 13
ATOM 23378 O O . TRP A 1 107 ? -14.573 -13.778 10.432 1.00 0.00 107 TRP A O 13
ATOM 23399 N N . THR A 1 108 ? -13.753 -15.283 8.976 1.00 0.00 108 THR A N 13
ATOM 23400 C CA . THR A 1 108 ? -15.007 -16.016 8.856 1.00 0.00 108 THR A CA 13
ATOM 23401 C C . THR A 1 108 ? -15.468 -16.536 10.214 1.00 0.00 108 THR A C 13
ATOM 23402 O O . THR A 1 108 ? -16.666 -16.668 10.465 1.00 0.00 108 THR A O 13
ATOM 23413 N N . ARG A 1 109 ? -14.510 -16.827 11.088 1.00 0.00 109 ARG A N 13
ATOM 23414 C CA . ARG A 1 109 ? -14.817 -17.331 12.420 1.00 0.00 109 ARG A CA 13
ATOM 23415 C C . ARG A 1 109 ? -15.162 -16.189 13.369 1.00 0.00 109 ARG A C 13
ATOM 23416 O O . ARG A 1 109 ? -15.958 -16.354 14.293 1.00 0.00 109 ARG A O 13
ATOM 23437 N N . GLN A 1 110 ? -14.556 -15.028 13.135 1.00 0.00 110 GLN A N 13
ATOM 23438 C CA . GLN A 1 110 ? -14.799 -13.857 13.970 1.00 0.00 110 GLN A CA 13
ATOM 23439 C C . GLN A 1 110 ? -15.576 -12.792 13.202 1.00 0.00 110 GLN A C 13
ATOM 23440 O O . GLN A 1 110 ? -15.280 -11.601 13.299 1.00 0.00 110 GLN A O 13
ATOM 23454 N N . ARG A 1 111 ? -16.572 -13.230 12.438 1.00 0.00 111 ARG A N 13
ATOM 23455 C CA . ARG A 1 111 ? -17.392 -12.314 11.654 1.00 0.00 111 ARG A CA 13
ATOM 23456 C C . ARG A 1 111 ? -18.654 -11.923 12.418 1.00 0.00 111 ARG A C 13
ATOM 23457 O O . ARG A 1 111 ? -19.769 -12.238 12.002 1.00 0.00 111 ARG A O 13
ATOM 23478 N N . ARG A 1 112 ? -18.470 -11.234 13.540 1.00 0.00 112 ARG A N 13
ATOM 23479 C CA . ARG A 1 112 ? -19.591 -10.799 14.364 1.00 0.00 112 ARG A CA 13
ATOM 23480 C C . ARG A 1 112 ? -20.421 -11.991 14.829 1.00 0.00 112 ARG A C 13
ATOM 23481 O O . ARG A 1 112 ? -21.635 -11.886 15.003 1.00 0.00 112 ARG A O 13
ATOM 23502 N N . GLU A 1 113 ? -19.757 -13.125 15.029 1.00 0.00 113 GLU A N 13
ATOM 23503 C CA . GLU A 1 113 ? -20.434 -14.338 15.475 1.00 0.00 113 GLU A CA 13
ATOM 23504 C C . GLU A 1 113 ? -21.493 -14.771 14.467 1.00 0.00 113 GLU A C 13
ATOM 23505 O O . GLU A 1 113 ? -21.161 -15.576 13.570 1.00 0.00 113 GLU A O 13
ATOM 23518 N N . MET A 1 1 ? -64.856 2.834 -28.979 1.00 0.00 1 MET A N 14
ATOM 23519 C CA . MET A 1 1 ? -66.161 3.542 -29.030 1.00 0.00 1 MET A CA 14
ATOM 23520 C C . MET A 1 1 ? -66.093 4.761 -29.945 1.00 0.00 1 MET A C 14
ATOM 23521 O O . MET A 1 1 ? -66.765 4.816 -30.974 1.00 0.00 1 MET A O 14
ATOM 23537 N N . LYS A 1 2 ? -65.274 5.735 -29.562 1.00 0.00 2 LYS A N 14
ATOM 23538 C CA . LYS A 1 2 ? -65.116 6.953 -30.348 1.00 0.00 2 LYS A CA 14
ATOM 23539 C C . LYS A 1 2 ? -63.920 7.765 -29.860 1.00 0.00 2 LYS A C 14
ATOM 23540 O O . LYS A 1 2 ? -63.005 8.061 -30.628 1.00 0.00 2 LYS A O 14
ATOM 23559 N N . GLY A 1 3 ? -63.935 8.120 -28.580 1.00 0.00 3 GLY A N 14
ATOM 23560 C CA . GLY A 1 3 ? -62.846 8.893 -28.012 1.00 0.00 3 GLY A CA 14
ATOM 23561 C C . GLY A 1 3 ? -61.932 8.055 -27.140 1.00 0.00 3 GLY A C 14
ATOM 23562 O O . GLY A 1 3 ? -61.854 8.265 -25.929 1.00 0.00 3 GLY A O 14
ATOM 23566 N N . SER A 1 4 ? -61.240 7.102 -27.756 1.00 0.00 4 SER A N 14
ATOM 23567 C CA . SER A 1 4 ? -60.328 6.228 -27.028 1.00 0.00 4 SER A CA 14
ATOM 23568 C C . SER A 1 4 ? -58.888 6.445 -27.481 1.00 0.00 4 SER A C 14
ATOM 23569 O O . SER A 1 4 ? -58.047 6.909 -26.712 1.00 0.00 4 SER A O 14
ATOM 23577 N N . SER A 1 5 ? -58.611 6.106 -28.736 1.00 0.00 5 SER A N 14
ATOM 23578 C CA . SER A 1 5 ? -57.273 6.265 -29.294 1.00 0.00 5 SER A CA 14
ATOM 23579 C C . SER A 1 5 ? -56.924 7.740 -29.461 1.00 0.00 5 SER A C 14
ATOM 23580 O O . SER A 1 5 ? -57.783 8.557 -29.789 1.00 0.00 5 SER A O 14
ATOM 23588 N N . HIS A 1 6 ? -55.657 8.073 -29.235 1.00 0.00 6 HIS A N 14
ATOM 23589 C CA . HIS A 1 6 ? -55.194 9.449 -29.362 1.00 0.00 6 HIS A CA 14
ATOM 23590 C C . HIS A 1 6 ? -55.937 10.364 -28.393 1.00 0.00 6 HIS A C 14
ATOM 23591 O O . HIS A 1 6 ? -57.047 10.816 -28.676 1.00 0.00 6 HIS A O 14
ATOM 23606 N N . HIS A 1 7 ? -55.317 10.634 -27.248 1.00 0.00 7 HIS A N 14
ATOM 23607 C CA . HIS A 1 7 ? -55.918 11.495 -26.238 1.00 0.00 7 HIS A CA 14
ATOM 23608 C C . HIS A 1 7 ? -54.848 12.267 -25.473 1.00 0.00 7 HIS A C 14
ATOM 23609 O O . HIS A 1 7 ? -54.971 12.493 -24.269 1.00 0.00 7 HIS A O 14
ATOM 23624 N N . HIS A 1 8 ? -53.796 12.668 -26.180 1.00 0.00 8 HIS A N 14
ATOM 23625 C CA . HIS A 1 8 ? -52.703 13.415 -25.569 1.00 0.00 8 HIS A CA 14
ATOM 23626 C C . HIS A 1 8 ? -52.378 14.666 -26.380 1.00 0.00 8 HIS A C 14
ATOM 23627 O O . HIS A 1 8 ? -51.215 15.050 -26.508 1.00 0.00 8 HIS A O 14
ATOM 23642 N N . HIS A 1 9 ? -53.413 15.296 -26.925 1.00 0.00 9 HIS A N 14
ATOM 23643 C CA . HIS A 1 9 ? -53.238 16.504 -27.724 1.00 0.00 9 HIS A CA 14
ATOM 23644 C C . HIS A 1 9 ? -52.759 17.665 -26.857 1.00 0.00 9 HIS A C 14
ATOM 23645 O O . HIS A 1 9 ? -51.818 18.372 -27.216 1.00 0.00 9 HIS A O 14
ATOM 23660 N N . HIS A 1 10 ? -53.414 17.855 -25.717 1.00 0.00 10 HIS A N 14
ATOM 23661 C CA . HIS A 1 10 ? -53.055 18.930 -24.801 1.00 0.00 10 HIS A CA 14
ATOM 23662 C C . HIS A 1 10 ? -52.039 18.450 -23.770 1.00 0.00 10 HIS A C 14
ATOM 23663 O O . HIS A 1 10 ? -52.225 17.412 -23.135 1.00 0.00 10 HIS A O 14
ATOM 23678 N N . HIS A 1 11 ? -50.962 19.213 -23.607 1.00 0.00 11 HIS A N 14
ATOM 23679 C CA . HIS A 1 11 ? -49.915 18.867 -22.654 1.00 0.00 11 HIS A CA 14
ATOM 23680 C C . HIS A 1 11 ? -49.918 19.828 -21.469 1.00 0.00 11 HIS A C 14
ATOM 23681 O O . HIS A 1 11 ? -49.559 19.452 -20.353 1.00 0.00 11 HIS A O 14
ATOM 23696 N N . SER A 1 12 ? -50.324 21.068 -21.720 1.00 0.00 12 SER A N 14
ATOM 23697 C CA . SER A 1 12 ? -50.374 22.083 -20.674 1.00 0.00 12 SER A CA 14
ATOM 23698 C C . SER A 1 12 ? -48.984 22.344 -20.103 1.00 0.00 12 SER A C 14
ATOM 23699 O O . SER A 1 12 ? -48.380 21.468 -19.484 1.00 0.00 12 SER A O 14
ATOM 23707 N N . SER A 1 13 ? -48.480 23.556 -20.317 1.00 0.00 13 SER A N 14
ATOM 23708 C CA . SER A 1 13 ? -47.161 23.934 -19.825 1.00 0.00 13 SER A CA 14
ATOM 23709 C C . SER A 1 13 ? -46.078 23.049 -20.435 1.00 0.00 13 SER A C 14
ATOM 23710 O O . SER A 1 13 ? -46.345 21.920 -20.846 1.00 0.00 13 SER A O 14
ATOM 23718 N N . GLY A 1 14 ? -44.857 23.570 -20.490 1.00 0.00 14 GLY A N 14
ATOM 23719 C CA . GLY A 1 14 ? -43.753 22.813 -21.050 1.00 0.00 14 GLY A CA 14
ATOM 23720 C C . GLY A 1 14 ? -42.491 22.924 -20.218 1.00 0.00 14 GLY A C 14
ATOM 23721 O O . GLY A 1 14 ? -41.382 22.803 -20.739 1.00 0.00 14 GLY A O 14
ATOM 23725 N N . ALA A 1 15 ? -42.659 23.156 -18.920 1.00 0.00 15 ALA A N 14
ATOM 23726 C CA . ALA A 1 15 ? -41.525 23.282 -18.013 1.00 0.00 15 ALA A CA 14
ATOM 23727 C C . ALA A 1 15 ? -41.518 22.159 -16.982 1.00 0.00 15 ALA A C 14
ATOM 23728 O O . ALA A 1 15 ? -42.376 21.277 -17.005 1.00 0.00 15 ALA A O 14
ATOM 23735 N N . SER A 1 16 ? -40.546 22.198 -16.077 1.00 0.00 16 SER A N 14
ATOM 23736 C CA . SER A 1 16 ? -40.429 21.183 -15.036 1.00 0.00 16 SER A CA 14
ATOM 23737 C C . SER A 1 16 ? -39.324 21.543 -14.048 1.00 0.00 16 SER A C 14
ATOM 23738 O O . SER A 1 16 ? -38.377 22.251 -14.390 1.00 0.00 16 SER A O 14
ATOM 23746 N N . LEU A 1 17 ? -39.451 21.048 -12.820 1.00 0.00 17 LEU A N 14
ATOM 23747 C CA . LEU A 1 17 ? -38.464 21.316 -11.781 1.00 0.00 17 LEU A CA 14
ATOM 23748 C C . LEU A 1 17 ? -37.829 20.021 -11.287 1.00 0.00 17 LEU A C 14
ATOM 23749 O O . LEU A 1 17 ? -38.360 19.359 -10.395 1.00 0.00 17 LEU A O 14
ATOM 23765 N N . VAL A 1 18 ? -36.691 19.664 -11.872 1.00 0.00 18 VAL A N 14
ATOM 23766 C CA . VAL A 1 18 ? -35.983 18.448 -11.492 1.00 0.00 18 VAL A CA 14
ATOM 23767 C C . VAL A 1 18 ? -34.511 18.734 -11.208 1.00 0.00 18 VAL A C 14
ATOM 23768 O O . VAL A 1 18 ? -33.677 18.697 -12.114 1.00 0.00 18 VAL A O 14
ATOM 23781 N N . PRO A 1 19 ? -34.168 19.026 -9.940 1.00 0.00 19 PRO A N 14
ATOM 23782 C CA . PRO A 1 19 ? -32.787 19.320 -9.544 1.00 0.00 19 PRO A CA 14
ATOM 23783 C C . PRO A 1 19 ? -31.886 18.093 -9.634 1.00 0.00 19 PRO A C 14
ATOM 23784 O O . PRO A 1 19 ? -32.365 16.965 -9.754 1.00 0.00 19 PRO A O 14
ATOM 23795 N N . ARG A 1 20 ? -30.577 18.321 -9.575 1.00 0.00 20 ARG A N 14
ATOM 23796 C CA . ARG A 1 20 ? -29.607 17.235 -9.649 1.00 0.00 20 ARG A CA 14
ATOM 23797 C C . ARG A 1 20 ? -28.892 17.051 -8.315 1.00 0.00 20 ARG A C 14
ATOM 23798 O O . ARG A 1 20 ? -29.070 17.843 -7.389 1.00 0.00 20 ARG A O 14
ATOM 23819 N N . GLY A 1 21 ? -28.081 16.002 -8.223 1.00 0.00 21 GLY A N 14
ATOM 23820 C CA . GLY A 1 21 ? -27.351 15.734 -6.998 1.00 0.00 21 GLY A CA 14
ATOM 23821 C C . GLY A 1 21 ? -25.900 15.376 -7.255 1.00 0.00 21 GLY A C 14
ATOM 23822 O O . GLY A 1 21 ? -25.003 15.864 -6.567 1.00 0.00 21 GLY A O 14
ATOM 23826 N N . SER A 1 22 ? -25.670 14.522 -8.246 1.00 0.00 22 SER A N 14
ATOM 23827 C CA . SER A 1 22 ? -24.317 14.098 -8.591 1.00 0.00 22 SER A CA 14
ATOM 23828 C C . SER A 1 22 ? -23.653 15.106 -9.523 1.00 0.00 22 SER A C 14
ATOM 23829 O O . SER A 1 22 ? -23.610 14.909 -10.737 1.00 0.00 22 SER A O 14
ATOM 23837 N N . GLU A 1 23 ? -23.136 16.187 -8.947 1.00 0.00 23 GLU A N 14
ATOM 23838 C CA . GLU A 1 23 ? -22.473 17.226 -9.726 1.00 0.00 23 GLU A CA 14
ATOM 23839 C C . GLU A 1 23 ? -20.959 17.050 -9.691 1.00 0.00 23 GLU A C 14
ATOM 23840 O O . GLU A 1 23 ? -20.211 18.026 -9.645 1.00 0.00 23 GLU A O 14
ATOM 23852 N N . GLY A 1 24 ? -20.513 15.798 -9.712 1.00 0.00 24 GLY A N 14
ATOM 23853 C CA . GLY A 1 24 ? -19.090 15.517 -9.683 1.00 0.00 24 GLY A CA 14
ATOM 23854 C C . GLY A 1 24 ? -18.793 14.053 -9.425 1.00 0.00 24 GLY A C 14
ATOM 23855 O O . GLY A 1 24 ? -19.623 13.333 -8.871 1.00 0.00 24 GLY A O 14
ATOM 23859 N N . ALA A 1 25 ? -17.606 13.612 -9.828 1.00 0.00 25 ALA A N 14
ATOM 23860 C CA . ALA A 1 25 ? -17.201 12.224 -9.639 1.00 0.00 25 ALA A CA 14
ATOM 23861 C C . ALA A 1 25 ? -15.824 12.138 -8.989 1.00 0.00 25 ALA A C 14
ATOM 23862 O O . ALA A 1 25 ? -15.209 13.158 -8.679 1.00 0.00 25 ALA A O 14
ATOM 23869 N N . ALA A 1 26 ? -15.347 10.914 -8.787 1.00 0.00 26 ALA A N 14
ATOM 23870 C CA . ALA A 1 26 ? -14.042 10.695 -8.175 1.00 0.00 26 ALA A CA 14
ATOM 23871 C C . ALA A 1 26 ? -13.222 9.687 -8.973 1.00 0.00 26 ALA A C 14
ATOM 23872 O O . ALA A 1 26 ? -12.370 8.991 -8.421 1.00 0.00 26 ALA A O 14
ATOM 23879 N N . THR A 1 27 ? -13.481 9.616 -10.276 1.00 0.00 27 THR A N 14
ATOM 23880 C CA . THR A 1 27 ? -12.761 8.696 -11.147 1.00 0.00 27 THR A CA 14
ATOM 23881 C C . THR A 1 27 ? -11.263 8.973 -11.100 1.00 0.00 27 THR A C 14
ATOM 23882 O O . THR A 1 27 ? -10.446 8.066 -11.260 1.00 0.00 27 THR A O 14
ATOM 23893 N N . MET A 1 28 ? -10.909 10.235 -10.877 1.00 0.00 28 MET A N 14
ATOM 23894 C CA . MET A 1 28 ? -9.510 10.638 -10.804 1.00 0.00 28 MET A CA 14
ATOM 23895 C C . MET A 1 28 ? -9.128 11.022 -9.377 1.00 0.00 28 MET A C 14
ATOM 23896 O O . MET A 1 28 ? -7.966 10.912 -8.987 1.00 0.00 28 MET A O 14
ATOM 23910 N N . GLU A 1 29 ? -10.112 11.472 -8.602 1.00 0.00 29 GLU A N 14
ATOM 23911 C CA . GLU A 1 29 ? -9.873 11.871 -7.220 1.00 0.00 29 GLU A CA 14
ATOM 23912 C C . GLU A 1 29 ? -9.875 10.659 -6.296 1.00 0.00 29 GLU A C 14
ATOM 23913 O O . GLU A 1 29 ? -10.453 9.621 -6.620 1.00 0.00 29 GLU A O 14
ATOM 23925 N N . LEU A 1 30 ? -9.220 10.797 -5.145 1.00 0.00 30 LEU A N 14
ATOM 23926 C CA . LEU A 1 30 ? -9.134 9.721 -4.167 1.00 0.00 30 LEU A CA 14
ATOM 23927 C C . LEU A 1 30 ? -10.483 9.030 -3.975 1.00 0.00 30 LEU A C 14
ATOM 23928 O O . LEU A 1 30 ? -11.533 9.614 -4.241 1.00 0.00 30 LEU A O 14
ATOM 23944 N N . SER A 1 31 ? -10.444 7.786 -3.510 1.00 0.00 31 SER A N 14
ATOM 23945 C CA . SER A 1 31 ? -11.663 7.018 -3.282 1.00 0.00 31 SER A CA 14
ATOM 23946 C C . SER A 1 31 ? -11.378 5.784 -2.431 1.00 0.00 31 SER A C 14
ATOM 23947 O O . SER A 1 31 ? -10.301 5.194 -2.514 1.00 0.00 31 SER A O 14
ATOM 23955 N N . ALA A 1 32 ? -12.354 5.400 -1.614 1.00 0.00 32 ALA A N 14
ATOM 23956 C CA . ALA A 1 32 ? -12.211 4.237 -0.749 1.00 0.00 32 ALA A CA 14
ATOM 23957 C C . ALA A 1 32 ? -12.131 2.951 -1.564 1.00 0.00 32 ALA A C 14
ATOM 23958 O O . ALA A 1 32 ? -11.320 2.071 -1.279 1.00 0.00 32 ALA A O 14
ATOM 23965 N N . ASP A 1 33 ? -12.979 2.851 -2.584 1.00 0.00 33 ASP A N 14
ATOM 23966 C CA . ASP A 1 33 ? -13.004 1.673 -3.444 1.00 0.00 33 ASP A CA 14
ATOM 23967 C C . ASP A 1 33 ? -11.715 1.562 -4.253 1.00 0.00 33 ASP A C 14
ATOM 23968 O O . ASP A 1 33 ? -11.271 0.463 -4.585 1.00 0.00 33 ASP A O 14
ATOM 23977 N N . TYR A 1 34 ? -11.120 2.708 -4.569 1.00 0.00 34 TYR A N 14
ATOM 23978 C CA . TYR A 1 34 ? -9.882 2.740 -5.340 1.00 0.00 34 TYR A CA 14
ATOM 23979 C C . TYR A 1 34 ? -8.773 1.976 -4.623 1.00 0.00 34 TYR A C 14
ATOM 23980 O O . TYR A 1 34 ? -8.178 1.055 -5.182 1.00 0.00 34 TYR A O 14
ATOM 23998 N N . LEU A 1 35 ? -8.501 2.364 -3.380 1.00 0.00 35 LEU A N 14
ATOM 23999 C CA . LEU A 1 35 ? -7.464 1.715 -2.587 1.00 0.00 35 LEU A CA 14
ATOM 24000 C C . LEU A 1 35 ? -7.827 0.262 -2.300 1.00 0.00 35 LEU A C 14
ATOM 24001 O O . LEU A 1 35 ? -6.952 -0.596 -2.183 1.00 0.00 35 LEU A O 14
ATOM 24017 N N . ARG A 1 36 ? -9.123 -0.007 -2.185 1.00 0.00 36 ARG A N 14
ATOM 24018 C CA . ARG A 1 36 ? -9.603 -1.356 -1.912 1.00 0.00 36 ARG A CA 14
ATOM 24019 C C . ARG A 1 36 ? -9.322 -2.286 -3.088 1.00 0.00 36 ARG A C 14
ATOM 24020 O O . ARG A 1 36 ? -8.637 -3.299 -2.941 1.00 0.00 36 ARG A O 14
ATOM 24041 N N . GLU A 1 37 ? -9.855 -1.935 -4.253 1.00 0.00 37 GLU A N 14
ATOM 24042 C CA . GLU A 1 37 ? -9.662 -2.739 -5.455 1.00 0.00 37 GLU A CA 14
ATOM 24043 C C . GLU A 1 37 ? -8.180 -2.875 -5.791 1.00 0.00 37 GLU A C 14
ATOM 24044 O O . GLU A 1 37 ? -7.750 -3.886 -6.346 1.00 0.00 37 GLU A O 14
ATOM 24056 N N . LYS A 1 38 ? -7.404 -1.852 -5.450 1.00 0.00 38 LYS A N 14
ATOM 24057 C CA . LYS A 1 38 ? -5.970 -1.858 -5.717 1.00 0.00 38 LYS A CA 14
ATOM 24058 C C . LYS A 1 38 ? -5.288 -3.019 -5.000 1.00 0.00 38 LYS A C 14
ATOM 24059 O O . LYS A 1 38 ? -4.668 -3.874 -5.633 1.00 0.00 38 LYS A O 14
ATOM 24078 N N . LEU A 1 39 ? -5.406 -3.044 -3.677 1.00 0.00 39 LEU A N 14
ATOM 24079 C CA . LEU A 1 39 ? -4.801 -4.101 -2.876 1.00 0.00 39 LEU A CA 14
ATOM 24080 C C . LEU A 1 39 ? -5.478 -5.442 -3.141 1.00 0.00 39 LEU A C 14
ATOM 24081 O O . LEU A 1 39 ? -4.845 -6.495 -3.064 1.00 0.00 39 LEU A O 14
ATOM 24097 N N . ARG A 1 40 ? -6.769 -5.395 -3.452 1.00 0.00 40 ARG A N 14
ATOM 24098 C CA . ARG A 1 40 ? -7.534 -6.607 -3.730 1.00 0.00 40 ARG A CA 14
ATOM 24099 C C . ARG A 1 40 ? -6.952 -7.359 -4.913 1.00 0.00 40 ARG A C 14
ATOM 24100 O O . ARG A 1 40 ? -6.618 -8.539 -4.809 1.00 0.00 40 ARG A O 14
ATOM 24121 N N . GLN A 1 41 ? -6.839 -6.675 -6.037 1.00 0.00 41 GLN A N 14
ATOM 24122 C CA . GLN A 1 41 ? -6.300 -7.289 -7.238 1.00 0.00 41 GLN A CA 14
ATOM 24123 C C . GLN A 1 41 ? -4.786 -7.441 -7.144 1.00 0.00 41 GLN A C 14
ATOM 24124 O O . GLN A 1 41 ? -4.213 -8.389 -7.680 1.00 0.00 41 GLN A O 14
ATOM 24138 N N . ASP A 1 42 ? -4.142 -6.500 -6.461 1.00 0.00 42 ASP A N 14
ATOM 24139 C CA . ASP A 1 42 ? -2.693 -6.531 -6.298 1.00 0.00 42 ASP A CA 14
ATOM 24140 C C . ASP A 1 42 ? -2.261 -7.767 -5.516 1.00 0.00 42 ASP A C 14
ATOM 24141 O O . ASP A 1 42 ? -1.414 -8.537 -5.970 1.00 0.00 42 ASP A O 14
ATOM 24150 N N . LEU A 1 43 ? -2.850 -7.952 -4.340 1.00 0.00 43 LEU A N 14
ATOM 24151 C CA . LEU A 1 43 ? -2.528 -9.095 -3.493 1.00 0.00 43 LEU A CA 14
ATOM 24152 C C . LEU A 1 43 ? -3.421 -10.291 -3.817 1.00 0.00 43 LEU A C 14
ATOM 24153 O O . LEU A 1 43 ? -3.115 -11.422 -3.441 1.00 0.00 43 LEU A O 14
ATOM 24169 N N . GLU A 1 44 ? -4.525 -10.037 -4.515 1.00 0.00 44 GLU A N 14
ATOM 24170 C CA . GLU A 1 44 ? -5.457 -11.096 -4.885 1.00 0.00 44 GLU A CA 14
ATOM 24171 C C . GLU A 1 44 ? -6.071 -11.735 -3.643 1.00 0.00 44 GLU A C 14
ATOM 24172 O O . GLU A 1 44 ? -5.672 -12.823 -3.229 1.00 0.00 44 GLU A O 14
ATOM 24184 N N . ALA A 1 45 ? -7.045 -11.050 -3.053 1.00 0.00 45 ALA A N 14
ATOM 24185 C CA . ALA A 1 45 ? -7.714 -11.547 -1.857 1.00 0.00 45 ALA A CA 14
ATOM 24186 C C . ALA A 1 45 ? -9.126 -12.028 -2.178 1.00 0.00 45 ALA A C 14
ATOM 24187 O O . ALA A 1 45 ? -9.608 -11.869 -3.300 1.00 0.00 45 ALA A O 14
ATOM 24194 N N . GLU A 1 46 ? -9.785 -12.616 -1.184 1.00 0.00 46 GLU A N 14
ATOM 24195 C CA . GLU A 1 46 ? -11.142 -13.119 -1.358 1.00 0.00 46 GLU A CA 14
ATOM 24196 C C . GLU A 1 46 ? -12.167 -12.019 -1.102 1.00 0.00 46 GLU A C 14
ATOM 24197 O O . GLU A 1 46 ? -12.973 -11.694 -1.973 1.00 0.00 46 GLU A O 14
ATOM 24209 N N . HIS A 1 47 ? -12.128 -11.451 0.099 1.00 0.00 47 HIS A N 14
ATOM 24210 C CA . HIS A 1 47 ? -13.052 -10.386 0.470 1.00 0.00 47 HIS A CA 14
ATOM 24211 C C . HIS A 1 47 ? -12.307 -9.219 1.111 1.00 0.00 47 HIS A C 14
ATOM 24212 O O . HIS A 1 47 ? -11.542 -9.403 2.057 1.00 0.00 47 HIS A O 14
ATOM 24227 N N . VAL A 1 48 ? -12.534 -8.019 0.585 1.00 0.00 48 VAL A N 14
ATOM 24228 C CA . VAL A 1 48 ? -11.883 -6.824 1.105 1.00 0.00 48 VAL A CA 14
ATOM 24229 C C . VAL A 1 48 ? -12.900 -5.725 1.397 1.00 0.00 48 VAL A C 14
ATOM 24230 O O . VAL A 1 48 ? -13.875 -5.558 0.664 1.00 0.00 48 VAL A O 14
ATOM 24243 N N . GLU A 1 49 ? -12.664 -4.979 2.470 1.00 0.00 49 GLU A N 14
ATOM 24244 C CA . GLU A 1 49 ? -13.558 -3.894 2.859 1.00 0.00 49 GLU A CA 14
ATOM 24245 C C . GLU A 1 49 ? -12.772 -2.617 3.137 1.00 0.00 49 GLU A C 14
ATOM 24246 O O . GLU A 1 49 ? -11.656 -2.663 3.655 1.00 0.00 49 GLU A O 14
ATOM 24258 N N . VAL A 1 50 ? -13.361 -1.478 2.790 1.00 0.00 50 VAL A N 14
ATOM 24259 C CA . VAL A 1 50 ? -12.713 -0.188 3.002 1.00 0.00 50 VAL A CA 14
ATOM 24260 C C . VAL A 1 50 ? -13.615 0.757 3.790 1.00 0.00 50 VAL A C 14
ATOM 24261 O O . VAL A 1 50 ? -14.837 0.610 3.790 1.00 0.00 50 VAL A O 14
ATOM 24274 N N . GLU A 1 51 ? -13.002 1.728 4.459 1.00 0.00 51 GLU A N 14
ATOM 24275 C CA . GLU A 1 51 ? -13.747 2.700 5.251 1.00 0.00 51 GLU A CA 14
ATOM 24276 C C . GLU A 1 51 ? -13.278 4.119 4.951 1.00 0.00 51 GLU A C 14
ATOM 24277 O O . GLU A 1 51 ? -12.299 4.322 4.234 1.00 0.00 51 GLU A O 14
ATOM 24289 N N . ASP A 1 52 ? -13.986 5.097 5.503 1.00 0.00 52 ASP A N 14
ATOM 24290 C CA . ASP A 1 52 ? -13.647 6.499 5.293 1.00 0.00 52 ASP A CA 14
ATOM 24291 C C . ASP A 1 52 ? -14.050 7.340 6.501 1.00 0.00 52 ASP A C 14
ATOM 24292 O O . ASP A 1 52 ? -15.184 7.263 6.974 1.00 0.00 52 ASP A O 14
ATOM 24301 N N . THR A 1 53 ? -13.113 8.142 6.995 1.00 0.00 53 THR A N 14
ATOM 24302 C CA . THR A 1 53 ? -13.370 8.997 8.149 1.00 0.00 53 THR A CA 14
ATOM 24303 C C . THR A 1 53 ? -12.625 10.323 8.020 1.00 0.00 53 THR A C 14
ATOM 24304 O O . THR A 1 53 ? -11.417 10.392 8.249 1.00 0.00 53 THR A O 14
ATOM 24315 N N . THR A 1 54 ? -13.353 11.371 7.652 1.00 0.00 54 THR A N 14
ATOM 24316 C CA . THR A 1 54 ? -12.762 12.695 7.494 1.00 0.00 54 THR A CA 14
ATOM 24317 C C . THR A 1 54 ? -13.742 13.782 7.922 1.00 0.00 54 THR A C 14
ATOM 24318 O O . THR A 1 54 ? -14.925 13.517 8.133 1.00 0.00 54 THR A O 14
ATOM 24329 N N . LEU A 1 55 ? -13.242 15.008 8.046 1.00 0.00 55 LEU A N 14
ATOM 24330 C CA . LEU A 1 55 ? -14.076 16.136 8.449 1.00 0.00 55 LEU A CA 14
ATOM 24331 C C . LEU A 1 55 ? -13.896 17.322 7.504 1.00 0.00 55 LEU A C 14
ATOM 24332 O O . LEU A 1 55 ? -14.257 18.451 7.838 1.00 0.00 55 LEU A O 14
ATOM 24348 N N . ASN A 1 56 ? -13.337 17.063 6.323 1.00 0.00 56 ASN A N 14
ATOM 24349 C CA . ASN A 1 56 ? -13.114 18.115 5.335 1.00 0.00 56 ASN A CA 14
ATOM 24350 C C . ASN A 1 56 ? -12.294 19.259 5.926 1.00 0.00 56 ASN A C 14
ATOM 24351 O O . ASN A 1 56 ? -12.820 20.098 6.657 1.00 0.00 56 ASN A O 14
ATOM 24362 N N . ARG A 1 57 ? -11.006 19.284 5.604 1.00 0.00 57 ARG A N 14
ATOM 24363 C CA . ARG A 1 57 ? -10.115 20.327 6.103 1.00 0.00 57 ARG A CA 14
ATOM 24364 C C . ARG A 1 57 ? -8.813 20.358 5.306 1.00 0.00 57 ARG A C 14
ATOM 24365 O O . ARG A 1 57 ? -8.613 21.231 4.463 1.00 0.00 57 ARG A O 14
ATOM 24386 N N . CYS A 1 58 ? -7.934 19.400 5.580 1.00 0.00 58 CYS A N 14
ATOM 24387 C CA . CYS A 1 58 ? -6.652 19.319 4.889 1.00 0.00 58 CYS A CA 14
ATOM 24388 C C . CYS A 1 58 ? -6.620 18.126 3.941 1.00 0.00 58 CYS A C 14
ATOM 24389 O O . CYS A 1 58 ? -6.566 18.290 2.722 1.00 0.00 58 CYS A O 14
ATOM 24397 N N . ALA A 1 59 ? -6.654 16.924 4.508 1.00 0.00 59 ALA A N 14
ATOM 24398 C CA . ALA A 1 59 ? -6.629 15.703 3.713 1.00 0.00 59 ALA A CA 14
ATOM 24399 C C . ALA A 1 59 ? -7.759 14.762 4.118 1.00 0.00 59 ALA A C 14
ATOM 24400 O O . ALA A 1 59 ? -8.592 15.102 4.958 1.00 0.00 59 ALA A O 14
ATOM 24407 N N . THR A 1 60 ? -7.780 13.577 3.516 1.00 0.00 60 THR A N 14
ATOM 24408 C CA . THR A 1 60 ? -8.808 12.586 3.813 1.00 0.00 60 THR A CA 14
ATOM 24409 C C . THR A 1 60 ? -8.183 11.281 4.296 1.00 0.00 60 THR A C 14
ATOM 24410 O O . THR A 1 60 ? -7.130 10.869 3.810 1.00 0.00 60 THR A O 14
ATOM 24421 N N . SER A 1 61 ? -8.839 10.635 5.254 1.00 0.00 61 SER A N 14
ATOM 24422 C CA . SER A 1 61 ? -8.348 9.376 5.803 1.00 0.00 61 SER A CA 14
ATOM 24423 C C . SER A 1 61 ? -9.215 8.208 5.345 1.00 0.00 61 SER A C 14
ATOM 24424 O O . SER A 1 61 ? -10.409 8.371 5.091 1.00 0.00 61 SER A O 14
ATOM 24432 N N . PHE A 1 62 ? -8.606 7.031 5.239 1.00 0.00 62 PHE A N 14
ATOM 24433 C CA . PHE A 1 62 ? -9.324 5.837 4.811 1.00 0.00 62 PHE A CA 14
ATOM 24434 C C . PHE A 1 62 ? -8.719 4.583 5.436 1.00 0.00 62 PHE A C 14
ATOM 24435 O O . PHE A 1 62 ? -7.529 4.545 5.749 1.00 0.00 62 PHE A O 14
ATOM 24452 N N . ARG A 1 63 ? -9.548 3.559 5.613 1.00 0.00 63 ARG A N 14
ATOM 24453 C CA . ARG A 1 63 ? -9.097 2.301 6.198 1.00 0.00 63 ARG A CA 14
ATOM 24454 C C . ARG A 1 63 ? -9.278 1.150 5.213 1.00 0.00 63 ARG A C 14
ATOM 24455 O O . ARG A 1 63 ? -10.367 0.946 4.677 1.00 0.00 63 ARG A O 14
ATOM 24476 N N . VAL A 1 64 ? -8.205 0.405 4.976 1.00 0.00 64 VAL A N 14
ATOM 24477 C CA . VAL A 1 64 ? -8.247 -0.722 4.053 1.00 0.00 64 VAL A CA 14
ATOM 24478 C C . VAL A 1 64 ? -8.290 -2.051 4.801 1.00 0.00 64 VAL A C 14
ATOM 24479 O O . VAL A 1 64 ? -7.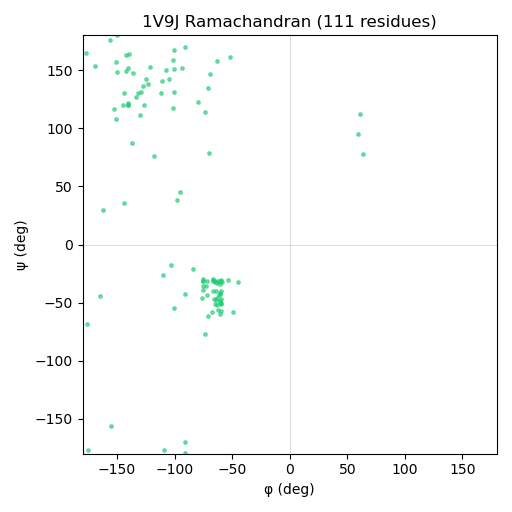582 -2.242 5.789 1.00 0.00 64 VAL A O 14
ATOM 24492 N N . LEU A 1 65 ? -9.127 -2.965 4.321 1.00 0.00 65 LEU A N 14
ATOM 24493 C CA . LEU A 1 65 ? -9.264 -4.278 4.941 1.00 0.00 65 LEU A CA 14
ATOM 24494 C C . LEU A 1 65 ? -9.212 -5.381 3.888 1.00 0.00 65 LEU A C 14
ATOM 24495 O O . LEU A 1 65 ? -9.881 -5.300 2.858 1.00 0.00 65 LEU A O 14
ATOM 24511 N N . VAL A 1 66 ? -8.413 -6.408 4.154 1.00 0.00 66 VAL A N 14
ATOM 24512 C CA . VAL A 1 66 ? -8.274 -7.526 3.227 1.00 0.00 66 VAL A CA 14
ATOM 24513 C C . VAL A 1 66 ? -8.252 -8.858 3.968 1.00 0.00 66 VAL A C 14
ATOM 24514 O O . VAL A 1 66 ? -7.711 -8.959 5.069 1.00 0.00 66 VAL A O 14
ATOM 24527 N N . VAL A 1 67 ? -8.843 -9.878 3.355 1.00 0.00 67 VAL A N 14
ATOM 24528 C CA . VAL A 1 67 ? -8.891 -11.206 3.954 1.00 0.00 67 VAL A CA 14
ATOM 24529 C C . VAL A 1 67 ? -8.555 -12.282 2.927 1.00 0.00 67 VAL A C 14
ATOM 24530 O O . VAL A 1 67 ? -9.240 -12.423 1.914 1.00 0.00 67 VAL A O 14
ATOM 24543 N N . SER A 1 68 ? -7.496 -13.040 3.195 1.00 0.00 68 SER A N 14
ATOM 24544 C CA . SER A 1 68 ? -7.067 -14.104 2.293 1.00 0.00 68 SER A CA 14
ATOM 24545 C C . SER A 1 68 ? -5.815 -14.795 2.822 1.00 0.00 68 SER A C 14
ATOM 24546 O O . SER A 1 68 ? -5.344 -14.493 3.920 1.00 0.00 68 SER A O 14
ATOM 24554 N N . ALA A 1 69 ? -5.278 -15.721 2.035 1.00 0.00 69 ALA A N 14
ATOM 24555 C CA . ALA A 1 69 ? -4.078 -16.453 2.423 1.00 0.00 69 ALA A CA 14
ATOM 24556 C C . ALA A 1 69 ? -2.821 -15.835 1.810 1.00 0.00 69 ALA A C 14
ATOM 24557 O O . ALA A 1 69 ? -1.713 -16.331 2.020 1.00 0.00 69 ALA A O 14
ATOM 24564 N N . LYS A 1 70 ? -2.994 -14.754 1.052 1.00 0.00 70 LYS A N 14
ATOM 24565 C CA . LYS A 1 70 ? -1.868 -14.080 0.417 1.00 0.00 70 LYS A CA 14
ATOM 24566 C C . LYS A 1 70 ? -0.864 -13.598 1.459 1.00 0.00 70 LYS A C 14
ATOM 24567 O O . LYS A 1 70 ? 0.347 -13.724 1.274 1.00 0.00 70 LYS A O 14
ATOM 24586 N N . PHE A 1 71 ? -1.376 -13.046 2.553 1.00 0.00 71 PHE A N 14
ATOM 24587 C CA . PHE A 1 71 ? -0.525 -12.544 3.627 1.00 0.00 71 PHE A CA 14
ATOM 24588 C C . PHE A 1 71 ? 0.055 -13.694 4.444 1.00 0.00 71 PHE A C 14
ATOM 24589 O O . PHE A 1 71 ? 1.158 -13.592 4.982 1.00 0.00 71 PHE A O 14
ATOM 24606 N N . GLU A 1 72 ? -0.695 -14.788 4.533 1.00 0.00 72 GLU A N 14
ATOM 24607 C CA . GLU A 1 72 ? -0.256 -15.958 5.285 1.00 0.00 72 GLU A CA 14
ATOM 24608 C C . GLU A 1 72 ? 1.056 -16.502 4.727 1.00 0.00 72 GLU A C 14
ATOM 24609 O O . GLU A 1 72 ? 1.977 -16.822 5.479 1.00 0.00 72 GLU A O 14
ATOM 24621 N N . GLY A 1 73 ? 1.134 -16.606 3.405 1.00 0.00 73 GLY A N 14
ATOM 24622 C CA . GLY A 1 73 ? 2.336 -17.112 2.769 1.00 0.00 73 GLY A CA 14
ATOM 24623 C C . GLY A 1 73 ? 3.531 -16.203 2.982 1.00 0.00 73 GLY A C 14
ATOM 24624 O O . GLY A 1 73 ? 4.656 -16.676 3.141 1.00 0.00 73 GLY A O 14
ATOM 24628 N N . LYS A 1 74 ? 3.286 -14.898 2.986 1.00 0.00 74 LYS A N 14
ATOM 24629 C CA . LYS A 1 74 ? 4.351 -13.921 3.182 1.00 0.00 74 LYS A CA 14
ATOM 24630 C C . LYS A 1 74 ? 4.523 -13.592 4.663 1.00 0.00 74 LYS A C 14
ATOM 24631 O O . LYS A 1 74 ? 3.599 -13.762 5.458 1.00 0.00 74 LYS A O 14
ATOM 24650 N N . PRO A 1 75 ? 5.717 -13.113 5.055 1.00 0.00 75 PRO A N 14
ATOM 24651 C CA . PRO A 1 75 ? 6.007 -12.759 6.449 1.00 0.00 75 PRO A CA 14
ATOM 24652 C C . PRO A 1 75 ? 4.965 -11.812 7.034 1.00 0.00 75 PRO A C 14
ATOM 24653 O O . PRO A 1 75 ? 4.019 -11.415 6.354 1.00 0.00 75 PRO A O 14
ATOM 24664 N N . LEU A 1 76 ? 5.146 -11.452 8.301 1.00 0.00 76 LEU A N 14
ATOM 24665 C CA . LEU A 1 76 ? 4.221 -10.551 8.980 1.00 0.00 76 LEU A CA 14
ATOM 24666 C C . LEU A 1 76 ? 4.464 -9.105 8.559 1.00 0.00 76 LEU A C 14
ATOM 24667 O O . LEU A 1 76 ? 3.521 -8.361 8.290 1.00 0.00 76 LEU A O 14
ATOM 24683 N N . LEU A 1 77 ? 5.733 -8.715 8.504 1.00 0.00 77 LEU A N 14
ATOM 24684 C CA . LEU A 1 77 ? 6.099 -7.357 8.116 1.00 0.00 77 LEU A CA 14
ATOM 24685 C C . LEU A 1 77 ? 5.945 -7.161 6.611 1.00 0.00 77 LEU A C 14
ATOM 24686 O O . LEU A 1 77 ? 5.644 -6.061 6.147 1.00 0.00 77 LEU A O 14
ATOM 24702 N N . GLN A 1 78 ? 6.152 -8.234 5.855 1.00 0.00 78 GLN A N 14
ATOM 24703 C CA . GLN A 1 78 ? 6.036 -8.179 4.402 1.00 0.00 78 GLN A CA 14
ATOM 24704 C C . GLN A 1 78 ? 4.616 -7.814 3.981 1.00 0.00 78 GLN A C 14
ATOM 24705 O O . GLN A 1 78 ? 4.412 -6.928 3.151 1.00 0.00 78 GLN A O 14
ATOM 24719 N N . ARG A 1 79 ? 3.637 -8.502 4.560 1.00 0.00 79 ARG A N 14
ATOM 24720 C CA . ARG A 1 79 ? 2.235 -8.249 4.244 1.00 0.00 79 ARG A CA 14
ATOM 24721 C C . ARG A 1 79 ? 1.857 -6.805 4.561 1.00 0.00 79 ARG A C 14
ATOM 24722 O O . ARG A 1 79 ? 1.104 -6.174 3.820 1.00 0.00 79 ARG A O 14
ATOM 24743 N N . HIS A 1 80 ? 2.384 -6.290 5.667 1.00 0.00 80 HIS A N 14
ATOM 24744 C CA . HIS A 1 80 ? 2.101 -4.921 6.082 1.00 0.00 80 HIS A CA 14
ATOM 24745 C C . HIS A 1 80 ? 2.771 -3.919 5.147 1.00 0.00 80 HIS A C 14
ATOM 24746 O O . HIS A 1 80 ? 2.190 -2.889 4.805 1.00 0.00 80 HIS A O 14
ATOM 24761 N N . ARG A 1 81 ? 3.997 -4.229 4.738 1.00 0.00 81 ARG A N 14
ATOM 24762 C CA . ARG A 1 81 ? 4.746 -3.356 3.842 1.00 0.00 81 ARG A CA 14
ATOM 24763 C C . ARG A 1 81 ? 4.186 -3.420 2.424 1.00 0.00 81 ARG A C 14
ATOM 24764 O O . ARG A 1 81 ? 4.216 -2.434 1.689 1.00 0.00 81 ARG A O 14
ATOM 24785 N N . LEU A 1 82 ? 3.676 -4.588 2.047 1.00 0.00 82 LEU A N 14
ATOM 24786 C CA . LEU A 1 82 ? 3.109 -4.781 0.717 1.00 0.00 82 LEU A CA 14
ATOM 24787 C C . LEU A 1 82 ? 1.953 -3.817 0.473 1.00 0.00 82 LEU A C 14
ATOM 24788 O O . LEU A 1 82 ? 1.857 -3.204 -0.591 1.00 0.00 82 LEU A O 14
ATOM 24804 N N . VAL A 1 83 ? 1.077 -3.687 1.463 1.00 0.00 83 VAL A N 14
ATOM 24805 C CA . VAL A 1 83 ? -0.073 -2.798 1.355 1.00 0.00 83 VAL A CA 14
ATOM 24806 C C . VAL A 1 83 ? 0.371 -1.342 1.241 1.00 0.00 83 VAL A C 14
ATOM 24807 O O . VAL A 1 83 ? -0.133 -0.594 0.404 1.00 0.00 83 VAL A O 14
ATOM 24820 N N . ASN A 1 84 ? 1.316 -0.949 2.087 1.00 0.00 84 ASN A N 14
ATOM 24821 C CA . ASN A 1 84 ? 1.829 0.416 2.081 1.00 0.00 84 ASN A CA 14
ATOM 24822 C C . ASN A 1 84 ? 2.567 0.714 0.780 1.00 0.00 84 ASN A C 14
ATOM 24823 O O . ASN A 1 84 ? 2.460 1.810 0.231 1.00 0.00 84 ASN A O 14
ATOM 24834 N N . GLU A 1 85 ? 3.315 -0.270 0.292 1.00 0.00 85 GLU A N 14
ATOM 24835 C CA . GLU A 1 85 ? 4.071 -0.114 -0.945 1.00 0.00 85 GLU A CA 14
ATOM 24836 C C . GLU A 1 85 ? 3.143 0.197 -2.115 1.00 0.00 85 GLU A C 14
ATOM 24837 O O . GLU A 1 85 ? 3.490 0.974 -3.005 1.00 0.00 85 GLU A O 14
ATOM 24849 N N . CYS A 1 86 ? 1.963 -0.414 -2.106 1.00 0.00 86 CYS A N 14
ATOM 24850 C CA . CYS A 1 86 ? 0.985 -0.202 -3.167 1.00 0.00 86 CYS A CA 14
ATOM 24851 C C . CYS A 1 86 ? 0.564 1.262 -3.233 1.00 0.00 86 CYS A C 14
ATOM 24852 O O . CYS A 1 86 ? 0.692 1.910 -4.272 1.00 0.00 86 CYS A O 14
ATOM 24860 N N . LEU A 1 87 ? 0.062 1.780 -2.116 1.00 0.00 87 LEU A N 14
ATOM 24861 C CA . LEU A 1 87 ? -0.377 3.168 -2.046 1.00 0.00 87 LEU A CA 14
ATOM 24862 C C . LEU A 1 87 ? 0.711 4.052 -1.443 1.00 0.00 87 LEU A C 14
ATOM 24863 O O . LEU A 1 87 ? 0.427 4.955 -0.657 1.00 0.00 87 LEU A O 14
ATOM 24879 N N . ALA A 1 88 ? 1.958 3.783 -1.816 1.00 0.00 88 ALA A N 14
ATOM 24880 C CA . ALA A 1 88 ? 3.090 4.550 -1.312 1.00 0.00 88 ALA A CA 14
ATOM 24881 C C . ALA A 1 88 ? 2.995 6.013 -1.730 1.00 0.00 88 ALA A C 14
ATOM 24882 O O . ALA A 1 88 ? 3.221 6.915 -0.925 1.00 0.00 88 ALA A O 14
ATOM 24889 N N . GLU A 1 89 ? 2.664 6.242 -2.996 1.00 0.00 89 GLU A N 14
ATOM 24890 C CA . GLU A 1 89 ? 2.542 7.597 -3.522 1.00 0.00 89 GLU A CA 14
ATOM 24891 C C . GLU A 1 89 ? 1.254 8.259 -3.042 1.00 0.00 89 GLU A C 14
ATOM 24892 O O . GLU A 1 89 ? 1.229 9.455 -2.753 1.00 0.00 89 GLU A O 14
ATOM 24904 N N . GLU A 1 90 ? 0.184 7.475 -2.965 1.00 0.00 90 GLU A N 14
ATOM 24905 C CA . GLU A 1 90 ? -1.111 7.984 -2.525 1.00 0.00 90 GLU A CA 14
ATOM 24906 C C . GLU A 1 90 ? -1.142 8.198 -1.014 1.00 0.00 90 GLU A C 14
ATOM 24907 O O . GLU A 1 90 ? -1.857 9.068 -0.517 1.00 0.00 90 GLU A O 14
ATOM 24919 N N . LEU A 1 91 ? -0.371 7.394 -0.285 1.00 0.00 91 LEU A N 14
ATOM 24920 C CA . LEU A 1 91 ? -0.321 7.490 1.173 1.00 0.00 91 LEU A CA 14
ATOM 24921 C C . LEU A 1 91 ? -0.124 8.935 1.636 1.00 0.00 91 LEU A C 14
ATOM 24922 O O . LEU A 1 91 ? -0.943 9.469 2.382 1.00 0.00 91 LEU A O 14
ATOM 24938 N N . PRO A 1 92 ? 0.967 9.589 1.201 1.00 0.00 92 PRO A N 14
ATOM 24939 C CA . PRO A 1 92 ? 1.260 10.975 1.580 1.00 0.00 92 PRO A CA 14
ATOM 24940 C C . PRO A 1 92 ? 0.035 11.879 1.488 1.00 0.00 92 PRO A C 14
ATOM 24941 O O . PRO A 1 92 ? -0.115 12.820 2.267 1.00 0.00 92 PRO A O 14
ATOM 24952 N N . HIS A 1 93 ? -0.841 11.588 0.531 1.00 0.00 93 HIS A N 14
ATOM 24953 C CA . HIS A 1 93 ? -2.055 12.375 0.340 1.00 0.00 93 HIS A CA 14
ATOM 24954 C C . HIS A 1 93 ? -3.085 12.058 1.418 1.00 0.00 93 HIS A C 14
ATOM 24955 O O . HIS A 1 93 ? -3.879 12.917 1.805 1.00 0.00 93 HIS A O 14
ATOM 24970 N N . ILE A 1 94 ? -3.067 10.820 1.902 1.00 0.00 94 ILE A N 14
ATOM 24971 C CA . ILE A 1 94 ? -3.998 10.387 2.936 1.00 0.00 94 ILE A CA 14
ATOM 24972 C C . ILE A 1 94 ? -3.603 10.941 4.300 1.00 0.00 94 ILE A C 14
ATOM 24973 O O . ILE A 1 94 ? -2.463 10.780 4.740 1.00 0.00 94 ILE A O 14
ATOM 24989 N N . HIS A 1 95 ? -4.550 11.591 4.969 1.00 0.00 95 HIS A N 14
ATOM 24990 C CA . HIS A 1 95 ? -4.298 12.163 6.286 1.00 0.00 95 HIS A CA 14
ATOM 24991 C C . HIS A 1 95 ? -4.074 11.061 7.316 1.00 0.00 95 HIS A C 14
ATOM 24992 O O . HIS A 1 95 ? -3.245 11.195 8.216 1.00 0.00 95 HIS A O 14
ATOM 25007 N N . ALA A 1 96 ? -4.817 9.969 7.172 1.00 0.00 96 ALA A N 14
ATOM 25008 C CA . ALA A 1 96 ? -4.704 8.837 8.083 1.00 0.00 96 ALA A CA 14
ATOM 25009 C C . ALA A 1 96 ? -5.087 7.537 7.385 1.00 0.00 96 ALA A C 14
ATOM 25010 O O . ALA A 1 96 ? -6.226 7.368 6.948 1.00 0.00 96 ALA A O 14
ATOM 25017 N N . PHE A 1 97 ? -4.128 6.624 7.278 1.00 0.00 97 PHE A N 14
ATOM 25018 C CA . PHE A 1 97 ? -4.365 5.340 6.628 1.00 0.00 97 PHE A CA 14
ATOM 25019 C C . PHE A 1 97 ? -4.096 4.184 7.586 1.00 0.00 97 PHE A C 14
ATOM 25020 O O . PHE A 1 97 ? -3.094 4.175 8.299 1.00 0.00 97 PHE A O 14
ATOM 25037 N N . GLU A 1 98 ? -5.000 3.209 7.595 1.00 0.00 98 GLU A N 14
ATOM 25038 C CA . GLU A 1 98 ? -4.863 2.045 8.464 1.00 0.00 98 GLU A CA 14
ATOM 25039 C C . GLU A 1 98 ? -4.898 0.755 7.651 1.00 0.00 98 GLU A C 14
ATOM 25040 O O . GLU A 1 98 ? -5.724 0.599 6.751 1.00 0.00 98 GLU A O 14
ATOM 25052 N N . GLN A 1 99 ? -3.995 -0.166 7.972 1.00 0.00 99 GLN A N 14
ATOM 25053 C CA . GLN A 1 99 ? -3.923 -1.442 7.269 1.00 0.00 99 GLN A CA 14
ATOM 25054 C C . GLN A 1 99 ? -4.155 -2.606 8.228 1.00 0.00 99 GLN A C 14
ATOM 25055 O O . GLN A 1 99 ? -3.426 -2.775 9.204 1.00 0.00 99 GLN A O 14
ATOM 25069 N N . LYS A 1 100 ? -5.176 -3.407 7.939 1.00 0.00 100 LYS A N 14
ATOM 25070 C CA . LYS A 1 100 ? -5.505 -4.558 8.772 1.00 0.00 100 LYS A CA 14
ATOM 25071 C C . LYS A 1 100 ? -5.758 -5.794 7.915 1.00 0.00 100 LYS A C 14
ATOM 25072 O O . LYS A 1 100 ? -6.645 -5.798 7.062 1.00 0.00 100 LYS A O 14
ATOM 25091 N N . THR A 1 101 ? -4.973 -6.840 8.149 1.00 0.00 101 THR A N 14
ATOM 25092 C CA . THR A 1 101 ? -5.111 -8.082 7.396 1.00 0.00 101 THR A CA 14
ATOM 25093 C C . THR A 1 101 ? -5.456 -9.244 8.322 1.00 0.00 101 THR A C 14
ATOM 25094 O O . THR A 1 101 ? -5.054 -9.268 9.484 1.00 0.00 101 THR A O 14
ATOM 25105 N N . LEU A 1 102 ? -6.204 -10.210 7.795 1.00 0.00 102 LEU A N 14
ATOM 25106 C CA . LEU A 1 102 ? -6.604 -11.377 8.572 1.00 0.00 102 LEU A CA 14
ATOM 25107 C C . LEU A 1 102 ? -6.772 -12.597 7.672 1.00 0.00 102 LEU A C 14
ATOM 25108 O O . LEU A 1 102 ? -7.073 -12.468 6.485 1.00 0.00 102 LEU A O 14
ATOM 25124 N N . THR A 1 103 ? -6.574 -13.781 8.244 1.00 0.00 103 THR A N 14
ATOM 25125 C CA . THR A 1 103 ? -6.704 -15.023 7.492 1.00 0.00 103 THR A CA 14
ATOM 25126 C C . THR A 1 103 ? -8.174 -15.391 7.298 1.00 0.00 103 THR A C 14
ATOM 25127 O O . THR A 1 103 ? -9.026 -15.021 8.104 1.00 0.00 103 THR A O 14
ATOM 25138 N N . PRO A 1 104 ? -8.489 -16.127 6.218 1.00 0.00 104 PRO A N 14
ATOM 25139 C CA . PRO A 1 104 ? -9.863 -16.543 5.921 1.00 0.00 104 PRO A CA 14
ATOM 25140 C C . PRO A 1 104 ? -10.526 -17.239 7.105 1.00 0.00 104 PRO A C 14
ATOM 25141 O O . PRO A 1 104 ? -11.675 -16.953 7.442 1.00 0.00 104 PRO A O 14
ATOM 25152 N N . GLU A 1 105 ? -9.794 -18.154 7.733 1.00 0.00 105 GLU A N 14
ATOM 25153 C CA . GLU A 1 105 ? -10.311 -18.891 8.880 1.00 0.00 105 GLU A CA 14
ATOM 25154 C C . GLU A 1 105 ? -10.683 -17.941 10.014 1.00 0.00 105 GLU A C 14
ATOM 25155 O O . GLU A 1 105 ? -11.705 -18.120 10.676 1.00 0.00 105 GLU A O 14
ATOM 25167 N N . GLN A 1 106 ? -9.847 -16.931 10.231 1.00 0.00 106 GLN A N 14
ATOM 25168 C CA . GLN A 1 106 ? -10.088 -15.953 11.285 1.00 0.00 106 GLN A CA 14
ATOM 25169 C C . GLN A 1 106 ? -11.393 -15.202 11.043 1.00 0.00 106 GLN A C 14
ATOM 25170 O O . GLN A 1 106 ? -12.251 -15.127 11.923 1.00 0.00 106 GLN A O 14
ATOM 25184 N N . TRP A 1 107 ? -11.537 -14.647 9.843 1.00 0.00 107 TRP A N 14
ATOM 25185 C CA . TRP A 1 107 ? -12.738 -13.901 9.485 1.00 0.00 107 TRP A CA 14
ATOM 25186 C C . TRP A 1 107 ? -13.967 -14.804 9.506 1.00 0.00 107 TRP A C 14
ATOM 25187 O O . TRP A 1 107 ? -14.987 -14.464 10.104 1.00 0.00 107 TRP A O 14
ATOM 25208 N N . THR A 1 108 ? -13.862 -15.955 8.850 1.00 0.00 108 THR A N 14
ATOM 25209 C CA . THR A 1 108 ? -14.967 -16.907 8.795 1.00 0.00 108 THR A CA 14
ATOM 25210 C C . THR A 1 108 ? -15.374 -17.349 10.197 1.00 0.00 108 THR A C 14
ATOM 25211 O O . THR A 1 108 ? -16.544 -17.636 10.453 1.00 0.00 108 THR A O 14
ATOM 25222 N N . ARG A 1 109 ? -14.403 -17.400 11.102 1.00 0.00 109 ARG A N 14
ATOM 25223 C CA . ARG A 1 109 ? -14.661 -17.806 12.479 1.00 0.00 109 ARG A CA 14
ATOM 25224 C C . ARG A 1 109 ? -15.436 -16.726 13.227 1.00 0.00 109 ARG A C 14
ATOM 25225 O O . ARG A 1 109 ? -16.232 -17.023 14.118 1.00 0.00 109 ARG A O 14
ATOM 25246 N N . GLN A 1 110 ? -15.198 -15.472 12.858 1.00 0.00 110 GLN A N 14
ATOM 25247 C CA . GLN A 1 110 ? -15.874 -14.346 13.493 1.00 0.00 110 GLN A CA 14
ATOM 25248 C C . GLN A 1 110 ? -16.921 -13.744 12.561 1.00 0.00 110 GLN A C 14
ATOM 25249 O O . GLN A 1 110 ? -16.923 -12.539 12.306 1.00 0.00 110 GLN A O 14
ATOM 25263 N N . ARG A 1 111 ? -17.811 -14.591 12.054 1.00 0.00 111 ARG A N 14
ATOM 25264 C CA . ARG A 1 111 ? -18.864 -14.142 11.151 1.00 0.00 111 ARG A CA 14
ATOM 25265 C C . ARG A 1 111 ? -20.170 -13.919 11.906 1.00 0.00 111 ARG A C 14
ATOM 25266 O O . ARG A 1 111 ? -21.247 -14.282 11.429 1.00 0.00 111 ARG A O 14
ATOM 25287 N N . ARG A 1 112 ? -20.070 -13.319 13.087 1.00 0.00 112 ARG A N 14
ATOM 25288 C CA . ARG A 1 112 ? -21.243 -13.046 13.910 1.00 0.00 112 ARG A CA 14
ATOM 25289 C C . ARG A 1 112 ? -21.934 -14.342 14.321 1.00 0.00 112 ARG A C 14
ATOM 25290 O O . ARG A 1 112 ? -22.933 -14.742 13.723 1.00 0.00 112 ARG A O 14
ATOM 25311 N N . GLU A 1 113 ? -21.395 -14.994 15.346 1.00 0.00 113 GLU A N 14
ATOM 25312 C CA . GLU A 1 113 ? -21.959 -16.246 15.839 1.00 0.00 113 GLU A CA 14
ATOM 25313 C C . GLU A 1 113 ? -23.290 -16.002 16.543 1.00 0.00 113 GLU A C 14
ATOM 25314 O O . GLU A 1 113 ? -23.767 -14.848 16.521 1.00 0.00 113 GLU A O 14
ATOM 25327 N N . MET A 1 1 ? -13.958 11.352 -35.459 1.00 0.00 1 MET A N 15
ATOM 25328 C CA . MET A 1 1 ? -13.378 11.327 -36.827 1.00 0.00 1 MET A CA 15
ATOM 25329 C C . MET A 1 1 ? -14.084 12.323 -37.743 1.00 0.00 1 MET A C 15
ATOM 25330 O O . MET A 1 1 ? -15.225 12.106 -38.150 1.00 0.00 1 MET A O 15
ATOM 25346 N N . LYS A 1 2 ? -13.396 13.414 -38.063 1.00 0.00 2 LYS A N 15
ATOM 25347 C CA . LYS A 1 2 ? -13.957 14.444 -38.930 1.00 0.00 2 LYS A CA 15
ATOM 25348 C C . LYS A 1 2 ? -15.224 15.036 -38.322 1.00 0.00 2 LYS A C 15
ATOM 25349 O O . LYS A 1 2 ? -16.174 15.361 -39.035 1.00 0.00 2 LYS A O 15
ATOM 25368 N N . GLY A 1 3 ? -15.231 15.175 -37.000 1.00 0.00 3 GLY A N 15
ATOM 25369 C CA . GLY A 1 3 ? -16.387 15.729 -36.319 1.00 0.00 3 GLY A CA 15
ATOM 25370 C C . GLY A 1 3 ? -16.173 15.856 -34.824 1.00 0.00 3 GLY A C 15
ATOM 25371 O O . GLY A 1 3 ? -16.462 16.897 -34.235 1.00 0.00 3 GLY A O 15
ATOM 25375 N N . SER A 1 4 ? -15.664 14.793 -34.208 1.00 0.00 4 SER A N 15
ATOM 25376 C CA . SER A 1 4 ? -15.411 14.790 -32.772 1.00 0.00 4 SER A CA 15
ATOM 25377 C C . SER A 1 4 ? -14.065 14.146 -32.458 1.00 0.00 4 SER A C 15
ATOM 25378 O O . SER A 1 4 ? -13.675 13.161 -33.085 1.00 0.00 4 SER A O 15
ATOM 25386 N N . SER A 1 5 ? -13.358 14.710 -31.484 1.00 0.00 5 SER A N 15
ATOM 25387 C CA . SER A 1 5 ? -12.054 14.190 -31.087 1.00 0.00 5 SER A CA 15
ATOM 25388 C C . SER A 1 5 ? -11.776 14.486 -29.616 1.00 0.00 5 SER A C 15
ATOM 25389 O O . SER A 1 5 ? -11.868 15.631 -29.175 1.00 0.00 5 SER A O 15
ATOM 25397 N N . HIS A 1 6 ? -11.434 13.445 -28.863 1.00 0.00 6 HIS A N 15
ATOM 25398 C CA . HIS A 1 6 ? -11.142 13.594 -27.442 1.00 0.00 6 HIS A CA 15
ATOM 25399 C C . HIS A 1 6 ? -9.790 12.976 -27.098 1.00 0.00 6 HIS A C 15
ATOM 25400 O O . HIS A 1 6 ? -9.596 12.457 -25.999 1.00 0.00 6 HIS A O 15
ATOM 25415 N N . HIS A 1 7 ? -8.860 13.037 -28.044 1.00 0.00 7 HIS A N 15
ATOM 25416 C CA . HIS A 1 7 ? -7.525 12.484 -27.841 1.00 0.00 7 HIS A CA 15
ATOM 25417 C C . HIS A 1 7 ? -6.503 13.189 -28.728 1.00 0.00 7 HIS A C 15
ATOM 25418 O O . HIS A 1 7 ? -6.750 13.421 -29.912 1.00 0.00 7 HIS A O 15
ATOM 25433 N N . HIS A 1 8 ? -5.357 13.527 -28.147 1.00 0.00 8 HIS A N 15
ATOM 25434 C CA . HIS A 1 8 ? -4.298 14.206 -28.884 1.00 0.00 8 HIS A CA 15
ATOM 25435 C C . HIS A 1 8 ? -3.244 13.212 -29.362 1.00 0.00 8 HIS A C 15
ATOM 25436 O O . HIS A 1 8 ? -2.492 12.657 -28.562 1.00 0.00 8 HIS A O 15
ATOM 25451 N N . HIS A 1 9 ? -3.195 12.994 -30.672 1.00 0.00 9 HIS A N 15
ATOM 25452 C CA . HIS A 1 9 ? -2.233 12.068 -31.257 1.00 0.00 9 HIS A CA 15
ATOM 25453 C C . HIS A 1 9 ? -1.694 12.608 -32.579 1.00 0.00 9 HIS A C 15
ATOM 25454 O O . HIS A 1 9 ? -2.371 13.364 -33.275 1.00 0.00 9 HIS A O 15
ATOM 25469 N N . HIS A 1 10 ? -0.469 12.216 -32.917 1.00 0.00 10 HIS A N 15
ATOM 25470 C CA . HIS A 1 10 ? 0.160 12.662 -34.154 1.00 0.00 10 HIS A CA 15
ATOM 25471 C C . HIS A 1 10 ? 1.374 11.800 -34.489 1.00 0.00 10 HIS A C 15
ATOM 25472 O O . HIS A 1 10 ? 1.976 11.188 -33.606 1.00 0.00 10 HIS A O 15
ATOM 25487 N N . HIS A 1 11 ? 1.730 11.760 -35.768 1.00 0.00 11 HIS A N 15
ATOM 25488 C CA . HIS A 1 11 ? 2.872 10.974 -36.219 1.00 0.00 11 HIS A CA 15
ATOM 25489 C C . HIS A 1 11 ? 4.053 11.878 -36.559 1.00 0.00 11 HIS A C 15
ATOM 25490 O O . HIS A 1 11 ? 5.190 11.605 -36.170 1.00 0.00 11 HIS A O 15
ATOM 25505 N N . SER A 1 12 ? 3.778 12.956 -37.286 1.00 0.00 12 SER A N 15
ATOM 25506 C CA . SER A 1 12 ? 4.817 13.901 -37.678 1.00 0.00 12 SER A CA 15
ATOM 25507 C C . SER A 1 12 ? 4.798 15.132 -36.777 1.00 0.00 12 SER A C 15
ATOM 25508 O O . SER A 1 12 ? 4.268 16.178 -37.151 1.00 0.00 12 SER A O 15
ATOM 25516 N N . SER A 1 13 ? 5.381 15.001 -35.591 1.00 0.00 13 SER A N 15
ATOM 25517 C CA . SER A 1 13 ? 5.432 16.104 -34.638 1.00 0.00 13 SER A CA 15
ATOM 25518 C C . SER A 1 13 ? 6.856 16.331 -34.144 1.00 0.00 13 SER A C 15
ATOM 25519 O O . SER A 1 13 ? 7.328 17.467 -34.079 1.00 0.00 13 SER A O 15
ATOM 25527 N N . GLY A 1 14 ? 7.538 15.244 -33.796 1.00 0.00 14 GLY A N 15
ATOM 25528 C CA . GLY A 1 14 ? 8.902 15.347 -33.313 1.00 0.00 14 GLY A CA 15
ATOM 25529 C C . GLY A 1 14 ? 9.470 14.007 -32.889 1.00 0.00 14 GLY A C 15
ATOM 25530 O O . GLY A 1 14 ? 8.888 12.961 -33.174 1.00 0.00 14 GLY A O 15
ATOM 25534 N N . ALA A 1 15 ? 10.610 14.039 -32.205 1.00 0.00 15 ALA A N 15
ATOM 25535 C CA . ALA A 1 15 ? 11.257 12.820 -31.740 1.00 0.00 15 ALA A CA 15
ATOM 25536 C C . ALA A 1 15 ? 11.159 12.688 -30.225 1.00 0.00 15 ALA A C 15
ATOM 25537 O O . ALA A 1 15 ? 11.104 11.581 -29.689 1.00 0.00 15 ALA A O 15
ATOM 25544 N N . SER A 1 16 ? 11.137 13.826 -29.538 1.00 0.00 16 SER A N 15
ATOM 25545 C CA . SER A 1 16 ? 11.046 13.838 -28.083 1.00 0.00 16 SER A CA 15
ATOM 25546 C C . SER A 1 16 ? 9.627 14.170 -27.629 1.00 0.00 16 SER A C 15
ATOM 25547 O O . SER A 1 16 ? 8.698 14.199 -28.436 1.00 0.00 16 SER A O 15
ATOM 25555 N N . LEU A 1 17 ? 9.470 14.420 -26.333 1.00 0.00 17 LEU A N 15
ATOM 25556 C CA . LEU A 1 17 ? 8.165 14.751 -25.772 1.00 0.00 17 LEU A CA 15
ATOM 25557 C C . LEU A 1 17 ? 7.173 13.612 -25.988 1.00 0.00 17 LEU A C 15
ATOM 25558 O O . LEU A 1 17 ? 5.966 13.837 -26.080 1.00 0.00 17 LEU A O 15
ATOM 25574 N N . VAL A 1 18 ? 7.688 12.389 -26.068 1.00 0.00 18 VAL A N 15
ATOM 25575 C CA . VAL A 1 18 ? 6.845 11.217 -26.274 1.00 0.00 18 VAL A CA 15
ATOM 25576 C C . VAL A 1 18 ? 6.283 10.693 -24.951 1.00 0.00 18 VAL A C 15
ATOM 25577 O O . VAL A 1 18 ? 5.092 10.400 -24.853 1.00 0.00 18 VAL A O 15
ATOM 25590 N N . PRO A 1 19 ? 7.130 10.568 -23.911 1.00 0.00 19 PRO A N 15
ATOM 25591 C CA . PRO A 1 19 ? 6.693 10.077 -22.599 1.00 0.00 19 PRO A CA 15
ATOM 25592 C C . PRO A 1 19 ? 5.513 10.869 -22.048 1.00 0.00 19 PRO A C 15
ATOM 25593 O O . PRO A 1 19 ? 5.670 12.002 -21.596 1.00 0.00 19 PRO A O 15
ATOM 25604 N N . ARG A 1 20 ? 4.330 10.264 -22.089 1.00 0.00 20 ARG A N 15
ATOM 25605 C CA . ARG A 1 20 ? 3.121 10.913 -21.593 1.00 0.00 20 ARG A CA 15
ATOM 25606 C C . ARG A 1 20 ? 2.462 10.075 -20.503 1.00 0.00 20 ARG A C 15
ATOM 25607 O O . ARG A 1 20 ? 2.007 8.959 -20.754 1.00 0.00 20 ARG A O 15
ATOM 25628 N N . GLY A 1 21 ? 2.413 10.620 -19.293 1.00 0.00 21 GLY A N 15
ATOM 25629 C CA . GLY A 1 21 ? 1.807 9.908 -18.183 1.00 0.00 21 GLY A CA 15
ATOM 25630 C C . GLY A 1 21 ? 0.328 9.656 -18.393 1.00 0.00 21 GLY A C 15
ATOM 25631 O O . GLY A 1 21 ? -0.507 10.498 -18.062 1.00 0.00 21 GLY A O 15
ATOM 25635 N N . SER A 1 22 ? 0.000 8.492 -18.945 1.00 0.00 22 SER A N 15
ATOM 25636 C CA . SER A 1 22 ? -1.390 8.130 -19.199 1.00 0.00 22 SER A CA 15
ATOM 25637 C C . SER A 1 22 ? -1.863 7.068 -18.213 1.00 0.00 22 SER A C 15
ATOM 25638 O O . SER A 1 22 ? -1.088 6.582 -17.390 1.00 0.00 22 SER A O 15
ATOM 25646 N N . GLU A 1 23 ? -3.142 6.714 -18.300 1.00 0.00 23 GLU A N 15
ATOM 25647 C CA . GLU A 1 23 ? -3.719 5.711 -17.414 1.00 0.00 23 GLU A CA 15
ATOM 25648 C C . GLU A 1 23 ? -3.616 6.148 -15.957 1.00 0.00 23 GLU A C 15
ATOM 25649 O O . GLU A 1 23 ? -2.730 5.706 -15.226 1.00 0.00 23 GLU A O 15
ATOM 25661 N N . GLY A 1 24 ? -4.530 7.019 -15.540 1.00 0.00 24 GLY A N 15
ATOM 25662 C CA . GLY A 1 24 ? -4.525 7.502 -14.172 1.00 0.00 24 GLY A CA 15
ATOM 25663 C C . GLY A 1 24 ? -5.357 8.758 -13.998 1.00 0.00 24 GLY A C 15
ATOM 25664 O O . GLY A 1 24 ? -4.821 9.833 -13.733 1.00 0.00 24 GLY A O 15
ATOM 25668 N N . ALA A 1 25 ? -6.670 8.620 -14.148 1.00 0.00 25 ALA A N 15
ATOM 25669 C CA . ALA A 1 25 ? -7.578 9.752 -14.006 1.00 0.00 25 ALA A CA 15
ATOM 25670 C C . ALA A 1 25 ? -7.582 10.278 -12.576 1.00 0.00 25 ALA A C 15
ATOM 25671 O O . ALA A 1 25 ? -7.784 9.521 -11.626 1.00 0.00 25 ALA A O 15
ATOM 25678 N N . ALA A 1 26 ? -7.357 11.579 -12.429 1.00 0.00 26 ALA A N 15
ATOM 25679 C CA . ALA A 1 26 ? -7.335 12.208 -11.114 1.00 0.00 26 ALA A CA 15
ATOM 25680 C C . ALA A 1 26 ? -8.569 13.078 -10.900 1.00 0.00 26 ALA A C 15
ATOM 25681 O O . ALA A 1 26 ? -8.529 14.058 -10.156 1.00 0.00 26 ALA A O 15
ATOM 25688 N N . THR A 1 27 ? -9.667 12.711 -11.554 1.00 0.00 27 THR A N 15
ATOM 25689 C CA . THR A 1 27 ? -10.912 13.457 -11.430 1.00 0.00 27 THR A CA 15
ATOM 25690 C C . THR A 1 27 ? -11.422 13.420 -9.993 1.00 0.00 27 THR A C 15
ATOM 25691 O O . THR A 1 27 ? -12.071 14.358 -9.528 1.00 0.00 27 THR A O 15
ATOM 25702 N N . MET A 1 28 ? -11.123 12.329 -9.295 1.00 0.00 28 MET A N 15
ATOM 25703 C CA . MET A 1 28 ? -11.549 12.164 -7.910 1.00 0.00 28 MET A CA 15
ATOM 25704 C C . MET A 1 28 ? -10.353 12.171 -6.958 1.00 0.00 28 MET A C 15
ATOM 25705 O O . MET A 1 28 ? -10.509 12.391 -5.758 1.00 0.00 28 MET A O 15
ATOM 25719 N N . GLU A 1 29 ? -9.158 11.932 -7.500 1.00 0.00 29 GLU A N 15
ATOM 25720 C CA . GLU A 1 29 ? -7.940 11.913 -6.698 1.00 0.00 29 GLU A CA 15
ATOM 25721 C C . GLU A 1 29 ? -8.109 11.043 -5.455 1.00 0.00 29 GLU A C 15
ATOM 25722 O O . GLU A 1 29 ? -8.612 11.499 -4.428 1.00 0.00 29 GLU A O 15
ATOM 25734 N N . LEU A 1 30 ? -7.686 9.786 -5.558 1.00 0.00 30 LEU A N 15
ATOM 25735 C CA . LEU A 1 30 ? -7.788 8.850 -4.445 1.00 0.00 30 LEU A CA 15
ATOM 25736 C C . LEU A 1 30 ? -9.244 8.638 -4.040 1.00 0.00 30 LEU A C 15
ATOM 25737 O O . LEU A 1 30 ? -10.086 9.515 -4.233 1.00 0.00 30 LEU A O 15
ATOM 25753 N N . SER A 1 31 ? -9.532 7.468 -3.479 1.00 0.00 31 SER A N 15
ATOM 25754 C CA . SER A 1 31 ? -10.885 7.140 -3.045 1.00 0.00 31 SER A CA 15
ATOM 25755 C C . SER A 1 31 ? -10.922 5.776 -2.364 1.00 0.00 31 SER A C 15
ATOM 25756 O O . SER A 1 31 ? -10.037 4.945 -2.567 1.00 0.00 31 SER A O 15
ATOM 25764 N N . ALA A 1 32 ? -11.953 5.552 -1.555 1.00 0.00 32 ALA A N 15
ATOM 25765 C CA . ALA A 1 32 ? -12.104 4.289 -0.843 1.00 0.00 32 ALA A CA 15
ATOM 25766 C C . ALA A 1 32 ? -12.192 3.117 -1.816 1.00 0.00 32 ALA A C 15
ATOM 25767 O O . ALA A 1 32 ? -11.528 2.097 -1.635 1.00 0.00 32 ALA A O 15
ATOM 25774 N N . ASP A 1 33 ? -13.016 3.272 -2.847 1.00 0.00 33 ASP A N 15
ATOM 25775 C CA . ASP A 1 33 ? -13.191 2.225 -3.849 1.00 0.00 33 ASP A CA 15
ATOM 25776 C C . ASP A 1 33 ? -11.897 1.990 -4.621 1.00 0.00 33 ASP A C 15
ATOM 25777 O O . ASP A 1 33 ? -11.614 0.872 -5.051 1.00 0.00 33 ASP A O 15
ATOM 25786 N N . TYR A 1 34 ? -11.114 3.050 -4.792 1.00 0.00 34 TYR A N 15
ATOM 25787 C CA . TYR A 1 34 ? -9.849 2.960 -5.511 1.00 0.00 34 TYR A CA 15
ATOM 25788 C C . TYR A 1 34 ? -8.843 2.113 -4.739 1.00 0.00 34 TYR A C 15
ATOM 25789 O O . TYR A 1 34 ? -8.303 1.139 -5.263 1.00 0.00 34 TYR A O 15
ATOM 25807 N N . LEU A 1 35 ? -8.593 2.494 -3.490 1.00 0.00 35 LEU A N 15
ATOM 25808 C CA . LEU A 1 35 ? -7.650 1.770 -2.645 1.00 0.00 35 LEU A CA 15
ATOM 25809 C C . LEU A 1 35 ? -8.147 0.356 -2.359 1.00 0.00 35 LEU A C 15
ATOM 25810 O O . LEU A 1 35 ? -7.352 -0.567 -2.184 1.00 0.00 35 LEU A O 15
ATOM 25826 N N . ARG A 1 36 ? -9.465 0.195 -2.312 1.00 0.00 36 ARG A N 15
ATOM 25827 C CA . ARG A 1 36 ? -10.067 -1.107 -2.047 1.00 0.00 36 ARG A CA 15
ATOM 25828 C C . ARG A 1 36 ? -9.850 -2.058 -3.220 1.00 0.00 36 ARG A C 15
ATOM 25829 O O . ARG A 1 36 ? -9.239 -3.116 -3.070 1.00 0.00 36 ARG A O 15
ATOM 25850 N N . GLU A 1 37 ? -10.356 -1.673 -4.388 1.00 0.00 37 GLU A N 15
ATOM 25851 C CA . GLU A 1 37 ? -10.218 -2.492 -5.587 1.00 0.00 37 GLU A CA 15
ATOM 25852 C C . GLU A 1 37 ? -8.748 -2.715 -5.929 1.00 0.00 37 GLU A C 15
ATOM 25853 O O . GLU A 1 37 ? -8.379 -3.751 -6.482 1.00 0.00 37 GLU A O 15
ATOM 25865 N N . LYS A 1 38 ? -7.912 -1.736 -5.599 1.00 0.00 38 LYS A N 15
ATOM 25866 C CA . LYS A 1 38 ? -6.482 -1.827 -5.871 1.00 0.00 38 LYS A CA 15
ATOM 25867 C C . LYS A 1 38 ? -5.845 -2.956 -5.068 1.00 0.00 38 LYS A C 15
ATOM 25868 O O . LYS A 1 38 ? -5.279 -3.891 -5.634 1.00 0.00 38 LYS A O 15
ATOM 25887 N N . LEU A 1 39 ? -5.940 -2.860 -3.745 1.00 0.00 39 LEU A N 15
ATOM 25888 C CA . LEU A 1 39 ? -5.373 -3.873 -2.862 1.00 0.00 39 LEU A CA 15
ATOM 25889 C C . LEU A 1 39 ? -5.975 -5.245 -3.147 1.00 0.00 39 LEU A C 15
ATOM 25890 O O . LEU A 1 39 ? -5.314 -6.270 -2.984 1.00 0.00 39 LEU A O 15
ATOM 25906 N N . ARG A 1 40 ? -7.234 -5.256 -3.572 1.00 0.00 40 ARG A N 15
ATOM 25907 C CA . ARG A 1 40 ? -7.926 -6.503 -3.880 1.00 0.00 40 ARG A CA 15
ATOM 25908 C C . ARG A 1 40 ? -7.226 -7.256 -4.996 1.00 0.00 40 ARG A C 15
ATOM 25909 O O . ARG A 1 40 ? -6.787 -8.391 -4.814 1.00 0.00 40 ARG A O 15
ATOM 25930 N N . GLN A 1 41 ? -7.129 -6.623 -6.152 1.00 0.00 41 GLN A N 15
ATOM 25931 C CA . GLN A 1 41 ? -6.485 -7.243 -7.298 1.00 0.00 41 GLN A CA 15
ATOM 25932 C C . GLN A 1 41 ? -4.968 -7.244 -7.140 1.00 0.00 41 GLN A C 15
ATOM 25933 O O . GLN A 1 41 ? -4.299 -8.216 -7.488 1.00 0.00 41 GLN A O 15
ATOM 25947 N N . ASP A 1 42 ? -4.430 -6.149 -6.613 1.00 0.00 42 ASP A N 15
ATOM 25948 C CA . ASP A 1 42 ? -2.990 -6.025 -6.411 1.00 0.00 42 ASP A CA 15
ATOM 25949 C C . ASP A 1 42 ? -2.471 -7.131 -5.498 1.00 0.00 42 ASP A C 15
ATOM 25950 O O . ASP A 1 42 ? -1.529 -7.844 -5.843 1.00 0.00 42 ASP A O 15
ATOM 25959 N N . LEU A 1 43 ? -3.092 -7.267 -4.330 1.00 0.00 43 LEU A N 15
ATOM 25960 C CA . LEU A 1 43 ? -2.691 -8.287 -3.367 1.00 0.00 43 LEU A CA 15
ATOM 25961 C C . LEU A 1 43 ? -3.406 -9.611 -3.634 1.00 0.00 43 LEU A C 15
ATOM 25962 O O . LEU A 1 43 ? -2.968 -10.664 -3.174 1.00 0.00 43 LEU A O 15
ATOM 25978 N N . GLU A 1 44 ? -4.508 -9.550 -4.378 1.00 0.00 44 GLU A N 15
ATOM 25979 C CA . GLU A 1 44 ? -5.279 -10.746 -4.702 1.00 0.00 44 GLU A CA 15
ATOM 25980 C C . GLU A 1 44 ? -5.873 -11.366 -3.442 1.00 0.00 44 GLU A C 15
ATOM 25981 O O . GLU A 1 44 ? -5.342 -12.339 -2.907 1.00 0.00 44 GLU A O 15
ATOM 25993 N N . ALA A 1 45 ? -6.978 -10.795 -2.973 1.00 0.00 45 ALA A N 15
ATOM 25994 C CA . ALA A 1 45 ? -7.645 -11.290 -1.776 1.00 0.00 45 ALA A CA 15
ATOM 25995 C C . ALA A 1 45 ? -9.045 -11.802 -2.097 1.00 0.00 45 ALA A C 15
ATOM 25996 O O . ALA A 1 45 ? -9.612 -11.473 -3.139 1.00 0.00 45 ALA A O 15
ATOM 26003 N N . GLU A 1 46 ? -9.597 -12.608 -1.196 1.00 0.00 46 GLU A N 15
ATOM 26004 C CA . GLU A 1 46 ? -10.930 -13.165 -1.384 1.00 0.00 46 GLU A CA 15
ATOM 26005 C C . GLU A 1 46 ? -12.001 -12.109 -1.125 1.00 0.00 46 GLU A C 15
ATOM 26006 O O . GLU A 1 46 ? -12.958 -11.979 -1.889 1.00 0.00 46 GLU A O 15
ATOM 26018 N N . HIS A 1 47 ? -11.833 -11.358 -0.041 1.00 0.00 47 HIS A N 15
ATOM 26019 C CA . HIS A 1 47 ? -12.784 -10.314 0.319 1.00 0.00 47 HIS A CA 15
ATOM 26020 C C . HIS A 1 47 ? -12.080 -9.158 1.023 1.00 0.00 47 HIS A C 15
ATOM 26021 O O . HIS A 1 47 ? -11.198 -9.370 1.855 1.00 0.00 47 HIS A O 15
ATOM 26036 N N . VAL A 1 48 ? -12.475 -7.936 0.682 1.00 0.00 48 VAL A N 15
ATOM 26037 C CA . VAL A 1 48 ? -11.881 -6.747 1.281 1.00 0.00 48 VAL A CA 15
ATOM 26038 C C . VAL A 1 48 ? -12.949 -5.725 1.654 1.00 0.00 48 VAL A C 15
ATOM 26039 O O . VAL A 1 48 ? -14.044 -5.723 1.092 1.00 0.00 48 VAL A O 15
ATOM 26052 N N . GLU A 1 49 ? -12.622 -4.857 2.607 1.00 0.00 49 GLU A N 15
ATOM 26053 C CA . GLU A 1 49 ? -13.554 -3.829 3.055 1.00 0.00 49 GLU A CA 15
ATOM 26054 C C . GLU A 1 49 ? -12.829 -2.509 3.299 1.00 0.00 49 GLU A C 15
ATOM 26055 O O . GLU A 1 49 ? -11.921 -2.431 4.127 1.00 0.00 49 GLU A O 15
ATOM 26067 N N . VAL A 1 50 ? -13.236 -1.474 2.572 1.00 0.00 50 VAL A N 15
ATOM 26068 C CA . VAL A 1 50 ? -12.625 -0.158 2.709 1.00 0.00 50 VAL A CA 15
ATOM 26069 C C . VAL A 1 50 ? -13.559 0.809 3.431 1.00 0.00 50 VAL A C 15
ATOM 26070 O O . VAL A 1 50 ? -14.781 0.714 3.311 1.00 0.00 50 VAL A O 15
ATOM 26083 N N . GLU A 1 51 ? -12.975 1.739 4.180 1.00 0.00 51 GLU A N 15
ATOM 26084 C CA . GLU A 1 51 ? -13.754 2.724 4.922 1.00 0.00 51 GLU A CA 15
ATOM 26085 C C . GLU A 1 51 ? -13.149 4.115 4.780 1.00 0.00 51 GLU A C 15
ATOM 26086 O O . GLU A 1 51 ? -11.971 4.260 4.452 1.00 0.00 51 GLU A O 15
ATOM 26098 N N . ASP A 1 52 ? -13.963 5.134 5.025 1.00 0.00 52 ASP A N 15
ATOM 26099 C CA . ASP A 1 52 ? -13.512 6.516 4.921 1.00 0.00 52 ASP A CA 15
ATOM 26100 C C . ASP A 1 52 ? -14.278 7.410 5.891 1.00 0.00 52 ASP A C 15
ATOM 26101 O O . ASP A 1 52 ? -15.502 7.521 5.814 1.00 0.00 52 ASP A O 15
ATOM 26110 N N . THR A 1 53 ? -13.549 8.048 6.801 1.00 0.00 53 THR A N 15
ATOM 26111 C CA . THR A 1 53 ? -14.159 8.934 7.786 1.00 0.00 53 THR A CA 15
ATOM 26112 C C . THR A 1 53 ? -14.621 10.235 7.136 1.00 0.00 53 THR A C 15
ATOM 26113 O O . THR A 1 53 ? -15.594 10.847 7.574 1.00 0.00 53 THR A O 15
ATOM 26124 N N . THR A 1 54 ? -13.915 10.650 6.087 1.00 0.00 54 THR A N 15
ATOM 26125 C CA . THR A 1 54 ? -14.248 11.880 5.373 1.00 0.00 54 THR A CA 15
ATOM 26126 C C . THR A 1 54 ? -13.980 13.105 6.242 1.00 0.00 54 THR A C 15
ATOM 26127 O O . THR A 1 54 ? -13.056 13.874 5.976 1.00 0.00 54 THR A O 15
ATOM 26138 N N . LEU A 1 55 ? -14.793 13.280 7.280 1.00 0.00 55 LEU A N 15
ATOM 26139 C CA . LEU A 1 55 ? -14.646 14.412 8.191 1.00 0.00 55 LEU A CA 15
ATOM 26140 C C . LEU A 1 55 ? -15.010 15.722 7.498 1.00 0.00 55 LEU A C 15
ATOM 26141 O O . LEU A 1 55 ? -15.993 16.372 7.854 1.00 0.00 55 LEU A O 15
ATOM 26157 N N . ASN A 1 56 ? -14.209 16.105 6.508 1.00 0.00 56 ASN A N 15
ATOM 26158 C CA . ASN A 1 56 ? -14.446 17.338 5.766 1.00 0.00 56 ASN A CA 15
ATOM 26159 C C . ASN A 1 56 ? -14.333 18.554 6.680 1.00 0.00 56 ASN A C 15
ATOM 26160 O O . ASN A 1 56 ? -15.069 19.528 6.528 1.00 0.00 56 ASN A O 15
ATOM 26171 N N . ARG A 1 57 ? -13.403 18.490 7.627 1.00 0.00 57 ARG A N 15
ATOM 26172 C CA . ARG A 1 57 ? -13.190 19.586 8.566 1.00 0.00 57 ARG A CA 15
ATOM 26173 C C . ARG A 1 57 ? -11.767 20.122 8.463 1.00 0.00 57 ARG A C 15
ATOM 26174 O O . ARG A 1 57 ? -11.554 21.326 8.316 1.00 0.00 57 ARG A O 15
ATOM 26195 N N . CYS A 1 58 ? -10.793 19.220 8.539 1.00 0.00 58 CYS A N 15
ATOM 26196 C CA . CYS A 1 58 ? -9.389 19.602 8.453 1.00 0.00 58 CYS A CA 15
ATOM 26197 C C . CYS A 1 58 ? -8.486 18.373 8.491 1.00 0.00 58 CYS A C 15
ATOM 26198 O O . CYS A 1 58 ? -7.411 18.397 9.091 1.00 0.00 58 CYS A O 15
ATOM 26206 N N . ALA A 1 59 ? -8.931 17.297 7.847 1.00 0.00 59 ALA A N 15
ATOM 26207 C CA . ALA A 1 59 ? -8.164 16.059 7.809 1.00 0.00 59 ALA A CA 15
ATOM 26208 C C . ALA A 1 59 ? -8.839 15.023 6.915 1.00 0.00 59 ALA A C 15
ATOM 26209 O O . ALA A 1 59 ? -9.996 15.182 6.529 1.00 0.00 59 ALA A O 15
ATOM 26216 N N . THR A 1 60 ? -8.106 13.963 6.590 1.00 0.00 60 THR A N 15
ATOM 26217 C CA . THR A 1 60 ? -8.632 12.900 5.741 1.00 0.00 60 THR A CA 15
ATOM 26218 C C . THR A 1 60 ? -8.064 11.546 6.152 1.00 0.00 60 THR A C 15
ATOM 26219 O O . THR A 1 60 ? -6.883 11.268 5.943 1.00 0.00 60 THR A O 15
ATOM 26230 N N . SER A 1 61 ? -8.913 10.705 6.733 1.00 0.00 61 SER A N 15
ATOM 26231 C CA . SER A 1 61 ? -8.495 9.378 7.172 1.00 0.00 61 SER A CA 15
ATOM 26232 C C . SER A 1 61 ? -9.078 8.296 6.269 1.00 0.00 61 SER A C 15
ATOM 26233 O O . SER A 1 61 ? -10.049 8.531 5.550 1.00 0.00 61 SER A O 15
ATOM 26241 N N . PHE A 1 62 ? -8.477 7.112 6.310 1.00 0.00 62 PHE A N 15
ATOM 26242 C CA . PHE A 1 62 ? -8.936 5.993 5.495 1.00 0.00 62 PHE A CA 15
ATOM 26243 C C . PHE A 1 62 ? -8.649 4.664 6.186 1.00 0.00 62 PHE A C 15
ATOM 26244 O O . PHE A 1 62 ? -7.856 4.599 7.125 1.00 0.00 62 PHE A O 15
ATOM 26261 N N . ARG A 1 63 ? -9.300 3.605 5.715 1.00 0.00 63 ARG A N 15
ATOM 26262 C CA . ARG A 1 63 ? -9.114 2.277 6.289 1.00 0.00 63 ARG A CA 15
ATOM 26263 C C . ARG A 1 63 ? -9.154 1.206 5.204 1.00 0.00 63 ARG A C 15
ATOM 26264 O O . ARG A 1 63 ? -10.036 1.210 4.345 1.00 0.00 63 ARG A O 15
ATOM 26285 N N . VAL A 1 64 ? -8.192 0.290 5.248 1.00 0.00 64 VAL A N 15
ATOM 26286 C CA . VAL A 1 64 ? -8.117 -0.788 4.268 1.00 0.00 64 VAL A CA 15
ATOM 26287 C C . VAL A 1 64 ? -8.107 -2.152 4.950 1.00 0.00 64 VAL A C 15
ATOM 26288 O O . VAL A 1 64 ? -7.339 -2.385 5.884 1.00 0.00 64 VAL A O 15
ATOM 26301 N N . LEU A 1 65 ? -8.963 -3.051 4.476 1.00 0.00 65 LEU A N 15
ATOM 26302 C CA . LEU A 1 65 ? -9.054 -4.393 5.038 1.00 0.00 65 LEU A CA 15
ATOM 26303 C C . LEU A 1 65 ? -8.830 -5.450 3.961 1.00 0.00 65 LEU A C 15
ATOM 26304 O O . LEU A 1 65 ? -9.330 -5.326 2.843 1.00 0.00 65 LEU A O 15
ATOM 26320 N N . VAL A 1 66 ? -8.076 -6.489 4.305 1.00 0.00 66 VAL A N 15
ATOM 26321 C CA . VAL A 1 66 ? -7.787 -7.567 3.367 1.00 0.00 66 VAL A CA 15
ATOM 26322 C C . VAL A 1 66 ? -7.830 -8.924 4.058 1.00 0.00 66 VAL A C 15
ATOM 26323 O O . VAL A 1 66 ? -7.330 -9.082 5.172 1.00 0.00 66 VAL A O 15
ATOM 26336 N N . VAL A 1 67 ? -8.430 -9.903 3.389 1.00 0.00 67 VAL A N 15
ATOM 26337 C CA . VAL A 1 67 ? -8.538 -11.250 3.938 1.00 0.00 67 VAL A CA 15
ATOM 26338 C C . VAL A 1 67 ? -8.244 -12.301 2.873 1.00 0.00 67 VAL A C 15
ATOM 26339 O O . VAL A 1 67 ? -8.929 -12.373 1.852 1.00 0.00 67 VAL A O 15
ATOM 26352 N N . SER A 1 68 ? -7.222 -13.115 3.116 1.00 0.00 68 SER A N 15
ATOM 26353 C CA . SER A 1 68 ? -6.838 -14.162 2.176 1.00 0.00 68 SER A CA 15
ATOM 26354 C C . SER A 1 68 ? -5.680 -14.990 2.722 1.00 0.00 68 SER A C 15
ATOM 26355 O O . SER A 1 68 ? -5.133 -14.688 3.784 1.00 0.00 68 SER A O 15
ATOM 26363 N N . ALA A 1 69 ? -5.310 -16.036 1.990 1.00 0.00 69 ALA A N 15
ATOM 26364 C CA . ALA A 1 69 ? -4.218 -16.909 2.398 1.00 0.00 69 ALA A CA 15
ATOM 26365 C C . ALA A 1 69 ? -2.884 -16.435 1.825 1.00 0.00 69 ALA A C 15
ATOM 26366 O O . ALA A 1 69 ? -1.821 -16.774 2.344 1.00 0.00 69 ALA A O 15
ATOM 26373 N N . LYS A 1 70 ? -2.946 -15.649 0.753 1.00 0.00 70 LYS A N 15
ATOM 26374 C CA . LYS A 1 70 ? -1.741 -15.130 0.114 1.00 0.00 70 LYS A CA 15
ATOM 26375 C C . LYS A 1 70 ? -0.861 -14.395 1.121 1.00 0.00 70 LYS A C 15
ATOM 26376 O O . LYS A 1 70 ? 0.362 -14.369 0.987 1.00 0.00 70 LYS A O 15
ATOM 26395 N N . PHE A 1 71 ? -1.493 -13.801 2.129 1.00 0.00 71 PHE A N 15
ATOM 26396 C CA . PHE A 1 71 ? -0.766 -13.067 3.159 1.00 0.00 71 PHE A CA 15
ATOM 26397 C C . PHE A 1 71 ? -0.071 -14.024 4.123 1.00 0.00 71 PHE A C 15
ATOM 26398 O O . PHE A 1 71 ? 0.984 -13.708 4.674 1.00 0.00 71 PHE A O 15
ATOM 26415 N N . GLU A 1 72 ? -0.668 -15.196 4.321 1.00 0.00 72 GLU A N 15
ATOM 26416 C CA . GLU A 1 72 ? -0.106 -16.197 5.217 1.00 0.00 72 GLU A CA 15
ATOM 26417 C C . GLU A 1 72 ? 1.271 -16.646 4.738 1.00 0.00 72 GLU A C 15
ATOM 26418 O O . GLU A 1 72 ? 2.181 -16.857 5.540 1.00 0.00 72 GLU A O 15
ATOM 26430 N N . GLY A 1 73 ? 1.416 -16.792 3.424 1.00 0.00 73 GLY A N 15
ATOM 26431 C CA . GLY A 1 73 ? 2.685 -17.215 2.861 1.00 0.00 73 GLY A CA 15
ATOM 26432 C C . GLY A 1 73 ? 3.813 -16.256 3.187 1.00 0.00 73 GLY A C 15
ATOM 26433 O O . GLY A 1 73 ? 4.860 -16.666 3.689 1.00 0.00 73 GLY A O 15
ATOM 26437 N N . LYS A 1 74 ? 3.600 -14.976 2.900 1.00 0.00 74 LYS A N 15
ATOM 26438 C CA . LYS A 1 74 ? 4.607 -13.956 3.165 1.00 0.00 74 LYS A CA 15
ATOM 26439 C C . LYS A 1 74 ? 4.693 -13.650 4.659 1.00 0.00 74 LYS A C 15
ATOM 26440 O O . LYS A 1 74 ? 3.732 -13.861 5.399 1.00 0.00 74 LYS A O 15
ATOM 26459 N N . PRO A 1 75 ? 5.849 -13.146 5.121 1.00 0.00 75 PRO A N 15
ATOM 26460 C CA . PRO A 1 75 ? 6.056 -12.811 6.534 1.00 0.00 75 PRO A CA 15
ATOM 26461 C C . PRO A 1 75 ? 5.200 -11.629 6.978 1.00 0.00 75 PRO A C 15
ATOM 26462 O O . PRO A 1 75 ? 4.625 -10.921 6.153 1.00 0.00 75 PRO A O 15
ATOM 26473 N N . LEU A 1 76 ? 5.122 -11.423 8.290 1.00 0.00 76 LEU A N 15
ATOM 26474 C CA . LEU A 1 76 ? 4.336 -10.326 8.846 1.00 0.00 76 LEU A CA 15
ATOM 26475 C C . LEU A 1 76 ? 4.831 -8.981 8.324 1.00 0.00 76 LEU A C 15
ATOM 26476 O O . LEU A 1 76 ? 4.036 -8.106 7.983 1.00 0.00 76 LEU A O 15
ATOM 26492 N N . LEU A 1 77 ? 6.149 -8.823 8.266 1.00 0.00 77 LEU A N 15
ATOM 26493 C CA . LEU A 1 77 ? 6.750 -7.583 7.788 1.00 0.00 77 LEU A CA 15
ATOM 26494 C C . LEU A 1 77 ? 6.373 -7.321 6.333 1.00 0.00 77 LEU A C 15
ATOM 26495 O O . LEU A 1 77 ? 6.262 -6.171 5.908 1.00 0.00 77 LEU A O 15
ATOM 26511 N N . GLN A 1 78 ? 6.178 -8.394 5.574 1.00 0.00 78 GLN A N 15
ATOM 26512 C CA . GLN A 1 78 ? 5.815 -8.279 4.167 1.00 0.00 78 GLN A CA 15
ATOM 26513 C C . GLN A 1 78 ? 4.354 -7.865 4.013 1.00 0.00 78 GLN A C 15
ATOM 26514 O O . GLN A 1 78 ? 4.004 -7.115 3.101 1.00 0.00 78 GLN A O 15
ATOM 26528 N N . ARG A 1 79 ? 3.506 -8.357 4.910 1.00 0.00 79 ARG A N 15
ATOM 26529 C CA . ARG A 1 79 ? 2.084 -8.036 4.873 1.00 0.00 79 ARG A CA 15
ATOM 26530 C C . ARG A 1 79 ? 1.860 -6.534 5.017 1.00 0.00 79 ARG A C 15
ATOM 26531 O O . ARG A 1 79 ? 1.188 -5.913 4.194 1.00 0.00 79 ARG A O 15
ATOM 26552 N N . HIS A 1 80 ? 2.429 -5.955 6.071 1.00 0.00 80 HIS A N 15
ATOM 26553 C CA . HIS A 1 80 ? 2.292 -4.525 6.323 1.00 0.00 80 HIS A CA 15
ATOM 26554 C C . HIS A 1 80 ? 2.964 -3.711 5.222 1.00 0.00 80 HIS A C 15
ATOM 26555 O O . HIS A 1 80 ? 2.477 -2.648 4.838 1.00 0.00 80 HIS A O 15
ATOM 26570 N N . ARG A 1 81 ? 4.085 -4.217 4.718 1.00 0.00 81 ARG A N 15
ATOM 26571 C CA . ARG A 1 81 ? 4.823 -3.537 3.661 1.00 0.00 81 ARG A CA 15
ATOM 26572 C C . ARG A 1 81 ? 4.100 -3.664 2.324 1.00 0.00 81 ARG A C 15
ATOM 26573 O O . ARG A 1 81 ? 4.168 -2.769 1.482 1.00 0.00 81 ARG A O 15
ATOM 26594 N N . LEU A 1 82 ? 3.409 -4.784 2.135 1.00 0.00 82 LEU A N 15
ATOM 26595 C CA . LEU A 1 82 ? 2.674 -5.028 0.900 1.00 0.00 82 LEU A CA 15
ATOM 26596 C C . LEU A 1 82 ? 1.611 -3.956 0.678 1.00 0.00 82 LEU A C 15
ATOM 26597 O O . LEU A 1 82 ? 1.405 -3.496 -0.445 1.00 0.00 82 LEU A O 15
ATOM 26613 N N . VAL A 1 83 ? 0.938 -3.565 1.754 1.00 0.00 83 VAL A N 15
ATOM 26614 C CA . VAL A 1 83 ? -0.103 -2.547 1.677 1.00 0.00 83 VAL A CA 15
ATOM 26615 C C . VAL A 1 83 ? 0.499 -1.155 1.516 1.00 0.00 83 VAL A C 15
ATOM 26616 O O . VAL A 1 83 ? -0.059 -0.303 0.826 1.00 0.00 83 VAL A O 15
ATOM 26629 N N . ASN A 1 84 ? 1.642 -0.933 2.157 1.00 0.00 84 ASN A N 15
ATOM 26630 C CA . ASN A 1 84 ? 2.321 0.356 2.084 1.00 0.00 84 ASN A CA 15
ATOM 26631 C C . ASN A 1 84 ? 2.954 0.562 0.713 1.00 0.00 84 ASN A C 15
ATOM 26632 O O . ASN A 1 84 ? 2.826 1.629 0.112 1.00 0.00 84 ASN A O 15
ATOM 26643 N N . GLU A 1 85 ? 3.639 -0.466 0.222 1.00 0.00 85 GLU A N 15
ATOM 26644 C CA . GLU A 1 85 ? 4.294 -0.398 -1.079 1.00 0.00 85 GLU A CA 15
ATOM 26645 C C . GLU A 1 85 ? 3.275 -0.157 -2.189 1.00 0.00 85 GLU A C 15
ATOM 26646 O O . GLU A 1 85 ? 3.564 0.521 -3.174 1.00 0.00 85 GLU A O 15
ATOM 26658 N N . CYS A 1 86 ? 2.082 -0.719 -2.022 1.00 0.00 86 CYS A N 15
ATOM 26659 C CA . CYS A 1 86 ? 1.020 -0.565 -3.010 1.00 0.00 86 CYS A CA 15
ATOM 26660 C C . CYS A 1 86 ? 0.655 0.904 -3.192 1.00 0.00 86 CYS A C 15
ATOM 26661 O O . CYS A 1 86 ? 0.729 1.442 -4.297 1.00 0.00 86 CYS A O 15
ATOM 26669 N N . LEU A 1 87 ? 0.260 1.550 -2.099 1.00 0.00 87 LEU A N 15
ATOM 26670 C CA . LEU A 1 87 ? -0.117 2.958 -2.137 1.00 0.00 87 LEU A CA 15
ATOM 26671 C C . LEU A 1 87 ? 0.992 3.831 -1.559 1.00 0.00 87 LEU A C 15
ATOM 26672 O O . LEU A 1 87 ? 0.741 4.708 -0.732 1.00 0.00 87 LEU A O 15
ATOM 26688 N N . ALA A 1 88 ? 2.220 3.584 -2.001 1.00 0.00 88 ALA A N 15
ATOM 26689 C CA . ALA A 1 88 ? 3.370 4.345 -1.528 1.00 0.00 88 ALA A CA 15
ATOM 26690 C C . ALA A 1 88 ? 3.255 5.816 -1.914 1.00 0.00 88 ALA A C 15
ATOM 26691 O O . ALA A 1 88 ? 3.515 6.702 -1.100 1.00 0.00 88 ALA A O 15
ATOM 26698 N N . GLU A 1 89 ? 2.867 6.070 -3.159 1.00 0.00 89 GLU A N 15
ATOM 26699 C CA . GLU A 1 89 ? 2.720 7.436 -3.651 1.00 0.00 89 GLU A CA 15
ATOM 26700 C C . GLU A 1 89 ? 1.453 8.084 -3.099 1.00 0.00 89 GLU A C 15
ATOM 26701 O O . GLU A 1 89 ? 1.445 9.270 -2.772 1.00 0.00 89 GLU A O 15
ATOM 26713 N N . GLU A 1 90 ? 0.385 7.299 -3.005 1.00 0.00 90 GLU A N 15
ATOM 26714 C CA . GLU A 1 90 ? -0.889 7.797 -2.499 1.00 0.00 90 GLU A CA 15
ATOM 26715 C C . GLU A 1 90 ? -0.860 7.965 -0.981 1.00 0.00 90 GLU A C 15
ATOM 26716 O O . GLU A 1 90 ? -1.551 8.820 -0.429 1.00 0.00 90 GLU A O 15
ATOM 26728 N N . LEU A 1 91 ? -0.064 7.136 -0.310 1.00 0.00 91 LEU A N 15
ATOM 26729 C CA . LEU A 1 91 ? 0.046 7.186 1.148 1.00 0.00 91 LEU A CA 15
ATOM 26730 C C . LEU A 1 91 ? 0.251 8.618 1.647 1.00 0.00 91 LEU A C 15
ATOM 26731 O O . LEU A 1 91 ? -0.544 9.124 2.438 1.00 0.00 91 LEU A O 15
ATOM 26747 N N . PRO A 1 92 ? 1.323 9.291 1.193 1.00 0.00 92 PRO A N 15
ATOM 26748 C CA . PRO A 1 92 ? 1.623 10.666 1.602 1.00 0.00 92 PRO A CA 15
ATOM 26749 C C . PRO A 1 92 ? 0.390 11.566 1.582 1.00 0.00 92 PRO A C 15
ATOM 26750 O O . PRO A 1 92 ? 0.262 12.479 2.396 1.00 0.00 92 PRO A O 15
ATOM 26761 N N . HIS A 1 93 ? -0.515 11.300 0.644 1.00 0.00 93 HIS A N 15
ATOM 26762 C CA . HIS A 1 93 ? -1.738 12.083 0.518 1.00 0.00 93 HIS A CA 15
ATOM 26763 C C . HIS A 1 93 ? -2.730 11.725 1.620 1.00 0.00 93 HIS A C 15
ATOM 26764 O O . HIS A 1 93 ? -3.508 12.568 2.068 1.00 0.00 93 HIS A O 15
ATOM 26779 N N . ILE A 1 94 ? -2.698 10.469 2.052 1.00 0.00 94 ILE A N 15
ATOM 26780 C CA . ILE A 1 94 ? -3.593 9.995 3.101 1.00 0.00 94 ILE A CA 15
ATOM 26781 C C . ILE A 1 94 ? -3.172 10.530 4.466 1.00 0.00 94 ILE A C 15
ATOM 26782 O O . ILE A 1 94 ? -2.139 10.136 5.005 1.00 0.00 94 ILE A O 15
ATOM 26798 N N . HIS A 1 95 ? -3.980 11.429 5.020 1.00 0.00 95 HIS A N 15
ATOM 26799 C CA . HIS A 1 95 ? -3.690 12.012 6.324 1.00 0.00 95 HIS A CA 15
ATOM 26800 C C . HIS A 1 95 ? -3.633 10.931 7.398 1.00 0.00 95 HIS A C 15
ATOM 26801 O O . HIS A 1 95 ? -2.864 11.031 8.354 1.00 0.00 95 HIS A O 15
ATOM 26816 N N . ALA A 1 96 ? -4.450 9.897 7.228 1.00 0.00 96 ALA A N 15
ATOM 26817 C CA . ALA A 1 96 ? -4.494 8.790 8.175 1.00 0.00 96 ALA A CA 15
ATOM 26818 C C . ALA A 1 96 ? -4.861 7.488 7.473 1.00 0.00 96 ALA A C 15
ATOM 26819 O O . ALA A 1 96 ? -5.954 7.353 6.925 1.00 0.00 96 ALA A O 15
ATOM 26826 N N . PHE A 1 97 ? -3.937 6.533 7.490 1.00 0.00 97 PHE A N 15
ATOM 26827 C CA . PHE A 1 97 ? -4.161 5.241 6.851 1.00 0.00 97 PHE A CA 15
ATOM 26828 C C . PHE A 1 97 ? -4.162 4.114 7.878 1.00 0.00 97 PHE A C 15
ATOM 26829 O O . PHE A 1 97 ? -3.325 4.083 8.781 1.00 0.00 97 PHE A O 15
ATOM 26846 N N . GLU A 1 98 ? -5.105 3.190 7.733 1.00 0.00 98 GLU A N 15
ATOM 26847 C CA . GLU A 1 98 ? -5.215 2.059 8.646 1.00 0.00 98 GLU A CA 15
ATOM 26848 C C . GLU A 1 98 ? -5.363 0.752 7.873 1.00 0.00 98 GLU A C 15
ATOM 26849 O O . GLU A 1 98 ? -6.311 0.577 7.108 1.00 0.00 98 GLU A O 15
ATOM 26861 N N . GLN A 1 99 ? -4.420 -0.162 8.077 1.00 0.00 99 GLN A N 15
ATOM 26862 C CA . GLN A 1 99 ? -4.446 -1.452 7.398 1.00 0.00 99 GLN A CA 15
ATOM 26863 C C . GLN A 1 99 ? -4.544 -2.597 8.401 1.00 0.00 99 GLN A C 15
ATOM 26864 O O . GLN A 1 99 ? -4.035 -2.502 9.518 1.00 0.00 99 GLN A O 15
ATOM 26878 N N . LYS A 1 100 ? -5.200 -3.678 7.992 1.00 0.00 100 LYS A N 15
ATOM 26879 C CA . LYS A 1 100 ? -5.365 -4.844 8.853 1.00 0.00 100 LYS A CA 15
ATOM 26880 C C . LYS A 1 100 ? -5.446 -6.122 8.026 1.00 0.00 100 LYS A C 15
ATOM 26881 O O . LYS A 1 100 ? -6.334 -6.276 7.187 1.00 0.00 100 LYS A O 15
ATOM 26900 N N . THR A 1 101 ? -4.511 -7.036 8.265 1.00 0.00 101 THR A N 15
ATOM 26901 C CA . THR A 1 101 ? -4.475 -8.301 7.540 1.00 0.00 101 THR A CA 15
ATOM 26902 C C . THR A 1 101 ? -4.964 -9.448 8.418 1.00 0.00 101 THR A C 15
ATOM 26903 O O . THR A 1 101 ? -4.663 -9.502 9.611 1.00 0.00 101 THR A O 15
ATOM 26914 N N . LEU A 1 102 ? -5.717 -10.365 7.819 1.00 0.00 102 LEU A N 15
ATOM 26915 C CA . LEU A 1 102 ? -6.246 -11.515 8.545 1.00 0.00 102 LEU A CA 15
ATOM 26916 C C . LEU A 1 102 ? -6.404 -12.716 7.619 1.00 0.00 102 LEU A C 15
ATOM 26917 O O . LEU A 1 102 ? -6.517 -12.565 6.402 1.00 0.00 102 LEU A O 15
ATOM 26933 N N . THR A 1 103 ? -6.411 -13.910 8.203 1.00 0.00 103 THR A N 15
ATOM 26934 C CA . THR A 1 103 ? -6.556 -15.139 7.430 1.00 0.00 103 THR A CA 15
ATOM 26935 C C . THR A 1 103 ? -8.028 -15.484 7.225 1.00 0.00 103 THR A C 15
ATOM 26936 O O . THR A 1 103 ? -8.882 -15.102 8.027 1.00 0.00 103 THR A O 15
ATOM 26947 N N . PRO A 1 104 ? -8.348 -16.215 6.143 1.00 0.00 104 PRO A N 15
ATOM 26948 C CA . PRO A 1 104 ? -9.726 -16.612 5.837 1.00 0.00 104 PRO A CA 15
ATOM 26949 C C . PRO A 1 104 ? -10.404 -17.304 7.014 1.00 0.00 104 PRO A C 15
ATOM 26950 O O . PRO A 1 104 ? -11.548 -16.998 7.352 1.00 0.00 104 PRO A O 15
ATOM 26961 N N . GLU A 1 105 ? -9.691 -18.238 7.635 1.00 0.00 105 GLU A N 15
ATOM 26962 C CA . GLU A 1 105 ? -10.223 -18.975 8.774 1.00 0.00 105 GLU A CA 15
ATOM 26963 C C . GLU A 1 105 ? -10.579 -18.028 9.917 1.00 0.00 105 GLU A C 15
ATOM 26964 O O . GLU A 1 105 ? -11.513 -18.280 10.677 1.00 0.00 105 GLU A O 15
ATOM 26976 N N . GLN A 1 106 ? -9.826 -16.938 10.032 1.00 0.00 106 GLN A N 15
ATOM 26977 C CA . GLN A 1 106 ? -10.062 -15.954 11.082 1.00 0.00 106 GLN A CA 15
ATOM 26978 C C . GLN A 1 106 ? -11.331 -15.155 10.804 1.00 0.00 106 GLN A C 15
ATOM 26979 O O . GLN A 1 106 ? -12.133 -14.911 11.706 1.00 0.00 106 GLN A O 15
ATOM 26993 N N . TRP A 1 107 ? -11.507 -14.750 9.550 1.00 0.00 107 TRP A N 15
ATOM 26994 C CA . TRP A 1 107 ? -12.679 -13.978 9.155 1.00 0.00 107 TRP A CA 15
ATOM 26995 C C . TRP A 1 107 ? -13.917 -14.866 9.071 1.00 0.00 107 TRP A C 15
ATOM 26996 O O . TRP A 1 107 ? -14.997 -14.485 9.521 1.00 0.00 107 TRP A O 15
ATOM 27017 N N . THR A 1 108 ? -13.752 -16.051 8.491 1.00 0.00 108 THR A N 15
ATOM 27018 C CA . THR A 1 108 ? -14.856 -16.993 8.348 1.00 0.00 108 THR A CA 15
ATOM 27019 C C . THR A 1 108 ? -15.462 -17.336 9.705 1.00 0.00 108 THR A C 15
ATOM 27020 O O . THR A 1 108 ? -16.668 -17.198 9.910 1.00 0.00 108 THR A O 15
ATOM 27031 N N . ARG A 1 109 ? -14.618 -17.784 10.628 1.00 0.00 109 ARG A N 15
ATOM 27032 C CA . ARG A 1 109 ? -15.072 -18.147 11.966 1.00 0.00 109 ARG A CA 15
ATOM 27033 C C . ARG A 1 109 ? -15.655 -16.938 12.690 1.00 0.00 109 ARG A C 15
ATOM 27034 O O . ARG A 1 109 ? -16.561 -17.072 13.513 1.00 0.00 109 ARG A O 15
ATOM 27055 N N . GLN A 1 110 ? -15.131 -15.757 12.378 1.00 0.00 110 GLN A N 15
ATOM 27056 C CA . GLN A 1 110 ? -15.599 -14.524 12.999 1.00 0.00 110 GLN A CA 15
ATOM 27057 C C . GLN A 1 110 ? -16.588 -13.798 12.092 1.00 0.00 110 GLN A C 15
ATOM 27058 O O . GLN A 1 110 ? -16.669 -12.570 12.102 1.00 0.00 110 GLN A O 15
ATOM 27072 N N . ARG A 1 111 ? -17.339 -14.565 11.308 1.00 0.00 111 ARG A N 15
ATOM 27073 C CA . ARG A 1 111 ? -18.323 -13.996 10.395 1.00 0.00 111 ARG A CA 15
ATOM 27074 C C . ARG A 1 111 ? -19.729 -14.480 10.739 1.00 0.00 111 ARG A C 15
ATOM 27075 O O . ARG A 1 111 ? -20.569 -14.656 9.856 1.00 0.00 111 ARG A O 15
ATOM 27096 N N . ARG A 1 112 ? -19.977 -14.692 12.027 1.00 0.00 112 ARG A N 15
ATOM 27097 C CA . ARG A 1 112 ? -21.281 -15.155 12.488 1.00 0.00 112 ARG A CA 15
ATOM 27098 C C . ARG A 1 112 ? -21.629 -16.505 11.867 1.00 0.00 112 ARG A C 15
ATOM 27099 O O . ARG A 1 112 ? -22.016 -16.582 10.701 1.00 0.00 112 ARG A O 15
ATOM 27120 N N . GLU A 1 113 ? -21.487 -17.566 12.653 1.00 0.00 113 GLU A N 15
ATOM 27121 C CA . GLU A 1 113 ? -21.786 -18.913 12.181 1.00 0.00 113 GLU A CA 15
ATOM 27122 C C . GLU A 1 113 ? -23.246 -19.029 11.753 1.00 0.00 113 GLU A C 15
ATOM 27123 O O . GLU A 1 113 ? -23.514 -19.714 10.744 1.00 0.00 113 GLU A O 15
ATOM 27136 N N . MET A 1 1 ? 4.746 29.483 -30.521 1.00 0.00 1 MET A N 16
ATOM 27137 C CA . MET A 1 1 ? 4.242 30.880 -30.559 1.00 0.00 1 MET A CA 16
ATOM 27138 C C . MET A 1 1 ? 2.848 30.948 -31.175 1.00 0.00 1 MET A C 16
ATOM 27139 O O . MET A 1 1 ? 2.664 30.639 -32.352 1.00 0.00 1 MET A O 16
ATOM 27155 N N . LYS A 1 2 ? 1.870 31.353 -30.372 1.00 0.00 2 LYS A N 16
ATOM 27156 C CA . LYS A 1 2 ? 0.493 31.460 -30.838 1.00 0.00 2 LYS A CA 16
ATOM 27157 C C . LYS A 1 2 ? -0.024 30.109 -31.324 1.00 0.00 2 LYS A C 16
ATOM 27158 O O . LYS A 1 2 ? -0.857 30.039 -32.229 1.00 0.00 2 LYS A O 16
ATOM 27177 N N . GLY A 1 3 ? 0.477 29.037 -30.718 1.00 0.00 3 GLY A N 16
ATOM 27178 C CA . GLY A 1 3 ? 0.056 27.702 -31.102 1.00 0.00 3 GLY A CA 16
ATOM 27179 C C . GLY A 1 3 ? -0.489 26.907 -29.932 1.00 0.00 3 GLY A C 16
ATOM 27180 O O . GLY A 1 3 ? -1.479 26.187 -30.069 1.00 0.00 3 GLY A O 16
ATOM 27184 N N . SER A 1 4 ? 0.158 27.036 -28.779 1.00 0.00 4 SER A N 16
ATOM 27185 C CA . SER A 1 4 ? -0.267 26.323 -27.580 1.00 0.00 4 SER A CA 16
ATOM 27186 C C . SER A 1 4 ? -1.653 26.780 -27.137 1.00 0.00 4 SER A C 16
ATOM 27187 O O . SER A 1 4 ? -2.181 27.771 -27.643 1.00 0.00 4 SER A O 16
ATOM 27195 N N . SER A 1 5 ? -2.236 26.053 -26.192 1.00 0.00 5 SER A N 16
ATOM 27196 C CA . SER A 1 5 ? -3.562 26.383 -25.681 1.00 0.00 5 SER A CA 16
ATOM 27197 C C . SER A 1 5 ? -3.463 27.280 -24.450 1.00 0.00 5 SER A C 16
ATOM 27198 O O . SER A 1 5 ? -2.391 27.428 -23.862 1.00 0.00 5 SER A O 16
ATOM 27206 N N . HIS A 1 6 ? -4.587 27.877 -24.068 1.00 0.00 6 HIS A N 16
ATOM 27207 C CA . HIS A 1 6 ? -4.628 28.759 -22.908 1.00 0.00 6 HIS A CA 16
ATOM 27208 C C . HIS A 1 6 ? -6.053 29.224 -22.628 1.00 0.00 6 HIS A C 16
ATOM 27209 O O . HIS A 1 6 ? -6.584 29.011 -21.539 1.00 0.00 6 HIS A O 16
ATOM 27224 N N . HIS A 1 7 ? -6.667 29.861 -23.621 1.00 0.00 7 HIS A N 16
ATOM 27225 C CA . HIS A 1 7 ? -8.030 30.356 -23.483 1.00 0.00 7 HIS A CA 16
ATOM 27226 C C . HIS A 1 7 ? -9.042 29.272 -23.840 1.00 0.00 7 HIS A C 16
ATOM 27227 O O . HIS A 1 7 ? -8.846 28.517 -24.793 1.00 0.00 7 HIS A O 16
ATOM 27242 N N . HIS A 1 8 ? -10.123 29.200 -23.070 1.00 0.00 8 HIS A N 16
ATOM 27243 C CA . HIS A 1 8 ? -11.164 28.208 -23.305 1.00 0.00 8 HIS A CA 16
ATOM 27244 C C . HIS A 1 8 ? -12.527 28.874 -23.460 1.00 0.00 8 HIS A C 16
ATOM 27245 O O . HIS A 1 8 ? -13.266 29.034 -22.488 1.00 0.00 8 HIS A O 16
ATOM 27260 N N . HIS A 1 9 ? -12.855 29.261 -24.689 1.00 0.00 9 HIS A N 16
ATOM 27261 C CA . HIS A 1 9 ? -14.129 29.911 -24.972 1.00 0.00 9 HIS A CA 16
ATOM 27262 C C . HIS A 1 9 ? -14.994 29.038 -25.876 1.00 0.00 9 HIS A C 16
ATOM 27263 O O . HIS A 1 9 ? -15.027 29.226 -27.091 1.00 0.00 9 HIS A O 16
ATOM 27278 N N . HIS A 1 10 ? -15.693 28.082 -25.272 1.00 0.00 10 HIS A N 16
ATOM 27279 C CA . HIS A 1 10 ? -16.558 27.178 -26.023 1.00 0.00 10 HIS A CA 16
ATOM 27280 C C . HIS A 1 10 ? -18.014 27.628 -25.945 1.00 0.00 10 HIS A C 16
ATOM 27281 O O . HIS A 1 10 ? -18.926 26.802 -25.902 1.00 0.00 10 HIS A O 16
ATOM 27296 N N . HIS A 1 11 ? -18.223 28.940 -25.927 1.00 0.00 11 HIS A N 16
ATOM 27297 C CA . HIS A 1 11 ? -19.570 29.496 -25.855 1.00 0.00 11 HIS A CA 16
ATOM 27298 C C . HIS A 1 11 ? -20.404 29.056 -27.054 1.00 0.00 11 HIS A C 16
ATOM 27299 O O . HIS A 1 11 ? -21.464 28.450 -26.896 1.00 0.00 11 HIS A O 16
ATOM 27314 N N . SER A 1 12 ? -19.919 29.365 -28.252 1.00 0.00 12 SER A N 16
ATOM 27315 C CA . SER A 1 12 ? -20.619 29.000 -29.479 1.00 0.00 12 SER A CA 16
ATOM 27316 C C . SER A 1 12 ? -19.824 27.968 -30.271 1.00 0.00 12 SER A C 16
ATOM 27317 O O . SER A 1 12 ? -19.859 27.954 -31.502 1.00 0.00 12 SER A O 16
ATOM 27325 N N . SER A 1 13 ? -19.107 27.105 -29.557 1.00 0.00 13 SER A N 16
ATOM 27326 C CA . SER A 1 13 ? -18.303 26.070 -30.195 1.00 0.00 13 SER A CA 16
ATOM 27327 C C . SER A 1 13 ? -18.257 24.811 -29.335 1.00 0.00 13 SER A C 16
ATOM 27328 O O . SER A 1 13 ? -17.268 24.077 -29.342 1.00 0.00 13 SER A O 16
ATOM 27336 N N . GLY A 1 14 ? -19.332 24.565 -28.594 1.00 0.00 14 GLY A N 16
ATOM 27337 C CA . GLY A 1 14 ? -19.394 23.394 -27.740 1.00 0.00 14 GLY A CA 16
ATOM 27338 C C . GLY A 1 14 ? -20.712 23.283 -27.000 1.00 0.00 14 GLY A C 16
ATOM 27339 O O . GLY A 1 14 ? -20.864 23.823 -25.904 1.00 0.00 14 GLY A O 16
ATOM 27343 N N . ALA A 1 15 ? -21.669 22.584 -27.602 1.00 0.00 15 ALA A N 16
ATOM 27344 C CA . ALA A 1 15 ? -22.982 22.405 -26.993 1.00 0.00 15 ALA A CA 16
ATOM 27345 C C . ALA A 1 15 ? -23.075 21.066 -26.270 1.00 0.00 15 ALA A C 16
ATOM 27346 O O . ALA A 1 15 ? -23.503 20.999 -25.118 1.00 0.00 15 ALA A O 16
ATOM 27353 N N . SER A 1 16 ? -22.670 20.000 -26.954 1.00 0.00 16 SER A N 16
ATOM 27354 C CA . SER A 1 16 ? -22.708 18.662 -26.378 1.00 0.00 16 SER A CA 16
ATOM 27355 C C . SER A 1 16 ? -21.563 18.464 -25.389 1.00 0.00 16 SER A C 16
ATOM 27356 O O . SER A 1 16 ? -20.546 17.852 -25.715 1.00 0.00 16 SER A O 16
ATOM 27364 N N . LEU A 1 17 ? -21.738 18.985 -24.178 1.00 0.00 17 LEU A N 16
ATOM 27365 C CA . LEU A 1 17 ? -20.719 18.865 -23.141 1.00 0.00 17 LEU A CA 16
ATOM 27366 C C . LEU A 1 17 ? -21.355 18.827 -21.755 1.00 0.00 17 LEU A C 16
ATOM 27367 O O . LEU A 1 17 ? -20.749 19.258 -20.773 1.00 0.00 17 LEU A O 16
ATOM 27383 N N . VAL A 1 18 ? -22.577 18.312 -21.681 1.00 0.00 18 VAL A N 16
ATOM 27384 C CA . VAL A 1 18 ? -23.293 18.220 -20.414 1.00 0.00 18 VAL A CA 16
ATOM 27385 C C . VAL A 1 18 ? -22.909 16.955 -19.644 1.00 0.00 18 VAL A C 16
ATOM 27386 O O . VAL A 1 18 ? -22.650 17.012 -18.442 1.00 0.00 18 VAL A O 16
ATOM 27399 N N . PRO A 1 19 ? -22.865 15.792 -20.323 1.00 0.00 19 PRO A N 16
ATOM 27400 C CA . PRO A 1 19 ? -22.509 14.523 -19.680 1.00 0.00 19 PRO A CA 16
ATOM 27401 C C . PRO A 1 19 ? -21.204 14.616 -18.896 1.00 0.00 19 PRO A C 16
ATOM 27402 O O . PRO A 1 19 ? -21.182 14.419 -17.681 1.00 0.00 19 PRO A O 16
ATOM 27413 N N . ARG A 1 20 ? -20.117 14.917 -19.600 1.00 0.00 20 ARG A N 16
ATOM 27414 C CA . ARG A 1 20 ? -18.807 15.037 -18.970 1.00 0.00 20 ARG A CA 16
ATOM 27415 C C . ARG A 1 20 ? -18.698 16.339 -18.184 1.00 0.00 20 ARG A C 16
ATOM 27416 O O . ARG A 1 20 ? -18.859 17.427 -18.739 1.00 0.00 20 ARG A O 16
ATOM 27437 N N . GLY A 1 21 ? -18.425 16.220 -16.889 1.00 0.00 21 GLY A N 16
ATOM 27438 C CA . GLY A 1 21 ? -18.299 17.396 -16.047 1.00 0.00 21 GLY A CA 16
ATOM 27439 C C . GLY A 1 21 ? -18.755 17.141 -14.624 1.00 0.00 21 GLY A C 16
ATOM 27440 O O . GLY A 1 21 ? -19.920 17.362 -14.289 1.00 0.00 21 GLY A O 16
ATOM 27444 N N . SER A 1 22 ? -17.836 16.678 -13.784 1.00 0.00 22 SER A N 16
ATOM 27445 C CA . SER A 1 22 ? -18.150 16.393 -12.388 1.00 0.00 22 SER A CA 16
ATOM 27446 C C . SER A 1 22 ? -17.780 17.574 -11.495 1.00 0.00 22 SER A C 16
ATOM 27447 O O . SER A 1 22 ? -16.759 18.228 -11.708 1.00 0.00 22 SER A O 16
ATOM 27455 N N . GLU A 1 23 ? -18.616 17.840 -10.498 1.00 0.00 23 GLU A N 16
ATOM 27456 C CA . GLU A 1 23 ? -18.378 18.941 -9.573 1.00 0.00 23 GLU A CA 16
ATOM 27457 C C . GLU A 1 23 ? -17.502 18.492 -8.407 1.00 0.00 23 GLU A C 16
ATOM 27458 O O . GLU A 1 23 ? -17.344 17.296 -8.161 1.00 0.00 23 GLU A O 16
ATOM 27470 N N . GLY A 1 24 ? -16.936 19.459 -7.692 1.00 0.00 24 GLY A N 16
ATOM 27471 C CA . GLY A 1 24 ? -16.083 19.143 -6.560 1.00 0.00 24 GLY A CA 16
ATOM 27472 C C . GLY A 1 24 ? -14.618 19.410 -6.847 1.00 0.00 24 GLY A C 16
ATOM 27473 O O . GLY A 1 24 ? -14.273 19.953 -7.896 1.00 0.00 24 GLY A O 16
ATOM 27477 N N . ALA A 1 25 ? -13.756 19.029 -5.910 1.00 0.00 25 ALA A N 16
ATOM 27478 C CA . ALA A 1 25 ? -12.320 19.231 -6.065 1.00 0.00 25 ALA A CA 16
ATOM 27479 C C . ALA A 1 25 ? -11.566 17.908 -5.970 1.00 0.00 25 ALA A C 16
ATOM 27480 O O . ALA A 1 25 ? -10.686 17.626 -6.782 1.00 0.00 25 ALA A O 16
ATOM 27487 N N . ALA A 1 26 ? -11.919 17.103 -4.974 1.00 0.00 26 ALA A N 16
ATOM 27488 C CA . ALA A 1 26 ? -11.276 15.811 -4.772 1.00 0.00 26 ALA A CA 16
ATOM 27489 C C . ALA A 1 26 ? -12.306 14.689 -4.700 1.00 0.00 26 ALA A C 16
ATOM 27490 O O . ALA A 1 26 ? -12.085 13.672 -4.042 1.00 0.00 26 ALA A O 16
ATOM 27497 N N . THR A 1 27 ? -13.431 14.879 -5.383 1.00 0.00 27 THR A N 16
ATOM 27498 C CA . THR A 1 27 ? -14.491 13.878 -5.398 1.00 0.00 27 THR A CA 16
ATOM 27499 C C . THR A 1 27 ? -13.972 12.555 -5.955 1.00 0.00 27 THR A C 16
ATOM 27500 O O . THR A 1 27 ? -14.438 11.483 -5.572 1.00 0.00 27 THR A O 16
ATOM 27511 N N . MET A 1 28 ? -13.002 12.645 -6.859 1.00 0.00 28 MET A N 16
ATOM 27512 C CA . MET A 1 28 ? -12.412 11.461 -7.469 1.00 0.00 28 MET A CA 16
ATOM 27513 C C . MET A 1 28 ? -10.977 11.257 -6.988 1.00 0.00 28 MET A C 16
ATOM 27514 O O . MET A 1 28 ? -10.475 10.134 -6.964 1.00 0.00 28 MET A O 16
ATOM 27528 N N . GLU A 1 29 ? -10.323 12.350 -6.603 1.00 0.00 29 GLU A N 16
ATOM 27529 C CA . GLU A 1 29 ? -8.947 12.287 -6.123 1.00 0.00 29 GLU A CA 16
ATOM 27530 C C . GLU A 1 29 ? -8.845 11.409 -4.881 1.00 0.00 29 GLU A C 16
ATOM 27531 O O . GLU A 1 29 ? -9.203 11.828 -3.780 1.00 0.00 29 GLU A O 16
ATOM 27543 N N . LEU A 1 30 ? -8.354 10.187 -5.065 1.00 0.00 30 LEU A N 16
ATOM 27544 C CA . LEU A 1 30 ? -8.204 9.248 -3.959 1.00 0.00 30 LEU A CA 16
ATOM 27545 C C . LEU A 1 30 ? -9.551 8.959 -3.304 1.00 0.00 30 LEU A C 16
ATOM 27546 O O . LEU A 1 30 ? -10.125 9.818 -2.636 1.00 0.00 30 LEU A O 16
ATOM 27562 N N . SER A 1 31 ? -10.049 7.742 -3.501 1.00 0.00 31 SER A N 16
ATOM 27563 C CA . SER A 1 31 ? -11.328 7.338 -2.930 1.00 0.00 31 SER A CA 16
ATOM 27564 C C . SER A 1 31 ? -11.214 5.978 -2.249 1.00 0.00 31 SER A C 16
ATOM 27565 O O . SER A 1 31 ? -10.240 5.252 -2.449 1.00 0.00 31 SER A O 16
ATOM 27573 N N . ALA A 1 32 ? -12.216 5.639 -1.444 1.00 0.00 32 ALA A N 16
ATOM 27574 C CA . ALA A 1 32 ? -12.228 4.366 -0.734 1.00 0.00 32 ALA A CA 16
ATOM 27575 C C . ALA A 1 32 ? -12.184 3.193 -1.707 1.00 0.00 32 ALA A C 16
ATOM 27576 O O . ALA A 1 32 ? -11.438 2.235 -1.505 1.00 0.00 32 ALA A O 16
ATOM 27583 N N . ASP A 1 33 ? -12.987 3.276 -2.763 1.00 0.00 33 ASP A N 16
ATOM 27584 C CA . ASP A 1 33 ? -13.039 2.221 -3.769 1.00 0.00 33 ASP A CA 16
ATOM 27585 C C . ASP A 1 33 ? -11.718 2.125 -4.524 1.00 0.00 33 ASP A C 16
ATOM 27586 O O . ASP A 1 33 ? -11.313 1.043 -4.952 1.00 0.00 33 ASP A O 16
ATOM 27595 N N . TYR A 1 34 ? -11.049 3.262 -4.686 1.00 0.00 34 TYR A N 16
ATOM 27596 C CA . TYR A 1 34 ? -9.774 3.307 -5.391 1.00 0.00 34 TYR A CA 16
ATOM 27597 C C . TYR A 1 34 ? -8.735 2.434 -4.693 1.00 0.00 34 TYR A C 16
ATOM 27598 O O . TYR A 1 34 ? -8.118 1.569 -5.313 1.00 0.00 34 TYR A O 16
ATOM 27616 N N . LEU A 1 35 ? -8.547 2.669 -3.398 1.00 0.00 35 LEU A N 16
ATOM 27617 C CA . LEU A 1 35 ? -7.583 1.904 -2.614 1.00 0.00 35 LEU A CA 16
ATOM 27618 C C . LEU A 1 35 ? -8.070 0.476 -2.393 1.00 0.00 35 LEU A C 16
ATOM 27619 O O . LEU A 1 35 ? -7.270 -0.453 -2.281 1.00 0.00 35 LEU A O 16
ATOM 27635 N N . ARG A 1 36 ? -9.388 0.307 -2.331 1.00 0.00 36 ARG A N 16
ATOM 27636 C CA . ARG A 1 36 ? -9.981 -1.008 -2.123 1.00 0.00 36 ARG A CA 16
ATOM 27637 C C . ARG A 1 36 ? -9.740 -1.912 -3.327 1.00 0.00 36 ARG A C 16
ATOM 27638 O O . ARG A 1 36 ? -9.122 -2.970 -3.208 1.00 0.00 36 ARG A O 16
ATOM 27659 N N . GLU A 1 37 ? -10.232 -1.489 -4.487 1.00 0.00 37 GLU A N 16
ATOM 27660 C CA . GLU A 1 37 ? -10.070 -2.261 -5.713 1.00 0.00 37 GLU A CA 16
ATOM 27661 C C . GLU A 1 37 ? -8.595 -2.438 -6.056 1.00 0.00 37 GLU A C 16
ATOM 27662 O O . GLU A 1 37 ? -8.198 -3.452 -6.629 1.00 0.00 37 GLU A O 16
ATOM 27674 N N . LYS A 1 38 ? -7.787 -1.444 -5.702 1.00 0.00 38 LYS A N 16
ATOM 27675 C CA . LYS A 1 38 ? -6.355 -1.490 -5.973 1.00 0.00 38 LYS A CA 16
ATOM 27676 C C . LYS A 1 38 ? -5.678 -2.577 -5.145 1.00 0.00 38 LYS A C 16
ATOM 27677 O O . LYS A 1 38 ? -5.014 -3.460 -5.687 1.00 0.00 38 LYS A O 16
ATOM 27696 N N . LEU A 1 39 ? -5.850 -2.507 -3.829 1.00 0.00 39 LEU A N 16
ATOM 27697 C CA . LEU A 1 39 ? -5.256 -3.485 -2.926 1.00 0.00 39 LEU A CA 16
ATOM 27698 C C . LEU A 1 39 ? -5.833 -4.875 -3.173 1.00 0.00 39 LEU A C 16
ATOM 27699 O O . LEU A 1 39 ? -5.102 -5.865 -3.211 1.00 0.00 39 LEU A O 16
ATOM 27715 N N . ARG A 1 40 ? -7.150 -4.942 -3.338 1.00 0.00 40 ARG A N 16
ATOM 27716 C CA . ARG A 1 40 ? -7.828 -6.211 -3.581 1.00 0.00 40 ARG A CA 16
ATOM 27717 C C . ARG A 1 40 ? -7.297 -6.885 -4.833 1.00 0.00 40 ARG A C 16
ATOM 27718 O O . ARG A 1 40 ? -6.975 -8.072 -4.821 1.00 0.00 40 ARG A O 16
ATOM 27739 N N . GLN A 1 41 ? -7.209 -6.125 -5.910 1.00 0.00 41 GLN A N 16
ATOM 27740 C CA . GLN A 1 41 ? -6.717 -6.662 -7.166 1.00 0.00 41 GLN A CA 16
ATOM 27741 C C . GLN A 1 41 ? -5.202 -6.838 -7.132 1.00 0.00 41 GLN A C 16
ATOM 27742 O O . GLN A 1 41 ? -4.678 -7.874 -7.539 1.00 0.00 41 GLN A O 16
ATOM 27756 N N . ASP A 1 42 ? -4.504 -5.819 -6.643 1.00 0.00 42 ASP A N 16
ATOM 27757 C CA . ASP A 1 42 ? -3.048 -5.862 -6.555 1.00 0.00 42 ASP A CA 16
ATOM 27758 C C . ASP A 1 42 ? -2.588 -7.025 -5.683 1.00 0.00 42 ASP A C 16
ATOM 27759 O O . ASP A 1 42 ? -1.867 -7.911 -6.142 1.00 0.00 42 ASP A O 16
ATOM 27768 N N . LEU A 1 43 ? -3.012 -7.016 -4.423 1.00 0.00 43 LEU A N 16
ATOM 27769 C CA . LEU A 1 43 ? -2.644 -8.071 -3.486 1.00 0.00 43 LEU A CA 16
ATOM 27770 C C . LEU A 1 43 ? -3.379 -9.370 -3.805 1.00 0.00 43 LEU A C 16
ATOM 27771 O O . LEU A 1 43 ? -2.917 -10.456 -3.456 1.00 0.00 43 LEU A O 16
ATOM 27787 N N . GLU A 1 44 ? -4.525 -9.252 -4.470 1.00 0.00 44 GLU A N 16
ATOM 27788 C CA . GLU A 1 44 ? -5.323 -10.419 -4.834 1.00 0.00 44 GLU A CA 16
ATOM 27789 C C . GLU A 1 44 ? -5.840 -11.131 -3.588 1.00 0.00 44 GLU A C 16
ATOM 27790 O O . GLU A 1 44 ? -5.317 -12.173 -3.193 1.00 0.00 44 GLU A O 16
ATOM 27802 N N . ALA A 1 45 ? -6.871 -10.561 -2.973 1.00 0.00 45 ALA A N 16
ATOM 27803 C CA . ALA A 1 45 ? -7.460 -11.139 -1.772 1.00 0.00 45 ALA A CA 16
ATOM 27804 C C . ALA A 1 45 ? -8.839 -11.722 -2.061 1.00 0.00 45 ALA A C 16
ATOM 27805 O O . ALA A 1 45 ? -9.361 -11.587 -3.168 1.00 0.00 45 ALA A O 16
ATOM 27812 N N . GLU A 1 46 ? -9.425 -12.369 -1.059 1.00 0.00 46 GLU A N 16
ATOM 27813 C CA . GLU A 1 46 ? -10.744 -12.972 -1.206 1.00 0.00 46 GLU A CA 16
ATOM 27814 C C . GLU A 1 46 ? -11.841 -11.970 -0.859 1.00 0.00 46 GLU A C 16
ATOM 27815 O O . GLU A 1 46 ? -12.711 -11.678 -1.680 1.00 0.00 46 GLU A O 16
ATOM 27827 N N . HIS A 1 47 ? -11.792 -11.446 0.361 1.00 0.00 47 HIS A N 16
ATOM 27828 C CA . HIS A 1 47 ? -12.781 -10.475 0.817 1.00 0.00 47 HIS A CA 16
ATOM 27829 C C . HIS A 1 47 ? -12.103 -9.266 1.452 1.00 0.00 47 HIS A C 16
ATOM 27830 O O . HIS A 1 47 ? -11.226 -9.411 2.304 1.00 0.00 47 HIS A O 16
ATOM 27845 N N . VAL A 1 48 ? -12.513 -8.075 1.032 1.00 0.00 48 VAL A N 16
ATOM 27846 C CA . VAL A 1 48 ? -11.945 -6.841 1.560 1.00 0.00 48 VAL A CA 16
ATOM 27847 C C . VAL A 1 48 ? -13.037 -5.839 1.915 1.00 0.00 48 VAL A C 16
ATOM 27848 O O . VAL A 1 48 ? -14.176 -5.961 1.465 1.00 0.00 48 VAL A O 16
ATOM 27861 N N . GLU A 1 49 ? -12.682 -4.847 2.726 1.00 0.00 49 GLU A N 16
ATOM 27862 C CA . GLU A 1 49 ? -13.632 -3.822 3.142 1.00 0.00 49 GLU A CA 16
ATOM 27863 C C . GLU A 1 49 ? -12.925 -2.491 3.377 1.00 0.00 49 GLU A C 16
ATOM 27864 O O . GLU A 1 49 ? -12.033 -2.391 4.219 1.00 0.00 49 GLU A O 16
ATOM 27876 N N . VAL A 1 50 ? -13.330 -1.472 2.626 1.00 0.00 50 VAL A N 16
ATOM 27877 C CA . VAL A 1 50 ? -12.735 -0.146 2.753 1.00 0.00 50 VAL A CA 16
ATOM 27878 C C . VAL A 1 50 ? -13.692 0.823 3.439 1.00 0.00 50 VAL A C 16
ATOM 27879 O O . VAL A 1 50 ? -14.908 0.630 3.418 1.00 0.00 50 VAL A O 16
ATOM 27892 N N . GLU A 1 51 ? -13.136 1.866 4.046 1.00 0.00 51 GLU A N 16
ATOM 27893 C CA . GLU A 1 51 ? -13.940 2.866 4.739 1.00 0.00 51 GLU A CA 16
ATOM 27894 C C . GLU A 1 51 ? -13.349 4.259 4.556 1.00 0.00 51 GLU A C 16
ATOM 27895 O O . GLU A 1 51 ? -12.172 4.408 4.227 1.00 0.00 51 GLU A O 16
ATOM 27907 N N . ASP A 1 52 ? -14.176 5.276 4.771 1.00 0.00 52 ASP A N 16
ATOM 27908 C CA . ASP A 1 52 ? -13.739 6.658 4.627 1.00 0.00 52 ASP A CA 16
ATOM 27909 C C . ASP A 1 52 ? -14.518 7.573 5.569 1.00 0.00 52 ASP A C 16
ATOM 27910 O O . ASP A 1 52 ? -15.729 7.427 5.732 1.00 0.00 52 ASP A O 16
ATOM 27919 N N . THR A 1 53 ? -13.813 8.515 6.187 1.00 0.00 53 THR A N 16
ATOM 27920 C CA . THR A 1 53 ? -14.438 9.453 7.113 1.00 0.00 53 THR A CA 16
ATOM 27921 C C . THR A 1 53 ? -14.563 10.836 6.481 1.00 0.00 53 THR A C 16
ATOM 27922 O O . THR A 1 53 ? -13.808 11.752 6.811 1.00 0.00 53 THR A O 16
ATOM 27933 N N . THR A 1 54 ? -15.522 10.982 5.573 1.00 0.00 54 THR A N 16
ATOM 27934 C CA . THR A 1 54 ? -15.747 12.254 4.895 1.00 0.00 54 THR A CA 16
ATOM 27935 C C . THR A 1 54 ? -14.507 12.682 4.118 1.00 0.00 54 THR A C 16
ATOM 27936 O O . THR A 1 54 ? -13.397 12.230 4.400 1.00 0.00 54 THR A O 16
ATOM 27947 N N . LEU A 1 55 ? -14.703 13.559 3.139 1.00 0.00 55 LEU A N 16
ATOM 27948 C CA . LEU A 1 55 ? -13.600 14.051 2.320 1.00 0.00 55 LEU A CA 16
ATOM 27949 C C . LEU A 1 55 ? -13.554 15.575 2.330 1.00 0.00 55 LEU A C 16
ATOM 27950 O O . LEU A 1 55 ? -13.769 16.221 1.303 1.00 0.00 55 LEU A O 16
ATOM 27966 N N . ASN A 1 56 ? -13.272 16.145 3.496 1.00 0.00 56 ASN A N 16
ATOM 27967 C CA . ASN A 1 56 ? -13.197 17.595 3.641 1.00 0.00 56 ASN A CA 16
ATOM 27968 C C . ASN A 1 56 ? -11.755 18.049 3.838 1.00 0.00 56 ASN A C 16
ATOM 27969 O O . ASN A 1 56 ? -10.823 17.249 3.739 1.00 0.00 56 ASN A O 16
ATOM 27980 N N . ARG A 1 57 ? -11.577 19.336 4.116 1.00 0.00 57 ARG A N 16
ATOM 27981 C CA . ARG A 1 57 ? -10.248 19.895 4.326 1.00 0.00 57 ARG A CA 16
ATOM 27982 C C . ARG A 1 57 ? -9.951 20.049 5.814 1.00 0.00 57 ARG A C 16
ATOM 27983 O O . ARG A 1 57 ? -9.299 21.006 6.233 1.00 0.00 57 ARG A O 16
ATOM 28004 N N . CYS A 1 58 ? -10.433 19.098 6.609 1.00 0.00 58 CYS A N 16
ATOM 28005 C CA . CYS A 1 58 ? -10.218 19.127 8.052 1.00 0.00 58 CYS A CA 16
ATOM 28006 C C . CYS A 1 58 ? -9.616 17.813 8.537 1.00 0.00 58 CYS A C 16
ATOM 28007 O O . CYS A 1 58 ? -8.627 17.806 9.272 1.00 0.00 58 CYS A O 16
ATOM 28015 N N . ALA A 1 59 ? -10.218 16.702 8.124 1.00 0.00 59 ALA A N 16
ATOM 28016 C CA . ALA A 1 59 ? -9.740 15.382 8.516 1.00 0.00 59 ALA A CA 16
ATOM 28017 C C . ALA A 1 59 ? -9.947 14.369 7.396 1.00 0.00 59 ALA A C 16
ATOM 28018 O O . ALA A 1 59 ? -10.931 14.434 6.661 1.00 0.00 59 ALA A O 16
ATOM 28025 N N . THR A 1 60 ? -9.011 13.433 7.271 1.00 0.00 60 THR A N 16
ATOM 28026 C CA . THR A 1 60 ? -9.090 12.406 6.240 1.00 0.00 60 THR A CA 16
ATOM 28027 C C . THR A 1 60 ? -8.452 11.105 6.716 1.00 0.00 60 THR A C 16
ATOM 28028 O O . THR A 1 60 ? -7.227 10.988 6.774 1.00 0.00 60 THR A O 16
ATOM 28039 N N . SER A 1 61 ? -9.290 10.131 7.056 1.00 0.00 61 SER A N 16
ATOM 28040 C CA . SER A 1 61 ? -8.807 8.838 7.528 1.00 0.00 61 SER A CA 16
ATOM 28041 C C . SER A 1 61 ? -9.423 7.701 6.719 1.00 0.00 61 SER A C 16
ATOM 28042 O O . SER A 1 61 ? -10.644 7.610 6.588 1.00 0.00 61 SER A O 16
ATOM 28050 N N . PHE A 1 62 ? -8.571 6.836 6.178 1.00 0.00 62 PHE A N 16
ATOM 28051 C CA . PHE A 1 62 ? -9.033 5.705 5.381 1.00 0.00 62 PHE A CA 16
ATOM 28052 C C . PHE A 1 62 ? -8.707 4.383 6.070 1.00 0.00 62 PHE A C 16
ATOM 28053 O O . PHE A 1 62 ? -7.668 4.248 6.716 1.00 0.00 62 PHE A O 16
ATOM 28070 N N . ARG A 1 63 ? -9.602 3.411 5.925 1.00 0.00 63 ARG A N 16
ATOM 28071 C CA . ARG A 1 63 ? -9.410 2.100 6.532 1.00 0.00 63 ARG A CA 16
ATOM 28072 C C . ARG A 1 63 ? -9.700 0.990 5.526 1.00 0.00 63 ARG A C 16
ATOM 28073 O O . ARG A 1 63 ? -10.801 0.905 4.980 1.00 0.00 63 ARG A O 16
ATOM 28094 N N . VAL A 1 64 ? -8.705 0.142 5.283 1.00 0.00 64 VAL A N 16
ATOM 28095 C CA . VAL A 1 64 ? -8.854 -0.960 4.340 1.00 0.00 64 VAL A CA 16
ATOM 28096 C C . VAL A 1 64 ? -8.654 -2.306 5.029 1.00 0.00 64 VAL A C 16
ATOM 28097 O O . VAL A 1 64 ? -7.772 -2.458 5.874 1.00 0.00 64 VAL A O 16
ATOM 28110 N N . LEU A 1 65 ? -9.479 -3.281 4.659 1.00 0.00 65 LEU A N 16
ATOM 28111 C CA . LEU A 1 65 ? -9.395 -4.616 5.238 1.00 0.00 65 LEU A CA 16
ATOM 28112 C C . LEU A 1 65 ? -9.131 -5.660 4.158 1.00 0.00 65 LEU A C 16
ATOM 28113 O O . LEU A 1 65 ? -9.740 -5.628 3.089 1.00 0.00 65 LEU A O 16
ATOM 28129 N N . VAL A 1 66 ? -8.218 -6.583 4.442 1.00 0.00 66 VAL A N 16
ATOM 28130 C CA . VAL A 1 66 ? -7.875 -7.634 3.492 1.00 0.00 66 VAL A CA 16
ATOM 28131 C C . VAL A 1 66 ? -7.821 -8.997 4.173 1.00 0.00 66 VAL A C 16
ATOM 28132 O O . VAL A 1 66 ? -7.287 -9.133 5.274 1.00 0.00 66 VAL A O 16
ATOM 28145 N N . VAL A 1 67 ? -8.376 -10.005 3.509 1.00 0.00 67 VAL A N 16
ATOM 28146 C CA . VAL A 1 67 ? -8.391 -11.360 4.046 1.00 0.00 67 VAL A CA 16
ATOM 28147 C C . VAL A 1 67 ? -8.172 -12.390 2.943 1.00 0.00 67 VAL A C 16
ATOM 28148 O O . VAL A 1 67 ? -8.951 -12.470 1.993 1.00 0.00 67 VAL A O 16
ATOM 28161 N N . SER A 1 68 ? -7.107 -13.174 3.074 1.00 0.00 68 SER A N 16
ATOM 28162 C CA . SER A 1 68 ? -6.788 -14.198 2.086 1.00 0.00 68 SER A CA 16
ATOM 28163 C C . SER A 1 68 ? -5.560 -14.999 2.507 1.00 0.00 68 SER A C 16
ATOM 28164 O O . SER A 1 68 ? -4.947 -14.721 3.537 1.00 0.00 68 SER A O 16
ATOM 28172 N N . ALA A 1 69 ? -5.206 -15.995 1.700 1.00 0.00 69 ALA A N 16
ATOM 28173 C CA . ALA A 1 69 ? -4.051 -16.838 1.987 1.00 0.00 69 ALA A CA 16
ATOM 28174 C C . ALA A 1 69 ? -2.786 -16.294 1.326 1.00 0.00 69 ALA A C 16
ATOM 28175 O O . ALA A 1 69 ? -1.673 -16.657 1.707 1.00 0.00 69 ALA A O 16
ATOM 28182 N N . LYS A 1 70 ? -2.962 -15.423 0.335 1.00 0.00 70 LYS A N 16
ATOM 28183 C CA . LYS A 1 70 ? -1.830 -14.833 -0.373 1.00 0.00 70 LYS A CA 16
ATOM 28184 C C . LYS A 1 70 ? -0.861 -14.169 0.599 1.00 0.00 70 LYS A C 16
ATOM 28185 O O . LYS A 1 70 ? 0.348 -14.146 0.368 1.00 0.00 70 LYS A O 16
ATOM 28204 N N . PHE A 1 71 ? -1.400 -13.631 1.689 1.00 0.00 71 PHE A N 16
ATOM 28205 C CA . PHE A 1 71 ? -0.583 -12.968 2.698 1.00 0.00 71 PHE A CA 16
ATOM 28206 C C . PHE A 1 71 ? 0.174 -13.987 3.543 1.00 0.00 71 PHE A C 16
ATOM 28207 O O . PHE A 1 71 ? 1.274 -13.715 4.023 1.00 0.00 71 PHE A O 16
ATOM 28224 N N . GLU A 1 72 ? -0.423 -15.162 3.720 1.00 0.00 72 GLU A N 16
ATOM 28225 C CA . GLU A 1 72 ? 0.195 -16.222 4.507 1.00 0.00 72 GLU A CA 16
ATOM 28226 C C . GLU A 1 72 ? 1.538 -16.631 3.911 1.00 0.00 72 GLU A C 16
ATOM 28227 O O . GLU A 1 72 ? 2.457 -17.019 4.632 1.00 0.00 72 GLU A O 16
ATOM 28239 N N . GLY A 1 73 ? 1.646 -16.539 2.590 1.00 0.00 73 GLY A N 16
ATOM 28240 C CA . GLY A 1 73 ? 2.881 -16.902 1.919 1.00 0.00 73 GLY A CA 16
ATOM 28241 C C . GLY A 1 73 ? 4.059 -16.070 2.386 1.00 0.00 73 GLY A C 16
ATOM 28242 O O . GLY A 1 73 ? 5.140 -16.601 2.640 1.00 0.00 73 GLY A O 16
ATOM 28246 N N . LYS A 1 74 ? 3.849 -14.762 2.499 1.00 0.00 74 LYS A N 16
ATOM 28247 C CA . LYS A 1 74 ? 4.902 -13.855 2.939 1.00 0.00 74 LYS A CA 16
ATOM 28248 C C . LYS A 1 74 ? 4.864 -13.671 4.455 1.00 0.00 74 LYS A C 16
ATOM 28249 O O . LYS A 1 74 ? 3.845 -13.934 5.094 1.00 0.00 74 LYS A O 16
ATOM 28268 N N . PRO A 1 75 ? 5.979 -13.215 5.051 1.00 0.00 75 PRO A N 16
ATOM 28269 C CA . PRO A 1 75 ? 6.067 -12.997 6.499 1.00 0.00 75 PRO A CA 16
ATOM 28270 C C . PRO A 1 75 ? 5.157 -11.867 6.969 1.00 0.00 75 PRO A C 16
ATOM 28271 O O . PRO A 1 75 ? 4.627 -11.106 6.159 1.00 0.00 75 PRO A O 16
ATOM 28282 N N . LEU A 1 76 ? 4.981 -11.763 8.282 1.00 0.00 76 LEU A N 16
ATOM 28283 C CA . LEU A 1 76 ? 4.135 -10.726 8.862 1.00 0.00 76 LEU A CA 16
ATOM 28284 C C . LEU A 1 76 ? 4.637 -9.336 8.480 1.00 0.00 76 LEU A C 16
ATOM 28285 O O . LEU A 1 76 ? 3.856 -8.470 8.087 1.00 0.00 76 LEU A O 16
ATOM 28301 N N . LEU A 1 77 ? 5.945 -9.133 8.600 1.00 0.00 77 LEU A N 16
ATOM 28302 C CA . LEU A 1 77 ? 6.551 -7.848 8.268 1.00 0.00 77 LEU A CA 16
ATOM 28303 C C . LEU A 1 77 ? 6.303 -7.489 6.807 1.00 0.00 77 LEU A C 16
ATOM 28304 O O . LEU A 1 77 ? 6.199 -6.314 6.454 1.00 0.00 77 LEU A O 16
ATOM 28320 N N . GLN A 1 78 ? 6.208 -8.509 5.959 1.00 0.00 78 GLN A N 16
ATOM 28321 C CA . GLN A 1 78 ? 5.972 -8.300 4.534 1.00 0.00 78 GLN A CA 16
ATOM 28322 C C . GLN A 1 78 ? 4.520 -7.913 4.274 1.00 0.00 78 GLN A C 16
ATOM 28323 O O . GLN A 1 78 ? 4.223 -7.186 3.325 1.00 0.00 78 GLN A O 16
ATOM 28337 N N . ARG A 1 79 ? 3.619 -8.403 5.119 1.00 0.00 79 ARG A N 16
ATOM 28338 C CA . ARG A 1 79 ? 2.198 -8.107 4.978 1.00 0.00 79 ARG A CA 16
ATOM 28339 C C . ARG A 1 79 ? 1.944 -6.604 5.048 1.00 0.00 79 ARG A C 16
ATOM 28340 O O . ARG A 1 79 ? 1.389 -6.014 4.121 1.00 0.00 79 ARG A O 16
ATOM 28361 N N . HIS A 1 80 ? 2.356 -5.990 6.152 1.00 0.00 80 HIS A N 16
ATOM 28362 C CA . HIS A 1 80 ? 2.173 -4.556 6.343 1.00 0.00 80 HIS A CA 16
ATOM 28363 C C . HIS A 1 80 ? 2.941 -3.765 5.289 1.00 0.00 80 HIS A C 16
ATOM 28364 O O . HIS A 1 80 ? 2.473 -2.732 4.809 1.00 0.00 80 HIS A O 16
ATOM 28379 N N . ARG A 1 81 ? 4.123 -4.256 4.932 1.00 0.00 81 ARG A N 16
ATOM 28380 C CA . ARG A 1 81 ? 4.956 -3.596 3.934 1.00 0.00 81 ARG A CA 16
ATOM 28381 C C . ARG A 1 81 ? 4.325 -3.693 2.548 1.00 0.00 81 ARG A C 16
ATOM 28382 O O . ARG A 1 81 ? 4.492 -2.801 1.715 1.00 0.00 81 ARG A O 16
ATOM 28403 N N . LEU A 1 82 ? 3.600 -4.780 2.309 1.00 0.00 82 LEU A N 16
ATOM 28404 C CA . LEU A 1 82 ? 2.944 -4.994 1.024 1.00 0.00 82 LEU A CA 16
ATOM 28405 C C . LEU A 1 82 ? 1.914 -3.902 0.751 1.00 0.00 82 LEU A C 16
ATOM 28406 O O . LEU A 1 82 ? 1.894 -3.308 -0.326 1.00 0.00 82 LEU A O 16
ATOM 28422 N N . VAL A 1 83 ? 1.059 -3.644 1.736 1.00 0.00 83 VAL A N 16
ATOM 28423 C CA . VAL A 1 83 ? 0.025 -2.624 1.603 1.00 0.00 83 VAL A CA 16
ATOM 28424 C C . VAL A 1 83 ? 0.641 -1.245 1.395 1.00 0.00 83 VAL A C 16
ATOM 28425 O O . VAL A 1 83 ? 0.072 -0.398 0.708 1.00 0.00 83 VAL A O 16
ATOM 28438 N N . ASN A 1 84 ? 1.807 -1.027 1.993 1.00 0.00 84 ASN A N 16
ATOM 28439 C CA . ASN A 1 84 ? 2.501 0.250 1.874 1.00 0.00 84 ASN A CA 16
ATOM 28440 C C . ASN A 1 84 ? 3.080 0.426 0.474 1.00 0.00 84 ASN A C 16
ATOM 28441 O O . ASN A 1 84 ? 3.025 1.513 -0.100 1.00 0.00 84 ASN A O 16
ATOM 28452 N N . GLU A 1 85 ? 3.638 -0.652 -0.069 1.00 0.00 85 GLU A N 16
ATOM 28453 C CA . GLU A 1 85 ? 4.228 -0.617 -1.402 1.00 0.00 85 GLU A CA 16
ATOM 28454 C C . GLU A 1 85 ? 3.158 -0.396 -2.466 1.00 0.00 85 GLU A C 16
ATOM 28455 O O . GLU A 1 85 ? 3.407 0.242 -3.489 1.00 0.00 85 GLU A O 16
ATOM 28467 N N . CYS A 1 86 ? 1.965 -0.930 -2.219 1.00 0.00 86 CYS A N 16
ATOM 28468 C CA . CYS A 1 86 ? 0.857 -0.792 -3.156 1.00 0.00 86 CYS A CA 16
ATOM 28469 C C . CYS A 1 86 ? 0.509 0.677 -3.374 1.00 0.00 86 CYS A C 16
ATOM 28470 O O . CYS A 1 86 ? 0.573 1.181 -4.495 1.00 0.00 86 CYS A O 16
ATOM 28478 N N . LEU A 1 87 ? 0.139 1.359 -2.294 1.00 0.00 87 LEU A N 16
ATOM 28479 C CA . LEU A 1 87 ? -0.219 2.771 -2.368 1.00 0.00 87 LEU A CA 16
ATOM 28480 C C . LEU A 1 87 ? 0.860 3.640 -1.731 1.00 0.00 87 LEU A C 16
ATOM 28481 O O . LEU A 1 87 ? 0.565 4.551 -0.957 1.00 0.00 87 LEU A O 16
ATOM 28497 N N . ALA A 1 88 ? 2.115 3.352 -2.062 1.00 0.00 88 ALA A N 16
ATOM 28498 C CA . ALA A 1 88 ? 3.240 4.106 -1.522 1.00 0.00 88 ALA A CA 16
ATOM 28499 C C . ALA A 1 88 ? 3.193 5.563 -1.971 1.00 0.00 88 ALA A C 16
ATOM 28500 O O . ALA A 1 88 ? 3.634 6.458 -1.250 1.00 0.00 88 ALA A O 16
ATOM 28507 N N . GLU A 1 89 ? 2.658 5.794 -3.166 1.00 0.00 89 GLU A N 16
ATOM 28508 C CA . GLU A 1 89 ? 2.555 7.142 -3.710 1.00 0.00 89 GLU A CA 16
ATOM 28509 C C . GLU A 1 89 ? 1.432 7.924 -3.034 1.00 0.00 89 GLU A C 16
ATOM 28510 O O . GLU A 1 89 ? 1.625 9.060 -2.602 1.00 0.00 89 GLU A O 16
ATOM 28522 N N . GLU A 1 90 ? 0.258 7.309 -2.950 1.00 0.00 90 GLU A N 16
ATOM 28523 C CA . GLU A 1 90 ? -0.903 7.945 -2.333 1.00 0.00 90 GLU A CA 16
ATOM 28524 C C . GLU A 1 90 ? -0.786 7.958 -0.811 1.00 0.00 90 GLU A C 16
ATOM 28525 O O . GLU A 1 90 ? -1.318 8.846 -0.147 1.00 0.00 90 GLU A O 16
ATOM 28537 N N . LEU A 1 91 ? -0.099 6.958 -0.263 1.00 0.00 91 LEU A N 16
ATOM 28538 C CA . LEU A 1 91 ? 0.076 6.839 1.184 1.00 0.00 91 LEU A CA 16
ATOM 28539 C C . LEU A 1 91 ? 0.444 8.177 1.833 1.00 0.00 91 LEU A C 16
ATOM 28540 O O . LEU A 1 91 ? -0.283 8.670 2.696 1.00 0.00 91 LEU A O 16
ATOM 28556 N N . PRO A 1 92 ? 1.577 8.784 1.435 1.00 0.00 92 PRO A N 16
ATOM 28557 C CA . PRO A 1 92 ? 2.023 10.062 1.997 1.00 0.00 92 PRO A CA 16
ATOM 28558 C C . PRO A 1 92 ? 0.922 11.118 1.978 1.00 0.00 92 PRO A C 16
ATOM 28559 O O . PRO A 1 92 ? 0.882 12.000 2.836 1.00 0.00 92 PRO A O 16
ATOM 28570 N N . HIS A 1 93 ? 0.029 11.021 1.000 1.00 0.00 93 HIS A N 16
ATOM 28571 C CA . HIS A 1 93 ? -1.074 11.968 0.879 1.00 0.00 93 HIS A CA 16
ATOM 28572 C C . HIS A 1 93 ? -2.135 11.702 1.942 1.00 0.00 93 HIS A C 16
ATOM 28573 O O . HIS A 1 93 ? -2.825 12.619 2.387 1.00 0.00 93 HIS A O 16
ATOM 28588 N N . ILE A 1 94 ? -2.260 10.441 2.345 1.00 0.00 94 ILE A N 16
ATOM 28589 C CA . ILE A 1 94 ? -3.237 10.054 3.357 1.00 0.00 94 ILE A CA 16
ATOM 28590 C C . ILE A 1 94 ? -2.829 10.561 4.736 1.00 0.00 94 ILE A C 16
ATOM 28591 O O . ILE A 1 94 ? -1.783 10.181 5.263 1.00 0.00 94 ILE A O 16
ATOM 28607 N N . HIS A 1 95 ? -3.662 11.417 5.317 1.00 0.00 95 HIS A N 16
ATOM 28608 C CA . HIS A 1 95 ? -3.387 11.971 6.639 1.00 0.00 95 HIS A CA 16
ATOM 28609 C C . HIS A 1 95 ? -3.407 10.873 7.698 1.00 0.00 95 HIS A C 16
ATOM 28610 O O . HIS A 1 95 ? -2.689 10.945 8.696 1.00 0.00 95 HIS A O 16
ATOM 28625 N N . ALA A 1 96 ? -4.232 9.857 7.470 1.00 0.00 96 ALA A N 16
ATOM 28626 C CA . ALA A 1 96 ? -4.348 8.739 8.399 1.00 0.00 96 ALA A CA 16
ATOM 28627 C C . ALA A 1 96 ? -4.834 7.484 7.685 1.00 0.00 96 ALA A C 16
ATOM 28628 O O . ALA A 1 96 ? -5.945 7.449 7.157 1.00 0.00 96 ALA A O 16
ATOM 28635 N N . PHE A 1 97 ? -3.993 6.455 7.668 1.00 0.00 97 PHE A N 16
ATOM 28636 C CA . PHE A 1 97 ? -4.336 5.198 7.013 1.00 0.00 97 PHE A CA 16
ATOM 28637 C C . PHE A 1 97 ? -4.174 4.021 7.970 1.00 0.00 97 PHE A C 16
ATOM 28638 O O . PHE A 1 97 ? -3.292 4.022 8.828 1.00 0.00 97 PHE A O 16
ATOM 28655 N N . GLU A 1 98 ? -5.032 3.018 7.813 1.00 0.00 98 GLU A N 16
ATOM 28656 C CA . GLU A 1 98 ? -4.985 1.832 8.660 1.00 0.00 98 GLU A CA 16
ATOM 28657 C C . GLU A 1 98 ? -5.239 0.571 7.840 1.00 0.00 98 GLU A C 16
ATOM 28658 O O . GLU A 1 98 ? -6.293 0.422 7.222 1.00 0.00 98 GLU A O 16
ATOM 28670 N N . GLN A 1 99 ? -4.265 -0.334 7.838 1.00 0.00 99 GLN A N 16
ATOM 28671 C CA . GLN A 1 99 ? -4.384 -1.582 7.092 1.00 0.00 99 GLN A CA 16
ATOM 28672 C C . GLN A 1 99 ? -4.374 -2.783 8.032 1.00 0.00 99 GLN A C 16
ATOM 28673 O O . GLN A 1 99 ? -3.575 -2.846 8.966 1.00 0.00 99 GLN A O 16
ATOM 28687 N N . LYS A 1 100 ? -5.267 -3.733 7.777 1.00 0.00 100 LYS A N 16
ATOM 28688 C CA . LYS A 1 100 ? -5.362 -4.934 8.600 1.00 0.00 100 LYS A CA 16
ATOM 28689 C C . LYS A 1 100 ? -5.365 -6.188 7.731 1.00 0.00 100 LYS A C 16
ATOM 28690 O O . LYS A 1 100 ? -6.243 -6.368 6.888 1.00 0.00 100 LYS A O 16
ATOM 28709 N N . THR A 1 101 ? -4.377 -7.051 7.943 1.00 0.00 101 THR A N 16
ATOM 28710 C CA . THR A 1 101 ? -4.265 -8.289 7.179 1.00 0.00 101 THR A CA 16
ATOM 28711 C C . THR A 1 101 ? -4.443 -9.504 8.082 1.00 0.00 101 THR A C 16
ATOM 28712 O O . THR A 1 101 ? -3.865 -9.574 9.168 1.00 0.00 101 THR A O 16
ATOM 28723 N N . LEU A 1 102 ? -5.247 -10.461 7.627 1.00 0.00 102 LEU A N 16
ATOM 28724 C CA . LEU A 1 102 ? -5.500 -11.674 8.394 1.00 0.00 102 LEU A CA 16
ATOM 28725 C C . LEU A 1 102 ? -5.783 -12.855 7.469 1.00 0.00 102 LEU A C 16
ATOM 28726 O O . LEU A 1 102 ? -6.010 -12.677 6.272 1.00 0.00 102 LEU A O 16
ATOM 28742 N N . THR A 1 103 ? -5.771 -14.057 8.033 1.00 0.00 103 THR A N 16
ATOM 28743 C CA . THR A 1 103 ? -6.028 -15.267 7.261 1.00 0.00 103 THR A CA 16
ATOM 28744 C C . THR A 1 103 ? -7.525 -15.561 7.194 1.00 0.00 103 THR A C 16
ATOM 28745 O O . THR A 1 103 ? -8.286 -15.147 8.068 1.00 0.00 103 THR A O 16
ATOM 28756 N N . PRO A 1 104 ? -7.968 -16.282 6.150 1.00 0.00 104 PRO A N 16
ATOM 28757 C CA . PRO A 1 104 ? -9.383 -16.628 5.974 1.00 0.00 104 PRO A CA 16
ATOM 28758 C C . PRO A 1 104 ? -9.890 -17.555 7.073 1.00 0.00 104 PRO A C 16
ATOM 28759 O O . PRO A 1 104 ? -11.065 -17.514 7.440 1.00 0.00 104 PRO A O 16
ATOM 28770 N N . GLU A 1 105 ? -8.999 -18.390 7.595 1.00 0.00 105 GLU A N 16
ATOM 28771 C CA . GLU A 1 105 ? -9.358 -19.327 8.654 1.00 0.00 105 GLU A CA 16
ATOM 28772 C C . GLU A 1 105 ? -9.643 -18.590 9.959 1.00 0.00 105 GLU A C 16
ATOM 28773 O O . GLU A 1 105 ? -10.509 -18.994 10.735 1.00 0.00 105 GLU A O 16
ATOM 28785 N N . GLN A 1 106 ? -8.909 -17.508 10.193 1.00 0.00 106 GLN A N 16
ATOM 28786 C CA . GLN A 1 106 ? -9.083 -16.713 11.404 1.00 0.00 106 GLN A CA 16
ATOM 28787 C C . GLN A 1 106 ? -10.352 -15.872 11.324 1.00 0.00 106 GLN A C 16
ATOM 28788 O O . GLN A 1 106 ? -11.162 -15.859 12.253 1.00 0.00 106 GLN A O 16
ATOM 28802 N N . TRP A 1 107 ? -10.521 -15.167 10.209 1.00 0.00 107 TRP A N 16
ATOM 28803 C CA . TRP A 1 107 ? -11.692 -14.322 10.009 1.00 0.00 107 TRP A CA 16
ATOM 28804 C C . TRP A 1 107 ? -12.977 -15.142 10.076 1.00 0.00 107 TRP A C 16
ATOM 28805 O O . TRP A 1 107 ? -13.957 -14.730 10.697 1.00 0.00 107 TRP A O 16
ATOM 28826 N N . THR A 1 108 ? -12.965 -16.306 9.434 1.00 0.00 108 THR A N 16
ATOM 28827 C CA . THR A 1 108 ? -14.128 -17.183 9.421 1.00 0.00 108 THR A CA 16
ATOM 28828 C C . THR A 1 108 ? -14.516 -17.595 10.838 1.00 0.00 108 THR A C 16
ATOM 28829 O O . THR A 1 108 ? -15.689 -17.828 11.128 1.00 0.00 108 THR A O 16
ATOM 28840 N N . ARG A 1 109 ? -13.522 -17.683 11.717 1.00 0.00 109 ARG A N 16
ATOM 28841 C CA . ARG A 1 109 ? -13.759 -18.065 13.103 1.00 0.00 109 ARG A CA 16
ATOM 28842 C C . ARG A 1 109 ? -14.454 -16.943 13.866 1.00 0.00 109 ARG A C 16
ATOM 28843 O O . ARG A 1 109 ? -15.227 -17.192 14.792 1.00 0.00 109 ARG A O 16
ATOM 28864 N N . GLN A 1 110 ? -14.176 -15.703 13.472 1.00 0.00 110 GLN A N 16
ATOM 28865 C CA . GLN A 1 110 ? -14.774 -14.542 14.120 1.00 0.00 110 GLN A CA 16
ATOM 28866 C C . GLN A 1 110 ? -15.683 -13.788 13.154 1.00 0.00 110 GLN A C 16
ATOM 28867 O O . GLN A 1 110 ? -15.724 -12.558 13.156 1.00 0.00 110 GLN A O 16
ATOM 28881 N N . ARG A 1 111 ? -16.410 -14.534 12.329 1.00 0.00 111 ARG A N 16
ATOM 28882 C CA . ARG A 1 111 ? -17.319 -13.936 11.359 1.00 0.00 111 ARG A CA 16
ATOM 28883 C C . ARG A 1 111 ? -18.754 -13.947 11.878 1.00 0.00 111 ARG A C 16
ATOM 28884 O O . ARG A 1 111 ? -19.704 -14.084 11.107 1.00 0.00 111 ARG A O 16
ATOM 28905 N N . ARG A 1 112 ? -18.902 -13.801 13.190 1.00 0.00 112 ARG A N 16
ATOM 28906 C CA . ARG A 1 112 ? -20.220 -13.793 13.815 1.00 0.00 112 ARG A CA 16
ATOM 28907 C C . ARG A 1 112 ? -20.577 -12.397 14.316 1.00 0.00 112 ARG A C 16
ATOM 28908 O O . ARG A 1 112 ? -19.792 -11.759 15.017 1.00 0.00 112 ARG A O 16
ATOM 28929 N N . GLU A 1 113 ? -21.766 -11.928 13.951 1.00 0.00 113 GLU A N 16
ATOM 28930 C CA . GLU A 1 113 ? -22.226 -10.608 14.364 1.00 0.00 113 GLU A CA 16
ATOM 28931 C C . GLU A 1 113 ? -22.381 -10.535 15.880 1.00 0.00 113 GLU A C 16
ATOM 28932 O O . GLU A 1 113 ? -22.594 -11.596 16.504 1.00 0.00 113 GLU A O 16
ATOM 28945 N N . MET A 1 1 ? 19.111 32.954 -32.377 1.00 0.00 1 MET A N 17
ATOM 28946 C CA . MET A 1 1 ? 18.478 32.409 -31.148 1.00 0.00 1 MET A CA 17
ATOM 28947 C C . MET A 1 1 ? 18.603 33.386 -29.983 1.00 0.00 1 MET A C 17
ATOM 28948 O O . MET A 1 1 ? 19.363 34.353 -30.050 1.00 0.00 1 MET A O 17
ATOM 28964 N N . LYS A 1 2 ? 17.851 33.129 -28.918 1.00 0.00 2 LYS A N 17
ATOM 28965 C CA . LYS A 1 2 ? 17.878 33.986 -27.739 1.00 0.00 2 LYS A CA 17
ATOM 28966 C C . LYS A 1 2 ? 17.323 33.255 -26.521 1.00 0.00 2 LYS A C 17
ATOM 28967 O O . LYS A 1 2 ? 16.711 33.863 -25.644 1.00 0.00 2 LYS A O 17
ATOM 28986 N N . GLY A 1 3 ? 17.540 31.944 -26.475 1.00 0.00 3 GLY A N 17
ATOM 28987 C CA . GLY A 1 3 ? 17.054 31.151 -25.361 1.00 0.00 3 GLY A CA 17
ATOM 28988 C C . GLY A 1 3 ? 15.541 31.080 -25.315 1.00 0.00 3 GLY A C 17
ATOM 28989 O O . GLY A 1 3 ? 14.864 32.110 -25.309 1.00 0.00 3 GLY A O 17
ATOM 28993 N N . SER A 1 4 ? 15.008 29.863 -25.284 1.00 0.00 4 SER A N 17
ATOM 28994 C CA . SER A 1 4 ? 13.564 29.662 -25.239 1.00 0.00 4 SER A CA 17
ATOM 28995 C C . SER A 1 4 ? 13.104 29.329 -23.824 1.00 0.00 4 SER A C 17
ATOM 28996 O O . SER A 1 4 ? 13.918 29.213 -22.907 1.00 0.00 4 SER A O 17
ATOM 29004 N N . SER A 1 5 ? 11.795 29.175 -23.653 1.00 0.00 5 SER A N 17
ATOM 29005 C CA . SER A 1 5 ? 11.228 28.855 -22.349 1.00 0.00 5 SER A CA 17
ATOM 29006 C C . SER A 1 5 ? 10.842 27.381 -22.270 1.00 0.00 5 SER A C 17
ATOM 29007 O O . SER A 1 5 ? 9.674 27.026 -22.420 1.00 0.00 5 SER A O 17
ATOM 29015 N N . HIS A 1 6 ? 11.835 26.528 -22.034 1.00 0.00 6 HIS A N 17
ATOM 29016 C CA . HIS A 1 6 ? 11.600 25.092 -21.934 1.00 0.00 6 HIS A CA 17
ATOM 29017 C C . HIS A 1 6 ? 11.518 24.654 -20.477 1.00 0.00 6 HIS A C 17
ATOM 29018 O O . HIS A 1 6 ? 11.893 23.533 -20.133 1.00 0.00 6 HIS A O 17
ATOM 29033 N N . HIS A 1 7 ? 11.026 25.545 -19.622 1.00 0.00 7 HIS A N 17
ATOM 29034 C CA . HIS A 1 7 ? 10.894 25.249 -18.200 1.00 0.00 7 HIS A CA 17
ATOM 29035 C C . HIS A 1 7 ? 9.566 25.767 -17.657 1.00 0.00 7 HIS A C 17
ATOM 29036 O O . HIS A 1 7 ? 9.034 26.767 -18.140 1.00 0.00 7 HIS A O 17
ATOM 29051 N N . HIS A 1 8 ? 9.035 25.079 -16.651 1.00 0.00 8 HIS A N 17
ATOM 29052 C CA . HIS A 1 8 ? 7.769 25.470 -16.042 1.00 0.00 8 HIS A CA 17
ATOM 29053 C C . HIS A 1 8 ? 7.900 25.565 -14.527 1.00 0.00 8 HIS A C 17
ATOM 29054 O O . HIS A 1 8 ? 8.741 24.899 -13.923 1.00 0.00 8 HIS A O 17
ATOM 29069 N N . HIS A 1 9 ? 7.062 26.397 -13.915 1.00 0.00 9 HIS A N 17
ATOM 29070 C CA . HIS A 1 9 ? 7.085 26.578 -12.468 1.00 0.00 9 HIS A CA 17
ATOM 29071 C C . HIS A 1 9 ? 8.442 27.101 -12.007 1.00 0.00 9 HIS A C 17
ATOM 29072 O O . HIS A 1 9 ? 9.358 26.323 -11.736 1.00 0.00 9 HIS A O 17
ATOM 29087 N N . HIS A 1 10 ? 8.565 28.421 -11.920 1.00 0.00 10 HIS A N 17
ATOM 29088 C CA . HIS A 1 10 ? 9.811 29.047 -11.491 1.00 0.00 10 HIS A CA 17
ATOM 29089 C C . HIS A 1 10 ? 9.729 29.474 -10.029 1.00 0.00 10 HIS A C 17
ATOM 29090 O O . HIS A 1 10 ? 10.418 28.922 -9.172 1.00 0.00 10 HIS A O 17
ATOM 29105 N N . HIS A 1 11 ? 8.884 30.462 -9.753 1.00 0.00 11 HIS A N 17
ATOM 29106 C CA . HIS A 1 11 ? 8.713 30.964 -8.394 1.00 0.00 11 HIS A CA 17
ATOM 29107 C C . HIS A 1 11 ? 7.321 31.557 -8.204 1.00 0.00 11 HIS A C 17
ATOM 29108 O O . HIS A 1 11 ? 7.142 32.774 -8.246 1.00 0.00 11 HIS A O 17
ATOM 29123 N N . SER A 1 12 ? 6.337 30.688 -7.995 1.00 0.00 12 SER A N 17
ATOM 29124 C CA . SER A 1 12 ? 4.961 31.125 -7.797 1.00 0.00 12 SER A CA 17
ATOM 29125 C C . SER A 1 12 ? 4.550 30.987 -6.335 1.00 0.00 12 SER A C 17
ATOM 29126 O O . SER A 1 12 ? 3.753 31.776 -5.827 1.00 0.00 12 SER A O 17
ATOM 29134 N N . SER A 1 13 ? 5.100 29.980 -5.664 1.00 0.00 13 SER A N 17
ATOM 29135 C CA . SER A 1 13 ? 4.790 29.738 -4.259 1.00 0.00 13 SER A CA 17
ATOM 29136 C C . SER A 1 13 ? 5.972 30.112 -3.371 1.00 0.00 13 SER A C 17
ATOM 29137 O O . SER A 1 13 ? 7.120 29.791 -3.680 1.00 0.00 13 SER A O 17
ATOM 29145 N N . GLY A 1 14 ? 5.684 30.792 -2.266 1.00 0.00 14 GLY A N 17
ATOM 29146 C CA . GLY A 1 14 ? 6.733 31.197 -1.349 1.00 0.00 14 GLY A CA 17
ATOM 29147 C C . GLY A 1 14 ? 7.386 30.018 -0.656 1.00 0.00 14 GLY A C 17
ATOM 29148 O O . GLY A 1 14 ? 7.753 29.035 -1.303 1.00 0.00 14 GLY A O 17
ATOM 29152 N N . ALA A 1 15 ? 7.534 30.114 0.661 1.00 0.00 15 ALA A N 17
ATOM 29153 C CA . ALA A 1 15 ? 8.148 29.047 1.441 1.00 0.00 15 ALA A CA 17
ATOM 29154 C C . ALA A 1 15 ? 7.089 28.157 2.082 1.00 0.00 15 ALA A C 17
ATOM 29155 O O . ALA A 1 15 ? 7.255 27.690 3.210 1.00 0.00 15 ALA A O 17
ATOM 29162 N N . SER A 1 16 ? 6.000 27.926 1.357 1.00 0.00 16 SER A N 17
ATOM 29163 C CA . SER A 1 16 ? 4.913 27.090 1.855 1.00 0.00 16 SER A CA 17
ATOM 29164 C C . SER A 1 16 ? 5.398 25.670 2.128 1.00 0.00 16 SER A C 17
ATOM 29165 O O . SER A 1 16 ? 5.225 25.145 3.227 1.00 0.00 16 SER A O 17
ATOM 29173 N N . LEU A 1 17 ? 6.007 25.055 1.120 1.00 0.00 17 LEU A N 17
ATOM 29174 C CA . LEU A 1 17 ? 6.518 23.695 1.251 1.00 0.00 17 LEU A CA 17
ATOM 29175 C C . LEU A 1 17 ? 5.392 22.721 1.583 1.00 0.00 17 LEU A C 17
ATOM 29176 O O . LEU A 1 17 ? 5.586 21.765 2.334 1.00 0.00 17 LEU A O 17
ATOM 29192 N N . VAL A 1 18 ? 4.215 22.969 1.017 1.00 0.00 18 VAL A N 17
ATOM 29193 C CA . VAL A 1 18 ? 3.059 22.115 1.252 1.00 0.00 18 VAL A CA 17
ATOM 29194 C C . VAL A 1 18 ? 2.405 21.699 -0.063 1.00 0.00 18 VAL A C 17
ATOM 29195 O O . VAL A 1 18 ? 1.491 22.367 -0.549 1.00 0.00 18 VAL A O 17
ATOM 29208 N N . PRO A 1 19 ? 2.865 20.586 -0.659 1.00 0.00 19 PRO A N 17
ATOM 29209 C CA . PRO A 1 19 ? 2.320 20.084 -1.924 1.00 0.00 19 PRO A CA 17
ATOM 29210 C C . PRO A 1 19 ? 0.802 19.942 -1.886 1.00 0.00 19 PRO A C 17
ATOM 29211 O O . PRO A 1 19 ? 0.227 19.607 -0.850 1.00 0.00 19 PRO A O 17
ATOM 29222 N N . ARG A 1 20 ? 0.160 20.198 -3.020 1.00 0.00 20 ARG A N 17
ATOM 29223 C CA . ARG A 1 20 ? -1.292 20.099 -3.116 1.00 0.00 20 ARG A CA 17
ATOM 29224 C C . ARG A 1 20 ? -1.705 19.393 -4.403 1.00 0.00 20 ARG A C 17
ATOM 29225 O O . ARG A 1 20 ? -2.375 18.360 -4.368 1.00 0.00 20 ARG A O 17
ATOM 29246 N N . GLY A 1 21 ? -1.302 19.955 -5.537 1.00 0.00 21 GLY A N 17
ATOM 29247 C CA . GLY A 1 21 ? -1.640 19.365 -6.819 1.00 0.00 21 GLY A CA 17
ATOM 29248 C C . GLY A 1 21 ? -1.728 20.397 -7.927 1.00 0.00 21 GLY A C 17
ATOM 29249 O O . GLY A 1 21 ? -1.224 21.511 -7.789 1.00 0.00 21 GLY A O 17
ATOM 29253 N N . SER A 1 22 ? -2.372 20.025 -9.029 1.00 0.00 22 SER A N 17
ATOM 29254 C CA . SER A 1 22 ? -2.524 20.927 -10.165 1.00 0.00 22 SER A CA 17
ATOM 29255 C C . SER A 1 22 ? -3.801 20.615 -10.940 1.00 0.00 22 SER A C 17
ATOM 29256 O O . SER A 1 22 ? -4.627 21.496 -11.175 1.00 0.00 22 SER A O 17
ATOM 29264 N N . GLU A 1 23 ? -3.954 19.356 -11.335 1.00 0.00 23 GLU A N 17
ATOM 29265 C CA . GLU A 1 23 ? -5.129 18.927 -12.084 1.00 0.00 23 GLU A CA 17
ATOM 29266 C C . GLU A 1 23 ? -6.073 18.119 -11.199 1.00 0.00 23 GLU A C 17
ATOM 29267 O O . GLU A 1 23 ? -5.840 16.939 -10.941 1.00 0.00 23 GLU A O 17
ATOM 29279 N N . GLY A 1 24 ? -7.141 18.763 -10.738 1.00 0.00 24 GLY A N 17
ATOM 29280 C CA . GLY A 1 24 ? -8.105 18.088 -9.888 1.00 0.00 24 GLY A CA 17
ATOM 29281 C C . GLY A 1 24 ? -8.967 17.106 -10.656 1.00 0.00 24 GLY A C 17
ATOM 29282 O O . GLY A 1 24 ? -10.012 17.474 -11.193 1.00 0.00 24 GLY A O 17
ATOM 29286 N N . ALA A 1 25 ? -8.529 15.852 -10.708 1.00 0.00 25 ALA A N 17
ATOM 29287 C CA . ALA A 1 25 ? -9.268 14.813 -11.414 1.00 0.00 25 ALA A CA 17
ATOM 29288 C C . ALA A 1 25 ? -8.841 13.424 -10.953 1.00 0.00 25 ALA A C 17
ATOM 29289 O O . ALA A 1 25 ? -7.901 13.282 -10.171 1.00 0.00 25 ALA A O 17
ATOM 29296 N N . ALA A 1 26 ? -9.537 12.403 -11.442 1.00 0.00 26 ALA A N 17
ATOM 29297 C CA . ALA A 1 26 ? -9.230 11.025 -11.080 1.00 0.00 26 ALA A CA 17
ATOM 29298 C C . ALA A 1 26 ? -7.805 10.658 -11.483 1.00 0.00 26 ALA A C 17
ATOM 29299 O O . ALA A 1 26 ? -6.977 11.534 -11.730 1.00 0.00 26 ALA A O 17
ATOM 29306 N N . THR A 1 27 ? -7.521 9.360 -11.537 1.00 0.00 27 THR A N 17
ATOM 29307 C CA . THR A 1 27 ? -6.189 8.889 -11.899 1.00 0.00 27 THR A CA 17
ATOM 29308 C C . THR A 1 27 ? -5.154 9.390 -10.896 1.00 0.00 27 THR A C 17
ATOM 29309 O O . THR A 1 27 ? -3.958 9.424 -11.184 1.00 0.00 27 THR A O 17
ATOM 29320 N N . MET A 1 28 ? -5.628 9.781 -9.716 1.00 0.00 28 MET A N 17
ATOM 29321 C CA . MET A 1 28 ? -4.758 10.286 -8.662 1.00 0.00 28 MET A CA 17
ATOM 29322 C C . MET A 1 28 ? -5.572 10.692 -7.436 1.00 0.00 28 MET A C 17
ATOM 29323 O O . MET A 1 28 ? -5.109 10.562 -6.303 1.00 0.00 28 MET A O 17
ATOM 29337 N N . GLU A 1 29 ? -6.788 11.183 -7.669 1.00 0.00 29 GLU A N 17
ATOM 29338 C CA . GLU A 1 29 ? -7.662 11.605 -6.580 1.00 0.00 29 GLU A CA 17
ATOM 29339 C C . GLU A 1 29 ? -7.958 10.442 -5.639 1.00 0.00 29 GLU A C 17
ATOM 29340 O O . GLU A 1 29 ? -8.744 9.553 -5.964 1.00 0.00 29 GLU A O 17
ATOM 29352 N N . LEU A 1 30 ? -7.316 10.454 -4.472 1.00 0.00 30 LEU A N 17
ATOM 29353 C CA . LEU A 1 30 ? -7.496 9.406 -3.476 1.00 0.00 30 LEU A CA 17
ATOM 29354 C C . LEU A 1 30 ? -8.969 9.035 -3.313 1.00 0.00 30 LEU A C 17
ATOM 29355 O O . LEU A 1 30 ? -9.844 9.899 -3.348 1.00 0.00 30 LEU A O 17
ATOM 29371 N N . SER A 1 31 ? -9.231 7.744 -3.133 1.00 0.00 31 SER A N 17
ATOM 29372 C CA . SER A 1 31 ? -10.595 7.259 -2.964 1.00 0.00 31 SER A CA 17
ATOM 29373 C C . SER A 1 31 ? -10.614 5.956 -2.171 1.00 0.00 31 SER A C 17
ATOM 29374 O O . SER A 1 31 ? -9.629 5.217 -2.147 1.00 0.00 31 SER A O 17
ATOM 29382 N N . ALA A 1 32 ? -11.741 5.680 -1.522 1.00 0.00 32 ALA A N 17
ATOM 29383 C CA . ALA A 1 32 ? -11.887 4.467 -0.726 1.00 0.00 32 ALA A CA 17
ATOM 29384 C C . ALA A 1 32 ? -11.910 3.227 -1.615 1.00 0.00 32 ALA A C 17
ATOM 29385 O O . ALA A 1 32 ? -11.099 2.316 -1.449 1.00 0.00 32 ALA A O 17
ATOM 29392 N N . ASP A 1 33 ? -12.846 3.200 -2.559 1.00 0.00 33 ASP A N 17
ATOM 29393 C CA . ASP A 1 33 ? -12.977 2.071 -3.473 1.00 0.00 33 ASP A CA 17
ATOM 29394 C C . ASP A 1 33 ? -11.697 1.873 -4.281 1.00 0.00 33 ASP A C 17
ATOM 29395 O O . ASP A 1 33 ? -11.351 0.751 -4.647 1.00 0.00 33 ASP A O 17
ATOM 29404 N N . TYR A 1 34 ? -11.000 2.972 -4.554 1.00 0.00 34 TYR A N 17
ATOM 29405 C CA . TYR A 1 34 ? -9.759 2.919 -5.317 1.00 0.00 34 TYR A CA 17
ATOM 29406 C C . TYR A 1 34 ? -8.721 2.053 -4.611 1.00 0.00 34 TYR A C 17
ATOM 29407 O O . TYR A 1 34 ? -8.228 1.075 -5.172 1.00 0.00 34 TYR A O 17
ATOM 29425 N N . LEU A 1 35 ? -8.393 2.420 -3.376 1.00 0.00 35 LEU A N 17
ATOM 29426 C CA . LEU A 1 35 ? -7.414 1.677 -2.592 1.00 0.00 35 LEU A CA 17
ATOM 29427 C C . LEU A 1 35 ? -7.881 0.245 -2.351 1.00 0.00 35 LEU A C 17
ATOM 29428 O O . LEU A 1 35 ? -7.068 -0.673 -2.243 1.00 0.00 35 LEU A O 17
ATOM 29444 N N . ARG A 1 36 ? -9.194 0.062 -2.266 1.00 0.00 36 ARG A N 17
ATOM 29445 C CA . ARG A 1 36 ? -9.769 -1.259 -2.037 1.00 0.00 36 ARG A CA 17
ATOM 29446 C C . ARG A 1 36 ? -9.622 -2.140 -3.274 1.00 0.00 36 ARG A C 17
ATOM 29447 O O . ARG A 1 36 ? -9.007 -3.205 -3.219 1.00 0.00 36 ARG A O 17
ATOM 29468 N N . GLU A 1 37 ? -10.189 -1.688 -4.387 1.00 0.00 37 GLU A N 17
ATOM 29469 C CA . GLU A 1 37 ? -10.122 -2.434 -5.637 1.00 0.00 37 GLU A CA 17
ATOM 29470 C C . GLU A 1 37 ? -8.675 -2.643 -6.073 1.00 0.00 37 GLU A C 17
ATOM 29471 O O . GLU A 1 37 ? -8.347 -3.644 -6.709 1.00 0.00 37 GLU A O 17
ATOM 29483 N N . LYS A 1 38 ? -7.815 -1.692 -5.726 1.00 0.00 38 LYS A N 17
ATOM 29484 C CA . LYS A 1 38 ? -6.403 -1.771 -6.082 1.00 0.00 38 LYS A CA 17
ATOM 29485 C C . LYS A 1 38 ? -5.703 -2.874 -5.293 1.00 0.00 38 LYS A C 17
ATOM 29486 O O . LYS A 1 38 ? -5.160 -3.815 -5.871 1.00 0.00 38 LYS A O 17
ATOM 29505 N N . LEU A 1 39 ? -5.721 -2.750 -3.971 1.00 0.00 39 LEU A N 17
ATOM 29506 C CA . LEU A 1 39 ? -5.088 -3.735 -3.101 1.00 0.00 39 LEU A CA 17
ATOM 29507 C C . LEU A 1 39 ? -5.723 -5.110 -3.283 1.00 0.00 39 LEU A C 17
ATOM 29508 O O . LEU A 1 39 ? -5.034 -6.131 -3.261 1.00 0.00 39 LEU A O 17
ATOM 29524 N N . ARG A 1 40 ? -7.040 -5.129 -3.461 1.00 0.00 40 ARG A N 17
ATOM 29525 C CA . ARG A 1 40 ? -7.769 -6.379 -3.646 1.00 0.00 40 ARG A CA 17
ATOM 29526 C C . ARG A 1 40 ? -7.244 -7.147 -4.844 1.00 0.00 40 ARG A C 17
ATOM 29527 O O . ARG A 1 40 ? -6.928 -8.334 -4.745 1.00 0.00 40 ARG A O 17
ATOM 29548 N N . GLN A 1 41 ? -7.156 -6.472 -5.975 1.00 0.00 41 GLN A N 17
ATOM 29549 C CA . GLN A 1 41 ? -6.672 -7.104 -7.190 1.00 0.00 41 GLN A CA 17
ATOM 29550 C C . GLN A 1 41 ? -5.158 -7.283 -7.149 1.00 0.00 41 GLN A C 17
ATOM 29551 O O . GLN A 1 41 ? -4.633 -8.314 -7.570 1.00 0.00 41 GLN A O 17
ATOM 29565 N N . ASP A 1 42 ? -4.460 -6.273 -6.639 1.00 0.00 42 ASP A N 17
ATOM 29566 C CA . ASP A 1 42 ? -3.005 -6.322 -6.544 1.00 0.00 42 ASP A CA 17
ATOM 29567 C C . ASP A 1 42 ? -2.555 -7.490 -5.673 1.00 0.00 42 ASP A C 17
ATOM 29568 O O . ASP A 1 42 ? -1.835 -8.378 -6.130 1.00 0.00 42 ASP A O 17
ATOM 29577 N N . LEU A 1 43 ? -2.985 -7.483 -4.415 1.00 0.00 43 LEU A N 17
ATOM 29578 C CA . LEU A 1 43 ? -2.627 -8.543 -3.479 1.00 0.00 43 LEU A CA 17
ATOM 29579 C C . LEU A 1 43 ? -3.445 -9.807 -3.739 1.00 0.00 43 LEU A C 17
ATOM 29580 O O . LEU A 1 43 ? -3.052 -10.903 -3.339 1.00 0.00 43 LEU A O 17
ATOM 29596 N N . GLU A 1 44 ? -4.584 -9.648 -4.409 1.00 0.00 44 GLU A N 17
ATOM 29597 C CA . GLU A 1 44 ? -5.454 -10.778 -4.718 1.00 0.00 44 GLU A CA 17
ATOM 29598 C C . GLU A 1 44 ? -6.005 -11.404 -3.441 1.00 0.00 44 GLU A C 17
ATOM 29599 O O . GLU A 1 44 ? -5.506 -12.426 -2.973 1.00 0.00 44 GLU A O 17
ATOM 29611 N N . ALA A 1 45 ? -7.038 -10.781 -2.883 1.00 0.00 45 ALA A N 17
ATOM 29612 C CA . ALA A 1 45 ? -7.659 -11.275 -1.660 1.00 0.00 45 ALA A CA 17
ATOM 29613 C C . ALA A 1 45 ? -9.055 -11.822 -1.935 1.00 0.00 45 ALA A C 17
ATOM 29614 O O . ALA A 1 45 ? -9.608 -11.626 -3.018 1.00 0.00 45 ALA A O 17
ATOM 29621 N N . GLU A 1 46 ? -9.621 -12.508 -0.948 1.00 0.00 46 GLU A N 17
ATOM 29622 C CA . GLU A 1 46 ? -10.954 -13.084 -1.083 1.00 0.00 46 GLU A CA 17
ATOM 29623 C C . GLU A 1 46 ? -12.029 -12.022 -0.871 1.00 0.00 46 GLU A C 17
ATOM 29624 O O . GLU A 1 46 ? -12.879 -11.804 -1.734 1.00 0.00 46 GLU A O 17
ATOM 29636 N N . HIS A 1 47 ? -11.983 -11.365 0.283 1.00 0.00 47 HIS A N 17
ATOM 29637 C CA . HIS A 1 47 ? -12.953 -10.325 0.609 1.00 0.00 47 HIS A CA 17
ATOM 29638 C C . HIS A 1 47 ? -12.253 -9.077 1.138 1.00 0.00 47 HIS A C 17
ATOM 29639 O O . HIS A 1 47 ? -11.388 -9.161 2.009 1.00 0.00 47 HIS A O 17
ATOM 29654 N N . VAL A 1 48 ? -12.634 -7.921 0.605 1.00 0.00 48 VAL A N 17
ATOM 29655 C CA . VAL A 1 48 ? -12.043 -6.655 1.023 1.00 0.00 48 VAL A CA 17
ATOM 29656 C C . VAL A 1 48 ? -13.118 -5.657 1.436 1.00 0.00 48 VAL A C 17
ATOM 29657 O O . VAL A 1 48 ? -14.211 -5.635 0.870 1.00 0.00 48 VAL A O 17
ATOM 29670 N N . GLU A 1 49 ? -12.799 -4.829 2.427 1.00 0.00 49 GLU A N 17
ATOM 29671 C CA . GLU A 1 49 ? -13.738 -3.827 2.917 1.00 0.00 49 GLU A CA 17
ATOM 29672 C C . GLU A 1 49 ? -13.024 -2.510 3.205 1.00 0.00 49 GLU A C 17
ATOM 29673 O O . GLU A 1 49 ? -12.114 -2.454 4.032 1.00 0.00 49 GLU A O 17
ATOM 29685 N N . VAL A 1 50 ? -13.444 -1.453 2.518 1.00 0.00 50 VAL A N 17
ATOM 29686 C CA . VAL A 1 50 ? -12.844 -0.136 2.701 1.00 0.00 50 VAL A CA 17
ATOM 29687 C C . VAL A 1 50 ? -13.788 0.799 3.450 1.00 0.00 50 VAL A C 17
ATOM 29688 O O . VAL A 1 50 ? -15.010 0.665 3.363 1.00 0.00 50 VAL A O 17
ATOM 29701 N N . GLU A 1 51 ? -13.215 1.746 4.186 1.00 0.00 51 GLU A N 17
ATOM 29702 C CA . GLU A 1 51 ? -14.005 2.703 4.950 1.00 0.00 51 GLU A CA 17
ATOM 29703 C C . GLU A 1 51 ? -13.497 4.124 4.732 1.00 0.00 51 GLU A C 17
ATOM 29704 O O . GLU A 1 51 ? -12.380 4.331 4.259 1.00 0.00 51 GLU A O 17
ATOM 29716 N N . ASP A 1 52 ? -14.328 5.100 5.079 1.00 0.00 52 ASP A N 17
ATOM 29717 C CA . ASP A 1 52 ? -13.969 6.503 4.919 1.00 0.00 52 ASP A CA 17
ATOM 29718 C C . ASP A 1 52 ? -14.654 7.362 5.979 1.00 0.00 52 ASP A C 17
ATOM 29719 O O . ASP A 1 52 ? -15.816 7.138 6.318 1.00 0.00 52 ASP A O 17
ATOM 29728 N N . THR A 1 53 ? -13.925 8.344 6.499 1.00 0.00 53 THR A N 17
ATOM 29729 C CA . THR A 1 53 ? -14.462 9.237 7.520 1.00 0.00 53 THR A CA 17
ATOM 29730 C C . THR A 1 53 ? -14.406 10.689 7.059 1.00 0.00 53 THR A C 17
ATOM 29731 O O . THR A 1 53 ? -13.472 11.421 7.387 1.00 0.00 53 THR A O 17
ATOM 29742 N N . THR A 1 54 ? -15.412 11.101 6.294 1.00 0.00 54 THR A N 17
ATOM 29743 C CA . THR A 1 54 ? -15.479 12.467 5.787 1.00 0.00 54 THR A CA 17
ATOM 29744 C C . THR A 1 54 ? -16.770 12.696 5.008 1.00 0.00 54 THR A C 17
ATOM 29745 O O . THR A 1 54 ? -17.247 11.808 4.302 1.00 0.00 54 THR A O 17
ATOM 29756 N N . LEU A 1 55 ? -17.331 13.893 5.143 1.00 0.00 55 LEU A N 17
ATOM 29757 C CA . LEU A 1 55 ? -18.568 14.240 4.453 1.00 0.00 55 LEU A CA 17
ATOM 29758 C C . LEU A 1 55 ? -18.281 14.749 3.044 1.00 0.00 55 LEU A C 17
ATOM 29759 O O . LEU A 1 55 ? -19.070 14.534 2.123 1.00 0.00 55 LEU A O 17
ATOM 29775 N N . ASN A 1 56 ? -17.148 15.424 2.883 1.00 0.00 56 ASN A N 17
ATOM 29776 C CA . ASN A 1 56 ? -16.758 15.965 1.586 1.00 0.00 56 ASN A CA 17
ATOM 29777 C C . ASN A 1 56 ? -15.606 15.165 0.986 1.00 0.00 56 ASN A C 17
ATOM 29778 O O . ASN A 1 56 ? -15.161 14.172 1.562 1.00 0.00 56 ASN A O 17
ATOM 29789 N N . ARG A 1 57 ? -15.128 15.605 -0.173 1.00 0.00 57 ARG A N 17
ATOM 29790 C CA . ARG A 1 57 ? -14.026 14.931 -0.850 1.00 0.00 57 ARG A CA 17
ATOM 29791 C C . ARG A 1 57 ? -12.704 15.643 -0.582 1.00 0.00 57 ARG A C 17
ATOM 29792 O O . ARG A 1 57 ? -12.207 16.389 -1.425 1.00 0.00 57 ARG A O 17
ATOM 29813 N N . CYS A 1 58 ? -12.141 15.407 0.599 1.00 0.00 58 CYS A N 17
ATOM 29814 C CA . CYS A 1 58 ? -10.876 16.027 0.979 1.00 0.00 58 CYS A CA 17
ATOM 29815 C C . CYS A 1 58 ? -9.892 14.980 1.495 1.00 0.00 58 CYS A C 17
ATOM 29816 O O . CYS A 1 58 ? -9.195 15.203 2.485 1.00 0.00 58 CYS A O 17
ATOM 29824 N N . ALA A 1 59 ? -9.840 13.839 0.815 1.00 0.00 59 ALA A N 17
ATOM 29825 C CA . ALA A 1 59 ? -8.942 12.757 1.201 1.00 0.00 59 ALA A CA 17
ATOM 29826 C C . ALA A 1 59 ? -9.310 12.200 2.575 1.00 0.00 59 ALA A C 17
ATOM 29827 O O . ALA A 1 59 ? -9.958 11.159 2.680 1.00 0.00 59 ALA A O 17
ATOM 29834 N N . THR A 1 60 ? -8.894 12.902 3.624 1.00 0.00 60 THR A N 17
ATOM 29835 C CA . THR A 1 60 ? -9.180 12.477 4.990 1.00 0.00 60 THR A CA 17
ATOM 29836 C C . THR A 1 60 ? -8.603 11.091 5.262 1.00 0.00 60 THR A C 17
ATOM 29837 O O . THR A 1 60 ? -7.852 10.552 4.450 1.00 0.00 60 THR A O 17
ATOM 29848 N N . SER A 1 61 ? -8.960 10.522 6.408 1.00 0.00 61 SER A N 17
ATOM 29849 C CA . SER A 1 61 ? -8.476 9.198 6.786 1.00 0.00 61 SER A CA 17
ATOM 29850 C C . SER A 1 61 ? -9.176 8.112 5.974 1.00 0.00 61 SER A C 17
ATOM 29851 O O . SER A 1 61 ? -10.212 8.354 5.357 1.00 0.00 61 SER A O 17
ATOM 29859 N N . PHE A 1 62 ? -8.600 6.914 5.980 1.00 0.00 62 PHE A N 17
ATOM 29860 C CA . PHE A 1 62 ? -9.169 5.790 5.244 1.00 0.00 62 PHE A CA 17
ATOM 29861 C C . PHE A 1 62 ? -8.841 4.468 5.930 1.00 0.00 62 PHE A C 17
ATOM 29862 O O . PHE A 1 62 ? -7.815 4.342 6.599 1.00 0.00 62 PHE A O 17
ATOM 29879 N N . ARG A 1 63 ? -9.720 3.486 5.761 1.00 0.00 63 ARG A N 17
ATOM 29880 C CA . ARG A 1 63 ? -9.523 2.172 6.364 1.00 0.00 63 ARG A CA 17
ATOM 29881 C C . ARG A 1 63 ? -9.550 1.077 5.301 1.00 0.00 63 ARG A C 17
ATOM 29882 O O . ARG A 1 63 ? -10.474 1.008 4.490 1.00 0.00 63 ARG A O 17
ATOM 29903 N N . VAL A 1 64 ? -8.531 0.225 5.312 1.00 0.00 64 VAL A N 17
ATOM 29904 C CA . VAL A 1 64 ? -8.437 -0.865 4.348 1.00 0.00 64 VAL A CA 17
ATOM 29905 C C . VAL A 1 64 ? -8.401 -2.219 5.049 1.00 0.00 64 VAL A C 17
ATOM 29906 O O . VAL A 1 64 ? -7.619 -2.429 5.977 1.00 0.00 64 VAL A O 17
ATOM 29919 N N . LEU A 1 65 ? -9.252 -3.135 4.598 1.00 0.00 65 LEU A N 17
ATOM 29920 C CA . LEU A 1 65 ? -9.318 -4.470 5.181 1.00 0.00 65 LEU A CA 17
ATOM 29921 C C . LEU A 1 65 ? -9.079 -5.540 4.120 1.00 0.00 65 LEU A C 17
ATOM 29922 O O . LEU A 1 65 ? -9.566 -5.431 2.995 1.00 0.00 65 LEU A O 17
ATOM 29938 N N . VAL A 1 66 ? -8.324 -6.571 4.484 1.00 0.00 66 VAL A N 17
ATOM 29939 C CA . VAL A 1 66 ? -8.021 -7.657 3.560 1.00 0.00 66 VAL A CA 17
ATOM 29940 C C . VAL A 1 66 ? -7.989 -9.000 4.281 1.00 0.00 66 VAL A C 17
ATOM 29941 O O . VAL A 1 66 ? -7.370 -9.137 5.336 1.00 0.00 66 VAL A O 17
ATOM 29954 N N . VAL A 1 67 ? -8.659 -9.991 3.701 1.00 0.00 67 VAL A N 17
ATOM 29955 C CA . VAL A 1 67 ? -8.707 -11.326 4.283 1.00 0.00 67 VAL A CA 17
ATOM 29956 C C . VAL A 1 67 ? -8.410 -12.391 3.233 1.00 0.00 67 VAL A C 17
ATOM 29957 O O . VAL A 1 67 ? -9.121 -12.507 2.234 1.00 0.00 67 VAL A O 17
ATOM 29970 N N . SER A 1 68 ? -7.355 -13.165 3.464 1.00 0.00 68 SER A N 17
ATOM 29971 C CA . SER A 1 68 ? -6.965 -14.219 2.534 1.00 0.00 68 SER A CA 17
ATOM 29972 C C . SER A 1 68 ? -5.788 -15.021 3.080 1.00 0.00 68 SER A C 17
ATOM 29973 O O . SER A 1 68 ? -5.205 -14.668 4.106 1.00 0.00 68 SER A O 17
ATOM 29981 N N . ALA A 1 69 ? -5.444 -16.102 2.387 1.00 0.00 69 ALA A N 17
ATOM 29982 C CA . ALA A 1 69 ? -4.338 -16.957 2.801 1.00 0.00 69 ALA A CA 17
ATOM 29983 C C . ALA A 1 69 ? -3.016 -16.481 2.204 1.00 0.00 69 ALA A C 17
ATOM 29984 O O . ALA A 1 69 ? -1.943 -16.828 2.697 1.00 0.00 69 ALA A O 17
ATOM 29991 N N . LYS A 1 70 ? -3.097 -15.687 1.140 1.00 0.00 70 LYS A N 17
ATOM 29992 C CA . LYS A 1 70 ? -1.902 -15.167 0.481 1.00 0.00 70 LYS A CA 17
ATOM 29993 C C . LYS A 1 70 ? -1.001 -14.440 1.474 1.00 0.00 70 LYS A C 17
ATOM 29994 O O . LYS A 1 70 ? 0.220 -14.427 1.325 1.00 0.00 70 LYS A O 17
ATOM 30013 N N . PHE A 1 71 ? -1.613 -13.836 2.488 1.00 0.00 71 PHE A N 17
ATOM 30014 C CA . PHE A 1 71 ? -0.866 -13.108 3.508 1.00 0.00 71 PHE A CA 17
ATOM 30015 C C . PHE A 1 71 ? -0.169 -14.071 4.464 1.00 0.00 71 PHE A C 17
ATOM 30016 O O . PHE A 1 71 ? 0.897 -13.766 4.998 1.00 0.00 71 PHE A O 17
ATOM 30033 N N . GLU A 1 72 ? -0.779 -15.232 4.678 1.00 0.00 72 GLU A N 17
ATOM 30034 C CA . GLU A 1 72 ? -0.217 -16.237 5.570 1.00 0.00 72 GLU A CA 17
ATOM 30035 C C . GLU A 1 72 ? 1.158 -16.689 5.086 1.00 0.00 72 GLU A C 17
ATOM 30036 O O . GLU A 1 72 ? 2.079 -16.868 5.882 1.00 0.00 72 GLU A O 17
ATOM 30048 N N . GLY A 1 73 ? 1.288 -16.870 3.776 1.00 0.00 73 GLY A N 17
ATOM 30049 C CA . GLY A 1 73 ? 2.553 -17.299 3.208 1.00 0.00 73 GLY A CA 17
ATOM 30050 C C . GLY A 1 73 ? 3.682 -16.335 3.515 1.00 0.00 73 GLY A C 17
ATOM 30051 O O . GLY A 1 73 ? 4.840 -16.737 3.620 1.00 0.00 73 GLY A O 17
ATOM 30055 N N . LYS A 1 74 ? 3.344 -15.057 3.657 1.00 0.00 74 LYS A N 17
ATOM 30056 C CA . LYS A 1 74 ? 4.337 -14.032 3.953 1.00 0.00 74 LYS A CA 17
ATOM 30057 C C . LYS A 1 74 ? 4.265 -13.611 5.419 1.00 0.00 74 LYS A C 17
ATOM 30058 O O . LYS A 1 74 ? 3.224 -13.746 6.061 1.00 0.00 74 LYS A O 17
ATOM 30077 N N . PRO A 1 75 ? 5.376 -13.091 5.969 1.00 0.00 75 PRO A N 17
ATOM 30078 C CA . PRO A 1 75 ? 5.432 -12.649 7.367 1.00 0.00 75 PRO A CA 17
ATOM 30079 C C . PRO A 1 75 ? 4.539 -11.440 7.627 1.00 0.00 75 PRO A C 17
ATOM 30080 O O . PRO A 1 75 ? 3.777 -11.020 6.757 1.00 0.00 75 PRO A O 17
ATOM 30091 N N . LEU A 1 76 ? 4.640 -10.886 8.832 1.00 0.00 76 LEU A N 17
ATOM 30092 C CA . LEU A 1 76 ? 3.842 -9.725 9.208 1.00 0.00 76 LEU A CA 17
ATOM 30093 C C . LEU A 1 76 ? 4.440 -8.443 8.635 1.00 0.00 76 LEU A C 17
ATOM 30094 O O . LEU A 1 76 ? 3.718 -7.498 8.319 1.00 0.00 76 LEU A O 17
ATOM 30110 N N . LEU A 1 77 ? 5.762 -8.418 8.508 1.00 0.00 77 LEU A N 17
ATOM 30111 C CA . LEU A 1 77 ? 6.456 -7.252 7.975 1.00 0.00 77 LEU A CA 17
ATOM 30112 C C . LEU A 1 77 ? 6.282 -7.156 6.463 1.00 0.00 77 LEU A C 17
ATOM 30113 O O . LEU A 1 77 ? 6.250 -6.062 5.900 1.00 0.00 77 LEU A O 17
ATOM 30129 N N . GLN A 1 78 ? 6.167 -8.308 5.810 1.00 0.00 78 GLN A N 17
ATOM 30130 C CA . GLN A 1 78 ? 5.996 -8.353 4.363 1.00 0.00 78 GLN A CA 17
ATOM 30131 C C . GLN A 1 78 ? 4.595 -7.902 3.965 1.00 0.00 78 GLN A C 17
ATOM 30132 O O . GLN A 1 78 ? 4.431 -7.065 3.077 1.00 0.00 78 GLN A O 17
ATOM 30146 N N . ARG A 1 79 ? 3.587 -8.460 4.627 1.00 0.00 79 ARG A N 17
ATOM 30147 C CA . ARG A 1 79 ? 2.200 -8.115 4.342 1.00 0.00 79 ARG A CA 17
ATOM 30148 C C . ARG A 1 79 ? 1.953 -6.626 4.564 1.00 0.00 79 ARG A C 17
ATOM 30149 O O . ARG A 1 79 ? 1.220 -5.988 3.807 1.00 0.00 79 ARG A O 17
ATOM 30170 N N . HIS A 1 80 ? 2.568 -6.077 5.606 1.00 0.00 80 HIS A N 17
ATOM 30171 C CA . HIS A 1 80 ? 2.415 -4.663 5.927 1.00 0.00 80 HIS A CA 17
ATOM 30172 C C . HIS A 1 80 ? 3.114 -3.791 4.889 1.00 0.00 80 HIS A C 17
ATOM 30173 O O . HIS A 1 80 ? 2.526 -2.849 4.359 1.00 0.00 80 HIS A O 17
ATOM 30188 N N . ARG A 1 81 ? 4.371 -4.112 4.604 1.00 0.00 81 ARG A N 17
ATOM 30189 C CA . ARG A 1 81 ? 5.151 -3.358 3.629 1.00 0.00 81 ARG A CA 17
ATOM 30190 C C . ARG A 1 81 ? 4.553 -3.491 2.234 1.00 0.00 81 ARG A C 17
ATOM 30191 O O . ARG A 1 81 ? 4.648 -2.575 1.416 1.00 0.00 81 ARG A O 17
ATOM 30212 N N . LEU A 1 82 ? 3.935 -4.638 1.966 1.00 0.00 82 LEU A N 17
ATOM 30213 C CA . LEU A 1 82 ? 3.321 -4.891 0.668 1.00 0.00 82 LEU A CA 17
ATOM 30214 C C . LEU A 1 82 ? 2.231 -3.867 0.373 1.00 0.00 82 LEU A C 17
ATOM 30215 O O . LEU A 1 82 ? 2.217 -3.248 -0.691 1.00 0.00 82 LEU A O 17
ATOM 30231 N N . VAL A 1 83 ? 1.317 -3.691 1.322 1.00 0.00 83 VAL A N 17
ATOM 30232 C CA . VAL A 1 83 ? 0.223 -2.741 1.164 1.00 0.00 83 VAL A CA 17
ATOM 30233 C C . VAL A 1 83 ? 0.751 -1.316 1.025 1.00 0.00 83 VAL A C 17
ATOM 30234 O O . VAL A 1 83 ? 0.196 -0.509 0.281 1.00 0.00 83 VAL A O 17
ATOM 30247 N N . ASN A 1 84 ? 1.824 -1.016 1.749 1.00 0.00 84 ASN A N 17
ATOM 30248 C CA . ASN A 1 84 ? 2.427 0.312 1.707 1.00 0.00 84 ASN A CA 17
ATOM 30249 C C . ASN A 1 84 ? 3.110 0.556 0.365 1.00 0.00 84 ASN A C 17
ATOM 30250 O O . ASN A 1 84 ? 3.034 1.653 -0.190 1.00 0.00 84 ASN A O 17
ATOM 30261 N N . GLU A 1 85 ? 3.778 -0.471 -0.150 1.00 0.00 85 GLU A N 17
ATOM 30262 C CA . GLU A 1 85 ? 4.474 -0.366 -1.427 1.00 0.00 85 GLU A CA 17
ATOM 30263 C C . GLU A 1 85 ? 3.500 -0.026 -2.551 1.00 0.00 85 GLU A C 17
ATOM 30264 O O . GLU A 1 85 ? 3.825 0.745 -3.455 1.00 0.00 85 GLU A O 17
ATOM 30276 N N . CYS A 1 86 ? 2.307 -0.606 -2.488 1.00 0.00 86 CYS A N 17
ATOM 30277 C CA . CYS A 1 86 ? 1.284 -0.364 -3.500 1.00 0.00 86 CYS A CA 17
ATOM 30278 C C . CYS A 1 86 ? 0.916 1.115 -3.560 1.00 0.00 86 CYS A C 17
ATOM 30279 O O . CYS A 1 86 ? 1.043 1.755 -4.603 1.00 0.00 86 CYS A O 17
ATOM 30287 N N . LEU A 1 87 ? 0.461 1.652 -2.432 1.00 0.00 87 LEU A N 17
ATOM 30288 C CA . LEU A 1 87 ? 0.075 3.056 -2.355 1.00 0.00 87 LEU A CA 17
ATOM 30289 C C . LEU A 1 87 ? 1.144 3.874 -1.636 1.00 0.00 87 LEU A C 17
ATOM 30290 O O . LEU A 1 87 ? 0.858 4.573 -0.663 1.00 0.00 87 LEU A O 17
ATOM 30306 N N . ALA A 1 88 ? 2.378 3.780 -2.121 1.00 0.00 88 ALA A N 17
ATOM 30307 C CA . ALA A 1 88 ? 3.490 4.510 -1.526 1.00 0.00 88 ALA A CA 17
ATOM 30308 C C . ALA A 1 88 ? 3.361 6.009 -1.774 1.00 0.00 88 ALA A C 17
ATOM 30309 O O . ALA A 1 88 ? 3.549 6.816 -0.865 1.00 0.00 88 ALA A O 17
ATOM 30316 N N . GLU A 1 89 ? 3.043 6.375 -3.011 1.00 0.00 89 GLU A N 17
ATOM 30317 C CA . GLU A 1 89 ? 2.891 7.778 -3.378 1.00 0.00 89 GLU A CA 17
ATOM 30318 C C . GLU A 1 89 ? 1.578 8.344 -2.845 1.00 0.00 89 GLU A C 17
ATOM 30319 O O . GLU A 1 89 ? 1.496 9.520 -2.490 1.00 0.00 89 GLU A O 17
ATOM 30331 N N . GLU A 1 90 ? 0.553 7.499 -2.793 1.00 0.00 90 GLU A N 17
ATOM 30332 C CA . GLU A 1 90 ? -0.758 7.914 -2.306 1.00 0.00 90 GLU A CA 17
ATOM 30333 C C . GLU A 1 90 ? -0.769 8.048 -0.785 1.00 0.00 90 GLU A C 17
ATOM 30334 O O . GLU A 1 90 ? -1.517 8.852 -0.230 1.00 0.00 90 GLU A O 17
ATOM 30346 N N . LEU A 1 91 ? 0.059 7.250 -0.116 1.00 0.00 91 LEU A N 17
ATOM 30347 C CA . LEU A 1 91 ? 0.139 7.274 1.344 1.00 0.00 91 LEU A CA 17
ATOM 30348 C C . LEU A 1 91 ? 0.316 8.698 1.872 1.00 0.00 91 LEU A C 17
ATOM 30349 O O . LEU A 1 91 ? -0.500 9.182 2.655 1.00 0.00 91 LEU A O 17
ATOM 30365 N N . PRO A 1 92 ? 1.390 9.393 1.451 1.00 0.00 92 PRO A N 17
ATOM 30366 C CA . PRO A 1 92 ? 1.664 10.764 1.890 1.00 0.00 92 PRO A CA 17
ATOM 30367 C C . PRO A 1 92 ? 0.421 11.650 1.858 1.00 0.00 92 PRO A C 17
ATOM 30368 O O . PRO A 1 92 ? 0.275 12.561 2.673 1.00 0.00 92 PRO A O 17
ATOM 30379 N N . HIS A 1 93 ? -0.471 11.376 0.911 1.00 0.00 93 HIS A N 17
ATOM 30380 C CA . HIS A 1 93 ? -1.701 12.148 0.773 1.00 0.00 93 HIS A CA 17
ATOM 30381 C C . HIS A 1 93 ? -2.702 11.778 1.863 1.00 0.00 93 HIS A C 17
ATOM 30382 O O . HIS A 1 93 ? -3.490 12.613 2.306 1.00 0.00 93 HIS A O 17
ATOM 30397 N N . ILE A 1 94 ? -2.664 10.520 2.291 1.00 0.00 94 ILE A N 17
ATOM 30398 C CA . ILE A 1 94 ? -3.568 10.037 3.328 1.00 0.00 94 ILE A CA 17
ATOM 30399 C C . ILE A 1 94 ? -3.165 10.569 4.699 1.00 0.00 94 ILE A C 17
ATOM 30400 O O . ILE A 1 94 ? -2.118 10.201 5.235 1.00 0.00 94 ILE A O 17
ATOM 30416 N N . HIS A 1 95 ? -4.001 11.433 5.264 1.00 0.00 95 HIS A N 17
ATOM 30417 C CA . HIS A 1 95 ? -3.730 12.012 6.576 1.00 0.00 95 HIS A CA 17
ATOM 30418 C C . HIS A 1 95 ? -3.630 10.921 7.637 1.00 0.00 95 HIS A C 17
ATOM 30419 O O . HIS A 1 95 ? -2.822 11.012 8.561 1.00 0.00 95 HIS A O 17
ATOM 30434 N N . ALA A 1 96 ? -4.454 9.889 7.494 1.00 0.00 96 ALA A N 17
ATOM 30435 C CA . ALA A 1 96 ? -4.459 8.776 8.436 1.00 0.00 96 ALA A CA 17
ATOM 30436 C C . ALA A 1 96 ? -4.878 7.482 7.748 1.00 0.00 96 ALA A C 17
ATOM 30437 O O . ALA A 1 96 ? -6.002 7.362 7.261 1.00 0.00 96 ALA A O 17
ATOM 30444 N N . PHE A 1 97 ? -3.967 6.516 7.710 1.00 0.00 97 PHE A N 17
ATOM 30445 C CA . PHE A 1 97 ? -4.241 5.230 7.080 1.00 0.00 97 PHE A CA 17
ATOM 30446 C C . PHE A 1 97 ? -4.210 4.101 8.106 1.00 0.00 97 PHE A C 17
ATOM 30447 O O . PHE A 1 97 ? -3.417 4.126 9.047 1.00 0.00 97 PHE A O 17
ATOM 30464 N N . GLU A 1 98 ? -5.079 3.114 7.917 1.00 0.00 98 GLU A N 17
ATOM 30465 C CA . GLU A 1 98 ? -5.152 1.975 8.825 1.00 0.00 98 GLU A CA 17
ATOM 30466 C C . GLU A 1 98 ? -5.493 0.698 8.066 1.00 0.00 98 GLU A C 17
ATOM 30467 O O . GLU A 1 98 ? -6.542 0.603 7.429 1.00 0.00 98 GLU A O 17
ATOM 30479 N N . GLN A 1 99 ? -4.600 -0.284 8.137 1.00 0.00 99 GLN A N 17
ATOM 30480 C CA . GLN A 1 99 ? -4.806 -1.556 7.455 1.00 0.00 99 GLN A CA 17
ATOM 30481 C C . GLN A 1 99 ? -4.825 -2.712 8.451 1.00 0.00 99 GLN A C 17
ATOM 30482 O O . GLN A 1 99 ? -4.248 -2.620 9.535 1.00 0.00 99 GLN A O 17
ATOM 30496 N N . LYS A 1 100 ? -5.492 -3.798 8.075 1.00 0.00 100 LYS A N 17
ATOM 30497 C CA . LYS A 1 100 ? -5.587 -4.972 8.934 1.00 0.00 100 LYS A CA 17
ATOM 30498 C C . LYS A 1 100 ? -5.673 -6.248 8.101 1.00 0.00 100 LYS A C 17
ATOM 30499 O O . LYS A 1 100 ? -6.548 -6.384 7.246 1.00 0.00 100 LYS A O 17
ATOM 30518 N N . THR A 1 101 ? -4.760 -7.179 8.357 1.00 0.00 101 THR A N 17
ATOM 30519 C CA . THR A 1 101 ? -4.734 -8.444 7.630 1.00 0.00 101 THR A CA 17
ATOM 30520 C C . THR A 1 101 ? -5.052 -9.613 8.557 1.00 0.00 101 THR A C 17
ATOM 30521 O O . THR A 1 101 ? -4.544 -9.687 9.676 1.00 0.00 101 THR A O 17
ATOM 30532 N N . LEU A 1 102 ? -5.894 -10.524 8.083 1.00 0.00 102 LEU A N 17
ATOM 30533 C CA . LEU A 1 102 ? -6.280 -11.691 8.868 1.00 0.00 102 LEU A CA 17
ATOM 30534 C C . LEU A 1 102 ? -6.500 -12.902 7.966 1.00 0.00 102 LEU A C 17
ATOM 30535 O O . LEU A 1 102 ? -6.707 -12.762 6.761 1.00 0.00 102 LEU A O 17
ATOM 30551 N N . THR A 1 103 ? -6.455 -14.091 8.560 1.00 0.00 103 THR A N 17
ATOM 30552 C CA . THR A 1 103 ? -6.650 -15.327 7.811 1.00 0.00 103 THR A CA 17
ATOM 30553 C C . THR A 1 103 ? -8.136 -15.617 7.618 1.00 0.00 103 THR A C 17
ATOM 30554 O O . THR A 1 103 ? -8.959 -15.270 8.465 1.00 0.00 103 THR A O 17
ATOM 30565 N N . PRO A 1 104 ? -8.501 -16.263 6.497 1.00 0.00 104 PRO A N 17
ATOM 30566 C CA . PRO A 1 104 ? -9.896 -16.598 6.198 1.00 0.00 104 PRO A CA 17
ATOM 30567 C C . PRO A 1 104 ? -10.569 -17.347 7.344 1.00 0.00 104 PRO A C 17
ATOM 30568 O O . PRO A 1 104 ? -11.714 -17.063 7.696 1.00 0.00 104 PRO A O 17
ATOM 30579 N N . GLU A 1 105 ? -9.850 -18.304 7.922 1.00 0.00 105 GLU A N 17
ATOM 30580 C CA . GLU A 1 105 ? -10.377 -19.093 9.029 1.00 0.00 105 GLU A CA 17
ATOM 30581 C C . GLU A 1 105 ? -10.741 -18.200 10.211 1.00 0.00 105 GLU A C 17
ATOM 30582 O O . GLU A 1 105 ? -11.805 -18.348 10.810 1.00 0.00 105 GLU A O 17
ATOM 30594 N N . GLN A 1 106 ? -9.848 -17.273 10.543 1.00 0.00 106 GLN A N 17
ATOM 30595 C CA . GLN A 1 106 ? -10.074 -16.357 11.655 1.00 0.00 106 GLN A CA 17
ATOM 30596 C C . GLN A 1 106 ? -11.328 -15.520 11.423 1.00 0.00 106 GLN A C 17
ATOM 30597 O O . GLN A 1 106 ? -12.191 -15.422 12.296 1.00 0.00 106 GLN A O 17
ATOM 30611 N N . TRP A 1 107 ? -11.423 -14.918 10.241 1.00 0.00 107 TRP A N 17
ATOM 30612 C CA . TRP A 1 107 ? -12.572 -14.090 9.895 1.00 0.00 107 TRP A CA 17
ATOM 30613 C C . TRP A 1 107 ? -13.857 -14.913 9.882 1.00 0.00 107 TRP A C 17
ATOM 30614 O O . TRP A 1 107 ? -14.939 -14.395 10.158 1.00 0.00 107 TRP A O 17
ATOM 30635 N N . THR A 1 108 ? -13.731 -16.196 9.559 1.00 0.00 108 THR A N 17
ATOM 30636 C CA . THR A 1 108 ? -14.882 -17.089 9.510 1.00 0.00 108 THR A CA 17
ATOM 30637 C C . THR A 1 108 ? -15.599 -17.129 10.856 1.00 0.00 108 THR A C 17
ATOM 30638 O O . THR A 1 108 ? -16.815 -17.307 10.917 1.00 0.00 108 THR A O 17
ATOM 30649 N N . ARG A 1 109 ? -14.837 -16.963 11.933 1.00 0.00 109 ARG A N 17
ATOM 30650 C CA . ARG A 1 109 ? -15.400 -16.979 13.278 1.00 0.00 109 ARG A CA 17
ATOM 30651 C C . ARG A 1 109 ? -16.370 -15.819 13.474 1.00 0.00 109 ARG A C 17
ATOM 30652 O O . ARG A 1 109 ? -17.341 -15.928 14.224 1.00 0.00 109 ARG A O 17
ATOM 30673 N N . GLN A 1 110 ? -16.101 -14.707 12.796 1.00 0.00 110 GLN A N 17
ATOM 30674 C CA . GLN A 1 110 ? -16.949 -13.526 12.896 1.00 0.00 110 GLN A CA 17
ATOM 30675 C C . GLN A 1 110 ? -17.263 -12.964 11.513 1.00 0.00 110 GLN A C 17
ATOM 30676 O O . GLN A 1 110 ? -16.648 -11.992 11.073 1.00 0.00 110 GLN A O 17
ATOM 30690 N N . ARG A 1 111 ? -18.221 -13.583 10.832 1.00 0.00 111 ARG A N 17
ATOM 30691 C CA . ARG A 1 111 ? -18.616 -13.144 9.497 1.00 0.00 111 ARG A CA 17
ATOM 30692 C C . ARG A 1 111 ? -19.839 -12.234 9.564 1.00 0.00 111 ARG A C 17
ATOM 30693 O O . ARG A 1 111 ? -20.746 -12.335 8.738 1.00 0.00 111 ARG A O 17
ATOM 30714 N N . ARG A 1 112 ? -19.856 -11.345 10.552 1.00 0.00 112 ARG A N 17
ATOM 30715 C CA . ARG A 1 112 ? -20.968 -10.417 10.724 1.00 0.00 112 ARG A CA 17
ATOM 30716 C C . ARG A 1 112 ? -21.098 -9.494 9.518 1.00 0.00 112 ARG A C 17
ATOM 30717 O O . ARG A 1 112 ? -20.275 -8.601 9.313 1.00 0.00 112 ARG A O 17
ATOM 30738 N N . GLU A 1 113 ? -22.138 -9.714 8.720 1.00 0.00 113 GLU A N 17
ATOM 30739 C CA . GLU A 1 113 ? -22.377 -8.901 7.533 1.00 0.00 113 GLU A CA 17
ATOM 30740 C C . GLU A 1 113 ? -23.097 -7.607 7.896 1.00 0.00 113 GLU A C 17
ATOM 30741 O O . GLU A 1 113 ? -23.938 -7.636 8.820 1.00 0.00 113 GLU A O 17
ATOM 30754 N N . MET A 1 1 ? 11.929 26.184 7.903 1.00 0.00 1 MET A N 18
ATOM 30755 C CA . MET A 1 1 ? 12.459 24.893 8.416 1.00 0.00 1 MET A CA 18
ATOM 30756 C C . MET A 1 1 ? 11.329 23.968 8.854 1.00 0.00 1 MET A C 18
ATOM 30757 O O . MET A 1 1 ? 10.466 24.355 9.642 1.00 0.00 1 MET A O 18
ATOM 30773 N N . LYS A 1 2 ? 11.342 22.743 8.341 1.00 0.00 2 LYS A N 18
ATOM 30774 C CA . LYS A 1 2 ? 10.318 21.761 8.680 1.00 0.00 2 LYS A CA 18
ATOM 30775 C C . LYS A 1 2 ? 10.528 21.221 10.090 1.00 0.00 2 LYS A C 18
ATOM 30776 O O . LYS A 1 2 ? 11.554 20.608 10.385 1.00 0.00 2 LYS A O 18
ATOM 30795 N N . GLY A 1 3 ? 9.550 21.453 10.959 1.00 0.00 3 GLY A N 18
ATOM 30796 C CA . GLY A 1 3 ? 9.646 20.984 12.329 1.00 0.00 3 GLY A CA 18
ATOM 30797 C C . GLY A 1 3 ? 9.388 22.084 13.339 1.00 0.00 3 GLY A C 18
ATOM 30798 O O . GLY A 1 3 ? 9.860 23.209 13.176 1.00 0.00 3 GLY A O 18
ATOM 30802 N N . SER A 1 4 ? 8.637 21.759 14.386 1.00 0.00 4 SER A N 18
ATOM 30803 C CA . SER A 1 4 ? 8.318 22.729 15.428 1.00 0.00 4 SER A CA 18
ATOM 30804 C C . SER A 1 4 ? 7.555 23.916 14.849 1.00 0.00 4 SER A C 18
ATOM 30805 O O . SER A 1 4 ? 8.155 24.878 14.367 1.00 0.00 4 SER A O 18
ATOM 30813 N N . SER A 1 5 ? 6.229 23.844 14.900 1.00 0.00 5 SER A N 18
ATOM 30814 C CA . SER A 1 5 ? 5.384 24.913 14.382 1.00 0.00 5 SER A CA 18
ATOM 30815 C C . SER A 1 5 ? 4.033 24.930 15.088 1.00 0.00 5 SER A C 18
ATOM 30816 O O . SER A 1 5 ? 3.647 23.956 15.735 1.00 0.00 5 SER A O 18
ATOM 30824 N N . HIS A 1 6 ? 3.318 26.042 14.960 1.00 0.00 6 HIS A N 18
ATOM 30825 C CA . HIS A 1 6 ? 2.009 26.187 15.586 1.00 0.00 6 HIS A CA 18
ATOM 30826 C C . HIS A 1 6 ? 0.983 25.276 14.919 1.00 0.00 6 HIS A C 18
ATOM 30827 O O . HIS A 1 6 ? 1.166 24.850 13.779 1.00 0.00 6 HIS A O 18
ATOM 30842 N N . HIS A 1 7 ? -0.095 24.981 15.638 1.00 0.00 7 HIS A N 18
ATOM 30843 C CA . HIS A 1 7 ? -1.150 24.121 15.115 1.00 0.00 7 HIS A CA 18
ATOM 30844 C C . HIS A 1 7 ? -2.513 24.544 15.654 1.00 0.00 7 HIS A C 18
ATOM 30845 O O . HIS A 1 7 ? -3.392 23.710 15.870 1.00 0.00 7 HIS A O 18
ATOM 30860 N N . HIS A 1 8 ? -2.682 25.845 15.866 1.00 0.00 8 HIS A N 18
ATOM 30861 C CA . HIS A 1 8 ? -3.939 26.379 16.378 1.00 0.00 8 HIS A CA 18
ATOM 30862 C C . HIS A 1 8 ? -5.010 26.386 15.292 1.00 0.00 8 HIS A C 18
ATOM 30863 O O . HIS A 1 8 ? -5.978 25.630 15.356 1.00 0.00 8 HIS A O 18
ATOM 30878 N N . HIS A 1 9 ? -4.828 27.246 14.295 1.00 0.00 9 HIS A N 18
ATOM 30879 C CA . HIS A 1 9 ? -5.779 27.352 13.194 1.00 0.00 9 HIS A CA 18
ATOM 30880 C C . HIS A 1 9 ? -5.198 28.180 12.052 1.00 0.00 9 HIS A C 18
ATOM 30881 O O . HIS A 1 9 ? -4.070 28.666 12.135 1.00 0.00 9 HIS A O 18
ATOM 30896 N N . HIS A 1 10 ? -5.976 28.335 10.986 1.00 0.00 10 HIS A N 18
ATOM 30897 C CA . HIS A 1 10 ? -5.540 29.103 9.826 1.00 0.00 10 HIS A CA 18
ATOM 30898 C C . HIS A 1 10 ? -6.733 29.697 9.087 1.00 0.00 10 HIS A C 18
ATOM 30899 O O . HIS A 1 10 ? -7.519 28.975 8.474 1.00 0.00 10 HIS A O 18
ATOM 30914 N N . HIS A 1 11 ? -6.862 31.019 9.147 1.00 0.00 11 HIS A N 18
ATOM 30915 C CA . HIS A 1 11 ? -7.961 31.711 8.482 1.00 0.00 11 HIS A CA 18
ATOM 30916 C C . HIS A 1 11 ? -9.307 31.241 9.024 1.00 0.00 11 HIS A C 18
ATOM 30917 O O . HIS A 1 11 ? -9.394 30.211 9.691 1.00 0.00 11 HIS A O 18
ATOM 30932 N N . SER A 1 12 ? -10.355 32.005 8.733 1.00 0.00 12 SER A N 18
ATOM 30933 C CA . SER A 1 12 ? -11.698 31.667 9.190 1.00 0.00 12 SER A CA 18
ATOM 30934 C C . SER A 1 12 ? -12.505 31.012 8.074 1.00 0.00 12 SER A C 18
ATOM 30935 O O . SER A 1 12 ? -13.132 29.972 8.276 1.00 0.00 12 SER A O 18
ATOM 30943 N N . SER A 1 13 ? -12.483 31.627 6.896 1.00 0.00 13 SER A N 18
ATOM 30944 C CA . SER A 1 13 ? -13.213 31.103 5.747 1.00 0.00 13 SER A CA 18
ATOM 30945 C C . SER A 1 13 ? -12.575 31.566 4.441 1.00 0.00 13 SER A C 18
ATOM 30946 O O . SER A 1 13 ? -12.410 32.763 4.209 1.00 0.00 13 SER A O 18
ATOM 30954 N N . GLY A 1 14 ? -12.218 30.609 3.592 1.00 0.00 14 GLY A N 18
ATOM 30955 C CA . GLY A 1 14 ? -11.602 30.937 2.320 1.00 0.00 14 GLY A CA 18
ATOM 30956 C C . GLY A 1 14 ? -12.520 30.670 1.143 1.00 0.00 14 GLY A C 18
ATOM 30957 O O . GLY A 1 14 ? -13.025 29.560 0.980 1.00 0.00 14 GLY A O 18
ATOM 30961 N N . ALA A 1 15 ? -12.739 31.693 0.323 1.00 0.00 15 ALA A N 18
ATOM 30962 C CA . ALA A 1 15 ? -13.603 31.564 -0.845 1.00 0.00 15 ALA A CA 18
ATOM 30963 C C . ALA A 1 15 ? -13.103 32.430 -1.995 1.00 0.00 15 ALA A C 18
ATOM 30964 O O . ALA A 1 15 ? -12.920 33.638 -1.841 1.00 0.00 15 ALA A O 18
ATOM 30971 N N . SER A 1 16 ? -12.885 31.806 -3.148 1.00 0.00 16 SER A N 18
ATOM 30972 C CA . SER A 1 16 ? -12.405 32.519 -4.325 1.00 0.00 16 SER A CA 18
ATOM 30973 C C . SER A 1 16 ? -13.282 32.223 -5.537 1.00 0.00 16 SER A C 18
ATOM 30974 O O . SER A 1 16 ? -14.170 31.372 -5.479 1.00 0.00 16 SER A O 18
ATOM 30982 N N . LEU A 1 17 ? -13.026 32.928 -6.634 1.00 0.00 17 LEU A N 18
ATOM 30983 C CA . LEU A 1 17 ? -13.792 32.739 -7.860 1.00 0.00 17 LEU A CA 18
ATOM 30984 C C . LEU A 1 17 ? -12.944 32.061 -8.932 1.00 0.00 17 LEU A C 18
ATOM 30985 O O . LEU A 1 17 ? -13.463 31.326 -9.774 1.00 0.00 17 LEU A O 18
ATOM 31001 N N . VAL A 1 18 ? -11.640 32.311 -8.894 1.00 0.00 18 VAL A N 18
ATOM 31002 C CA . VAL A 1 18 ? -10.722 31.723 -9.863 1.00 0.00 18 VAL A CA 18
ATOM 31003 C C . VAL A 1 18 ? -9.929 30.575 -9.242 1.00 0.00 18 VAL A C 18
ATOM 31004 O O . VAL A 1 18 ? -8.857 30.786 -8.674 1.00 0.00 18 VAL A O 18
ATOM 31017 N N . PRO A 1 19 ? -10.446 29.338 -9.345 1.00 0.00 19 PRO A N 18
ATOM 31018 C CA . PRO A 1 19 ? -9.779 28.155 -8.790 1.00 0.00 19 PRO A CA 18
ATOM 31019 C C . PRO A 1 19 ? -8.493 27.816 -9.534 1.00 0.00 19 PRO A C 18
ATOM 31020 O O . PRO A 1 19 ? -8.291 28.241 -10.672 1.00 0.00 19 PRO A O 18
ATOM 31031 N N . ARG A 1 20 ? -7.625 27.045 -8.887 1.00 0.00 20 ARG A N 18
ATOM 31032 C CA . ARG A 1 20 ? -6.357 26.648 -9.488 1.00 0.00 20 ARG A CA 18
ATOM 31033 C C . ARG A 1 20 ? -6.495 25.318 -10.222 1.00 0.00 20 ARG A C 18
ATOM 31034 O O . ARG A 1 20 ? -6.256 24.254 -9.651 1.00 0.00 20 ARG A O 18
ATOM 31055 N N . GLY A 1 21 ? -6.883 25.386 -11.491 1.00 0.00 21 GLY A N 18
ATOM 31056 C CA . GLY A 1 21 ? -7.045 24.180 -12.283 1.00 0.00 21 GLY A CA 18
ATOM 31057 C C . GLY A 1 21 ? -8.490 23.930 -12.670 1.00 0.00 21 GLY A C 18
ATOM 31058 O O . GLY A 1 21 ? -9.381 23.961 -11.821 1.00 0.00 21 GLY A O 18
ATOM 31062 N N . SER A 1 22 ? -8.721 23.682 -13.954 1.00 0.00 22 SER A N 18
ATOM 31063 C CA . SER A 1 22 ? -10.068 23.425 -14.452 1.00 0.00 22 SER A CA 18
ATOM 31064 C C . SER A 1 22 ? -10.108 22.141 -15.273 1.00 0.00 22 SER A C 18
ATOM 31065 O O . SER A 1 22 ? -10.888 22.020 -16.218 1.00 0.00 22 SER A O 18
ATOM 31073 N N . GLU A 1 23 ? -9.261 21.184 -14.908 1.00 0.00 23 GLU A N 18
ATOM 31074 C CA . GLU A 1 23 ? -9.200 19.908 -15.611 1.00 0.00 23 GLU A CA 18
ATOM 31075 C C . GLU A 1 23 ? -9.237 18.742 -14.627 1.00 0.00 23 GLU A C 18
ATOM 31076 O O . GLU A 1 23 ? -10.044 17.823 -14.769 1.00 0.00 23 GLU A O 18
ATOM 31088 N N . GLY A 1 24 ? -8.360 18.787 -13.630 1.00 0.00 24 GLY A N 18
ATOM 31089 C CA . GLY A 1 24 ? -8.309 17.729 -12.638 1.00 0.00 24 GLY A CA 18
ATOM 31090 C C . GLY A 1 24 ? -9.508 17.747 -11.709 1.00 0.00 24 GLY A C 18
ATOM 31091 O O . GLY A 1 24 ? -10.303 18.686 -11.729 1.00 0.00 24 GLY A O 18
ATOM 31095 N N . ALA A 1 25 ? -9.638 16.705 -10.895 1.00 0.00 25 ALA A N 18
ATOM 31096 C CA . ALA A 1 25 ? -10.746 16.604 -9.954 1.00 0.00 25 ALA A CA 18
ATOM 31097 C C . ALA A 1 25 ? -10.452 15.577 -8.866 1.00 0.00 25 ALA A C 18
ATOM 31098 O O . ALA A 1 25 ? -9.958 14.485 -9.147 1.00 0.00 25 ALA A O 18
ATOM 31105 N N . ALA A 1 26 ? -10.758 15.934 -7.623 1.00 0.00 26 ALA A N 18
ATOM 31106 C CA . ALA A 1 26 ? -10.527 15.043 -6.493 1.00 0.00 26 ALA A CA 18
ATOM 31107 C C . ALA A 1 26 ? -11.622 13.988 -6.387 1.00 0.00 26 ALA A C 18
ATOM 31108 O O . ALA A 1 26 ? -11.411 12.919 -5.812 1.00 0.00 26 ALA A O 18
ATOM 31115 N N . THR A 1 27 ? -12.791 14.288 -6.948 1.00 0.00 27 THR A N 18
ATOM 31116 C CA . THR A 1 27 ? -13.916 13.357 -6.917 1.00 0.00 27 THR A CA 18
ATOM 31117 C C . THR A 1 27 ? -13.473 11.961 -7.343 1.00 0.00 27 THR A C 18
ATOM 31118 O O . THR A 1 27 ? -13.975 10.956 -6.842 1.00 0.00 27 THR A O 18
ATOM 31129 N N . MET A 1 28 ? -12.522 11.916 -8.269 1.00 0.00 28 MET A N 18
ATOM 31130 C CA . MET A 1 28 ? -11.996 10.653 -8.768 1.00 0.00 28 MET A CA 18
ATOM 31131 C C . MET A 1 28 ? -10.613 10.370 -8.185 1.00 0.00 28 MET A C 18
ATOM 31132 O O . MET A 1 28 ? -10.186 9.217 -8.111 1.00 0.00 28 MET A O 18
ATOM 31146 N N . GLU A 1 29 ? -9.916 11.426 -7.772 1.00 0.00 29 GLU A N 18
ATOM 31147 C CA . GLU A 1 29 ? -8.585 11.284 -7.197 1.00 0.00 29 GLU A CA 18
ATOM 31148 C C . GLU A 1 29 ? -8.662 10.761 -5.767 1.00 0.00 29 GLU A C 18
ATOM 31149 O O . GLU A 1 29 ? -9.264 11.390 -4.897 1.00 0.00 29 GLU A O 18
ATOM 31161 N N . LEU A 1 30 ? -8.049 9.605 -5.530 1.00 0.00 30 LEU A N 18
ATOM 31162 C CA . LEU A 1 30 ? -8.049 8.997 -4.205 1.00 0.00 30 LEU A CA 18
ATOM 31163 C C . LEU A 1 30 ? -9.472 8.709 -3.738 1.00 0.00 30 LEU A C 18
ATOM 31164 O O . LEU A 1 30 ? -10.208 9.620 -3.361 1.00 0.00 30 LEU A O 18
ATOM 31180 N N . SER A 1 31 ? -9.851 7.436 -3.765 1.00 0.00 31 SER A N 18
ATOM 31181 C CA . SER A 1 31 ? -11.186 7.027 -3.345 1.00 0.00 31 SER A CA 18
ATOM 31182 C C . SER A 1 31 ? -11.120 5.790 -2.454 1.00 0.00 31 SER A C 18
ATOM 31183 O O . SER A 1 31 ? -10.143 5.042 -2.485 1.00 0.00 31 SER A O 18
ATOM 31191 N N . ALA A 1 32 ? -12.167 5.581 -1.661 1.00 0.00 32 ALA A N 18
ATOM 31192 C CA . ALA A 1 32 ? -12.227 4.435 -0.762 1.00 0.00 32 ALA A CA 18
ATOM 31193 C C . ALA A 1 32 ? -12.123 3.124 -1.534 1.00 0.00 32 ALA A C 18
ATOM 31194 O O . ALA A 1 32 ? -11.255 2.296 -1.257 1.00 0.00 32 ALA A O 18
ATOM 31201 N N . ASP A 1 33 ? -13.015 2.942 -2.503 1.00 0.00 33 ASP A N 18
ATOM 31202 C CA . ASP A 1 33 ? -13.022 1.732 -3.317 1.00 0.00 33 ASP A CA 18
ATOM 31203 C C . ASP A 1 33 ? -11.726 1.598 -4.109 1.00 0.00 33 ASP A C 18
ATOM 31204 O O . ASP A 1 33 ? -11.278 0.489 -4.401 1.00 0.00 33 ASP A O 18
ATOM 31213 N N . TYR A 1 34 ? -11.127 2.733 -4.454 1.00 0.00 34 TYR A N 18
ATOM 31214 C CA . TYR A 1 34 ? -9.883 2.742 -5.212 1.00 0.00 34 TYR A CA 18
ATOM 31215 C C . TYR A 1 34 ? -8.784 1.992 -4.467 1.00 0.00 34 TYR A C 18
ATOM 31216 O O . TYR A 1 34 ? -8.109 1.134 -5.036 1.00 0.00 34 TYR A O 18
ATOM 31234 N N . LEU A 1 35 ? -8.609 2.321 -3.192 1.00 0.00 35 LEU A N 18
ATOM 31235 C CA . LEU A 1 35 ? -7.592 1.678 -2.368 1.00 0.00 35 LEU A CA 18
ATOM 31236 C C . LEU A 1 35 ? -7.980 0.238 -2.048 1.00 0.00 35 LEU A C 18
ATOM 31237 O O . LEU A 1 35 ? -7.119 -0.628 -1.893 1.00 0.00 35 LEU A O 18
ATOM 31253 N N . ARG A 1 36 ? -9.282 -0.012 -1.950 1.00 0.00 36 ARG A N 18
ATOM 31254 C CA . ARG A 1 36 ? -9.784 -1.348 -1.648 1.00 0.00 36 ARG A CA 18
ATOM 31255 C C . ARG A 1 36 ? -9.506 -2.308 -2.800 1.00 0.00 36 ARG A C 18
ATOM 31256 O O . ARG A 1 36 ? -8.876 -3.349 -2.615 1.00 0.00 36 ARG A O 18
ATOM 31277 N N . GLU A 1 37 ? -9.982 -1.952 -3.988 1.00 0.00 37 GLU A N 18
ATOM 31278 C CA . GLU A 1 37 ? -9.786 -2.783 -5.171 1.00 0.00 37 GLU A CA 18
ATOM 31279 C C . GLU A 1 37 ? -8.302 -2.968 -5.470 1.00 0.00 37 GLU A C 18
ATOM 31280 O O . GLU A 1 37 ? -7.890 -4.002 -5.997 1.00 0.00 37 GLU A O 18
ATOM 31292 N N . LYS A 1 38 ? -7.504 -1.960 -5.132 1.00 0.00 38 LYS A N 18
ATOM 31293 C CA . LYS A 1 38 ? -6.065 -2.014 -5.366 1.00 0.00 38 LYS A CA 18
ATOM 31294 C C . LYS A 1 38 ? -5.434 -3.188 -4.626 1.00 0.00 38 LYS A C 18
ATOM 31295 O O . LYS A 1 38 ? -4.839 -4.073 -5.241 1.00 0.00 38 LYS A O 18
ATOM 31314 N N . LEU A 1 39 ? -5.570 -3.191 -3.304 1.00 0.00 39 LEU A N 18
ATOM 31315 C CA . LEU A 1 39 ? -5.013 -4.258 -2.479 1.00 0.00 39 LEU A CA 18
ATOM 31316 C C . LEU A 1 39 ? -5.642 -5.603 -2.826 1.00 0.00 39 LEU A C 18
ATOM 31317 O O . LEU A 1 39 ? -5.008 -6.650 -2.694 1.00 0.00 39 LEU A O 18
ATOM 31333 N N . ARG A 1 40 ? -6.896 -5.567 -3.267 1.00 0.00 40 ARG A N 18
ATOM 31334 C CA . ARG A 1 40 ? -7.616 -6.783 -3.632 1.00 0.00 40 ARG A CA 18
ATOM 31335 C C . ARG A 1 40 ? -6.880 -7.558 -4.711 1.00 0.00 40 ARG A C 18
ATOM 31336 O O . ARG A 1 40 ? -6.519 -8.720 -4.520 1.00 0.00 40 ARG A O 18
ATOM 31357 N N . GLN A 1 41 ? -6.666 -6.915 -5.844 1.00 0.00 41 GLN A N 18
ATOM 31358 C CA . GLN A 1 41 ? -5.980 -7.555 -6.955 1.00 0.00 41 GLN A CA 18
ATOM 31359 C C . GLN A 1 41 ? -4.479 -7.649 -6.696 1.00 0.00 41 GLN A C 18
ATOM 31360 O O . GLN A 1 41 ? -3.814 -8.567 -7.175 1.00 0.00 41 GLN A O 18
ATOM 31374 N N . ASP A 1 42 ? -3.950 -6.692 -5.940 1.00 0.00 42 ASP A N 18
ATOM 31375 C CA . ASP A 1 42 ? -2.525 -6.669 -5.623 1.00 0.00 42 ASP A CA 18
ATOM 31376 C C . ASP A 1 42 ? -2.094 -7.966 -4.944 1.00 0.00 42 ASP A C 18
ATOM 31377 O O . ASP A 1 42 ? -1.105 -8.585 -5.339 1.00 0.00 42 ASP A O 18
ATOM 31386 N N . LEU A 1 43 ? -2.838 -8.371 -3.920 1.00 0.00 43 LEU A N 18
ATOM 31387 C CA . LEU A 1 43 ? -2.528 -9.594 -3.187 1.00 0.00 43 LEU A CA 18
ATOM 31388 C C . LEU A 1 43 ? -3.619 -10.649 -3.374 1.00 0.00 43 LEU A C 18
ATOM 31389 O O . LEU A 1 43 ? -3.619 -11.677 -2.697 1.00 0.00 43 LEU A O 18
ATOM 31405 N N . GLU A 1 44 ? -4.547 -10.392 -4.294 1.00 0.00 44 GLU A N 18
ATOM 31406 C CA . GLU A 1 44 ? -5.637 -11.326 -4.563 1.00 0.00 44 GLU A CA 18
ATOM 31407 C C . GLU A 1 44 ? -6.369 -11.701 -3.277 1.00 0.00 44 GLU A C 18
ATOM 31408 O O . GLU A 1 44 ? -5.946 -12.601 -2.551 1.00 0.00 44 GLU A O 18
ATOM 31420 N N . ALA A 1 45 ? -7.467 -11.005 -3.002 1.00 0.00 45 ALA A N 18
ATOM 31421 C CA . ALA A 1 45 ? -8.256 -11.265 -1.804 1.00 0.00 45 ALA A CA 18
ATOM 31422 C C . ALA A 1 45 ? -9.645 -11.782 -2.161 1.00 0.00 45 ALA A C 18
ATOM 31423 O O . ALA A 1 45 ? -10.160 -11.509 -3.246 1.00 0.00 45 ALA A O 18
ATOM 31430 N N . GLU A 1 46 ? -10.247 -12.530 -1.243 1.00 0.00 46 GLU A N 18
ATOM 31431 C CA . GLU A 1 46 ? -11.577 -13.086 -1.461 1.00 0.00 46 GLU A CA 18
ATOM 31432 C C . GLU A 1 46 ? -12.655 -12.051 -1.158 1.00 0.00 46 GLU A C 18
ATOM 31433 O O . GLU A 1 46 ? -13.643 -11.937 -1.885 1.00 0.00 46 GLU A O 18
ATOM 31445 N N . HIS A 1 47 ? -12.459 -11.298 -0.081 1.00 0.00 47 HIS A N 18
ATOM 31446 C CA . HIS A 1 47 ? -13.414 -10.271 0.318 1.00 0.00 47 HIS A CA 18
ATOM 31447 C C . HIS A 1 47 ? -12.702 -9.086 0.964 1.00 0.00 47 HIS A C 18
ATOM 31448 O O . HIS A 1 47 ? -11.925 -9.254 1.903 1.00 0.00 47 HIS A O 18
ATOM 31463 N N . VAL A 1 48 ? -12.973 -7.890 0.452 1.00 0.00 48 VAL A N 18
ATOM 31464 C CA . VAL A 1 48 ? -12.359 -6.677 0.978 1.00 0.00 48 VAL A CA 18
ATOM 31465 C C . VAL A 1 48 ? -13.411 -5.619 1.291 1.00 0.00 48 VAL A C 18
ATOM 31466 O O . VAL A 1 48 ? -14.499 -5.622 0.715 1.00 0.00 48 VAL A O 18
ATOM 31479 N N . GLU A 1 49 ? -13.079 -4.714 2.206 1.00 0.00 49 GLU A N 18
ATOM 31480 C CA . GLU A 1 49 ? -13.995 -3.649 2.595 1.00 0.00 49 GLU A CA 18
ATOM 31481 C C . GLU A 1 49 ? -13.230 -2.402 3.026 1.00 0.00 49 GLU A C 18
ATOM 31482 O O . GLU A 1 49 ? -12.280 -2.483 3.805 1.00 0.00 49 GLU A O 18
ATOM 31494 N N . VAL A 1 50 ? -13.651 -1.249 2.515 1.00 0.00 50 VAL A N 18
ATOM 31495 C CA . VAL A 1 50 ? -13.005 0.015 2.848 1.00 0.00 50 VAL A CA 18
ATOM 31496 C C . VAL A 1 50 ? -13.918 0.887 3.705 1.00 0.00 50 VAL A C 18
ATOM 31497 O O . VAL A 1 50 ? -15.135 0.711 3.710 1.00 0.00 50 VAL A O 18
ATOM 31510 N N . GLU A 1 51 ? -13.320 1.827 4.430 1.00 0.00 51 GLU A N 18
ATOM 31511 C CA . GLU A 1 51 ? -14.078 2.725 5.293 1.00 0.00 51 GLU A CA 18
ATOM 31512 C C . GLU A 1 51 ? -13.588 4.161 5.152 1.00 0.00 51 GLU A C 18
ATOM 31513 O O . GLU A 1 51 ? -12.496 4.409 4.640 1.00 0.00 51 GLU A O 18
ATOM 31525 N N . ASP A 1 52 ? -14.405 5.103 5.609 1.00 0.00 52 ASP A N 18
ATOM 31526 C CA . ASP A 1 52 ? -14.060 6.516 5.535 1.00 0.00 52 ASP A CA 18
ATOM 31527 C C . ASP A 1 52 ? -14.670 7.283 6.706 1.00 0.00 52 ASP A C 18
ATOM 31528 O O . ASP A 1 52 ? -15.888 7.290 6.889 1.00 0.00 52 ASP A O 18
ATOM 31537 N N . THR A 1 53 ? -13.816 7.924 7.496 1.00 0.00 53 THR A N 18
ATOM 31538 C CA . THR A 1 53 ? -14.269 8.690 8.652 1.00 0.00 53 THR A CA 18
ATOM 31539 C C . THR A 1 53 ? -15.233 9.796 8.233 1.00 0.00 53 THR A C 18
ATOM 31540 O O . THR A 1 53 ? -16.247 10.029 8.892 1.00 0.00 53 THR A O 18
ATOM 31551 N N . THR A 1 54 ? -14.910 10.476 7.138 1.00 0.00 54 THR A N 18
ATOM 31552 C CA . THR A 1 54 ? -15.750 11.557 6.636 1.00 0.00 54 THR A CA 18
ATOM 31553 C C . THR A 1 54 ? -15.190 12.128 5.337 1.00 0.00 54 THR A C 18
ATOM 31554 O O . THR A 1 54 ? -15.941 12.473 4.425 1.00 0.00 54 THR A O 18
ATOM 31565 N N . LEU A 1 55 ? -13.866 12.228 5.259 1.00 0.00 55 LEU A N 18
ATOM 31566 C CA . LEU A 1 55 ? -13.203 12.759 4.073 1.00 0.00 55 LEU A CA 18
ATOM 31567 C C . LEU A 1 55 ? -13.431 14.259 3.948 1.00 0.00 55 LEU A C 18
ATOM 31568 O O . LEU A 1 55 ? -14.569 14.729 3.927 1.00 0.00 55 LEU A O 18
ATOM 31584 N N . ASN A 1 56 ? -12.338 15.005 3.865 1.00 0.00 56 ASN A N 18
ATOM 31585 C CA . ASN A 1 56 ? -12.405 16.455 3.741 1.00 0.00 56 ASN A CA 18
ATOM 31586 C C . ASN A 1 56 ? -11.401 16.959 2.707 1.00 0.00 56 ASN A C 18
ATOM 31587 O O . ASN A 1 56 ? -10.807 16.172 1.970 1.00 0.00 56 ASN A O 18
ATOM 31598 N N . ARG A 1 57 ? -11.216 18.274 2.659 1.00 0.00 57 ARG A N 18
ATOM 31599 C CA . ARG A 1 57 ? -10.284 18.880 1.716 1.00 0.00 57 ARG A CA 18
ATOM 31600 C C . ARG A 1 57 ? -8.923 19.107 2.366 1.00 0.00 57 ARG A C 18
ATOM 31601 O O . ARG A 1 57 ? -7.885 18.992 1.715 1.00 0.00 57 ARG A O 18
ATOM 31622 N N . CYS A 1 58 ? -8.936 19.430 3.656 1.00 0.00 58 CYS A N 18
ATOM 31623 C CA . CYS A 1 58 ? -7.703 19.671 4.396 1.00 0.00 58 CYS A CA 18
ATOM 31624 C C . CYS A 1 58 ? -7.158 18.374 4.984 1.00 0.00 58 CYS A C 18
ATOM 31625 O O . CYS A 1 58 ? -5.964 18.091 4.889 1.00 0.00 58 CYS A O 18
ATOM 31633 N N . ALA A 1 59 ? -8.043 17.590 5.593 1.00 0.00 59 ALA A N 18
ATOM 31634 C CA . ALA A 1 59 ? -7.651 16.322 6.197 1.00 0.00 59 ALA A CA 18
ATOM 31635 C C . ALA A 1 59 ? -8.279 15.145 5.457 1.00 0.00 59 ALA A C 18
ATOM 31636 O O . ALA A 1 59 ? -9.163 15.327 4.619 1.00 0.00 59 ALA A O 18
ATOM 31643 N N . THR A 1 60 ? -7.818 13.940 5.772 1.00 0.00 60 THR A N 18
ATOM 31644 C CA . THR A 1 60 ? -8.335 12.734 5.136 1.00 0.00 60 THR A CA 18
ATOM 31645 C C . THR A 1 60 ? -8.093 11.508 6.013 1.00 0.00 60 THR A C 18
ATOM 31646 O O . THR A 1 60 ? -7.369 11.577 7.006 1.00 0.00 60 THR A O 18
ATOM 31657 N N . SER A 1 61 ? -8.705 10.389 5.638 1.00 0.00 61 SER A N 18
ATOM 31658 C CA . SER A 1 61 ? -8.557 9.148 6.388 1.00 0.00 61 SER A CA 18
ATOM 31659 C C . SER A 1 61 ? -9.307 8.009 5.705 1.00 0.00 61 SER A C 18
ATOM 31660 O O . SER A 1 61 ? -10.442 8.180 5.260 1.00 0.00 61 SER A O 18
ATOM 31668 N N . PHE A 1 62 ? -8.666 6.848 5.627 1.00 0.00 62 PHE A N 18
ATOM 31669 C CA . PHE A 1 62 ? -9.275 5.682 4.997 1.00 0.00 62 PHE A CA 18
ATOM 31670 C C . PHE A 1 62 ? -8.764 4.390 5.628 1.00 0.00 62 PHE A C 18
ATOM 31671 O O . PHE A 1 62 ? -7.629 4.325 6.099 1.00 0.00 62 PHE A O 18
ATOM 31688 N N . ARG A 1 63 ? -9.611 3.367 5.632 1.00 0.00 63 ARG A N 18
ATOM 31689 C CA . ARG A 1 63 ? -9.247 2.074 6.203 1.00 0.00 63 ARG A CA 18
ATOM 31690 C C . ARG A 1 63 ? -9.407 0.965 5.167 1.00 0.00 63 ARG A C 18
ATOM 31691 O O . ARG A 1 63 ? -10.501 0.738 4.651 1.00 0.00 63 ARG A O 18
ATOM 31712 N N . VAL A 1 64 ? -8.309 0.280 4.868 1.00 0.00 64 VAL A N 18
ATOM 31713 C CA . VAL A 1 64 ? -8.329 -0.804 3.892 1.00 0.00 64 VAL A CA 18
ATOM 31714 C C . VAL A 1 64 ? -8.358 -2.166 4.578 1.00 0.00 64 VAL A C 18
ATOM 31715 O O . VAL A 1 64 ? -7.497 -2.477 5.400 1.00 0.00 64 VAL A O 18
ATOM 31728 N N . LEU A 1 65 ? -9.354 -2.974 4.231 1.00 0.00 65 LEU A N 18
ATOM 31729 C CA . LEU A 1 65 ? -9.498 -4.306 4.808 1.00 0.00 65 LEU A CA 18
ATOM 31730 C C . LEU A 1 65 ? -9.353 -5.378 3.734 1.00 0.00 65 LEU A C 18
ATOM 31731 O O . LEU A 1 65 ? -9.879 -5.239 2.629 1.00 0.00 65 LEU A O 18
ATOM 31747 N N . VAL A 1 66 ? -8.637 -6.447 4.064 1.00 0.00 66 VAL A N 18
ATOM 31748 C CA . VAL A 1 66 ? -8.424 -7.541 3.124 1.00 0.00 66 VAL A CA 18
ATOM 31749 C C . VAL A 1 66 ? -8.386 -8.887 3.841 1.00 0.00 66 VAL A C 18
ATOM 31750 O O . VAL A 1 66 ? -7.769 -9.023 4.898 1.00 0.00 66 VAL A O 18
ATOM 31763 N N . VAL A 1 67 ? -9.050 -9.880 3.257 1.00 0.00 67 VAL A N 18
ATOM 31764 C CA . VAL A 1 67 ? -9.093 -11.217 3.836 1.00 0.00 67 VAL A CA 18
ATOM 31765 C C . VAL A 1 67 ? -8.665 -12.268 2.817 1.00 0.00 67 VAL A C 18
ATOM 31766 O O . VAL A 1 67 ? -9.285 -12.413 1.763 1.00 0.00 67 VAL A O 18
ATOM 31779 N N . SER A 1 68 ? -7.603 -12.999 3.137 1.00 0.00 68 SER A N 18
ATOM 31780 C CA . SER A 1 68 ? -7.095 -14.037 2.247 1.00 0.00 68 SER A CA 18
ATOM 31781 C C . SER A 1 68 ? -5.919 -14.774 2.881 1.00 0.00 68 SER A C 18
ATOM 31782 O O . SER A 1 68 ? -5.493 -14.446 3.989 1.00 0.00 68 SER A O 18
ATOM 31790 N N . ALA A 1 69 ? -5.400 -15.770 2.171 1.00 0.00 69 ALA A N 18
ATOM 31791 C CA . ALA A 1 69 ? -4.274 -16.554 2.662 1.00 0.00 69 ALA A CA 18
ATOM 31792 C C . ALA A 1 69 ? -2.943 -15.975 2.190 1.00 0.00 69 ALA A C 18
ATOM 31793 O O . ALA A 1 69 ? -1.889 -16.290 2.744 1.00 0.00 69 ALA A O 18
ATOM 31800 N N . LYS A 1 70 ? -2.993 -15.129 1.164 1.00 0.00 70 LYS A N 18
ATOM 31801 C CA . LYS A 1 70 ? -1.788 -14.509 0.620 1.00 0.00 70 LYS A CA 18
ATOM 31802 C C . LYS A 1 70 ? -0.958 -13.859 1.724 1.00 0.00 70 LYS A C 18
ATOM 31803 O O . LYS A 1 70 ? 0.271 -13.833 1.656 1.00 0.00 70 LYS A O 18
ATOM 31822 N N . PHE A 1 71 ? -1.638 -13.340 2.741 1.00 0.00 71 PHE A N 18
ATOM 31823 C CA . PHE A 1 71 ? -0.964 -12.693 3.860 1.00 0.00 71 PHE A CA 18
ATOM 31824 C C . PHE A 1 71 ? -0.323 -13.726 4.780 1.00 0.00 71 PHE A C 18
ATOM 31825 O O . PHE A 1 71 ? 0.706 -13.464 5.403 1.00 0.00 71 PHE A O 18
ATOM 31842 N N . GLU A 1 72 ? -0.938 -14.902 4.861 1.00 0.00 72 GLU A N 18
ATOM 31843 C CA . GLU A 1 72 ? -0.430 -15.975 5.704 1.00 0.00 72 GLU A CA 18
ATOM 31844 C C . GLU A 1 72 ? 0.949 -16.429 5.235 1.00 0.00 72 GLU A C 18
ATOM 31845 O O . GLU A 1 72 ? 1.776 -16.864 6.036 1.00 0.00 72 GLU A O 18
ATOM 31857 N N . GLY A 1 73 ? 1.190 -16.325 3.932 1.00 0.00 73 GLY A N 18
ATOM 31858 C CA . GLY A 1 73 ? 2.468 -16.729 3.379 1.00 0.00 73 GLY A CA 18
ATOM 31859 C C . GLY A 1 73 ? 3.597 -15.803 3.788 1.00 0.00 73 GLY A C 18
ATOM 31860 O O . GLY A 1 73 ? 4.647 -16.257 4.245 1.00 0.00 73 GLY A O 18
ATOM 31864 N N . LYS A 1 74 ? 3.383 -14.502 3.623 1.00 0.00 74 LYS A N 18
ATOM 31865 C CA . LYS A 1 74 ? 4.393 -13.511 3.979 1.00 0.00 74 LYS A CA 18
ATOM 31866 C C . LYS A 1 74 ? 4.299 -13.142 5.458 1.00 0.00 74 LYS A C 18
ATOM 31867 O O . LYS A 1 74 ? 3.214 -13.151 6.040 1.00 0.00 74 LYS A O 18
ATOM 31886 N N . PRO A 1 75 ? 5.441 -12.813 6.089 1.00 0.00 75 PRO A N 18
ATOM 31887 C CA . PRO A 1 75 ? 5.480 -12.441 7.507 1.00 0.00 75 PRO A CA 18
ATOM 31888 C C . PRO A 1 75 ? 4.527 -11.296 7.832 1.00 0.00 75 PRO A C 18
ATOM 31889 O O . PRO A 1 75 ? 3.699 -10.911 7.007 1.00 0.00 75 PRO A O 18
ATOM 31900 N N . LEU A 1 76 ? 4.648 -10.756 9.040 1.00 0.00 76 LEU A N 18
ATOM 31901 C CA . LEU A 1 76 ? 3.798 -9.654 9.474 1.00 0.00 76 LEU A CA 18
ATOM 31902 C C . LEU A 1 76 ? 4.340 -8.319 8.975 1.00 0.00 76 LEU A C 18
ATOM 31903 O O . LEU A 1 76 ? 3.578 -7.427 8.605 1.00 0.00 76 LEU A O 18
ATOM 31919 N N . LEU A 1 77 ? 5.663 -8.189 8.967 1.00 0.00 77 LEU A N 18
ATOM 31920 C CA . LEU A 1 77 ? 6.307 -6.963 8.511 1.00 0.00 77 LEU A CA 18
ATOM 31921 C C . LEU A 1 77 ? 6.260 -6.854 6.991 1.00 0.00 77 LEU A C 18
ATOM 31922 O O . LEU A 1 77 ? 6.210 -5.755 6.438 1.00 0.00 77 LEU A O 18
ATOM 31938 N N . GLN A 1 78 ? 6.274 -8.001 6.320 1.00 0.00 78 GLN A N 18
ATOM 31939 C CA . GLN A 1 78 ? 6.234 -8.035 4.862 1.00 0.00 78 GLN A CA 18
ATOM 31940 C C . GLN A 1 78 ? 4.855 -7.637 4.346 1.00 0.00 78 GLN A C 18
ATOM 31941 O O . GLN A 1 78 ? 4.738 -6.860 3.398 1.00 0.00 78 GLN A O 18
ATOM 31955 N N . ARG A 1 79 ? 3.814 -8.175 4.972 1.00 0.00 79 ARG A N 18
ATOM 31956 C CA . ARG A 1 79 ? 2.442 -7.877 4.573 1.00 0.00 79 ARG A CA 18
ATOM 31957 C C . ARG A 1 79 ? 2.159 -6.382 4.678 1.00 0.00 79 ARG A C 18
ATOM 31958 O O . ARG A 1 79 ? 1.491 -5.805 3.818 1.00 0.00 79 ARG A O 18
ATOM 31979 N N . HIS A 1 80 ? 2.670 -5.759 5.735 1.00 0.00 80 HIS A N 18
ATOM 31980 C CA . HIS A 1 80 ? 2.471 -4.331 5.950 1.00 0.00 80 HIS A CA 18
ATOM 31981 C C . HIS A 1 80 ? 3.287 -3.512 4.954 1.00 0.00 80 HIS A C 18
ATOM 31982 O O . HIS A 1 80 ? 2.832 -2.478 4.465 1.00 0.00 80 HIS A O 18
ATOM 31997 N N . ARG A 1 81 ? 4.495 -3.983 4.659 1.00 0.00 81 ARG A N 18
ATOM 31998 C CA . ARG A 1 81 ? 5.374 -3.294 3.721 1.00 0.00 81 ARG A CA 18
ATOM 31999 C C . ARG A 1 81 ? 4.831 -3.386 2.299 1.00 0.00 81 ARG A C 18
ATOM 32000 O O . ARG A 1 81 ? 5.028 -2.479 1.490 1.00 0.00 81 ARG A O 18
ATOM 32021 N N . LEU A 1 82 ? 4.146 -4.485 2.002 1.00 0.00 82 LEU A N 18
ATOM 32022 C CA . LEU A 1 82 ? 3.573 -4.695 0.677 1.00 0.00 82 LEU A CA 18
ATOM 32023 C C . LEU A 1 82 ? 2.519 -3.637 0.368 1.00 0.00 82 LEU A C 18
ATOM 32024 O O . LEU A 1 82 ? 2.546 -3.011 -0.692 1.00 0.00 82 LEU A O 18
ATOM 32040 N N . VAL A 1 83 ? 1.593 -3.441 1.301 1.00 0.00 83 VAL A N 18
ATOM 32041 C CA . VAL A 1 83 ? 0.530 -2.458 1.127 1.00 0.00 83 VAL A CA 18
ATOM 32042 C C . VAL A 1 83 ? 1.103 -1.057 0.945 1.00 0.00 83 VAL A C 18
ATOM 32043 O O . VAL A 1 83 ? 0.547 -0.237 0.215 1.00 0.00 83 VAL A O 18
ATOM 32056 N N . ASN A 1 84 ? 2.220 -0.788 1.614 1.00 0.00 84 ASN A N 18
ATOM 32057 C CA . ASN A 1 84 ? 2.869 0.514 1.527 1.00 0.00 84 ASN A CA 18
ATOM 32058 C C . ASN A 1 84 ? 3.511 0.714 0.157 1.00 0.00 84 ASN A C 18
ATOM 32059 O O . ASN A 1 84 ? 3.616 1.839 -0.332 1.00 0.00 84 ASN A O 18
ATOM 32070 N N . GLU A 1 85 ? 3.938 -0.384 -0.458 1.00 0.00 85 GLU A N 18
ATOM 32071 C CA . GLU A 1 85 ? 4.570 -0.328 -1.772 1.00 0.00 85 GLU A CA 18
ATOM 32072 C C . GLU A 1 85 ? 3.607 0.227 -2.817 1.00 0.00 85 GLU A C 18
ATOM 32073 O O . GLU A 1 85 ? 3.878 1.252 -3.442 1.00 0.00 85 GLU A O 18
ATOM 32085 N N . CYS A 1 86 ? 2.483 -0.458 -3.003 1.00 0.00 86 CYS A N 18
ATOM 32086 C CA . CYS A 1 86 ? 1.481 -0.033 -3.973 1.00 0.00 86 CYS A CA 18
ATOM 32087 C C . CYS A 1 86 ? 0.901 1.326 -3.597 1.00 0.00 86 CYS A C 18
ATOM 32088 O O . CYS A 1 86 ? 0.666 2.173 -4.461 1.00 0.00 86 CYS A O 18
ATOM 32096 N N . LEU A 1 87 ? 0.671 1.529 -2.305 1.00 0.00 87 LEU A N 18
ATOM 32097 C CA . LEU A 1 87 ? 0.118 2.785 -1.812 1.00 0.00 87 LEU A CA 18
ATOM 32098 C C . LEU A 1 87 ? 1.223 3.693 -1.279 1.00 0.00 87 LEU A C 18
ATOM 32099 O O . LEU A 1 87 ? 0.999 4.492 -0.369 1.00 0.00 87 LEU A O 18
ATOM 32115 N N . ALA A 1 88 ? 2.417 3.563 -1.848 1.00 0.00 88 ALA A N 18
ATOM 32116 C CA . ALA A 1 88 ? 3.557 4.369 -1.428 1.00 0.00 88 ALA A CA 18
ATOM 32117 C C . ALA A 1 88 ? 3.405 5.820 -1.870 1.00 0.00 88 ALA A C 18
ATOM 32118 O O . ALA A 1 88 ? 3.643 6.744 -1.093 1.00 0.00 88 ALA A O 18
ATOM 32125 N N . GLU A 1 89 ? 3.010 6.016 -3.123 1.00 0.00 89 GLU A N 18
ATOM 32126 C CA . GLU A 1 89 ? 2.830 7.358 -3.668 1.00 0.00 89 GLU A CA 18
ATOM 32127 C C . GLU A 1 89 ? 1.550 7.998 -3.139 1.00 0.00 89 GLU A C 18
ATOM 32128 O O . GLU A 1 89 ? 1.512 9.199 -2.868 1.00 0.00 89 GLU A O 18
ATOM 32140 N N . GLU A 1 90 ? 0.504 7.191 -3.000 1.00 0.00 90 GLU A N 18
ATOM 32141 C CA . GLU A 1 90 ? -0.781 7.679 -2.509 1.00 0.00 90 GLU A CA 18
ATOM 32142 C C . GLU A 1 90 ? -0.748 7.916 -1.000 1.00 0.00 90 GLU A C 18
ATOM 32143 O O . GLU A 1 90 ? -1.460 8.779 -0.485 1.00 0.00 90 GLU A O 18
ATOM 32155 N N . LEU A 1 91 ? 0.071 7.140 -0.293 1.00 0.00 91 LEU A N 18
ATOM 32156 C CA . LEU A 1 91 ? 0.181 7.260 1.161 1.00 0.00 91 LEU A CA 18
ATOM 32157 C C . LEU A 1 91 ? 0.358 8.715 1.596 1.00 0.00 91 LEU A C 18
ATOM 32158 O O . LEU A 1 91 ? -0.435 9.234 2.380 1.00 0.00 91 LEU A O 18
ATOM 32174 N N . PRO A 1 92 ? 1.405 9.395 1.096 1.00 0.00 92 PRO A N 18
ATOM 32175 C CA . PRO A 1 92 ? 1.675 10.793 1.443 1.00 0.00 92 PRO A CA 18
ATOM 32176 C C . PRO A 1 92 ? 0.418 11.658 1.411 1.00 0.00 92 PRO A C 18
ATOM 32177 O O . PRO A 1 92 ? 0.276 12.592 2.200 1.00 0.00 92 PRO A O 18
ATOM 32188 N N . HIS A 1 93 ? -0.492 11.339 0.496 1.00 0.00 93 HIS A N 18
ATOM 32189 C CA . HIS A 1 93 ? -1.738 12.085 0.366 1.00 0.00 93 HIS A CA 18
ATOM 32190 C C . HIS A 1 93 ? -2.705 11.730 1.492 1.00 0.00 93 HIS A C 18
ATOM 32191 O O . HIS A 1 93 ? -3.506 12.560 1.921 1.00 0.00 93 HIS A O 18
ATOM 32206 N N . ILE A 1 94 ? -2.622 10.491 1.965 1.00 0.00 94 ILE A N 18
ATOM 32207 C CA . ILE A 1 94 ? -3.486 10.021 3.041 1.00 0.00 94 ILE A CA 18
ATOM 32208 C C . ILE A 1 94 ? -3.040 10.574 4.390 1.00 0.00 94 ILE A C 18
ATOM 32209 O O . ILE A 1 94 ? -1.994 10.191 4.913 1.00 0.00 94 ILE A O 18
ATOM 32225 N N . HIS A 1 95 ? -3.842 11.472 4.954 1.00 0.00 95 HIS A N 18
ATOM 32226 C CA . HIS A 1 95 ? -3.527 12.068 6.248 1.00 0.00 95 HIS A CA 18
ATOM 32227 C C . HIS A 1 95 ? -3.465 10.994 7.329 1.00 0.00 95 HIS A C 18
ATOM 32228 O O . HIS A 1 95 ? -2.692 11.098 8.282 1.00 0.00 95 HIS A O 18
ATOM 32243 N N . ALA A 1 96 ? -4.283 9.958 7.167 1.00 0.00 96 ALA A N 18
ATOM 32244 C CA . ALA A 1 96 ? -4.327 8.856 8.119 1.00 0.00 96 ALA A CA 18
ATOM 32245 C C . ALA A 1 96 ? -4.690 7.551 7.420 1.00 0.00 96 ALA A C 18
ATOM 32246 O O . ALA A 1 96 ? -5.785 7.413 6.875 1.00 0.00 96 ALA A O 18
ATOM 32253 N N . PHE A 1 97 ? -3.764 6.600 7.434 1.00 0.00 97 PHE A N 18
ATOM 32254 C CA . PHE A 1 97 ? -3.986 5.308 6.795 1.00 0.00 97 PHE A CA 18
ATOM 32255 C C . PHE A 1 97 ? -3.950 4.178 7.818 1.00 0.00 97 PHE A C 18
ATOM 32256 O O . PHE A 1 97 ? -3.109 4.165 8.717 1.00 0.00 97 PHE A O 18
ATOM 32273 N N . GLU A 1 98 ? -4.867 3.227 7.672 1.00 0.00 98 GLU A N 18
ATOM 32274 C CA . GLU A 1 98 ? -4.943 2.089 8.580 1.00 0.00 98 GLU A CA 18
ATOM 32275 C C . GLU A 1 98 ? -5.216 0.801 7.809 1.00 0.00 98 GLU A C 18
ATOM 32276 O O . GLU A 1 98 ? -6.235 0.676 7.132 1.00 0.00 98 GLU A O 18
ATOM 32288 N N . GLN A 1 99 ? -4.297 -0.155 7.917 1.00 0.00 99 GLN A N 18
ATOM 32289 C CA . GLN A 1 99 ? -4.440 -1.432 7.228 1.00 0.00 99 GLN A CA 18
ATOM 32290 C C . GLN A 1 99 ? -4.737 -2.556 8.216 1.00 0.00 99 GLN A C 18
ATOM 32291 O O . GLN A 1 99 ? -4.333 -2.500 9.377 1.00 0.00 99 GLN A O 18
ATOM 32305 N N . LYS A 1 100 ? -5.445 -3.576 7.744 1.00 0.00 100 LYS A N 18
ATOM 32306 C CA . LYS A 1 100 ? -5.797 -4.717 8.583 1.00 0.00 100 LYS A CA 18
ATOM 32307 C C . LYS A 1 100 ? -5.849 -6.000 7.759 1.00 0.00 100 LYS A C 18
ATOM 32308 O O . LYS A 1 100 ? -6.627 -6.110 6.811 1.00 0.00 100 LYS A O 18
ATOM 32327 N N . THR A 1 101 ? -5.014 -6.967 8.126 1.00 0.00 101 THR A N 18
ATOM 32328 C CA . THR A 1 101 ? -4.963 -8.241 7.419 1.00 0.00 101 THR A CA 18
ATOM 32329 C C . THR A 1 101 ? -5.436 -9.382 8.315 1.00 0.00 101 THR A C 18
ATOM 32330 O O . THR A 1 101 ? -5.004 -9.503 9.462 1.00 0.00 101 THR A O 18
ATOM 32341 N N . LEU A 1 102 ? -6.323 -10.216 7.785 1.00 0.00 102 LEU A N 18
ATOM 32342 C CA . LEU A 1 102 ? -6.854 -11.348 8.537 1.00 0.00 102 LEU A CA 18
ATOM 32343 C C . LEU A 1 102 ? -7.014 -12.570 7.637 1.00 0.00 102 LEU A C 18
ATOM 32344 O O . LEU A 1 102 ? -7.331 -12.445 6.455 1.00 0.00 102 LEU A O 18
ATOM 32360 N N . THR A 1 103 ? -6.792 -13.751 8.208 1.00 0.00 103 THR A N 18
ATOM 32361 C CA . THR A 1 103 ? -6.912 -14.995 7.458 1.00 0.00 103 THR A CA 18
ATOM 32362 C C . THR A 1 103 ? -8.378 -15.346 7.217 1.00 0.00 103 THR A C 18
ATOM 32363 O O . THR A 1 103 ? -9.256 -14.941 7.978 1.00 0.00 103 THR A O 18
ATOM 32374 N N . PRO A 1 104 ? -8.663 -16.111 6.148 1.00 0.00 104 PRO A N 18
ATOM 32375 C CA . PRO A 1 104 ? -10.031 -16.516 5.810 1.00 0.00 104 PRO A CA 18
ATOM 32376 C C . PRO A 1 104 ? -10.744 -17.182 6.981 1.00 0.00 104 PRO A C 18
ATOM 32377 O O . PRO A 1 104 ? -11.883 -16.844 7.301 1.00 0.00 104 PRO A O 18
ATOM 32388 N N . GLU A 1 105 ? -10.064 -18.131 7.618 1.00 0.00 105 GLU A N 18
ATOM 32389 C CA . GLU A 1 105 ? -10.632 -18.845 8.756 1.00 0.00 105 GLU A CA 18
ATOM 32390 C C . GLU A 1 105 ? -10.998 -17.879 9.878 1.00 0.00 105 GLU A C 18
ATOM 32391 O O . GLU A 1 105 ? -12.044 -18.016 10.513 1.00 0.00 105 GLU A O 18
ATOM 32403 N N . GLN A 1 106 ? -10.130 -16.901 10.117 1.00 0.00 106 GLN A N 18
ATOM 32404 C CA . GLN A 1 106 ? -10.364 -15.911 11.163 1.00 0.00 106 GLN A CA 18
ATOM 32405 C C . GLN A 1 106 ? -11.644 -15.130 10.895 1.00 0.00 106 GLN A C 18
ATOM 32406 O O . GLN A 1 106 ? -12.426 -14.866 11.809 1.00 0.00 106 GLN A O 18
ATOM 32420 N N . TRP A 1 107 ? -11.855 -14.761 9.635 1.00 0.00 107 TRP A N 18
ATOM 32421 C CA . TRP A 1 107 ? -13.042 -14.010 9.247 1.00 0.00 107 TRP A CA 18
ATOM 32422 C C . TRP A 1 107 ? -14.280 -14.902 9.252 1.00 0.00 107 TRP A C 18
ATOM 32423 O O . TRP A 1 107 ? -15.368 -14.468 9.629 1.00 0.00 107 TRP A O 18
ATOM 32444 N N . THR A 1 108 ? -14.105 -16.151 8.831 1.00 0.00 108 THR A N 18
ATOM 32445 C CA . THR A 1 108 ? -15.209 -17.104 8.788 1.00 0.00 108 THR A CA 18
ATOM 32446 C C . THR A 1 108 ? -15.804 -17.312 10.177 1.00 0.00 108 THR A C 18
ATOM 32447 O O . THR A 1 108 ? -16.999 -17.574 10.318 1.00 0.00 108 THR A O 18
ATOM 32458 N N . ARG A 1 109 ? -14.964 -17.191 11.200 1.00 0.00 109 ARG A N 18
ATOM 32459 C CA . ARG A 1 109 ? -15.409 -17.366 12.578 1.00 0.00 109 ARG A CA 18
ATOM 32460 C C . ARG A 1 109 ? -15.910 -16.048 13.160 1.00 0.00 109 ARG A C 18
ATOM 32461 O O . ARG A 1 109 ? -16.795 -16.033 14.017 1.00 0.00 109 ARG A O 18
ATOM 32482 N N . GLN A 1 110 ? -15.339 -14.943 12.690 1.00 0.00 110 GLN A N 18
ATOM 32483 C CA . GLN A 1 110 ? -15.728 -13.621 13.166 1.00 0.00 110 GLN A CA 18
ATOM 32484 C C . GLN A 1 110 ? -16.738 -12.978 12.221 1.00 0.00 110 GLN A C 18
ATOM 32485 O O . GLN A 1 110 ? -16.680 -11.776 11.957 1.00 0.00 110 GLN A O 18
ATOM 32499 N N . ARG A 1 111 ? -17.666 -13.785 11.715 1.00 0.00 111 ARG A N 18
ATOM 32500 C CA . ARG A 1 111 ? -18.690 -13.293 10.801 1.00 0.00 111 ARG A CA 18
ATOM 32501 C C . ARG A 1 111 ? -19.976 -12.961 11.552 1.00 0.00 111 ARG A C 18
ATOM 32502 O O . ARG A 1 111 ? -21.020 -13.572 11.321 1.00 0.00 111 ARG A O 18
ATOM 32523 N N . ARG A 1 112 ? -19.893 -11.986 12.452 1.00 0.00 112 ARG A N 18
ATOM 32524 C CA . ARG A 1 112 ? -21.048 -11.570 13.238 1.00 0.00 112 ARG A CA 18
ATOM 32525 C C . ARG A 1 112 ? -21.614 -12.741 14.037 1.00 0.00 112 ARG A C 18
ATOM 32526 O O . ARG A 1 112 ? -22.420 -13.521 13.528 1.00 0.00 112 ARG A O 18
ATOM 32547 N N . GLU A 1 113 ? -21.189 -12.857 15.290 1.00 0.00 113 GLU A N 18
ATOM 32548 C CA . GLU A 1 113 ? -21.653 -13.931 16.159 1.00 0.00 113 GLU A CA 18
ATOM 32549 C C . GLU A 1 113 ? -21.636 -13.496 17.621 1.00 0.00 113 GLU A C 18
ATOM 32550 O O . GLU A 1 113 ? -20.701 -12.763 18.008 1.00 0.00 113 GLU A O 18
ATOM 32563 N N . MET A 1 1 ? -9.486 48.331 13.719 1.00 0.00 1 MET A N 19
ATOM 32564 C CA . MET A 1 1 ? -10.312 49.543 13.477 1.00 0.00 1 MET A CA 19
ATOM 32565 C C . MET A 1 1 ? -11.772 49.296 13.844 1.00 0.00 1 MET A C 19
ATOM 32566 O O . MET A 1 1 ? -12.303 49.916 14.767 1.00 0.00 1 MET A O 19
ATOM 32582 N N . LYS A 1 2 ? -12.415 48.388 13.118 1.00 0.00 2 LYS A N 19
ATOM 32583 C CA . LYS A 1 2 ? -13.813 48.060 13.367 1.00 0.00 2 LYS A CA 19
ATOM 32584 C C . LYS A 1 2 ? -14.122 46.630 12.934 1.00 0.00 2 LYS A C 19
ATOM 32585 O O . LYS A 1 2 ? -13.946 46.273 11.769 1.00 0.00 2 LYS A O 19
ATOM 32604 N N . GLY A 1 3 ? -14.584 45.817 13.879 1.00 0.00 3 GLY A N 19
ATOM 32605 C CA . GLY A 1 3 ? -14.909 44.437 13.574 1.00 0.00 3 GLY A CA 19
ATOM 32606 C C . GLY A 1 3 ? -13.690 43.625 13.186 1.00 0.00 3 GLY A C 19
ATOM 32607 O O . GLY A 1 3 ? -13.526 43.254 12.023 1.00 0.00 3 GLY A O 19
ATOM 32611 N N . SER A 1 4 ? -12.830 43.349 14.161 1.00 0.00 4 SER A N 19
ATOM 32612 C CA . SER A 1 4 ? -11.617 42.577 13.916 1.00 0.00 4 SER A CA 19
ATOM 32613 C C . SER A 1 4 ? -11.956 41.173 13.423 1.00 0.00 4 SER A C 19
ATOM 32614 O O . SER A 1 4 ? -12.674 40.426 14.089 1.00 0.00 4 SER A O 19
ATOM 32622 N N . SER A 1 5 ? -11.435 40.822 12.252 1.00 0.00 5 SER A N 19
ATOM 32623 C CA . SER A 1 5 ? -11.681 39.508 11.670 1.00 0.00 5 SER A CA 19
ATOM 32624 C C . SER A 1 5 ? -10.455 38.612 11.810 1.00 0.00 5 SER A C 19
ATOM 32625 O O . SER A 1 5 ? -10.576 37.393 11.936 1.00 0.00 5 SER A O 19
ATOM 32633 N N . HIS A 1 6 ? -9.275 39.224 11.788 1.00 0.00 6 HIS A N 19
ATOM 32634 C CA . HIS A 1 6 ? -8.027 38.482 11.914 1.00 0.00 6 HIS A CA 19
ATOM 32635 C C . HIS A 1 6 ? -7.861 37.494 10.763 1.00 0.00 6 HIS A C 19
ATOM 32636 O O . HIS A 1 6 ? -8.184 36.314 10.893 1.00 0.00 6 HIS A O 19
ATOM 32651 N N . HIS A 1 7 ? -7.354 37.986 9.636 1.00 0.00 7 HIS A N 19
ATOM 32652 C CA . HIS A 1 7 ? -7.144 37.146 8.463 1.00 0.00 7 HIS A CA 19
ATOM 32653 C C . HIS A 1 7 ? -5.984 37.669 7.622 1.00 0.00 7 HIS A C 19
ATOM 32654 O O . HIS A 1 7 ? -6.192 38.327 6.602 1.00 0.00 7 HIS A O 19
ATOM 32669 N N . HIS A 1 8 ? -4.764 37.371 8.056 1.00 0.00 8 HIS A N 19
ATOM 32670 C CA . HIS A 1 8 ? -3.571 37.811 7.342 1.00 0.00 8 HIS A CA 19
ATOM 32671 C C . HIS A 1 8 ? -2.350 37.006 7.777 1.00 0.00 8 HIS A C 19
ATOM 32672 O O . HIS A 1 8 ? -1.986 36.996 8.953 1.00 0.00 8 HIS A O 19
ATOM 32687 N N . HIS A 1 9 ? -1.722 36.329 6.820 1.00 0.00 9 HIS A N 19
ATOM 32688 C CA . HIS A 1 9 ? -0.544 35.520 7.104 1.00 0.00 9 HIS A CA 19
ATOM 32689 C C . HIS A 1 9 ? 0.496 35.663 5.997 1.00 0.00 9 HIS A C 19
ATOM 32690 O O . HIS A 1 9 ? 0.158 35.670 4.812 1.00 0.00 9 HIS A O 19
ATOM 32705 N N . HIS A 1 10 ? 1.761 35.776 6.389 1.00 0.00 10 HIS A N 19
ATOM 32706 C CA . HIS A 1 10 ? 2.849 35.918 5.430 1.00 0.00 10 HIS A CA 19
ATOM 32707 C C . HIS A 1 10 ? 3.434 34.557 5.066 1.00 0.00 10 HIS A C 19
ATOM 32708 O O . HIS A 1 10 ? 4.480 34.162 5.584 1.00 0.00 10 HIS A O 19
ATOM 32723 N N . HIS A 1 11 ? 2.753 33.845 4.174 1.00 0.00 11 HIS A N 19
ATOM 32724 C CA . HIS A 1 11 ? 3.206 32.528 3.742 1.00 0.00 11 HIS A CA 19
ATOM 32725 C C . HIS A 1 11 ? 4.446 32.640 2.861 1.00 0.00 11 HIS A C 19
ATOM 32726 O O . HIS A 1 11 ? 4.813 33.732 2.425 1.00 0.00 11 HIS A O 19
ATOM 32741 N N . SER A 1 12 ? 5.087 31.504 2.604 1.00 0.00 12 SER A N 19
ATOM 32742 C CA . SER A 1 12 ? 6.286 31.476 1.775 1.00 0.00 12 SER A CA 19
ATOM 32743 C C . SER A 1 12 ? 5.942 31.727 0.310 1.00 0.00 12 SER A C 19
ATOM 32744 O O . SER A 1 12 ? 4.880 31.326 -0.165 1.00 0.00 12 SER A O 19
ATOM 32752 N N . SER A 1 13 ? 6.847 32.392 -0.399 1.00 0.00 13 SER A N 19
ATOM 32753 C CA . SER A 1 13 ? 6.640 32.697 -1.810 1.00 0.00 13 SER A CA 19
ATOM 32754 C C . SER A 1 13 ? 7.202 31.589 -2.694 1.00 0.00 13 SER A C 19
ATOM 32755 O O . SER A 1 13 ? 6.486 31.004 -3.505 1.00 0.00 13 SER A O 19
ATOM 32763 N N . GLY A 1 14 ? 8.491 31.308 -2.533 1.00 0.00 14 GLY A N 19
ATOM 32764 C CA . GLY A 1 14 ? 9.129 30.271 -3.323 1.00 0.00 14 GLY A CA 19
ATOM 32765 C C . GLY A 1 14 ? 9.053 30.547 -4.812 1.00 0.00 14 GLY A C 19
ATOM 32766 O O . GLY A 1 14 ? 8.310 29.885 -5.535 1.00 0.00 14 GLY A O 19
ATOM 32770 N N . ALA A 1 15 ? 9.823 31.529 -5.269 1.00 0.00 15 ALA A N 19
ATOM 32771 C CA . ALA A 1 15 ? 9.840 31.891 -6.681 1.00 0.00 15 ALA A CA 19
ATOM 32772 C C . ALA A 1 15 ? 10.463 30.783 -7.525 1.00 0.00 15 ALA A C 19
ATOM 32773 O O . ALA A 1 15 ? 11.592 30.909 -7.998 1.00 0.00 15 ALA A O 19
ATOM 32780 N N . SER A 1 16 ? 9.717 29.698 -7.710 1.00 0.00 16 SER A N 19
ATOM 32781 C CA . SER A 1 16 ? 10.196 28.568 -8.497 1.00 0.00 16 SER A CA 19
ATOM 32782 C C . SER A 1 16 ? 9.539 28.546 -9.873 1.00 0.00 16 SER A C 19
ATOM 32783 O O . SER A 1 16 ? 9.181 27.485 -10.386 1.00 0.00 16 SER A O 19
ATOM 32791 N N . LEU A 1 17 ? 9.382 29.724 -10.467 1.00 0.00 17 LEU A N 19
ATOM 32792 C CA . LEU A 1 17 ? 8.768 29.843 -11.785 1.00 0.00 17 LEU A CA 19
ATOM 32793 C C . LEU A 1 17 ? 7.330 29.333 -11.764 1.00 0.00 17 LEU A C 19
ATOM 32794 O O . LEU A 1 17 ? 6.825 28.829 -12.767 1.00 0.00 17 LEU A O 19
ATOM 32810 N N . VAL A 1 18 ? 6.675 29.467 -10.615 1.00 0.00 18 VAL A N 19
ATOM 32811 C CA . VAL A 1 18 ? 5.295 29.021 -10.465 1.00 0.00 18 VAL A CA 19
ATOM 32812 C C . VAL A 1 18 ? 5.161 27.532 -10.773 1.00 0.00 18 VAL A C 19
ATOM 32813 O O . VAL A 1 18 ? 5.001 27.143 -11.930 1.00 0.00 18 VAL A O 19
ATOM 32826 N N . PRO A 1 19 ? 5.222 26.673 -9.739 1.00 0.00 19 PRO A N 19
ATOM 32827 C CA . PRO A 1 19 ? 5.105 25.221 -9.914 1.00 0.00 19 PRO A CA 19
ATOM 32828 C C . PRO A 1 19 ? 3.708 24.803 -10.360 1.00 0.00 19 PRO A C 19
ATOM 32829 O O . PRO A 1 19 ? 2.710 25.195 -9.755 1.00 0.00 19 PRO A O 19
ATOM 32840 N N . ARG A 1 20 ? 3.645 24.005 -11.421 1.00 0.00 20 ARG A N 19
ATOM 32841 C CA . ARG A 1 20 ? 2.370 23.534 -11.949 1.00 0.00 20 ARG A CA 19
ATOM 32842 C C . ARG A 1 20 ? 1.605 22.737 -10.896 1.00 0.00 20 ARG A C 19
ATOM 32843 O O . ARG A 1 20 ? 2.146 22.404 -9.841 1.00 0.00 20 ARG A O 19
ATOM 32864 N N . GLY A 1 21 ? 0.345 22.435 -11.191 1.00 0.00 21 GLY A N 19
ATOM 32865 C CA . GLY A 1 21 ? -0.474 21.680 -10.260 1.00 0.00 21 GLY A CA 19
ATOM 32866 C C . GLY A 1 21 ? -1.936 21.662 -10.659 1.00 0.00 21 GLY A C 19
ATOM 32867 O O . GLY A 1 21 ? -2.309 21.027 -11.646 1.00 0.00 21 GLY A O 19
ATOM 32871 N N . SER A 1 22 ? -2.767 22.360 -9.891 1.00 0.00 22 SER A N 19
ATOM 32872 C CA . SER A 1 22 ? -4.197 22.422 -10.168 1.00 0.00 22 SER A CA 19
ATOM 32873 C C . SER A 1 22 ? -4.813 21.026 -10.167 1.00 0.00 22 SER A C 19
ATOM 32874 O O . SER A 1 22 ? -4.125 20.034 -9.931 1.00 0.00 22 SER A O 19
ATOM 32882 N N . GLU A 1 23 ? -6.113 20.958 -10.434 1.00 0.00 23 GLU A N 19
ATOM 32883 C CA . GLU A 1 23 ? -6.822 19.684 -10.464 1.00 0.00 23 GLU A CA 19
ATOM 32884 C C . GLU A 1 23 ? -8.041 19.761 -11.378 1.00 0.00 23 GLU A C 19
ATOM 32885 O O . GLU A 1 23 ? -9.082 20.296 -10.997 1.00 0.00 23 GLU A O 19
ATOM 32897 N N . GLY A 1 24 ? -7.904 19.223 -12.585 1.00 0.00 24 GLY A N 19
ATOM 32898 C CA . GLY A 1 24 ? -9.001 19.240 -13.534 1.00 0.00 24 GLY A CA 19
ATOM 32899 C C . GLY A 1 24 ? -10.116 18.288 -13.148 1.00 0.00 24 GLY A C 19
ATOM 32900 O O . GLY A 1 24 ? -11.269 18.697 -13.005 1.00 0.00 24 GLY A O 19
ATOM 32904 N N . ALA A 1 25 ? -9.773 17.015 -12.980 1.00 0.00 25 ALA A N 19
ATOM 32905 C CA . ALA A 1 25 ? -10.753 16.002 -12.609 1.00 0.00 25 ALA A CA 19
ATOM 32906 C C . ALA A 1 25 ? -10.304 15.234 -11.370 1.00 0.00 25 ALA A C 19
ATOM 32907 O O . ALA A 1 25 ? -9.342 15.618 -10.704 1.00 0.00 25 ALA A O 19
ATOM 32914 N N . ALA A 1 26 ? -11.005 14.147 -11.066 1.00 0.00 26 ALA A N 19
ATOM 32915 C CA . ALA A 1 26 ? -10.678 13.326 -9.908 1.00 0.00 26 ALA A CA 19
ATOM 32916 C C . ALA A 1 26 ? -9.826 12.125 -10.304 1.00 0.00 26 ALA A C 19
ATOM 32917 O O . ALA A 1 26 ? -9.818 11.103 -9.617 1.00 0.00 26 ALA A O 19
ATOM 32924 N N . THR A 1 27 ? -9.105 12.252 -11.415 1.00 0.00 27 THR A N 19
ATOM 32925 C CA . THR A 1 27 ? -8.248 11.176 -11.895 1.00 0.00 27 THR A CA 19
ATOM 32926 C C . THR A 1 27 ? -7.166 10.852 -10.870 1.00 0.00 27 THR A C 19
ATOM 32927 O O . THR A 1 27 ? -6.709 9.713 -10.772 1.00 0.00 27 THR A O 19
ATOM 32938 N N . MET A 1 28 ? -6.763 11.863 -10.107 1.00 0.00 28 MET A N 19
ATOM 32939 C CA . MET A 1 28 ? -5.736 11.690 -9.086 1.00 0.00 28 MET A CA 19
ATOM 32940 C C . MET A 1 28 ? -6.335 11.780 -7.684 1.00 0.00 28 MET A C 19
ATOM 32941 O O . MET A 1 28 ? -5.767 11.263 -6.723 1.00 0.00 28 MET A O 19
ATOM 32955 N N . GLU A 1 29 ? -7.486 12.441 -7.574 1.00 0.00 29 GLU A N 19
ATOM 32956 C CA . GLU A 1 29 ? -8.158 12.597 -6.288 1.00 0.00 29 GLU A CA 19
ATOM 32957 C C . GLU A 1 29 ? -8.410 11.241 -5.634 1.00 0.00 29 GLU A C 19
ATOM 32958 O O . GLU A 1 29 ? -9.111 10.395 -6.188 1.00 0.00 29 GLU A O 19
ATOM 32970 N N . LEU A 1 30 ? -7.828 11.044 -4.453 1.00 0.00 30 LEU A N 19
ATOM 32971 C CA . LEU A 1 30 ? -7.974 9.796 -3.715 1.00 0.00 30 LEU A CA 19
ATOM 32972 C C . LEU A 1 30 ? -9.420 9.304 -3.723 1.00 0.00 30 LEU A C 19
ATOM 32973 O O . LEU A 1 30 ? -10.340 10.055 -4.049 1.00 0.00 30 LEU A O 19
ATOM 32989 N N . SER A 1 31 ? -9.611 8.040 -3.360 1.00 0.00 31 SER A N 19
ATOM 32990 C CA . SER A 1 31 ? -10.944 7.448 -3.325 1.00 0.00 31 SER A CA 19
ATOM 32991 C C . SER A 1 31 ? -10.953 6.182 -2.472 1.00 0.00 31 SER A C 19
ATOM 32992 O O . SER A 1 31 ? -9.962 5.455 -2.413 1.00 0.00 31 SER A O 19
ATOM 33000 N N . ALA A 1 32 ? -12.079 5.927 -1.814 1.00 0.00 32 ALA A N 19
ATOM 33001 C CA . ALA A 1 32 ? -12.217 4.749 -0.966 1.00 0.00 32 ALA A CA 19
ATOM 33002 C C . ALA A 1 32 ? -12.201 3.469 -1.794 1.00 0.00 32 ALA A C 19
ATOM 33003 O O . ALA A 1 32 ? -11.411 2.560 -1.537 1.00 0.00 32 ALA A O 19
ATOM 33010 N N . ASP A 1 33 ? -13.078 3.404 -2.791 1.00 0.00 33 ASP A N 19
ATOM 33011 C CA . ASP A 1 33 ? -13.165 2.234 -3.658 1.00 0.00 33 ASP A CA 19
ATOM 33012 C C . ASP A 1 33 ? -11.854 2.013 -4.405 1.00 0.00 33 ASP A C 19
ATOM 33013 O O . ASP A 1 33 ? -11.493 0.879 -4.722 1.00 0.00 33 ASP A O 19
ATOM 33022 N N . TYR A 1 34 ? -11.145 3.101 -4.685 1.00 0.00 34 TYR A N 19
ATOM 33023 C CA . TYR A 1 34 ? -9.874 3.024 -5.395 1.00 0.00 34 TYR A CA 19
ATOM 33024 C C . TYR A 1 34 ? -8.870 2.171 -4.626 1.00 0.00 34 TYR A C 19
ATOM 33025 O O . TYR A 1 34 ? -8.319 1.209 -5.161 1.00 0.00 34 TYR A O 19
ATOM 33043 N N . LEU A 1 35 ? -8.637 2.531 -3.368 1.00 0.00 35 LEU A N 19
ATOM 33044 C CA . LEU A 1 35 ? -7.700 1.798 -2.524 1.00 0.00 35 LEU A CA 19
ATOM 33045 C C . LEU A 1 35 ? -8.197 0.381 -2.260 1.00 0.00 35 LEU A C 19
ATOM 33046 O O . LEU A 1 35 ? -7.404 -0.545 -2.096 1.00 0.00 35 LEU A O 19
ATOM 33062 N N . ARG A 1 36 ? -9.516 0.221 -2.218 1.00 0.00 36 ARG A N 19
ATOM 33063 C CA . ARG A 1 36 ? -10.119 -1.084 -1.972 1.00 0.00 36 ARG A CA 19
ATOM 33064 C C . ARG A 1 36 ? -9.873 -2.028 -3.144 1.00 0.00 36 ARG A C 19
ATOM 33065 O O . ARG A 1 36 ? -9.262 -3.085 -2.984 1.00 0.00 36 ARG A O 19
ATOM 33086 N N . GLU A 1 37 ? -10.353 -1.641 -4.321 1.00 0.00 37 GLU A N 19
ATOM 33087 C CA . GLU A 1 37 ? -10.186 -2.454 -5.520 1.00 0.00 37 GLU A CA 19
ATOM 33088 C C . GLU A 1 37 ? -8.710 -2.619 -5.866 1.00 0.00 37 GLU A C 19
ATOM 33089 O O . GLU A 1 37 ? -8.270 -3.699 -6.259 1.00 0.00 37 GLU A O 19
ATOM 33101 N N . LYS A 1 38 ? -7.948 -1.539 -5.716 1.00 0.00 38 LYS A N 19
ATOM 33102 C CA . LYS A 1 38 ? -6.520 -1.564 -6.012 1.00 0.00 38 LYS A CA 19
ATOM 33103 C C . LYS A 1 38 ? -5.800 -2.588 -5.139 1.00 0.00 38 LYS A C 19
ATOM 33104 O O . LYS A 1 38 ? -5.127 -3.486 -5.645 1.00 0.00 38 LYS A O 19
ATOM 33123 N N . LEU A 1 39 ? -5.947 -2.445 -3.826 1.00 0.00 39 LEU A N 19
ATOM 33124 C CA . LEU A 1 39 ? -5.311 -3.358 -2.883 1.00 0.00 39 LEU A CA 19
ATOM 33125 C C . LEU A 1 39 ? -5.789 -4.789 -3.103 1.00 0.00 39 LEU A C 19
ATOM 33126 O O . LEU A 1 39 ? -4.999 -5.732 -3.054 1.00 0.00 39 LEU A O 19
ATOM 33142 N N . ARG A 1 40 ? -7.086 -4.944 -3.346 1.00 0.00 40 ARG A N 19
ATOM 33143 C CA . ARG A 1 40 ? -7.671 -6.261 -3.574 1.00 0.00 40 ARG A CA 19
ATOM 33144 C C . ARG A 1 40 ? -7.024 -6.946 -4.763 1.00 0.00 40 ARG A C 19
ATOM 33145 O O . ARG A 1 40 ? -6.688 -8.129 -4.703 1.00 0.00 40 ARG A O 19
ATOM 33166 N N . GLN A 1 41 ? -6.854 -6.204 -5.843 1.00 0.00 41 GLN A N 19
ATOM 33167 C CA . GLN A 1 41 ? -6.248 -6.756 -7.040 1.00 0.00 41 GLN A CA 19
ATOM 33168 C C . GLN A 1 41 ? -4.740 -6.905 -6.871 1.00 0.00 41 GLN A C 19
ATOM 33169 O O . GLN A 1 41 ? -4.168 -7.943 -7.201 1.00 0.00 41 GLN A O 19
ATOM 33183 N N . ASP A 1 42 ? -4.100 -5.860 -6.353 1.00 0.00 42 ASP A N 19
ATOM 33184 C CA . ASP A 1 42 ? -2.658 -5.877 -6.140 1.00 0.00 42 ASP A CA 19
ATOM 33185 C C . ASP A 1 42 ? -2.262 -7.001 -5.188 1.00 0.00 42 ASP A C 19
ATOM 33186 O O . ASP A 1 42 ? -1.357 -7.783 -5.478 1.00 0.00 42 ASP A O 19
ATOM 33195 N N . LEU A 1 43 ? -2.947 -7.076 -4.052 1.00 0.00 43 LEU A N 19
ATOM 33196 C CA . LEU A 1 43 ? -2.669 -8.106 -3.057 1.00 0.00 43 LEU A CA 19
ATOM 33197 C C . LEU A 1 43 ? -3.335 -9.427 -3.433 1.00 0.00 43 LEU A C 19
ATOM 33198 O O . LEU A 1 43 ? -2.928 -10.491 -2.966 1.00 0.00 43 LEU A O 19
ATOM 33214 N N . GLU A 1 44 ? -4.361 -9.355 -4.278 1.00 0.00 44 GLU A N 19
ATOM 33215 C CA . GLU A 1 44 ? -5.080 -10.547 -4.712 1.00 0.00 44 GLU A CA 19
ATOM 33216 C C . GLU A 1 44 ? -5.748 -11.240 -3.528 1.00 0.00 44 GLU A C 19
ATOM 33217 O O . GLU A 1 44 ? -5.701 -12.464 -3.402 1.00 0.00 44 GLU A O 19
ATOM 33229 N N . ALA A 1 45 ? -6.371 -10.448 -2.662 1.00 0.00 45 ALA A N 19
ATOM 33230 C CA . ALA A 1 45 ? -7.049 -10.982 -1.487 1.00 0.00 45 ALA A CA 19
ATOM 33231 C C . ALA A 1 45 ? -8.429 -11.519 -1.848 1.00 0.00 45 ALA A C 19
ATOM 33232 O O . ALA A 1 45 ? -8.964 -11.218 -2.915 1.00 0.00 45 ALA A O 19
ATOM 33239 N N . GLU A 1 46 ? -9.002 -12.316 -0.951 1.00 0.00 46 GLU A N 19
ATOM 33240 C CA . GLU A 1 46 ? -10.321 -12.895 -1.174 1.00 0.00 46 GLU A CA 19
ATOM 33241 C C . GLU A 1 46 ? -11.409 -11.834 -1.046 1.00 0.00 46 GLU A C 19
ATOM 33242 O O . GLU A 1 46 ? -12.143 -11.565 -1.997 1.00 0.00 46 GLU A O 19
ATOM 33254 N N . HIS A 1 47 ? -11.508 -11.236 0.136 1.00 0.00 47 HIS A N 19
ATOM 33255 C CA . HIS A 1 47 ? -12.505 -10.203 0.390 1.00 0.00 47 HIS A CA 19
ATOM 33256 C C . HIS A 1 47 ? -11.865 -8.972 1.024 1.00 0.00 47 HIS A C 19
ATOM 33257 O O . HIS A 1 47 ? -10.895 -9.084 1.775 1.00 0.00 47 HIS A O 19
ATOM 33272 N N . VAL A 1 48 ? -12.412 -7.801 0.719 1.00 0.00 48 VAL A N 19
ATOM 33273 C CA . VAL A 1 48 ? -11.892 -6.551 1.259 1.00 0.00 48 VAL A CA 19
ATOM 33274 C C . VAL A 1 48 ? -13.014 -5.547 1.504 1.00 0.00 48 VAL A C 19
ATOM 33275 O O . VAL A 1 48 ? -14.098 -5.662 0.932 1.00 0.00 48 VAL A O 19
ATOM 33288 N N . GLU A 1 49 ? -12.746 -4.564 2.356 1.00 0.00 49 GLU A N 19
ATOM 33289 C CA . GLU A 1 49 ? -13.731 -3.538 2.676 1.00 0.00 49 GLU A CA 19
ATOM 33290 C C . GLU A 1 49 ? -13.049 -2.218 3.021 1.00 0.00 49 GLU A C 19
ATOM 33291 O O . GLU A 1 49 ? -12.141 -2.175 3.852 1.00 0.00 49 GLU A O 19
ATOM 33303 N N . VAL A 1 50 ? -13.491 -1.143 2.376 1.00 0.00 50 VAL A N 19
ATOM 33304 C CA . VAL A 1 50 ? -12.922 0.178 2.615 1.00 0.00 50 VAL A CA 19
ATOM 33305 C C . VAL A 1 50 ? -13.902 1.070 3.371 1.00 0.00 50 VAL A C 19
ATOM 33306 O O . VAL A 1 50 ? -15.110 0.832 3.362 1.00 0.00 50 VAL A O 19
ATOM 33319 N N . GLU A 1 51 ? -13.374 2.099 4.024 1.00 0.00 51 GLU A N 19
ATOM 33320 C CA . GLU A 1 51 ? -14.200 3.029 4.786 1.00 0.00 51 GLU A CA 19
ATOM 33321 C C . GLU A 1 51 ? -13.612 4.434 4.750 1.00 0.00 51 GLU A C 19
ATOM 33322 O O . GLU A 1 51 ? -12.447 4.622 4.398 1.00 0.00 51 GLU A O 19
ATOM 33334 N N . ASP A 1 52 ? -14.427 5.417 5.111 1.00 0.00 52 ASP A N 19
ATOM 33335 C CA . ASP A 1 52 ? -13.992 6.808 5.117 1.00 0.00 52 ASP A CA 19
ATOM 33336 C C . ASP A 1 52 ? -14.663 7.580 6.250 1.00 0.00 52 ASP A C 19
ATOM 33337 O O . ASP A 1 52 ? -15.889 7.668 6.314 1.00 0.00 52 ASP A O 19
ATOM 33346 N N . THR A 1 53 ? -13.849 8.140 7.139 1.00 0.00 53 THR A N 19
ATOM 33347 C CA . THR A 1 53 ? -14.362 8.905 8.270 1.00 0.00 53 THR A CA 19
ATOM 33348 C C . THR A 1 53 ? -15.037 10.189 7.796 1.00 0.00 53 THR A C 19
ATOM 33349 O O . THR A 1 53 ? -16.264 10.300 7.812 1.00 0.00 53 THR A O 19
ATOM 33360 N N . THR A 1 54 ? -14.229 11.156 7.375 1.00 0.00 54 THR A N 19
ATOM 33361 C CA . THR A 1 54 ? -14.747 12.434 6.897 1.00 0.00 54 THR A CA 19
ATOM 33362 C C . THR A 1 54 ? -15.498 13.166 8.003 1.00 0.00 54 THR A C 19
ATOM 33363 O O . THR A 1 54 ? -16.102 12.542 8.876 1.00 0.00 54 THR A O 19
ATOM 33374 N N . LEU A 1 55 ? -15.458 14.493 7.962 1.00 0.00 55 LEU A N 19
ATOM 33375 C CA . LEU A 1 55 ? -16.134 15.312 8.960 1.00 0.00 55 LEU A CA 19
ATOM 33376 C C . LEU A 1 55 ? -17.355 16.002 8.361 1.00 0.00 55 LEU A C 19
ATOM 33377 O O . LEU A 1 55 ? -18.459 15.910 8.897 1.00 0.00 55 LEU A O 19
ATOM 33393 N N . ASN A 1 56 ? -17.148 16.692 7.244 1.00 0.00 56 ASN A N 19
ATOM 33394 C CA . ASN A 1 56 ? -18.232 17.398 6.569 1.00 0.00 56 ASN A CA 19
ATOM 33395 C C . ASN A 1 56 ? -18.305 17.001 5.098 1.00 0.00 56 ASN A C 19
ATOM 33396 O O . ASN A 1 56 ? -19.385 16.739 4.569 1.00 0.00 56 ASN A O 19
ATOM 33407 N N . ARG A 1 57 ? -17.149 16.958 4.445 1.00 0.00 57 ARG A N 19
ATOM 33408 C CA . ARG A 1 57 ? -17.081 16.591 3.035 1.00 0.00 57 ARG A CA 19
ATOM 33409 C C . ARG A 1 57 ? -15.911 15.649 2.774 1.00 0.00 57 ARG A C 19
ATOM 33410 O O . ARG A 1 57 ? -16.094 14.537 2.280 1.00 0.00 57 ARG A O 19
ATOM 33431 N N . CYS A 1 58 ? -14.707 16.103 3.110 1.00 0.00 58 CYS A N 19
ATOM 33432 C CA . CYS A 1 58 ? -13.504 15.301 2.915 1.00 0.00 58 CYS A CA 19
ATOM 33433 C C . CYS A 1 58 ? -12.438 15.661 3.944 1.00 0.00 58 CYS A C 19
ATOM 33434 O O . CYS A 1 58 ? -11.983 16.802 4.007 1.00 0.00 58 CYS A O 19
ATOM 33442 N N . ALA A 1 59 ? -12.046 14.679 4.750 1.00 0.00 59 ALA A N 19
ATOM 33443 C CA . ALA A 1 59 ? -11.032 14.894 5.777 1.00 0.00 59 ALA A CA 19
ATOM 33444 C C . ALA A 1 59 ? -9.872 13.915 5.626 1.00 0.00 59 ALA A C 19
ATOM 33445 O O . ALA A 1 59 ? -9.158 13.632 6.588 1.00 0.00 59 ALA A O 19
ATOM 33452 N N . THR A 1 60 ? -9.686 13.401 4.412 1.00 0.00 60 THR A N 19
ATOM 33453 C CA . THR A 1 60 ? -8.610 12.454 4.139 1.00 0.00 60 THR A CA 19
ATOM 33454 C C . THR A 1 60 ? -8.690 11.249 5.074 1.00 0.00 60 THR A C 19
ATOM 33455 O O . THR A 1 60 ? -9.710 11.024 5.725 1.00 0.00 60 THR A O 19
ATOM 33466 N N . SER A 1 61 ? -7.608 10.477 5.134 1.00 0.00 61 SER A N 19
ATOM 33467 C CA . SER A 1 61 ? -7.555 9.295 5.989 1.00 0.00 61 SER A CA 19
ATOM 33468 C C . SER A 1 61 ? -8.565 8.247 5.533 1.00 0.00 61 SER A C 19
ATOM 33469 O O . SER A 1 61 ? -9.744 8.546 5.345 1.00 0.00 61 SER A O 19
ATOM 33477 N N . PHE A 1 62 ? -8.095 7.016 5.358 1.00 0.00 62 PHE A N 19
ATOM 33478 C CA . PHE A 1 62 ? -8.955 5.920 4.927 1.00 0.00 62 PHE A CA 19
ATOM 33479 C C . PHE A 1 62 ? -8.461 4.588 5.479 1.00 0.00 62 PHE A C 19
ATOM 33480 O O . PHE A 1 62 ? -7.268 4.409 5.722 1.00 0.00 62 PHE A O 19
ATOM 33497 N N . ARG A 1 63 ? -9.385 3.654 5.674 1.00 0.00 63 ARG A N 19
ATOM 33498 C CA . ARG A 1 63 ? -9.045 2.336 6.196 1.00 0.00 63 ARG A CA 19
ATOM 33499 C C . ARG A 1 63 ? -9.569 1.237 5.276 1.00 0.00 63 ARG A C 19
ATOM 33500 O O . ARG A 1 63 ? -10.596 1.402 4.620 1.00 0.00 63 ARG A O 19
ATOM 33521 N N . VAL A 1 64 ? -8.856 0.116 5.233 1.00 0.00 64 VAL A N 19
ATOM 33522 C CA . VAL A 1 64 ? -9.251 -1.007 4.391 1.00 0.00 64 VAL A CA 19
ATOM 33523 C C . VAL A 1 64 ? -8.990 -2.338 5.087 1.00 0.00 64 VAL A C 19
ATOM 33524 O O . VAL A 1 64 ? -8.120 -2.440 5.951 1.00 0.00 64 VAL A O 19
ATOM 33537 N N . LEU A 1 65 ? -9.752 -3.358 4.703 1.00 0.00 65 LEU A N 19
ATOM 33538 C CA . LEU A 1 65 ? -9.605 -4.687 5.285 1.00 0.00 65 LEU A CA 19
ATOM 33539 C C . LEU A 1 65 ? -9.167 -5.695 4.228 1.00 0.00 65 LEU A C 19
ATOM 33540 O O . LEU A 1 65 ? -9.674 -5.694 3.107 1.00 0.00 65 LEU A O 19
ATOM 33556 N N . VAL A 1 66 ? -8.221 -6.555 4.592 1.00 0.00 66 VAL A N 19
ATOM 33557 C CA . VAL A 1 66 ? -7.717 -7.568 3.673 1.00 0.00 66 VAL A CA 19
ATOM 33558 C C . VAL A 1 66 ? -7.648 -8.935 4.344 1.00 0.00 66 VAL A C 19
ATOM 33559 O O . VAL A 1 66 ? -7.035 -9.091 5.400 1.00 0.00 66 VAL A O 19
ATOM 33572 N N . VAL A 1 67 ? -8.280 -9.925 3.722 1.00 0.00 67 VAL A N 19
ATOM 33573 C CA . VAL A 1 67 ? -8.291 -11.281 4.259 1.00 0.00 67 VAL A CA 19
ATOM 33574 C C . VAL A 1 67 ? -7.978 -12.304 3.171 1.00 0.00 67 VAL A C 19
ATOM 33575 O O . VAL A 1 67 ? -8.697 -12.405 2.176 1.00 0.00 67 VAL A O 19
ATOM 33588 N N . SER A 1 68 ? -6.904 -13.059 3.366 1.00 0.00 68 SER A N 19
ATOM 33589 C CA . SER A 1 68 ? -6.498 -14.075 2.401 1.00 0.00 68 SER A CA 19
ATOM 33590 C C . SER A 1 68 ? -5.312 -14.880 2.922 1.00 0.00 68 SER A C 19
ATOM 33591 O O . SER A 1 68 ? -4.650 -14.482 3.880 1.00 0.00 68 SER A O 19
ATOM 33599 N N . ALA A 1 69 ? -5.050 -16.016 2.284 1.00 0.00 69 ALA A N 19
ATOM 33600 C CA . ALA A 1 69 ? -3.944 -16.879 2.681 1.00 0.00 69 ALA A CA 19
ATOM 33601 C C . ALA A 1 69 ? -2.614 -16.369 2.132 1.00 0.00 69 ALA A C 19
ATOM 33602 O O . ALA A 1 69 ? -1.548 -16.734 2.627 1.00 0.00 69 ALA A O 19
ATOM 33609 N N . LYS A 1 70 ? -2.680 -15.521 1.107 1.00 0.00 70 LYS A N 19
ATOM 33610 C CA . LYS A 1 70 ? -1.479 -14.964 0.495 1.00 0.00 70 LYS A CA 19
ATOM 33611 C C . LYS A 1 70 ? -0.583 -14.307 1.542 1.00 0.00 70 LYS A C 19
ATOM 33612 O O . LYS A 1 70 ? 0.642 -14.328 1.427 1.00 0.00 70 LYS A O 19
ATOM 33631 N N . PHE A 1 71 ? -1.205 -13.724 2.562 1.00 0.00 71 PHE A N 19
ATOM 33632 C CA . PHE A 1 71 ? -0.465 -13.063 3.630 1.00 0.00 71 PHE A CA 19
ATOM 33633 C C . PHE A 1 71 ? 0.175 -14.085 4.565 1.00 0.00 71 PHE A C 19
ATOM 33634 O O . PHE A 1 71 ? 1.233 -13.835 5.144 1.00 0.00 71 PHE A O 19
ATOM 33651 N N . GLU A 1 72 ? -0.475 -15.236 4.710 1.00 0.00 72 GLU A N 19
ATOM 33652 C CA . GLU A 1 72 ? 0.030 -16.294 5.574 1.00 0.00 72 GLU A CA 19
ATOM 33653 C C . GLU A 1 72 ? 1.399 -16.776 5.101 1.00 0.00 72 GLU A C 19
ATOM 33654 O O . GLU A 1 72 ? 2.231 -17.198 5.904 1.00 0.00 72 GLU A O 19
ATOM 33666 N N . GLY A 1 73 ? 1.624 -16.711 3.793 1.00 0.00 73 GLY A N 19
ATOM 33667 C CA . GLY A 1 73 ? 2.892 -17.144 3.236 1.00 0.00 73 GLY A CA 19
ATOM 33668 C C . GLY A 1 73 ? 4.037 -16.225 3.618 1.00 0.00 73 GLY A C 19
ATOM 33669 O O . GLY A 1 73 ? 5.168 -16.675 3.804 1.00 0.00 73 GLY A O 19
ATOM 33673 N N . LYS A 1 74 ? 3.744 -14.935 3.734 1.00 0.00 74 LYS A N 19
ATOM 33674 C CA . LYS A 1 74 ? 4.757 -13.949 4.095 1.00 0.00 74 LYS A CA 19
ATOM 33675 C C . LYS A 1 74 ? 4.645 -13.568 5.569 1.00 0.00 74 LYS A C 19
ATOM 33676 O O . LYS A 1 74 ? 3.566 -13.646 6.158 1.00 0.00 74 LYS A O 19
ATOM 33695 N N . PRO A 1 75 ? 5.763 -13.148 6.186 1.00 0.00 75 PRO A N 19
ATOM 33696 C CA . PRO A 1 75 ? 5.785 -12.754 7.599 1.00 0.00 75 PRO A CA 19
ATOM 33697 C C . PRO A 1 75 ? 4.718 -11.714 7.926 1.00 0.00 75 PRO A C 19
ATOM 33698 O O . PRO A 1 75 ? 4.077 -11.166 7.029 1.00 0.00 75 PRO A O 19
ATOM 33709 N N . LEU A 1 76 ? 4.533 -11.448 9.214 1.00 0.00 76 LEU A N 19
ATOM 33710 C CA . LEU A 1 76 ? 3.544 -10.474 9.659 1.00 0.00 76 LEU A CA 19
ATOM 33711 C C . LEU A 1 76 ? 3.924 -9.068 9.207 1.00 0.00 76 LEU A C 19
ATOM 33712 O O . LEU A 1 76 ? 3.105 -8.345 8.638 1.00 0.00 76 LEU A O 19
ATOM 33728 N N . LEU A 1 77 ? 5.170 -8.685 9.466 1.00 0.00 77 LEU A N 19
ATOM 33729 C CA . LEU A 1 77 ? 5.658 -7.364 9.085 1.00 0.00 77 LEU A CA 19
ATOM 33730 C C . LEU A 1 77 ? 5.676 -7.207 7.569 1.00 0.00 77 LEU A C 19
ATOM 33731 O O . LEU A 1 77 ? 5.487 -6.108 7.046 1.00 0.00 77 LEU A O 19
ATOM 33747 N N . GLN A 1 78 ? 5.906 -8.312 6.868 1.00 0.00 78 GLN A N 19
ATOM 33748 C CA . GLN A 1 78 ? 5.949 -8.297 5.410 1.00 0.00 78 GLN A CA 19
ATOM 33749 C C . GLN A 1 78 ? 4.583 -7.950 4.827 1.00 0.00 78 GLN A C 19
ATOM 33750 O O . GLN A 1 78 ? 4.488 -7.362 3.750 1.00 0.00 78 GLN A O 19
ATOM 33764 N N . ARG A 1 79 ? 3.527 -8.317 5.546 1.00 0.00 79 ARG A N 19
ATOM 33765 C CA . ARG A 1 79 ? 2.165 -8.044 5.100 1.00 0.00 79 ARG A CA 19
ATOM 33766 C C . ARG A 1 79 ? 1.941 -6.547 4.918 1.00 0.00 79 ARG A C 19
ATOM 33767 O O . ARG A 1 79 ? 1.534 -6.096 3.847 1.00 0.00 79 ARG A O 19
ATOM 33788 N N . HIS A 1 80 ? 2.210 -5.781 5.969 1.00 0.00 80 HIS A N 19
ATOM 33789 C CA . HIS A 1 80 ? 2.038 -4.334 5.926 1.00 0.00 80 HIS A CA 19
ATOM 33790 C C . HIS A 1 80 ? 2.922 -3.712 4.851 1.00 0.00 80 HIS A C 19
ATOM 33791 O O . HIS A 1 80 ? 2.534 -2.744 4.197 1.00 0.00 80 HIS A O 19
ATOM 33806 N N . ARG A 1 81 ? 4.114 -4.274 4.673 1.00 0.00 81 ARG A N 19
ATOM 33807 C CA . ARG A 1 81 ? 5.054 -3.774 3.677 1.00 0.00 81 ARG A CA 19
ATOM 33808 C C . ARG A 1 81 ? 4.463 -3.869 2.274 1.00 0.00 81 ARG A C 19
ATOM 33809 O O . ARG A 1 81 ? 4.634 -2.966 1.455 1.00 0.00 81 ARG A O 19
ATOM 33830 N N . LEU A 1 82 ? 3.766 -4.968 2.004 1.00 0.00 82 LEU A N 19
ATOM 33831 C CA . LEU A 1 82 ? 3.150 -5.181 0.700 1.00 0.00 82 LEU A CA 19
ATOM 33832 C C . LEU A 1 82 ? 2.080 -4.129 0.425 1.00 0.00 82 LEU A C 19
ATOM 33833 O O . LEU A 1 82 ? 2.030 -3.550 -0.660 1.00 0.00 82 LEU A O 19
ATOM 33849 N N . VAL A 1 83 ? 1.228 -3.885 1.416 1.00 0.00 83 VAL A N 19
ATOM 33850 C CA . VAL A 1 83 ? 0.159 -2.902 1.280 1.00 0.00 83 VAL A CA 19
ATOM 33851 C C . VAL A 1 83 ? 0.725 -1.499 1.087 1.00 0.00 83 VAL A C 19
ATOM 33852 O O . VAL A 1 83 ? 0.183 -0.701 0.320 1.00 0.00 83 VAL A O 19
ATOM 33865 N N . ASN A 1 84 ? 1.815 -1.204 1.786 1.00 0.00 84 ASN A N 19
ATOM 33866 C CA . ASN A 1 84 ? 2.453 0.103 1.692 1.00 0.00 84 ASN A CA 19
ATOM 33867 C C . ASN A 1 84 ? 3.053 0.317 0.306 1.00 0.00 84 ASN A C 19
ATOM 33868 O O . ASN A 1 84 ? 3.046 1.432 -0.219 1.00 0.00 84 ASN A O 19
ATOM 33879 N N . GLU A 1 85 ? 3.571 -0.755 -0.283 1.00 0.00 85 GLU A N 19
ATOM 33880 C CA . GLU A 1 85 ? 4.175 -0.684 -1.609 1.00 0.00 85 GLU A CA 19
ATOM 33881 C C . GLU A 1 85 ? 3.136 -0.307 -2.661 1.00 0.00 85 GLU A C 19
ATOM 33882 O O . GLU A 1 85 ? 3.427 0.437 -3.596 1.00 0.00 85 GLU A O 19
ATOM 33894 N N . CYS A 1 86 ? 1.923 -0.827 -2.499 1.00 0.00 86 CYS A N 19
ATOM 33895 C CA . CYS A 1 86 ? 0.841 -0.545 -3.435 1.00 0.00 86 CYS A CA 19
ATOM 33896 C C . CYS A 1 86 ? 0.544 0.950 -3.491 1.00 0.00 86 CYS A C 19
ATOM 33897 O O . CYS A 1 86 ? 0.650 1.575 -4.546 1.00 0.00 86 CYS A O 19
ATOM 33905 N N . LEU A 1 87 ? 0.171 1.517 -2.348 1.00 0.00 87 LEU A N 19
ATOM 33906 C CA . LEU A 1 87 ? -0.140 2.940 -2.267 1.00 0.00 87 LEU A CA 19
ATOM 33907 C C . LEU A 1 87 ? 1.042 3.723 -1.704 1.00 0.00 87 LEU A C 19
ATOM 33908 O O . LEU A 1 87 ? 0.883 4.548 -0.804 1.00 0.00 87 LEU A O 19
ATOM 33924 N N . ALA A 1 88 ? 2.228 3.459 -2.242 1.00 0.00 88 ALA A N 19
ATOM 33925 C CA . ALA A 1 88 ? 3.438 4.138 -1.795 1.00 0.00 88 ALA A CA 19
ATOM 33926 C C . ALA A 1 88 ? 3.341 5.642 -2.020 1.00 0.00 88 ALA A C 19
ATOM 33927 O O . ALA A 1 88 ? 3.548 6.432 -1.098 1.00 0.00 88 ALA A O 19
ATOM 33934 N N . GLU A 1 89 ? 3.029 6.033 -3.250 1.00 0.00 89 GLU A N 19
ATOM 33935 C CA . GLU A 1 89 ? 2.907 7.446 -3.596 1.00 0.00 89 GLU A CA 19
ATOM 33936 C C . GLU A 1 89 ? 1.608 8.034 -3.053 1.00 0.00 89 GLU A C 19
ATOM 33937 O O . GLU A 1 89 ? 1.549 9.211 -2.698 1.00 0.00 89 GLU A O 19
ATOM 33949 N N . GLU A 1 90 ? 0.569 7.207 -2.996 1.00 0.00 90 GLU A N 19
ATOM 33950 C CA . GLU A 1 90 ? -0.732 7.646 -2.500 1.00 0.00 90 GLU A CA 19
ATOM 33951 C C . GLU A 1 90 ? -0.732 7.779 -0.979 1.00 0.00 90 GLU A C 19
ATOM 33952 O O . GLU A 1 90 ? -1.464 8.597 -0.420 1.00 0.00 90 GLU A O 19
ATOM 33964 N N . LEU A 1 91 ? 0.085 6.966 -0.314 1.00 0.00 91 LEU A N 19
ATOM 33965 C CA . LEU A 1 91 ? 0.168 6.989 1.145 1.00 0.00 91 LEU A CA 19
ATOM 33966 C C . LEU A 1 91 ? 0.398 8.407 1.672 1.00 0.00 91 LEU A C 19
ATOM 33967 O O . LEU A 1 91 ? -0.395 8.916 2.463 1.00 0.00 91 LEU A O 19
ATOM 33983 N N . PRO A 1 92 ? 1.489 9.066 1.243 1.00 0.00 92 PRO A N 19
ATOM 33984 C CA . PRO A 1 92 ? 1.813 10.427 1.679 1.00 0.00 92 PRO A CA 19
ATOM 33985 C C . PRO A 1 92 ? 0.599 11.353 1.658 1.00 0.00 92 PRO A C 19
ATOM 33986 O O . PRO A 1 92 ? 0.492 12.270 2.470 1.00 0.00 92 PRO A O 19
ATOM 33997 N N . HIS A 1 93 ? -0.313 11.105 0.722 1.00 0.00 93 HIS A N 19
ATOM 33998 C CA . HIS A 1 93 ? -1.519 11.915 0.597 1.00 0.00 93 HIS A CA 19
ATOM 33999 C C . HIS A 1 93 ? -2.518 11.580 1.700 1.00 0.00 93 HIS A C 19
ATOM 34000 O O . HIS A 1 93 ? -3.272 12.441 2.151 1.00 0.00 93 HIS A O 19
ATOM 34015 N N . ILE A 1 94 ? -2.515 10.323 2.130 1.00 0.00 94 ILE A N 19
ATOM 34016 C CA . ILE A 1 94 ? -3.420 9.872 3.181 1.00 0.00 94 ILE A CA 19
ATOM 34017 C C . ILE A 1 94 ? -2.964 10.368 4.549 1.00 0.00 94 ILE A C 19
ATOM 34018 O O . ILE A 1 94 ? -1.884 10.012 5.021 1.00 0.00 94 ILE A O 19
ATOM 34034 N N . HIS A 1 95 ? -3.795 11.189 5.183 1.00 0.00 95 HIS A N 19
ATOM 34035 C CA . HIS A 1 95 ? -3.477 11.730 6.499 1.00 0.00 95 HIS A CA 19
ATOM 34036 C C . HIS A 1 95 ? -3.374 10.612 7.530 1.00 0.00 95 HIS A C 19
ATOM 34037 O O . HIS A 1 95 ? -2.547 10.666 8.441 1.00 0.00 95 HIS A O 19
ATOM 34052 N N . ALA A 1 96 ? -4.217 9.596 7.376 1.00 0.00 96 ALA A N 19
ATOM 34053 C CA . ALA A 1 96 ? -4.224 8.459 8.289 1.00 0.00 96 ALA A CA 19
ATOM 34054 C C . ALA A 1 96 ? -4.726 7.202 7.588 1.00 0.00 96 ALA A C 19
ATOM 34055 O O . ALA A 1 96 ? -5.875 7.140 7.152 1.00 0.00 96 ALA A O 19
ATOM 34062 N N . PHE A 1 97 ? -3.856 6.204 7.479 1.00 0.00 97 PHE A N 19
ATOM 34063 C CA . PHE A 1 97 ? -4.212 4.948 6.828 1.00 0.00 97 PHE A CA 19
ATOM 34064 C C . PHE A 1 97 ? -4.098 3.777 7.798 1.00 0.00 97 PHE A C 19
ATOM 34065 O O . PHE A 1 97 ? -3.195 3.734 8.633 1.00 0.00 97 PHE A O 19
ATOM 34082 N N . GLU A 1 98 ? -5.021 2.828 7.679 1.00 0.00 98 GLU A N 19
ATOM 34083 C CA . GLU A 1 98 ? -5.027 1.653 8.543 1.00 0.00 98 GLU A CA 19
ATOM 34084 C C . GLU A 1 98 ? -5.380 0.399 7.750 1.00 0.00 98 GLU A C 19
ATOM 34085 O O . GLU A 1 98 ? -6.458 0.309 7.162 1.00 0.00 98 GLU A O 19
ATOM 34097 N N . GLN A 1 99 ? -4.466 -0.565 7.736 1.00 0.00 99 GLN A N 19
ATOM 34098 C CA . GLN A 1 99 ? -4.682 -1.812 7.013 1.00 0.00 99 GLN A CA 19
ATOM 34099 C C . GLN A 1 99 ? -4.641 -3.007 7.961 1.00 0.00 99 GLN A C 19
ATOM 34100 O O . GLN A 1 99 ? -3.716 -3.146 8.762 1.00 0.00 99 GLN A O 19
ATOM 34114 N N . LYS A 1 100 ? -5.650 -3.867 7.863 1.00 0.00 100 LYS A N 19
ATOM 34115 C CA . LYS A 1 100 ? -5.729 -5.052 8.710 1.00 0.00 100 LYS A CA 19
ATOM 34116 C C . LYS A 1 100 ? -5.669 -6.324 7.870 1.00 0.00 100 LYS A C 19
ATOM 34117 O O . LYS A 1 100 ? -6.479 -6.520 6.965 1.00 0.00 100 LYS A O 19
ATOM 34136 N N . THR A 1 101 ? -4.702 -7.183 8.175 1.00 0.00 101 THR A N 19
ATOM 34137 C CA . THR A 1 101 ? -4.534 -8.435 7.445 1.00 0.00 101 THR A CA 19
ATOM 34138 C C . THR A 1 101 ? -4.662 -9.635 8.380 1.00 0.00 101 THR A C 19
ATOM 34139 O O . THR A 1 101 ? -4.059 -9.665 9.452 1.00 0.00 101 THR A O 19
ATOM 34150 N N . LEU A 1 102 ? -5.449 -10.621 7.962 1.00 0.00 102 LEU A N 19
ATOM 34151 C CA . LEU A 1 102 ? -5.654 -11.826 8.760 1.00 0.00 102 LEU A CA 19
ATOM 34152 C C . LEU A 1 102 ? -5.801 -13.051 7.862 1.00 0.00 102 LEU A C 19
ATOM 34153 O O . LEU A 1 102 ? -5.998 -12.926 6.653 1.00 0.00 102 LEU A O 19
ATOM 34169 N N . THR A 1 103 ? -5.702 -14.233 8.461 1.00 0.00 103 THR A N 19
ATOM 34170 C CA . THR A 1 103 ? -5.824 -15.480 7.714 1.00 0.00 103 THR A CA 19
ATOM 34171 C C . THR A 1 103 ? -7.289 -15.813 7.444 1.00 0.00 103 THR A C 19
ATOM 34172 O O . THR A 1 103 ? -8.165 -15.496 8.251 1.00 0.00 103 THR A O 19
ATOM 34183 N N . PRO A 1 104 ? -7.578 -16.460 6.301 1.00 0.00 104 PRO A N 19
ATOM 34184 C CA . PRO A 1 104 ? -8.947 -16.834 5.930 1.00 0.00 104 PRO A CA 19
ATOM 34185 C C . PRO A 1 104 ? -9.639 -17.648 7.019 1.00 0.00 104 PRO A C 19
ATOM 34186 O O . PRO A 1 104 ? -10.781 -17.368 7.386 1.00 0.00 104 PRO A O 19
ATOM 34197 N N . GLU A 1 105 ? -8.941 -18.657 7.531 1.00 0.00 105 GLU A N 19
ATOM 34198 C CA . GLU A 1 105 ? -9.489 -19.512 8.576 1.00 0.00 105 GLU A CA 19
ATOM 34199 C C . GLU A 1 105 ? -9.839 -18.699 9.818 1.00 0.00 105 GLU A C 19
ATOM 34200 O O . GLU A 1 105 ? -10.874 -18.923 10.448 1.00 0.00 105 GLU A O 19
ATOM 34212 N N . GLN A 1 106 ? -8.973 -17.753 10.165 1.00 0.00 106 GLN A N 19
ATOM 34213 C CA . GLN A 1 106 ? -9.192 -16.907 11.332 1.00 0.00 106 GLN A CA 19
ATOM 34214 C C . GLN A 1 106 ? -10.474 -16.095 11.183 1.00 0.00 106 GLN A C 19
ATOM 34215 O O . GLN A 1 106 ? -11.355 -16.144 12.043 1.00 0.00 106 GLN A O 19
ATOM 34229 N N . TRP A 1 107 ? -10.574 -15.348 10.088 1.00 0.00 107 TRP A N 19
ATOM 34230 C CA . TRP A 1 107 ? -11.750 -14.525 9.827 1.00 0.00 107 TRP A CA 19
ATOM 34231 C C . TRP A 1 107 ? -13.012 -15.380 9.768 1.00 0.00 107 TRP A C 19
ATOM 34232 O O . TRP A 1 107 ? -14.089 -14.943 10.176 1.00 0.00 107 TRP A O 19
ATOM 34253 N N . THR A 1 108 ? -12.874 -16.598 9.256 1.00 0.00 108 THR A N 19
ATOM 34254 C CA . THR A 1 108 ? -14.001 -17.513 9.142 1.00 0.00 108 THR A CA 19
ATOM 34255 C C . THR A 1 108 ? -14.605 -17.811 10.511 1.00 0.00 108 THR A C 19
ATOM 34256 O O . THR A 1 108 ? -15.826 -17.836 10.669 1.00 0.00 108 THR A O 19
ATOM 34267 N N . ARG A 1 109 ? -13.743 -18.038 11.496 1.00 0.00 109 ARG A N 19
ATOM 34268 C CA . ARG A 1 109 ? -14.194 -18.336 12.852 1.00 0.00 109 ARG A CA 19
ATOM 34269 C C . ARG A 1 109 ? -14.163 -17.087 13.727 1.00 0.00 109 ARG A C 19
ATOM 34270 O O . ARG A 1 109 ? -14.022 -17.178 14.947 1.00 0.00 109 ARG A O 19
ATOM 34291 N N . GLN A 1 110 ? -14.294 -15.923 13.100 1.00 0.00 110 GLN A N 19
ATOM 34292 C CA . GLN A 1 110 ? -14.282 -14.657 13.827 1.00 0.00 110 GLN A CA 19
ATOM 34293 C C . GLN A 1 110 ? -15.618 -13.925 13.694 1.00 0.00 110 GLN A C 19
ATOM 34294 O O . GLN A 1 110 ? -15.854 -12.927 14.373 1.00 0.00 110 GLN A O 19
ATOM 34308 N N . ARG A 1 111 ? -16.486 -14.424 12.820 1.00 0.00 111 ARG A N 19
ATOM 34309 C CA . ARG A 1 111 ? -17.793 -13.811 12.607 1.00 0.00 111 ARG A CA 19
ATOM 34310 C C . ARG A 1 111 ? -18.899 -14.860 12.641 1.00 0.00 111 ARG A C 19
ATOM 34311 O O . ARG A 1 111 ? -19.484 -15.196 11.610 1.00 0.00 111 ARG A O 19
ATOM 34332 N N . ARG A 1 112 ? -19.183 -15.376 13.833 1.00 0.00 112 ARG A N 19
ATOM 34333 C CA . ARG A 1 112 ? -20.220 -16.386 14.003 1.00 0.00 112 ARG A CA 19
ATOM 34334 C C . ARG A 1 112 ? -19.934 -17.612 13.142 1.00 0.00 112 ARG A C 19
ATOM 34335 O O . ARG A 1 112 ? -18.893 -17.697 12.490 1.00 0.00 112 ARG A O 19
ATOM 34356 N N . GLU A 1 113 ? -20.866 -18.560 13.142 1.00 0.00 113 GLU A N 19
ATOM 34357 C CA . GLU A 1 113 ? -20.714 -19.782 12.361 1.00 0.00 113 GLU A CA 19
ATOM 34358 C C . GLU A 1 113 ? -21.150 -19.561 10.916 1.00 0.00 113 GLU A C 19
ATOM 34359 O O . GLU A 1 113 ? -21.196 -20.550 10.155 1.00 0.00 113 GLU A O 19
ATOM 34372 N N . MET A 1 1 ? -23.207 5.251 -24.615 1.00 0.00 1 MET A N 20
ATOM 34373 C CA . MET A 1 1 ? -23.316 6.255 -23.526 1.00 0.00 1 MET A CA 20
ATOM 34374 C C . MET A 1 1 ? -22.562 7.534 -23.877 1.00 0.00 1 MET A C 20
ATOM 34375 O O . MET A 1 1 ? -23.122 8.630 -23.830 1.00 0.00 1 MET A O 20
ATOM 34391 N N . LYS A 1 2 ? -21.290 7.387 -24.231 1.00 0.00 2 LYS A N 20
ATOM 34392 C CA . LYS A 1 2 ? -20.459 8.530 -24.590 1.00 0.00 2 LYS A CA 20
ATOM 34393 C C . LYS A 1 2 ? -21.039 9.267 -25.794 1.00 0.00 2 LYS A C 20
ATOM 34394 O O . LYS A 1 2 ? -22.039 8.841 -26.372 1.00 0.00 2 LYS A O 20
ATOM 34413 N N . GLY A 1 3 ? -20.405 10.374 -26.164 1.00 0.00 3 GLY A N 20
ATOM 34414 C CA . GLY A 1 3 ? -20.873 11.153 -27.296 1.00 0.00 3 GLY A CA 20
ATOM 34415 C C . GLY A 1 3 ? -22.040 12.052 -26.940 1.00 0.00 3 GLY A C 20
ATOM 34416 O O . GLY A 1 3 ? -22.948 12.250 -27.747 1.00 0.00 3 GLY A O 20
ATOM 34420 N N . SER A 1 4 ? -22.017 12.596 -25.728 1.00 0.00 4 SER A N 20
ATOM 34421 C CA . SER A 1 4 ? -23.082 13.479 -25.266 1.00 0.00 4 SER A CA 20
ATOM 34422 C C . SER A 1 4 ? -24.424 12.754 -25.257 1.00 0.00 4 SER A C 20
ATOM 34423 O O . SER A 1 4 ? -24.983 12.447 -26.310 1.00 0.00 4 SER A O 20
ATOM 34431 N N . SER A 1 5 ? -24.936 12.483 -24.060 1.00 0.00 5 SER A N 20
ATOM 34432 C CA . SER A 1 5 ? -26.213 11.794 -23.913 1.00 0.00 5 SER A CA 20
ATOM 34433 C C . SER A 1 5 ? -27.340 12.594 -24.559 1.00 0.00 5 SER A C 20
ATOM 34434 O O . SER A 1 5 ? -27.944 12.155 -25.537 1.00 0.00 5 SER A O 20
ATOM 34442 N N . HIS A 1 6 ? -27.618 13.769 -24.005 1.00 0.00 6 HIS A N 20
ATOM 34443 C CA . HIS A 1 6 ? -28.673 14.630 -24.526 1.00 0.00 6 HIS A CA 20
ATOM 34444 C C . HIS A 1 6 ? -28.247 15.275 -25.842 1.00 0.00 6 HIS A C 20
ATOM 34445 O O . HIS A 1 6 ? -27.532 16.277 -25.850 1.00 0.00 6 HIS A O 20
ATOM 34460 N N . HIS A 1 7 ? -28.693 14.694 -26.951 1.00 0.00 7 HIS A N 20
ATOM 34461 C CA . HIS A 1 7 ? -28.359 15.212 -28.272 1.00 0.00 7 HIS A CA 20
ATOM 34462 C C . HIS A 1 7 ? -29.380 16.253 -28.721 1.00 0.00 7 HIS A C 20
ATOM 34463 O O . HIS A 1 7 ? -30.513 16.274 -28.240 1.00 0.00 7 HIS A O 20
ATOM 34478 N N . HIS A 1 8 ? -28.971 17.115 -29.647 1.00 0.00 8 HIS A N 20
ATOM 34479 C CA . HIS A 1 8 ? -29.851 18.159 -30.162 1.00 0.00 8 HIS A CA 20
ATOM 34480 C C . HIS A 1 8 ? -29.165 18.953 -31.268 1.00 0.00 8 HIS A C 20
ATOM 34481 O O . HIS A 1 8 ? -29.785 19.301 -32.272 1.00 0.00 8 HIS A O 20
ATOM 34496 N N . HIS A 1 9 ? -27.880 19.236 -31.077 1.00 0.00 9 HIS A N 20
ATOM 34497 C CA . HIS A 1 9 ? -27.109 19.990 -32.060 1.00 0.00 9 HIS A CA 20
ATOM 34498 C C . HIS A 1 9 ? -27.085 19.267 -33.402 1.00 0.00 9 HIS A C 20
ATOM 34499 O O . HIS A 1 9 ? -26.733 18.090 -33.479 1.00 0.00 9 HIS A O 20
ATOM 34514 N N . HIS A 1 10 ? -27.460 19.981 -34.459 1.00 0.00 10 HIS A N 20
ATOM 34515 C CA . HIS A 1 10 ? -27.481 19.408 -35.800 1.00 0.00 10 HIS A CA 20
ATOM 34516 C C . HIS A 1 10 ? -27.189 20.474 -36.851 1.00 0.00 10 HIS A C 20
ATOM 34517 O O . HIS A 1 10 ? -28.106 21.049 -37.437 1.00 0.00 10 HIS A O 20
ATOM 34532 N N . HIS A 1 11 ? -25.906 20.731 -37.086 1.00 0.00 11 HIS A N 20
ATOM 34533 C CA . HIS A 1 11 ? -25.494 21.728 -38.066 1.00 0.00 11 HIS A CA 20
ATOM 34534 C C . HIS A 1 11 ? -26.025 23.108 -37.696 1.00 0.00 11 HIS A C 20
ATOM 34535 O O . HIS A 1 11 ? -26.353 23.913 -38.569 1.00 0.00 11 HIS A O 20
ATOM 34550 N N . SER A 1 12 ? -26.105 23.377 -36.397 1.00 0.00 12 SER A N 20
ATOM 34551 C CA . SER A 1 12 ? -26.597 24.661 -35.911 1.00 0.00 12 SER A CA 20
ATOM 34552 C C . SER A 1 12 ? -25.450 25.652 -35.740 1.00 0.00 12 SER A C 20
ATOM 34553 O O . SER A 1 12 ? -25.503 26.771 -36.250 1.00 0.00 12 SER A O 20
ATOM 34561 N N . SER A 1 13 ? -24.415 25.234 -35.019 1.00 0.00 13 SER A N 20
ATOM 34562 C CA . SER A 1 13 ? -23.256 26.085 -34.779 1.00 0.00 13 SER A CA 20
ATOM 34563 C C . SER A 1 13 ? -22.287 26.027 -35.957 1.00 0.00 13 SER A C 20
ATOM 34564 O O . SER A 1 13 ? -22.361 25.124 -36.790 1.00 0.00 13 SER A O 20
ATOM 34572 N N . GLY A 1 14 ? -21.379 26.994 -36.017 1.00 0.00 14 GLY A N 20
ATOM 34573 C CA . GLY A 1 14 ? -20.409 27.035 -37.095 1.00 0.00 14 GLY A CA 20
ATOM 34574 C C . GLY A 1 14 ? -19.037 26.557 -36.660 1.00 0.00 14 GLY A C 20
ATOM 34575 O O . GLY A 1 14 ? -18.447 25.682 -37.294 1.00 0.00 14 GLY A O 20
ATOM 34579 N N . ALA A 1 15 ? -18.529 27.133 -35.574 1.00 0.00 15 ALA A N 20
ATOM 34580 C CA . ALA A 1 15 ? -17.218 26.761 -35.055 1.00 0.00 15 ALA A CA 20
ATOM 34581 C C . ALA A 1 15 ? -17.295 26.410 -33.573 1.00 0.00 15 ALA A C 20
ATOM 34582 O O . ALA A 1 15 ? -17.185 27.283 -32.712 1.00 0.00 15 ALA A O 20
ATOM 34589 N N . SER A 1 16 ? -17.485 25.127 -33.283 1.00 0.00 16 SER A N 20
ATOM 34590 C CA . SER A 1 16 ? -17.577 24.661 -31.904 1.00 0.00 16 SER A CA 20
ATOM 34591 C C . SER A 1 16 ? -16.939 23.283 -31.751 1.00 0.00 16 SER A C 20
ATOM 34592 O O . SER A 1 16 ? -17.549 22.266 -32.080 1.00 0.00 16 SER A O 20
ATOM 34600 N N . LEU A 1 17 ? -15.707 23.260 -31.251 1.00 0.00 17 LEU A N 20
ATOM 34601 C CA . LEU A 1 17 ? -14.987 22.007 -31.056 1.00 0.00 17 LEU A CA 20
ATOM 34602 C C . LEU A 1 17 ? -14.342 21.962 -29.672 1.00 0.00 17 LEU A C 20
ATOM 34603 O O . LEU A 1 17 ? -13.132 21.775 -29.545 1.00 0.00 17 LEU A O 20
ATOM 34619 N N . VAL A 1 18 ? -15.160 22.135 -28.639 1.00 0.00 18 VAL A N 20
ATOM 34620 C CA . VAL A 1 18 ? -14.671 22.114 -27.265 1.00 0.00 18 VAL A CA 20
ATOM 34621 C C . VAL A 1 18 ? -15.230 20.915 -26.501 1.00 0.00 18 VAL A C 20
ATOM 34622 O O . VAL A 1 18 ? -16.276 21.011 -25.859 1.00 0.00 18 VAL A O 20
ATOM 34635 N N . PRO A 1 19 ? -14.537 19.765 -26.562 1.00 0.00 19 PRO A N 20
ATOM 34636 C CA . PRO A 1 19 ? -14.970 18.545 -25.872 1.00 0.00 19 PRO A CA 20
ATOM 34637 C C . PRO A 1 19 ? -15.260 18.787 -24.394 1.00 0.00 19 PRO A C 20
ATOM 34638 O O . PRO A 1 19 ? -14.800 19.771 -23.814 1.00 0.00 19 PRO A O 20
ATOM 34649 N N . ARG A 1 20 ? -16.026 17.884 -23.791 1.00 0.00 20 ARG A N 20
ATOM 34650 C CA . ARG A 1 20 ? -16.378 17.999 -22.381 1.00 0.00 20 ARG A CA 20
ATOM 34651 C C . ARG A 1 20 ? -15.891 16.784 -21.597 1.00 0.00 20 ARG A C 20
ATOM 34652 O O . ARG A 1 20 ? -15.230 15.903 -22.147 1.00 0.00 20 ARG A O 20
ATOM 34673 N N . GLY A 1 21 ? -16.221 16.745 -20.310 1.00 0.00 21 GLY A N 20
ATOM 34674 C CA . GLY A 1 21 ? -15.808 15.634 -19.473 1.00 0.00 21 GLY A CA 20
ATOM 34675 C C . GLY A 1 21 ? -16.964 15.032 -18.696 1.00 0.00 21 GLY A C 20
ATOM 34676 O O . GLY A 1 21 ? -18.115 15.110 -19.124 1.00 0.00 21 GLY A O 20
ATOM 34680 N N . SER A 1 22 ? -16.656 14.432 -17.552 1.00 0.00 22 SER A N 20
ATOM 34681 C CA . SER A 1 22 ? -17.677 13.815 -16.713 1.00 0.00 22 SER A CA 20
ATOM 34682 C C . SER A 1 22 ? -17.643 14.391 -15.301 1.00 0.00 22 SER A C 20
ATOM 34683 O O . SER A 1 22 ? -16.589 14.449 -14.668 1.00 0.00 22 SER A O 20
ATOM 34691 N N . GLU A 1 23 ? -18.804 14.818 -14.812 1.00 0.00 23 GLU A N 20
ATOM 34692 C CA . GLU A 1 23 ? -18.908 15.390 -13.476 1.00 0.00 23 GLU A CA 20
ATOM 34693 C C . GLU A 1 23 ? -19.776 14.516 -12.575 1.00 0.00 23 GLU A C 20
ATOM 34694 O O . GLU A 1 23 ? -20.819 14.018 -12.997 1.00 0.00 23 GLU A O 20
ATOM 34706 N N . GLY A 1 24 ? -19.338 14.336 -11.334 1.00 0.00 24 GLY A N 20
ATOM 34707 C CA . GLY A 1 24 ? -20.088 13.524 -10.394 1.00 0.00 24 GLY A CA 20
ATOM 34708 C C . GLY A 1 24 ? -19.443 12.174 -10.151 1.00 0.00 24 GLY A C 20
ATOM 34709 O O . GLY A 1 24 ? -20.128 11.198 -9.843 1.00 0.00 24 GLY A O 20
ATOM 34713 N N . ALA A 1 25 ? -18.123 12.117 -10.291 1.00 0.00 25 ALA A N 20
ATOM 34714 C CA . ALA A 1 25 ? -17.385 10.876 -10.085 1.00 0.00 25 ALA A CA 20
ATOM 34715 C C . ALA A 1 25 ? -16.024 11.145 -9.452 1.00 0.00 25 ALA A C 20
ATOM 34716 O O . ALA A 1 25 ? -15.520 12.267 -9.495 1.00 0.00 25 ALA A O 20
ATOM 34723 N N . ALA A 1 26 ? -15.435 10.108 -8.866 1.00 0.00 26 ALA A N 20
ATOM 34724 C CA . ALA A 1 26 ? -14.131 10.233 -8.225 1.00 0.00 26 ALA A CA 20
ATOM 34725 C C . ALA A 1 26 ? -13.016 9.751 -9.146 1.00 0.00 26 ALA A C 20
ATOM 34726 O O . ALA A 1 26 ? -11.972 9.291 -8.683 1.00 0.00 26 ALA A O 20
ATOM 34733 N N . THR A 1 27 ? -13.240 9.863 -10.451 1.00 0.00 27 THR A N 20
ATOM 34734 C CA . THR A 1 27 ? -12.250 9.441 -11.434 1.00 0.00 27 THR A CA 20
ATOM 34735 C C . THR A 1 27 ? -10.942 10.202 -11.239 1.00 0.00 27 THR A C 20
ATOM 34736 O O . THR A 1 27 ? -9.861 9.683 -11.517 1.00 0.00 27 THR A O 20
ATOM 34747 N N . MET A 1 28 ? -11.052 11.436 -10.758 1.00 0.00 28 MET A N 20
ATOM 34748 C CA . MET A 1 28 ? -9.883 12.273 -10.521 1.00 0.00 28 MET A CA 20
ATOM 34749 C C . MET A 1 28 ? -9.643 12.462 -9.025 1.00 0.00 28 MET A C 20
ATOM 34750 O O . MET A 1 28 ? -8.514 12.699 -8.594 1.00 0.00 28 MET A O 20
ATOM 34764 N N . GLU A 1 29 ? -10.710 12.358 -8.238 1.00 0.00 29 GLU A N 20
ATOM 34765 C CA . GLU A 1 29 ? -10.611 12.519 -6.793 1.00 0.00 29 GLU A CA 20
ATOM 34766 C C . GLU A 1 29 ? -10.493 11.164 -6.101 1.00 0.00 29 GLU A C 20
ATOM 34767 O O . GLU A 1 29 ? -11.268 10.248 -6.374 1.00 0.00 29 GLU A O 20
ATOM 34779 N N . LEU A 1 30 ? -9.511 11.045 -5.209 1.00 0.00 30 LEU A N 20
ATOM 34780 C CA . LEU A 1 30 ? -9.275 9.809 -4.476 1.00 0.00 30 LEU A CA 20
ATOM 34781 C C . LEU A 1 30 ? -10.581 9.201 -3.969 1.00 0.00 30 LEU A C 20
ATOM 34782 O O . LEU A 1 30 ? -11.485 9.917 -3.537 1.00 0.00 30 LEU A O 20
ATOM 34798 N N . SER A 1 31 ? -10.672 7.876 -4.023 1.00 0.00 31 SER A N 20
ATOM 34799 C CA . SER A 1 31 ? -11.866 7.173 -3.569 1.00 0.00 31 SER A CA 20
ATOM 34800 C C . SER A 1 31 ? -11.495 5.946 -2.743 1.00 0.00 31 SER A C 20
ATOM 34801 O O . SER A 1 31 ? -10.473 5.304 -2.991 1.00 0.00 31 SER A O 20
ATOM 34809 N N . ALA A 1 32 ? -12.330 5.624 -1.761 1.00 0.00 32 ALA A N 20
ATOM 34810 C CA . ALA A 1 32 ? -12.090 4.473 -0.899 1.00 0.00 32 ALA A CA 20
ATOM 34811 C C . ALA A 1 32 ? -12.039 3.183 -1.710 1.00 0.00 32 ALA A C 20
ATOM 34812 O O . ALA A 1 32 ? -11.160 2.346 -1.509 1.00 0.00 32 ALA A O 20
ATOM 34819 N N . ASP A 1 33 ? -12.990 3.028 -2.627 1.00 0.00 33 ASP A N 20
ATOM 34820 C CA . ASP A 1 33 ? -13.055 1.839 -3.469 1.00 0.00 33 ASP A CA 20
ATOM 34821 C C . ASP A 1 33 ? -11.789 1.699 -4.310 1.00 0.00 33 ASP A C 20
ATOM 34822 O O . ASP A 1 33 ? -11.367 0.588 -4.631 1.00 0.00 33 ASP A O 20
ATOM 34831 N N . TYR A 1 34 ? -11.192 2.832 -4.665 1.00 0.00 34 TYR A N 20
ATOM 34832 C CA . TYR A 1 34 ? -9.976 2.834 -5.470 1.00 0.00 34 TYR A CA 20
ATOM 34833 C C . TYR A 1 34 ? -8.842 2.113 -4.746 1.00 0.00 34 TYR A C 20
ATOM 34834 O O . TYR A 1 34 ? -8.168 1.260 -5.324 1.00 0.00 34 TYR A O 20
ATOM 34852 N N . LEU A 1 35 ? -8.639 2.461 -3.481 1.00 0.00 35 LEU A N 20
ATOM 34853 C CA . LEU A 1 35 ? -7.587 1.847 -2.678 1.00 0.00 35 LEU A CA 20
ATOM 34854 C C . LEU A 1 35 ? -7.903 0.382 -2.397 1.00 0.00 35 LEU A C 20
ATOM 34855 O O . LEU A 1 35 ? -7.008 -0.462 -2.373 1.00 0.00 35 LEU A O 20
ATOM 34871 N N . ARG A 1 36 ? -9.181 0.087 -2.185 1.00 0.00 36 ARG A N 20
ATOM 34872 C CA . ARG A 1 36 ? -9.614 -1.278 -1.907 1.00 0.00 36 ARG A CA 20
ATOM 34873 C C . ARG A 1 36 ? -9.464 -2.159 -3.141 1.00 0.00 36 ARG A C 20
ATOM 34874 O O . ARG A 1 36 ? -8.835 -3.216 -3.089 1.00 0.00 36 ARG A O 20
ATOM 34895 N N . GLU A 1 37 ? -10.047 -1.718 -4.252 1.00 0.00 37 GLU A N 20
ATOM 34896 C CA . GLU A 1 37 ? -9.979 -2.467 -5.501 1.00 0.00 37 GLU A CA 20
ATOM 34897 C C . GLU A 1 37 ? -8.532 -2.644 -5.951 1.00 0.00 37 GLU A C 20
ATOM 34898 O O . GLU A 1 37 ? -8.189 -3.638 -6.591 1.00 0.00 37 GLU A O 20
ATOM 34910 N N . LYS A 1 38 ? -7.689 -1.674 -5.614 1.00 0.00 38 LYS A N 20
ATOM 34911 C CA . LYS A 1 38 ? -6.279 -1.724 -5.985 1.00 0.00 38 LYS A CA 20
ATOM 34912 C C . LYS A 1 38 ? -5.581 -2.905 -5.318 1.00 0.00 38 LYS A C 20
ATOM 34913 O O . LYS A 1 38 ? -5.046 -3.784 -5.993 1.00 0.00 38 LYS A O 20
ATOM 34932 N N . LEU A 1 39 ? -5.590 -2.917 -3.989 1.00 0.00 39 LEU A N 20
ATOM 34933 C CA . LEU A 1 39 ? -4.956 -3.990 -3.230 1.00 0.00 39 LEU A CA 20
ATOM 34934 C C . LEU A 1 39 ? -5.689 -5.312 -3.439 1.00 0.00 39 LEU A C 20
ATOM 34935 O O . LEU A 1 39 ? -5.086 -6.383 -3.380 1.00 0.00 39 LEU A O 20
ATOM 34951 N N . ARG A 1 40 ? -6.994 -5.228 -3.683 1.00 0.00 40 ARG A N 20
ATOM 34952 C CA . ARG A 1 40 ? -7.810 -6.419 -3.901 1.00 0.00 40 ARG A CA 20
ATOM 34953 C C . ARG A 1 40 ? -7.280 -7.242 -5.061 1.00 0.00 40 ARG A C 20
ATOM 34954 O O . ARG A 1 40 ? -6.997 -8.430 -4.914 1.00 0.00 40 ARG A O 20
ATOM 34975 N N . GLN A 1 41 ? -7.152 -6.608 -6.212 1.00 0.00 41 GLN A N 20
ATOM 34976 C CA . GLN A 1 41 ? -6.660 -7.292 -7.396 1.00 0.00 41 GLN A CA 20
ATOM 34977 C C . GLN A 1 41 ? -5.152 -7.509 -7.317 1.00 0.00 41 GLN A C 20
ATOM 34978 O O . GLN A 1 41 ? -4.626 -8.482 -7.855 1.00 0.00 41 GLN A O 20
ATOM 34992 N N . ASP A 1 42 ? -4.461 -6.595 -6.641 1.00 0.00 42 ASP A N 20
ATOM 34993 C CA . ASP A 1 42 ? -3.014 -6.689 -6.493 1.00 0.00 42 ASP A CA 20
ATOM 34994 C C . ASP A 1 42 ? -2.629 -7.931 -5.695 1.00 0.00 42 ASP A C 20
ATOM 34995 O O . ASP A 1 42 ? -1.868 -8.774 -6.168 1.00 0.00 42 ASP A O 20
ATOM 35004 N N . LEU A 1 43 ? -3.162 -8.035 -4.481 1.00 0.00 43 LEU A N 20
ATOM 35005 C CA . LEU A 1 43 ? -2.875 -9.174 -3.615 1.00 0.00 43 LEU A CA 20
ATOM 35006 C C . LEU A 1 43 ? -3.843 -10.326 -3.876 1.00 0.00 43 LEU A C 20
ATOM 35007 O O . LEU A 1 43 ? -3.605 -11.455 -3.446 1.00 0.00 43 LEU A O 20
ATOM 35023 N N . GLU A 1 44 ? -4.937 -10.038 -4.579 1.00 0.00 44 GLU A N 20
ATOM 35024 C CA . GLU A 1 44 ? -5.934 -11.055 -4.890 1.00 0.00 44 GLU A CA 20
ATOM 35025 C C . GLU A 1 44 ? -6.539 -11.629 -3.613 1.00 0.00 44 GLU A C 20
ATOM 35026 O O . GLU A 1 44 ? -6.458 -12.831 -3.357 1.00 0.00 44 GLU A O 20
ATOM 35038 N N . ALA A 1 45 ? -7.148 -10.759 -2.812 1.00 0.00 45 ALA A N 20
ATOM 35039 C CA . ALA A 1 45 ? -7.767 -11.176 -1.560 1.00 0.00 45 ALA A CA 20
ATOM 35040 C C . ALA A 1 45 ? -9.158 -11.751 -1.799 1.00 0.00 45 ALA A C 20
ATOM 35041 O O . ALA A 1 45 ? -9.668 -11.723 -2.920 1.00 0.00 45 ALA A O 20
ATOM 35048 N N . GLU A 1 46 ? -9.769 -12.272 -0.740 1.00 0.00 46 GLU A N 20
ATOM 35049 C CA . GLU A 1 46 ? -11.102 -12.853 -0.834 1.00 0.00 46 GLU A CA 20
ATOM 35050 C C . GLU A 1 46 ? -12.170 -11.824 -0.479 1.00 0.00 46 GLU A C 20
ATOM 35051 O O . GLU A 1 46 ? -13.115 -11.609 -1.237 1.00 0.00 46 GLU A O 20
ATOM 35063 N N . HIS A 1 47 ? -12.013 -11.193 0.681 1.00 0.00 47 HIS A N 20
ATOM 35064 C CA . HIS A 1 47 ? -12.965 -10.186 1.137 1.00 0.00 47 HIS A CA 20
ATOM 35065 C C . HIS A 1 47 ? -12.255 -8.876 1.462 1.00 0.00 47 HIS A C 20
ATOM 35066 O O . HIS A 1 47 ? -11.214 -8.868 2.120 1.00 0.00 47 HIS A O 20
ATOM 35081 N N . VAL A 1 48 ? -12.824 -7.768 0.996 1.00 0.00 48 VAL A N 20
ATOM 35082 C CA . VAL A 1 48 ? -12.246 -6.452 1.236 1.00 0.00 48 VAL A CA 20
ATOM 35083 C C . VAL A 1 48 ? -13.302 -5.471 1.733 1.00 0.00 48 VAL A C 20
ATOM 35084 O O . VAL A 1 48 ? -14.464 -5.536 1.330 1.00 0.00 48 VAL A O 20
ATOM 35097 N N . GLU A 1 49 ? -12.891 -4.562 2.611 1.00 0.00 49 GLU A N 20
ATOM 35098 C CA . GLU A 1 49 ? -13.802 -3.566 3.164 1.00 0.00 49 GLU A CA 20
ATOM 35099 C C . GLU A 1 49 ? -13.095 -2.228 3.355 1.00 0.00 49 GLU A C 20
ATOM 35100 O O . GLU A 1 49 ? -12.062 -2.150 4.020 1.00 0.00 49 GLU A O 20
ATOM 35112 N N . VAL A 1 50 ? -13.658 -1.177 2.766 1.00 0.00 50 VAL A N 20
ATOM 35113 C CA . VAL A 1 50 ? -13.081 0.157 2.872 1.00 0.00 50 VAL A CA 20
ATOM 35114 C C . VAL A 1 50 ? -14.115 1.166 3.362 1.00 0.00 50 VAL A C 20
ATOM 35115 O O . VAL A 1 50 ? -15.299 1.061 3.043 1.00 0.00 50 VAL A O 20
ATOM 35128 N N . GLU A 1 51 ? -13.659 2.142 4.141 1.00 0.00 51 GLU A N 20
ATOM 35129 C CA . GLU A 1 51 ? -14.544 3.170 4.675 1.00 0.00 51 GLU A CA 20
ATOM 35130 C C . GLU A 1 51 ? -13.838 4.518 4.738 1.00 0.00 51 GLU A C 20
ATOM 35131 O O . GLU A 1 51 ? -12.614 4.596 4.628 1.00 0.00 51 GLU A O 20
ATOM 35143 N N . ASP A 1 52 ? -14.619 5.577 4.912 1.00 0.00 52 ASP A N 20
ATOM 35144 C CA . ASP A 1 52 ? -14.074 6.926 4.987 1.00 0.00 52 ASP A CA 20
ATOM 35145 C C . ASP A 1 52 ? -14.785 7.737 6.067 1.00 0.00 52 ASP A C 20
ATOM 35146 O O . ASP A 1 52 ? -16.013 7.826 6.082 1.00 0.00 52 ASP A O 20
ATOM 35155 N N . THR A 1 53 ? -14.005 8.324 6.968 1.00 0.00 53 THR A N 20
ATOM 35156 C CA . THR A 1 53 ? -14.559 9.124 8.053 1.00 0.00 53 THR A CA 20
ATOM 35157 C C . THR A 1 53 ? -14.505 10.611 7.715 1.00 0.00 53 THR A C 20
ATOM 35158 O O . THR A 1 53 ? -14.287 11.449 8.590 1.00 0.00 53 THR A O 20
ATOM 35169 N N . THR A 1 54 ? -14.704 10.931 6.441 1.00 0.00 54 THR A N 20
ATOM 35170 C CA . THR A 1 54 ? -14.678 12.318 5.988 1.00 0.00 54 THR A CA 20
ATOM 35171 C C . THR A 1 54 ? -15.359 12.461 4.631 1.00 0.00 54 THR A C 20
ATOM 35172 O O . THR A 1 54 ? -15.772 11.472 4.026 1.00 0.00 54 THR A O 20
ATOM 35183 N N . LEU A 1 55 ? -15.470 13.698 4.158 1.00 0.00 55 LEU A N 20
ATOM 35184 C CA . LEU A 1 55 ? -16.099 13.972 2.871 1.00 0.00 55 LEU A CA 20
ATOM 35185 C C . LEU A 1 55 ? -15.337 15.052 2.111 1.00 0.00 55 LEU A C 20
ATOM 35186 O O . LEU A 1 55 ? -15.002 14.882 0.939 1.00 0.00 55 LEU A O 20
ATOM 35202 N N . ASN A 1 56 ? -15.065 16.163 2.788 1.00 0.00 56 ASN A N 20
ATOM 35203 C CA . ASN A 1 56 ? -14.342 17.272 2.177 1.00 0.00 56 ASN A CA 20
ATOM 35204 C C . ASN A 1 56 ? -12.866 16.929 2.003 1.00 0.00 56 ASN A C 20
ATOM 35205 O O . ASN A 1 56 ? -12.333 16.066 2.701 1.00 0.00 56 ASN A O 20
ATOM 35216 N N . ARG A 1 57 ? -12.211 17.610 1.068 1.00 0.00 57 ARG A N 20
ATOM 35217 C CA . ARG A 1 57 ? -10.795 17.375 0.804 1.00 0.00 57 ARG A CA 20
ATOM 35218 C C . ARG A 1 57 ? -9.936 17.880 1.959 1.00 0.00 57 ARG A C 20
ATOM 35219 O O . ARG A 1 57 ? -10.454 18.300 2.993 1.00 0.00 57 ARG A O 20
ATOM 35240 N N . CYS A 1 58 ? -8.621 17.835 1.774 1.00 0.00 58 CYS A N 20
ATOM 35241 C CA . CYS A 1 58 ? -7.689 18.288 2.800 1.00 0.00 58 CYS A CA 20
ATOM 35242 C C . CYS A 1 58 ? -7.855 17.479 4.082 1.00 0.00 58 CYS A C 20
ATOM 35243 O O . CYS A 1 58 ? -8.864 17.599 4.778 1.00 0.00 58 CYS A O 20
ATOM 35251 N N . ALA A 1 59 ? -6.859 16.654 4.388 1.00 0.00 59 ALA A N 20
ATOM 35252 C CA . ALA A 1 59 ? -6.894 15.826 5.587 1.00 0.00 59 ALA A CA 20
ATOM 35253 C C . ALA A 1 59 ? -8.087 14.875 5.563 1.00 0.00 59 ALA A C 20
ATOM 35254 O O . ALA A 1 59 ? -9.141 15.171 6.124 1.00 0.00 59 ALA A O 20
ATOM 35261 N N . THR A 1 60 ? -7.911 13.731 4.909 1.00 0.00 60 THR A N 20
ATOM 35262 C CA . THR A 1 60 ? -8.973 12.735 4.813 1.00 0.00 60 THR A CA 20
ATOM 35263 C C . THR A 1 60 ? -8.466 11.356 5.221 1.00 0.00 60 THR A C 20
ATOM 35264 O O . THR A 1 60 ? -7.536 10.822 4.615 1.00 0.00 60 THR A O 20
ATOM 35275 N N . SER A 1 61 ? -9.083 10.785 6.249 1.00 0.00 61 SER A N 20
ATOM 35276 C CA . SER A 1 61 ? -8.695 9.468 6.738 1.00 0.00 61 SER A CA 20
ATOM 35277 C C . SER A 1 61 ? -9.380 8.367 5.936 1.00 0.00 61 SER A C 20
ATOM 35278 O O . SER A 1 61 ? -10.431 8.587 5.332 1.00 0.00 61 SER A O 20
ATOM 35286 N N . PHE A 1 62 ? -8.780 7.181 5.932 1.00 0.00 62 PHE A N 20
ATOM 35287 C CA . PHE A 1 62 ? -9.335 6.047 5.202 1.00 0.00 62 PHE A CA 20
ATOM 35288 C C . PHE A 1 62 ? -8.971 4.729 5.880 1.00 0.00 62 PHE A C 20
ATOM 35289 O O . PHE A 1 62 ? -7.925 4.616 6.519 1.00 0.00 62 PHE A O 20
ATOM 35306 N N . ARG A 1 63 ? -9.842 3.735 5.735 1.00 0.00 63 ARG A N 20
ATOM 35307 C CA . ARG A 1 63 ? -9.615 2.424 6.330 1.00 0.00 63 ARG A CA 20
ATOM 35308 C C . ARG A 1 63 ? -9.752 1.323 5.282 1.00 0.00 63 ARG A C 20
ATOM 35309 O O . ARG A 1 63 ? -10.626 1.382 4.419 1.00 0.00 63 ARG A O 20
ATOM 35330 N N . VAL A 1 64 ? -8.881 0.323 5.365 1.00 0.00 64 VAL A N 20
ATOM 35331 C CA . VAL A 1 64 ? -8.907 -0.788 4.421 1.00 0.00 64 VAL A CA 20
ATOM 35332 C C . VAL A 1 64 ? -8.755 -2.125 5.138 1.00 0.00 64 VAL A C 20
ATOM 35333 O O . VAL A 1 64 ? -8.066 -2.223 6.153 1.00 0.00 64 VAL A O 20
ATOM 35346 N N . LEU A 1 65 ? -9.403 -3.154 4.600 1.00 0.00 65 LEU A N 20
ATOM 35347 C CA . LEU A 1 65 ? -9.341 -4.488 5.185 1.00 0.00 65 LEU A CA 20
ATOM 35348 C C . LEU A 1 65 ? -9.079 -5.539 4.112 1.00 0.00 65 LEU A C 20
ATOM 35349 O O . LEU A 1 65 ? -9.706 -5.527 3.053 1.00 0.00 65 LEU A O 20
ATOM 35365 N N . VAL A 1 66 ? -8.150 -6.446 4.391 1.00 0.00 66 VAL A N 20
ATOM 35366 C CA . VAL A 1 66 ? -7.806 -7.503 3.448 1.00 0.00 66 VAL A CA 20
ATOM 35367 C C . VAL A 1 66 ? -7.701 -8.854 4.147 1.00 0.00 66 VAL A C 20
ATOM 35368 O O . VAL A 1 66 ? -6.995 -8.995 5.146 1.00 0.00 66 VAL A O 20
ATOM 35381 N N . VAL A 1 67 ? -8.408 -9.845 3.614 1.00 0.00 67 VAL A N 20
ATOM 35382 C CA . VAL A 1 67 ? -8.396 -11.187 4.184 1.00 0.00 67 VAL A CA 20
ATOM 35383 C C . VAL A 1 67 ? -8.228 -12.244 3.098 1.00 0.00 67 VAL A C 20
ATOM 35384 O O . VAL A 1 67 ? -9.052 -12.348 2.189 1.00 0.00 67 VAL A O 20
ATOM 35397 N N . SER A 1 68 ? -7.157 -13.024 3.197 1.00 0.00 68 SER A N 20
ATOM 35398 C CA . SER A 1 68 ? -6.883 -14.074 2.222 1.00 0.00 68 SER A CA 20
ATOM 35399 C C . SER A 1 68 ? -5.612 -14.835 2.583 1.00 0.00 68 SER A C 20
ATOM 35400 O O . SER A 1 68 ? -4.958 -14.535 3.581 1.00 0.00 68 SER A O 20
ATOM 35408 N N . ALA A 1 69 ? -5.268 -15.823 1.762 1.00 0.00 69 ALA A N 20
ATOM 35409 C CA . ALA A 1 69 ? -4.076 -16.630 1.992 1.00 0.00 69 ALA A CA 20
ATOM 35410 C C . ALA A 1 69 ? -2.830 -15.960 1.418 1.00 0.00 69 ALA A C 20
ATOM 35411 O O . ALA A 1 69 ? -1.706 -16.319 1.769 1.00 0.00 69 ALA A O 20
ATOM 35418 N N . LYS A 1 70 ? -3.032 -14.985 0.534 1.00 0.00 70 LYS A N 20
ATOM 35419 C CA . LYS A 1 70 ? -1.921 -14.269 -0.086 1.00 0.00 70 LYS A CA 20
ATOM 35420 C C . LYS A 1 70 ? -0.950 -13.743 0.969 1.00 0.00 70 LYS A C 20
ATOM 35421 O O . LYS A 1 70 ? 0.258 -13.675 0.737 1.00 0.00 70 LYS A O 20
ATOM 35440 N N . PHE A 1 71 ? -1.486 -13.372 2.127 1.00 0.00 71 PHE A N 20
ATOM 35441 C CA . PHE A 1 71 ? -0.668 -12.855 3.217 1.00 0.00 71 PHE A CA 20
ATOM 35442 C C . PHE A 1 71 ? 0.104 -13.979 3.900 1.00 0.00 71 PHE A C 20
ATOM 35443 O O . PHE A 1 71 ? 1.203 -13.770 4.413 1.00 0.00 71 PHE A O 20
ATOM 35460 N N . GLU A 1 72 ? -0.480 -15.174 3.903 1.00 0.00 72 GLU A N 20
ATOM 35461 C CA . GLU A 1 72 ? 0.149 -16.332 4.522 1.00 0.00 72 GLU A CA 20
ATOM 35462 C C . GLU A 1 72 ? 1.451 -16.689 3.811 1.00 0.00 72 GLU A C 20
ATOM 35463 O O . GLU A 1 72 ? 2.392 -17.188 4.429 1.00 0.00 72 GLU A O 20
ATOM 35475 N N . GLY A 1 73 ? 1.499 -16.430 2.508 1.00 0.00 73 GLY A N 20
ATOM 35476 C CA . GLY A 1 73 ? 2.690 -16.730 1.735 1.00 0.00 73 GLY A CA 20
ATOM 35477 C C . GLY A 1 73 ? 3.914 -15.998 2.247 1.00 0.00 73 GLY A C 20
ATOM 35478 O O . GLY A 1 73 ? 4.964 -16.603 2.460 1.00 0.00 73 GLY A O 20
ATOM 35482 N N . LYS A 1 74 ? 3.780 -14.690 2.443 1.00 0.00 74 LYS A N 20
ATOM 35483 C CA . LYS A 1 74 ? 4.884 -13.874 2.932 1.00 0.00 74 LYS A CA 20
ATOM 35484 C C . LYS A 1 74 ? 4.784 -13.668 4.441 1.00 0.00 74 LYS A C 20
ATOM 35485 O O . LYS A 1 74 ? 3.712 -13.822 5.027 1.00 0.00 74 LYS A O 20
ATOM 35504 N N . PRO A 1 75 ? 5.906 -13.314 5.093 1.00 0.00 75 PRO A N 20
ATOM 35505 C CA . PRO A 1 75 ? 5.939 -13.087 6.541 1.00 0.00 75 PRO A CA 20
ATOM 35506 C C . PRO A 1 75 ? 4.867 -12.103 6.998 1.00 0.00 75 PRO A C 20
ATOM 35507 O O . PRO A 1 75 ? 4.042 -11.654 6.202 1.00 0.00 75 PRO A O 20
ATOM 35518 N N . LEU A 1 76 ? 4.883 -11.774 8.286 1.00 0.00 76 LEU A N 20
ATOM 35519 C CA . LEU A 1 76 ? 3.913 -10.843 8.849 1.00 0.00 76 LEU A CA 20
ATOM 35520 C C . LEU A 1 76 ? 4.303 -9.400 8.550 1.00 0.00 76 LEU A C 20
ATOM 35521 O O . LEU A 1 76 ? 3.464 -8.585 8.168 1.00 0.00 76 LEU A O 20
ATOM 35537 N N . LEU A 1 77 ? 5.584 -9.091 8.726 1.00 0.00 77 LEU A N 20
ATOM 35538 C CA . LEU A 1 77 ? 6.087 -7.744 8.475 1.00 0.00 77 LEU A CA 20
ATOM 35539 C C . LEU A 1 77 ? 6.199 -7.475 6.978 1.00 0.00 77 LEU A C 20
ATOM 35540 O O . LEU A 1 77 ? 6.042 -6.341 6.527 1.00 0.00 77 LEU A O 20
ATOM 35556 N N . GLN A 1 78 ? 6.471 -8.527 6.212 1.00 0.00 78 GLN A N 20
ATOM 35557 C CA . GLN A 1 78 ? 6.604 -8.403 4.764 1.00 0.00 78 GLN A CA 20
ATOM 35558 C C . GLN A 1 78 ? 5.269 -8.040 4.122 1.00 0.00 78 GLN A C 20
ATOM 35559 O O . GLN A 1 78 ? 5.192 -7.125 3.302 1.00 0.00 78 GLN A O 20
ATOM 35573 N N . ARG A 1 79 ? 4.219 -8.762 4.502 1.00 0.00 79 ARG A N 20
ATOM 35574 C CA . ARG A 1 79 ? 2.886 -8.515 3.963 1.00 0.00 79 ARG A CA 20
ATOM 35575 C C . ARG A 1 79 ? 2.432 -7.091 4.264 1.00 0.00 79 ARG A C 20
ATOM 35576 O O . ARG A 1 79 ? 1.800 -6.441 3.431 1.00 0.00 79 ARG A O 20
ATOM 35597 N N . HIS A 1 80 ? 2.760 -6.610 5.459 1.00 0.00 80 HIS A N 20
ATOM 35598 C CA . HIS A 1 80 ? 2.385 -5.261 5.870 1.00 0.00 80 HIS A CA 20
ATOM 35599 C C . HIS A 1 80 ? 3.024 -4.219 4.959 1.00 0.00 80 HIS A C 20
ATOM 35600 O O . HIS A 1 80 ? 2.399 -3.216 4.611 1.00 0.00 80 HIS A O 20
ATOM 35615 N N . ARG A 1 81 ? 4.273 -4.462 4.574 1.00 0.00 81 ARG A N 20
ATOM 35616 C CA . ARG A 1 81 ? 4.996 -3.544 3.703 1.00 0.00 81 ARG A CA 20
ATOM 35617 C C . ARG A 1 81 ? 4.428 -3.573 2.287 1.00 0.00 81 ARG A C 20
ATOM 35618 O O . ARG A 1 81 ? 4.459 -2.570 1.574 1.00 0.00 81 ARG A O 20
ATOM 35639 N N . LEU A 1 82 ? 3.908 -4.730 1.887 1.00 0.00 82 LEU A N 20
ATOM 35640 C CA . LEU A 1 82 ? 3.333 -4.890 0.557 1.00 0.00 82 LEU A CA 20
ATOM 35641 C C . LEU A 1 82 ? 2.187 -3.907 0.337 1.00 0.00 82 LEU A C 20
ATOM 35642 O O . LEU A 1 82 ? 2.099 -3.266 -0.710 1.00 0.00 82 LEU A O 20
ATOM 35658 N N . VAL A 1 83 ? 1.312 -3.793 1.332 1.00 0.00 83 VAL A N 20
ATOM 35659 C CA . VAL A 1 83 ? 0.173 -2.887 1.245 1.00 0.00 83 VAL A CA 20
ATOM 35660 C C . VAL A 1 83 ? 0.629 -1.432 1.244 1.00 0.00 83 VAL A C 20
ATOM 35661 O O . VAL A 1 83 ? 0.045 -0.589 0.562 1.00 0.00 83 VAL A O 20
ATOM 35674 N N . ASN A 1 84 ? 1.674 -1.144 2.012 1.00 0.00 84 ASN A N 20
ATOM 35675 C CA . ASN A 1 84 ? 2.209 0.211 2.099 1.00 0.00 84 ASN A CA 20
ATOM 35676 C C . ASN A 1 84 ? 2.996 0.566 0.841 1.00 0.00 84 ASN A C 20
ATOM 35677 O O . ASN A 1 84 ? 2.954 1.702 0.371 1.00 0.00 84 ASN A O 20
ATOM 35688 N N . GLU A 1 85 ? 3.716 -0.413 0.304 1.00 0.00 85 GLU A N 20
ATOM 35689 C CA . GLU A 1 85 ? 4.514 -0.203 -0.899 1.00 0.00 85 GLU A CA 20
ATOM 35690 C C . GLU A 1 85 ? 3.636 0.234 -2.067 1.00 0.00 85 GLU A C 20
ATOM 35691 O O . GLU A 1 85 ? 3.918 1.231 -2.730 1.00 0.00 85 GLU A O 20
ATOM 35703 N N . CYS A 1 86 ? 2.569 -0.520 -2.313 1.00 0.00 86 CYS A N 20
ATOM 35704 C CA . CYS A 1 86 ? 1.649 -0.211 -3.401 1.00 0.00 86 CYS A CA 20
ATOM 35705 C C . CYS A 1 86 ? 1.030 1.171 -3.211 1.00 0.00 86 CYS A C 20
ATOM 35706 O O . CYS A 1 86 ? 0.852 1.919 -4.172 1.00 0.00 86 CYS A O 20
ATOM 35714 N N . LEU A 1 87 ? 0.705 1.502 -1.966 1.00 0.00 87 LEU A N 20
ATOM 35715 C CA . LEU A 1 87 ? 0.107 2.794 -1.649 1.00 0.00 87 LEU A CA 20
ATOM 35716 C C . LEU A 1 87 ? 1.162 3.775 -1.146 1.00 0.00 87 LEU A C 20
ATOM 35717 O O . LEU A 1 87 ? 0.855 4.699 -0.395 1.00 0.00 87 LEU A O 20
ATOM 35733 N N . ALA A 1 88 ? 2.407 3.565 -1.562 1.00 0.00 88 ALA A N 20
ATOM 35734 C CA . ALA A 1 88 ? 3.507 4.430 -1.150 1.00 0.00 88 ALA A CA 20
ATOM 35735 C C . ALA A 1 88 ? 3.318 5.853 -1.664 1.00 0.00 88 ALA A C 20
ATOM 35736 O O . ALA A 1 88 ? 3.545 6.820 -0.939 1.00 0.00 88 ALA A O 20
ATOM 35743 N N . GLU A 1 89 ? 2.906 5.975 -2.921 1.00 0.00 89 GLU A N 20
ATOM 35744 C CA . GLU A 1 89 ? 2.692 7.282 -3.533 1.00 0.00 89 GLU A CA 20
ATOM 35745 C C . GLU A 1 89 ? 1.403 7.925 -3.026 1.00 0.00 89 GLU A C 20
ATOM 35746 O O . GLU A 1 89 ? 1.356 9.129 -2.775 1.00 0.00 89 GLU A O 20
ATOM 35758 N N . GLU A 1 90 ? 0.357 7.117 -2.889 1.00 0.00 90 GLU A N 20
ATOM 35759 C CA . GLU A 1 90 ? -0.935 7.607 -2.422 1.00 0.00 90 GLU A CA 20
ATOM 35760 C C . GLU A 1 90 ? -0.929 7.869 -0.917 1.00 0.00 90 GLU A C 20
ATOM 35761 O O . GLU A 1 90 ? -1.619 8.766 -0.434 1.00 0.00 90 GLU A O 20
ATOM 35773 N N . LEU A 1 91 ? -0.158 7.074 -0.177 1.00 0.00 91 LEU A N 20
ATOM 35774 C CA . LEU A 1 91 ? -0.076 7.211 1.278 1.00 0.00 91 LEU A CA 20
ATOM 35775 C C . LEU A 1 91 ? 0.078 8.673 1.702 1.00 0.00 91 LEU A C 20
ATOM 35776 O O . LEU A 1 91 ? -0.729 9.188 2.475 1.00 0.00 91 LEU A O 20
ATOM 35792 N N . PRO A 1 92 ? 1.120 9.362 1.207 1.00 0.00 92 PRO A N 20
ATOM 35793 C CA . PRO A 1 92 ? 1.370 10.765 1.545 1.00 0.00 92 PRO A CA 20
ATOM 35794 C C . PRO A 1 92 ? 0.102 11.613 1.494 1.00 0.00 92 PRO A C 20
ATOM 35795 O O . PRO A 1 92 ? -0.080 12.526 2.300 1.00 0.00 92 PRO A O 20
ATOM 35806 N N . HIS A 1 93 ? -0.774 11.301 0.544 1.00 0.00 93 HIS A N 20
ATOM 35807 C CA . HIS A 1 93 ? -2.028 12.031 0.393 1.00 0.00 93 HIS A CA 20
ATOM 35808 C C . HIS A 1 93 ? -3.022 11.633 1.480 1.00 0.00 93 HIS A C 20
ATOM 35809 O O . HIS A 1 93 ? -3.850 12.439 1.904 1.00 0.00 93 HIS A O 20
ATOM 35824 N N . ILE A 1 94 ? -2.932 10.383 1.925 1.00 0.00 94 ILE A N 20
ATOM 35825 C CA . ILE A 1 94 ? -3.820 9.873 2.963 1.00 0.00 94 ILE A CA 20
ATOM 35826 C C . ILE A 1 94 ? -3.437 10.417 4.336 1.00 0.00 94 ILE A C 20
ATOM 35827 O O . ILE A 1 94 ? -2.373 10.097 4.864 1.00 0.00 94 ILE A O 20
ATOM 35843 N N . HIS A 1 95 ? -4.313 11.235 4.911 1.00 0.00 95 HIS A N 20
ATOM 35844 C CA . HIS A 1 95 ? -4.062 11.814 6.226 1.00 0.00 95 HIS A CA 20
ATOM 35845 C C . HIS A 1 95 ? -3.928 10.716 7.275 1.00 0.00 95 HIS A C 20
ATOM 35846 O O . HIS A 1 95 ? -3.159 10.840 8.228 1.00 0.00 95 HIS A O 20
ATOM 35861 N N . ALA A 1 96 ? -4.681 9.637 7.084 1.00 0.00 96 ALA A N 20
ATOM 35862 C CA . ALA A 1 96 ? -4.651 8.506 8.002 1.00 0.00 96 ALA A CA 20
ATOM 35863 C C . ALA A 1 96 ? -4.957 7.207 7.268 1.00 0.00 96 ALA A C 20
ATOM 35864 O O . ALA A 1 96 ? -6.052 7.027 6.733 1.00 0.00 96 ALA A O 20
ATOM 35871 N N . PHE A 1 97 ? -3.983 6.306 7.238 1.00 0.00 97 PHE A N 20
ATOM 35872 C CA . PHE A 1 97 ? -4.146 5.024 6.563 1.00 0.00 97 PHE A CA 20
ATOM 35873 C C . PHE A 1 97 ? -4.049 3.867 7.551 1.00 0.00 97 PHE A C 20
ATOM 35874 O O . PHE A 1 97 ? -3.032 3.694 8.222 1.00 0.00 97 PHE A O 20
ATOM 35891 N N . GLU A 1 98 ? -5.113 3.075 7.631 1.00 0.00 98 GLU A N 20
ATOM 35892 C CA . GLU A 1 98 ? -5.150 1.930 8.534 1.00 0.00 98 GLU A CA 20
ATOM 35893 C C . GLU A 1 98 ? -5.574 0.669 7.789 1.00 0.00 98 GLU A C 20
ATOM 35894 O O . GLU A 1 98 ? -6.667 0.607 7.226 1.00 0.00 98 GLU A O 20
ATOM 35906 N N . GLN A 1 99 ? -4.702 -0.334 7.788 1.00 0.00 99 GLN A N 20
ATOM 35907 C CA . GLN A 1 99 ? -4.986 -1.592 7.110 1.00 0.00 99 GLN A CA 20
ATOM 35908 C C . GLN A 1 99 ? -4.789 -2.777 8.050 1.00 0.00 99 GLN A C 20
ATOM 35909 O O . GLN A 1 99 ? -3.863 -2.792 8.860 1.00 0.00 99 GLN A O 20
ATOM 35923 N N . LYS A 1 100 ? -5.665 -3.770 7.934 1.00 0.00 100 LYS A N 20
ATOM 35924 C CA . LYS A 1 100 ? -5.588 -4.960 8.772 1.00 0.00 100 LYS A CA 20
ATOM 35925 C C . LYS A 1 100 ? -5.590 -6.225 7.918 1.00 0.00 100 LYS A C 20
ATOM 35926 O O . LYS A 1 100 ? -6.535 -6.480 7.172 1.00 0.00 100 LYS A O 20
ATOM 35945 N N . THR A 1 101 ? -4.526 -7.013 8.034 1.00 0.00 101 THR A N 20
ATOM 35946 C CA . THR A 1 101 ? -4.405 -8.249 7.272 1.00 0.00 101 THR A CA 20
ATOM 35947 C C . THR A 1 101 ? -4.551 -9.467 8.180 1.00 0.00 101 THR A C 20
ATOM 35948 O O . THR A 1 101 ? -3.969 -9.518 9.263 1.00 0.00 101 THR A O 20
ATOM 35959 N N . LEU A 1 102 ? -5.331 -10.444 7.731 1.00 0.00 102 LEU A N 20
ATOM 35960 C CA . LEU A 1 102 ? -5.553 -11.661 8.502 1.00 0.00 102 LEU A CA 20
ATOM 35961 C C . LEU A 1 102 ? -5.802 -12.851 7.579 1.00 0.00 102 LEU A C 20
ATOM 35962 O O . LEU A 1 102 ? -6.091 -12.680 6.396 1.00 0.00 102 LEU A O 20
ATOM 35978 N N . THR A 1 103 ? -5.685 -14.054 8.130 1.00 0.00 103 THR A N 20
ATOM 35979 C CA . THR A 1 103 ? -5.897 -15.272 7.356 1.00 0.00 103 THR A CA 20
ATOM 35980 C C . THR A 1 103 ? -7.388 -15.571 7.209 1.00 0.00 103 THR A C 20
ATOM 35981 O O . THR A 1 103 ? -8.193 -15.178 8.052 1.00 0.00 103 THR A O 20
ATOM 35992 N N . PRO A 1 104 ? -7.773 -16.273 6.130 1.00 0.00 104 PRO A N 20
ATOM 35993 C CA . PRO A 1 104 ? -9.175 -16.624 5.876 1.00 0.00 104 PRO A CA 20
ATOM 35994 C C . PRO A 1 104 ? -9.826 -17.309 7.073 1.00 0.00 104 PRO A C 20
ATOM 35995 O O . PRO A 1 104 ? -10.874 -16.877 7.553 1.00 0.00 104 PRO A O 20
ATOM 36006 N N . GLU A 1 105 ? -9.198 -18.379 7.549 1.00 0.00 105 GLU A N 20
ATOM 36007 C CA . GLU A 1 105 ? -9.715 -19.124 8.690 1.00 0.00 105 GLU A CA 20
ATOM 36008 C C . GLU A 1 105 ? -9.824 -18.229 9.922 1.00 0.00 105 GLU A C 20
ATOM 36009 O O . GLU A 1 105 ? -10.752 -18.363 10.719 1.00 0.00 105 GLU A O 20
ATOM 36021 N N . GLN A 1 106 ? -8.868 -17.318 10.071 1.00 0.00 106 GLN A N 20
ATOM 36022 C CA . GLN A 1 106 ? -8.856 -16.401 11.204 1.00 0.00 106 GLN A CA 20
ATOM 36023 C C . GLN A 1 106 ? -10.110 -15.532 11.214 1.00 0.00 106 GLN A C 20
ATOM 36024 O O . GLN A 1 106 ? -10.731 -15.334 12.258 1.00 0.00 106 GLN A O 20
ATOM 36038 N N . TRP A 1 107 ? -10.476 -15.016 10.046 1.00 0.00 107 TRP A N 20
ATOM 36039 C CA . TRP A 1 107 ? -11.656 -14.170 9.918 1.00 0.00 107 TRP A CA 20
ATOM 36040 C C . TRP A 1 107 ? -12.934 -14.999 9.984 1.00 0.00 107 TRP A C 20
ATOM 36041 O O . TRP A 1 107 ? -13.950 -14.552 10.516 1.00 0.00 107 TRP A O 20
ATOM 36062 N N . THR A 1 108 ? -12.877 -16.210 9.440 1.00 0.00 108 THR A N 20
ATOM 36063 C CA . THR A 1 108 ? -14.030 -17.104 9.436 1.00 0.00 108 THR A CA 20
ATOM 36064 C C . THR A 1 108 ? -14.504 -17.389 10.856 1.00 0.00 108 THR A C 20
ATOM 36065 O O . THR A 1 108 ? -15.693 -17.603 11.094 1.00 0.00 108 THR A O 20
ATOM 36076 N N . ARG A 1 109 ? -13.567 -17.389 11.799 1.00 0.00 109 ARG A N 20
ATOM 36077 C CA . ARG A 1 109 ? -13.890 -17.648 13.197 1.00 0.00 109 ARG A CA 20
ATOM 36078 C C . ARG A 1 109 ? -14.461 -16.399 13.863 1.00 0.00 109 ARG A C 20
ATOM 36079 O O . ARG A 1 109 ? -15.289 -16.489 14.769 1.00 0.00 109 ARG A O 20
ATOM 36100 N N . GLN A 1 110 ? -14.010 -15.234 13.407 1.00 0.00 110 GLN A N 20
ATOM 36101 C CA . GLN A 1 110 ? -14.475 -13.967 13.960 1.00 0.00 110 GLN A CA 20
ATOM 36102 C C . GLN A 1 110 ? -15.560 -13.354 13.078 1.00 0.00 110 GLN A C 20
ATOM 36103 O O . GLN A 1 110 ? -15.531 -12.160 12.779 1.00 0.00 110 GLN A O 20
ATOM 36117 N N . ARG A 1 111 ? -16.517 -14.180 12.668 1.00 0.00 111 ARG A N 20
ATOM 36118 C CA . ARG A 1 111 ? -17.612 -13.719 11.822 1.00 0.00 111 ARG A CA 20
ATOM 36119 C C . ARG A 1 111 ? -18.850 -13.402 12.657 1.00 0.00 111 ARG A C 20
ATOM 36120 O O . ARG A 1 111 ? -19.976 -13.684 12.249 1.00 0.00 111 ARG A O 20
ATOM 36141 N N . ARG A 1 112 ? -18.631 -12.812 13.828 1.00 0.00 112 ARG A N 20
ATOM 36142 C CA . ARG A 1 112 ? -19.727 -12.455 14.722 1.00 0.00 112 ARG A CA 20
ATOM 36143 C C . ARG A 1 112 ? -20.377 -11.145 14.290 1.00 0.00 112 ARG A C 20
ATOM 36144 O O . ARG A 1 112 ? -19.689 -10.185 13.943 1.00 0.00 112 ARG A O 20
ATOM 36165 N N . GLU A 1 113 ? -21.705 -11.111 14.316 1.00 0.00 113 GLU A N 20
ATOM 36166 C CA . GLU A 1 113 ? -22.447 -9.918 13.927 1.00 0.00 113 GLU A CA 20
ATOM 36167 C C . GLU A 1 113 ? -22.490 -8.908 15.069 1.00 0.00 113 GLU A C 20
ATOM 36168 O O . GLU A 1 113 ? -22.319 -7.701 14.797 1.00 0.00 113 GLU A O 20
#

Radius of gyration: 19.84 Å; Cα contacts (8 Å, |Δi|>4): 112; chains: 1; bounding box: 42×54×43 Å

Solvent-accessible surface area: 10156 Å² total; per-residue (Å²): 234,196,64,118,95,178,122,181,156,172,154,106,123,78,90,109,170,116,132,237,69,123,166,70,102,32,133,169,108,58,33,22,87,92,2,61,89,57,2,104,124,76,4,127,25,131,134,12,135,29,96,42,75,84,90,122,185,137,73,28,37,9,150,4,33,5,14,9,62,95,5,102,75,78,72,123,113,57,47,75,141,45,2,49,119,30,1,52,140,35,47,107,126,20,144,44,38,96,29,106,16,73,26,58,128,96,76,88,167,134,166,227,227

CATH classification: 3.10.20.90

InterPro domains:
  IPR002634 BolA protein [PF01722] (12-79)
  IPR002634 BolA protein [PIRSF003113] (5-84)
  IPR036065 BolA-like superfamily [SSF82657] (2-84)
  IPR045115 BolA-like protein 2 [PTHR12735] (1-85)

Sequence (113 aa):
MKGSSHHHHHHSSGASLVPRGSEGAATMELSADYLREKLRQDLEAEHVEVEDTTLNRCATSFRVLVVSAKFEGKPLLQRHRLVNECLAEELPHIHAFEQKTLTPEQWTRQRREMKGSSHHHHHHSSGASLVPRGSEGAATMELSADYLREKLRQDLEAEHVEVEDTTLNRCATSFRVLVVSAKFEGKPLLQRHRLVNECLAEELPHIHAFEQKTLTPEQWTRQRREMKGSSHHHHHHSSGASLVPRGSEGAATMELSADYLREKLRQDLEAEHVEVEDTTLNRCATSFRVLVVSAKFEGKPLLQRHRLVNECLAEELPHIHAFEQKTLTPEQWTRQRREMKGSSHHHHHHSSGASLVPRGSEGAATMELSADYLREKLRQDLEAEHVEVEDTTLNRCATSFRVLVVSAKFEGKPLLQRHRLVNECLAEELPHIHAFEQKTLTPEQWTRQRREMKGSSHHHHHHSSGASLVPRGSEGAATMELSADYLREKLRQDLEAEHVEVEDTTLNRCATSFRVLVVSAKFEGKPLLQRHRLVNECLAEELPHIHAFEQKTLTPEQWTRQRREMKGSSHHHHHHSSGASLVPRGSEGAATMELSADYLREKLRQDLEAEHVEVEDTTLNRCATSFRVLVVSAKFEGKPLLQRHRLVNECLAEELPHIHAFEQKTLTPEQWTRQRREMKGSSHHHHHHSSGASLVPRGSEGAATMELSADYLREKLRQDLEAEHVEVEDTTLNRCATSFRVLVVSAKFEGKPLLQRHRLVNECLAEELPHIHAFEQKTLTPEQWTRQRREMKGSSHHHHHHSSGASLVPRGSEGAATMELSADYLREKLRQDLEAEHVEVEDTTLNRCATSFRVLVVSAKFEGKPLLQRHRLVNECLAEELPHIHAFEQKTLTPEQWTRQRREMKGSSHHHHHHSSGASLVPRGSEGAATMELSADYLREKLRQDLEAEHVEVEDTTLNRCATSFRVLVVSAKFEGKPLLQRHRLVNECLAEELPHIHAFEQKTLTPEQWTRQRREMKGSSHHHHHHSSGASLVPRGSEGAATMELSADYLREKLRQDLEAEHVEVEDTTLNRCATSFRVLVVSAKFEGKPLLQRHRLVNECLAEELPHIHAFEQKTLTPEQWTRQRREMKGSSHHHHHHSSGASLVPRGSEGAATMELSADYLREKLRQDLEAEHVEVEDTTLNRCATSFRVLVVSAKFEGKPLLQRHRLVNECLAEELPHIHAFEQKTLTPEQWTRQRREMKGSSHHHHHHSSGASLVPRGSEGAATMELSADYLREKLRQDLEAEHVEVEDTTLNRCATSFRVLVVSAKFEGKPLLQRHRLVNECLAEELPHIHAFEQKTLTPEQWTRQRREMKGSSHHHHHHSSGASLVPRGSEGAATMELSADYLREKLRQDLEAEHVEVEDTTLNRCATSFRVLVVSAKFEGKPLLQRHRLVNECLAEELPHIHAFEQKTLTPEQWTRQRREMKGSSHHHHHHSSGASLVPRGSEGAATMELSADYLREKLRQDLEAEHVEVEDTTLNRCATSFRVLVVSAKFEGKPLLQRHRLVNECLAEELPHIHAFEQKTLTPEQWTRQRREMKGSSHHHHHHSSGASLVPRGSEGAATMELSADYLREKLRQDLEAEHVEVEDTTLNRCATSFRVLVVSAKFEGKPLLQRHRLVNECLAEELPHIHAFEQKTLTPEQWTRQRREMKGSSHHHHHHSSGASLVPRGSEGAATMELSADYLREKLRQDLEAEHVEVEDTTLNRCATSFRVLVVSAKFEGKPLLQRHRLVNECLAEELPHIHAFEQKTLTPEQWTRQRREMKGSSHHHHHHSSGASLVPRGSEGAATMELSADYLREKLRQDLEAEHVEVEDTTLNRCATSFRVLVVSAKFEGKPLLQRHRLVNECLAEELPHIHAFEQKTLTPEQWTRQRREMKGSSHHHHHHSSGASLVPRGSEGAATMELSADYLREKLRQDLEAEHVEVEDTTLNRCATSFRVLVVSAKFEGKPLLQRHRLVNECLAEELPHIHAFEQKTLTPEQWTRQRREMKGSSHHHHHHSSGASLVPRGSEGAATMELSADYLREKLRQDLEAEHVEVEDTTLNRCATSFRVLVVSAKFEGKPLLQRHRLVNECLAEELPHIHAFEQKTLTPEQWTRQRREMKGSSHHHHHHSSGASLVPRGSEGAATMELSADYLREKLRQDLEAEHVEVEDTTLNRCATSFRVLVVSAKFEGKPLLQRHRLVNECLAEELPHIHAFEQKTLTPEQWTRQRRE

Secondary structure (DSSP, 8-state):
---S---SS---------SS----SSSSSS-HHHHHHHHIIIII-SEEEEEE--SSSS---EEEEEE-SHHHHS-HHHHHHHHHHHTTTTGGG-SSEEEEEE-HHHHHHS---